Protein 1VEH (pdb70)

GO terms:
  GO:0005739 mitochondrion (C, HDA)
  GO:0005515 protein binding (F, IPI)

Secondary structure (DSSP, 8-state):
--S--SS-SS--HHHHHHHHHHHHTTHHHHHHHS----EEEEETTEEEE---------HHHIIIIIHHHHHHHHHH-SS---EEE-S-S---

CATH classification: 3.30.300.130

Radius of gyration: 13.46 Å; Cα contacts (8 Å, |Δi|>4): 106; chains: 1; bounding box: 27×35×28 Å

Organism: Mus musculus (NCBI:txid10090)

Solvent-accessible surface area: 6858 Å² total; per-residue (Å²): 132,127,112,67,101,129,67,61,178,138,91,82,154,35,21,41,94,0,79,101,22,9,73,74,194,6,126,69,45,20,80,159,102,32,12,85,10,45,25,157,36,55,104,113,6,54,0,96,9,86,43,107,49,106,90,74,65,84,83,80,48,49,117,94,106,113,49,33,45,64,93,57,4,36,145,126,5,116,92,3,127,15,63,52,74,31,87,46,113,113,130,115

Sequence (92 aa):
GSSGSSGSEEDDEVVAMIKELLDTRIRPTVQEDGGDVIYRGFEDGIVRLKLQGSCTSCPSSIITLKSGIQNMLQFYIPEVEGVEQVSGPSSGGSSGSSGSEEDDEVVAMIKELLDTRIRPTVQEDGGDVIYRGFEDGIVRLKLQGSCTSCPSSIITLKSGIQNMLQFYIPEVEGVEQVSGPSSGGSSGSSGSEEDDEVVAMIKELLDTRIRPTVQEDGGDVIYRGFEDGIVRLKLQGSCTSCPSSIITLKSGIQNMLQFYIPEVEGVEQVSGPSSGGSSGSSGSEEDDEVVAMIKELLDTRIRPTVQEDGGDVIYRGFEDGIVRLKLQGSCTSCPSSIITLKSGIQNMLQFYIPEVEGVEQVSGPSSGGSSGSSGSEEDDEVVAMIKELLDTRIRPTVQEDGGDVIYRGFEDGIVRLKLQGSCTSCPSSIITLKSGIQNMLQFYIPEVEGVEQVSGPSSGGSSGSSGSEEDDEVVAMIKELLDTRIRPTVQEDGGDVIYRGFEDGIVRLKLQGSCTSCPSSIITLKSGIQNMLQFYIPEVEGVEQVSGPSSGGSSGSSGSEEDDEVVAMIKELLDTRIRPTVQEDGGDVIYRGFEDGIVRLKLQGSCTSCPSSIITLKSGIQNMLQFYIPEVEGVEQVSGPSSGGSSGSSGSEEDDEVVAMIKELLDTRIRPTVQEDGGDVIYRGFEDGIVRLKLQGSCTSCPSSIITLKSGIQNMLQFYIPEVEGVEQVSGPSSGGSSGSSGSEEDDEVVAMIKELLDTRIRPTVQEDGGDVIYRGFEDGIVRLKLQGSCTSCPSSIITLKSGIQNMLQFYIPEVEGVEQVSGPSSGGSSGSSGSEEDDEVVAMIKELLDTRIRPTVQEDGGDVIYRGFEDGIVRLKLQGSCTSCPSSIITLKSGIQNMLQFYIPEVEGVEQVSGPSSGGSSGSSGSEEDDEVVAMIKELLDTRIRPTVQEDGGDVIYRGFEDGIVRLKLQGSCTSCPSSIITLKSGIQNMLQFYIPEVEGVEQVSGPSSGGSSGSSGSEEDDEVVAMIKELLDTRIRPTVQEDGGDVIYRGFEDGIVRLKLQGSCTSCPSSIITLKSGIQNMLQFYIPEVEGVEQVSGPSSGGSSGSSGSEEDDEVVAMIKELLDTRIRPTVQEDGGDVIYRGFEDGIVRLKLQGSCTSCPSSIITLKSGIQNMLQFYIPEVEGVEQVSGPSSGGSSGSSGSEEDDEVVAMIKELLDTRIRPTVQEDGGDVIYRGFEDGIVRLKLQGSCTSCPSSIITLKSGIQNMLQFYIPEVEGVEQVSGPSSGGSSGSSGSEEDDEVVAMIKELLDTRIRPTVQEDGGDVIYRGFEDGIVRLKLQGSCTSCPSSIITLKSGIQNMLQFYIPEVEGVEQVSGPSSGGSSGSSGSEEDDEVVAMIKELLDTRIRPTVQEDGGDVIYRGFEDGIVRLKLQGSCTSCPSSIITLKSGIQNMLQFYIPEVEGVEQVSGPSSGGSSGSSGSEEDDEVVAMIKELLDTRIRPTVQEDGGDVIYRGFEDGIVRLKLQGSCTSCPSSIITLKSGIQNMLQFYIPEVEGVEQVSGPSSGGSSGSSGSEEDDEVVAMIKELLDTRIRPTVQEDGGDVIYRGFEDGIVRLKLQGSCTSCPSSIITLKSGIQNMLQFYIPEVEGVEQVSGPSSGGSSGSSGSEEDDEVVAMIKELLDTRIRPTVQEDGGDVIYRGFEDGIVRLKLQGSCTSCPSSIITLKSGIQNMLQFYIPEVEGVEQVSGPSSGGSSGSSGSEEDDEVVAMIKELLDTRIRPTVQEDGGDVIYRGFEDGIVRLKLQGSCTSCPSSIITLKSGIQNMLQFYIPEVEGVEQVSGPSSG

Structure (mmCIF, N/CA/C/O backbone):
data_1VEH
#
_entry.id   1VEH
#
_cell.length_a   1.000
_cell.length_b   1.000
_cell.length_c   1.000
_cell.angle_alpha   90.00
_cell.angle_beta   90.00
_cell.angle_gamma   90.00
#
_symmetry.space_group_name_H-M   'P 1'
#
loop_
_atom_site.group_PDB
_atom_site.id
_atom_site.type_symbol
_atom_site.label_atom_id
_atom_site.label_alt_id
_atom_site.label_comp_id
_atom_site.label_asym_id
_atom_site.label_entity_id
_atom_site.label_seq_id
_atom_site.pdbx_PDB_ins_code
_atom_site.Cartn_x
_atom_site.Cartn_y
_atom_site.Cartn_z
_atom_site.occupancy
_atom_site.B_iso_or_equiv
_atom_site.auth_seq_id
_atom_site.auth_comp_id
_atom_site.auth_asym_id
_atom_site.auth_atom_id
_atom_site.pdbx_PDB_model_num
ATOM 1 N N . GLY A 1 1 ? -15.788 -1.103 8.729 1.00 0.00 1 GLY A N 1
ATOM 2 C CA . GLY A 1 1 ? -16.557 -1.972 9.603 1.00 0.00 1 GLY A CA 1
ATOM 3 C C . GLY A 1 1 ? -15.647 -2.687 10.604 1.00 0.00 1 GLY A C 1
ATOM 4 O O . GLY A 1 1 ? -15.117 -3.758 10.311 1.00 0.00 1 GLY A O 1
ATOM 8 N N . SER A 1 2 ? -15.492 -2.066 11.764 1.00 0.00 2 SER A N 1
ATOM 9 C CA . SER A 1 2 ? -14.655 -2.630 12.809 1.00 0.00 2 SER A CA 1
ATOM 10 C C . SER A 1 2 ? -14.680 -1.726 14.044 1.00 0.00 2 SER A C 1
ATOM 11 O O . SER A 1 2 ? -14.744 -2.212 15.172 1.00 0.00 2 SER A O 1
ATOM 19 N N . SER A 1 3 ? -14.627 -0.427 13.788 1.00 0.00 3 SER A N 1
ATOM 20 C CA . SER A 1 3 ? -14.642 0.549 14.864 1.00 0.00 3 SER A CA 1
ATOM 21 C C . SER A 1 3 ? -15.476 1.765 14.456 1.00 0.00 3 SER A C 1
ATOM 22 O O . SER A 1 3 ? -16.421 2.136 15.151 1.00 0.00 3 SER A O 1
ATOM 30 N N . GLY A 1 4 ? -15.097 2.352 13.330 1.00 0.00 4 GLY A N 1
ATOM 31 C CA . GLY A 1 4 ? -15.798 3.518 12.822 1.00 0.00 4 GLY A CA 1
ATOM 32 C C . GLY A 1 4 ? -15.103 4.810 13.257 1.00 0.00 4 GLY A C 1
ATOM 33 O O . GLY A 1 4 ? -15.071 5.133 14.444 1.00 0.00 4 GLY A O 1
ATOM 37 N N . SER A 1 5 ? -14.562 5.514 12.273 1.00 0.00 5 SER A N 1
ATOM 38 C CA . SER A 1 5 ? -13.868 6.762 12.540 1.00 0.00 5 SER A CA 1
ATOM 39 C C . SER A 1 5 ? -13.519 7.459 11.223 1.00 0.00 5 SER A C 1
ATOM 40 O O . SER A 1 5 ? -12.477 7.186 10.630 1.00 0.00 5 SER A O 1
ATOM 48 N N . SER A 1 6 ? -14.411 8.344 10.804 1.00 0.00 6 SER A N 1
ATOM 49 C CA . SER A 1 6 ? -14.211 9.082 9.569 1.00 0.00 6 SER A CA 1
ATOM 50 C C . SER A 1 6 ? -13.075 10.092 9.741 1.00 0.00 6 SER A C 1
ATOM 51 O O . SER A 1 6 ? -13.167 11.001 10.564 1.00 0.00 6 SER A O 1
ATOM 59 N N . GLY A 1 7 ? -12.029 9.899 8.950 1.00 0.00 7 GLY A N 1
ATOM 60 C CA . GLY A 1 7 ? -10.876 10.782 9.005 1.00 0.00 7 GLY A CA 1
ATOM 61 C C . GLY A 1 7 ? -9.660 10.060 9.587 1.00 0.00 7 GLY A C 1
ATOM 62 O O . GLY A 1 7 ? -9.803 9.170 10.424 1.00 0.00 7 GLY A O 1
ATOM 66 N N . SER A 1 8 ? -8.489 10.470 9.121 1.00 0.00 8 SER A N 1
ATOM 67 C CA . SER A 1 8 ? -7.248 9.873 9.585 1.00 0.00 8 SER A CA 1
ATOM 68 C C . SER A 1 8 ? -6.597 10.772 10.638 1.00 0.00 8 SER A C 1
ATOM 69 O O . SER A 1 8 ? -7.072 11.878 10.895 1.00 0.00 8 SER A O 1
ATOM 77 N N . GLU A 1 9 ? -5.520 10.265 11.219 1.00 0.00 9 GLU A N 1
ATOM 78 C CA . GLU A 1 9 ? -4.798 11.008 12.238 1.00 0.00 9 GLU A CA 1
ATOM 79 C C . GLU A 1 9 ? -4.078 12.204 11.612 1.00 0.00 9 GLU A C 1
ATOM 80 O O . GLU A 1 9 ? -2.870 12.155 11.381 1.00 0.00 9 GLU A O 1
ATOM 92 N N . GLU A 1 10 ? -4.848 13.251 11.355 1.00 0.00 10 GLU A N 1
ATOM 93 C CA . GLU A 1 10 ? -4.299 14.457 10.761 1.00 0.00 10 GLU A CA 1
ATOM 94 C C . GLU A 1 10 ? -3.467 14.108 9.524 1.00 0.00 10 GLU A C 1
ATOM 95 O O . GLU A 1 10 ? -2.291 13.766 9.639 1.00 0.00 10 GLU A O 1
ATOM 107 N N . ASP A 1 11 ? -4.111 14.207 8.370 1.00 0.00 11 ASP A N 1
ATOM 108 C CA . ASP A 1 11 ? -3.446 13.906 7.114 1.00 0.00 11 ASP A CA 1
ATOM 109 C C . ASP A 1 11 ? -2.499 15.054 6.756 1.00 0.00 11 ASP A C 1
ATOM 110 O O . ASP A 1 11 ? -2.799 16.217 7.022 1.00 0.00 11 ASP A O 1
ATOM 119 N N . ASP A 1 12 ? -1.375 14.686 6.158 1.00 0.00 12 ASP A N 1
ATOM 120 C CA . ASP A 1 12 ? -0.383 15.670 5.761 1.00 0.00 12 ASP A CA 1
ATOM 121 C C . ASP A 1 12 ? -0.278 15.695 4.235 1.00 0.00 12 ASP A C 1
ATOM 122 O O . ASP A 1 12 ? -1.045 15.025 3.545 1.00 0.00 12 ASP A O 1
ATOM 131 N N . GLU A 1 13 ? 0.678 16.475 3.751 1.00 0.00 13 GLU A N 1
ATOM 132 C CA . GLU A 1 13 ? 0.893 16.596 2.319 1.00 0.00 13 GLU A CA 1
ATOM 133 C C . GLU A 1 13 ? 1.598 15.350 1.782 1.00 0.00 13 GLU A C 1
ATOM 134 O O . GLU A 1 13 ? 1.479 15.025 0.601 1.00 0.00 13 GLU A O 1
ATOM 146 N N . VAL A 1 14 ? 2.319 14.685 2.673 1.00 0.00 14 VAL A N 1
ATOM 147 C CA . VAL A 1 14 ? 3.044 13.482 2.303 1.00 0.00 14 VAL A CA 1
ATOM 148 C C . VAL A 1 14 ? 2.055 12.326 2.136 1.00 0.00 14 VAL A C 1
ATOM 149 O O . VAL A 1 14 ? 2.127 11.579 1.162 1.00 0.00 14 VAL A O 1
ATOM 162 N N . VAL A 1 15 ? 1.154 12.217 3.101 1.00 0.00 15 VAL A N 1
ATOM 163 C CA . VAL A 1 15 ? 0.151 11.166 3.074 1.00 0.00 15 VAL A CA 1
ATOM 164 C C . VAL A 1 15 ? -0.770 11.377 1.871 1.00 0.00 15 VAL A C 1
ATOM 165 O O . VAL A 1 15 ? -0.904 10.495 1.024 1.00 0.00 15 VAL A O 1
ATOM 178 N N . ALA A 1 16 ? -1.382 12.551 1.834 1.00 0.00 16 ALA A N 1
ATOM 179 C CA . ALA A 1 16 ? -2.287 12.890 0.749 1.00 0.00 16 ALA A CA 1
ATOM 180 C C . ALA A 1 16 ? -1.695 12.402 -0.575 1.00 0.00 16 ALA A C 1
ATOM 181 O O . ALA A 1 16 ? -2.427 11.988 -1.472 1.00 0.00 16 ALA A O 1
ATOM 188 N N . MET A 1 17 ? -0.374 12.467 -0.655 1.00 0.00 17 MET A N 1
ATOM 189 C CA . MET A 1 17 ? 0.326 12.037 -1.853 1.00 0.00 17 MET A CA 1
ATOM 190 C C . MET A 1 17 ? 0.242 10.519 -2.022 1.00 0.00 17 MET A C 1
ATOM 191 O O . MET A 1 17 ? -0.276 10.030 -3.025 1.00 0.00 17 MET A O 1
ATOM 205 N N . ILE A 1 18 ? 0.761 9.815 -1.026 1.00 0.00 18 ILE A N 1
ATOM 206 C CA . ILE A 1 18 ? 0.751 8.362 -1.052 1.00 0.00 18 ILE A CA 1
ATOM 207 C C . ILE A 1 18 ? -0.672 7.871 -1.325 1.00 0.00 18 ILE A C 1
ATOM 208 O O . ILE A 1 18 ? -0.882 7.011 -2.179 1.00 0.00 18 ILE A O 1
ATOM 224 N N . LYS A 1 19 ? -1.612 8.437 -0.583 1.00 0.00 19 LYS A N 1
ATOM 225 C CA . LYS A 1 19 ? -3.009 8.067 -0.734 1.00 0.00 19 LYS A CA 1
ATOM 226 C C . LYS A 1 19 ? -3.366 8.038 -2.222 1.00 0.00 19 LYS A C 1
ATOM 227 O O . LYS A 1 19 ? -3.894 7.044 -2.717 1.00 0.00 19 LYS A O 1
ATOM 246 N N . GLU A 1 20 ? -3.063 9.140 -2.892 1.00 0.00 20 GLU A N 1
ATOM 247 C CA . GLU A 1 20 ? -3.346 9.253 -4.313 1.00 0.00 20 GLU A CA 1
ATOM 248 C C . GLU A 1 20 ? -2.774 8.049 -5.065 1.00 0.00 20 GLU A C 1
ATOM 249 O O . GLU A 1 20 ? -3.522 7.250 -5.625 1.00 0.00 20 GLU A O 1
ATOM 261 N N . LEU A 1 21 ? -1.452 7.958 -5.053 1.00 0.00 21 LEU A N 1
ATOM 262 C CA . LEU A 1 21 ? -0.771 6.866 -5.727 1.00 0.00 21 LEU A CA 1
ATOM 263 C C . LEU A 1 21 ? -1.367 5.535 -5.263 1.00 0.00 21 LEU A C 1
ATOM 264 O O . LEU A 1 21 ? -1.243 4.522 -5.949 1.00 0.00 21 LEU A O 1
ATOM 280 N N . LEU A 1 22 ? -2.001 5.581 -4.100 1.00 0.00 22 LEU A N 1
ATOM 281 C CA . LEU A 1 22 ? -2.616 4.392 -3.536 1.00 0.00 22 LEU A CA 1
ATOM 282 C C . LEU A 1 22 ? -4.009 4.207 -4.141 1.00 0.00 22 LEU A C 1
ATOM 283 O O . LEU A 1 22 ? -4.488 3.082 -4.273 1.00 0.00 22 LEU A O 1
ATOM 299 N N . ASP A 1 23 ? -4.619 5.329 -4.494 1.00 0.00 23 ASP A N 1
ATOM 300 C CA . ASP A 1 23 ? -5.948 5.306 -5.082 1.00 0.00 23 ASP A CA 1
ATOM 301 C C . ASP A 1 23 ? -5.826 5.197 -6.603 1.00 0.00 23 ASP A C 1
ATOM 302 O O . ASP A 1 23 ? -6.640 4.540 -7.249 1.00 0.00 23 ASP A O 1
ATOM 311 N N . THR A 1 24 ? -4.801 5.851 -7.130 1.00 0.00 24 THR A N 1
ATOM 312 C CA . THR A 1 24 ? -4.562 5.837 -8.563 1.00 0.00 24 THR A CA 1
ATOM 313 C C . THR A 1 24 ? -4.886 4.459 -9.144 1.00 0.00 24 THR A C 1
ATOM 314 O O . THR A 1 24 ? -6.015 4.207 -9.562 1.00 0.00 24 THR A O 1
ATOM 325 N N . ARG A 1 25 ? -3.875 3.603 -9.151 1.00 0.00 25 ARG A N 1
ATOM 326 C CA . ARG A 1 25 ? -4.038 2.257 -9.674 1.00 0.00 25 ARG A CA 1
ATOM 327 C C . ARG A 1 25 ? -3.344 1.245 -8.759 1.00 0.00 25 ARG A C 1
ATOM 328 O O . ARG A 1 25 ? -2.695 0.315 -9.236 1.00 0.00 25 ARG A O 1
ATOM 349 N N . ILE A 1 26 ? -3.504 1.460 -7.462 1.00 0.00 26 ILE A N 1
ATOM 350 C CA . ILE A 1 26 ? -2.901 0.578 -6.477 1.00 0.00 26 ILE A CA 1
ATOM 351 C C . ILE A 1 26 ? -4.005 -0.154 -5.711 1.00 0.00 26 ILE A C 1
ATOM 352 O O . ILE A 1 26 ? -4.029 -1.383 -5.674 1.00 0.00 26 ILE A O 1
ATOM 368 N N . ARG A 1 27 ? -4.891 0.632 -5.117 1.00 0.00 27 ARG A N 1
ATOM 369 C CA . ARG A 1 27 ? -5.994 0.074 -4.354 1.00 0.00 27 ARG A CA 1
ATOM 370 C C . ARG A 1 27 ? -7.035 -0.536 -5.295 1.00 0.00 27 ARG A C 1
ATOM 371 O O . ARG A 1 27 ? -7.476 -1.666 -5.089 1.00 0.00 27 ARG A O 1
ATOM 392 N N . PRO A 1 28 ? -7.407 0.259 -6.334 1.00 0.00 28 PRO A N 1
ATOM 393 C CA . PRO A 1 28 ? -8.388 -0.191 -7.307 1.00 0.00 28 PRO A CA 1
ATOM 394 C C . PRO A 1 28 ? -7.779 -1.218 -8.265 1.00 0.00 28 PRO A C 1
ATOM 395 O O . PRO A 1 28 ? -8.477 -1.769 -9.114 1.00 0.00 28 PRO A O 1
ATOM 406 N N . THR A 1 29 ? -6.484 -1.442 -8.095 1.00 0.00 29 THR A N 1
ATOM 407 C CA . THR A 1 29 ? -5.774 -2.393 -8.934 1.00 0.00 29 THR A CA 1
ATOM 408 C C . THR A 1 29 ? -5.674 -3.750 -8.235 1.00 0.00 29 THR A C 1
ATOM 409 O O . THR A 1 29 ? -5.935 -4.786 -8.844 1.00 0.00 29 THR A O 1
ATOM 420 N N . VAL A 1 30 ? -5.294 -3.700 -6.967 1.00 0.00 30 VAL A N 1
ATOM 421 C CA . VAL A 1 30 ? -5.156 -4.913 -6.179 1.00 0.00 30 VAL A CA 1
ATOM 422 C C . VAL A 1 30 ? -6.436 -5.743 -6.300 1.00 0.00 30 VAL A C 1
ATOM 423 O O . VAL A 1 30 ? -6.387 -6.915 -6.670 1.00 0.00 30 VAL A O 1
ATOM 436 N N . GLN A 1 31 ? -7.551 -5.103 -5.981 1.00 0.00 31 GLN A N 1
ATOM 437 C CA . GLN A 1 31 ? -8.841 -5.767 -6.050 1.00 0.00 31 GLN A CA 1
ATOM 438 C C . GLN A 1 31 ? -8.934 -6.618 -7.318 1.00 0.00 31 GLN A C 1
ATOM 439 O O . GLN A 1 31 ? -9.270 -7.799 -7.254 1.00 0.00 31 GLN A O 1
ATOM 453 N N . GLU A 1 32 ? -8.628 -5.984 -8.441 1.00 0.00 32 GLU A N 1
ATOM 454 C CA . GLU A 1 32 ? -8.673 -6.669 -9.722 1.00 0.00 32 GLU A CA 1
ATOM 455 C C . GLU A 1 32 ? -7.938 -8.008 -9.634 1.00 0.00 32 GLU A C 1
ATOM 456 O O . GLU A 1 32 ? -8.390 -9.006 -10.194 1.00 0.00 32 GLU A O 1
ATOM 468 N N . ASP A 1 33 ? -6.818 -7.987 -8.926 1.00 0.00 33 ASP A N 1
ATOM 469 C CA . ASP A 1 33 ? -6.017 -9.187 -8.758 1.00 0.00 33 ASP A CA 1
ATOM 470 C C . ASP A 1 33 ? -6.673 -10.091 -7.712 1.00 0.00 33 ASP A C 1
ATOM 471 O O . ASP A 1 33 ? -7.125 -11.189 -8.031 1.00 0.00 33 ASP A O 1
ATOM 480 N N . GLY A 1 34 ? -6.705 -9.594 -6.484 1.00 0.00 34 GLY A N 1
ATOM 481 C CA . GLY A 1 34 ? -7.298 -10.343 -5.389 1.00 0.00 34 GLY A CA 1
ATOM 482 C C . GLY A 1 34 ? -6.753 -9.867 -4.041 1.00 0.00 34 GLY A C 1
ATOM 483 O O . GLY A 1 34 ? -5.819 -10.458 -3.501 1.00 0.00 34 GLY A O 1
ATOM 487 N N . GLY A 1 35 ? -7.361 -8.803 -3.535 1.00 0.00 35 GLY A N 1
ATOM 488 C CA . GLY A 1 35 ? -6.948 -8.241 -2.261 1.00 0.00 35 GLY A CA 1
ATOM 489 C C . GLY A 1 35 ? -7.362 -6.773 -2.149 1.00 0.00 35 GLY A C 1
ATOM 490 O O . GLY A 1 35 ? -7.679 -6.136 -3.153 1.00 0.00 35 GLY A O 1
ATOM 494 N N . ASP A 1 36 ? -7.344 -6.277 -0.921 1.00 0.00 36 ASP A N 1
ATOM 495 C CA . ASP A 1 36 ? -7.714 -4.896 -0.665 1.00 0.00 36 ASP A CA 1
ATOM 496 C C . ASP A 1 36 ? -6.592 -4.209 0.117 1.00 0.00 36 ASP A C 1
ATOM 497 O O . ASP A 1 36 ? -6.371 -4.513 1.288 1.00 0.00 36 ASP A O 1
ATOM 506 N N . VAL A 1 37 ? -5.914 -3.295 -0.562 1.00 0.00 37 VAL A N 1
ATOM 507 C CA . VAL A 1 37 ? -4.821 -2.563 0.055 1.00 0.00 37 VAL A CA 1
ATOM 508 C C . VAL A 1 37 ? -5.373 -1.307 0.733 1.00 0.00 37 VAL A C 1
ATOM 509 O O . VAL A 1 37 ? -5.991 -0.466 0.082 1.00 0.00 37 VAL A O 1
ATOM 522 N N . ILE A 1 38 ? -5.130 -1.220 2.032 1.00 0.00 38 ILE A N 1
ATOM 523 C CA . ILE A 1 38 ? -5.595 -0.081 2.806 1.00 0.00 38 ILE A CA 1
ATOM 524 C C . ILE A 1 38 ? -4.434 0.478 3.631 1.00 0.00 38 ILE A C 1
ATOM 525 O O . ILE A 1 38 ? -4.013 -0.135 4.611 1.00 0.00 38 ILE A O 1
ATOM 541 N N . TYR A 1 39 ? -3.950 1.635 3.205 1.00 0.00 39 TYR A N 1
ATOM 542 C CA . TYR A 1 39 ? -2.846 2.283 3.892 1.00 0.00 39 TYR A CA 1
ATOM 543 C C . TYR A 1 39 ? -3.308 2.897 5.215 1.00 0.00 39 TYR A C 1
ATOM 544 O O . TYR A 1 39 ? -3.955 3.943 5.225 1.00 0.00 39 TYR A O 1
ATOM 562 N N . ARG A 1 40 ? -2.958 2.220 6.299 1.00 0.00 40 ARG A N 1
ATOM 563 C CA . ARG A 1 40 ? -3.329 2.685 7.624 1.00 0.00 40 ARG A CA 1
ATOM 564 C C . ARG A 1 40 ? -2.094 2.766 8.523 1.00 0.00 40 ARG A C 1
ATOM 565 O O . ARG A 1 40 ? -1.725 1.785 9.167 1.00 0.00 40 ARG A O 1
ATOM 586 N N . GLY A 1 41 ? -1.489 3.945 8.539 1.00 0.00 41 GLY A N 1
ATOM 587 C CA . GLY A 1 41 ? -0.303 4.167 9.349 1.00 0.00 41 GLY A CA 1
ATOM 588 C C . GLY A 1 41 ? 0.948 4.263 8.473 1.00 0.00 41 GLY A C 1
ATOM 589 O O . GLY A 1 41 ? 1.118 3.481 7.539 1.00 0.00 41 GLY A O 1
ATOM 593 N N . PHE A 1 42 ? 1.792 5.228 8.807 1.00 0.00 42 PHE A N 1
ATOM 594 C CA . PHE A 1 42 ? 3.023 5.437 8.063 1.00 0.00 42 PHE A CA 1
ATOM 595 C C . PHE A 1 42 ? 4.165 5.843 8.996 1.00 0.00 42 PHE A C 1
ATOM 596 O O . PHE A 1 42 ? 4.121 6.908 9.610 1.00 0.00 42 PHE A O 1
ATOM 613 N N . GLU A 1 43 ? 5.161 4.972 9.073 1.00 0.00 43 GLU A N 1
ATOM 614 C CA . GLU A 1 43 ? 6.313 5.227 9.921 1.00 0.00 43 GLU A CA 1
ATOM 615 C C . GLU A 1 43 ? 7.580 4.658 9.280 1.00 0.00 43 GLU A C 1
ATOM 616 O O . GLU A 1 43 ? 7.517 3.689 8.524 1.00 0.00 43 GLU A O 1
ATOM 628 N N . ASP A 1 44 ? 8.702 5.283 9.605 1.00 0.00 44 ASP A N 1
ATOM 629 C CA . ASP A 1 44 ? 9.982 4.851 9.070 1.00 0.00 44 ASP A CA 1
ATOM 630 C C . ASP A 1 44 ? 9.828 4.536 7.580 1.00 0.00 44 ASP A C 1
ATOM 631 O O . ASP A 1 44 ? 10.565 3.716 7.036 1.00 0.00 44 ASP A O 1
ATOM 640 N N . GLY A 1 45 ? 8.864 5.204 6.964 1.00 0.00 45 GLY A N 1
ATOM 641 C CA . GLY A 1 45 ? 8.603 5.006 5.548 1.00 0.00 45 GLY A CA 1
ATOM 642 C C . GLY A 1 45 ? 7.670 3.814 5.324 1.00 0.00 45 GLY A C 1
ATOM 643 O O . GLY A 1 45 ? 6.763 3.879 4.496 1.00 0.00 45 GLY A O 1
ATOM 647 N N . ILE A 1 46 ? 7.924 2.755 6.078 1.00 0.00 46 ILE A N 1
ATOM 648 C CA . ILE A 1 46 ? 7.118 1.550 5.972 1.00 0.00 46 ILE A CA 1
ATOM 649 C C . ILE A 1 46 ? 5.639 1.920 6.094 1.00 0.00 46 ILE A C 1
ATOM 650 O O . ILE A 1 46 ? 5.136 2.130 7.197 1.00 0.00 46 ILE A O 1
ATOM 666 N N . VAL A 1 47 ? 4.982 1.987 4.945 1.00 0.00 47 VAL A N 1
ATOM 667 C CA . VAL A 1 47 ? 3.570 2.328 4.909 1.00 0.00 47 VAL A CA 1
ATOM 668 C C . VAL A 1 47 ? 2.746 1.117 5.355 1.00 0.00 47 VAL A C 1
ATOM 669 O O . VAL A 1 47 ? 2.780 0.069 4.712 1.00 0.00 47 VAL A O 1
ATOM 682 N N . ARG A 1 48 ? 2.026 1.303 6.451 1.00 0.00 48 ARG A N 1
ATOM 683 C CA . ARG A 1 48 ? 1.195 0.240 6.990 1.00 0.00 48 ARG A CA 1
ATOM 684 C C . ARG A 1 48 ? -0.018 0.005 6.087 1.00 0.00 48 ARG A C 1
ATOM 685 O O . ARG A 1 48 ? -0.915 0.844 6.017 1.00 0.00 48 ARG A O 1
ATOM 706 N N . LEU A 1 49 ? -0.007 -1.139 5.420 1.00 0.00 49 LEU A N 1
ATOM 707 C CA . LEU A 1 49 ? -1.095 -1.495 4.525 1.00 0.00 49 LEU A CA 1
ATOM 708 C C . LEU A 1 49 ? -1.698 -2.830 4.967 1.00 0.00 49 LEU A C 1
ATOM 709 O O . LEU A 1 49 ? -0.975 -3.733 5.385 1.00 0.00 49 LEU A O 1
ATOM 725 N N . LYS A 1 50 ? -3.016 -2.912 4.860 1.00 0.00 50 LYS A N 1
ATOM 726 C CA . LYS A 1 50 ? -3.724 -4.121 5.244 1.00 0.00 50 LYS A CA 1
ATOM 727 C C . LYS A 1 50 ? -4.235 -4.828 3.987 1.00 0.00 50 LYS A C 1
ATOM 728 O O . LYS A 1 50 ? -5.439 -4.864 3.736 1.00 0.00 50 LYS A O 1
ATOM 747 N N . LEU A 1 51 ? -3.295 -5.373 3.229 1.00 0.00 51 LEU A N 1
ATOM 748 C CA . LEU A 1 51 ? -3.635 -6.077 2.004 1.00 0.00 51 LEU A CA 1
ATOM 749 C C . LEU A 1 51 ? -3.637 -7.583 2.270 1.00 0.00 51 LEU A C 1
ATOM 750 O O . LEU A 1 51 ? -3.026 -8.048 3.232 1.00 0.00 51 LEU A O 1
ATOM 766 N N . GLN A 1 52 ? -4.331 -8.305 1.402 1.00 0.00 52 GLN A N 1
ATOM 767 C CA . GLN A 1 52 ? -4.421 -9.749 1.531 1.00 0.00 52 GLN A CA 1
ATOM 768 C C . GLN A 1 52 ? -4.790 -10.380 0.188 1.00 0.00 52 GLN A C 1
ATOM 769 O O . GLN A 1 52 ? -5.829 -10.060 -0.388 1.00 0.00 52 GLN A O 1
ATOM 783 N N . GLY A 1 53 ? -3.919 -11.266 -0.273 1.00 0.00 53 GLY A N 1
ATOM 784 C CA . GLY A 1 53 ? -4.141 -11.945 -1.539 1.00 0.00 53 GLY A CA 1
ATOM 785 C C . GLY A 1 53 ? -3.748 -13.421 -1.445 1.00 0.00 53 GLY A C 1
ATOM 786 O O . GLY A 1 53 ? -2.675 -13.750 -0.941 1.00 0.00 53 GLY A O 1
ATOM 790 N N . SER A 1 54 ? -4.637 -14.269 -1.940 1.00 0.00 54 SER A N 1
ATOM 791 C CA . SER A 1 54 ? -4.396 -15.702 -1.919 1.00 0.00 54 SER A CA 1
ATOM 792 C C . SER A 1 54 ? -3.835 -16.159 -3.267 1.00 0.00 54 SER A C 1
ATOM 793 O O . SER A 1 54 ? -2.866 -16.914 -3.317 1.00 0.00 54 SER A O 1
ATOM 801 N N . CYS A 1 55 ? -4.470 -15.681 -4.328 1.00 0.00 55 CYS A N 1
ATOM 802 C CA . CYS A 1 55 ? -4.047 -16.031 -5.673 1.00 0.00 55 CYS A CA 1
ATOM 803 C C . CYS A 1 55 ? -2.651 -15.449 -5.904 1.00 0.00 55 CYS A C 1
ATOM 804 O O . CYS A 1 55 ? -2.510 -14.262 -6.195 1.00 0.00 55 CYS A O 1
ATOM 812 N N . THR A 1 56 ? -1.655 -16.311 -5.767 1.00 0.00 56 THR A N 1
ATOM 813 C CA . THR A 1 56 ? -0.275 -15.898 -5.957 1.00 0.00 56 THR A CA 1
ATOM 814 C C . THR A 1 56 ? 0.020 -15.692 -7.444 1.00 0.00 56 THR A C 1
ATOM 815 O O . THR A 1 56 ? 0.935 -14.953 -7.803 1.00 0.00 56 THR A O 1
ATOM 826 N N . SER A 1 57 ? -0.773 -16.360 -8.270 1.00 0.00 57 SER A N 1
ATOM 827 C CA . SER A 1 57 ? -0.609 -16.259 -9.710 1.00 0.00 57 SER A CA 1
ATOM 828 C C . SER A 1 57 ? 0.879 -16.253 -10.068 1.00 0.00 57 SER A C 1
ATOM 829 O O . SER A 1 57 ? 1.363 -15.320 -10.706 1.00 0.00 57 SER A O 1
ATOM 837 N N . CYS A 1 58 ? 1.562 -17.305 -9.641 1.00 0.00 58 CYS A N 1
ATOM 838 C CA . CYS A 1 58 ? 2.984 -17.432 -9.908 1.00 0.00 58 CYS A CA 1
ATOM 839 C C . CYS A 1 58 ? 3.718 -16.333 -9.137 1.00 0.00 58 CYS A C 1
ATOM 840 O O . CYS A 1 58 ? 3.183 -15.243 -8.943 1.00 0.00 58 CYS A O 1
ATOM 848 N N . PRO A 1 59 ? 4.965 -16.667 -8.707 1.00 0.00 59 PRO A N 1
ATOM 849 C CA . PRO A 1 59 ? 5.777 -15.720 -7.962 1.00 0.00 59 PRO A CA 1
ATOM 850 C C . PRO A 1 59 ? 6.347 -14.641 -8.885 1.00 0.00 59 PRO A C 1
ATOM 851 O O . PRO A 1 59 ? 6.224 -13.450 -8.602 1.00 0.00 59 PRO A O 1
ATOM 862 N N . SER A 1 60 ? 6.957 -15.096 -9.969 1.00 0.00 60 SER A N 1
ATOM 863 C CA . SER A 1 60 ? 7.546 -14.183 -10.935 1.00 0.00 60 SER A CA 1
ATOM 864 C C . SER A 1 60 ? 6.636 -12.969 -11.129 1.00 0.00 60 SER A C 1
ATOM 865 O O . SER A 1 60 ? 7.077 -11.829 -10.986 1.00 0.00 60 SER A O 1
ATOM 873 N N . SER A 1 61 ? 5.383 -13.254 -11.452 1.00 0.00 61 SER A N 1
ATOM 874 C CA . SER A 1 61 ? 4.408 -12.199 -11.668 1.00 0.00 61 SER A CA 1
ATOM 875 C C . SER A 1 61 ? 4.316 -11.309 -10.427 1.00 0.00 61 SER A C 1
ATOM 876 O O . SER A 1 61 ? 4.280 -10.085 -10.537 1.00 0.00 61 SER A O 1
ATOM 884 N N . ILE A 1 62 ? 4.280 -11.960 -9.273 1.00 0.00 62 ILE A N 1
ATOM 885 C CA . ILE A 1 62 ? 4.193 -11.243 -8.012 1.00 0.00 62 ILE A CA 1
ATOM 886 C C . ILE A 1 62 ? 5.442 -10.377 -7.835 1.00 0.00 62 ILE A C 1
ATOM 887 O O . ILE A 1 62 ? 5.340 -9.164 -7.656 1.00 0.00 62 ILE A O 1
ATOM 903 N N . ILE A 1 63 ? 6.591 -11.033 -7.892 1.00 0.00 63 ILE A N 1
ATOM 904 C CA . ILE A 1 63 ? 7.858 -10.338 -7.741 1.00 0.00 63 ILE A CA 1
ATOM 905 C C . ILE A 1 63 ? 8.033 -9.349 -8.895 1.00 0.00 63 ILE A C 1
ATOM 906 O O . ILE A 1 63 ? 8.918 -8.495 -8.856 1.00 0.00 63 ILE A O 1
ATOM 922 N N . THR A 1 64 ? 7.176 -9.496 -9.894 1.00 0.00 64 THR A N 1
ATOM 923 C CA . THR A 1 64 ? 7.224 -8.627 -11.057 1.00 0.00 64 THR A CA 1
ATOM 924 C C . THR A 1 64 ? 6.299 -7.424 -10.862 1.00 0.00 64 THR A C 1
ATOM 925 O O . THR A 1 64 ? 6.714 -6.281 -11.044 1.00 0.00 64 THR A O 1
ATOM 936 N N . LEU A 1 65 ? 5.061 -7.724 -10.495 1.00 0.00 65 LEU A N 1
ATOM 937 C CA . LEU A 1 65 ? 4.073 -6.682 -10.274 1.00 0.00 65 LEU A CA 1
ATOM 938 C C . LEU A 1 65 ? 4.042 -6.321 -8.788 1.00 0.00 65 LEU A C 1
ATOM 939 O O . LEU A 1 65 ? 4.333 -5.185 -8.414 1.00 0.00 65 LEU A O 1
ATOM 955 N N . LYS A 1 66 ? 3.687 -7.309 -7.979 1.00 0.00 66 LYS A N 1
ATOM 956 C CA . LYS A 1 66 ? 3.615 -7.110 -6.542 1.00 0.00 66 LYS A CA 1
ATOM 957 C C . LYS A 1 66 ? 4.793 -6.244 -6.091 1.00 0.00 66 LYS A C 1
ATOM 958 O O . LYS A 1 66 ? 4.600 -5.130 -5.607 1.00 0.00 66 LYS A O 1
ATOM 977 N N . SER A 1 67 ? 5.988 -6.789 -6.266 1.00 0.00 67 SER A N 1
ATOM 978 C CA . SER A 1 67 ? 7.197 -6.081 -5.883 1.00 0.00 67 SER A CA 1
ATOM 979 C C . SER A 1 67 ? 7.336 -4.799 -6.707 1.00 0.00 67 SER A C 1
ATOM 980 O O . SER A 1 67 ? 7.656 -3.741 -6.168 1.00 0.00 67 SER A O 1
ATOM 988 N N . GLY A 1 68 ? 7.088 -4.937 -8.001 1.00 0.00 68 GLY A N 1
ATOM 989 C CA . GLY A 1 68 ? 7.181 -3.803 -8.906 1.00 0.00 68 GLY A CA 1
ATOM 990 C C . GLY A 1 68 ? 6.442 -2.588 -8.340 1.00 0.00 68 GLY A C 1
ATOM 991 O O . GLY A 1 68 ? 6.916 -1.459 -8.456 1.00 0.00 68 GLY A O 1
ATOM 995 N N . ILE A 1 69 ? 5.292 -2.862 -7.741 1.00 0.00 69 ILE A N 1
ATOM 996 C CA . ILE A 1 69 ? 4.483 -1.805 -7.158 1.00 0.00 69 ILE A CA 1
ATOM 997 C C . ILE A 1 69 ? 5.269 -1.128 -6.034 1.00 0.00 69 ILE A C 1
ATOM 998 O O . ILE A 1 69 ? 5.527 0.073 -6.088 1.00 0.00 69 ILE A O 1
ATOM 1014 N N . GLN A 1 70 ? 5.628 -1.929 -5.041 1.00 0.00 70 GLN A N 1
ATOM 1015 C CA . GLN A 1 70 ? 6.380 -1.422 -3.906 1.00 0.00 70 GLN A CA 1
ATOM 1016 C C . GLN A 1 70 ? 7.424 -0.405 -4.372 1.00 0.00 70 GLN A C 1
ATOM 1017 O O . GLN A 1 70 ? 7.691 0.577 -3.681 1.00 0.00 70 GLN A O 1
ATOM 1031 N N . ASN A 1 71 ? 7.986 -0.675 -5.540 1.00 0.00 71 ASN A N 1
ATOM 1032 C CA . ASN A 1 71 ? 8.995 0.204 -6.107 1.00 0.00 71 ASN A CA 1
ATOM 1033 C C . ASN A 1 71 ? 8.336 1.511 -6.549 1.00 0.00 71 ASN A C 1
ATOM 1034 O O . ASN A 1 71 ? 8.788 2.595 -6.182 1.00 0.00 71 ASN A O 1
ATOM 1045 N N . MET A 1 72 ? 7.277 1.367 -7.333 1.00 0.00 72 MET A N 1
ATOM 1046 C CA . MET A 1 72 ? 6.550 2.523 -7.830 1.00 0.00 72 MET A CA 1
ATOM 1047 C C . MET A 1 72 ? 6.349 3.561 -6.724 1.00 0.00 72 MET A C 1
ATOM 1048 O O . MET A 1 72 ? 6.625 4.743 -6.919 1.00 0.00 72 MET A O 1
ATOM 1062 N N . LEU A 1 73 ? 5.867 3.080 -5.586 1.00 0.00 73 LEU A N 1
ATOM 1063 C CA . LEU A 1 73 ? 5.625 3.952 -4.449 1.00 0.00 73 LEU A CA 1
ATOM 1064 C C . LEU A 1 73 ? 6.901 4.735 -4.131 1.00 0.00 73 LEU A C 1
ATOM 1065 O O . LEU A 1 73 ? 6.939 5.955 -4.286 1.00 0.00 73 LEU A O 1
ATOM 1081 N N . GLN A 1 74 ? 7.914 4.002 -3.693 1.00 0.00 74 GLN A N 1
ATOM 1082 C CA . GLN A 1 74 ? 9.187 4.613 -3.353 1.00 0.00 74 GLN A CA 1
ATOM 1083 C C . GLN A 1 74 ? 9.656 5.529 -4.485 1.00 0.00 74 GLN A C 1
ATOM 1084 O O . GLN A 1 74 ? 10.009 6.683 -4.249 1.00 0.00 74 GLN A O 1
ATOM 1098 N N . PHE A 1 75 ? 9.646 4.979 -5.690 1.00 0.00 75 PHE A N 1
ATOM 1099 C CA . PHE A 1 75 ? 10.066 5.732 -6.860 1.00 0.00 75 PHE A CA 1
ATOM 1100 C C . PHE A 1 75 ? 9.434 7.126 -6.871 1.00 0.00 75 PHE A C 1
ATOM 1101 O O . PHE A 1 75 ? 10.140 8.131 -6.943 1.00 0.00 75 PHE A O 1
ATOM 1118 N N . TYR A 1 76 ? 8.111 7.142 -6.797 1.00 0.00 76 TYR A N 1
ATOM 1119 C CA . TYR A 1 76 ? 7.377 8.395 -6.797 1.00 0.00 76 TYR A CA 1
ATOM 1120 C C . TYR A 1 76 ? 7.551 9.133 -5.468 1.00 0.00 76 TYR A C 1
ATOM 1121 O O . TYR A 1 76 ? 7.970 10.289 -5.446 1.00 0.00 76 TYR A O 1
ATOM 1139 N N . ILE A 1 77 ? 7.220 8.434 -4.392 1.00 0.00 77 ILE A N 1
ATOM 1140 C CA . ILE A 1 77 ? 7.334 9.008 -3.062 1.00 0.00 77 ILE A CA 1
ATOM 1141 C C . ILE A 1 77 ? 8.629 8.520 -2.411 1.00 0.00 77 ILE A C 1
ATOM 1142 O O . ILE A 1 77 ? 8.745 7.349 -2.051 1.00 0.00 77 ILE A O 1
ATOM 1158 N N . PRO A 1 78 ? 9.596 9.467 -2.275 1.00 0.00 78 PRO A N 1
ATOM 1159 C CA . PRO A 1 78 ? 10.879 9.145 -1.673 1.00 0.00 78 PRO A CA 1
ATOM 1160 C C . PRO A 1 78 ? 10.752 9.007 -0.154 1.00 0.00 78 PRO A C 1
ATOM 1161 O O . PRO A 1 78 ? 11.729 8.700 0.528 1.00 0.00 78 PRO A O 1
ATOM 1172 N N . GLU A 1 79 ? 9.542 9.241 0.330 1.00 0.00 79 GLU A N 1
ATOM 1173 C CA . GLU A 1 79 ? 9.275 9.146 1.756 1.00 0.00 79 GLU A CA 1
ATOM 1174 C C . GLU A 1 79 ? 9.246 7.681 2.194 1.00 0.00 79 GLU A C 1
ATOM 1175 O O . GLU A 1 79 ? 10.130 7.228 2.919 1.00 0.00 79 GLU A O 1
ATOM 1187 N N . VAL A 1 80 ? 8.219 6.980 1.736 1.00 0.00 80 VAL A N 1
ATOM 1188 C CA . VAL A 1 80 ? 8.063 5.575 2.072 1.00 0.00 80 VAL A CA 1
ATOM 1189 C C . VAL A 1 80 ? 9.385 4.846 1.825 1.00 0.00 80 VAL A C 1
ATOM 1190 O O . VAL A 1 80 ? 10.214 5.305 1.041 1.00 0.00 80 VAL A O 1
ATOM 1203 N N . GLU A 1 81 ? 9.541 3.722 2.509 1.00 0.00 81 GLU A N 1
ATOM 1204 C CA . GLU A 1 81 ? 10.748 2.925 2.373 1.00 0.00 81 GLU A CA 1
ATOM 1205 C C . GLU A 1 81 ? 10.393 1.477 2.028 1.00 0.00 81 GLU A C 1
ATOM 1206 O O . GLU A 1 81 ? 10.994 0.883 1.135 1.00 0.00 81 GLU A O 1
ATOM 1218 N N . GLY A 1 82 ? 9.417 0.952 2.755 1.00 0.00 82 GLY A N 1
ATOM 1219 C CA . GLY A 1 82 ? 8.975 -0.415 2.536 1.00 0.00 82 GLY A CA 1
ATOM 1220 C C . GLY A 1 82 ? 7.464 -0.542 2.745 1.00 0.00 82 GLY A C 1
ATOM 1221 O O . GLY A 1 82 ? 6.777 0.456 2.958 1.00 0.00 82 GLY A O 1
ATOM 1225 N N . VAL A 1 83 ? 6.992 -1.778 2.678 1.00 0.00 83 VAL A N 1
ATOM 1226 C CA . VAL A 1 83 ? 5.575 -2.049 2.857 1.00 0.00 83 VAL A CA 1
ATOM 1227 C C . VAL A 1 83 ? 5.401 -3.176 3.876 1.00 0.00 83 VAL A C 1
ATOM 1228 O O . VAL A 1 83 ? 6.331 -3.940 4.127 1.00 0.00 83 VAL A O 1
ATOM 1241 N N . GLU A 1 84 ? 4.202 -3.243 4.437 1.00 0.00 84 GLU A N 1
ATOM 1242 C CA . GLU A 1 84 ? 3.894 -4.264 5.424 1.00 0.00 84 GLU A CA 1
ATOM 1243 C C . GLU A 1 84 ? 2.400 -4.594 5.397 1.00 0.00 84 GLU A C 1
ATOM 1244 O O . GLU A 1 84 ? 1.583 -3.758 5.015 1.00 0.00 84 GLU A O 1
ATOM 1256 N N . GLN A 1 85 ? 2.088 -5.814 5.809 1.00 0.00 85 GLN A N 1
ATOM 1257 C CA . GLN A 1 85 ? 0.707 -6.265 5.837 1.00 0.00 85 GLN A CA 1
ATOM 1258 C C . GLN A 1 85 ? 0.142 -6.153 7.254 1.00 0.00 85 GLN A C 1
ATOM 1259 O O . GLN A 1 85 ? 0.203 -7.108 8.028 1.00 0.00 85 GLN A O 1
ATOM 1273 N N . VAL A 1 86 ? -0.396 -4.979 7.552 1.00 0.00 86 VAL A N 1
ATOM 1274 C CA . VAL A 1 86 ? -0.972 -4.731 8.862 1.00 0.00 86 VAL A CA 1
ATOM 1275 C C . VAL A 1 86 ? -2.240 -5.571 9.025 1.00 0.00 86 VAL A C 1
ATOM 1276 O O . VAL A 1 86 ? -3.047 -5.669 8.102 1.00 0.00 86 VAL A O 1
ATOM 1289 N N . SER A 1 87 ? -2.377 -6.156 10.206 1.00 0.00 87 SER A N 1
ATOM 1290 C CA . SER A 1 87 ? -3.533 -6.985 10.501 1.00 0.00 87 SER A CA 1
ATOM 1291 C C . SER A 1 87 ? -3.564 -8.194 9.564 1.00 0.00 87 SER A C 1
ATOM 1292 O O . SER A 1 87 ? -4.053 -8.100 8.439 1.00 0.00 87 SER A O 1
ATOM 1300 N N . GLY A 1 88 ? -3.034 -9.302 10.062 1.00 0.00 88 GLY A N 1
ATOM 1301 C CA . GLY A 1 88 ? -2.995 -10.528 9.283 1.00 0.00 88 GLY A CA 1
ATOM 1302 C C . GLY A 1 88 ? -2.923 -11.755 10.194 1.00 0.00 88 GLY A C 1
ATOM 1303 O O . GLY A 1 88 ? -2.779 -11.623 11.409 1.00 0.00 88 GLY A O 1
ATOM 1307 N N . PRO A 1 89 ? -3.030 -12.952 9.557 1.00 0.00 89 PRO A N 1
ATOM 1308 C CA . PRO A 1 89 ? -2.978 -14.201 10.297 1.00 0.00 89 PRO A CA 1
ATOM 1309 C C . PRO A 1 89 ? -1.547 -14.521 10.733 1.00 0.00 89 PRO A C 1
ATOM 1310 O O . PRO A 1 89 ? -0.652 -14.639 9.898 1.00 0.00 89 PRO A O 1
ATOM 1321 N N . SER A 1 90 ? -1.376 -14.654 12.040 1.00 0.00 90 SER A N 1
ATOM 1322 C CA . SER A 1 90 ? -0.069 -14.959 12.597 1.00 0.00 90 SER A CA 1
ATOM 1323 C C . SER A 1 90 ? -0.147 -14.997 14.124 1.00 0.00 90 SER A C 1
ATOM 1324 O O . SER A 1 90 ? -0.416 -13.980 14.761 1.00 0.00 90 SER A O 1
ATOM 1332 N N . SER A 1 91 ? 0.094 -16.181 14.668 1.00 0.00 91 SER A N 1
ATOM 1333 C CA . SER A 1 91 ? 0.055 -16.365 16.108 1.00 0.00 91 SER A CA 1
ATOM 1334 C C . SER A 1 91 ? 1.448 -16.723 16.629 1.00 0.00 91 SER A C 1
ATOM 1335 O O . SER A 1 91 ? 2.012 -16.002 17.451 1.00 0.00 91 SER A O 1
ATOM 1343 N N . GLY A 1 92 ? 1.965 -17.835 16.128 1.00 0.00 92 GLY A N 1
ATOM 1344 C CA . GLY A 1 92 ? 3.282 -18.297 16.531 1.00 0.00 92 GLY A CA 1
ATOM 1345 C C . GLY A 1 92 ? 4.341 -17.901 15.501 1.00 0.00 92 GLY A C 1
ATOM 1346 O O . GLY A 1 92 ? 4.176 -18.151 14.308 1.00 0.00 92 GLY A O 1
ATOM 1350 N N . GLY A 1 1 ? -8.854 -12.031 22.776 1.00 0.00 1 GLY A N 2
ATOM 1351 C CA . GLY A 1 1 ? -9.253 -10.667 22.475 1.00 0.00 1 GLY A CA 2
ATOM 1352 C C . GLY A 1 1 ? -8.829 -10.272 21.058 1.00 0.00 1 GLY A C 2
ATOM 1353 O O . GLY A 1 1 ? -8.048 -10.977 20.420 1.00 0.00 1 GLY A O 2
ATOM 1357 N N . SER A 1 2 ? -9.363 -9.147 20.607 1.00 0.00 2 SER A N 2
ATOM 1358 C CA . SER A 1 2 ? -9.051 -8.650 19.278 1.00 0.00 2 SER A CA 2
ATOM 1359 C C . SER A 1 2 ? -9.296 -7.142 19.211 1.00 0.00 2 SER A C 2
ATOM 1360 O O . SER A 1 2 ? -9.979 -6.582 20.068 1.00 0.00 2 SER A O 2
ATOM 1368 N N . SER A 1 3 ? -8.726 -6.526 18.185 1.00 0.00 3 SER A N 2
ATOM 1369 C CA . SER A 1 3 ? -8.874 -5.093 17.997 1.00 0.00 3 SER A CA 2
ATOM 1370 C C . SER A 1 3 ? -9.286 -4.796 16.553 1.00 0.00 3 SER A C 2
ATOM 1371 O O . SER A 1 3 ? -8.812 -5.444 15.623 1.00 0.00 3 SER A O 2
ATOM 1379 N N . GLY A 1 4 ? -10.165 -3.814 16.413 1.00 0.00 4 GLY A N 2
ATOM 1380 C CA . GLY A 1 4 ? -10.647 -3.423 15.100 1.00 0.00 4 GLY A CA 2
ATOM 1381 C C . GLY A 1 4 ? -10.796 -1.903 15.001 1.00 0.00 4 GLY A C 2
ATOM 1382 O O . GLY A 1 4 ? -11.910 -1.384 14.998 1.00 0.00 4 GLY A O 2
ATOM 1386 N N . SER A 1 5 ? -9.655 -1.233 14.922 1.00 0.00 5 SER A N 2
ATOM 1387 C CA . SER A 1 5 ? -9.644 0.217 14.823 1.00 0.00 5 SER A CA 2
ATOM 1388 C C . SER A 1 5 ? -8.203 0.728 14.796 1.00 0.00 5 SER A C 2
ATOM 1389 O O . SER A 1 5 ? -7.269 -0.020 15.077 1.00 0.00 5 SER A O 2
ATOM 1397 N N . SER A 1 6 ? -8.068 2.001 14.454 1.00 0.00 6 SER A N 2
ATOM 1398 C CA . SER A 1 6 ? -6.755 2.622 14.387 1.00 0.00 6 SER A CA 2
ATOM 1399 C C . SER A 1 6 ? -6.897 4.111 14.063 1.00 0.00 6 SER A C 2
ATOM 1400 O O . SER A 1 6 ? -7.937 4.547 13.571 1.00 0.00 6 SER A O 2
ATOM 1408 N N . GLY A 1 7 ? -5.837 4.851 14.355 1.00 0.00 7 GLY A N 2
ATOM 1409 C CA . GLY A 1 7 ? -5.830 6.282 14.101 1.00 0.00 7 GLY A CA 2
ATOM 1410 C C . GLY A 1 7 ? -5.220 7.044 15.279 1.00 0.00 7 GLY A C 2
ATOM 1411 O O . GLY A 1 7 ? -5.890 7.284 16.281 1.00 0.00 7 GLY A O 2
ATOM 1415 N N . SER A 1 8 ? -3.955 7.405 15.117 1.00 0.00 8 SER A N 2
ATOM 1416 C CA . SER A 1 8 ? -3.247 8.135 16.155 1.00 0.00 8 SER A CA 2
ATOM 1417 C C . SER A 1 8 ? -3.537 9.632 16.031 1.00 0.00 8 SER A C 2
ATOM 1418 O O . SER A 1 8 ? -4.054 10.247 16.964 1.00 0.00 8 SER A O 2
ATOM 1426 N N . GLU A 1 9 ? -3.192 10.175 14.873 1.00 0.00 9 GLU A N 2
ATOM 1427 C CA . GLU A 1 9 ? -3.409 11.589 14.616 1.00 0.00 9 GLU A CA 2
ATOM 1428 C C . GLU A 1 9 ? -4.132 11.781 13.281 1.00 0.00 9 GLU A C 2
ATOM 1429 O O . GLU A 1 9 ? -4.945 10.947 12.886 1.00 0.00 9 GLU A O 2
ATOM 1441 N N . GLU A 1 10 ? -3.810 12.885 12.624 1.00 0.00 10 GLU A N 2
ATOM 1442 C CA . GLU A 1 10 ? -4.419 13.197 11.341 1.00 0.00 10 GLU A CA 2
ATOM 1443 C C . GLU A 1 10 ? -3.433 12.920 10.205 1.00 0.00 10 GLU A C 2
ATOM 1444 O O . GLU A 1 10 ? -2.245 12.707 10.446 1.00 0.00 10 GLU A O 2
ATOM 1456 N N . ASP A 1 11 ? -3.961 12.932 8.989 1.00 0.00 11 ASP A N 2
ATOM 1457 C CA . ASP A 1 11 ? -3.142 12.684 7.815 1.00 0.00 11 ASP A CA 2
ATOM 1458 C C . ASP A 1 11 ? -2.241 13.894 7.563 1.00 0.00 11 ASP A C 2
ATOM 1459 O O . ASP A 1 11 ? -2.586 15.017 7.929 1.00 0.00 11 ASP A O 2
ATOM 1468 N N . ASP A 1 12 ? -1.103 13.625 6.939 1.00 0.00 12 ASP A N 2
ATOM 1469 C CA . ASP A 1 12 ? -0.150 14.677 6.634 1.00 0.00 12 ASP A CA 2
ATOM 1470 C C . ASP A 1 12 ? -0.180 14.967 5.132 1.00 0.00 12 ASP A C 2
ATOM 1471 O O . ASP A 1 12 ? -0.859 14.274 4.375 1.00 0.00 12 ASP A O 2
ATOM 1480 N N . GLU A 1 13 ? 0.563 15.994 4.745 1.00 0.00 13 GLU A N 2
ATOM 1481 C CA . GLU A 1 13 ? 0.630 16.384 3.347 1.00 0.00 13 GLU A CA 2
ATOM 1482 C C . GLU A 1 13 ? 1.252 15.262 2.511 1.00 0.00 13 GLU A C 2
ATOM 1483 O O . GLU A 1 13 ? 0.960 15.134 1.323 1.00 0.00 13 GLU A O 2
ATOM 1495 N N . VAL A 1 14 ? 2.096 14.479 3.166 1.00 0.00 14 VAL A N 2
ATOM 1496 C CA . VAL A 1 14 ? 2.760 13.372 2.499 1.00 0.00 14 VAL A CA 2
ATOM 1497 C C . VAL A 1 14 ? 1.759 12.235 2.285 1.00 0.00 14 VAL A C 2
ATOM 1498 O O . VAL A 1 14 ? 1.770 11.581 1.244 1.00 0.00 14 VAL A O 2
ATOM 1511 N N . VAL A 1 15 ? 0.918 12.035 3.289 1.00 0.00 15 VAL A N 2
ATOM 1512 C CA . VAL A 1 15 ? -0.089 10.988 3.224 1.00 0.00 15 VAL A CA 2
ATOM 1513 C C . VAL A 1 15 ? -0.972 11.212 1.995 1.00 0.00 15 VAL A C 2
ATOM 1514 O O . VAL A 1 15 ? -1.068 10.344 1.128 1.00 0.00 15 VAL A O 2
ATOM 1527 N N . ALA A 1 16 ? -1.596 12.380 1.960 1.00 0.00 16 ALA A N 2
ATOM 1528 C CA . ALA A 1 16 ? -2.470 12.727 0.851 1.00 0.00 16 ALA A CA 2
ATOM 1529 C C . ALA A 1 16 ? -1.814 12.298 -0.463 1.00 0.00 16 ALA A C 2
ATOM 1530 O O . ALA A 1 16 ? -2.502 11.906 -1.404 1.00 0.00 16 ALA A O 2
ATOM 1537 N N . MET A 1 17 ? -0.492 12.385 -0.485 1.00 0.00 17 MET A N 2
ATOM 1538 C CA . MET A 1 17 ? 0.263 12.009 -1.668 1.00 0.00 17 MET A CA 2
ATOM 1539 C C . MET A 1 17 ? 0.187 10.501 -1.911 1.00 0.00 17 MET A C 2
ATOM 1540 O O . MET A 1 17 ? -0.308 10.060 -2.947 1.00 0.00 17 MET A O 2
ATOM 1554 N N . ILE A 1 18 ? 0.685 9.751 -0.939 1.00 0.00 18 ILE A N 2
ATOM 1555 C CA . ILE A 1 18 ? 0.680 8.302 -1.035 1.00 0.00 18 ILE A CA 2
ATOM 1556 C C . ILE A 1 18 ? -0.709 7.828 -1.470 1.00 0.00 18 ILE A C 2
ATOM 1557 O O . ILE A 1 18 ? -0.842 7.109 -2.459 1.00 0.00 18 ILE A O 2
ATOM 1573 N N . LYS A 1 19 ? -1.708 8.252 -0.710 1.00 0.00 19 LYS A N 2
ATOM 1574 C CA . LYS A 1 19 ? -3.081 7.880 -1.004 1.00 0.00 19 LYS A CA 2
ATOM 1575 C C . LYS A 1 19 ? -3.301 7.915 -2.518 1.00 0.00 19 LYS A C 2
ATOM 1576 O O . LYS A 1 19 ? -3.882 6.992 -3.086 1.00 0.00 19 LYS A O 2
ATOM 1595 N N . GLU A 1 20 ? -2.825 8.991 -3.128 1.00 0.00 20 GLU A N 2
ATOM 1596 C CA . GLU A 1 20 ? -2.963 9.159 -4.564 1.00 0.00 20 GLU A CA 2
ATOM 1597 C C . GLU A 1 20 ? -2.365 7.956 -5.299 1.00 0.00 20 GLU A C 2
ATOM 1598 O O . GLU A 1 20 ? -3.033 7.331 -6.120 1.00 0.00 20 GLU A O 2
ATOM 1610 N N . LEU A 1 21 ? -1.112 7.670 -4.977 1.00 0.00 21 LEU A N 2
ATOM 1611 C CA . LEU A 1 21 ? -0.416 6.555 -5.596 1.00 0.00 21 LEU A CA 2
ATOM 1612 C C . LEU A 1 21 ? -1.224 5.274 -5.380 1.00 0.00 21 LEU A C 2
ATOM 1613 O O . LEU A 1 21 ? -1.054 4.299 -6.112 1.00 0.00 21 LEU A O 2
ATOM 1629 N N . LEU A 1 22 ? -2.085 5.316 -4.375 1.00 0.00 22 LEU A N 2
ATOM 1630 C CA . LEU A 1 22 ? -2.920 4.171 -4.054 1.00 0.00 22 LEU A CA 2
ATOM 1631 C C . LEU A 1 22 ? -4.221 4.253 -4.856 1.00 0.00 22 LEU A C 2
ATOM 1632 O O . LEU A 1 22 ? -4.609 3.291 -5.515 1.00 0.00 22 LEU A O 2
ATOM 1648 N N . ASP A 1 23 ? -4.857 5.412 -4.771 1.00 0.00 23 ASP A N 2
ATOM 1649 C CA . ASP A 1 23 ? -6.107 5.632 -5.480 1.00 0.00 23 ASP A CA 2
ATOM 1650 C C . ASP A 1 23 ? -5.849 5.579 -6.987 1.00 0.00 23 ASP A C 2
ATOM 1651 O O . ASP A 1 23 ? -6.698 5.119 -7.749 1.00 0.00 23 ASP A O 2
ATOM 1660 N N . THR A 1 24 ? -4.674 6.055 -7.371 1.00 0.00 24 THR A N 2
ATOM 1661 C CA . THR A 1 24 ? -4.293 6.067 -8.774 1.00 0.00 24 THR A CA 2
ATOM 1662 C C . THR A 1 24 ? -4.704 4.757 -9.448 1.00 0.00 24 THR A C 2
ATOM 1663 O O . THR A 1 24 ? -5.813 4.641 -9.966 1.00 0.00 24 THR A O 2
ATOM 1674 N N . ARG A 1 25 ? -3.785 3.803 -9.423 1.00 0.00 25 ARG A N 2
ATOM 1675 C CA . ARG A 1 25 ? -4.037 2.504 -10.026 1.00 0.00 25 ARG A CA 2
ATOM 1676 C C . ARG A 1 25 ? -3.245 1.418 -9.297 1.00 0.00 25 ARG A C 2
ATOM 1677 O O . ARG A 1 25 ? -2.580 0.598 -9.929 1.00 0.00 25 ARG A O 2
ATOM 1698 N N . ILE A 1 26 ? -3.341 1.445 -7.975 1.00 0.00 26 ILE A N 2
ATOM 1699 C CA . ILE A 1 26 ? -2.642 0.473 -7.153 1.00 0.00 26 ILE A CA 2
ATOM 1700 C C . ILE A 1 26 ? -3.651 -0.255 -6.263 1.00 0.00 26 ILE A C 2
ATOM 1701 O O . ILE A 1 26 ? -3.627 -1.481 -6.166 1.00 0.00 26 ILE A O 2
ATOM 1717 N N . ARG A 1 27 ? -4.513 0.531 -5.634 1.00 0.00 27 ARG A N 2
ATOM 1718 C CA . ARG A 1 27 ? -5.528 -0.023 -4.756 1.00 0.00 27 ARG A CA 2
ATOM 1719 C C . ARG A 1 27 ? -6.625 -0.705 -5.575 1.00 0.00 27 ARG A C 2
ATOM 1720 O O . ARG A 1 27 ? -7.003 -1.840 -5.291 1.00 0.00 27 ARG A O 2
ATOM 1741 N N . PRO A 1 28 ? -7.120 0.037 -6.602 1.00 0.00 28 PRO A N 2
ATOM 1742 C CA . PRO A 1 28 ? -8.166 -0.484 -7.465 1.00 0.00 28 PRO A CA 2
ATOM 1743 C C . PRO A 1 28 ? -7.608 -1.524 -8.438 1.00 0.00 28 PRO A C 2
ATOM 1744 O O . PRO A 1 28 ? -8.357 -2.127 -9.206 1.00 0.00 28 PRO A O 2
ATOM 1755 N N . THR A 1 29 ? -6.296 -1.702 -8.375 1.00 0.00 29 THR A N 2
ATOM 1756 C CA . THR A 1 29 ? -5.628 -2.659 -9.242 1.00 0.00 29 THR A CA 2
ATOM 1757 C C . THR A 1 29 ? -5.546 -4.027 -8.561 1.00 0.00 29 THR A C 2
ATOM 1758 O O . THR A 1 29 ? -6.046 -5.019 -9.090 1.00 0.00 29 THR A O 2
ATOM 1769 N N . VAL A 1 30 ? -4.910 -4.037 -7.399 1.00 0.00 30 VAL A N 2
ATOM 1770 C CA . VAL A 1 30 ? -4.754 -5.267 -6.641 1.00 0.00 30 VAL A CA 2
ATOM 1771 C C . VAL A 1 30 ? -6.128 -5.906 -6.429 1.00 0.00 30 VAL A C 2
ATOM 1772 O O . VAL A 1 30 ? -6.256 -7.130 -6.446 1.00 0.00 30 VAL A O 2
ATOM 1785 N N . GLN A 1 31 ? -7.121 -5.051 -6.233 1.00 0.00 31 GLN A N 2
ATOM 1786 C CA . GLN A 1 31 ? -8.479 -5.517 -6.019 1.00 0.00 31 GLN A CA 2
ATOM 1787 C C . GLN A 1 31 ? -8.803 -6.666 -6.975 1.00 0.00 31 GLN A C 2
ATOM 1788 O O . GLN A 1 31 ? -9.158 -7.761 -6.539 1.00 0.00 31 GLN A O 2
ATOM 1802 N N . GLU A 1 32 ? -8.671 -6.379 -8.262 1.00 0.00 32 GLU A N 2
ATOM 1803 C CA . GLU A 1 32 ? -8.945 -7.375 -9.283 1.00 0.00 32 GLU A CA 2
ATOM 1804 C C . GLU A 1 32 ? -8.386 -8.735 -8.862 1.00 0.00 32 GLU A C 2
ATOM 1805 O O . GLU A 1 32 ? -8.943 -9.775 -9.213 1.00 0.00 32 GLU A O 2
ATOM 1817 N N . ASP A 1 33 ? -7.292 -8.684 -8.117 1.00 0.00 33 ASP A N 2
ATOM 1818 C CA . ASP A 1 33 ? -6.652 -9.900 -7.644 1.00 0.00 33 ASP A CA 2
ATOM 1819 C C . ASP A 1 33 ? -7.649 -10.706 -6.810 1.00 0.00 33 ASP A C 2
ATOM 1820 O O . ASP A 1 33 ? -7.972 -11.844 -7.150 1.00 0.00 33 ASP A O 2
ATOM 1829 N N . GLY A 1 34 ? -8.110 -10.085 -5.735 1.00 0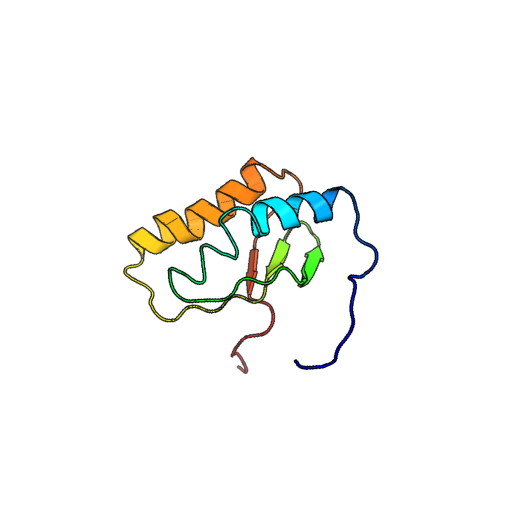.00 34 GLY A N 2
ATOM 1830 C CA . GLY A 1 34 ? -9.065 -10.731 -4.849 1.00 0.00 34 GLY A CA 2
ATOM 1831 C C . GLY A 1 34 ? -9.335 -9.871 -3.613 1.00 0.00 34 GLY A C 2
ATOM 1832 O O . GLY A 1 34 ? -10.487 -9.611 -3.272 1.00 0.00 34 GLY A O 2
ATOM 1836 N N . GLY A 1 35 ? -8.252 -9.453 -2.974 1.00 0.00 35 GLY A N 2
ATOM 1837 C CA . GLY A 1 35 ? -8.357 -8.627 -1.784 1.00 0.00 35 GLY A CA 2
ATOM 1838 C C . GLY A 1 35 ? -8.297 -7.140 -2.140 1.00 0.00 35 GLY A C 2
ATOM 1839 O O . GLY A 1 35 ? -9.028 -6.678 -3.015 1.00 0.00 35 GLY A O 2
ATOM 1843 N N . ASP A 1 36 ? -7.420 -6.432 -1.443 1.00 0.00 36 ASP A N 2
ATOM 1844 C CA . ASP A 1 36 ? -7.255 -5.007 -1.676 1.00 0.00 36 ASP A CA 2
ATOM 1845 C C . ASP A 1 36 ? -6.117 -4.480 -0.799 1.00 0.00 36 ASP A C 2
ATOM 1846 O O . ASP A 1 36 ? -5.789 -5.079 0.224 1.00 0.00 36 ASP A O 2
ATOM 1855 N N . VAL A 1 37 ? -5.548 -3.365 -1.231 1.00 0.00 37 VAL A N 2
ATOM 1856 C CA . VAL A 1 37 ? -4.453 -2.752 -0.498 1.00 0.00 37 VAL A CA 2
ATOM 1857 C C . VAL A 1 37 ? -4.948 -1.464 0.165 1.00 0.00 37 VAL A C 2
ATOM 1858 O O . VAL A 1 37 ? -5.296 -0.503 -0.520 1.00 0.00 37 VAL A O 2
ATOM 1871 N N . ILE A 1 38 ? -4.965 -1.488 1.489 1.00 0.00 38 ILE A N 2
ATOM 1872 C CA . ILE A 1 38 ? -5.413 -0.334 2.253 1.00 0.00 38 ILE A CA 2
ATOM 1873 C C . ILE A 1 38 ? -4.260 0.175 3.121 1.00 0.00 38 ILE A C 2
ATOM 1874 O O . ILE A 1 38 ? -3.746 -0.557 3.967 1.00 0.00 38 ILE A O 2
ATOM 1890 N N . TYR A 1 39 ? -3.889 1.423 2.883 1.00 0.00 39 TYR A N 2
ATOM 1891 C CA . TYR A 1 39 ? -2.807 2.039 3.633 1.00 0.00 39 TYR A CA 2
ATOM 1892 C C . TYR A 1 39 ? -3.289 2.505 5.008 1.00 0.00 39 TYR A C 2
ATOM 1893 O O . TYR A 1 39 ? -3.991 3.510 5.116 1.00 0.00 39 TYR A O 2
ATOM 1911 N N . ARG A 1 40 ? -2.893 1.752 6.024 1.00 0.00 40 ARG A N 2
ATOM 1912 C CA . ARG A 1 40 ? -3.277 2.076 7.388 1.00 0.00 40 ARG A CA 2
ATOM 1913 C C . ARG A 1 40 ? -2.039 2.143 8.286 1.00 0.00 40 ARG A C 2
ATOM 1914 O O . ARG A 1 40 ? -1.617 1.130 8.842 1.00 0.00 40 ARG A O 2
ATOM 1935 N N . GLY A 1 41 ? -1.493 3.345 8.399 1.00 0.00 41 GLY A N 2
ATOM 1936 C CA . GLY A 1 41 ? -0.312 3.556 9.219 1.00 0.00 41 GLY A CA 2
ATOM 1937 C C . GLY A 1 41 ? 0.921 3.811 8.350 1.00 0.00 41 GLY A C 2
ATOM 1938 O O . GLY A 1 41 ? 1.189 3.063 7.411 1.00 0.00 41 GLY A O 2
ATOM 1942 N N . PHE A 1 42 ? 1.639 4.871 8.694 1.00 0.00 42 PHE A N 2
ATOM 1943 C CA . PHE A 1 42 ? 2.837 5.234 7.957 1.00 0.00 42 PHE A CA 2
ATOM 1944 C C . PHE A 1 42 ? 3.915 5.776 8.898 1.00 0.00 42 PHE A C 2
ATOM 1945 O O . PHE A 1 42 ? 3.748 6.840 9.492 1.00 0.00 42 PHE A O 2
ATOM 1962 N N . GLU A 1 43 ? 4.998 5.020 9.003 1.00 0.00 43 GLU A N 2
ATOM 1963 C CA . GLU A 1 43 ? 6.104 5.411 9.860 1.00 0.00 43 GLU A CA 2
ATOM 1964 C C . GLU A 1 43 ? 7.437 5.040 9.210 1.00 0.00 43 GLU A C 2
ATOM 1965 O O . GLU A 1 43 ? 7.504 4.110 8.407 1.00 0.00 43 GLU A O 2
ATOM 1977 N N . ASP A 1 44 ? 8.468 5.787 9.579 1.00 0.00 44 ASP A N 2
ATOM 1978 C CA . ASP A 1 44 ? 9.796 5.547 9.041 1.00 0.00 44 ASP A CA 2
ATOM 1979 C C . ASP A 1 44 ? 9.687 5.218 7.551 1.00 0.00 44 ASP A C 2
ATOM 1980 O O . ASP A 1 44 ? 10.509 4.477 7.013 1.00 0.00 44 ASP A O 2
ATOM 1989 N N . GLY A 1 45 ? 8.663 5.782 6.926 1.00 0.00 45 GLY A N 2
ATOM 1990 C CA . GLY A 1 45 ? 8.436 5.557 5.509 1.00 0.00 45 GLY A CA 2
ATOM 1991 C C . GLY A 1 45 ? 7.638 4.272 5.279 1.00 0.00 45 GLY A C 2
ATOM 1992 O O . GLY A 1 45 ? 6.724 4.243 4.456 1.00 0.00 45 GLY A O 2
ATOM 1996 N N . ILE A 1 46 ? 8.015 3.240 6.021 1.00 0.00 46 ILE A N 2
ATOM 1997 C CA . ILE A 1 46 ? 7.345 1.955 5.908 1.00 0.00 46 ILE A CA 2
ATOM 1998 C C . ILE A 1 46 ? 5.831 2.168 5.938 1.00 0.00 46 ILE A C 2
ATOM 1999 O O . ILE A 1 46 ? 5.248 2.357 7.005 1.00 0.00 46 ILE A O 2
ATOM 2015 N N . VAL A 1 47 ? 5.236 2.132 4.756 1.00 0.00 47 VAL A N 2
ATOM 2016 C CA . VAL A 1 47 ? 3.801 2.319 4.633 1.00 0.00 47 VAL A CA 2
ATOM 2017 C C . VAL A 1 47 ? 3.089 1.006 4.967 1.00 0.00 47 VAL A C 2
ATOM 2018 O O . VAL A 1 47 ? 3.425 -0.043 4.421 1.00 0.00 47 VAL A O 2
ATOM 2031 N N . ARG A 1 48 ? 2.118 1.107 5.864 1.00 0.00 48 ARG A N 2
ATOM 2032 C CA . ARG A 1 48 ? 1.357 -0.058 6.279 1.00 0.00 48 ARG A CA 2
ATOM 2033 C C . ARG A 1 48 ? 0.146 -0.254 5.363 1.00 0.00 48 ARG A C 2
ATOM 2034 O O . ARG A 1 48 ? -0.806 0.523 5.413 1.00 0.00 48 ARG A O 2
ATOM 2055 N N . LEU A 1 49 ? 0.222 -1.297 4.548 1.00 0.00 49 LEU A N 2
ATOM 2056 C CA . LEU A 1 49 ? -0.855 -1.603 3.624 1.00 0.00 49 LEU A CA 2
ATOM 2057 C C . LEU A 1 49 ? -1.530 -2.909 4.049 1.00 0.00 49 LEU A C 2
ATOM 2058 O O . LEU A 1 49 ? -0.866 -3.827 4.531 1.00 0.00 49 LEU A O 2
ATOM 2074 N N . LYS A 1 50 ? -2.840 -2.951 3.856 1.00 0.00 50 LYS A N 2
ATOM 2075 C CA . LYS A 1 50 ? -3.612 -4.129 4.213 1.00 0.00 50 LYS A CA 2
ATOM 2076 C C . LYS A 1 50 ? -3.892 -4.952 2.954 1.00 0.00 50 LYS A C 2
ATOM 2077 O O . LYS A 1 50 ? -5.029 -5.012 2.488 1.00 0.00 50 LYS A O 2
ATOM 2096 N N . LEU A 1 51 ? -2.836 -5.564 2.439 1.00 0.00 51 LEU A N 2
ATOM 2097 C CA . LEU A 1 51 ? -2.954 -6.381 1.242 1.00 0.00 51 LEU A CA 2
ATOM 2098 C C . LEU A 1 51 ? -3.307 -7.815 1.643 1.00 0.00 51 LEU A C 2
ATOM 2099 O O . LEU A 1 51 ? -2.755 -8.349 2.603 1.00 0.00 51 LEU A O 2
ATOM 2115 N N . GLN A 1 52 ? -4.226 -8.397 0.886 1.00 0.00 52 GLN A N 2
ATOM 2116 C CA . GLN A 1 52 ? -4.659 -9.759 1.148 1.00 0.00 52 GLN A CA 2
ATOM 2117 C C . GLN A 1 52 ? -5.303 -10.361 -0.102 1.00 0.00 52 GLN A C 2
ATOM 2118 O O . GLN A 1 52 ? -5.501 -9.668 -1.099 1.00 0.00 52 GLN A O 2
ATOM 2132 N N . GLY A 1 53 ? -5.611 -11.647 -0.009 1.00 0.00 53 GLY A N 2
ATOM 2133 C CA . GLY A 1 53 ? -6.228 -12.351 -1.120 1.00 0.00 53 GLY A CA 2
ATOM 2134 C C . GLY A 1 53 ? -5.524 -13.684 -1.383 1.00 0.00 53 GLY A C 2
ATOM 2135 O O . GLY A 1 53 ? -4.325 -13.814 -1.145 1.00 0.00 53 GLY A O 2
ATOM 2139 N N . SER A 1 54 ? -6.301 -14.640 -1.872 1.00 0.00 54 SER A N 2
ATOM 2140 C CA . SER A 1 54 ? -5.767 -15.958 -2.169 1.00 0.00 54 SER A CA 2
ATOM 2141 C C . SER A 1 54 ? -5.264 -16.005 -3.614 1.00 0.00 54 SER A C 2
ATOM 2142 O O . SER A 1 54 ? -4.162 -16.484 -3.876 1.00 0.00 54 SER A O 2
ATOM 2150 N N . CYS A 1 55 ? -6.096 -15.500 -4.513 1.00 0.00 55 CYS A N 2
ATOM 2151 C CA . CYS A 1 55 ? -5.750 -15.478 -5.924 1.00 0.00 55 CYS A CA 2
ATOM 2152 C C . CYS A 1 55 ? -4.355 -14.868 -6.067 1.00 0.00 55 CYS A C 2
ATOM 2153 O O . CYS A 1 55 ? -4.208 -13.648 -6.112 1.00 0.00 55 CYS A O 2
ATOM 2161 N N . THR A 1 56 ? -3.364 -15.745 -6.133 1.00 0.00 56 THR A N 2
ATOM 2162 C CA . THR A 1 56 ? -1.985 -15.308 -6.270 1.00 0.00 56 THR A CA 2
ATOM 2163 C C . THR A 1 56 ? -1.516 -15.466 -7.718 1.00 0.00 56 THR A C 2
ATOM 2164 O O . THR A 1 56 ? -0.611 -14.762 -8.161 1.00 0.00 56 THR A O 2
ATOM 2175 N N . SER A 1 57 ? -2.155 -16.394 -8.414 1.00 0.00 57 SER A N 2
ATOM 2176 C CA . SER A 1 57 ? -1.815 -16.653 -9.804 1.00 0.00 57 SER A CA 2
ATOM 2177 C C . SER A 1 57 ? -0.427 -17.291 -9.892 1.00 0.00 57 SER A C 2
ATOM 2178 O O . SER A 1 57 ? -0.300 -18.464 -10.237 1.00 0.00 57 SER A O 2
ATOM 2186 N N . CYS A 1 58 ? 0.579 -16.488 -9.576 1.00 0.00 58 CYS A N 2
ATOM 2187 C CA . CYS A 1 58 ? 1.953 -16.960 -9.616 1.00 0.00 58 CYS A CA 2
ATOM 2188 C C . CYS A 1 58 ? 2.812 -16.008 -8.779 1.00 0.00 58 CYS A C 2
ATOM 2189 O O . CYS A 1 58 ? 2.420 -14.870 -8.531 1.00 0.00 58 CYS A O 2
ATOM 2197 N N . PRO A 1 59 ? 3.997 -16.525 -8.357 1.00 0.00 59 PRO A N 2
ATOM 2198 C CA . PRO A 1 59 ? 4.914 -15.735 -7.554 1.00 0.00 59 PRO A CA 2
ATOM 2199 C C . PRO A 1 59 ? 5.634 -14.692 -8.411 1.00 0.00 59 PRO A C 2
ATOM 2200 O O . PRO A 1 59 ? 6.184 -13.725 -7.886 1.00 0.00 59 PRO A O 2
ATOM 2211 N N . SER A 1 60 ? 5.607 -14.922 -9.716 1.00 0.00 60 SER A N 2
ATOM 2212 C CA . SER A 1 60 ? 6.250 -14.015 -10.650 1.00 0.00 60 SER A CA 2
ATOM 2213 C C . SER A 1 60 ? 5.486 -12.690 -10.703 1.00 0.00 60 SER A C 2
ATOM 2214 O O . SER A 1 60 ? 6.053 -11.632 -10.435 1.00 0.00 60 SER A O 2
ATOM 2222 N N . SER A 1 61 ? 4.211 -12.792 -11.049 1.00 0.00 61 SER A N 2
ATOM 2223 C CA . SER A 1 61 ? 3.364 -11.615 -11.140 1.00 0.00 61 SER A CA 2
ATOM 2224 C C . SER A 1 61 ? 3.485 -10.783 -9.862 1.00 0.00 61 SER A C 2
ATOM 2225 O O . SER A 1 61 ? 3.461 -9.555 -9.912 1.00 0.00 61 SER A O 2
ATOM 2233 N N . ILE A 1 62 ? 3.613 -11.487 -8.747 1.00 0.00 62 ILE A N 2
ATOM 2234 C CA . ILE A 1 62 ? 3.737 -10.828 -7.457 1.00 0.00 62 ILE A CA 2
ATOM 2235 C C . ILE A 1 62 ? 5.069 -10.076 -7.399 1.00 0.00 62 ILE A C 2
ATOM 2236 O O . ILE A 1 62 ? 5.094 -8.871 -7.155 1.00 0.00 62 ILE A O 2
ATOM 2252 N N . ILE A 1 63 ? 6.141 -10.819 -7.629 1.00 0.00 63 ILE A N 2
ATOM 2253 C CA . ILE A 1 63 ? 7.473 -10.237 -7.606 1.00 0.00 63 ILE A CA 2
ATOM 2254 C C . ILE A 1 63 ? 7.585 -9.189 -8.716 1.00 0.00 63 ILE A C 2
ATOM 2255 O O . ILE A 1 63 ? 8.531 -8.403 -8.738 1.00 0.00 63 ILE A O 2
ATOM 2271 N N . THR A 1 64 ? 6.607 -9.212 -9.608 1.00 0.00 64 THR A N 2
ATOM 2272 C CA . THR A 1 64 ? 6.584 -8.274 -10.718 1.00 0.00 64 THR A CA 2
ATOM 2273 C C . THR A 1 64 ? 5.735 -7.050 -10.365 1.00 0.00 64 THR A C 2
ATOM 2274 O O . THR A 1 64 ? 6.141 -5.916 -10.613 1.00 0.00 64 THR A O 2
ATOM 2285 N N . LEU A 1 65 ? 4.572 -7.324 -9.792 1.00 0.00 65 LEU A N 2
ATOM 2286 C CA . LEU A 1 65 ? 3.662 -6.260 -9.402 1.00 0.00 65 LEU A CA 2
ATOM 2287 C C . LEU A 1 65 ? 3.915 -5.888 -7.940 1.00 0.00 65 LEU A C 2
ATOM 2288 O O . LEU A 1 65 ? 4.339 -4.772 -7.645 1.00 0.00 65 LEU A O 2
ATOM 2304 N N . LYS A 1 66 ? 3.646 -6.845 -7.064 1.00 0.00 66 LYS A N 2
ATOM 2305 C CA . LYS A 1 66 ? 3.839 -6.630 -5.640 1.00 0.00 66 LYS A CA 2
ATOM 2306 C C . LYS A 1 66 ? 5.129 -5.839 -5.418 1.00 0.00 66 LYS A C 2
ATOM 2307 O O . LYS A 1 66 ? 5.101 -4.745 -4.855 1.00 0.00 66 LYS A O 2
ATOM 2326 N N . SER A 1 67 ? 6.229 -6.422 -5.871 1.00 0.00 67 SER A N 2
ATOM 2327 C CA . SER A 1 67 ? 7.528 -5.785 -5.728 1.00 0.00 67 SER A CA 2
ATOM 2328 C C . SER A 1 67 ? 7.565 -4.489 -6.541 1.00 0.00 67 SER A C 2
ATOM 2329 O O . SER A 1 67 ? 7.987 -3.449 -6.037 1.00 0.00 67 SER A O 2
ATOM 2337 N N . GLY A 1 68 ? 7.118 -4.593 -7.784 1.00 0.00 68 GLY A N 2
ATOM 2338 C CA . GLY A 1 68 ? 7.096 -3.442 -8.670 1.00 0.00 68 GLY A CA 2
ATOM 2339 C C . GLY A 1 68 ? 6.478 -2.228 -7.976 1.00 0.00 68 GLY A C 2
ATOM 2340 O O . GLY A 1 68 ? 7.051 -1.139 -7.994 1.00 0.00 68 GLY A O 2
ATOM 2344 N N . ILE A 1 69 ? 5.315 -2.453 -7.382 1.00 0.00 69 ILE A N 2
ATOM 2345 C CA . ILE A 1 69 ? 4.613 -1.391 -6.683 1.00 0.00 69 ILE A CA 2
ATOM 2346 C C . ILE A 1 69 ? 5.528 -0.801 -5.608 1.00 0.00 69 ILE A C 2
ATOM 2347 O O . ILE A 1 69 ? 5.720 0.412 -5.549 1.00 0.00 69 ILE A O 2
ATOM 2363 N N . GLN A 1 70 ? 6.068 -1.688 -4.784 1.00 0.00 70 GLN A N 2
ATOM 2364 C CA . GLN A 1 70 ? 6.958 -1.270 -3.714 1.00 0.00 70 GLN A CA 2
ATOM 2365 C C . GLN A 1 70 ? 7.959 -0.235 -4.231 1.00 0.00 70 GLN A C 2
ATOM 2366 O O . GLN A 1 70 ? 8.196 0.783 -3.581 1.00 0.00 70 GLN A O 2
ATOM 2380 N N . ASN A 1 71 ? 8.521 -0.531 -5.394 1.00 0.00 71 ASN A N 2
ATOM 2381 C CA . ASN A 1 71 ? 9.491 0.362 -6.005 1.00 0.00 71 ASN A CA 2
ATOM 2382 C C . ASN A 1 71 ? 8.780 1.629 -6.484 1.00 0.00 71 ASN A C 2
ATOM 2383 O O . ASN A 1 71 ? 9.233 2.740 -6.211 1.00 0.00 71 ASN A O 2
ATOM 2394 N N . MET A 1 72 ? 7.679 1.421 -7.190 1.00 0.00 72 MET A N 2
ATOM 2395 C CA . MET A 1 72 ? 6.902 2.533 -7.710 1.00 0.00 72 MET A CA 2
ATOM 2396 C C . MET A 1 72 ? 6.612 3.560 -6.614 1.00 0.00 72 MET A C 2
ATOM 2397 O O . MET A 1 72 ? 6.862 4.751 -6.792 1.00 0.00 72 MET A O 2
ATOM 2411 N N . LEU A 1 73 ? 6.090 3.060 -5.503 1.00 0.00 73 LEU A N 2
ATOM 2412 C CA . LEU A 1 73 ? 5.764 3.919 -4.377 1.00 0.00 73 LEU A CA 2
ATOM 2413 C C . LEU A 1 73 ? 6.979 4.781 -4.030 1.00 0.00 73 LEU A C 2
ATOM 2414 O O . LEU A 1 73 ? 6.912 6.008 -4.084 1.00 0.00 73 LEU A O 2
ATOM 2430 N N . GLN A 1 74 ? 8.063 4.105 -3.680 1.00 0.00 74 GLN A N 2
ATOM 2431 C CA . GLN A 1 74 ? 9.293 4.793 -3.324 1.00 0.00 74 GLN A CA 2
ATOM 2432 C C . GLN A 1 74 ? 9.741 5.706 -4.466 1.00 0.00 74 GLN A C 2
ATOM 2433 O O . GLN A 1 74 ? 9.972 6.896 -4.261 1.00 0.00 74 GLN A O 2
ATOM 2447 N N . PHE A 1 75 ? 9.850 5.113 -5.647 1.00 0.00 75 PHE A N 2
ATOM 2448 C CA . PHE A 1 75 ? 10.266 5.858 -6.823 1.00 0.00 75 PHE A CA 2
ATOM 2449 C C . PHE A 1 75 ? 9.585 7.228 -6.874 1.00 0.00 75 PHE A C 2
ATOM 2450 O O . PHE A 1 75 ? 10.255 8.255 -6.968 1.00 0.00 75 PHE A O 2
ATOM 2467 N N . TYR A 1 76 ? 8.262 7.197 -6.809 1.00 0.00 76 TYR A N 2
ATOM 2468 C CA . TYR A 1 76 ? 7.483 8.424 -6.846 1.00 0.00 76 TYR A CA 2
ATOM 2469 C C . TYR A 1 76 ? 7.650 9.220 -5.550 1.00 0.00 76 TYR A C 2
ATOM 2470 O O . TYR A 1 76 ? 8.035 10.388 -5.579 1.00 0.00 76 TYR A O 2
ATOM 2488 N N . ILE A 1 77 ? 7.353 8.554 -4.443 1.00 0.00 77 ILE A N 2
ATOM 2489 C CA . ILE A 1 77 ? 7.465 9.185 -3.139 1.00 0.00 77 ILE A CA 2
ATOM 2490 C C . ILE A 1 77 ? 8.771 8.744 -2.475 1.00 0.00 77 ILE A C 2
ATOM 2491 O O . ILE A 1 77 ? 8.942 7.568 -2.154 1.00 0.00 77 ILE A O 2
ATOM 2507 N N . PRO A 1 78 ? 9.682 9.735 -2.282 1.00 0.00 78 PRO A N 2
ATOM 2508 C CA . PRO A 1 78 ? 10.967 9.460 -1.662 1.00 0.00 78 PRO A CA 2
ATOM 2509 C C . PRO A 1 78 ? 10.816 9.259 -0.153 1.00 0.00 78 PRO A C 2
ATOM 2510 O O . PRO A 1 78 ? 11.749 8.815 0.514 1.00 0.00 78 PRO A O 2
ATOM 2521 N N . GLU A 1 79 ? 9.634 9.597 0.340 1.00 0.00 79 GLU A N 2
ATOM 2522 C CA . GLU A 1 79 ? 9.349 9.459 1.759 1.00 0.00 79 GLU A CA 2
ATOM 2523 C C . GLU A 1 79 ? 9.376 7.985 2.165 1.00 0.00 79 GLU A C 2
ATOM 2524 O O . GLU A 1 79 ? 10.290 7.545 2.861 1.00 0.00 79 GLU A O 2
ATOM 2536 N N . VAL A 1 80 ? 8.362 7.261 1.714 1.00 0.00 80 VAL A N 2
ATOM 2537 C CA . VAL A 1 80 ? 8.259 5.844 2.021 1.00 0.00 80 VAL A CA 2
ATOM 2538 C C . VAL A 1 80 ? 9.617 5.178 1.800 1.00 0.00 80 VAL A C 2
ATOM 2539 O O . VAL A 1 80 ? 10.344 5.534 0.875 1.00 0.00 80 VAL A O 2
ATOM 2552 N N . GLU A 1 81 ? 9.920 4.222 2.667 1.00 0.00 81 GLU A N 2
ATOM 2553 C CA . GLU A 1 81 ? 11.179 3.502 2.578 1.00 0.00 81 GLU A CA 2
ATOM 2554 C C . GLU A 1 81 ? 10.925 2.014 2.336 1.00 0.00 81 GLU A C 2
ATOM 2555 O O . GLU A 1 81 ? 11.511 1.418 1.435 1.00 0.00 81 GLU A O 2
ATOM 2567 N N . GLY A 1 82 ? 10.048 1.455 3.159 1.00 0.00 82 GLY A N 2
ATOM 2568 C CA . GLY A 1 82 ? 9.707 0.047 3.046 1.00 0.00 82 GLY A CA 2
ATOM 2569 C C . GLY A 1 82 ? 8.198 -0.141 2.885 1.00 0.00 82 GLY A C 2
ATOM 2570 O O . GLY A 1 82 ? 7.452 0.834 2.805 1.00 0.00 82 GLY A O 2
ATOM 2574 N N . VAL A 1 83 ? 7.792 -1.401 2.842 1.00 0.00 83 VAL A N 2
ATOM 2575 C CA . VAL A 1 83 ? 6.384 -1.730 2.694 1.00 0.00 83 VAL A CA 2
ATOM 2576 C C . VAL A 1 83 ? 6.055 -2.948 3.559 1.00 0.00 83 VAL A C 2
ATOM 2577 O O . VAL A 1 83 ? 6.892 -3.832 3.737 1.00 0.00 83 VAL A O 2
ATOM 2590 N N . GLU A 1 84 ? 4.834 -2.955 4.072 1.00 0.00 84 GLU A N 2
ATOM 2591 C CA . GLU A 1 84 ? 4.383 -4.050 4.915 1.00 0.00 84 GLU A CA 2
ATOM 2592 C C . GLU A 1 84 ? 2.895 -4.319 4.684 1.00 0.00 84 GLU A C 2
ATOM 2593 O O . GLU A 1 84 ? 2.097 -3.386 4.599 1.00 0.00 84 GLU A O 2
ATOM 2605 N N . GLN A 1 85 ? 2.566 -5.600 4.589 1.00 0.00 85 GLN A N 2
ATOM 2606 C CA . GLN A 1 85 ? 1.187 -6.003 4.370 1.00 0.00 85 GLN A CA 2
ATOM 2607 C C . GLN A 1 85 ? 0.483 -6.238 5.707 1.00 0.00 85 GLN A C 2
ATOM 2608 O O . GLN A 1 85 ? 0.257 -7.381 6.102 1.00 0.00 85 GLN A O 2
ATOM 2622 N N . VAL A 1 86 ? 0.157 -5.137 6.368 1.00 0.00 86 VAL A N 2
ATOM 2623 C CA . VAL A 1 86 ? -0.517 -5.208 7.654 1.00 0.00 86 VAL A CA 2
ATOM 2624 C C . VAL A 1 86 ? -1.723 -6.143 7.541 1.00 0.00 86 VAL A C 2
ATOM 2625 O O . VAL A 1 86 ? -2.508 -6.038 6.601 1.00 0.00 86 VAL A O 2
ATOM 2638 N N . SER A 1 87 ? -1.832 -7.035 8.515 1.00 0.00 87 SER A N 2
ATOM 2639 C CA . SER A 1 87 ? -2.930 -7.988 8.537 1.00 0.00 87 SER A CA 2
ATOM 2640 C C . SER A 1 87 ? -3.423 -8.184 9.972 1.00 0.00 87 SER A C 2
ATOM 2641 O O . SER A 1 87 ? -2.693 -7.918 10.924 1.00 0.00 87 SER A O 2
ATOM 2649 N N . GLY A 1 88 ? -4.659 -8.648 10.080 1.00 0.00 88 GLY A N 2
ATOM 2650 C CA . GLY A 1 88 ? -5.259 -8.882 11.383 1.00 0.00 88 GLY A CA 2
ATOM 2651 C C . GLY A 1 88 ? -6.235 -10.059 11.332 1.00 0.00 88 GLY A C 2
ATOM 2652 O O . GLY A 1 88 ? -6.086 -10.960 10.507 1.00 0.00 88 GLY A O 2
ATOM 2656 N N . PRO A 1 89 ? -7.238 -10.014 12.249 1.00 0.00 89 PRO A N 2
ATOM 2657 C CA . PRO A 1 89 ? -8.239 -11.065 12.317 1.00 0.00 89 PRO A CA 2
ATOM 2658 C C . PRO A 1 89 ? -9.239 -10.945 11.166 1.00 0.00 89 PRO A C 2
ATOM 2659 O O . PRO A 1 89 ? -9.327 -11.833 10.319 1.00 0.00 89 PRO A O 2
ATOM 2670 N N . SER A 1 90 ? -9.971 -9.840 11.172 1.00 0.00 90 SER A N 2
ATOM 2671 C CA . SER A 1 90 ? -10.961 -9.593 10.139 1.00 0.00 90 SER A CA 2
ATOM 2672 C C . SER A 1 90 ? -11.181 -8.088 9.975 1.00 0.00 90 SER A C 2
ATOM 2673 O O . SER A 1 90 ? -10.978 -7.321 10.914 1.00 0.00 90 SER A O 2
ATOM 2681 N N . SER A 1 91 ? -11.593 -7.710 8.773 1.00 0.00 91 SER A N 2
ATOM 2682 C CA . SER A 1 91 ? -11.842 -6.311 8.473 1.00 0.00 91 SER A CA 2
ATOM 2683 C C . SER A 1 91 ? -13.243 -5.915 8.945 1.00 0.00 91 SER A C 2
ATOM 2684 O O . SER A 1 91 ? -14.157 -5.766 8.135 1.00 0.00 91 SER A O 2
ATOM 2692 N N . GLY A 1 92 ? -13.369 -5.758 10.255 1.00 0.00 92 GLY A N 2
ATOM 2693 C CA . GLY A 1 92 ? -14.643 -5.383 10.845 1.00 0.00 92 GLY A CA 2
ATOM 2694 C C . GLY A 1 92 ? -15.731 -6.397 10.487 1.00 0.00 92 GLY A C 2
ATOM 2695 O O . GLY A 1 92 ? -16.557 -6.750 11.329 1.00 0.00 92 GLY A O 2
ATOM 2699 N N . GLY A 1 1 ? -9.838 -7.310 19.501 1.00 0.00 1 GLY A N 3
ATOM 2700 C CA . GLY A 1 1 ? -9.949 -6.357 18.411 1.00 0.00 1 GLY A CA 3
ATOM 2701 C C . GLY A 1 1 ? -9.079 -5.124 18.668 1.00 0.00 1 GLY A C 3
ATOM 2702 O O . GLY A 1 1 ? -8.365 -5.063 19.668 1.00 0.00 1 GLY A O 3
ATOM 2706 N N . SER A 1 2 ? -9.168 -4.174 17.750 1.00 0.00 2 SER A N 3
ATOM 2707 C CA . SER A 1 2 ? -8.398 -2.948 17.864 1.00 0.00 2 SER A CA 3
ATOM 2708 C C . SER A 1 2 ? -6.982 -3.263 18.353 1.00 0.00 2 SER A C 3
ATOM 2709 O O . SER A 1 2 ? -6.727 -3.278 19.557 1.00 0.00 2 SER A O 3
ATOM 2717 N N . SER A 1 3 ? -6.099 -3.507 17.396 1.00 0.00 3 SER A N 3
ATOM 2718 C CA . SER A 1 3 ? -4.717 -3.820 17.713 1.00 0.00 3 SER A CA 3
ATOM 2719 C C . SER A 1 3 ? -3.808 -2.667 17.286 1.00 0.00 3 SER A C 3
ATOM 2720 O O . SER A 1 3 ? -3.919 -2.165 16.169 1.00 0.00 3 SER A O 3
ATOM 2728 N N . GLY A 1 4 ? -2.927 -2.280 18.198 1.00 0.00 4 GLY A N 3
ATOM 2729 C CA . GLY A 1 4 ? -1.999 -1.195 17.928 1.00 0.00 4 GLY A CA 3
ATOM 2730 C C . GLY A 1 4 ? -2.671 0.164 18.129 1.00 0.00 4 GLY A C 3
ATOM 2731 O O . GLY A 1 4 ? -3.897 0.261 18.123 1.00 0.00 4 GLY A O 3
ATOM 2735 N N . SER A 1 5 ? -1.839 1.180 18.301 1.00 0.00 5 SER A N 3
ATOM 2736 C CA . SER A 1 5 ? -2.337 2.530 18.503 1.00 0.00 5 SER A CA 3
ATOM 2737 C C . SER A 1 5 ? -2.834 3.108 17.176 1.00 0.00 5 SER A C 3
ATOM 2738 O O . SER A 1 5 ? -2.239 2.865 16.127 1.00 0.00 5 SER A O 3
ATOM 2746 N N . SER A 1 6 ? -3.920 3.862 17.265 1.00 0.00 6 SER A N 3
ATOM 2747 C CA . SER A 1 6 ? -4.504 4.477 16.085 1.00 0.00 6 SER A CA 3
ATOM 2748 C C . SER A 1 6 ? -5.555 5.509 16.498 1.00 0.00 6 SER A C 3
ATOM 2749 O O . SER A 1 6 ? -6.650 5.148 16.926 1.00 0.00 6 SER A O 3
ATOM 2757 N N . GLY A 1 7 ? -5.184 6.773 16.355 1.00 0.00 7 GLY A N 3
ATOM 2758 C CA . GLY A 1 7 ? -6.082 7.860 16.708 1.00 0.00 7 GLY A CA 3
ATOM 2759 C C . GLY A 1 7 ? -7.280 7.912 15.758 1.00 0.00 7 GLY A C 3
ATOM 2760 O O . GLY A 1 7 ? -7.617 6.914 15.123 1.00 0.00 7 GLY A O 3
ATOM 2764 N N . SER A 1 8 ? -7.890 9.087 15.690 1.00 0.00 8 SER A N 3
ATOM 2765 C CA . SER A 1 8 ? -9.043 9.282 14.828 1.00 0.00 8 SER A CA 3
ATOM 2766 C C . SER A 1 8 ? -8.618 9.208 13.359 1.00 0.00 8 SER A C 3
ATOM 2767 O O . SER A 1 8 ? -9.106 8.362 12.611 1.00 0.00 8 SER A O 3
ATOM 2775 N N . GLU A 1 9 ? -7.714 10.103 12.992 1.00 0.00 9 GLU A N 3
ATOM 2776 C CA . GLU A 1 9 ? -7.218 10.150 11.628 1.00 0.00 9 GLU A CA 3
ATOM 2777 C C . GLU A 1 9 ? -6.189 11.271 11.475 1.00 0.00 9 GLU A C 3
ATOM 2778 O O . GLU A 1 9 ? -6.492 12.325 10.916 1.00 0.00 9 GLU A O 3
ATOM 2790 N N . GLU A 1 10 ? -4.992 11.007 11.980 1.00 0.00 10 GLU A N 3
ATOM 2791 C CA . GLU A 1 10 ? -3.917 11.982 11.907 1.00 0.00 10 GLU A CA 3
ATOM 2792 C C . GLU A 1 10 ? -3.101 11.776 10.630 1.00 0.00 10 GLU A C 3
ATOM 2793 O O . GLU A 1 10 ? -2.056 11.127 10.654 1.00 0.00 10 GLU A O 3
ATOM 2805 N N . ASP A 1 11 ? -3.608 12.340 9.543 1.00 0.00 11 ASP A N 3
ATOM 2806 C CA . ASP A 1 11 ? -2.939 12.226 8.258 1.00 0.00 11 ASP A CA 3
ATOM 2807 C C . ASP A 1 11 ? -2.074 13.466 8.028 1.00 0.00 11 ASP A C 3
ATOM 2808 O O . ASP A 1 11 ? -2.376 14.543 8.541 1.00 0.00 11 ASP A O 3
ATOM 2817 N N . ASP A 1 12 ? -1.014 13.274 7.256 1.00 0.00 12 ASP A N 3
ATOM 2818 C CA . ASP A 1 12 ? -0.102 14.364 6.951 1.00 0.00 12 ASP A CA 3
ATOM 2819 C C . ASP A 1 12 ? -0.133 14.643 5.446 1.00 0.00 12 ASP A C 3
ATOM 2820 O O . ASP A 1 12 ? -0.822 13.953 4.698 1.00 0.00 12 ASP A O 3
ATOM 2829 N N . GLU A 1 13 ? 0.621 15.657 5.050 1.00 0.00 13 GLU A N 3
ATOM 2830 C CA . GLU A 1 13 ? 0.690 16.036 3.648 1.00 0.00 13 GLU A CA 3
ATOM 2831 C C . GLU A 1 13 ? 1.299 14.903 2.822 1.00 0.00 13 GLU A C 3
ATOM 2832 O O . GLU A 1 13 ? 0.983 14.751 1.643 1.00 0.00 13 GLU A O 3
ATOM 2844 N N . VAL A 1 14 ? 2.162 14.137 3.472 1.00 0.00 14 VAL A N 3
ATOM 2845 C CA . VAL A 1 14 ? 2.819 13.023 2.810 1.00 0.00 14 VAL A CA 3
ATOM 2846 C C . VAL A 1 14 ? 1.795 11.916 2.547 1.00 0.00 14 VAL A C 3
ATOM 2847 O O . VAL A 1 14 ? 1.765 11.340 1.461 1.00 0.00 14 VAL A O 3
ATOM 2860 N N . VAL A 1 15 ? 0.981 11.654 3.559 1.00 0.00 15 VAL A N 3
ATOM 2861 C CA . VAL A 1 15 ? -0.041 10.627 3.450 1.00 0.00 15 VAL A CA 3
ATOM 2862 C C . VAL A 1 15 ? -0.958 10.951 2.269 1.00 0.00 15 VAL A C 3
ATOM 2863 O O . VAL A 1 15 ? -1.072 10.161 1.333 1.00 0.00 15 VAL A O 3
ATOM 2876 N N . ALA A 1 16 ? -1.589 12.112 2.351 1.00 0.00 16 ALA A N 3
ATOM 2877 C CA . ALA A 1 16 ? -2.493 12.551 1.301 1.00 0.00 16 ALA A CA 3
ATOM 2878 C C . ALA A 1 16 ? -1.855 12.275 -0.062 1.00 0.00 16 ALA A C 3
ATOM 2879 O O . ALA A 1 16 ? -2.558 12.045 -1.045 1.00 0.00 16 ALA A O 3
ATOM 2886 N N . MET A 1 17 ? -0.531 12.307 -0.077 1.00 0.00 17 MET A N 3
ATOM 2887 C CA . MET A 1 17 ? 0.210 12.064 -1.303 1.00 0.00 17 MET A CA 3
ATOM 2888 C C . MET A 1 17 ? 0.171 10.581 -1.682 1.00 0.00 17 MET A C 3
ATOM 2889 O O . MET A 1 17 ? -0.240 10.230 -2.787 1.00 0.00 17 MET A O 3
ATOM 2903 N N . ILE A 1 18 ? 0.606 9.752 -0.745 1.00 0.00 18 ILE A N 3
ATOM 2904 C CA . ILE A 1 18 ? 0.626 8.317 -0.966 1.00 0.00 18 ILE A CA 3
ATOM 2905 C C . ILE A 1 18 ? -0.789 7.836 -1.292 1.00 0.00 18 ILE A C 3
ATOM 2906 O O . ILE A 1 18 ? -0.982 7.046 -2.215 1.00 0.00 18 ILE A O 3
ATOM 2922 N N . LYS A 1 19 ? -1.740 8.331 -0.516 1.00 0.00 19 LYS A N 3
ATOM 2923 C CA . LYS A 1 19 ? -3.132 7.960 -0.710 1.00 0.00 19 LYS A CA 3
ATOM 2924 C C . LYS A 1 19 ? -3.451 7.960 -2.207 1.00 0.00 19 LYS A C 3
ATOM 2925 O O . LYS A 1 19 ? -3.975 6.980 -2.733 1.00 0.00 19 LYS A O 3
ATOM 2944 N N . GLU A 1 20 ? -3.121 9.071 -2.849 1.00 0.00 20 GLU A N 3
ATOM 2945 C CA . GLU A 1 20 ? -3.366 9.212 -4.274 1.00 0.00 20 GLU A CA 3
ATOM 2946 C C . GLU A 1 20 ? -2.678 8.083 -5.045 1.00 0.00 20 GLU A C 3
ATOM 2947 O O . GLU A 1 20 ? -3.333 7.325 -5.760 1.00 0.00 20 GLU A O 3
ATOM 2959 N N . LEU A 1 21 ? -1.367 8.006 -4.873 1.00 0.00 21 LEU A N 3
ATOM 2960 C CA . LEU A 1 21 ? -0.583 6.982 -5.543 1.00 0.00 21 LEU A CA 3
ATOM 2961 C C . LEU A 1 21 ? -1.254 5.621 -5.346 1.00 0.00 21 LEU A C 3
ATOM 2962 O O . LEU A 1 21 ? -1.039 4.699 -6.130 1.00 0.00 21 LEU A O 3
ATOM 2978 N N . LEU A 1 22 ? -2.054 5.539 -4.292 1.00 0.00 22 LEU A N 3
ATOM 2979 C CA . LEU A 1 22 ? -2.757 4.306 -3.981 1.00 0.00 22 LEU A CA 3
ATOM 2980 C C . LEU A 1 22 ? -4.102 4.293 -4.713 1.00 0.00 22 LEU A C 3
ATOM 2981 O O . LEU A 1 22 ? -4.544 3.249 -5.187 1.00 0.00 22 LEU A O 3
ATOM 2997 N N . ASP A 1 23 ? -4.714 5.466 -4.779 1.00 0.00 23 ASP A N 3
ATOM 2998 C CA . ASP A 1 23 ? -5.999 5.603 -5.443 1.00 0.00 23 ASP A CA 3
ATOM 2999 C C . ASP A 1 23 ? -5.787 5.598 -6.959 1.00 0.00 23 ASP A C 3
ATOM 3000 O O . ASP A 1 23 ? -6.613 5.071 -7.703 1.00 0.00 23 ASP A O 3
ATOM 3009 N N . THR A 1 24 ? -4.677 6.193 -7.371 1.00 0.00 24 THR A N 3
ATOM 3010 C CA . THR A 1 24 ? -4.347 6.264 -8.784 1.00 0.00 24 THR A CA 3
ATOM 3011 C C . THR A 1 24 ? -4.777 4.980 -9.498 1.00 0.00 24 THR A C 3
ATOM 3012 O O . THR A 1 24 ? -5.905 4.881 -9.978 1.00 0.00 24 THR A O 3
ATOM 3023 N N . ARG A 1 25 ? -3.855 4.030 -9.546 1.00 0.00 25 ARG A N 3
ATOM 3024 C CA . ARG A 1 25 ? -4.125 2.757 -10.193 1.00 0.00 25 ARG A CA 3
ATOM 3025 C C . ARG A 1 25 ? -3.486 1.614 -9.401 1.00 0.00 25 ARG A C 3
ATOM 3026 O O . ARG A 1 25 ? -2.879 0.716 -9.981 1.00 0.00 25 ARG A O 3
ATOM 3047 N N . ILE A 1 26 ? -3.646 1.685 -8.087 1.00 0.00 26 ILE A N 3
ATOM 3048 C CA . ILE A 1 26 ? -3.093 0.667 -7.210 1.00 0.00 26 ILE A CA 3
ATOM 3049 C C . ILE A 1 26 ? -4.231 -0.012 -6.445 1.00 0.00 26 ILE A C 3
ATOM 3050 O O . ILE A 1 26 ? -4.402 -1.227 -6.530 1.00 0.00 26 ILE A O 3
ATOM 3066 N N . ARG A 1 27 ? -4.978 0.802 -5.713 1.00 0.00 27 ARG A N 3
ATOM 3067 C CA . ARG A 1 27 ? -6.093 0.296 -4.932 1.00 0.00 27 ARG A CA 3
ATOM 3068 C C . ARG A 1 27 ? -7.171 -0.276 -5.856 1.00 0.00 27 ARG A C 3
ATOM 3069 O O . ARG A 1 27 ? -7.641 -1.394 -5.651 1.00 0.00 27 ARG A O 3
ATOM 3090 N N . PRO A 1 28 ? -7.541 0.539 -6.880 1.00 0.00 28 PRO A N 3
ATOM 3091 C CA . PRO A 1 28 ? -8.555 0.126 -7.836 1.00 0.00 28 PRO A CA 3
ATOM 3092 C C . PRO A 1 28 ? -7.997 -0.908 -8.815 1.00 0.00 28 PRO A C 3
ATOM 3093 O O . PRO A 1 28 ? -8.741 -1.477 -9.613 1.00 0.00 28 PRO A O 3
ATOM 3104 N N . THR A 1 29 ? -6.693 -1.121 -8.721 1.00 0.00 29 THR A N 3
ATOM 3105 C CA . THR A 1 29 ? -6.027 -2.078 -9.589 1.00 0.00 29 THR A CA 3
ATOM 3106 C C . THR A 1 29 ? -5.922 -3.440 -8.900 1.00 0.00 29 THR A C 3
ATOM 3107 O O . THR A 1 29 ? -5.788 -4.466 -9.564 1.00 0.00 29 THR A O 3
ATOM 3118 N N . VAL A 1 30 ? -5.985 -3.405 -7.577 1.00 0.00 30 VAL A N 3
ATOM 3119 C CA . VAL A 1 30 ? -5.900 -4.623 -6.791 1.00 0.00 30 VAL A CA 3
ATOM 3120 C C . VAL A 1 30 ? -7.304 -5.192 -6.584 1.00 0.00 30 VAL A C 3
ATOM 3121 O O . VAL A 1 30 ? -7.535 -6.381 -6.801 1.00 0.00 30 VAL A O 3
ATOM 3134 N N . GLN A 1 31 ? -8.207 -4.317 -6.167 1.00 0.00 31 GLN A N 3
ATOM 3135 C CA . GLN A 1 31 ? -9.583 -4.717 -5.928 1.00 0.00 31 GLN A CA 3
ATOM 3136 C C . GLN A 1 31 ? -10.164 -5.390 -7.173 1.00 0.00 31 GLN A C 3
ATOM 3137 O O . GLN A 1 31 ? -11.155 -6.113 -7.087 1.00 0.00 31 GLN A O 3
ATOM 3151 N N . GLU A 1 32 ? -9.522 -5.127 -8.302 1.00 0.00 32 GLU A N 3
ATOM 3152 C CA . GLU A 1 32 ? -9.963 -5.698 -9.563 1.00 0.00 32 GLU A CA 3
ATOM 3153 C C . GLU A 1 32 ? -9.560 -7.172 -9.648 1.00 0.00 32 GLU A C 3
ATOM 3154 O O . GLU A 1 32 ? -9.861 -7.845 -10.633 1.00 0.00 32 GLU A O 3
ATOM 3166 N N . ASP A 1 33 ? -8.887 -7.630 -8.603 1.00 0.00 33 ASP A N 3
ATOM 3167 C CA . ASP A 1 33 ? -8.440 -9.011 -8.547 1.00 0.00 33 ASP A CA 3
ATOM 3168 C C . ASP A 1 33 ? -9.249 -9.761 -7.486 1.00 0.00 33 ASP A C 3
ATOM 3169 O O . ASP A 1 33 ? -9.892 -10.765 -7.786 1.00 0.00 33 ASP A O 3
ATOM 3178 N N . GLY A 1 34 ? -9.190 -9.244 -6.268 1.00 0.00 34 GLY A N 3
ATOM 3179 C CA . GLY A 1 34 ? -9.908 -9.851 -5.160 1.00 0.00 34 GLY A CA 3
ATOM 3180 C C . GLY A 1 34 ? -9.747 -9.026 -3.882 1.00 0.00 34 GLY A C 3
ATOM 3181 O O . GLY A 1 34 ? -10.683 -8.356 -3.450 1.00 0.00 34 GLY A O 3
ATOM 3185 N N . GLY A 1 35 ? -8.553 -9.103 -3.314 1.00 0.00 35 GLY A N 3
ATOM 3186 C CA . GLY A 1 35 ? -8.257 -8.371 -2.094 1.00 0.00 35 GLY A CA 3
ATOM 3187 C C . GLY A 1 35 ? -8.409 -6.864 -2.308 1.00 0.00 35 GLY A C 3
ATOM 3188 O O . GLY A 1 35 ? -9.162 -6.429 -3.179 1.00 0.00 35 GLY A O 3
ATOM 3192 N N . ASP A 1 36 ? -7.682 -6.107 -1.499 1.00 0.00 36 ASP A N 3
ATOM 3193 C CA . ASP A 1 36 ? -7.728 -4.657 -1.588 1.00 0.00 36 ASP A CA 3
ATOM 3194 C C . ASP A 1 36 ? -6.573 -4.064 -0.779 1.00 0.00 36 ASP A C 3
ATOM 3195 O O . ASP A 1 36 ? -6.253 -4.553 0.303 1.00 0.00 36 ASP A O 3
ATOM 3204 N N . VAL A 1 37 ? -5.979 -3.018 -1.334 1.00 0.00 37 VAL A N 3
ATOM 3205 C CA . VAL A 1 37 ? -4.867 -2.353 -0.677 1.00 0.00 37 VAL A CA 3
ATOM 3206 C C . VAL A 1 37 ? -5.402 -1.223 0.203 1.00 0.00 37 VAL A C 3
ATOM 3207 O O . VAL A 1 37 ? -6.115 -0.342 -0.277 1.00 0.00 37 VAL A O 3
ATOM 3220 N N . ILE A 1 38 ? -5.038 -1.283 1.476 1.00 0.00 38 ILE A N 3
ATOM 3221 C CA . ILE A 1 38 ? -5.473 -0.275 2.427 1.00 0.00 38 ILE A CA 3
ATOM 3222 C C . ILE A 1 38 ? -4.269 0.208 3.238 1.00 0.00 38 ILE A C 3
ATOM 3223 O O . ILE A 1 38 ? -3.763 -0.513 4.095 1.00 0.00 38 ILE A O 3
ATOM 3239 N N . TYR A 1 39 ? -3.845 1.428 2.938 1.00 0.00 39 TYR A N 3
ATOM 3240 C CA . TYR A 1 39 ? -2.710 2.015 3.628 1.00 0.00 39 TYR A CA 3
ATOM 3241 C C . TYR A 1 39 ? -3.097 2.462 5.040 1.00 0.00 39 TYR A C 3
ATOM 3242 O O . TYR A 1 39 ? -3.756 3.486 5.212 1.00 0.00 39 TYR A O 3
ATOM 3260 N N . ARG A 1 40 ? -2.671 1.670 6.013 1.00 0.00 40 ARG A N 3
ATOM 3261 C CA . ARG A 1 40 ? -2.965 1.970 7.403 1.00 0.00 40 ARG A CA 3
ATOM 3262 C C . ARG A 1 40 ? -1.680 1.947 8.235 1.00 0.00 40 ARG A C 3
ATOM 3263 O O . ARG A 1 40 ? -1.277 0.897 8.732 1.00 0.00 40 ARG A O 3
ATOM 3284 N N . GLY A 1 41 ? -1.073 3.118 8.359 1.00 0.00 41 GLY A N 3
ATOM 3285 C CA . GLY A 1 41 ? 0.158 3.245 9.121 1.00 0.00 41 GLY A CA 3
ATOM 3286 C C . GLY A 1 41 ? 1.354 3.476 8.196 1.00 0.00 41 GLY A C 3
ATOM 3287 O O . GLY A 1 41 ? 1.479 2.822 7.161 1.00 0.00 41 GLY A O 3
ATOM 3291 N N . PHE A 1 42 ? 2.204 4.409 8.600 1.00 0.00 42 PHE A N 3
ATOM 3292 C CA . PHE A 1 42 ? 3.386 4.734 7.821 1.00 0.00 42 PHE A CA 3
ATOM 3293 C C . PHE A 1 42 ? 4.576 5.043 8.732 1.00 0.00 42 PHE A C 3
ATOM 3294 O O . PHE A 1 42 ? 4.603 6.080 9.392 1.00 0.00 42 PHE A O 3
ATOM 3311 N N . GLU A 1 43 ? 5.530 4.124 8.738 1.00 0.00 43 GLU A N 3
ATOM 3312 C CA . GLU A 1 43 ? 6.720 4.285 9.556 1.00 0.00 43 GLU A CA 3
ATOM 3313 C C . GLU A 1 43 ? 7.966 3.883 8.767 1.00 0.00 43 GLU A C 3
ATOM 3314 O O . GLU A 1 43 ? 7.893 3.044 7.869 1.00 0.00 43 GLU A O 3
ATOM 3326 N N . ASP A 1 44 ? 9.083 4.497 9.129 1.00 0.00 44 ASP A N 3
ATOM 3327 C CA . ASP A 1 44 ? 10.344 4.214 8.465 1.00 0.00 44 ASP A CA 3
ATOM 3328 C C . ASP A 1 44 ? 10.099 4.049 6.964 1.00 0.00 44 ASP A C 3
ATOM 3329 O O . ASP A 1 44 ? 10.810 3.301 6.294 1.00 0.00 44 ASP A O 3
ATOM 3338 N N . GLY A 1 45 ? 9.091 4.760 6.479 1.00 0.00 45 GLY A N 3
ATOM 3339 C CA . GLY A 1 45 ? 8.745 4.702 5.070 1.00 0.00 45 GLY A CA 3
ATOM 3340 C C . GLY A 1 45 ? 7.805 3.529 4.784 1.00 0.00 45 GLY A C 3
ATOM 3341 O O . GLY A 1 45 ? 6.836 3.672 4.040 1.00 0.00 45 GLY A O 3
ATOM 3345 N N . ILE A 1 46 ? 8.124 2.395 5.391 1.00 0.00 46 ILE A N 3
ATOM 3346 C CA . ILE A 1 46 ? 7.320 1.198 5.212 1.00 0.00 46 ILE A CA 3
ATOM 3347 C C . ILE A 1 46 ? 5.845 1.542 5.427 1.00 0.00 46 ILE A C 3
ATOM 3348 O O . ILE A 1 46 ? 5.389 1.653 6.564 1.00 0.00 46 ILE A O 3
ATOM 3364 N N . VAL A 1 47 ? 5.140 1.704 4.316 1.00 0.00 47 VAL A N 3
ATOM 3365 C CA . VAL A 1 47 ? 3.726 2.032 4.369 1.00 0.00 47 VAL A CA 3
ATOM 3366 C C . VAL A 1 47 ? 2.920 0.764 4.654 1.00 0.00 47 VAL A C 3
ATOM 3367 O O . VAL A 1 47 ? 2.939 -0.177 3.863 1.00 0.00 47 VAL A O 3
ATOM 3380 N N . ARG A 1 48 ? 2.234 0.779 5.788 1.00 0.00 48 ARG A N 3
ATOM 3381 C CA . ARG A 1 48 ? 1.425 -0.360 6.187 1.00 0.00 48 ARG A CA 3
ATOM 3382 C C . ARG A 1 48 ? 0.208 -0.495 5.268 1.00 0.00 48 ARG A C 3
ATOM 3383 O O . ARG A 1 48 ? -0.659 0.377 5.249 1.00 0.00 48 ARG A O 3
ATOM 3404 N N . LEU A 1 49 ? 0.184 -1.594 4.529 1.00 0.00 49 LEU A N 3
ATOM 3405 C CA . LEU A 1 49 ? -0.911 -1.854 3.610 1.00 0.00 49 LEU A CA 3
ATOM 3406 C C . LEU A 1 49 ? -1.497 -3.238 3.901 1.00 0.00 49 LEU A C 3
ATOM 3407 O O . LEU A 1 49 ? -0.758 -4.184 4.168 1.00 0.00 49 LEU A O 3
ATOM 3423 N N . LYS A 1 50 ? -2.818 -3.312 3.836 1.00 0.00 50 LYS A N 3
ATOM 3424 C CA . LYS A 1 50 ? -3.511 -4.563 4.089 1.00 0.00 50 LYS A CA 3
ATOM 3425 C C . LYS A 1 50 ? -4.025 -5.133 2.765 1.00 0.00 50 LYS A C 3
ATOM 3426 O O . LYS A 1 50 ? -5.231 -5.171 2.529 1.00 0.00 50 LYS A O 3
ATOM 3445 N N . LEU A 1 51 ? -3.084 -5.559 1.935 1.00 0.00 51 LEU A N 3
ATOM 3446 C CA . LEU A 1 51 ? -3.427 -6.124 0.640 1.00 0.00 51 LEU A CA 3
ATOM 3447 C C . LEU A 1 51 ? -3.304 -7.647 0.705 1.00 0.00 51 LEU A C 3
ATOM 3448 O O . LEU A 1 51 ? -2.504 -8.177 1.473 1.00 0.00 51 LEU A O 3
ATOM 3464 N N . GLN A 1 52 ? -4.111 -8.309 -0.112 1.00 0.00 52 GLN A N 3
ATOM 3465 C CA . GLN A 1 52 ? -4.103 -9.762 -0.157 1.00 0.00 52 GLN A CA 3
ATOM 3466 C C . GLN A 1 52 ? -4.455 -10.251 -1.563 1.00 0.00 52 GLN A C 3
ATOM 3467 O O . GLN A 1 52 ? -5.487 -9.874 -2.115 1.00 0.00 52 GLN A O 3
ATOM 3481 N N . GLY A 1 53 ? -3.577 -11.083 -2.102 1.00 0.00 53 GLY A N 3
ATOM 3482 C CA . GLY A 1 53 ? -3.782 -11.628 -3.433 1.00 0.00 53 GLY A CA 3
ATOM 3483 C C . GLY A 1 53 ? -4.508 -12.974 -3.369 1.00 0.00 53 GLY A C 3
ATOM 3484 O O . GLY A 1 53 ? -5.442 -13.142 -2.587 1.00 0.00 53 GLY A O 3
ATOM 3488 N N . SER A 1 54 ? -4.052 -13.896 -4.203 1.00 0.00 54 SER A N 3
ATOM 3489 C CA . SER A 1 54 ? -4.647 -15.222 -4.251 1.00 0.00 54 SER A CA 3
ATOM 3490 C C . SER A 1 54 ? -3.828 -16.194 -3.399 1.00 0.00 54 SER A C 3
ATOM 3491 O O . SER A 1 54 ? -4.388 -17.057 -2.726 1.00 0.00 54 SER A O 3
ATOM 3499 N N . CYS A 1 55 ? -2.516 -16.020 -3.456 1.00 0.00 55 CYS A N 3
ATOM 3500 C CA . CYS A 1 55 ? -1.615 -16.871 -2.699 1.00 0.00 55 CYS A CA 3
ATOM 3501 C C . CYS A 1 55 ? -0.178 -16.440 -3.001 1.00 0.00 55 CYS A C 3
ATOM 3502 O O . CYS A 1 55 ? 0.062 -15.689 -3.945 1.00 0.00 55 CYS A O 3
ATOM 3510 N N . THR A 1 56 ? 0.738 -16.934 -2.182 1.00 0.00 56 THR A N 3
ATOM 3511 C CA . THR A 1 56 ? 2.145 -16.608 -2.350 1.00 0.00 56 THR A CA 3
ATOM 3512 C C . THR A 1 56 ? 2.904 -17.807 -2.923 1.00 0.00 56 THR A C 3
ATOM 3513 O O . THR A 1 56 ? 4.133 -17.815 -2.943 1.00 0.00 56 THR A O 3
ATOM 3524 N N . SER A 1 57 ? 2.140 -18.789 -3.377 1.00 0.00 57 SER A N 3
ATOM 3525 C CA . SER A 1 57 ? 2.725 -19.990 -3.949 1.00 0.00 57 SER A CA 3
ATOM 3526 C C . SER A 1 57 ? 3.950 -19.625 -4.791 1.00 0.00 57 SER A C 3
ATOM 3527 O O . SER A 1 57 ? 4.997 -20.260 -4.678 1.00 0.00 57 SER A O 3
ATOM 3535 N N . CYS A 1 58 ? 3.778 -18.601 -5.614 1.00 0.00 58 CYS A N 3
ATOM 3536 C CA . CYS A 1 58 ? 4.857 -18.144 -6.474 1.00 0.00 58 CYS A CA 3
ATOM 3537 C C . CYS A 1 58 ? 5.196 -16.701 -6.093 1.00 0.00 58 CYS A C 3
ATOM 3538 O O . CYS A 1 58 ? 4.394 -15.793 -6.310 1.00 0.00 58 CYS A O 3
ATOM 3546 N N . PRO A 1 59 ? 6.416 -16.530 -5.518 1.00 0.00 59 PRO A N 3
ATOM 3547 C CA . PRO A 1 59 ? 6.871 -15.213 -5.104 1.00 0.00 59 PRO A CA 3
ATOM 3548 C C . PRO A 1 59 ? 7.285 -14.372 -6.313 1.00 0.00 59 PRO A C 3
ATOM 3549 O O . PRO A 1 59 ? 7.283 -13.144 -6.250 1.00 0.00 59 PRO A O 3
ATOM 3560 N N . SER A 1 60 ? 7.632 -15.068 -7.387 1.00 0.00 60 SER A N 3
ATOM 3561 C CA . SER A 1 60 ? 8.048 -14.400 -8.608 1.00 0.00 60 SER A CA 3
ATOM 3562 C C . SER A 1 60 ? 7.038 -13.313 -8.982 1.00 0.00 60 SER A C 3
ATOM 3563 O O . SER A 1 60 ? 7.329 -12.124 -8.864 1.00 0.00 60 SER A O 3
ATOM 3571 N N . SER A 1 61 ? 5.872 -13.761 -9.423 1.00 0.00 61 SER A N 3
ATOM 3572 C CA . SER A 1 61 ? 4.817 -12.842 -9.815 1.00 0.00 61 SER A CA 3
ATOM 3573 C C . SER A 1 61 ? 4.703 -11.711 -8.791 1.00 0.00 61 SER A C 3
ATOM 3574 O O . SER A 1 61 ? 4.469 -10.559 -9.155 1.00 0.00 61 SER A O 3
ATOM 3582 N N . ILE A 1 62 ? 4.874 -12.078 -7.530 1.00 0.00 62 ILE A N 3
ATOM 3583 C CA . ILE A 1 62 ? 4.793 -11.108 -6.450 1.00 0.00 62 ILE A CA 3
ATOM 3584 C C . ILE A 1 62 ? 5.953 -10.119 -6.571 1.00 0.00 62 ILE A C 3
ATOM 3585 O O . ILE A 1 62 ? 5.736 -8.912 -6.670 1.00 0.00 62 ILE A O 3
ATOM 3601 N N . ILE A 1 63 ? 7.159 -10.666 -6.558 1.00 0.00 63 ILE A N 3
ATOM 3602 C CA . ILE A 1 63 ? 8.354 -9.847 -6.664 1.00 0.00 63 ILE A CA 3
ATOM 3603 C C . ILE A 1 63 ? 8.353 -9.124 -8.013 1.00 0.00 63 ILE A C 3
ATOM 3604 O O . ILE A 1 63 ? 9.131 -8.194 -8.223 1.00 0.00 63 ILE A O 3
ATOM 3620 N N . THR A 1 64 ? 7.470 -9.577 -8.890 1.00 0.00 64 THR A N 3
ATOM 3621 C CA . THR A 1 64 ? 7.357 -8.985 -10.212 1.00 0.00 64 THR A CA 3
ATOM 3622 C C . THR A 1 64 ? 6.303 -7.875 -10.211 1.00 0.00 64 THR A C 3
ATOM 3623 O O . THR A 1 64 ? 6.554 -6.775 -10.700 1.00 0.00 64 THR A O 3
ATOM 3634 N N . LEU A 1 65 ? 5.146 -8.203 -9.655 1.00 0.00 65 LEU A N 3
ATOM 3635 C CA . LEU A 1 65 ? 4.053 -7.248 -9.585 1.00 0.00 65 LEU A CA 3
ATOM 3636 C C . LEU A 1 65 ? 4.105 -6.519 -8.241 1.00 0.00 65 LEU A C 3
ATOM 3637 O O . LEU A 1 65 ? 4.315 -5.308 -8.195 1.00 0.00 65 LEU A O 3
ATOM 3653 N N . LYS A 1 66 ? 3.911 -7.287 -7.179 1.00 0.00 66 LYS A N 3
ATOM 3654 C CA . LYS A 1 66 ? 3.933 -6.730 -5.837 1.00 0.00 66 LYS A CA 3
ATOM 3655 C C . LYS A 1 66 ? 5.054 -5.695 -5.739 1.00 0.00 66 LYS A C 3
ATOM 3656 O O . LYS A 1 66 ? 4.794 -4.511 -5.527 1.00 0.00 66 LYS A O 3
ATOM 3675 N N . SER A 1 67 ? 6.278 -6.177 -5.897 1.00 0.00 67 SER A N 3
ATOM 3676 C CA . SER A 1 67 ? 7.440 -5.307 -5.828 1.00 0.00 67 SER A CA 3
ATOM 3677 C C . SER A 1 67 ? 7.341 -4.216 -6.895 1.00 0.00 67 SER A C 3
ATOM 3678 O O . SER A 1 67 ? 7.552 -3.039 -6.606 1.00 0.00 67 SER A O 3
ATOM 3686 N N . GLY A 1 68 ? 7.018 -4.644 -8.107 1.00 0.00 68 GLY A N 3
ATOM 3687 C CA . GLY A 1 68 ? 6.888 -3.718 -9.219 1.00 0.00 68 GLY A CA 3
ATOM 3688 C C . GLY A 1 68 ? 6.142 -2.451 -8.792 1.00 0.00 68 GLY A C 3
ATOM 3689 O O . GLY A 1 68 ? 6.483 -1.351 -9.222 1.00 0.00 68 GLY A O 3
ATOM 3693 N N . ILE A 1 69 ? 5.137 -2.650 -7.951 1.00 0.00 69 ILE A N 3
ATOM 3694 C CA . ILE A 1 69 ? 4.341 -1.537 -7.462 1.00 0.00 69 ILE A CA 3
ATOM 3695 C C . ILE A 1 69 ? 5.144 -0.761 -6.417 1.00 0.00 69 ILE A C 3
ATOM 3696 O O . ILE A 1 69 ? 5.239 0.463 -6.486 1.00 0.00 69 ILE A O 3
ATOM 3712 N N . GLN A 1 70 ? 5.700 -1.505 -5.472 1.00 0.00 70 GLN A N 3
ATOM 3713 C CA . GLN A 1 70 ? 6.492 -0.901 -4.414 1.00 0.00 70 GLN A CA 3
ATOM 3714 C C . GLN A 1 70 ? 7.442 0.148 -4.994 1.00 0.00 70 GLN A C 3
ATOM 3715 O O . GLN A 1 70 ? 7.482 1.283 -4.522 1.00 0.00 70 GLN A O 3
ATOM 3729 N N . ASN A 1 71 ? 8.183 -0.269 -6.011 1.00 0.00 71 ASN A N 3
ATOM 3730 C CA . ASN A 1 71 ? 9.130 0.622 -6.661 1.00 0.00 71 ASN A CA 3
ATOM 3731 C C . ASN A 1 71 ? 8.429 1.935 -7.015 1.00 0.00 71 ASN A C 3
ATOM 3732 O O . ASN A 1 71 ? 8.819 2.999 -6.537 1.00 0.00 71 ASN A O 3
ATOM 3743 N N . MET A 1 72 ? 7.407 1.817 -7.849 1.00 0.00 72 MET A N 3
ATOM 3744 C CA . MET A 1 72 ? 6.648 2.981 -8.271 1.00 0.00 72 MET A CA 3
ATOM 3745 C C . MET A 1 72 ? 6.427 3.945 -7.104 1.00 0.00 72 MET A C 3
ATOM 3746 O O . MET A 1 72 ? 6.622 5.152 -7.245 1.00 0.00 72 MET A O 3
ATOM 3760 N N . LEU A 1 73 ? 6.020 3.376 -5.977 1.00 0.00 73 LEU A N 3
ATOM 3761 C CA . LEU A 1 73 ? 5.770 4.171 -4.787 1.00 0.00 73 LEU A CA 3
ATOM 3762 C C . LEU A 1 73 ? 7.026 4.973 -4.441 1.00 0.00 73 LEU A C 3
ATOM 3763 O O . LEU A 1 73 ? 6.975 6.197 -4.333 1.00 0.00 73 LEU A O 3
ATOM 3779 N N . GLN A 1 74 ? 8.124 4.250 -4.275 1.00 0.00 74 GLN A N 3
ATOM 3780 C CA . GLN A 1 74 ? 9.391 4.879 -3.943 1.00 0.00 74 GLN A CA 3
ATOM 3781 C C . GLN A 1 74 ? 9.831 5.815 -5.071 1.00 0.00 74 GLN A C 3
ATOM 3782 O O . GLN A 1 74 ? 10.364 6.893 -4.816 1.00 0.00 74 GLN A O 3
ATOM 3796 N N . PHE A 1 75 ? 9.592 5.367 -6.295 1.00 0.00 75 PHE A N 3
ATOM 3797 C CA . PHE A 1 75 ? 9.956 6.151 -7.463 1.00 0.00 75 PHE A CA 3
ATOM 3798 C C . PHE A 1 75 ? 9.290 7.528 -7.430 1.00 0.00 75 PHE 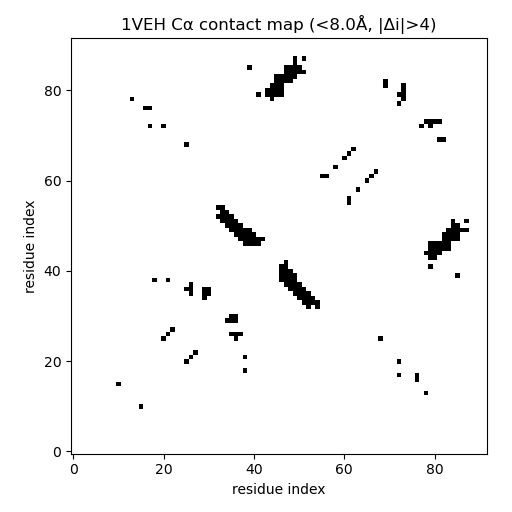A C 3
ATOM 3799 O O . PHE A 1 75 ? 9.962 8.550 -7.551 1.00 0.00 75 PHE A O 3
ATOM 3816 N N . TYR A 1 76 ? 7.975 7.509 -7.265 1.00 0.00 76 TYR A N 3
ATOM 3817 C CA . TYR A 1 76 ? 7.210 8.743 -7.214 1.00 0.00 76 TYR A CA 3
ATOM 3818 C C . TYR A 1 76 ? 7.457 9.488 -5.901 1.00 0.00 76 TYR A C 3
ATOM 3819 O O . TYR A 1 76 ? 7.838 10.658 -5.909 1.00 0.00 76 TYR A O 3
ATOM 3837 N N . ILE A 1 77 ? 7.231 8.780 -4.804 1.00 0.00 77 ILE A N 3
ATOM 3838 C CA . ILE A 1 77 ? 7.425 9.359 -3.486 1.00 0.00 77 ILE A CA 3
ATOM 3839 C C . ILE A 1 77 ? 8.602 8.666 -2.797 1.00 0.00 77 ILE A C 3
ATOM 3840 O O . ILE A 1 77 ? 8.533 7.477 -2.490 1.00 0.00 77 ILE A O 3
ATOM 3856 N N . PRO A 1 78 ? 9.682 9.460 -2.568 1.00 0.00 78 PRO A N 3
ATOM 3857 C CA . PRO A 1 78 ? 10.872 8.936 -1.920 1.00 0.00 78 PRO A CA 3
ATOM 3858 C C . PRO A 1 78 ? 10.644 8.753 -0.418 1.00 0.00 78 PRO A C 3
ATOM 3859 O O . PRO A 1 78 ? 11.484 8.182 0.275 1.00 0.00 78 PRO A O 3
ATOM 3870 N N . GLU A 1 79 ? 9.505 9.249 0.040 1.00 0.00 79 GLU A N 3
ATOM 3871 C CA . GLU A 1 79 ? 9.156 9.148 1.446 1.00 0.00 79 GLU A CA 3
ATOM 3872 C C . GLU A 1 79 ? 9.133 7.682 1.883 1.00 0.00 79 GLU A C 3
ATOM 3873 O O . GLU A 1 79 ? 9.889 7.282 2.766 1.00 0.00 79 GLU A O 3
ATOM 3885 N N . VAL A 1 80 ? 8.255 6.921 1.245 1.00 0.00 80 VAL A N 3
ATOM 3886 C CA . VAL A 1 80 ? 8.123 5.508 1.557 1.00 0.00 80 VAL A CA 3
ATOM 3887 C C . VAL A 1 80 ? 9.449 4.801 1.268 1.00 0.00 80 VAL A C 3
ATOM 3888 O O . VAL A 1 80 ? 10.272 5.304 0.505 1.00 0.00 80 VAL A O 3
ATOM 3901 N N . GLU A 1 81 ? 9.614 3.645 1.892 1.00 0.00 81 GLU A N 3
ATOM 3902 C CA . GLU A 1 81 ? 10.825 2.862 1.711 1.00 0.00 81 GLU A CA 3
ATOM 3903 C C . GLU A 1 81 ? 10.478 1.433 1.292 1.00 0.00 81 GLU A C 3
ATOM 3904 O O . GLU A 1 81 ? 11.104 0.876 0.393 1.00 0.00 81 GLU A O 3
ATOM 3916 N N . GLY A 1 82 ? 9.478 0.880 1.964 1.00 0.00 82 GLY A N 3
ATOM 3917 C CA . GLY A 1 82 ? 9.039 -0.474 1.672 1.00 0.00 82 GLY A CA 3
ATOM 3918 C C . GLY A 1 82 ? 7.533 -0.622 1.899 1.00 0.00 82 GLY A C 3
ATOM 3919 O O . GLY A 1 82 ? 6.836 0.364 2.127 1.00 0.00 82 GLY A O 3
ATOM 3923 N N . VAL A 1 83 ? 7.076 -1.864 1.827 1.00 0.00 83 VAL A N 3
ATOM 3924 C CA . VAL A 1 83 ? 5.665 -2.155 2.022 1.00 0.00 83 VAL A CA 3
ATOM 3925 C C . VAL A 1 83 ? 5.517 -3.259 3.070 1.00 0.00 83 VAL A C 3
ATOM 3926 O O . VAL A 1 83 ? 6.493 -3.916 3.428 1.00 0.00 83 VAL A O 3
ATOM 3939 N N . GLU A 1 84 ? 4.287 -3.429 3.533 1.00 0.00 84 GLU A N 3
ATOM 3940 C CA . GLU A 1 84 ? 3.998 -4.443 4.533 1.00 0.00 84 GLU A CA 3
ATOM 3941 C C . GLU A 1 84 ? 2.535 -4.882 4.437 1.00 0.00 84 GLU A C 3
ATOM 3942 O O . GLU A 1 84 ? 1.629 -4.053 4.508 1.00 0.00 84 GLU A O 3
ATOM 3954 N N . GLN A 1 85 ? 2.350 -6.184 4.277 1.00 0.00 85 GLN A N 3
ATOM 3955 C CA . GLN A 1 85 ? 1.013 -6.741 4.171 1.00 0.00 85 GLN A CA 3
ATOM 3956 C C . GLN A 1 85 ? 0.393 -6.906 5.561 1.00 0.00 85 GLN A C 3
ATOM 3957 O O . GLN A 1 85 ? 0.361 -8.010 6.103 1.00 0.00 85 GLN A O 3
ATOM 3971 N N . VAL A 1 86 ? -0.082 -5.791 6.097 1.00 0.00 86 VAL A N 3
ATOM 3972 C CA . VAL A 1 86 ? -0.697 -5.799 7.414 1.00 0.00 86 VAL A CA 3
ATOM 3973 C C . VAL A 1 86 ? -1.977 -6.636 7.369 1.00 0.00 86 VAL A C 3
ATOM 3974 O O . VAL A 1 86 ? -2.676 -6.655 6.358 1.00 0.00 86 VAL A O 3
ATOM 3987 N N . SER A 1 87 ? -2.244 -7.310 8.479 1.00 0.00 87 SER A N 3
ATOM 3988 C CA . SER A 1 87 ? -3.426 -8.148 8.579 1.00 0.00 87 SER A CA 3
ATOM 3989 C C . SER A 1 87 ? -3.461 -9.146 7.420 1.00 0.00 87 SER A C 3
ATOM 3990 O O . SER A 1 87 ? -3.791 -8.781 6.292 1.00 0.00 87 SER A O 3
ATOM 3998 N N . GLY A 1 88 ? -3.115 -10.385 7.738 1.00 0.00 88 GLY A N 3
ATOM 3999 C CA . GLY A 1 88 ? -3.102 -11.437 6.735 1.00 0.00 88 GLY A CA 3
ATOM 4000 C C . GLY A 1 88 ? -2.143 -12.561 7.133 1.00 0.00 88 GLY A C 3
ATOM 4001 O O . GLY A 1 88 ? -1.052 -12.677 6.577 1.00 0.00 88 GLY A O 3
ATOM 4005 N N . PRO A 1 89 ? -2.595 -13.381 8.120 1.00 0.00 89 PRO A N 3
ATOM 4006 C CA . PRO A 1 89 ? -1.789 -14.491 8.599 1.00 0.00 89 PRO A CA 3
ATOM 4007 C C . PRO A 1 89 ? -1.790 -15.643 7.593 1.00 0.00 89 PRO A C 3
ATOM 4008 O O . PRO A 1 89 ? -2.393 -15.540 6.525 1.00 0.00 89 PRO A O 3
ATOM 4019 N N . SER A 1 90 ? -1.108 -16.716 7.969 1.00 0.00 90 SER A N 3
ATOM 4020 C CA . SER A 1 90 ? -1.023 -17.886 7.112 1.00 0.00 90 SER A CA 3
ATOM 4021 C C . SER A 1 90 ? -0.773 -17.459 5.665 1.00 0.00 90 SER A C 3
ATOM 4022 O O . SER A 1 90 ? -1.717 -17.211 4.915 1.00 0.00 90 SER A O 3
ATOM 4030 N N . SER A 1 91 ? 0.502 -17.385 5.314 1.00 0.00 91 SER A N 3
ATOM 4031 C CA . SER A 1 91 ? 0.887 -16.992 3.970 1.00 0.00 91 SER A CA 3
ATOM 4032 C C . SER A 1 91 ? 0.374 -15.582 3.670 1.00 0.00 91 SER A C 3
ATOM 4033 O O . SER A 1 91 ? -0.689 -15.419 3.073 1.00 0.00 91 SER A O 3
ATOM 4041 N N . GLY A 1 92 ? 1.154 -14.600 4.096 1.00 0.00 92 GLY A N 3
ATOM 4042 C CA . GLY A 1 92 ? 0.791 -13.209 3.881 1.00 0.00 92 GLY A CA 3
ATOM 4043 C C . GLY A 1 92 ? 1.829 -12.501 3.008 1.00 0.00 92 GLY A C 3
ATOM 4044 O O . GLY A 1 92 ? 1.476 -11.715 2.131 1.00 0.00 92 GLY A O 3
ATOM 4048 N N . GLY A 1 1 ? -13.358 1.905 21.668 1.00 0.00 1 GLY A N 4
ATOM 4049 C CA . GLY A 1 1 ? -12.206 1.287 22.301 1.00 0.00 1 GLY A CA 4
ATOM 4050 C C . GLY A 1 1 ? -11.223 0.758 21.254 1.00 0.00 1 GLY A C 4
ATOM 4051 O O . GLY A 1 1 ? -11.631 0.329 20.176 1.00 0.00 1 GLY A O 4
ATOM 4055 N N . SER A 1 2 ? -9.947 0.806 21.609 1.00 0.00 2 SER A N 4
ATOM 4056 C CA . SER A 1 2 ? -8.904 0.337 20.714 1.00 0.00 2 SER A CA 4
ATOM 4057 C C . SER A 1 2 ? -7.717 -0.189 21.524 1.00 0.00 2 SER A C 4
ATOM 4058 O O . SER A 1 2 ? -7.629 0.046 22.728 1.00 0.00 2 SER A O 4
ATOM 4066 N N . SER A 1 3 ? -6.834 -0.892 20.831 1.00 0.00 3 SER A N 4
ATOM 4067 C CA . SER A 1 3 ? -5.656 -1.454 21.471 1.00 0.00 3 SER A CA 4
ATOM 4068 C C . SER A 1 3 ? -4.461 -1.388 20.518 1.00 0.00 3 SER A C 4
ATOM 4069 O O . SER A 1 3 ? -4.348 -2.199 19.601 1.00 0.00 3 SER A O 4
ATOM 4077 N N . GLY A 1 4 ? -3.598 -0.413 20.769 1.00 0.00 4 GLY A N 4
ATOM 4078 C CA . GLY A 1 4 ? -2.415 -0.231 19.945 1.00 0.00 4 GLY A CA 4
ATOM 4079 C C . GLY A 1 4 ? -1.839 1.176 20.118 1.00 0.00 4 GLY A C 4
ATOM 4080 O O . GLY A 1 4 ? -2.479 2.045 20.708 1.00 0.00 4 GLY A O 4
ATOM 4084 N N . SER A 1 5 ? -0.636 1.356 19.592 1.00 0.00 5 SER A N 4
ATOM 4085 C CA . SER A 1 5 ? 0.034 2.642 19.681 1.00 0.00 5 SER A CA 4
ATOM 4086 C C . SER A 1 5 ? 0.148 3.270 18.292 1.00 0.00 5 SER A C 4
ATOM 4087 O O . SER A 1 5 ? 1.053 2.937 17.527 1.00 0.00 5 SER A O 4
ATOM 4095 N N . SER A 1 6 ? -0.783 4.169 18.004 1.00 0.00 6 SER A N 4
ATOM 4096 C CA . SER A 1 6 ? -0.798 4.847 16.720 1.00 0.00 6 SER A CA 4
ATOM 4097 C C . SER A 1 6 ? -1.670 6.102 16.800 1.00 0.00 6 SER A C 4
ATOM 4098 O O . SER A 1 6 ? -2.629 6.147 17.569 1.00 0.00 6 SER A O 4
ATOM 4106 N N . GLY A 1 7 ? -1.304 7.090 15.997 1.00 0.00 7 GLY A N 4
ATOM 4107 C CA . GLY A 1 7 ? -2.041 8.342 15.967 1.00 0.00 7 GLY A CA 4
ATOM 4108 C C . GLY A 1 7 ? -3.549 8.093 16.030 1.00 0.00 7 GLY A C 4
ATOM 4109 O O . GLY A 1 7 ? -4.009 6.979 15.780 1.00 0.00 7 GLY A O 4
ATOM 4113 N N . SER A 1 8 ? -4.278 9.148 16.364 1.00 0.00 8 SER A N 4
ATOM 4114 C CA . SER A 1 8 ? -5.724 9.058 16.462 1.00 0.00 8 SER A CA 4
ATOM 4115 C C . SER A 1 8 ? -6.358 9.296 15.089 1.00 0.00 8 SER A C 4
ATOM 4116 O O . SER A 1 8 ? -7.056 8.429 14.565 1.00 0.00 8 SER A O 4
ATOM 4124 N N . GLU A 1 9 ? -6.092 10.474 14.546 1.00 0.00 9 GLU A N 4
ATOM 4125 C CA . GLU A 1 9 ? -6.627 10.837 13.246 1.00 0.00 9 GLU A CA 4
ATOM 4126 C C . GLU A 1 9 ? -6.134 12.228 12.838 1.00 0.00 9 GLU A C 4
ATOM 4127 O O . GLU A 1 9 ? -6.823 13.223 13.055 1.00 0.00 9 GLU A O 4
ATOM 4139 N N . GLU A 1 10 ? -4.945 12.251 12.254 1.00 0.00 10 GLU A N 4
ATOM 4140 C CA . GLU A 1 10 ? -4.353 13.502 11.814 1.00 0.00 10 GLU A CA 4
ATOM 4141 C C . GLU A 1 10 ? -3.395 13.255 10.645 1.00 0.00 10 GLU A C 4
ATOM 4142 O O . GLU A 1 10 ? -2.179 13.330 10.809 1.00 0.00 10 GLU A O 4
ATOM 4154 N N . ASP A 1 11 ? -3.982 12.965 9.494 1.00 0.00 11 ASP A N 4
ATOM 4155 C CA . ASP A 1 11 ? -3.197 12.707 8.298 1.00 0.00 11 ASP A CA 4
ATOM 4156 C C . ASP A 1 11 ? -2.374 13.949 7.955 1.00 0.00 11 ASP A C 4
ATOM 4157 O O . ASP A 1 11 ? -2.702 15.054 8.386 1.00 0.00 11 ASP A O 4
ATOM 4166 N N . ASP A 1 12 ? -1.321 13.728 7.182 1.00 0.00 12 ASP A N 4
ATOM 4167 C CA . ASP A 1 12 ? -0.448 14.817 6.775 1.00 0.00 12 ASP A CA 4
ATOM 4168 C C . ASP A 1 12 ? -0.472 14.941 5.251 1.00 0.00 12 ASP A C 4
ATOM 4169 O O . ASP A 1 12 ? -1.182 14.199 4.575 1.00 0.00 12 ASP A O 4
ATOM 4178 N N . GLU A 1 13 ? 0.313 15.886 4.754 1.00 0.00 13 GLU A N 4
ATOM 4179 C CA . GLU A 1 13 ? 0.392 16.117 3.323 1.00 0.00 13 GLU A CA 4
ATOM 4180 C C . GLU A 1 13 ? 1.133 14.966 2.638 1.00 0.00 13 GLU A C 4
ATOM 4181 O O . GLU A 1 13 ? 0.940 14.719 1.448 1.00 0.00 13 GLU A O 4
ATOM 4193 N N . VAL A 1 14 ? 1.964 14.293 3.419 1.00 0.00 14 VAL A N 4
ATOM 4194 C CA . VAL A 1 14 ? 2.736 13.174 2.904 1.00 0.00 14 VAL A CA 4
ATOM 4195 C C . VAL A 1 14 ? 1.812 11.969 2.715 1.00 0.00 14 VAL A C 4
ATOM 4196 O O . VAL A 1 14 ? 1.937 11.234 1.736 1.00 0.00 14 VAL A O 4
ATOM 4209 N N . VAL A 1 15 ? 0.907 11.803 3.668 1.00 0.00 15 VAL A N 4
ATOM 4210 C CA . VAL A 1 15 ? -0.037 10.699 3.618 1.00 0.00 15 VAL A CA 4
ATOM 4211 C C . VAL A 1 15 ? -1.052 10.950 2.501 1.00 0.00 15 VAL A C 4
ATOM 4212 O O . VAL A 1 15 ? -1.322 10.064 1.692 1.00 0.00 15 VAL A O 4
ATOM 4225 N N . ALA A 1 16 ? -1.585 12.163 2.491 1.00 0.00 16 ALA A N 4
ATOM 4226 C CA . ALA A 1 16 ? -2.564 12.542 1.486 1.00 0.00 16 ALA A CA 4
ATOM 4227 C C . ALA A 1 16 ? -1.999 12.249 0.094 1.00 0.00 16 ALA A C 4
ATOM 4228 O O . ALA A 1 16 ? -2.752 12.102 -0.867 1.00 0.00 16 ALA A O 4
ATOM 4235 N N . MET A 1 17 ? -0.678 12.173 0.031 1.00 0.00 17 MET A N 4
ATOM 4236 C CA . MET A 1 17 ? -0.004 11.901 -1.227 1.00 0.00 17 MET A CA 4
ATOM 4237 C C . MET A 1 17 ? -0.053 10.409 -1.563 1.00 0.00 17 MET A C 4
ATOM 4238 O O . MET A 1 17 ? -0.576 10.021 -2.607 1.00 0.00 17 MET A O 4
ATOM 4252 N N . ILE A 1 18 ? 0.499 9.612 -0.659 1.00 0.00 18 ILE A N 4
ATOM 4253 C CA . ILE A 1 18 ? 0.525 8.172 -0.847 1.00 0.00 18 ILE A CA 4
ATOM 4254 C C . ILE A 1 18 ? -0.897 7.671 -1.113 1.00 0.00 18 ILE A C 4
ATOM 4255 O O . ILE A 1 18 ? -1.108 6.820 -1.975 1.00 0.00 18 ILE A O 4
ATOM 4271 N N . LYS A 1 19 ? -1.834 8.220 -0.355 1.00 0.00 19 LYS A N 4
ATOM 4272 C CA . LYS A 1 19 ? -3.230 7.840 -0.498 1.00 0.00 19 LYS A CA 4
ATOM 4273 C C . LYS A 1 19 ? -3.605 7.843 -1.980 1.00 0.00 19 LYS A C 4
ATOM 4274 O O . LYS A 1 19 ? -4.055 6.829 -2.512 1.00 0.00 19 LYS A O 4
ATOM 4293 N N . GLU A 1 20 ? -3.407 8.993 -2.607 1.00 0.00 20 GLU A N 4
ATOM 4294 C CA . GLU A 1 20 ? -3.720 9.142 -4.018 1.00 0.00 20 GLU A CA 4
ATOM 4295 C C . GLU A 1 20 ? -3.011 8.060 -4.834 1.00 0.00 20 GLU A C 4
ATOM 4296 O O . GLU A 1 20 ? -3.656 7.297 -5.553 1.00 0.00 20 GLU A O 4
ATOM 4308 N N . LEU A 1 21 ? -1.694 8.026 -4.697 1.00 0.00 21 LEU A N 4
ATOM 4309 C CA . LEU A 1 21 ? -0.891 7.050 -5.413 1.00 0.00 21 LEU A CA 4
ATOM 4310 C C . LEU A 1 21 ? -1.389 5.642 -5.078 1.00 0.00 21 LEU A C 4
ATOM 4311 O O . LEU A 1 21 ? -1.143 4.698 -5.827 1.00 0.00 21 LEU A O 4
ATOM 4327 N N . LEU A 1 22 ? -2.080 5.546 -3.952 1.00 0.00 22 LEU A N 4
ATOM 4328 C CA . LEU A 1 22 ? -2.616 4.269 -3.509 1.00 0.00 22 LEU A CA 4
ATOM 4329 C C . LEU A 1 22 ? -3.967 4.026 -4.184 1.00 0.00 22 LEU A C 4
ATOM 4330 O O . LEU A 1 22 ? -4.530 2.938 -4.079 1.00 0.00 22 LEU A O 4
ATOM 4346 N N . ASP A 1 23 ? -4.449 5.058 -4.861 1.00 0.00 23 ASP A N 4
ATOM 4347 C CA . ASP A 1 23 ? -5.724 4.970 -5.552 1.00 0.00 23 ASP A CA 4
ATOM 4348 C C . ASP A 1 23 ? -5.490 5.086 -7.060 1.00 0.00 23 ASP A C 4
ATOM 4349 O O . ASP A 1 23 ? -6.172 4.433 -7.849 1.00 0.00 23 ASP A O 4
ATOM 4358 N N . THR A 1 24 ? -4.525 5.921 -7.414 1.00 0.00 24 THR A N 4
ATOM 4359 C CA . THR A 1 24 ? -4.193 6.131 -8.813 1.00 0.00 24 THR A CA 4
ATOM 4360 C C . THR A 1 24 ? -4.337 4.824 -9.598 1.00 0.00 24 THR A C 4
ATOM 4361 O O . THR A 1 24 ? -5.236 4.689 -10.426 1.00 0.00 24 THR A O 4
ATOM 4372 N N . ARG A 1 25 ? -3.437 3.896 -9.308 1.00 0.00 25 ARG A N 4
ATOM 4373 C CA . ARG A 1 25 ? -3.452 2.605 -9.975 1.00 0.00 25 ARG A CA 4
ATOM 4374 C C . ARG A 1 25 ? -2.845 1.533 -9.068 1.00 0.00 25 ARG A C 4
ATOM 4375 O O . ARG A 1 25 ? -2.155 0.632 -9.543 1.00 0.00 25 ARG A O 4
ATOM 4396 N N . ILE A 1 26 ? -3.123 1.665 -7.780 1.00 0.00 26 ILE A N 4
ATOM 4397 C CA . ILE A 1 26 ? -2.613 0.718 -6.803 1.00 0.00 26 ILE A CA 4
ATOM 4398 C C . ILE A 1 26 ? -3.780 -0.066 -6.200 1.00 0.00 26 ILE A C 4
ATOM 4399 O O . ILE A 1 26 ? -3.800 -1.294 -6.250 1.00 0.00 26 ILE A O 4
ATOM 4415 N N . ARG A 1 27 ? -4.726 0.678 -5.644 1.00 0.00 27 ARG A N 4
ATOM 4416 C CA . ARG A 1 27 ? -5.894 0.070 -5.031 1.00 0.00 27 ARG A CA 4
ATOM 4417 C C . ARG A 1 27 ? -6.794 -0.549 -6.104 1.00 0.00 27 ARG A C 4
ATOM 4418 O O . ARG A 1 27 ? -7.225 -1.693 -5.973 1.00 0.00 27 ARG A O 4
ATOM 4439 N N . PRO A 1 28 ? -7.057 0.257 -7.168 1.00 0.00 28 PRO A N 4
ATOM 4440 C CA . PRO A 1 28 ? -7.897 -0.199 -8.262 1.00 0.00 28 PRO A CA 4
ATOM 4441 C C . PRO A 1 28 ? -7.146 -1.190 -9.155 1.00 0.00 28 PRO A C 4
ATOM 4442 O O . PRO A 1 28 ? -7.725 -1.761 -10.077 1.00 0.00 28 PRO A O 4
ATOM 4453 N N . THR A 1 29 ? -5.869 -1.362 -8.847 1.00 0.00 29 THR A N 4
ATOM 4454 C CA . THR A 1 29 ? -5.033 -2.273 -9.610 1.00 0.00 29 THR A CA 4
ATOM 4455 C C . THR A 1 29 ? -4.943 -3.629 -8.907 1.00 0.00 29 THR A C 4
ATOM 4456 O O . THR A 1 29 ? -5.310 -4.655 -9.479 1.00 0.00 29 THR A O 4
ATOM 4467 N N . VAL A 1 30 ? -4.453 -3.591 -7.676 1.00 0.00 30 VAL A N 4
ATOM 4468 C CA . VAL A 1 30 ? -4.310 -4.804 -6.890 1.00 0.00 30 VAL A CA 4
ATOM 4469 C C . VAL A 1 30 ? -5.540 -5.691 -7.100 1.00 0.00 30 VAL A C 4
ATOM 4470 O O . VAL A 1 30 ? -5.411 -6.897 -7.305 1.00 0.00 30 VAL A O 4
ATOM 4483 N N . GLN A 1 31 ? -6.702 -5.059 -7.042 1.00 0.00 31 GLN A N 4
ATOM 4484 C CA . GLN A 1 31 ? -7.953 -5.776 -7.224 1.00 0.00 31 GLN A CA 4
ATOM 4485 C C . GLN A 1 31 ? -7.892 -6.637 -8.487 1.00 0.00 31 GLN A C 4
ATOM 4486 O O . GLN A 1 31 ? -8.137 -7.842 -8.433 1.00 0.00 31 GLN A O 4
ATOM 4500 N N . GLU A 1 32 ? -7.565 -5.988 -9.594 1.00 0.00 32 GLU A N 4
ATOM 4501 C CA . GLU A 1 32 ? -7.468 -6.679 -10.868 1.00 0.00 32 GLU A CA 4
ATOM 4502 C C . GLU A 1 32 ? -6.688 -7.985 -10.705 1.00 0.00 32 GLU A C 4
ATOM 4503 O O . GLU A 1 32 ? -7.002 -8.985 -11.350 1.00 0.00 32 GLU A O 4
ATOM 4515 N N . ASP A 1 33 ? -5.686 -7.935 -9.840 1.00 0.00 33 ASP A N 4
ATOM 4516 C CA . ASP A 1 33 ? -4.859 -9.101 -9.584 1.00 0.00 33 ASP A CA 4
ATOM 4517 C C . ASP A 1 33 ? -5.551 -9.997 -8.555 1.00 0.00 33 ASP A C 4
ATOM 4518 O O . ASP A 1 33 ? -5.761 -11.183 -8.801 1.00 0.00 33 ASP A O 4
ATOM 4527 N N . GLY A 1 34 ? -5.886 -9.395 -7.423 1.00 0.00 34 GLY A N 4
ATOM 4528 C CA . GLY A 1 34 ? -6.551 -10.123 -6.357 1.00 0.00 34 GLY A CA 4
ATOM 4529 C C . GLY A 1 34 ? -5.995 -9.721 -4.989 1.00 0.00 34 GLY A C 4
ATOM 4530 O O . GLY A 1 34 ? -5.094 -10.374 -4.464 1.00 0.00 34 GLY A O 4
ATOM 4534 N N . GLY A 1 35 ? -6.555 -8.647 -4.451 1.00 0.00 35 GLY A N 4
ATOM 4535 C CA . GLY A 1 35 ? -6.126 -8.150 -3.155 1.00 0.00 35 GLY A CA 4
ATOM 4536 C C . GLY A 1 35 ? -6.577 -6.703 -2.946 1.00 0.00 35 GLY A C 4
ATOM 4537 O O . GLY A 1 35 ? -6.776 -5.967 -3.911 1.00 0.00 35 GLY A O 4
ATOM 4541 N N . ASP A 1 36 ? -6.724 -6.339 -1.680 1.00 0.00 36 ASP A N 4
ATOM 4542 C CA . ASP A 1 36 ? -7.147 -4.993 -1.333 1.00 0.00 36 ASP A CA 4
ATOM 4543 C C . ASP A 1 36 ? -6.033 -4.301 -0.545 1.00 0.00 36 ASP A C 4
ATOM 4544 O O . ASP A 1 36 ? -5.575 -4.816 0.473 1.00 0.00 36 ASP A O 4
ATOM 4553 N N . VAL A 1 37 ? -5.630 -3.143 -1.047 1.00 0.00 37 VAL A N 4
ATOM 4554 C CA . VAL A 1 37 ? -4.578 -2.373 -0.402 1.00 0.00 37 VAL A CA 4
ATOM 4555 C C . VAL A 1 37 ? -5.200 -1.434 0.633 1.00 0.00 37 VAL A C 4
ATOM 4556 O O . VAL A 1 37 ? -6.105 -0.665 0.314 1.00 0.00 37 VAL A O 4
ATOM 4569 N N . ILE A 1 38 ? -4.689 -1.528 1.852 1.00 0.00 38 ILE A N 4
ATOM 4570 C CA . ILE A 1 38 ? -5.184 -0.696 2.937 1.00 0.00 38 ILE A CA 4
ATOM 4571 C C . ILE A 1 38 ? -3.998 -0.100 3.697 1.00 0.00 38 ILE A C 4
ATOM 4572 O O . ILE A 1 38 ? -3.439 -0.743 4.585 1.00 0.00 38 ILE A O 4
ATOM 4588 N N . TYR A 1 39 ? -3.649 1.121 3.322 1.00 0.00 39 TYR A N 4
ATOM 4589 C CA . TYR A 1 39 ? -2.541 1.812 3.958 1.00 0.00 39 TYR A CA 4
ATOM 4590 C C . TYR A 1 39 ? -2.898 2.225 5.387 1.00 0.00 39 TYR A C 4
ATOM 4591 O O . TYR A 1 39 ? -3.631 3.191 5.592 1.00 0.00 39 TYR A O 4
ATOM 4609 N N . ARG A 1 40 ? -2.365 1.472 6.338 1.00 0.00 40 ARG A N 4
ATOM 4610 C CA . ARG A 1 40 ? -2.619 1.749 7.741 1.00 0.00 40 ARG A CA 4
ATOM 4611 C C . ARG A 1 40 ? -1.302 1.820 8.515 1.00 0.00 40 ARG A C 4
ATOM 4612 O O . ARG A 1 40 ? -0.801 0.801 8.990 1.00 0.00 40 ARG A O 4
ATOM 4633 N N . GLY A 1 41 ? -0.777 3.032 8.618 1.00 0.00 41 GLY A N 4
ATOM 4634 C CA . GLY A 1 41 ? 0.473 3.249 9.327 1.00 0.00 41 GLY A CA 4
ATOM 4635 C C . GLY A 1 41 ? 1.617 3.522 8.348 1.00 0.00 41 GLY A C 4
ATOM 4636 O O . GLY A 1 41 ? 1.726 2.862 7.316 1.00 0.00 41 GLY A O 4
ATOM 4640 N N . PHE A 1 42 ? 2.441 4.496 8.708 1.00 0.00 42 PHE A N 4
ATOM 4641 C CA . PHE A 1 42 ? 3.573 4.864 7.875 1.00 0.00 42 PHE A CA 4
ATOM 4642 C C . PHE A 1 42 ? 4.783 5.244 8.730 1.00 0.00 42 PHE A C 4
ATOM 4643 O O . PHE A 1 42 ? 4.785 6.288 9.380 1.00 0.00 42 PHE A O 4
ATOM 4660 N N . GLU A 1 43 ? 5.783 4.375 8.703 1.00 0.00 43 GLU A N 4
ATOM 4661 C CA . GLU A 1 43 ? 6.996 4.605 9.468 1.00 0.00 43 GLU A CA 4
ATOM 4662 C C . GLU A 1 43 ? 8.217 4.110 8.691 1.00 0.00 43 GLU A C 4
ATOM 4663 O O . GLU A 1 43 ? 8.140 3.109 7.979 1.00 0.00 43 GLU A O 4
ATOM 4675 N N . ASP A 1 44 ? 9.315 4.834 8.851 1.00 0.00 44 ASP A N 4
ATOM 4676 C CA . ASP A 1 44 ? 10.550 4.481 8.172 1.00 0.00 44 ASP A CA 4
ATOM 4677 C C . ASP A 1 44 ? 10.282 4.349 6.672 1.00 0.00 44 ASP A C 4
ATOM 4678 O O . ASP A 1 44 ? 11.056 3.719 5.952 1.00 0.00 44 ASP A O 4
ATOM 4687 N N . GLY A 1 45 ? 9.185 4.954 6.243 1.00 0.00 45 GLY A N 4
ATOM 4688 C CA . GLY A 1 45 ? 8.806 4.912 4.841 1.00 0.00 45 GLY A CA 4
ATOM 4689 C C . GLY A 1 45 ? 7.987 3.658 4.531 1.00 0.00 45 GLY A C 4
ATOM 4690 O O . GLY A 1 45 ? 7.055 3.703 3.729 1.00 0.00 45 GLY A O 4
ATOM 4694 N N . ILE A 1 46 ? 8.363 2.568 5.184 1.00 0.00 46 ILE A N 4
ATOM 4695 C CA . ILE A 1 46 ? 7.676 1.304 4.989 1.00 0.00 46 ILE A CA 4
ATOM 4696 C C . ILE A 1 46 ? 6.178 1.500 5.231 1.00 0.00 46 ILE A C 4
ATOM 4697 O O . ILE A 1 46 ? 5.729 1.533 6.376 1.00 0.00 46 ILE A O 4
ATOM 4713 N N . VAL A 1 47 ? 5.445 1.624 4.134 1.00 0.00 47 VAL A N 4
ATOM 4714 C CA . VAL A 1 47 ? 4.006 1.817 4.213 1.00 0.00 47 VAL A CA 4
ATOM 4715 C C . VAL A 1 47 ? 3.335 0.482 4.544 1.00 0.00 47 VAL A C 4
ATOM 4716 O O . VAL A 1 47 ? 3.619 -0.533 3.910 1.00 0.00 47 VAL A O 4
ATOM 4729 N N . ARG A 1 48 ? 2.458 0.527 5.536 1.00 0.00 48 ARG A N 4
ATOM 4730 C CA . ARG A 1 48 ? 1.744 -0.666 5.959 1.00 0.00 48 ARG A CA 4
ATOM 4731 C C . ARG A 1 48 ? 0.467 -0.840 5.135 1.00 0.00 48 ARG A C 4
ATOM 4732 O O . ARG A 1 48 ? -0.499 -0.099 5.316 1.00 0.00 48 ARG A O 4
ATOM 4753 N N . LEU A 1 49 ? 0.503 -1.823 4.247 1.00 0.00 49 LEU A N 4
ATOM 4754 C CA . LEU A 1 49 ? -0.640 -2.103 3.394 1.00 0.00 49 LEU A CA 4
ATOM 4755 C C . LEU A 1 49 ? -1.232 -3.462 3.774 1.00 0.00 49 LEU A C 4
ATOM 4756 O O . LEU A 1 49 ? -0.498 -4.432 3.962 1.00 0.00 49 LEU A O 4
ATOM 4772 N N . LYS A 1 50 ? -2.553 -3.490 3.874 1.00 0.00 50 LYS A N 4
ATOM 4773 C CA . LYS A 1 50 ? -3.251 -4.714 4.227 1.00 0.00 50 LYS A CA 4
ATOM 4774 C C . LYS A 1 50 ? -3.702 -5.425 2.950 1.00 0.00 50 LYS A C 4
ATOM 4775 O O . LYS A 1 50 ? -4.896 -5.499 2.664 1.00 0.00 50 LYS A O 4
ATOM 4794 N N . LEU A 1 51 ? -2.722 -5.932 2.215 1.00 0.00 51 LEU A N 4
ATOM 4795 C CA . LEU A 1 51 ? -3.003 -6.635 0.975 1.00 0.00 51 LEU A CA 4
ATOM 4796 C C . LEU A 1 51 ? -3.517 -8.040 1.296 1.00 0.00 51 LEU A C 4
ATOM 4797 O O . LEU A 1 51 ? -2.859 -8.799 2.005 1.00 0.00 51 LEU A O 4
ATOM 4813 N N . GLN A 1 52 ? -4.690 -8.344 0.757 1.00 0.00 52 GLN A N 4
ATOM 4814 C CA . GLN A 1 52 ? -5.299 -9.644 0.977 1.00 0.00 52 GLN A CA 4
ATOM 4815 C C . GLN A 1 52 ? -6.290 -9.963 -0.145 1.00 0.00 52 GLN A C 4
ATOM 4816 O O . GLN A 1 52 ? -7.265 -9.240 -0.342 1.00 0.00 52 GLN A O 4
ATOM 4830 N N . GLY A 1 53 ? -6.004 -11.046 -0.853 1.00 0.00 53 GLY A N 4
ATOM 4831 C CA . GLY A 1 53 ? -6.857 -11.468 -1.951 1.00 0.00 53 GLY A CA 4
ATOM 4832 C C . GLY A 1 53 ? -6.594 -12.930 -2.317 1.00 0.00 53 GLY A C 4
ATOM 4833 O O . GLY A 1 53 ? -6.242 -13.737 -1.458 1.00 0.00 53 GLY A O 4
ATOM 4837 N N . SER A 1 54 ? -6.773 -13.228 -3.596 1.00 0.00 54 SER A N 4
ATOM 4838 C CA . SER A 1 54 ? -6.559 -14.578 -4.088 1.00 0.00 54 SER A CA 4
ATOM 4839 C C . SER A 1 54 ? -5.209 -14.666 -4.803 1.00 0.00 54 SER A C 4
ATOM 4840 O O . SER A 1 54 ? -4.693 -15.760 -5.030 1.00 0.00 54 SER A O 4
ATOM 4848 N N . CYS A 1 55 ? -4.676 -13.501 -5.139 1.00 0.00 55 CYS A N 4
ATOM 4849 C CA . CYS A 1 55 ? -3.397 -13.434 -5.824 1.00 0.00 55 CYS A CA 4
ATOM 4850 C C . CYS A 1 55 ? -2.336 -12.981 -4.818 1.00 0.00 55 CYS A C 4
ATOM 4851 O O . CYS A 1 55 ? -1.468 -12.174 -5.146 1.00 0.00 55 CYS A O 4
ATOM 4859 N N . THR A 1 56 ? -2.442 -13.523 -3.613 1.00 0.00 56 THR A N 4
ATOM 4860 C CA . THR A 1 56 ? -1.502 -13.186 -2.556 1.00 0.00 56 THR A CA 4
ATOM 4861 C C . THR A 1 56 ? -0.833 -14.450 -2.015 1.00 0.00 56 THR A C 4
ATOM 4862 O O . THR A 1 56 ? 0.019 -14.375 -1.130 1.00 0.00 56 THR A O 4
ATOM 4873 N N . SER A 1 57 ? -1.242 -15.581 -2.568 1.00 0.00 57 SER A N 4
ATOM 4874 C CA . SER A 1 57 ? -0.693 -16.860 -2.152 1.00 0.00 57 SER A CA 4
ATOM 4875 C C . SER A 1 57 ? 0.475 -17.249 -3.060 1.00 0.00 57 SER A C 4
ATOM 4876 O O . SER A 1 57 ? 0.928 -18.393 -3.040 1.00 0.00 57 SER A O 4
ATOM 4884 N N . CYS A 1 58 ? 0.930 -16.275 -3.834 1.00 0.00 58 CYS A N 4
ATOM 4885 C CA . CYS A 1 58 ? 2.037 -16.501 -4.749 1.00 0.00 58 CYS A CA 4
ATOM 4886 C C . CYS A 1 58 ? 3.041 -15.359 -4.579 1.00 0.00 58 CYS A C 4
ATOM 4887 O O . CYS A 1 58 ? 2.652 -14.197 -4.469 1.00 0.00 58 CYS A O 4
ATOM 4895 N N . PRO A 1 59 ? 4.346 -15.739 -4.562 1.00 0.00 59 PRO A N 4
ATOM 4896 C CA . PRO A 1 59 ? 5.410 -14.760 -4.408 1.00 0.00 59 PRO A CA 4
ATOM 4897 C C . PRO A 1 59 ? 5.619 -13.971 -5.702 1.00 0.00 59 PRO A C 4
ATOM 4898 O O . PRO A 1 59 ? 5.927 -12.780 -5.663 1.00 0.00 59 PRO A O 4
ATOM 4909 N N . SER A 1 60 ? 5.445 -14.666 -6.817 1.00 0.00 60 SER A N 4
ATOM 4910 C CA . SER A 1 60 ? 5.612 -14.044 -8.119 1.00 0.00 60 SER A CA 4
ATOM 4911 C C . SER A 1 60 ? 4.590 -12.920 -8.298 1.00 0.00 60 SER A C 4
ATOM 4912 O O . SER A 1 60 ? 4.950 -11.744 -8.303 1.00 0.00 60 SER A O 4
ATOM 4920 N N . SER A 1 61 ? 3.335 -13.321 -8.440 1.00 0.00 61 SER A N 4
ATOM 4921 C CA . SER A 1 61 ? 2.259 -12.362 -8.619 1.00 0.00 61 SER A CA 4
ATOM 4922 C C . SER A 1 61 ? 2.498 -11.136 -7.735 1.00 0.00 61 SER A C 4
ATOM 4923 O O . SER A 1 61 ? 2.227 -10.008 -8.145 1.00 0.00 61 SER A O 4
ATOM 4931 N N . ILE A 1 62 ? 3.003 -11.398 -6.538 1.00 0.00 62 ILE A N 4
ATOM 4932 C CA . ILE A 1 62 ? 3.282 -10.330 -5.593 1.00 0.00 62 ILE A CA 4
ATOM 4933 C C . ILE A 1 62 ? 4.554 -9.595 -6.022 1.00 0.00 62 ILE A C 4
ATOM 4934 O O . ILE A 1 62 ? 4.556 -8.371 -6.147 1.00 0.00 62 ILE A O 4
ATOM 4950 N N . ILE A 1 63 ? 5.605 -10.373 -6.235 1.00 0.00 63 ILE A N 4
ATOM 4951 C CA . ILE A 1 63 ? 6.880 -9.812 -6.647 1.00 0.00 63 ILE A CA 4
ATOM 4952 C C . ILE A 1 63 ? 6.703 -9.075 -7.976 1.00 0.00 63 ILE A C 4
ATOM 4953 O O . ILE A 1 63 ? 7.562 -8.290 -8.374 1.00 0.00 63 ILE A O 4
ATOM 4969 N N . THR A 1 64 ? 5.582 -9.354 -8.626 1.00 0.00 64 THR A N 4
ATOM 4970 C CA . THR A 1 64 ? 5.281 -8.728 -9.902 1.00 0.00 64 THR A CA 4
ATOM 4971 C C . THR A 1 64 ? 4.519 -7.418 -9.687 1.00 0.00 64 THR A C 4
ATOM 4972 O O . THR A 1 64 ? 4.908 -6.376 -10.212 1.00 0.00 64 THR A O 4
ATOM 4983 N N . LEU A 1 65 ? 3.448 -7.516 -8.914 1.00 0.00 65 LEU A N 4
ATOM 4984 C CA . LEU A 1 65 ? 2.627 -6.352 -8.622 1.00 0.00 65 LEU A CA 4
ATOM 4985 C C . LEU A 1 65 ? 3.137 -5.680 -7.346 1.00 0.00 65 LEU A C 4
ATOM 4986 O O . LEU A 1 65 ? 3.608 -4.545 -7.383 1.00 0.00 65 LEU A O 4
ATOM 5002 N N . LYS A 1 66 ? 3.025 -6.411 -6.246 1.00 0.00 66 LYS A N 4
ATOM 5003 C CA . LYS A 1 66 ? 3.468 -5.900 -4.960 1.00 0.00 66 LYS A CA 4
ATOM 5004 C C . LYS A 1 66 ? 4.772 -5.122 -5.148 1.00 0.00 66 LYS A C 4
ATOM 5005 O O . LYS A 1 66 ? 4.823 -3.919 -4.897 1.00 0.00 66 LYS A O 4
ATOM 5024 N N . SER A 1 67 ? 5.795 -5.841 -5.587 1.00 0.00 67 SER A N 4
ATOM 5025 C CA . SER A 1 67 ? 7.096 -5.233 -5.811 1.00 0.00 67 SER A CA 4
ATOM 5026 C C . SER A 1 67 ? 6.975 -4.099 -6.831 1.00 0.00 67 SER A C 4
ATOM 5027 O O . SER A 1 67 ? 7.279 -2.948 -6.522 1.00 0.00 67 SER A O 4
ATOM 5035 N N . GLY A 1 68 ? 6.529 -4.463 -8.024 1.00 0.00 68 GLY A N 4
ATOM 5036 C CA . GLY A 1 68 ? 6.364 -3.490 -9.090 1.00 0.00 68 GLY A CA 4
ATOM 5037 C C . GLY A 1 68 ? 5.806 -2.172 -8.548 1.00 0.00 68 GLY A C 4
ATOM 5038 O O . GLY A 1 68 ? 6.385 -1.110 -8.773 1.00 0.00 68 GLY A O 4
ATOM 5042 N N . ILE A 1 69 ? 4.689 -2.284 -7.845 1.00 0.00 69 ILE A N 4
ATOM 5043 C CA . ILE A 1 69 ? 4.047 -1.115 -7.270 1.00 0.00 69 ILE A CA 4
ATOM 5044 C C . ILE A 1 69 ? 5.053 -0.365 -6.395 1.00 0.00 69 ILE A C 4
ATOM 5045 O O . ILE A 1 69 ? 5.291 0.825 -6.596 1.00 0.00 69 ILE A O 4
ATOM 5061 N N . GLN A 1 70 ? 5.618 -1.091 -5.442 1.00 0.00 70 GLN A N 4
ATOM 5062 C CA . GLN A 1 70 ? 6.593 -0.509 -4.535 1.00 0.00 70 GLN A CA 4
ATOM 5063 C C . GLN A 1 70 ? 7.513 0.453 -5.291 1.00 0.00 70 GLN A C 4
ATOM 5064 O O . GLN A 1 70 ? 7.641 1.617 -4.917 1.00 0.00 70 GLN A O 4
ATOM 5078 N N . ASN A 1 71 ? 8.128 -0.069 -6.341 1.00 0.00 71 ASN A N 4
ATOM 5079 C CA . ASN A 1 71 ? 9.032 0.728 -7.152 1.00 0.00 71 ASN A CA 4
ATOM 5080 C C . ASN A 1 71 ? 8.362 2.062 -7.492 1.00 0.00 71 ASN A C 4
ATOM 5081 O O . ASN A 1 71 ? 8.916 3.125 -7.219 1.00 0.00 71 ASN A O 4
ATOM 5092 N N . MET A 1 72 ? 7.181 1.961 -8.083 1.00 0.00 72 MET A N 4
ATOM 5093 C CA . MET A 1 72 ? 6.431 3.146 -8.462 1.00 0.00 72 MET A CA 4
ATOM 5094 C C . MET A 1 72 ? 6.261 4.092 -7.272 1.00 0.00 72 MET A C 4
ATOM 5095 O O . MET A 1 72 ? 6.583 5.275 -7.362 1.00 0.00 72 MET A O 4
ATOM 5109 N N . LEU A 1 73 ? 5.755 3.534 -6.181 1.00 0.00 73 LEU A N 4
ATOM 5110 C CA . LEU A 1 73 ? 5.538 4.313 -4.974 1.00 0.00 73 LEU A CA 4
ATOM 5111 C C . LEU A 1 73 ? 6.816 5.083 -4.632 1.00 0.00 73 LEU A C 4
ATOM 5112 O O . LEU A 1 73 ? 6.837 6.312 -4.686 1.00 0.00 73 LEU A O 4
ATOM 5128 N N . GLN A 1 74 ? 7.849 4.328 -4.289 1.00 0.00 74 GLN A N 4
ATOM 5129 C CA . GLN A 1 74 ? 9.127 4.925 -3.940 1.00 0.00 74 GLN A CA 4
ATOM 5130 C C . GLN A 1 74 ? 9.548 5.940 -5.004 1.00 0.00 74 GLN A C 4
ATOM 5131 O O . GLN A 1 74 ? 9.848 7.090 -4.685 1.00 0.00 74 GLN A O 4
ATOM 5145 N N . PHE A 1 75 ? 9.558 5.480 -6.246 1.00 0.00 75 PHE A N 4
ATOM 5146 C CA . PHE A 1 75 ? 9.936 6.333 -7.358 1.00 0.00 75 PHE A CA 4
ATOM 5147 C C . PHE A 1 75 ? 9.269 7.705 -7.249 1.00 0.00 75 PHE A C 4
ATOM 5148 O O . PHE A 1 75 ? 9.949 8.727 -7.165 1.00 0.00 75 PHE A O 4
ATOM 5165 N N . TYR A 1 76 ? 7.943 7.685 -7.253 1.00 0.00 76 TYR A N 4
ATOM 5166 C CA . TYR A 1 76 ? 7.176 8.915 -7.155 1.00 0.00 76 TYR A CA 4
ATOM 5167 C C . TYR A 1 76 ? 7.350 9.562 -5.780 1.00 0.00 76 TYR A C 4
ATOM 5168 O O . TYR A 1 76 ? 7.749 10.721 -5.682 1.00 0.00 76 TYR A O 4
ATOM 5186 N N . ILE A 1 77 ? 7.041 8.785 -4.752 1.00 0.00 77 ILE A N 4
ATOM 5187 C CA . ILE A 1 77 ? 7.159 9.267 -3.387 1.00 0.00 77 ILE A CA 4
ATOM 5188 C C . ILE A 1 77 ? 8.459 8.741 -2.775 1.00 0.00 77 ILE A C 4
ATOM 5189 O O . ILE A 1 77 ? 8.591 7.545 -2.522 1.00 0.00 77 ILE A O 4
ATOM 5205 N N . PRO A 1 78 ? 9.411 9.686 -2.547 1.00 0.00 78 PRO A N 4
ATOM 5206 C CA . PRO A 1 78 ? 10.695 9.330 -1.970 1.00 0.00 78 PRO A CA 4
ATOM 5207 C C . PRO A 1 78 ? 10.564 9.052 -0.470 1.00 0.00 78 PRO A C 4
ATOM 5208 O O . PRO A 1 78 ? 11.487 8.527 0.151 1.00 0.00 78 PRO A O 4
ATOM 5219 N N . GLU A 1 79 ? 9.409 9.417 0.068 1.00 0.00 79 GLU A N 4
ATOM 5220 C CA . GLU A 1 79 ? 9.145 9.214 1.482 1.00 0.00 79 GLU A CA 4
ATOM 5221 C C . GLU A 1 79 ? 9.190 7.723 1.821 1.00 0.00 79 GLU A C 4
ATOM 5222 O O . GLU A 1 79 ? 10.100 7.266 2.511 1.00 0.00 79 GLU A O 4
ATOM 5234 N N . VAL A 1 80 ? 8.196 7.004 1.320 1.00 0.00 80 VAL A N 4
ATOM 5235 C CA . VAL A 1 80 ? 8.110 5.573 1.562 1.00 0.00 80 VAL A CA 4
ATOM 5236 C C . VAL A 1 80 ? 9.470 4.931 1.282 1.00 0.00 80 VAL A C 4
ATOM 5237 O O . VAL A 1 80 ? 10.302 5.509 0.584 1.00 0.00 80 VAL A O 4
ATOM 5250 N N . GLU A 1 81 ? 9.655 3.745 1.840 1.00 0.00 81 GLU A N 4
ATOM 5251 C CA . GLU A 1 81 ? 10.899 3.017 1.660 1.00 0.00 81 GLU A CA 4
ATOM 5252 C C . GLU A 1 81 ? 10.623 1.624 1.088 1.00 0.00 81 GLU A C 4
ATOM 5253 O O . GLU A 1 81 ? 11.270 1.203 0.131 1.00 0.00 81 GLU A O 4
ATOM 5265 N N . GLY A 1 82 ? 9.660 0.950 1.700 1.00 0.00 82 GLY A N 4
ATOM 5266 C CA . GLY A 1 82 ? 9.290 -0.386 1.265 1.00 0.00 82 GLY A CA 4
ATOM 5267 C C . GLY A 1 82 ? 7.785 -0.615 1.417 1.00 0.00 82 GLY A C 4
ATOM 5268 O O . GLY A 1 82 ? 7.012 0.340 1.479 1.00 0.00 82 GLY A O 4
ATOM 5272 N N . VAL A 1 83 ? 7.415 -1.886 1.472 1.00 0.00 83 VAL A N 4
ATOM 5273 C CA . VAL A 1 83 ? 6.017 -2.252 1.616 1.00 0.00 83 VAL A CA 4
ATOM 5274 C C . VAL A 1 83 ? 5.911 -3.519 2.468 1.00 0.00 83 VAL A C 4
ATOM 5275 O O . VAL A 1 83 ? 6.847 -4.315 2.523 1.00 0.00 83 VAL A O 4
ATOM 5288 N N . GLU A 1 84 ? 4.760 -3.668 3.109 1.00 0.00 84 GLU A N 4
ATOM 5289 C CA . GLU A 1 84 ? 4.520 -4.825 3.955 1.00 0.00 84 GLU A CA 4
ATOM 5290 C C . GLU A 1 84 ? 3.024 -5.137 4.014 1.00 0.00 84 GLU A C 4
ATOM 5291 O O . GLU A 1 84 ? 2.208 -4.243 4.228 1.00 0.00 84 GLU A O 4
ATOM 5303 N N . GLN A 1 85 ? 2.709 -6.410 3.821 1.00 0.00 85 GLN A N 4
ATOM 5304 C CA . GLN A 1 85 ? 1.325 -6.851 3.849 1.00 0.00 85 GLN A CA 4
ATOM 5305 C C . GLN A 1 85 ? 0.835 -6.967 5.294 1.00 0.00 85 GLN A C 4
ATOM 5306 O O . GLN A 1 85 ? 0.780 -8.065 5.849 1.00 0.00 85 GLN A O 4
ATOM 5320 N N . VAL A 1 86 ? 0.492 -5.821 5.864 1.00 0.00 86 VAL A N 4
ATOM 5321 C CA . VAL A 1 86 ? 0.008 -5.780 7.233 1.00 0.00 86 VAL A CA 4
ATOM 5322 C C . VAL A 1 86 ? -1.298 -6.571 7.331 1.00 0.00 86 VAL A C 4
ATOM 5323 O O . VAL A 1 86 ? -2.358 -6.074 6.956 1.00 0.00 86 VAL A O 4
ATOM 5336 N N . SER A 1 87 ? -1.177 -7.789 7.839 1.00 0.00 87 SER A N 4
ATOM 5337 C CA . SER A 1 87 ? -2.335 -8.653 7.992 1.00 0.00 87 SER A CA 4
ATOM 5338 C C . SER A 1 87 ? -3.229 -8.137 9.121 1.00 0.00 87 SER A C 4
ATOM 5339 O O . SER A 1 87 ? -2.736 -7.588 10.105 1.00 0.00 87 SER A O 4
ATOM 5347 N N . GLY A 1 88 ? -4.528 -8.331 8.941 1.00 0.00 88 GLY A N 4
ATOM 5348 C CA . GLY A 1 88 ? -5.494 -7.891 9.933 1.00 0.00 88 GLY A CA 4
ATOM 5349 C C . GLY A 1 88 ? -6.398 -9.047 10.367 1.00 0.00 88 GLY A C 4
ATOM 5350 O O . GLY A 1 88 ? -6.158 -10.197 10.005 1.00 0.00 88 GLY A O 4
ATOM 5354 N N . PRO A 1 89 ? -7.445 -8.690 11.158 1.00 0.00 89 PRO A N 4
ATOM 5355 C CA . PRO A 1 89 ? -8.386 -9.685 11.646 1.00 0.00 89 PRO A CA 4
ATOM 5356 C C . PRO A 1 89 ? -9.335 -10.135 10.533 1.00 0.00 89 PRO A C 4
ATOM 5357 O O . PRO A 1 89 ? -10.410 -9.563 10.359 1.00 0.00 89 PRO A O 4
ATOM 5368 N N . SER A 1 90 ? -8.902 -11.155 9.807 1.00 0.00 90 SER A N 4
ATOM 5369 C CA . SER A 1 90 ? -9.699 -11.689 8.715 1.00 0.00 90 SER A CA 4
ATOM 5370 C C . SER A 1 90 ? -9.219 -13.097 8.357 1.00 0.00 90 SER A C 4
ATOM 5371 O O . SER A 1 90 ? -8.065 -13.444 8.601 1.00 0.00 90 SER A O 4
ATOM 5379 N N . SER A 1 91 ? -10.130 -13.869 7.782 1.00 0.00 91 SER A N 4
ATOM 5380 C CA . SER A 1 91 ? -9.814 -15.231 7.387 1.00 0.00 91 SER A CA 4
ATOM 5381 C C . SER A 1 91 ? -10.489 -15.559 6.053 1.00 0.00 91 SER A C 4
ATOM 5382 O O . SER A 1 91 ? -11.520 -14.978 5.716 1.00 0.00 91 SER A O 4
ATOM 5390 N N . GLY A 1 92 ? -9.880 -16.488 5.331 1.00 0.00 92 GLY A N 4
ATOM 5391 C CA . GLY A 1 92 ? -10.410 -16.900 4.042 1.00 0.00 92 GLY A CA 4
ATOM 5392 C C . GLY A 1 92 ? -9.651 -18.113 3.500 1.00 0.00 92 GLY A C 4
ATOM 5393 O O . GLY A 1 92 ? -8.773 -18.651 4.172 1.00 0.00 92 GLY A O 4
ATOM 5397 N N . GLY A 1 1 ? -10.240 7.457 25.713 1.00 0.00 1 GLY A N 5
ATOM 5398 C CA . GLY A 1 1 ? -9.103 8.052 25.033 1.00 0.00 1 GLY A CA 5
ATOM 5399 C C . GLY A 1 1 ? -8.422 7.038 24.112 1.00 0.00 1 GLY A C 5
ATOM 5400 O O . GLY A 1 1 ? -8.247 5.878 24.483 1.00 0.00 1 GLY A O 5
ATOM 5404 N N . SER A 1 2 ? -8.056 7.511 22.930 1.00 0.00 2 SER A N 5
ATOM 5405 C CA . SER A 1 2 ? -7.398 6.660 21.954 1.00 0.00 2 SER A CA 5
ATOM 5406 C C . SER A 1 2 ? -6.364 7.468 21.167 1.00 0.00 2 SER A C 5
ATOM 5407 O O . SER A 1 2 ? -6.542 8.666 20.949 1.00 0.00 2 SER A O 5
ATOM 5415 N N . SER A 1 3 ? -5.306 6.781 20.762 1.00 0.00 3 SER A N 5
ATOM 5416 C CA . SER A 1 3 ? -4.244 7.419 20.005 1.00 0.00 3 SER A CA 5
ATOM 5417 C C . SER A 1 3 ? -4.057 6.708 18.663 1.00 0.00 3 SER A C 5
ATOM 5418 O O . SER A 1 3 ? -4.291 5.505 18.557 1.00 0.00 3 SER A O 5
ATOM 5426 N N . GLY A 1 4 ? -3.638 7.482 17.673 1.00 0.00 4 GLY A N 5
ATOM 5427 C CA . GLY A 1 4 ? -3.417 6.941 16.342 1.00 0.00 4 GLY A CA 5
ATOM 5428 C C . GLY A 1 4 ? -1.943 7.041 15.947 1.00 0.00 4 GLY A C 5
ATOM 5429 O O . GLY A 1 4 ? -1.511 8.053 15.396 1.00 0.00 4 GLY A O 5
ATOM 5433 N N . SER A 1 5 ? -1.209 5.978 16.245 1.00 0.00 5 SER A N 5
ATOM 5434 C CA . SER A 1 5 ? 0.208 5.935 15.927 1.00 0.00 5 SER A CA 5
ATOM 5435 C C . SER A 1 5 ? 0.946 7.048 16.672 1.00 0.00 5 SER A C 5
ATOM 5436 O O . SER A 1 5 ? 1.529 6.813 17.729 1.00 0.00 5 SER A O 5
ATOM 5444 N N . SER A 1 6 ? 0.896 8.239 16.091 1.00 0.00 6 SER A N 5
ATOM 5445 C CA . SER A 1 6 ? 1.553 9.390 16.687 1.00 0.00 6 SER A CA 5
ATOM 5446 C C . SER A 1 6 ? 0.512 10.440 17.080 1.00 0.00 6 SER A C 5
ATOM 5447 O O . SER A 1 6 ? 0.141 11.287 16.268 1.00 0.00 6 SER A O 5
ATOM 5455 N N . GLY A 1 7 ? 0.071 10.352 18.326 1.00 0.00 7 GLY A N 5
ATOM 5456 C CA . GLY A 1 7 ? -0.920 11.284 18.838 1.00 0.00 7 GLY A CA 5
ATOM 5457 C C . GLY A 1 7 ? -2.256 11.117 18.110 1.00 0.00 7 GLY A C 5
ATOM 5458 O O . GLY A 1 7 ? -2.813 10.022 18.071 1.00 0.00 7 GLY A O 5
ATOM 5462 N N . SER A 1 8 ? -2.731 12.221 17.552 1.00 0.00 8 SER A N 5
ATOM 5463 C CA . SER A 1 8 ? -3.991 12.212 16.830 1.00 0.00 8 SER A CA 5
ATOM 5464 C C . SER A 1 8 ? -3.739 11.952 15.343 1.00 0.00 8 SER A C 5
ATOM 5465 O O . SER A 1 8 ? -2.591 11.870 14.909 1.00 0.00 8 SER A O 5
ATOM 5473 N N . GLU A 1 9 ? -4.831 11.829 14.603 1.00 0.00 9 GLU A N 5
ATOM 5474 C CA . GLU A 1 9 ? -4.743 11.579 13.174 1.00 0.00 9 GLU A CA 5
ATOM 5475 C C . GLU A 1 9 ? -4.202 12.815 12.451 1.00 0.00 9 GLU A C 5
ATOM 5476 O O . GLU A 1 9 ? -4.961 13.556 11.829 1.00 0.00 9 GLU A O 5
ATOM 5488 N N . GLU A 1 10 ? -2.894 12.998 12.559 1.00 0.00 10 GLU A N 5
ATOM 5489 C CA . GLU A 1 10 ? -2.242 14.131 11.923 1.00 0.00 10 GLU A CA 5
ATOM 5490 C C . GLU A 1 10 ? -1.556 13.691 10.629 1.00 0.00 10 GLU A C 5
ATOM 5491 O O . GLU A 1 10 ? -0.377 13.342 10.636 1.00 0.00 10 GLU A O 5
ATOM 5503 N N . ASP A 1 11 ? -2.323 13.723 9.550 1.00 0.00 11 ASP A N 5
ATOM 5504 C CA . ASP A 1 11 ? -1.803 13.332 8.250 1.00 0.00 11 ASP A CA 5
ATOM 5505 C C . ASP A 1 11 ? -1.004 14.494 7.655 1.00 0.00 11 ASP A C 5
ATOM 5506 O O . ASP A 1 11 ? -1.422 15.647 7.739 1.00 0.00 11 ASP A O 5
ATOM 5515 N N . ASP A 1 12 ? 0.132 14.148 7.067 1.00 0.00 12 ASP A N 5
ATOM 5516 C CA . ASP A 1 12 ? 0.993 15.148 6.458 1.00 0.00 12 ASP A CA 5
ATOM 5517 C C . ASP A 1 12 ? 0.675 15.247 4.964 1.00 0.00 12 ASP A C 5
ATOM 5518 O O . ASP A 1 12 ? -0.320 14.693 4.500 1.00 0.00 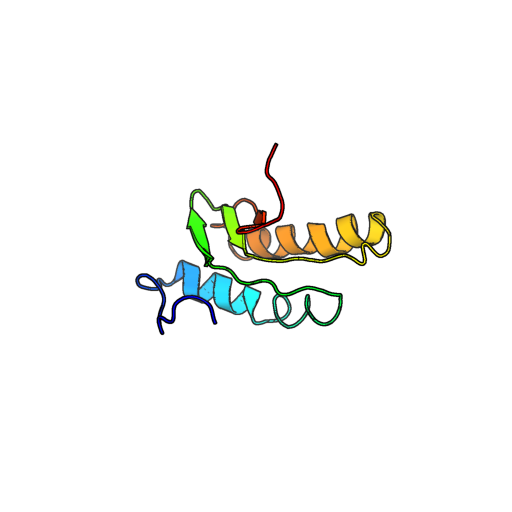12 ASP A O 5
ATOM 5527 N N . GLU A 1 13 ? 1.539 15.956 4.254 1.00 0.00 13 GLU A N 5
ATOM 5528 C CA . GLU A 1 13 ? 1.363 16.136 2.823 1.00 0.00 13 GLU A CA 5
ATOM 5529 C C . GLU A 1 13 ? 1.745 14.855 2.077 1.00 0.00 13 GLU A C 5
ATOM 5530 O O . GLU A 1 13 ? 1.229 14.587 0.993 1.00 0.00 13 GLU A O 5
ATOM 5542 N N . VAL A 1 14 ? 2.646 14.099 2.686 1.00 0.00 14 VAL A N 5
ATOM 5543 C CA . VAL A 1 14 ? 3.103 12.855 2.094 1.00 0.00 14 VAL A CA 5
ATOM 5544 C C . VAL A 1 14 ? 1.995 11.806 2.202 1.00 0.00 14 VAL A C 5
ATOM 5545 O O . VAL A 1 14 ? 1.755 11.051 1.261 1.00 0.00 14 VAL A O 5
ATOM 5558 N N . VAL A 1 15 ? 1.347 11.793 3.358 1.00 0.00 15 VAL A N 5
ATOM 5559 C CA . VAL A 1 15 ? 0.270 10.849 3.602 1.00 0.00 15 VAL A CA 5
ATOM 5560 C C . VAL A 1 15 ? -0.743 10.932 2.459 1.00 0.00 15 VAL A C 5
ATOM 5561 O O . VAL A 1 15 ? -0.981 9.946 1.763 1.00 0.00 15 VAL A O 5
ATOM 5574 N N . ALA A 1 16 ? -1.312 12.118 2.300 1.00 0.00 16 ALA A N 5
ATOM 5575 C CA . ALA A 1 16 ? -2.295 12.342 1.253 1.00 0.00 16 ALA A CA 5
ATOM 5576 C C . ALA A 1 16 ? -1.701 11.927 -0.095 1.00 0.00 16 ALA A C 5
ATOM 5577 O O . ALA A 1 16 ? -2.429 11.527 -1.002 1.00 0.00 16 ALA A O 5
ATOM 5584 N N . MET A 1 17 ? -0.383 12.036 -0.184 1.00 0.00 17 MET A N 5
ATOM 5585 C CA . MET A 1 17 ? 0.317 11.678 -1.406 1.00 0.00 17 MET A CA 5
ATOM 5586 C C . MET A 1 17 ? 0.231 10.172 -1.665 1.00 0.00 17 MET A C 5
ATOM 5587 O O . MET A 1 17 ? -0.271 9.745 -2.703 1.00 0.00 17 MET A O 5
ATOM 5601 N N . ILE A 1 18 ? 0.729 9.409 -0.703 1.00 0.00 18 ILE A N 5
ATOM 5602 C CA . ILE A 1 18 ? 0.715 7.960 -0.814 1.00 0.00 18 ILE A CA 5
ATOM 5603 C C . ILE A 1 18 ? -0.721 7.485 -1.046 1.00 0.00 18 ILE A C 5
ATOM 5604 O O . ILE A 1 18 ? -0.958 6.587 -1.852 1.00 0.00 18 ILE A O 5
ATOM 5620 N N . LYS A 1 19 ? -1.641 8.109 -0.325 1.00 0.00 19 LYS A N 5
ATOM 5621 C CA . LYS A 1 19 ? -3.047 7.761 -0.442 1.00 0.00 19 LYS A CA 5
ATOM 5622 C C . LYS A 1 19 ? -3.468 7.846 -1.910 1.00 0.00 19 LYS A C 5
ATOM 5623 O O . LYS A 1 19 ? -4.056 6.908 -2.446 1.00 0.00 19 LYS A O 5
ATOM 5642 N N . GLU A 1 20 ? -3.151 8.980 -2.519 1.00 0.00 20 GLU A N 5
ATOM 5643 C CA . GLU A 1 20 ? -3.489 9.200 -3.915 1.00 0.00 20 GLU A CA 5
ATOM 5644 C C . GLU A 1 20 ? -2.868 8.110 -4.790 1.00 0.00 20 GLU A C 5
ATOM 5645 O O . GLU A 1 20 ? -3.581 7.368 -5.465 1.00 0.00 20 GLU A O 5
ATOM 5657 N N . LEU A 1 21 ? -1.545 8.047 -4.751 1.00 0.00 21 LEU A N 5
ATOM 5658 C CA . LEU A 1 21 ? -0.819 7.059 -5.532 1.00 0.00 21 LEU A CA 5
ATOM 5659 C C . LEU A 1 21 ? -1.394 5.670 -5.249 1.00 0.00 21 LEU A C 5
ATOM 5660 O O . LEU A 1 21 ? -1.219 4.748 -6.045 1.00 0.00 21 LEU A O 5
ATOM 5676 N N . LEU A 1 22 ? -2.067 5.562 -4.114 1.00 0.00 22 LEU A N 5
ATOM 5677 C CA . LEU A 1 22 ? -2.668 4.300 -3.717 1.00 0.00 22 LEU A CA 5
ATOM 5678 C C . LEU A 1 22 ? -4.033 4.155 -4.392 1.00 0.00 22 LEU A C 5
ATOM 5679 O O . LEU A 1 22 ? -4.478 3.042 -4.668 1.00 0.00 22 LEU A O 5
ATOM 5695 N N . ASP A 1 23 ? -4.660 5.296 -4.640 1.00 0.00 23 ASP A N 5
ATOM 5696 C CA . ASP A 1 23 ? -5.965 5.310 -5.278 1.00 0.00 23 ASP A CA 5
ATOM 5697 C C . ASP A 1 23 ? -5.785 5.409 -6.794 1.00 0.00 23 ASP A C 5
ATOM 5698 O O . ASP A 1 23 ? -6.563 4.834 -7.554 1.00 0.00 23 ASP A O 5
ATOM 5707 N N . THR A 1 24 ? -4.755 6.142 -7.190 1.00 0.00 24 THR A N 5
ATOM 5708 C CA . THR A 1 24 ? -4.463 6.323 -8.601 1.00 0.00 24 THR A CA 5
ATOM 5709 C C . THR A 1 24 ? -4.767 5.041 -9.377 1.00 0.00 24 THR A C 5
ATOM 5710 O O . THR A 1 24 ? -5.821 4.922 -9.999 1.00 0.00 24 THR A O 5
ATOM 5721 N N . ARG A 1 25 ? -3.823 4.113 -9.316 1.00 0.00 25 ARG A N 5
ATOM 5722 C CA . ARG A 1 25 ? -3.976 2.843 -10.006 1.00 0.00 25 ARG A CA 5
ATOM 5723 C C . ARG A 1 25 ? -3.328 1.719 -9.196 1.00 0.00 25 ARG A C 5
ATOM 5724 O O . ARG A 1 25 ? -2.661 0.851 -9.756 1.00 0.00 25 ARG A O 5
ATOM 5745 N N . ILE A 1 26 ? -3.551 1.769 -7.890 1.00 0.00 26 ILE A N 5
ATOM 5746 C CA . ILE A 1 26 ? -2.998 0.765 -6.998 1.00 0.00 26 ILE A CA 5
ATOM 5747 C C . ILE A 1 26 ? -4.142 0.004 -6.323 1.00 0.00 26 ILE A C 5
ATOM 5748 O O . ILE A 1 26 ? -4.291 -1.201 -6.520 1.00 0.00 26 ILE A O 5
ATOM 5764 N N . ARG A 1 27 ? -4.918 0.739 -5.541 1.00 0.00 27 ARG A N 5
ATOM 5765 C CA . ARG A 1 27 ? -6.043 0.149 -4.836 1.00 0.00 27 ARG A CA 5
ATOM 5766 C C . ARG A 1 27 ? -7.044 -0.440 -5.831 1.00 0.00 27 ARG A C 5
ATOM 5767 O O . ARG A 1 27 ? -7.457 -1.591 -5.696 1.00 0.00 27 ARG A O 5
ATOM 5788 N N . PRO A 1 28 ? -7.415 0.397 -6.837 1.00 0.00 28 PRO A N 5
ATOM 5789 C CA . PRO A 1 28 ? -8.359 -0.029 -7.856 1.00 0.00 28 PRO A CA 5
ATOM 5790 C C . PRO A 1 28 ? -7.699 -0.986 -8.850 1.00 0.00 28 PRO A C 5
ATOM 5791 O O . PRO A 1 28 ? -8.372 -1.559 -9.706 1.00 0.00 28 PRO A O 5
ATOM 5802 N N . THR A 1 29 ? -6.391 -1.130 -8.704 1.00 0.00 29 THR A N 5
ATOM 5803 C CA . THR A 1 29 ? -5.631 -2.007 -9.579 1.00 0.00 29 THR A CA 5
ATOM 5804 C C . THR A 1 29 ? -5.422 -3.370 -8.915 1.00 0.00 29 THR A C 5
ATOM 5805 O O . THR A 1 29 ? -5.362 -4.393 -9.596 1.00 0.00 29 THR A O 5
ATOM 5816 N N . VAL A 1 30 ? -5.315 -3.339 -7.595 1.00 0.00 30 VAL A N 5
ATOM 5817 C CA . VAL A 1 30 ? -5.113 -4.559 -6.832 1.00 0.00 30 VAL A CA 5
ATOM 5818 C C . VAL A 1 30 ? -6.469 -5.212 -6.555 1.00 0.00 30 VAL A C 5
ATOM 5819 O O . VAL A 1 30 ? -6.615 -6.426 -6.684 1.00 0.00 30 VAL A O 5
ATOM 5832 N N . GLN A 1 31 ? -7.426 -4.378 -6.179 1.00 0.00 31 GLN A N 5
ATOM 5833 C CA . GLN A 1 31 ? -8.765 -4.858 -5.881 1.00 0.00 31 GLN A CA 5
ATOM 5834 C C . GLN A 1 31 ? -9.352 -5.577 -7.098 1.00 0.00 31 GLN A C 5
ATOM 5835 O O . GLN A 1 31 ? -10.281 -6.373 -6.964 1.00 0.00 31 GLN A O 5
ATOM 5849 N N . GLU A 1 32 ? -8.788 -5.271 -8.256 1.00 0.00 32 GLU A N 5
ATOM 5850 C CA . GLU A 1 32 ? -9.243 -5.876 -9.495 1.00 0.00 32 GLU A CA 5
ATOM 5851 C C . GLU A 1 32 ? -8.498 -7.188 -9.750 1.00 0.00 32 GLU A C 5
ATOM 5852 O O . GLU A 1 32 ? -8.872 -7.958 -10.633 1.00 0.00 32 GLU A O 5
ATOM 5864 N N . ASP A 1 33 ? -7.454 -7.402 -8.961 1.00 0.00 33 ASP A N 5
ATOM 5865 C CA . ASP A 1 33 ? -6.653 -8.606 -9.091 1.00 0.00 33 ASP A CA 5
ATOM 5866 C C . ASP A 1 33 ? -7.279 -9.723 -8.253 1.00 0.00 33 ASP A C 5
ATOM 5867 O O . ASP A 1 33 ? -7.804 -10.693 -8.797 1.00 0.00 33 ASP A O 5
ATOM 5876 N N . GLY A 1 34 ? -7.202 -9.549 -6.942 1.00 0.00 34 GLY A N 5
ATOM 5877 C CA . GLY A 1 34 ? -7.755 -10.530 -6.022 1.00 0.00 34 GLY A CA 5
ATOM 5878 C C . GLY A 1 34 ? -7.949 -9.927 -4.630 1.00 0.00 34 GLY A C 5
ATOM 5879 O O . GLY A 1 34 ? -9.074 -9.838 -4.140 1.00 0.00 34 GLY A O 5
ATOM 5883 N N . GLY A 1 35 ? -6.836 -9.529 -4.031 1.00 0.00 35 GLY A N 5
ATOM 5884 C CA . GLY A 1 35 ? -6.870 -8.939 -2.704 1.00 0.00 35 GLY A CA 5
ATOM 5885 C C . GLY A 1 35 ? -7.059 -7.422 -2.784 1.00 0.00 35 GLY A C 5
ATOM 5886 O O . GLY A 1 35 ? -7.378 -6.888 -3.845 1.00 0.00 35 GLY A O 5
ATOM 5890 N N . ASP A 1 36 ? -6.854 -6.771 -1.649 1.00 0.00 36 ASP A N 5
ATOM 5891 C CA . ASP A 1 36 ? -6.998 -5.327 -1.577 1.00 0.00 36 ASP A CA 5
ATOM 5892 C C . ASP A 1 36 ? -5.793 -4.735 -0.843 1.00 0.00 36 ASP A C 5
ATOM 5893 O O . ASP A 1 36 ? -5.161 -5.411 -0.034 1.00 0.00 36 ASP A O 5
ATOM 5902 N N . VAL A 1 37 ? -5.512 -3.477 -1.153 1.00 0.00 37 VAL A N 5
ATOM 5903 C CA . VAL A 1 37 ? -4.394 -2.786 -0.533 1.00 0.00 37 VAL A CA 5
ATOM 5904 C C . VAL A 1 37 ? -4.911 -1.546 0.201 1.00 0.00 37 VAL A C 5
ATOM 5905 O O . VAL A 1 37 ? -5.240 -0.542 -0.428 1.00 0.00 37 VAL A O 5
ATOM 5918 N N . ILE A 1 38 ? -4.964 -1.657 1.520 1.00 0.00 38 ILE A N 5
ATOM 5919 C CA . ILE A 1 38 ? -5.434 -0.558 2.346 1.00 0.00 38 ILE A CA 5
ATOM 5920 C C . ILE A 1 38 ? -4.272 -0.026 3.187 1.00 0.00 38 ILE A C 5
ATOM 5921 O O . ILE A 1 38 ? -3.786 -0.712 4.086 1.00 0.00 38 ILE A O 5
ATOM 5937 N N . TYR A 1 39 ? -3.860 1.192 2.866 1.00 0.00 39 TYR A N 5
ATOM 5938 C CA . TYR A 1 39 ? -2.765 1.825 3.582 1.00 0.00 39 TYR A CA 5
ATOM 5939 C C . TYR A 1 39 ? -3.222 2.324 4.954 1.00 0.00 39 TYR A C 5
ATOM 5940 O O . TYR A 1 39 ? -3.897 3.348 5.053 1.00 0.00 39 TYR A O 5
ATOM 5958 N N . ARG A 1 40 ? -2.837 1.577 5.979 1.00 0.00 40 ARG A N 5
ATOM 5959 C CA . ARG A 1 40 ? -3.200 1.931 7.341 1.00 0.00 40 ARG A CA 5
ATOM 5960 C C . ARG A 1 40 ? -1.955 1.969 8.229 1.00 0.00 40 ARG A C 5
ATOM 5961 O O . ARG A 1 40 ? -1.558 0.950 8.792 1.00 0.00 40 ARG A O 5
ATOM 5982 N N . GLY A 1 41 ? -1.371 3.155 8.324 1.00 0.00 41 GLY A N 5
ATOM 5983 C CA . GLY A 1 41 ? -0.178 3.339 9.135 1.00 0.00 41 GLY A CA 5
ATOM 5984 C C . GLY A 1 41 ? 1.034 3.663 8.259 1.00 0.00 41 GLY A C 5
ATOM 5985 O O . GLY A 1 41 ? 1.252 3.021 7.233 1.00 0.00 41 GLY A O 5
ATOM 5989 N N . PHE A 1 42 ? 1.790 4.660 8.697 1.00 0.00 42 PHE A N 5
ATOM 5990 C CA . PHE A 1 42 ? 2.974 5.077 7.966 1.00 0.00 42 PHE A CA 5
ATOM 5991 C C . PHE A 1 42 ? 4.097 5.479 8.925 1.00 0.00 42 PHE A C 5
ATOM 5992 O O . PHE A 1 42 ? 4.022 6.523 9.570 1.00 0.00 42 PHE A O 5
ATOM 6009 N N . GLU A 1 43 ? 5.111 4.629 8.987 1.00 0.00 43 GLU A N 5
ATOM 6010 C CA . GLU A 1 43 ? 6.247 4.882 9.856 1.00 0.00 43 GLU A CA 5
ATOM 6011 C C . GLU A 1 43 ? 7.555 4.580 9.121 1.00 0.00 43 GLU A C 5
ATOM 6012 O O . GLU A 1 43 ? 7.604 3.691 8.273 1.00 0.00 43 GLU A O 5
ATOM 6024 N N . ASP A 1 44 ? 8.583 5.338 9.474 1.00 0.00 44 ASP A N 5
ATOM 6025 C CA . ASP A 1 44 ? 9.888 5.162 8.859 1.00 0.00 44 ASP A CA 5
ATOM 6026 C C . ASP A 1 44 ? 9.710 4.907 7.361 1.00 0.00 44 ASP A C 5
ATOM 6027 O O . ASP A 1 44 ? 10.526 4.224 6.742 1.00 0.00 44 ASP A O 5
ATOM 6036 N N . GLY A 1 45 ? 8.640 5.471 6.820 1.00 0.00 45 GLY A N 5
ATOM 6037 C CA . GLY A 1 45 ? 8.345 5.313 5.406 1.00 0.00 45 GLY A CA 5
ATOM 6038 C C . GLY A 1 45 ? 7.564 4.023 5.149 1.00 0.00 45 GLY A C 5
ATOM 6039 O O . GLY A 1 45 ? 6.619 4.012 4.361 1.00 0.00 45 GLY A O 5
ATOM 6043 N N . ILE A 1 46 ? 7.986 2.968 5.830 1.00 0.00 46 ILE A N 5
ATOM 6044 C CA . ILE A 1 46 ? 7.338 1.675 5.685 1.00 0.00 46 ILE A CA 5
ATOM 6045 C C . ILE A 1 46 ? 5.820 1.868 5.682 1.00 0.00 46 ILE A C 5
ATOM 6046 O O . ILE A 1 46 ? 5.212 2.048 6.735 1.00 0.00 46 ILE A O 5
ATOM 6062 N N . VAL A 1 47 ? 5.252 1.827 4.485 1.00 0.00 47 VAL A N 5
ATOM 6063 C CA . VAL A 1 47 ? 3.817 1.995 4.331 1.00 0.00 47 VAL A CA 5
ATOM 6064 C C . VAL A 1 47 ? 3.107 0.717 4.782 1.00 0.00 47 VAL A C 5
ATOM 6065 O O . VAL A 1 47 ? 3.417 -0.373 4.301 1.00 0.00 47 VAL A O 5
ATOM 6078 N N . ARG A 1 48 ? 2.167 0.891 5.699 1.00 0.00 48 ARG A N 5
ATOM 6079 C CA . ARG A 1 48 ? 1.410 -0.235 6.219 1.00 0.00 48 ARG A CA 5
ATOM 6080 C C . ARG A 1 48 ? 0.166 -0.478 5.363 1.00 0.00 48 ARG A C 5
ATOM 6081 O O . ARG A 1 48 ? -0.773 0.317 5.386 1.00 0.00 48 ARG A O 5
ATOM 6102 N N . LEU A 1 49 ? 0.198 -1.580 4.629 1.00 0.00 49 LEU A N 5
ATOM 6103 C CA . LEU A 1 49 ? -0.916 -1.938 3.767 1.00 0.00 49 LEU A CA 5
ATOM 6104 C C . LEU A 1 49 ? -1.550 -3.236 4.274 1.00 0.00 49 LEU A C 5
ATOM 6105 O O . LEU A 1 49 ? -0.888 -4.042 4.924 1.00 0.00 49 LEU A O 5
ATOM 6121 N N . LYS A 1 50 ? -2.827 -3.395 3.958 1.00 0.00 50 LYS A N 5
ATOM 6122 C CA . LYS A 1 50 ? -3.558 -4.579 4.373 1.00 0.00 50 LYS A CA 5
ATOM 6123 C C . LYS A 1 50 ? -3.793 -5.480 3.159 1.00 0.00 50 LYS A C 5
ATOM 6124 O O . LYS A 1 50 ? -4.923 -5.617 2.692 1.00 0.00 50 LYS A O 5
ATOM 6143 N N . LEU A 1 51 ? -2.708 -6.072 2.682 1.00 0.00 51 LEU A N 5
ATOM 6144 C CA . LEU A 1 51 ? -2.782 -6.956 1.531 1.00 0.00 51 LEU A CA 5
ATOM 6145 C C . LEU A 1 51 ? -3.374 -8.300 1.962 1.00 0.00 51 LEU A C 5
ATOM 6146 O O . LEU A 1 51 ? -2.918 -8.899 2.934 1.00 0.00 51 LEU A O 5
ATOM 6162 N N . GLN A 1 52 ? -4.381 -8.733 1.218 1.00 0.00 52 GLN A N 5
ATOM 6163 C CA . GLN A 1 52 ? -5.040 -9.993 1.511 1.00 0.00 52 GLN A CA 5
ATOM 6164 C C . GLN A 1 52 ? -5.781 -10.505 0.274 1.00 0.00 52 GLN A C 5
ATOM 6165 O O . GLN A 1 52 ? -6.691 -9.845 -0.227 1.00 0.00 52 GLN A O 5
ATOM 6179 N N . GLY A 1 53 ? -5.364 -11.676 -0.183 1.00 0.00 53 GLY A N 5
ATOM 6180 C CA . GLY A 1 53 ? -5.977 -12.284 -1.352 1.00 0.00 53 GLY A CA 5
ATOM 6181 C C . GLY A 1 53 ? -6.387 -13.730 -1.067 1.00 0.00 53 GLY A C 5
ATOM 6182 O O . GLY A 1 53 ? -6.632 -14.096 0.082 1.00 0.00 53 GLY A O 5
ATOM 6186 N N . SER A 1 54 ? -6.450 -14.515 -2.134 1.00 0.00 54 SER A N 5
ATOM 6187 C CA . SER A 1 54 ? -6.826 -15.914 -2.012 1.00 0.00 54 SER A CA 5
ATOM 6188 C C . SER A 1 54 ? -5.575 -16.780 -1.854 1.00 0.00 54 SER A C 5
ATOM 6189 O O . SER A 1 54 ? -5.581 -17.754 -1.104 1.00 0.00 54 SER A O 5
ATOM 6197 N N . CYS A 1 55 ? -4.532 -16.394 -2.574 1.00 0.00 55 CYS A N 5
ATOM 6198 C CA . CYS A 1 55 ? -3.277 -17.123 -2.522 1.00 0.00 55 CYS A CA 5
ATOM 6199 C C . CYS A 1 55 ? -2.207 -16.288 -3.229 1.00 0.00 55 CYS A C 5
ATOM 6200 O O . CYS A 1 55 ? -2.524 -15.447 -4.068 1.00 0.00 55 CYS A O 5
ATOM 6208 N N . THR A 1 56 ? -0.960 -16.548 -2.863 1.00 0.00 56 THR A N 5
ATOM 6209 C CA . THR A 1 56 ? 0.158 -15.832 -3.452 1.00 0.00 56 THR A CA 5
ATOM 6210 C C . THR A 1 56 ? 0.510 -16.421 -4.819 1.00 0.00 56 THR A C 5
ATOM 6211 O O . THR A 1 56 ? 1.071 -15.733 -5.670 1.00 0.00 56 THR A O 5
ATOM 6222 N N . SER A 1 57 ? 0.164 -17.689 -4.988 1.00 0.00 57 SER A N 5
ATOM 6223 C CA . SER A 1 57 ? 0.436 -18.380 -6.237 1.00 0.00 57 SER A CA 5
ATOM 6224 C C . SER A 1 57 ? 1.939 -18.626 -6.383 1.00 0.00 57 SER A C 5
ATOM 6225 O O . SER A 1 57 ? 2.379 -19.771 -6.461 1.00 0.00 57 SER A O 5
ATOM 6233 N N . CYS A 1 58 ? 2.686 -17.531 -6.415 1.00 0.00 58 CYS A N 5
ATOM 6234 C CA . CYS A 1 58 ? 4.130 -17.614 -6.550 1.00 0.00 58 CYS A CA 5
ATOM 6235 C C . CYS A 1 58 ? 4.726 -16.255 -6.179 1.00 0.00 58 CYS A C 5
ATOM 6236 O O . CYS A 1 58 ? 4.068 -15.225 -6.321 1.00 0.00 58 CYS A O 5
ATOM 6244 N N . PRO A 1 59 ? 5.998 -16.296 -5.700 1.00 0.00 59 PRO A N 5
ATOM 6245 C CA . PRO A 1 59 ? 6.690 -15.080 -5.308 1.00 0.00 59 PRO A CA 5
ATOM 6246 C C . PRO A 1 59 ? 7.141 -14.286 -6.536 1.00 0.00 59 PRO A C 5
ATOM 6247 O O . PRO A 1 59 ? 7.238 -13.061 -6.486 1.00 0.00 59 PRO A O 5
ATOM 6258 N N . SER A 1 60 ? 7.406 -15.017 -7.608 1.00 0.00 60 SER A N 5
ATOM 6259 C CA . SER A 1 60 ? 7.845 -14.396 -8.847 1.00 0.00 60 SER A CA 5
ATOM 6260 C C . SER A 1 60 ? 6.821 -13.356 -9.303 1.00 0.00 60 SER A C 5
ATOM 6261 O O . SER A 1 60 ? 7.141 -12.173 -9.420 1.00 0.00 60 SER A O 5
ATOM 6269 N N . SER A 1 61 ? 5.609 -13.832 -9.548 1.00 0.00 61 SER A N 5
ATOM 6270 C CA . SER A 1 61 ? 4.535 -12.957 -9.988 1.00 0.00 61 SER A CA 5
ATOM 6271 C C . SER A 1 61 ? 4.401 -11.771 -9.030 1.00 0.00 61 SER A C 5
ATOM 6272 O O . SER A 1 61 ? 4.217 -10.635 -9.466 1.00 0.00 61 SER A O 5
ATOM 6280 N N . ILE A 1 62 ? 4.498 -12.076 -7.745 1.00 0.00 62 ILE A N 5
ATOM 6281 C CA . ILE A 1 62 ? 4.390 -11.049 -6.722 1.00 0.00 62 ILE A CA 5
ATOM 6282 C C . ILE A 1 62 ? 5.544 -10.057 -6.878 1.00 0.00 62 ILE A C 5
ATOM 6283 O O . ILE A 1 62 ? 5.322 -8.850 -6.977 1.00 0.00 62 ILE A O 5
ATOM 6299 N N . ILE A 1 63 ? 6.753 -10.600 -6.894 1.00 0.00 63 ILE A N 5
ATOM 6300 C CA . ILE A 1 63 ? 7.942 -9.779 -7.035 1.00 0.00 63 ILE A CA 5
ATOM 6301 C C . ILE A 1 63 ? 7.914 -9.079 -8.395 1.00 0.00 63 ILE A C 5
ATOM 6302 O O . ILE A 1 63 ? 8.697 -8.162 -8.642 1.00 0.00 63 ILE A O 5
ATOM 6318 N N . THR A 1 64 ? 7.004 -9.537 -9.242 1.00 0.00 64 THR A N 5
ATOM 6319 C CA . THR A 1 64 ? 6.864 -8.966 -10.571 1.00 0.00 64 THR A CA 5
ATOM 6320 C C . THR A 1 64 ? 5.767 -7.900 -10.580 1.00 0.00 64 THR A C 5
ATOM 6321 O O . THR A 1 64 ? 5.938 -6.832 -11.166 1.00 0.00 64 THR A O 5
ATOM 6332 N N . LEU A 1 65 ? 4.662 -8.227 -9.925 1.00 0.00 65 LEU A N 5
ATOM 6333 C CA . LEU A 1 65 ? 3.537 -7.310 -9.852 1.00 0.00 65 LEU A CA 5
ATOM 6334 C C . LEU A 1 65 ? 3.647 -6.477 -8.573 1.00 0.00 65 LEU A C 5
ATOM 6335 O O . LEU A 1 65 ? 3.809 -5.260 -8.633 1.00 0.00 65 LEU A O 5
ATOM 6351 N N . LYS A 1 66 ? 3.553 -7.168 -7.445 1.00 0.00 66 LYS A N 5
ATOM 6352 C CA . LYS A 1 66 ? 3.639 -6.507 -6.154 1.00 0.00 66 LYS A CA 5
ATOM 6353 C C . LYS A 1 66 ? 4.804 -5.514 -6.171 1.00 0.00 66 LYS A C 5
ATOM 6354 O O . LYS A 1 66 ? 4.595 -4.305 -6.080 1.00 0.00 66 LYS A O 5
ATOM 6373 N N . SER A 1 67 ? 6.005 -6.062 -6.289 1.00 0.00 67 SER A N 5
ATOM 6374 C CA . SER A 1 67 ? 7.203 -5.240 -6.319 1.00 0.00 67 SER A CA 5
ATOM 6375 C C . SER A 1 67 ? 7.021 -4.086 -7.308 1.00 0.00 67 SER A C 5
ATOM 6376 O O . SER A 1 67 ? 7.213 -2.924 -6.954 1.00 0.00 67 SER A O 5
ATOM 6384 N N . GLY A 1 68 ? 6.652 -4.448 -8.528 1.00 0.00 68 GLY A N 5
ATOM 6385 C CA . GLY A 1 68 ? 6.443 -3.457 -9.571 1.00 0.00 68 GLY A CA 5
ATOM 6386 C C . GLY A 1 68 ? 5.629 -2.273 -9.046 1.00 0.00 68 GLY A C 5
ATOM 6387 O O . GLY A 1 68 ? 5.880 -1.129 -9.422 1.00 0.00 68 GLY A O 5
ATOM 6391 N N . ILE A 1 69 ? 4.672 -2.588 -8.186 1.00 0.00 69 ILE A N 5
ATOM 6392 C CA . ILE A 1 69 ? 3.820 -1.563 -7.606 1.00 0.00 69 ILE A CA 5
ATOM 6393 C C . ILE A 1 69 ? 4.564 -0.877 -6.459 1.00 0.00 69 ILE A C 5
ATOM 6394 O O . ILE A 1 69 ? 4.552 0.348 -6.352 1.00 0.00 69 ILE A O 5
ATOM 6410 N N . GLN A 1 70 ? 5.195 -1.697 -5.630 1.00 0.00 70 GLN A N 5
ATOM 6411 C CA . GLN A 1 70 ? 5.943 -1.183 -4.495 1.00 0.00 70 GLN A CA 5
ATOM 6412 C C . GLN A 1 70 ? 6.951 -0.130 -4.957 1.00 0.00 70 GLN A C 5
ATOM 6413 O O . GLN A 1 70 ? 7.063 0.934 -4.349 1.00 0.00 70 GLN A O 5
ATOM 6427 N N . ASN A 1 71 ? 7.658 -0.461 -6.027 1.00 0.00 71 ASN A N 5
ATOM 6428 C CA . ASN A 1 71 ? 8.653 0.444 -6.577 1.00 0.00 71 ASN A CA 5
ATOM 6429 C C . ASN A 1 71 ? 7.995 1.789 -6.889 1.00 0.00 71 ASN A C 5
ATOM 6430 O O . ASN A 1 71 ? 8.394 2.820 -6.349 1.00 0.00 71 ASN A O 5
ATOM 6441 N N . MET A 1 72 ? 6.997 1.736 -7.760 1.00 0.00 72 MET A N 5
ATOM 6442 C CA . MET A 1 72 ? 6.280 2.938 -8.150 1.00 0.00 72 MET A CA 5
ATOM 6443 C C . MET A 1 72 ? 6.061 3.861 -6.950 1.00 0.00 72 MET A C 5
ATOM 6444 O O . MET A 1 72 ? 6.202 5.077 -7.063 1.00 0.00 72 MET A O 5
ATOM 6458 N N . LEU A 1 73 ? 5.720 3.246 -5.826 1.00 0.00 73 LEU A N 5
ATOM 6459 C CA . LEU A 1 73 ? 5.480 3.997 -4.605 1.00 0.00 73 LEU A CA 5
ATOM 6460 C C . LEU A 1 73 ? 6.732 4.804 -4.254 1.00 0.00 73 LEU A C 5
ATOM 6461 O O . LEU A 1 73 ? 6.681 6.029 -4.170 1.00 0.00 73 LEU A O 5
ATOM 6477 N N . GLN A 1 74 ? 7.825 4.082 -4.057 1.00 0.00 74 GLN A N 5
ATOM 6478 C CA . GLN A 1 74 ? 9.089 4.715 -3.716 1.00 0.00 74 GLN A CA 5
ATOM 6479 C C . GLN A 1 74 ? 9.534 5.651 -4.842 1.00 0.00 74 GLN A C 5
ATOM 6480 O O . GLN A 1 74 ? 9.876 6.806 -4.594 1.00 0.00 74 GLN A O 5
ATOM 6494 N N . PHE A 1 75 ? 9.514 5.117 -6.054 1.00 0.00 75 PHE A N 5
ATOM 6495 C CA . PHE A 1 75 ? 9.912 5.891 -7.219 1.00 0.00 75 PHE A CA 5
ATOM 6496 C C . PHE A 1 75 ? 9.338 7.308 -7.157 1.00 0.00 75 PHE A C 5
ATOM 6497 O O . PHE A 1 75 ? 10.082 8.286 -7.211 1.00 0.00 75 PHE A O 5
ATOM 6514 N N . TYR A 1 76 ? 8.020 7.374 -7.046 1.00 0.00 76 TYR A N 5
ATOM 6515 C CA . TYR A 1 76 ? 7.338 8.655 -6.977 1.00 0.00 76 TYR A CA 5
ATOM 6516 C C . TYR A 1 76 ? 7.611 9.350 -5.642 1.00 0.00 76 TYR A C 5
ATOM 6517 O O . TYR A 1 76 ? 8.055 10.497 -5.614 1.00 0.00 76 TYR A O 5
ATOM 6535 N N . ILE A 1 77 ? 7.333 8.627 -4.567 1.00 0.00 77 ILE A N 5
ATOM 6536 C CA . ILE A 1 77 ? 7.543 9.159 -3.232 1.00 0.00 77 ILE A CA 5
ATOM 6537 C C . ILE A 1 77 ? 8.863 8.623 -2.674 1.00 0.00 77 ILE A C 5
ATOM 6538 O O . ILE A 1 77 ? 8.972 7.439 -2.359 1.00 0.00 77 ILE A O 5
ATOM 6554 N N . PRO A 1 78 ? 9.858 9.544 -2.568 1.00 0.00 78 PRO A N 5
ATOM 6555 C CA . PRO A 1 78 ? 11.167 9.175 -2.055 1.00 0.00 78 PRO A CA 5
ATOM 6556 C C . PRO A 1 78 ? 11.128 8.992 -0.537 1.00 0.00 78 PRO A C 5
ATOM 6557 O O . PRO A 1 78 ? 12.127 8.607 0.071 1.00 0.00 78 PRO A O 5
ATOM 6568 N N . GLU A 1 79 ? 9.966 9.274 0.032 1.00 0.00 79 GLU A N 5
ATOM 6569 C CA . GLU A 1 79 ? 9.784 9.144 1.468 1.00 0.00 79 GLU A CA 5
ATOM 6570 C C . GLU A 1 79 ? 9.762 7.668 1.868 1.00 0.00 79 GLU A C 5
ATOM 6571 O O . GLU A 1 79 ? 10.715 7.169 2.466 1.00 0.00 79 GLU A O 5
ATOM 6583 N N . VAL A 1 80 ? 8.664 7.011 1.524 1.00 0.00 80 VAL A N 5
ATOM 6584 C CA . VAL A 1 80 ? 8.506 5.602 1.841 1.00 0.00 80 VAL A CA 5
ATOM 6585 C C . VAL A 1 80 ? 9.767 4.844 1.421 1.00 0.00 80 VAL A C 5
ATOM 6586 O O . VAL A 1 80 ? 10.562 5.346 0.629 1.00 0.00 80 VAL A O 5
ATOM 6599 N N . GLU A 1 81 ? 9.909 3.646 1.969 1.00 0.00 81 GLU A N 5
ATOM 6600 C CA . GLU A 1 81 ? 11.059 2.814 1.661 1.00 0.00 81 GLU A CA 5
ATOM 6601 C C . GLU A 1 81 ? 10.610 1.390 1.327 1.00 0.00 81 GLU A C 5
ATOM 6602 O O . GLU A 1 81 ? 10.890 0.885 0.241 1.00 0.00 81 GLU A O 5
ATOM 6614 N N . GLY A 1 82 ? 9.920 0.783 2.281 1.00 0.00 82 GLY A N 5
ATOM 6615 C CA . GLY A 1 82 ? 9.429 -0.574 2.102 1.00 0.00 82 GLY A CA 5
ATOM 6616 C C . GLY A 1 82 ? 7.926 -0.654 2.376 1.00 0.00 82 GLY A C 5
ATOM 6617 O O . GLY A 1 82 ? 7.307 0.339 2.757 1.00 0.00 82 GLY A O 5
ATOM 6621 N N . VAL A 1 83 ? 7.381 -1.843 2.169 1.00 0.00 83 VAL A N 5
ATOM 6622 C CA . VAL A 1 83 ? 5.962 -2.065 2.388 1.00 0.00 83 VAL A CA 5
ATOM 6623 C C . VAL A 1 83 ? 5.777 -3.237 3.354 1.00 0.00 83 VAL A C 5
ATOM 6624 O O . VAL A 1 83 ? 6.698 -4.025 3.564 1.00 0.00 83 VAL A O 5
ATOM 6637 N N . GLU A 1 84 ? 4.580 -3.314 3.916 1.00 0.00 84 GLU A N 5
ATOM 6638 C CA . GLU A 1 84 ? 4.262 -4.376 4.856 1.00 0.00 84 GLU A CA 5
ATOM 6639 C C . GLU A 1 84 ? 2.760 -4.671 4.836 1.00 0.00 84 GLU A C 5
ATOM 6640 O O . GLU A 1 84 ? 1.944 -3.752 4.801 1.00 0.00 84 GLU A O 5
ATOM 6652 N N . GLN A 1 85 ? 2.442 -5.957 4.857 1.00 0.00 85 GLN A N 5
ATOM 6653 C CA . GLN A 1 85 ? 1.053 -6.384 4.842 1.00 0.00 85 GLN A CA 5
ATOM 6654 C C . GLN A 1 85 ? 0.517 -6.498 6.271 1.00 0.00 85 GLN A C 5
ATOM 6655 O O . GLN A 1 85 ? 0.505 -7.584 6.848 1.00 0.00 85 GLN A O 5
ATOM 6669 N N . VAL A 1 86 ? 0.087 -5.363 6.799 1.00 0.00 86 VAL A N 5
ATOM 6670 C CA . VAL A 1 86 ? -0.450 -5.321 8.149 1.00 0.00 86 VAL A CA 5
ATOM 6671 C C . VAL A 1 86 ? -1.512 -6.411 8.304 1.00 0.00 86 VAL A C 5
ATOM 6672 O O . VAL A 1 86 ? -2.587 -6.325 7.713 1.00 0.00 86 VAL A O 5
ATOM 6685 N N . SER A 1 87 ? -1.173 -7.411 9.105 1.00 0.00 87 SER A N 5
ATOM 6686 C CA . SER A 1 87 ? -2.086 -8.517 9.346 1.00 0.00 87 SER A CA 5
ATOM 6687 C C . SER A 1 87 ? -3.225 -8.066 10.262 1.00 0.00 87 SER A C 5
ATOM 6688 O O . SER A 1 87 ? -3.036 -7.197 11.111 1.00 0.00 87 SER A O 5
ATOM 6696 N N . GLY A 1 88 ? -4.383 -8.677 10.057 1.00 0.00 88 GLY A N 5
ATOM 6697 C CA . GLY A 1 88 ? -5.553 -8.349 10.853 1.00 0.00 88 GLY A CA 5
ATOM 6698 C C . GLY A 1 88 ? -6.793 -8.202 9.971 1.00 0.00 88 GLY A C 5
ATOM 6699 O O . GLY A 1 88 ? -7.165 -7.091 9.594 1.00 0.00 88 GLY A O 5
ATOM 6703 N N . PRO A 1 89 ? -7.417 -9.369 9.656 1.00 0.00 89 PRO A N 5
ATOM 6704 C CA . PRO A 1 89 ? -8.608 -9.381 8.824 1.00 0.00 89 PRO A CA 5
ATOM 6705 C C . PRO A 1 89 ? -9.830 -8.899 9.609 1.00 0.00 89 PRO A C 5
ATOM 6706 O O . PRO A 1 89 ? -10.432 -9.666 10.360 1.00 0.00 89 PRO A O 5
ATOM 6717 N N . SER A 1 90 ? -10.161 -7.632 9.409 1.00 0.00 90 SER A N 5
ATOM 6718 C CA . SER A 1 90 ? -11.300 -7.039 10.088 1.00 0.00 90 SER A CA 5
ATOM 6719 C C . SER A 1 90 ? -12.061 -6.122 9.130 1.00 0.00 90 SER A C 5
ATOM 6720 O O . SER A 1 90 ? -11.542 -5.746 8.080 1.00 0.00 90 SER A O 5
ATOM 6728 N N . SER A 1 91 ? -13.281 -5.788 9.525 1.00 0.00 91 SER A N 5
ATOM 6729 C CA . SER A 1 91 ? -14.120 -4.922 8.714 1.00 0.00 91 SER A CA 5
ATOM 6730 C C . SER A 1 91 ? -14.441 -5.602 7.382 1.00 0.00 91 SER A C 5
ATOM 6731 O O . SER A 1 91 ? -13.564 -6.196 6.758 1.00 0.00 91 SER A O 5
ATOM 6739 N N . GLY A 1 92 ? -15.701 -5.492 6.987 1.00 0.00 92 GLY A N 5
ATOM 6740 C CA . GLY A 1 92 ? -16.148 -6.090 5.740 1.00 0.00 92 GLY A CA 5
ATOM 6741 C C . GLY A 1 92 ? -17.583 -5.668 5.414 1.00 0.00 92 GLY A C 5
ATOM 6742 O O . GLY A 1 92 ? -18.268 -6.334 4.640 1.00 0.00 92 GLY A O 5
ATOM 6746 N N . GLY A 1 1 ? -0.452 15.635 25.862 1.00 0.00 1 GLY A N 6
ATOM 6747 C CA . GLY A 1 1 ? -1.077 14.583 26.645 1.00 0.00 1 GLY A CA 6
ATOM 6748 C C . GLY A 1 1 ? -2.262 13.972 25.893 1.00 0.00 1 GLY A C 6
ATOM 6749 O O . GLY A 1 1 ? -2.112 13.501 24.767 1.00 0.00 1 GLY A O 6
ATOM 6753 N N . SER A 1 2 ? -3.413 13.998 26.549 1.00 0.00 2 SER A N 6
ATOM 6754 C CA . SER A 1 2 ? -4.623 13.453 25.958 1.00 0.00 2 SER A CA 6
ATOM 6755 C C . SER A 1 2 ? -5.671 14.556 25.795 1.00 0.00 2 SER A C 6
ATOM 6756 O O . SER A 1 2 ? -6.275 14.991 26.774 1.00 0.00 2 SER A O 6
ATOM 6764 N N . SER A 1 3 ? -5.852 14.977 24.552 1.00 0.00 3 SER A N 6
ATOM 6765 C CA . SER A 1 3 ? -6.816 16.022 24.250 1.00 0.00 3 SER A CA 6
ATOM 6766 C C . SER A 1 3 ? -7.583 15.672 22.973 1.00 0.00 3 SER A C 6
ATOM 6767 O O . SER A 1 3 ? -7.013 15.673 21.882 1.00 0.00 3 SER A O 6
ATOM 6775 N N . GLY A 1 4 ? -8.864 15.382 23.150 1.00 0.00 4 GLY A N 6
ATOM 6776 C CA . GLY A 1 4 ? -9.714 15.031 22.026 1.00 0.00 4 GLY A CA 6
ATOM 6777 C C . GLY A 1 4 ? -9.592 16.063 20.903 1.00 0.00 4 GLY A C 6
ATOM 6778 O O . GLY A 1 4 ? -10.029 17.204 21.054 1.00 0.00 4 GLY A O 6
ATOM 6782 N N . SER A 1 5 ? -8.997 15.626 19.804 1.00 0.00 5 SER A N 6
ATOM 6783 C CA . SER A 1 5 ? -8.812 16.499 18.655 1.00 0.00 5 SER A CA 6
ATOM 6784 C C . SER A 1 5 ? -8.609 15.663 17.391 1.00 0.00 5 SER A C 6
ATOM 6785 O O . SER A 1 5 ? -8.314 14.471 17.470 1.00 0.00 5 SER A O 6
ATOM 6793 N N . SER A 1 6 ? -8.776 16.320 16.252 1.00 0.00 6 SER A N 6
ATOM 6794 C CA . SER A 1 6 ? -8.614 15.652 14.972 1.00 0.00 6 SER A CA 6
ATOM 6795 C C . SER A 1 6 ? -9.547 14.443 14.892 1.00 0.00 6 SER A C 6
ATOM 6796 O O . SER A 1 6 ? -10.147 14.050 15.890 1.00 0.00 6 SER A O 6
ATOM 6804 N N . GLY A 1 7 ? -9.638 13.885 13.693 1.00 0.00 7 GLY A N 6
ATOM 6805 C CA . GLY A 1 7 ? -10.488 12.727 13.469 1.00 0.00 7 GLY A CA 6
ATOM 6806 C C . GLY A 1 7 ? -9.970 11.510 14.236 1.00 0.00 7 GLY A C 6
ATOM 6807 O O . GLY A 1 7 ? -10.117 11.431 15.455 1.00 0.00 7 GLY A O 6
ATOM 6811 N N . SER A 1 8 ? -9.374 10.591 13.491 1.00 0.00 8 SER A N 6
ATOM 6812 C CA . SER A 1 8 ? -8.832 9.381 14.085 1.00 0.00 8 SER A CA 6
ATOM 6813 C C . SER A 1 8 ? -7.387 9.617 14.527 1.00 0.00 8 SER A C 6
ATOM 6814 O O . SER A 1 8 ? -7.034 9.354 15.676 1.00 0.00 8 SER A O 6
ATOM 6822 N N . GLU A 1 9 ? -6.588 10.108 13.591 1.00 0.00 9 GLU A N 6
ATOM 6823 C CA . GLU A 1 9 ? -5.188 10.382 13.869 1.00 0.00 9 GLU A CA 6
ATOM 6824 C C . GLU A 1 9 ? -4.783 11.733 13.276 1.00 0.00 9 GLU A C 6
ATOM 6825 O O . GLU A 1 9 ? -5.626 12.608 13.083 1.00 0.00 9 GLU A O 6
ATOM 6837 N N . GLU A 1 10 ? -3.493 11.860 13.001 1.00 0.00 10 GLU A N 6
ATOM 6838 C CA . GLU A 1 10 ? -2.966 13.089 12.434 1.00 0.00 10 GLU A CA 6
ATOM 6839 C C . GLU A 1 10 ? -2.118 12.782 11.198 1.00 0.00 10 GLU A C 6
ATOM 6840 O O . GLU A 1 10 ? -0.943 12.436 11.318 1.00 0.00 10 GLU A O 6
ATOM 6852 N N . ASP A 1 11 ? -2.746 12.919 10.039 1.00 0.00 11 ASP A N 6
ATOM 6853 C CA . ASP A 1 11 ? -2.062 12.660 8.783 1.00 0.00 11 ASP A CA 6
ATOM 6854 C C . ASP A 1 11 ? -1.208 13.874 8.412 1.00 0.00 11 ASP A C 6
ATOM 6855 O O . ASP A 1 11 ? -1.422 14.970 8.929 1.00 0.00 11 ASP A O 6
ATOM 6864 N N . ASP A 1 12 ? -0.256 13.637 7.522 1.00 0.00 12 ASP A N 6
ATOM 6865 C CA . ASP A 1 12 ? 0.632 14.698 7.076 1.00 0.00 12 ASP A CA 6
ATOM 6866 C C . ASP A 1 12 ? 0.374 14.987 5.597 1.00 0.00 12 ASP A C 6
ATOM 6867 O O . ASP A 1 12 ? -0.607 14.508 5.029 1.00 0.00 12 ASP A O 6
ATOM 6876 N N . GLU A 1 13 ? 1.271 15.767 5.014 1.00 0.00 13 GLU A N 6
ATOM 6877 C CA . GLU A 1 13 ? 1.153 16.125 3.611 1.00 0.00 13 GLU A CA 6
ATOM 6878 C C . GLU A 1 13 ? 1.679 14.992 2.727 1.00 0.00 13 GLU A C 6
ATOM 6879 O O . GLU A 1 13 ? 1.289 14.872 1.567 1.00 0.00 13 GLU A O 6
ATOM 6891 N N . VAL A 1 14 ? 2.557 14.190 3.311 1.00 0.00 14 VAL A N 6
ATOM 6892 C CA . VAL A 1 14 ? 3.141 13.070 2.592 1.00 0.00 14 VAL A CA 6
ATOM 6893 C C . VAL A 1 14 ? 2.139 11.916 2.553 1.00 0.00 14 VAL A C 6
ATOM 6894 O O . VAL A 1 14 ? 2.007 11.237 1.535 1.00 0.00 14 VAL A O 6
ATOM 6907 N N . VAL A 1 15 ? 1.459 11.727 3.674 1.00 0.00 15 VAL A N 6
ATOM 6908 C CA . VAL A 1 15 ? 0.471 10.666 3.781 1.00 0.00 15 VAL A CA 6
ATOM 6909 C C . VAL A 1 15 ? -0.605 10.867 2.712 1.00 0.00 15 VAL A C 6
ATOM 6910 O O . VAL A 1 15 ? -0.863 9.971 1.910 1.00 0.00 15 VAL A O 6
ATOM 6923 N N . ALA A 1 16 ? -1.205 12.048 2.737 1.00 0.00 16 ALA A N 6
ATOM 6924 C CA . ALA A 1 16 ? -2.248 12.377 1.781 1.00 0.00 16 ALA A CA 6
ATOM 6925 C C . ALA A 1 16 ? -1.746 12.086 0.365 1.00 0.00 16 ALA A C 6
ATOM 6926 O O . ALA A 1 16 ? -2.525 11.707 -0.508 1.00 0.00 16 ALA A O 6
ATOM 6933 N N . MET A 1 17 ? -0.448 12.274 0.181 1.00 0.00 17 MET A N 6
ATOM 6934 C CA . MET A 1 17 ? 0.167 12.036 -1.114 1.00 0.00 17 MET A CA 6
ATOM 6935 C C . MET A 1 17 ? 0.021 10.571 -1.528 1.00 0.00 17 MET A C 6
ATOM 6936 O O . MET A 1 17 ? -0.544 10.272 -2.579 1.00 0.00 17 MET A O 6
ATOM 6950 N N . ILE A 1 18 ? 0.543 9.695 -0.682 1.00 0.00 18 ILE A N 6
ATOM 6951 C CA . ILE A 1 18 ? 0.479 8.267 -0.947 1.00 0.00 18 ILE A CA 6
ATOM 6952 C C . ILE A 1 18 ? -0.974 7.869 -1.217 1.00 0.00 18 ILE A C 6
ATOM 6953 O O . ILE A 1 18 ? -1.271 7.243 -2.234 1.00 0.00 18 ILE A O 6
ATOM 6969 N N . LYS A 1 19 ? -1.840 8.246 -0.288 1.00 0.00 19 LYS A N 6
ATOM 6970 C CA . LYS A 1 19 ? -3.253 7.935 -0.412 1.00 0.00 19 LYS A CA 6
ATOM 6971 C C . LYS A 1 19 ? -3.673 8.069 -1.878 1.00 0.00 19 LYS A C 6
ATOM 6972 O O . LYS A 1 19 ? -4.307 7.170 -2.430 1.00 0.00 19 LYS A O 6
ATOM 6991 N N . GLU A 1 20 ? -3.303 9.195 -2.467 1.00 0.00 20 GLU A N 6
ATOM 6992 C CA . GLU A 1 20 ? -3.633 9.458 -3.858 1.00 0.00 20 GLU A CA 6
ATOM 6993 C C . GLU A 1 20 ? -3.058 8.360 -4.755 1.00 0.00 20 GLU A C 6
ATOM 6994 O O . GLU A 1 20 ? -3.802 7.662 -5.443 1.00 0.00 20 GLU A O 6
ATOM 7006 N N . LEU A 1 21 ? -1.739 8.241 -4.720 1.00 0.00 21 LEU A N 6
ATOM 7007 C CA . LEU A 1 21 ? -1.056 7.240 -5.522 1.00 0.00 21 LEU A CA 6
ATOM 7008 C C . LEU A 1 21 ? -1.668 5.866 -5.244 1.00 0.00 21 LEU A C 6
ATOM 7009 O O . LEU A 1 21 ? -1.525 4.945 -6.047 1.00 0.00 21 LEU A O 6
ATOM 7025 N N . LEU A 1 22 ? -2.336 5.771 -4.103 1.00 0.00 22 LEU A N 6
ATOM 7026 C CA . LEU A 1 22 ? -2.972 4.525 -3.710 1.00 0.00 22 LEU A CA 6
ATOM 7027 C C . LEU A 1 22 ? -4.382 4.466 -4.299 1.00 0.00 22 LEU A C 6
ATOM 7028 O O . LEU A 1 22 ? -4.871 3.392 -4.643 1.00 0.00 22 LEU A O 6
ATOM 7044 N N . ASP A 1 23 ? -4.996 5.637 -4.397 1.00 0.00 23 ASP A N 6
ATOM 7045 C CA . ASP A 1 23 ? -6.341 5.733 -4.940 1.00 0.00 23 ASP A CA 6
ATOM 7046 C C . ASP A 1 23 ? -6.266 5.827 -6.464 1.00 0.00 23 ASP A C 6
ATOM 7047 O O . ASP A 1 23 ? -7.198 5.427 -7.161 1.00 0.00 23 ASP A O 6
ATOM 7056 N N . THR A 1 24 ? -5.149 6.359 -6.939 1.00 0.00 24 THR A N 6
ATOM 7057 C CA . THR A 1 24 ? -4.941 6.510 -8.368 1.00 0.00 24 THR A CA 6
ATOM 7058 C C . THR A 1 24 ? -5.293 5.213 -9.099 1.00 0.00 24 THR A C 6
ATOM 7059 O O . THR A 1 24 ? -6.464 4.941 -9.356 1.00 0.00 24 THR A O 6
ATOM 7070 N N . ARG A 1 25 ? -4.258 4.448 -9.413 1.00 0.00 25 ARG A N 6
ATOM 7071 C CA . ARG A 1 25 ? -4.444 3.186 -10.109 1.00 0.00 25 ARG A CA 6
ATOM 7072 C C . ARG A 1 25 ? -3.772 2.050 -9.336 1.00 0.00 25 ARG A C 6
ATOM 7073 O O . ARG A 1 25 ? -3.151 1.172 -9.932 1.00 0.00 25 ARG A O 6
ATOM 7094 N N . ILE A 1 26 ? -3.920 2.103 -8.021 1.00 0.00 26 ILE A N 6
ATOM 7095 C CA . ILE A 1 26 ? -3.335 1.089 -7.161 1.00 0.00 26 ILE A CA 6
ATOM 7096 C C . ILE A 1 26 ? -4.453 0.279 -6.501 1.00 0.00 26 ILE A C 6
ATOM 7097 O O . ILE A 1 26 ? -4.616 -0.907 -6.785 1.00 0.00 26 ILE A O 6
ATOM 7113 N N . ARG A 1 27 ? -5.194 0.951 -5.633 1.00 0.00 27 ARG A N 6
ATOM 7114 C CA . ARG A 1 27 ? -6.293 0.308 -4.931 1.00 0.00 27 ARG A CA 6
ATOM 7115 C C . ARG A 1 27 ? -7.350 -0.172 -5.928 1.00 0.00 27 ARG A C 6
ATOM 7116 O O . ARG A 1 27 ? -7.789 -1.319 -5.868 1.00 0.00 27 ARG A O 6
ATOM 7137 N N . PRO A 1 28 ? -7.742 0.755 -6.843 1.00 0.00 28 PRO A N 6
ATOM 7138 C CA . PRO A 1 28 ? -8.739 0.438 -7.849 1.00 0.00 28 PRO A CA 6
ATOM 7139 C C . PRO A 1 28 ? -8.147 -0.448 -8.948 1.00 0.00 28 PRO A C 6
ATOM 7140 O O . PRO A 1 28 ? -8.862 -0.883 -9.851 1.00 0.00 28 PRO A O 6
ATOM 7151 N N . THR A 1 29 ? -6.850 -0.688 -8.834 1.00 0.00 29 THR A N 6
ATOM 7152 C CA . THR A 1 29 ? -6.155 -1.514 -9.807 1.00 0.00 29 THR A CA 6
ATOM 7153 C C . THR A 1 29 ? -6.079 -2.962 -9.320 1.00 0.00 29 THR A C 6
ATOM 7154 O O . THR A 1 29 ? -6.211 -3.896 -10.110 1.00 0.00 29 THR A O 6
ATOM 7165 N N . VAL A 1 30 ? -5.866 -3.105 -8.020 1.00 0.00 30 VAL A N 6
ATOM 7166 C CA . VAL A 1 30 ? -5.771 -4.424 -7.417 1.00 0.00 30 VAL A CA 6
ATOM 7167 C C . VAL A 1 30 ? -7.120 -5.134 -7.541 1.00 0.00 30 VAL A C 6
ATOM 7168 O O . VAL A 1 30 ? -7.174 -6.322 -7.856 1.00 0.00 30 VAL A O 6
ATOM 7181 N N . GLN A 1 31 ? -8.177 -4.377 -7.285 1.00 0.00 31 GLN A N 6
ATOM 7182 C CA . GLN A 1 31 ? -9.522 -4.920 -7.363 1.00 0.00 31 GLN A CA 6
ATOM 7183 C C . GLN A 1 31 ? -9.676 -5.781 -8.618 1.00 0.00 31 GLN A C 6
ATOM 7184 O O . GLN A 1 31 ? -10.079 -6.940 -8.535 1.00 0.00 31 GLN A O 6
ATOM 7198 N N . GLU A 1 32 ? -9.345 -5.181 -9.753 1.00 0.00 32 GLU A N 6
ATOM 7199 C CA . GLU A 1 32 ? -9.441 -5.878 -11.023 1.00 0.00 32 GLU A CA 6
ATOM 7200 C C . GLU A 1 32 ? -8.777 -7.253 -10.925 1.00 0.00 32 GLU A C 6
ATOM 7201 O O . GLU A 1 32 ? -9.202 -8.200 -11.587 1.00 0.00 32 GLU A O 6
ATOM 7213 N N . ASP A 1 33 ? -7.748 -7.320 -10.096 1.00 0.00 33 ASP A N 6
ATOM 7214 C CA . ASP A 1 33 ? -7.020 -8.563 -9.902 1.00 0.00 33 ASP A CA 6
ATOM 7215 C C . ASP A 1 33 ? -7.775 -9.441 -8.901 1.00 0.00 33 ASP A C 6
ATOM 7216 O O . ASP A 1 33 ? -8.293 -10.496 -9.262 1.00 0.00 33 ASP A O 6
ATOM 7225 N N . GLY A 1 34 ? -7.814 -8.970 -7.663 1.00 0.00 34 GLY A N 6
ATOM 7226 C CA . GLY A 1 34 ? -8.496 -9.698 -6.607 1.00 0.00 34 GLY A CA 6
ATOM 7227 C C . GLY A 1 34 ? -7.819 -9.467 -5.255 1.00 0.00 34 GLY A C 6
ATOM 7228 O O . GLY A 1 34 ? -7.219 -10.382 -4.694 1.00 0.00 34 GLY A O 6
ATOM 7232 N N . GLY A 1 35 ? -7.936 -8.239 -4.772 1.00 0.00 35 GLY A N 6
ATOM 7233 C CA . GLY A 1 35 ? -7.343 -7.877 -3.496 1.00 0.00 35 GLY A CA 6
ATOM 7234 C C . GLY A 1 35 ? -7.854 -6.515 -3.021 1.00 0.00 35 GLY A C 6
ATOM 7235 O O . GLY A 1 35 ? -8.681 -5.892 -3.685 1.00 0.00 35 GLY A O 6
ATOM 7239 N N . ASP A 1 36 ? -7.342 -6.094 -1.874 1.00 0.00 36 ASP A N 6
ATOM 7240 C CA . ASP A 1 36 ? -7.737 -4.818 -1.301 1.00 0.00 36 ASP A CA 6
ATOM 7241 C C . ASP A 1 36 ? -6.554 -4.219 -0.537 1.00 0.00 36 ASP A C 6
ATOM 7242 O O . ASP A 1 36 ? -6.036 -4.835 0.393 1.00 0.00 36 ASP A O 6
ATOM 7251 N N . VAL A 1 37 ? -6.161 -3.026 -0.958 1.00 0.00 37 VAL A N 6
ATOM 7252 C CA . VAL A 1 37 ? -5.050 -2.337 -0.324 1.00 0.00 37 VAL A CA 6
ATOM 7253 C C . VAL A 1 37 ? -5.591 -1.368 0.729 1.00 0.00 37 VAL A C 6
ATOM 7254 O O . VAL A 1 37 ? -6.446 -0.536 0.432 1.00 0.00 37 VAL A O 6
ATOM 7267 N N . ILE A 1 38 ? -5.067 -1.507 1.938 1.00 0.00 38 ILE A N 6
ATOM 7268 C CA . ILE A 1 38 ? -5.486 -0.654 3.037 1.00 0.00 38 ILE A CA 6
ATOM 7269 C C . ILE A 1 38 ? -4.249 -0.113 3.757 1.00 0.00 38 ILE A C 6
ATOM 7270 O O . ILE A 1 38 ? -3.703 -0.771 4.640 1.00 0.00 38 ILE A O 6
ATOM 7286 N N . TYR A 1 39 ? -3.843 1.082 3.351 1.00 0.00 39 TYR A N 6
ATOM 7287 C CA . TYR A 1 39 ? -2.681 1.719 3.947 1.00 0.00 39 TYR A CA 6
ATOM 7288 C C . TYR A 1 39 ? -2.967 2.147 5.388 1.00 0.00 39 TYR A C 6
ATOM 7289 O O . TYR A 1 39 ? -3.652 3.142 5.619 1.00 0.00 39 TYR A O 6
ATOM 7307 N N . ARG A 1 40 ? -2.429 1.373 6.319 1.00 0.00 40 ARG A N 6
ATOM 7308 C CA . ARG A 1 40 ? -2.618 1.659 7.730 1.00 0.00 40 ARG A CA 6
ATOM 7309 C C . ARG A 1 40 ? -1.270 1.676 8.454 1.00 0.00 40 ARG A C 6
ATOM 7310 O O . ARG A 1 40 ? -0.795 0.639 8.913 1.00 0.00 40 ARG A O 6
ATOM 7331 N N . GLY A 1 41 ? -0.693 2.866 8.533 1.00 0.00 41 GLY A N 6
ATOM 7332 C CA . GLY A 1 41 ? 0.591 3.032 9.192 1.00 0.00 41 GLY A CA 6
ATOM 7333 C C . GLY A 1 41 ? 1.705 3.270 8.171 1.00 0.00 41 GLY A C 6
ATOM 7334 O O . GLY A 1 41 ? 1.753 2.610 7.133 1.00 0.00 41 GLY A O 6
ATOM 7338 N N . PHE A 1 42 ? 2.574 4.214 8.500 1.00 0.00 42 PHE A N 6
ATOM 7339 C CA . PHE A 1 42 ? 3.686 4.546 7.624 1.00 0.00 42 PHE A CA 6
ATOM 7340 C C . PHE A 1 42 ? 4.938 4.892 8.433 1.00 0.00 42 PHE A C 6
ATOM 7341 O O . PHE A 1 42 ? 5.007 5.951 9.055 1.00 0.00 42 PHE A O 6
ATOM 7358 N N . GLU A 1 43 ? 5.896 3.978 8.400 1.00 0.00 43 GLU A N 6
ATOM 7359 C CA . GLU A 1 43 ? 7.141 4.172 9.123 1.00 0.00 43 GLU A CA 6
ATOM 7360 C C . GLU A 1 43 ? 8.330 3.755 8.254 1.00 0.00 43 GLU A C 6
ATOM 7361 O O . GLU A 1 43 ? 8.200 2.884 7.395 1.00 0.00 43 GLU A O 6
ATOM 7373 N N . ASP A 1 44 ? 9.461 4.396 8.508 1.00 0.00 44 ASP A N 6
ATOM 7374 C CA . ASP A 1 44 ? 10.672 4.102 7.760 1.00 0.00 44 ASP A CA 6
ATOM 7375 C C . ASP A 1 44 ? 10.317 3.892 6.287 1.00 0.00 44 ASP A C 6
ATOM 7376 O O . ASP A 1 44 ? 10.991 3.140 5.584 1.00 0.00 44 ASP A O 6
ATOM 7385 N N . GLY A 1 45 ? 9.260 4.569 5.863 1.00 0.00 45 GLY A N 6
ATOM 7386 C CA . GLY A 1 45 ? 8.808 4.466 4.486 1.00 0.00 45 GLY A CA 6
ATOM 7387 C C . GLY A 1 45 ? 7.878 3.264 4.302 1.00 0.00 45 GLY A C 6
ATOM 7388 O O . GLY A 1 45 ? 6.861 3.360 3.617 1.00 0.00 45 GLY A O 6
ATOM 7392 N N . ILE A 1 46 ? 8.260 2.161 4.928 1.00 0.00 46 ILE A N 6
ATOM 7393 C CA . ILE A 1 46 ? 7.475 0.942 4.842 1.00 0.00 46 ILE A CA 6
ATOM 7394 C C . ILE A 1 46 ? 5.994 1.280 5.029 1.00 0.00 46 ILE A C 6
ATOM 7395 O O . ILE A 1 46 ? 5.537 1.484 6.153 1.00 0.00 46 ILE A O 6
ATOM 7411 N N . VAL A 1 47 ? 5.286 1.332 3.911 1.00 0.00 47 VAL A N 6
ATOM 7412 C CA . VAL A 1 47 ? 3.867 1.643 3.938 1.00 0.00 47 VAL A CA 6
ATOM 7413 C C . VAL A 1 47 ? 3.081 0.391 4.332 1.00 0.00 47 VAL A C 6
ATOM 7414 O O . VAL A 1 47 ? 3.046 -0.586 3.583 1.00 0.00 47 VAL A O 6
ATOM 7427 N N . ARG A 1 48 ? 2.471 0.458 5.506 1.00 0.00 48 ARG A N 6
ATOM 7428 C CA . ARG A 1 48 ? 1.689 -0.658 6.008 1.00 0.00 48 ARG A CA 6
ATOM 7429 C C . ARG A 1 48 ? 0.370 -0.771 5.241 1.00 0.00 48 ARG A C 6
ATOM 7430 O O . ARG A 1 48 ? -0.514 0.071 5.392 1.00 0.00 48 ARG A O 6
ATOM 7451 N N . LEU A 1 49 ? 0.279 -1.817 4.433 1.00 0.00 49 LEU A N 6
ATOM 7452 C CA . LEU A 1 49 ? -0.916 -2.051 3.642 1.00 0.00 49 LEU A CA 6
ATOM 7453 C C . LEU A 1 49 ? -1.360 -3.505 3.813 1.00 0.00 49 LEU A C 6
ATOM 7454 O O . LEU A 1 49 ? -0.544 -4.421 3.726 1.00 0.00 49 LEU A O 6
ATOM 7470 N N . LYS A 1 50 ? -2.652 -3.671 4.052 1.00 0.00 50 LYS A N 6
ATOM 7471 C CA . LYS A 1 50 ? -3.215 -4.998 4.237 1.00 0.00 50 LYS A CA 6
ATOM 7472 C C . LYS A 1 50 ? -3.724 -5.523 2.892 1.00 0.00 50 LYS A C 6
ATOM 7473 O O . LYS A 1 50 ? -4.931 -5.640 2.684 1.00 0.00 50 LYS A O 6
ATOM 7492 N N . LEU A 1 51 ? -2.779 -5.824 2.014 1.00 0.00 51 LEU A N 6
ATOM 7493 C CA . LEU A 1 51 ? -3.116 -6.332 0.696 1.00 0.00 51 LEU A CA 6
ATOM 7494 C C . LEU A 1 51 ? -3.231 -7.857 0.756 1.00 0.00 51 LEU A C 6
ATOM 7495 O O . LEU A 1 51 ? -2.574 -8.501 1.573 1.00 0.00 51 LEU A O 6
ATOM 7511 N N . GLN A 1 52 ? -4.072 -8.390 -0.118 1.00 0.00 52 GLN A N 6
ATOM 7512 C CA . GLN A 1 52 ? -4.282 -9.827 -0.174 1.00 0.00 52 GLN A CA 6
ATOM 7513 C C . GLN A 1 52 ? -4.801 -10.234 -1.554 1.00 0.00 52 GLN A C 6
ATOM 7514 O O . GLN A 1 52 ? -5.828 -9.732 -2.009 1.00 0.00 52 GLN A O 6
ATOM 7528 N N . GLY A 1 53 ? -4.066 -11.139 -2.184 1.00 0.00 53 GLY A N 6
ATOM 7529 C CA . GLY A 1 53 ? -4.439 -11.619 -3.504 1.00 0.00 53 GLY A CA 6
ATOM 7530 C C . GLY A 1 53 ? -4.422 -13.148 -3.556 1.00 0.00 53 GLY A C 6
ATOM 7531 O O . GLY A 1 53 ? -4.125 -13.804 -2.558 1.00 0.00 53 GLY A O 6
ATOM 7535 N N . SER A 1 54 ? -4.744 -13.672 -4.729 1.00 0.00 54 SER A N 6
ATOM 7536 C CA . SER A 1 54 ? -4.770 -15.112 -4.924 1.00 0.00 54 SER A CA 6
ATOM 7537 C C . SER A 1 54 ? -3.391 -15.605 -5.367 1.00 0.00 54 SER A C 6
ATOM 7538 O O . SER A 1 54 ? -3.059 -16.774 -5.186 1.00 0.00 54 SER A O 6
ATOM 7546 N N . CYS A 1 55 ? -2.626 -14.687 -5.940 1.00 0.00 55 CYS A N 6
ATOM 7547 C CA . CYS A 1 55 ? -1.291 -15.014 -6.410 1.00 0.00 55 CYS A CA 6
ATOM 7548 C C . CYS A 1 55 ? -0.291 -14.642 -5.314 1.00 0.00 55 CYS A C 6
ATOM 7549 O O . CYS A 1 55 ? 0.750 -14.048 -5.593 1.00 0.00 55 CYS A O 6
ATOM 7557 N N . THR A 1 56 ? -0.642 -15.006 -4.089 1.00 0.00 56 THR A N 6
ATOM 7558 C CA . THR A 1 56 ? 0.212 -14.718 -2.950 1.00 0.00 56 THR A CA 6
ATOM 7559 C C . THR A 1 56 ? 0.894 -15.996 -2.457 1.00 0.00 56 THR A C 6
ATOM 7560 O O . THR A 1 56 ? 1.728 -15.950 -1.554 1.00 0.00 56 THR A O 6
ATOM 7571 N N . SER A 1 57 ? 0.515 -17.105 -3.073 1.00 0.00 57 SER A N 6
ATOM 7572 C CA . SER A 1 57 ? 1.079 -18.394 -2.709 1.00 0.00 57 SER A CA 6
ATOM 7573 C C . SER A 1 57 ? 2.529 -18.484 -3.187 1.00 0.00 57 SER A C 6
ATOM 7574 O O . SER A 1 57 ? 3.292 -19.325 -2.715 1.00 0.00 57 SER A O 6
ATOM 7582 N N . CYS A 1 58 ? 2.868 -17.605 -4.120 1.00 0.00 58 CYS A N 6
ATOM 7583 C CA . CYS A 1 58 ? 4.213 -17.574 -4.667 1.00 0.00 58 CYS A CA 6
ATOM 7584 C C . CYS A 1 58 ? 4.748 -16.146 -4.549 1.00 0.00 58 CYS A C 6
ATOM 7585 O O . CYS A 1 58 ? 4.105 -15.199 -4.999 1.00 0.00 58 CYS A O 6
ATOM 7593 N N . PRO A 1 59 ? 5.951 -16.032 -3.923 1.00 0.00 59 PRO A N 6
ATOM 7594 C CA . PRO A 1 59 ? 6.579 -14.736 -3.739 1.00 0.00 59 PRO A CA 6
ATOM 7595 C C . PRO A 1 59 ? 7.174 -14.224 -5.052 1.00 0.00 59 PRO A C 6
ATOM 7596 O O . PRO A 1 59 ? 7.478 -13.039 -5.181 1.00 0.00 59 PRO A O 6
ATOM 7607 N N . SER A 1 60 ? 7.325 -15.142 -5.995 1.00 0.00 60 SER A N 6
ATOM 7608 C CA . SER A 1 60 ? 7.879 -14.799 -7.294 1.00 0.00 60 SER A CA 6
ATOM 7609 C C . SER A 1 60 ? 7.015 -13.728 -7.964 1.00 0.00 60 SER A C 6
ATOM 7610 O O . SER A 1 60 ? 7.496 -12.634 -8.258 1.00 0.00 60 SER A O 6
ATOM 7618 N N . SER A 1 61 ? 5.757 -14.079 -8.184 1.00 0.00 61 SER A N 6
ATOM 7619 C CA . SER A 1 61 ? 4.823 -13.161 -8.814 1.00 0.00 61 SER A CA 6
ATOM 7620 C C . SER A 1 61 ? 4.637 -11.921 -7.938 1.00 0.00 61 SER A C 6
ATOM 7621 O O . SER A 1 61 ? 4.520 -10.808 -8.448 1.00 0.00 61 SER A O 6
ATOM 7629 N N . ILE A 1 62 ? 4.618 -12.154 -6.633 1.00 0.00 62 ILE A N 6
ATOM 7630 C CA . ILE A 1 62 ? 4.448 -11.070 -5.681 1.00 0.00 62 ILE A CA 6
ATOM 7631 C C . ILE A 1 62 ? 5.636 -10.112 -5.789 1.00 0.00 62 ILE A C 6
ATOM 7632 O O . ILE A 1 62 ? 5.465 -8.940 -6.119 1.00 0.00 62 ILE A O 6
ATOM 7648 N N . ILE A 1 63 ? 6.814 -10.647 -5.503 1.00 0.00 63 ILE A N 6
ATOM 7649 C CA . ILE A 1 63 ? 8.030 -9.854 -5.564 1.00 0.00 63 ILE A CA 6
ATOM 7650 C C . ILE A 1 63 ? 8.173 -9.254 -6.964 1.00 0.00 63 ILE A C 6
ATOM 7651 O O . ILE A 1 63 ? 8.946 -8.318 -7.165 1.00 0.00 63 ILE A O 6
ATOM 7667 N N . THR A 1 64 ? 7.416 -9.816 -7.895 1.00 0.00 64 THR A N 6
ATOM 7668 C CA . THR A 1 64 ? 7.450 -9.348 -9.269 1.00 0.00 64 THR A CA 6
ATOM 7669 C C . THR A 1 64 ? 6.412 -8.244 -9.482 1.00 0.00 64 THR A C 6
ATOM 7670 O O . THR A 1 64 ? 6.693 -7.240 -10.135 1.00 0.00 64 THR A O 6
ATOM 7681 N N . LEU A 1 65 ? 5.234 -8.466 -8.917 1.00 0.00 65 LEU A N 6
ATOM 7682 C CA . LEU A 1 65 ? 4.153 -7.502 -9.036 1.00 0.00 65 LEU A CA 6
ATOM 7683 C C . LEU A 1 65 ? 4.208 -6.532 -7.855 1.00 0.00 65 LEU A C 6
ATOM 7684 O O . LEU A 1 65 ? 4.486 -5.348 -8.032 1.00 0.00 65 LEU A O 6
ATOM 7700 N N . LYS A 1 66 ? 3.939 -7.070 -6.674 1.00 0.00 66 LYS A N 6
ATOM 7701 C CA . LYS A 1 66 ? 3.955 -6.267 -5.465 1.00 0.00 66 LYS A CA 6
ATOM 7702 C C . LYS A 1 66 ? 5.172 -5.339 -5.489 1.00 0.00 66 LYS A C 6
ATOM 7703 O O . LYS A 1 66 ? 5.025 -4.118 -5.507 1.00 0.00 66 LYS A O 6
ATOM 7722 N N . SER A 1 67 ? 6.345 -5.954 -5.489 1.00 0.00 67 SER A N 6
ATOM 7723 C CA . SER A 1 67 ? 7.586 -5.198 -5.511 1.00 0.00 67 SER A CA 6
ATOM 7724 C C . SER A 1 67 ? 7.557 -4.179 -6.651 1.00 0.00 67 SER A C 6
ATOM 7725 O O . SER A 1 67 ? 7.805 -2.994 -6.434 1.00 0.00 67 SER A O 6
ATOM 7733 N N . GLY A 1 68 ? 7.251 -4.676 -7.840 1.00 0.00 68 GLY A N 6
ATOM 7734 C CA . GLY A 1 68 ? 7.186 -3.823 -9.014 1.00 0.00 68 GLY A CA 6
ATOM 7735 C C . GLY A 1 68 ? 6.368 -2.562 -8.731 1.00 0.00 68 GLY A C 6
ATOM 7736 O O . GLY A 1 68 ? 6.745 -1.466 -9.144 1.00 0.00 68 GLY A O 6
ATOM 7740 N N . ILE A 1 69 ? 5.262 -2.758 -8.029 1.00 0.00 69 ILE A N 6
ATOM 7741 C CA . ILE A 1 69 ? 4.386 -1.650 -7.686 1.00 0.00 69 ILE A CA 6
ATOM 7742 C C . ILE A 1 69 ? 5.132 -0.683 -6.764 1.00 0.00 69 ILE A C 6
ATOM 7743 O O . ILE A 1 69 ? 5.271 0.498 -7.079 1.00 0.00 69 ILE A O 6
ATOM 7759 N N . GLN A 1 70 ? 5.591 -1.220 -5.643 1.00 0.00 70 GLN A N 6
ATOM 7760 C CA . GLN A 1 70 ? 6.320 -0.420 -4.674 1.00 0.00 70 GLN A CA 6
ATOM 7761 C C . GLN A 1 70 ? 7.237 0.574 -5.387 1.00 0.00 70 GLN A C 6
ATOM 7762 O O . GLN A 1 70 ? 7.351 1.727 -4.974 1.00 0.00 70 GLN A O 6
ATOM 7776 N N . ASN A 1 71 ? 7.869 0.092 -6.448 1.00 0.00 71 ASN A N 6
ATOM 7777 C CA . ASN A 1 71 ? 8.772 0.923 -7.223 1.00 0.00 71 ASN A CA 6
ATOM 7778 C C . ASN A 1 71 ? 8.038 2.189 -7.670 1.00 0.00 71 ASN A C 6
ATOM 7779 O O . ASN A 1 71 ? 8.405 3.296 -7.275 1.00 0.00 71 ASN A O 6
ATOM 7790 N N . MET A 1 72 ? 7.014 1.985 -8.485 1.00 0.00 72 MET A N 6
ATOM 7791 C CA . MET A 1 72 ? 6.224 3.096 -8.989 1.00 0.00 72 MET A CA 6
ATOM 7792 C C . MET A 1 72 ? 5.877 4.075 -7.865 1.00 0.00 72 MET A C 6
ATOM 7793 O O . MET A 1 72 ? 6.092 5.280 -7.998 1.00 0.00 72 MET A O 6
ATOM 7807 N N . LEU A 1 73 ? 5.347 3.523 -6.784 1.00 0.00 73 LEU A N 6
ATOM 7808 C CA . LEU A 1 73 ? 4.968 4.333 -5.639 1.00 0.00 73 LEU A CA 6
ATOM 7809 C C . LEU A 1 73 ? 6.203 5.061 -5.104 1.00 0.00 73 LEU A C 6
ATOM 7810 O O . LEU A 1 73 ? 6.148 6.257 -4.818 1.00 0.00 73 LEU A O 6
ATOM 7826 N N . GLN A 1 74 ? 7.288 4.311 -4.986 1.00 0.00 74 GLN A N 6
ATOM 7827 C CA . GLN A 1 74 ? 8.534 4.870 -4.490 1.00 0.00 74 GLN A CA 6
ATOM 7828 C C . GLN A 1 74 ? 9.037 5.964 -5.434 1.00 0.00 74 GLN A C 6
ATOM 7829 O O . GLN A 1 74 ? 9.256 7.099 -5.014 1.00 0.00 74 GLN A O 6
ATOM 7843 N N . PHE A 1 75 ? 9.206 5.585 -6.693 1.00 0.00 75 PHE A N 6
ATOM 7844 C CA . PHE A 1 75 ? 9.678 6.519 -7.699 1.00 0.00 75 PHE A CA 6
ATOM 7845 C C . PHE A 1 75 ? 9.072 7.908 -7.486 1.00 0.00 75 PHE A C 6
ATOM 7846 O O . PHE A 1 75 ? 9.784 8.910 -7.504 1.00 0.00 75 PHE A O 6
ATOM 7863 N N . TYR A 1 76 ? 7.761 7.922 -7.290 1.00 0.00 76 TYR A N 6
ATOM 7864 C CA . TYR A 1 76 ? 7.051 9.171 -7.074 1.00 0.00 76 TYR A CA 6
ATOM 7865 C C . TYR A 1 76 ? 7.328 9.725 -5.676 1.00 0.00 76 TYR A C 6
ATOM 7866 O O . TYR A 1 76 ? 7.766 10.865 -5.531 1.00 0.00 76 TYR A O 6
ATOM 7884 N N . ILE A 1 77 ? 7.062 8.892 -4.680 1.00 0.00 77 ILE A N 6
ATOM 7885 C CA . ILE A 1 77 ? 7.277 9.283 -3.297 1.00 0.00 77 ILE A CA 6
ATOM 7886 C C . ILE A 1 77 ? 8.569 8.643 -2.785 1.00 0.00 77 ILE A C 6
ATOM 7887 O O . ILE A 1 77 ? 8.631 7.430 -2.594 1.00 0.00 77 ILE A O 6
ATOM 7903 N N . PRO A 1 78 ? 9.595 9.510 -2.572 1.00 0.00 78 PRO A N 6
ATOM 7904 C CA . PRO A 1 78 ? 10.881 9.040 -2.086 1.00 0.00 78 PRO A CA 6
ATOM 7905 C C . PRO A 1 78 ? 10.814 8.700 -0.596 1.00 0.00 78 PRO A C 6
ATOM 7906 O O . PRO A 1 78 ? 11.790 8.224 -0.019 1.00 0.00 78 PRO A O 6
ATOM 7917 N N . GLU A 1 79 ? 9.650 8.957 -0.015 1.00 0.00 79 GLU A N 6
ATOM 7918 C CA . GLU A 1 79 ? 9.442 8.683 1.396 1.00 0.00 79 GLU A CA 6
ATOM 7919 C C . GLU A 1 79 ? 9.402 7.174 1.645 1.00 0.00 79 GLU A C 6
ATOM 7920 O O . GLU A 1 79 ? 10.296 6.622 2.284 1.00 0.00 79 GLU A O 6
ATOM 7932 N N . VAL A 1 80 ? 8.354 6.550 1.127 1.00 0.00 80 VAL A N 6
ATOM 7933 C CA . VAL A 1 80 ? 8.185 5.115 1.284 1.00 0.00 80 VAL A CA 6
ATOM 7934 C C . VAL A 1 80 ? 9.524 4.418 1.038 1.00 0.00 80 VAL A C 6
ATOM 7935 O O . VAL A 1 80 ? 10.413 4.980 0.397 1.00 0.00 80 VAL A O 6
ATOM 7948 N N . GLU A 1 81 ? 9.628 3.204 1.558 1.00 0.00 81 GLU A N 6
ATOM 7949 C CA . GLU A 1 81 ? 10.845 2.425 1.402 1.00 0.00 81 GLU A CA 6
ATOM 7950 C C . GLU A 1 81 ? 10.513 1.021 0.891 1.00 0.00 81 GLU A C 6
ATOM 7951 O O . GLU A 1 81 ? 11.166 0.519 -0.024 1.00 0.00 81 GLU A O 6
ATOM 7963 N N . GLY A 1 82 ? 9.500 0.427 1.504 1.00 0.00 82 GLY A N 6
ATOM 7964 C CA . GLY A 1 82 ? 9.074 -0.909 1.122 1.00 0.00 82 GLY A CA 6
ATOM 7965 C C . GLY A 1 82 ? 7.574 -1.094 1.354 1.00 0.00 82 GLY A C 6
ATOM 7966 O O . GLY A 1 82 ? 6.862 -0.130 1.633 1.00 0.00 82 GLY A O 6
ATOM 7970 N N . VAL A 1 83 ? 7.136 -2.338 1.230 1.00 0.00 83 VAL A N 6
ATOM 7971 C CA . VAL A 1 83 ? 5.732 -2.661 1.423 1.00 0.00 83 VAL A CA 6
ATOM 7972 C C . VAL A 1 83 ? 5.616 -3.884 2.334 1.00 0.00 83 VAL A C 6
ATOM 7973 O O . VAL A 1 83 ? 6.510 -4.729 2.364 1.00 0.00 83 VAL A O 6
ATOM 7986 N N . GLU A 1 84 ? 4.506 -3.941 3.056 1.00 0.00 84 GLU A N 6
ATOM 7987 C CA . GLU A 1 84 ? 4.261 -5.046 3.966 1.00 0.00 84 GLU A CA 6
ATOM 7988 C C . GLU A 1 84 ? 2.765 -5.359 4.031 1.00 0.00 84 GLU A C 6
ATOM 7989 O O . GLU A 1 84 ? 1.934 -4.499 3.742 1.00 0.00 84 GLU A O 6
ATOM 8001 N N . GLN A 1 85 ? 2.466 -6.592 4.413 1.00 0.00 85 GLN A N 6
ATOM 8002 C CA . GLN A 1 85 ? 1.084 -7.029 4.520 1.00 0.00 85 GLN A CA 6
ATOM 8003 C C . GLN A 1 85 ? 0.622 -6.977 5.977 1.00 0.00 85 GLN A C 6
ATOM 8004 O O . GLN A 1 85 ? 0.794 -7.942 6.721 1.00 0.00 85 GLN A O 6
ATOM 8018 N N . VAL A 1 86 ? 0.045 -5.841 6.341 1.00 0.00 86 VAL A N 6
ATOM 8019 C CA . VAL A 1 86 ? -0.443 -5.651 7.696 1.00 0.00 86 VAL A CA 6
ATOM 8020 C C . VAL A 1 86 ? -1.679 -6.526 7.916 1.00 0.00 86 VAL A C 6
ATOM 8021 O O . VAL A 1 86 ? -2.777 -6.174 7.487 1.00 0.00 86 VAL A O 6
ATOM 8034 N N . SER A 1 87 ? -1.460 -7.649 8.584 1.00 0.00 87 SER A N 6
ATOM 8035 C CA . SER A 1 87 ? -2.543 -8.576 8.866 1.00 0.00 87 SER A CA 6
ATOM 8036 C C . SER A 1 87 ? -3.592 -7.901 9.751 1.00 0.00 87 SER A C 6
ATOM 8037 O O . SER A 1 87 ? -4.738 -7.727 9.338 1.00 0.00 87 SER A O 6
ATOM 8045 N N . GLY A 1 88 ? -3.163 -7.540 10.951 1.00 0.00 88 GLY A N 6
ATOM 8046 C CA . GLY A 1 88 ? -4.052 -6.888 11.898 1.00 0.00 88 GLY A CA 6
ATOM 8047 C C . GLY A 1 88 ? -4.866 -7.918 12.686 1.00 0.00 88 GLY A C 6
ATOM 8048 O O . GLY A 1 88 ? -4.847 -9.105 12.365 1.00 0.00 88 GLY A O 6
ATOM 8052 N N . PRO A 1 89 ? -5.578 -7.412 13.728 1.00 0.00 89 PRO A N 6
ATOM 8053 C CA . PRO A 1 89 ? -6.395 -8.275 14.564 1.00 0.00 89 PRO A CA 6
ATOM 8054 C C . PRO A 1 89 ? -7.680 -8.683 13.839 1.00 0.00 89 PRO A C 6
ATOM 8055 O O . PRO A 1 89 ? -8.720 -8.049 14.007 1.00 0.00 89 PRO A O 6
ATOM 8066 N N . SER A 1 90 ? -7.564 -9.741 13.049 1.00 0.00 90 SER A N 6
ATOM 8067 C CA . SER A 1 90 ? -8.703 -10.241 12.298 1.00 0.00 90 SER A CA 6
ATOM 8068 C C . SER A 1 90 ? -8.607 -11.761 12.153 1.00 0.00 90 SER A C 6
ATOM 8069 O O . SER A 1 90 ? -7.571 -12.286 11.746 1.00 0.00 90 SER A O 6
ATOM 8077 N N . SER A 1 91 ? -9.700 -12.427 12.495 1.00 0.00 91 SER A N 6
ATOM 8078 C CA . SER A 1 91 ? -9.753 -13.876 12.407 1.00 0.00 91 SER A CA 6
ATOM 8079 C C . SER A 1 91 ? -8.644 -14.493 13.263 1.00 0.00 91 SER A C 6
ATOM 8080 O O . SER A 1 91 ? -7.470 -14.436 12.899 1.00 0.00 91 SER A O 6
ATOM 8088 N N . GLY A 1 92 ? -9.055 -15.066 14.385 1.00 0.00 92 GLY A N 6
ATOM 8089 C CA . GLY A 1 92 ? -8.111 -15.692 15.295 1.00 0.00 92 GLY A CA 6
ATOM 8090 C C . GLY A 1 92 ? -8.488 -17.151 15.557 1.00 0.00 92 GLY A C 6
ATOM 8091 O O . GLY A 1 92 ? -8.383 -17.630 16.685 1.00 0.00 92 GLY A O 6
ATOM 8095 N N . GLY A 1 1 ? -3.772 -7.693 14.808 1.00 0.00 1 GLY A N 7
ATOM 8096 C CA . GLY A 1 1 ? -3.416 -7.327 16.168 1.00 0.00 1 GLY A CA 7
ATOM 8097 C C . GLY A 1 1 ? -3.640 -5.833 16.410 1.00 0.00 1 GLY A C 7
ATOM 8098 O O . GLY A 1 1 ? -4.687 -5.433 16.917 1.00 0.00 1 GLY A O 7
ATOM 8102 N N . SER A 1 2 ? -2.639 -5.048 16.037 1.00 0.00 2 SER A N 7
ATOM 8103 C CA . SER A 1 2 ? -2.714 -3.608 16.208 1.00 0.00 2 SER A CA 7
ATOM 8104 C C . SER A 1 2 ? -2.764 -3.259 17.697 1.00 0.00 2 SER A C 7
ATOM 8105 O O . SER A 1 2 ? -3.577 -3.806 18.439 1.00 0.00 2 SER A O 7
ATOM 8113 N N . SER A 1 3 ? -1.883 -2.350 18.090 1.00 0.00 3 SER A N 7
ATOM 8114 C CA . SER A 1 3 ? -1.817 -1.921 19.476 1.00 0.00 3 SER A CA 7
ATOM 8115 C C . SER A 1 3 ? -1.408 -0.449 19.550 1.00 0.00 3 SER A C 7
ATOM 8116 O O . SER A 1 3 ? -0.470 -0.027 18.876 1.00 0.00 3 SER A O 7
ATOM 8124 N N . GLY A 1 4 ? -2.132 0.293 20.375 1.00 0.00 4 GLY A N 7
ATOM 8125 C CA . GLY A 1 4 ? -1.856 1.709 20.547 1.00 0.00 4 GLY A CA 7
ATOM 8126 C C . GLY A 1 4 ? -2.266 2.501 19.303 1.00 0.00 4 GLY A C 7
ATOM 8127 O O . GLY A 1 4 ? -1.888 2.150 18.187 1.00 0.00 4 GLY A O 7
ATOM 8131 N N . SER A 1 5 ? -3.035 3.554 19.539 1.00 0.00 5 SER A N 7
ATOM 8132 C CA . SER A 1 5 ? -3.501 4.399 18.453 1.00 0.00 5 SER A CA 7
ATOM 8133 C C . SER A 1 5 ? -2.333 5.201 17.875 1.00 0.00 5 SER A C 7
ATOM 8134 O O . SER A 1 5 ? -2.032 5.098 16.687 1.00 0.00 5 SER A O 7
ATOM 8142 N N . SER A 1 6 ? -1.706 5.980 18.744 1.00 0.00 6 SER A N 7
ATOM 8143 C CA . SER A 1 6 ? -0.577 6.799 18.336 1.00 0.00 6 SER A CA 7
ATOM 8144 C C . SER A 1 6 ? -1.003 7.760 17.223 1.00 0.00 6 SER A C 7
ATOM 8145 O O . SER A 1 6 ? -0.947 7.414 16.044 1.00 0.00 6 SER A O 7
ATOM 8153 N N . GLY A 1 7 ? -1.418 8.947 17.639 1.00 0.00 7 GLY A N 7
ATOM 8154 C CA . GLY A 1 7 ? -1.853 9.961 16.692 1.00 0.00 7 GLY A CA 7
ATOM 8155 C C . GLY A 1 7 ? -3.279 9.686 16.212 1.00 0.00 7 GLY A C 7
ATOM 8156 O O . GLY A 1 7 ? -3.546 8.651 15.603 1.00 0.00 7 GLY A O 7
ATOM 8160 N N . SER A 1 8 ? -4.161 10.632 16.504 1.00 0.00 8 SER A N 7
ATOM 8161 C CA . SER A 1 8 ? -5.553 10.504 16.110 1.00 0.00 8 SER A CA 7
ATOM 8162 C C . SER A 1 8 ? -5.825 11.354 14.867 1.00 0.00 8 SER A C 7
ATOM 8163 O O . SER A 1 8 ? -5.772 12.582 14.926 1.00 0.00 8 SER A O 7
ATOM 8171 N N . GLU A 1 9 ? -6.110 10.667 13.770 1.00 0.00 9 GLU A N 7
ATOM 8172 C CA . GLU A 1 9 ? -6.390 11.343 12.515 1.00 0.00 9 GLU A CA 7
ATOM 8173 C C . GLU A 1 9 ? -5.462 12.547 12.342 1.00 0.00 9 GLU A C 7
ATOM 8174 O O . GLU A 1 9 ? -5.866 13.686 12.577 1.00 0.00 9 GLU A O 7
ATOM 8186 N N . GLU A 1 10 ? -4.236 12.256 11.934 1.00 0.00 10 GLU A N 7
ATOM 8187 C CA . GLU A 1 10 ? -3.247 13.302 11.728 1.00 0.00 10 GLU A CA 7
ATOM 8188 C C . GLU A 1 10 ? -2.376 12.974 10.514 1.00 0.00 10 GLU A C 7
ATOM 8189 O O . GLU A 1 10 ? -1.252 12.496 10.663 1.00 0.00 10 GLU A O 7
ATOM 8201 N N . ASP A 1 11 ? -2.924 13.247 9.339 1.00 0.00 11 ASP A N 7
ATOM 8202 C CA . ASP A 1 11 ? -2.211 12.987 8.101 1.00 0.00 11 ASP A CA 7
ATOM 8203 C C . ASP A 1 11 ? -1.380 14.217 7.730 1.00 0.00 11 ASP A C 7
ATOM 8204 O O . ASP A 1 11 ? -1.818 15.349 7.929 1.00 0.00 11 ASP A O 7
ATOM 8213 N N . ASP A 1 12 ? -0.197 13.953 7.195 1.00 0.00 12 ASP A N 7
ATOM 8214 C CA . ASP A 1 12 ? 0.699 15.025 6.793 1.00 0.00 12 ASP A CA 7
ATOM 8215 C C . ASP A 1 12 ? 0.467 15.349 5.316 1.00 0.00 12 ASP A C 7
ATOM 8216 O O . ASP A 1 12 ? -0.598 15.064 4.773 1.00 0.00 12 ASP A O 7
ATOM 8225 N N . GLU A 1 13 ? 1.485 15.942 4.707 1.00 0.00 13 GLU A N 7
ATOM 8226 C CA . GLU A 1 13 ? 1.407 16.308 3.303 1.00 0.00 13 GLU A CA 7
ATOM 8227 C C . GLU A 1 13 ? 1.843 15.135 2.423 1.00 0.00 13 GLU A C 7
ATOM 8228 O O . GLU A 1 13 ? 1.454 15.049 1.260 1.00 0.00 13 GLU A O 7
ATOM 8240 N N . VAL A 1 14 ? 2.645 14.261 3.013 1.00 0.00 14 VAL A N 7
ATOM 8241 C CA . VAL A 1 14 ? 3.138 13.097 2.298 1.00 0.00 14 VAL A CA 7
ATOM 8242 C C . VAL A 1 14 ? 2.026 12.050 2.207 1.00 0.00 14 VAL A C 7
ATOM 8243 O O . VAL A 1 14 ? 1.889 11.372 1.191 1.00 0.00 14 VAL A O 7
ATOM 8256 N N . VAL A 1 15 ? 1.262 11.951 3.285 1.00 0.00 15 VAL A N 7
ATOM 8257 C CA . VAL A 1 15 ? 0.166 10.998 3.339 1.00 0.00 15 VAL A CA 7
ATOM 8258 C C . VAL A 1 15 ? -0.788 11.257 2.171 1.00 0.00 15 VAL A C 7
ATOM 8259 O O . VAL A 1 15 ? -1.004 10.379 1.335 1.00 0.00 15 VAL A O 7
ATOM 8272 N N . ALA A 1 16 ? -1.334 12.463 2.149 1.00 0.00 16 ALA A N 7
ATOM 8273 C CA . ALA A 1 16 ? -2.259 12.848 1.097 1.00 0.00 16 ALA A CA 7
ATOM 8274 C C . ALA A 1 16 ? -1.694 12.414 -0.257 1.00 0.00 16 ALA A C 7
ATOM 8275 O O . ALA A 1 16 ? -2.448 12.117 -1.182 1.00 0.00 16 ALA A O 7
ATOM 8282 N N . MET A 1 17 ? -0.371 12.393 -0.330 1.00 0.00 17 MET A N 7
ATOM 8283 C CA . MET A 1 17 ? 0.303 12.000 -1.556 1.00 0.00 17 MET A CA 7
ATOM 8284 C C . MET A 1 17 ? 0.156 10.497 -1.807 1.00 0.00 17 MET A C 7
ATOM 8285 O O . MET A 1 17 ? -0.423 10.086 -2.811 1.00 0.00 17 MET A O 7
ATOM 8299 N N . ILE A 1 18 ? 0.689 9.719 -0.876 1.00 0.00 18 ILE A N 7
ATOM 8300 C CA . ILE A 1 18 ? 0.622 8.272 -0.983 1.00 0.00 18 ILE A CA 7
ATOM 8301 C C . ILE A 1 18 ? -0.826 7.849 -1.244 1.00 0.00 18 ILE A C 7
ATOM 8302 O O . ILE A 1 18 ? -1.079 6.949 -2.043 1.00 0.00 18 ILE A O 7
ATOM 8318 N N . LYS A 1 19 ? -1.737 8.519 -0.554 1.00 0.00 19 LYS A N 7
ATOM 8319 C CA . LYS A 1 19 ? -3.152 8.225 -0.700 1.00 0.00 19 LYS A CA 7
ATOM 8320 C C . LYS A 1 19 ? -3.499 8.137 -2.187 1.00 0.00 19 LYS A C 7
ATOM 8321 O O . LYS A 1 19 ? -4.205 7.222 -2.611 1.00 0.00 19 LYS A O 7
ATOM 8340 N N . GLU A 1 20 ? -2.988 9.100 -2.940 1.00 0.00 20 GLU A N 7
ATOM 8341 C CA . GLU A 1 20 ? -3.235 9.142 -4.371 1.00 0.00 20 GLU A CA 7
ATOM 8342 C C . GLU A 1 20 ? -2.587 7.937 -5.058 1.00 0.00 20 GLU A C 7
ATOM 8343 O O . GLU A 1 20 ? -3.264 7.170 -5.740 1.00 0.00 20 GLU A O 7
ATOM 8355 N N . LEU A 1 21 ? -1.285 7.809 -4.854 1.00 0.00 21 LEU A N 7
ATOM 8356 C CA . LEU A 1 21 ? -0.539 6.711 -5.444 1.00 0.00 21 LEU A CA 7
ATOM 8357 C C . LEU A 1 21 ? -1.240 5.391 -5.119 1.00 0.00 21 LEU A C 7
ATOM 8358 O O . LEU A 1 21 ? -1.031 4.388 -5.800 1.00 0.00 21 LEU A O 7
ATOM 8374 N N . LEU A 1 22 ? -2.057 5.433 -4.076 1.00 0.00 22 LEU A N 7
ATOM 8375 C CA . LEU A 1 22 ? -2.790 4.253 -3.652 1.00 0.00 22 LEU A CA 7
ATOM 8376 C C . LEU A 1 22 ? -4.076 4.134 -4.473 1.00 0.00 22 LEU A C 7
ATOM 8377 O O . LEU A 1 22 ? -4.488 3.031 -4.830 1.00 0.00 22 LEU A O 7
ATOM 8393 N N . ASP A 1 23 ? -4.673 5.283 -4.748 1.00 0.00 23 ASP A N 7
ATOM 8394 C CA . ASP A 1 23 ? -5.903 5.321 -5.520 1.00 0.00 23 ASP A CA 7
ATOM 8395 C C . ASP A 1 23 ? -5.569 5.223 -7.010 1.00 0.00 23 ASP A C 7
ATOM 8396 O O . ASP A 1 23 ? -6.304 4.603 -7.775 1.00 0.00 23 ASP A O 7
ATOM 8405 N N . THR A 1 24 ? -4.458 5.845 -7.376 1.00 0.00 24 THR A N 7
ATOM 8406 C CA . THR A 1 24 ? -4.017 5.836 -8.760 1.00 0.00 24 THR A CA 7
ATOM 8407 C C . THR A 1 24 ? -4.330 4.487 -9.411 1.00 0.00 24 THR A C 7
ATOM 8408 O O . THR A 1 24 ? -5.379 4.320 -10.029 1.00 0.00 24 THR A O 7
ATOM 8419 N N . ARG A 1 25 ? -3.399 3.558 -9.248 1.00 0.00 25 ARG A N 7
ATOM 8420 C CA . ARG A 1 25 ? -3.561 2.229 -9.811 1.00 0.00 25 ARG A CA 7
ATOM 8421 C C . ARG A 1 25 ? -2.981 1.176 -8.865 1.00 0.00 25 ARG A C 7
ATOM 8422 O O . ARG A 1 25 ? -2.270 0.269 -9.300 1.00 0.00 25 ARG A O 7
ATOM 8443 N N . ILE A 1 26 ? -3.301 1.331 -7.589 1.00 0.00 26 ILE A N 7
ATOM 8444 C CA . ILE A 1 26 ? -2.820 0.406 -6.578 1.00 0.00 26 ILE A CA 7
ATOM 8445 C C . ILE A 1 26 ? -4.015 -0.242 -5.874 1.00 0.00 26 ILE A C 7
ATOM 8446 O O . ILE A 1 26 ? -4.078 -1.463 -5.749 1.00 0.00 26 ILE A O 7
ATOM 8462 N N . ARG A 1 27 ? -4.933 0.607 -5.434 1.00 0.00 27 ARG A N 7
ATOM 8463 C CA . ARG A 1 27 ? -6.122 0.133 -4.747 1.00 0.00 27 ARG A CA 7
ATOM 8464 C C . ARG A 1 27 ? -7.104 -0.480 -5.746 1.00 0.00 27 ARG A C 7
ATOM 8465 O O . ARG A 1 27 ? -7.601 -1.586 -5.537 1.00 0.00 27 ARG A O 7
ATOM 8486 N N . PRO A 1 28 ? -7.362 0.284 -6.842 1.00 0.00 28 PRO A N 7
ATOM 8487 C CA . PRO A 1 28 ? -8.276 -0.172 -7.875 1.00 0.00 28 PRO A CA 7
ATOM 8488 C C . PRO A 1 28 ? -7.628 -1.255 -8.741 1.00 0.00 28 PRO A C 7
ATOM 8489 O O . PRO A 1 28 ? -8.245 -1.754 -9.681 1.00 0.00 28 PRO A O 7
ATOM 8500 N N . THR A 1 29 ? -6.394 -1.587 -8.392 1.00 0.00 29 THR A N 7
ATOM 8501 C CA . THR A 1 29 ? -5.656 -2.601 -9.125 1.00 0.00 29 THR A CA 7
ATOM 8502 C C . THR A 1 29 ? -5.767 -3.954 -8.421 1.00 0.00 29 THR A C 7
ATOM 8503 O O . THR A 1 29 ? -5.978 -4.979 -9.068 1.00 0.00 29 THR A O 7
ATOM 8514 N N . VAL A 1 30 ? -5.619 -3.915 -7.105 1.00 0.00 30 VAL A N 7
ATOM 8515 C CA . VAL A 1 30 ? -5.699 -5.125 -6.306 1.00 0.00 30 VAL A CA 7
ATOM 8516 C C . VAL A 1 30 ? -7.168 -5.514 -6.123 1.00 0.00 30 VAL A C 7
ATOM 8517 O O . VAL A 1 30 ? -7.500 -6.698 -6.079 1.00 0.00 30 VAL A O 7
ATOM 8530 N N . GLN A 1 31 ? -8.008 -4.495 -6.023 1.00 0.00 31 GLN A N 7
ATOM 8531 C CA . GLN A 1 31 ? -9.434 -4.716 -5.847 1.00 0.00 31 GLN A CA 7
ATOM 8532 C C . GLN A 1 31 ? -10.016 -5.430 -7.069 1.00 0.00 31 GLN A C 7
ATOM 8533 O O . GLN A 1 31 ? -11.076 -6.047 -6.983 1.00 0.00 31 GLN A O 7
ATOM 8547 N N . GLU A 1 32 ? -9.295 -5.324 -8.175 1.00 0.00 32 GLU A N 7
ATOM 8548 C CA . GLU A 1 32 ? -9.726 -5.953 -9.412 1.00 0.00 32 GLU A CA 7
ATOM 8549 C C . GLU A 1 32 ? -9.578 -7.473 -9.315 1.00 0.00 32 GLU A C 7
ATOM 8550 O O . GLU A 1 32 ? -10.070 -8.204 -10.172 1.00 0.00 32 GLU A O 7
ATOM 8562 N N . ASP A 1 33 ? -8.897 -7.903 -8.263 1.00 0.00 33 ASP A N 7
ATOM 8563 C CA . ASP A 1 33 ? -8.677 -9.322 -8.043 1.00 0.00 33 ASP A CA 7
ATOM 8564 C C . ASP A 1 33 ? -9.717 -9.847 -7.051 1.00 0.00 33 ASP A C 7
ATOM 8565 O O . ASP A 1 33 ? -10.490 -10.747 -7.375 1.00 0.00 33 ASP A O 7
ATOM 8574 N N . GLY A 1 34 ? -9.702 -9.263 -5.862 1.00 0.00 34 GLY A N 7
ATOM 8575 C CA . GLY A 1 34 ? -10.635 -9.660 -4.822 1.00 0.00 34 GLY A CA 7
ATOM 8576 C C . GLY A 1 34 ? -10.403 -8.855 -3.540 1.00 0.00 34 GLY A C 7
ATOM 8577 O O . GLY A 1 34 ? -11.296 -8.149 -3.077 1.00 0.00 34 GLY A O 7
ATOM 8581 N N . GLY A 1 35 ? -9.198 -8.990 -3.005 1.00 0.00 35 GLY A N 7
ATOM 8582 C CA . GLY A 1 35 ? -8.837 -8.284 -1.788 1.00 0.00 35 GLY A CA 7
ATOM 8583 C C . GLY A 1 35 ? -8.958 -6.771 -1.974 1.00 0.00 35 GLY A C 7
ATOM 8584 O O . GLY A 1 35 ? -9.674 -6.306 -2.861 1.00 0.00 35 GLY A O 7
ATOM 8588 N N . ASP A 1 36 ? -8.247 -6.043 -1.126 1.00 0.00 36 ASP A N 7
ATOM 8589 C CA . ASP A 1 36 ? -8.266 -4.591 -1.186 1.00 0.00 36 ASP A CA 7
ATOM 8590 C C . ASP A 1 36 ? -7.106 -4.036 -0.358 1.00 0.00 36 ASP A C 7
ATOM 8591 O O . ASP A 1 36 ? -6.758 -4.594 0.683 1.00 0.00 36 ASP A O 7
ATOM 8600 N N . VAL A 1 37 ? -6.540 -2.944 -0.849 1.00 0.00 37 VAL A N 7
ATOM 8601 C CA . VAL A 1 37 ? -5.426 -2.307 -0.167 1.00 0.00 37 VAL A CA 7
ATOM 8602 C C . VAL A 1 37 ? -5.945 -1.120 0.649 1.00 0.00 37 VAL A C 7
ATOM 8603 O O . VAL A 1 37 ? -6.718 -0.307 0.146 1.00 0.00 37 VAL A O 7
ATOM 8616 N N . ILE A 1 38 ? -5.499 -1.061 1.896 1.00 0.00 38 ILE A N 7
ATOM 8617 C CA . ILE A 1 38 ? -5.908 0.013 2.786 1.00 0.00 38 ILE A CA 7
ATOM 8618 C C . ILE A 1 38 ? -4.691 0.515 3.565 1.00 0.00 38 ILE A C 7
ATOM 8619 O O . ILE A 1 38 ? -4.178 -0.179 4.441 1.00 0.00 38 ILE A O 7
ATOM 8635 N N . TYR A 1 39 ? -4.262 1.720 3.217 1.00 0.00 39 TYR A N 7
ATOM 8636 C CA . TYR A 1 39 ? -3.116 2.325 3.872 1.00 0.00 39 TYR A CA 7
ATOM 8637 C C . TYR A 1 39 ? -3.477 2.803 5.280 1.00 0.00 39 TYR A C 7
ATOM 8638 O O . TYR A 1 39 ? -4.132 3.831 5.441 1.00 0.00 39 TYR A O 7
ATOM 8656 N N . ARG A 1 40 ? -3.034 2.032 6.263 1.00 0.00 40 ARG A N 7
ATOM 8657 C CA . ARG A 1 40 ? -3.303 2.364 7.653 1.00 0.00 40 ARG A CA 7
ATOM 8658 C C . ARG A 1 40 ? -2.005 2.344 8.463 1.00 0.00 40 ARG A C 7
ATOM 8659 O O . ARG A 1 40 ? -1.614 1.304 8.990 1.00 0.00 40 ARG A O 7
ATOM 8680 N N . GLY A 1 41 ? -1.375 3.508 8.538 1.00 0.00 41 GLY A N 7
ATOM 8681 C CA . GLY A 1 41 ? -0.129 3.638 9.275 1.00 0.00 41 GLY A CA 7
ATOM 8682 C C . GLY A 1 41 ? 1.051 3.851 8.326 1.00 0.00 41 GLY A C 7
ATOM 8683 O O . GLY A 1 41 ? 1.175 3.157 7.318 1.00 0.00 41 GLY A O 7
ATOM 8687 N N . PHE A 1 42 ? 1.888 4.815 8.681 1.00 0.00 42 PHE A N 7
ATOM 8688 C CA . PHE A 1 42 ? 3.054 5.129 7.873 1.00 0.00 42 PHE A CA 7
ATOM 8689 C C . PHE A 1 42 ? 4.247 5.504 8.754 1.00 0.00 42 PHE A C 7
ATOM 8690 O O . PHE A 1 42 ? 4.261 6.572 9.366 1.00 0.00 42 PHE A O 7
ATOM 8707 N N . GLU A 1 43 ? 5.220 4.605 8.793 1.00 0.00 43 GLU A N 7
ATOM 8708 C CA . GLU A 1 43 ? 6.414 4.828 9.589 1.00 0.00 43 GLU A CA 7
ATOM 8709 C C . GLU A 1 43 ? 7.659 4.395 8.812 1.00 0.00 43 GLU A C 7
ATOM 8710 O O . GLU A 1 43 ? 7.583 3.524 7.947 1.00 0.00 43 GLU A O 7
ATOM 8722 N N . ASP A 1 44 ? 8.776 5.023 9.149 1.00 0.00 44 ASP A N 7
ATOM 8723 C CA . ASP A 1 44 ? 10.035 4.713 8.493 1.00 0.00 44 ASP A CA 7
ATOM 8724 C C . ASP A 1 44 ? 9.788 4.496 6.999 1.00 0.00 44 ASP A C 7
ATOM 8725 O O . ASP A 1 44 ? 10.502 3.732 6.353 1.00 0.00 44 ASP A O 7
ATOM 8734 N N . GLY A 1 45 ? 8.773 5.184 6.494 1.00 0.00 45 GLY A N 7
ATOM 8735 C CA . GLY A 1 45 ? 8.423 5.077 5.088 1.00 0.00 45 GLY A CA 7
ATOM 8736 C C . GLY A 1 45 ? 7.499 3.882 4.843 1.00 0.00 45 GLY A C 7
ATOM 8737 O O . GLY A 1 45 ? 6.532 3.985 4.090 1.00 0.00 45 GLY A O 7
ATOM 8741 N N . ILE A 1 46 ? 7.831 2.776 5.492 1.00 0.00 46 ILE A N 7
ATOM 8742 C CA . ILE A 1 46 ? 7.043 1.562 5.354 1.00 0.00 46 ILE A CA 7
ATOM 8743 C C . ILE A 1 46 ? 5.557 1.910 5.457 1.00 0.00 46 ILE A C 7
ATOM 8744 O O . ILE A 1 46 ? 5.035 2.104 6.555 1.00 0.00 46 ILE A O 7
ATOM 8760 N N . VAL A 1 47 ? 4.916 1.979 4.300 1.00 0.00 47 VAL A N 7
ATOM 8761 C CA . VAL A 1 47 ? 3.500 2.300 4.246 1.00 0.00 47 VAL A CA 7
ATOM 8762 C C . VAL A 1 47 ? 2.685 1.057 4.611 1.00 0.00 47 VAL A C 7
ATOM 8763 O O . VAL A 1 47 ? 2.657 0.086 3.856 1.00 0.00 47 VAL A O 7
ATOM 8776 N N . ARG A 1 48 ? 2.043 1.128 5.767 1.00 0.00 48 ARG A N 7
ATOM 8777 C CA . ARG A 1 48 ? 1.230 0.020 6.241 1.00 0.00 48 ARG A CA 7
ATOM 8778 C C . ARG A 1 48 ? -0.038 -0.108 5.395 1.00 0.00 48 ARG A C 7
ATOM 8779 O O . ARG A 1 48 ? -0.835 0.826 5.320 1.00 0.00 48 ARG A O 7
ATOM 8800 N N . LEU A 1 49 ? -0.185 -1.271 4.778 1.00 0.00 49 LEU A N 7
ATOM 8801 C CA . LEU A 1 49 ? -1.342 -1.533 3.941 1.00 0.00 49 LEU A CA 7
ATOM 8802 C C . LEU A 1 49 ? -1.935 -2.895 4.309 1.00 0.00 49 LEU A C 7
ATOM 8803 O O . LEU A 1 49 ? -1.207 -3.814 4.677 1.00 0.00 49 LEU A O 7
ATOM 8819 N N . LYS A 1 50 ? -3.253 -2.980 4.196 1.00 0.00 50 LYS A N 7
ATOM 8820 C CA . LYS A 1 50 ? -3.953 -4.214 4.514 1.00 0.00 50 LYS A CA 7
ATOM 8821 C C . LYS A 1 50 ? -4.451 -4.858 3.219 1.00 0.00 50 LYS A C 7
ATOM 8822 O O . LYS A 1 50 ? -5.657 -4.935 2.983 1.00 0.00 50 LYS A O 7
ATOM 8841 N N . LEU A 1 51 ? -3.500 -5.307 2.414 1.00 0.00 51 LEU A N 7
ATOM 8842 C CA . LEU A 1 51 ? -3.828 -5.943 1.150 1.00 0.00 51 LEU A CA 7
ATOM 8843 C C . LEU A 1 51 ? -3.786 -7.463 1.322 1.00 0.00 51 LEU A C 7
ATOM 8844 O O . LEU A 1 51 ? -3.024 -7.978 2.140 1.00 0.00 51 LEU A O 7
ATOM 8860 N N . GLN A 1 52 ? -4.614 -8.139 0.539 1.00 0.00 52 GLN A N 7
ATOM 8861 C CA . GLN A 1 52 ? -4.681 -9.589 0.595 1.00 0.00 52 GLN A CA 7
ATOM 8862 C C . GLN A 1 52 ? -5.063 -10.156 -0.773 1.00 0.00 52 GLN A C 7
ATOM 8863 O O . GLN A 1 52 ? -5.881 -9.574 -1.484 1.00 0.00 52 GLN A O 7
ATOM 8877 N N . GLY A 1 53 ? -4.455 -11.287 -1.101 1.00 0.00 53 GLY A N 7
ATOM 8878 C CA . GLY A 1 53 ? -4.722 -11.938 -2.371 1.00 0.00 53 GLY A CA 7
ATOM 8879 C C . GLY A 1 53 ? -3.547 -11.760 -3.336 1.00 0.00 53 GLY A C 7
ATOM 8880 O O . GLY A 1 53 ? -3.740 -11.399 -4.496 1.00 0.00 53 GLY A O 7
ATOM 8884 N N . SER A 1 54 ? -2.355 -12.023 -2.822 1.00 0.00 54 SER A N 7
ATOM 8885 C CA . SER A 1 54 ? -1.149 -11.896 -3.622 1.00 0.00 54 SER A CA 7
ATOM 8886 C C . SER A 1 54 ? -0.780 -13.252 -4.230 1.00 0.00 54 SER A C 7
ATOM 8887 O O . SER A 1 54 ? -0.332 -13.322 -5.373 1.00 0.00 54 SER A O 7
ATOM 8895 N N . CYS A 1 55 ? -0.982 -14.294 -3.438 1.00 0.00 55 CYS A N 7
ATOM 8896 C CA . CYS A 1 55 ? -0.676 -15.644 -3.884 1.00 0.00 55 CYS A CA 7
ATOM 8897 C C . CYS A 1 55 ? 0.843 -15.783 -3.985 1.00 0.00 55 CYS A C 7
ATOM 8898 O O . CYS A 1 55 ? 1.534 -14.833 -4.353 1.00 0.00 55 CYS A O 7
ATOM 8906 N N . THR A 1 56 ? 1.320 -16.973 -3.654 1.00 0.00 56 THR A N 7
ATOM 8907 C CA . THR A 1 56 ? 2.746 -17.250 -3.703 1.00 0.00 56 THR A CA 7
ATOM 8908 C C . THR A 1 56 ? 3.046 -18.319 -4.755 1.00 0.00 56 THR A C 7
ATOM 8909 O O . THR A 1 56 ? 4.176 -18.793 -4.858 1.00 0.00 56 THR A O 7
ATOM 8920 N N . SER A 1 57 ? 2.014 -18.667 -5.509 1.00 0.00 57 SER A N 7
ATOM 8921 C CA . SER A 1 57 ? 2.153 -19.672 -6.550 1.00 0.00 57 SER A CA 7
ATOM 8922 C C . SER A 1 57 ? 3.500 -19.509 -7.258 1.00 0.00 57 SER A C 7
ATOM 8923 O O . SER A 1 57 ? 4.246 -20.475 -7.410 1.00 0.00 57 SER A O 7
ATOM 8931 N N . CYS A 1 58 ? 3.771 -18.280 -7.672 1.00 0.00 58 CYS A N 7
ATOM 8932 C CA . CYS A 1 58 ? 5.015 -17.978 -8.360 1.00 0.00 58 CYS A CA 7
ATOM 8933 C C . CYS A 1 58 ? 5.569 -16.668 -7.798 1.00 0.00 58 CYS A C 7
ATOM 8934 O O . CYS A 1 58 ? 4.817 -15.727 -7.551 1.00 0.00 58 CYS A O 7
ATOM 8942 N N . PRO A 1 59 ? 6.916 -16.651 -7.605 1.00 0.00 59 PRO A N 7
ATOM 8943 C CA . PRO A 1 59 ? 7.580 -15.471 -7.076 1.00 0.00 59 PRO A CA 7
ATOM 8944 C C . PRO A 1 59 ? 7.681 -14.375 -8.139 1.00 0.00 59 PRO A C 7
ATOM 8945 O O . PRO A 1 59 ? 7.598 -13.189 -7.824 1.00 0.00 59 PRO A O 7
ATOM 8956 N N . SER A 1 60 ? 7.861 -14.812 -9.378 1.00 0.00 60 SER A N 7
ATOM 8957 C CA . SER A 1 60 ? 7.975 -13.882 -10.489 1.00 0.00 60 SER A CA 7
ATOM 8958 C C . SER A 1 60 ? 6.870 -12.828 -10.405 1.00 0.00 60 SER A C 7
ATOM 8959 O O . SER A 1 60 ? 7.153 -11.636 -10.289 1.00 0.00 60 SER A O 7
ATOM 8967 N N . SER A 1 61 ? 5.635 -13.304 -10.467 1.00 0.00 61 SER A N 7
ATOM 8968 C CA . SER A 1 61 ? 4.487 -12.416 -10.398 1.00 0.00 61 SER A CA 7
ATOM 8969 C C . SER A 1 61 ? 4.636 -11.457 -9.215 1.00 0.00 61 SER A C 7
ATOM 8970 O O . SER A 1 61 ? 4.310 -10.276 -9.324 1.00 0.00 61 SER A O 7
ATOM 8978 N N . ILE A 1 62 ? 5.128 -12.000 -8.112 1.00 0.00 62 ILE A N 7
ATOM 8979 C CA . ILE A 1 62 ? 5.325 -11.208 -6.911 1.00 0.00 62 ILE A CA 7
ATOM 8980 C C . ILE A 1 62 ? 6.393 -10.145 -7.175 1.00 0.00 62 ILE A C 7
ATOM 8981 O O . ILE A 1 62 ? 6.128 -8.950 -7.055 1.00 0.00 62 ILE A O 7
ATOM 8997 N N . ILE A 1 63 ? 7.579 -10.619 -7.529 1.00 0.00 63 ILE A N 7
ATOM 8998 C CA . ILE A 1 63 ? 8.688 -9.724 -7.810 1.00 0.00 63 ILE A CA 7
ATOM 8999 C C . ILE A 1 63 ? 8.328 -8.831 -8.999 1.00 0.00 63 ILE A C 7
ATOM 9000 O O . ILE A 1 63 ? 9.003 -7.836 -9.258 1.00 0.00 63 ILE A O 7
ATOM 9016 N N . THR A 1 64 ? 7.265 -9.219 -9.689 1.00 0.00 64 THR A N 7
ATOM 9017 C CA . THR A 1 64 ? 6.808 -8.465 -10.844 1.00 0.00 64 THR A CA 7
ATOM 9018 C C . THR A 1 64 ? 5.847 -7.356 -10.411 1.00 0.00 64 THR A C 7
ATOM 9019 O O . THR A 1 64 ? 6.070 -6.184 -10.709 1.00 0.00 64 THR A O 7
ATOM 9030 N N . LEU A 1 65 ? 4.798 -7.765 -9.712 1.00 0.00 65 LEU A N 7
ATOM 9031 C CA . LEU A 1 65 ? 3.802 -6.821 -9.234 1.00 0.00 65 LEU A CA 7
ATOM 9032 C C . LEU A 1 65 ? 4.159 -6.385 -7.812 1.00 0.00 65 LEU A C 7
ATOM 9033 O O . LEU A 1 65 ? 4.389 -5.203 -7.559 1.00 0.00 65 LEU A O 7
ATOM 9049 N N . LYS A 1 66 ? 4.196 -7.364 -6.919 1.00 0.00 66 LYS A N 7
ATOM 9050 C CA . LYS A 1 66 ? 4.521 -7.096 -5.529 1.00 0.00 66 LYS A CA 7
ATOM 9051 C C . LYS A 1 66 ? 5.646 -6.061 -5.462 1.00 0.00 66 LYS A C 7
ATOM 9052 O O . LYS A 1 66 ? 5.457 -4.967 -4.934 1.00 0.00 66 LYS A O 7
ATOM 9071 N N . SER A 1 67 ? 6.791 -6.443 -6.008 1.00 0.00 67 SER A N 7
ATOM 9072 C CA . SER A 1 67 ? 7.947 -5.563 -6.018 1.00 0.00 67 SER A CA 7
ATOM 9073 C C . SER A 1 67 ? 7.661 -4.334 -6.884 1.00 0.00 67 SER A C 7
ATOM 9074 O O . SER A 1 67 ? 7.913 -3.204 -6.467 1.00 0.00 67 SER A O 7
ATOM 9082 N N . GLY A 1 68 ? 7.138 -4.597 -8.073 1.00 0.00 68 GLY A N 7
ATOM 9083 C CA . GLY A 1 68 ? 6.814 -3.526 -9.001 1.00 0.00 68 GLY A CA 7
ATOM 9084 C C . GLY A 1 68 ? 6.063 -2.396 -8.295 1.00 0.00 68 GLY A C 7
ATOM 9085 O O . GLY A 1 68 ? 6.501 -1.247 -8.316 1.00 0.00 68 GLY A O 7
ATOM 9089 N N . ILE A 1 69 ? 4.945 -2.762 -7.686 1.00 0.00 69 ILE A N 7
ATOM 9090 C CA . ILE A 1 69 ? 4.129 -1.793 -6.975 1.00 0.00 69 ILE A CA 7
ATOM 9091 C C . ILE A 1 69 ? 4.983 -1.091 -5.918 1.00 0.00 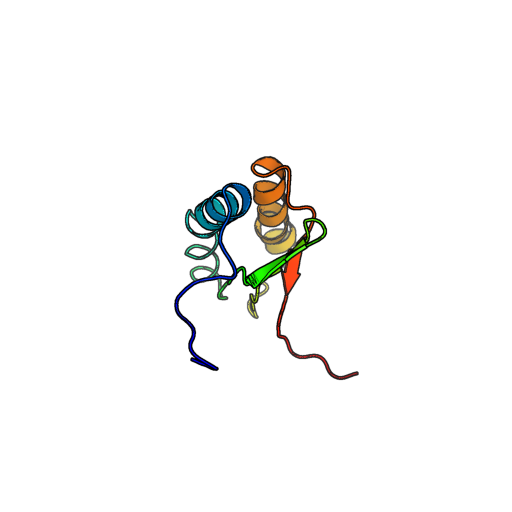69 ILE A C 7
ATOM 9092 O O . ILE A 1 69 ? 5.168 0.124 -5.971 1.00 0.00 69 ILE A O 7
ATOM 9108 N N . GLN A 1 70 ? 5.480 -1.885 -4.982 1.00 0.00 70 GLN A N 7
ATOM 9109 C CA . GLN A 1 70 ? 6.311 -1.356 -3.914 1.00 0.00 70 GLN A CA 7
ATOM 9110 C C . GLN A 1 70 ? 7.278 -0.305 -4.465 1.00 0.00 70 GLN A C 7
ATOM 9111 O O . GLN A 1 70 ? 7.314 0.825 -3.980 1.00 0.00 70 GLN A O 7
ATOM 9125 N N . ASN A 1 71 ? 8.037 -0.716 -5.470 1.00 0.00 71 ASN A N 7
ATOM 9126 C CA . ASN A 1 71 ? 9.002 0.176 -6.092 1.00 0.00 71 ASN A CA 7
ATOM 9127 C C . ASN A 1 71 ? 8.306 1.482 -6.479 1.00 0.00 71 ASN A C 7
ATOM 9128 O O . ASN A 1 71 ? 8.693 2.556 -6.019 1.00 0.00 71 ASN A O 7
ATOM 9139 N N . MET A 1 72 ? 7.292 1.348 -7.321 1.00 0.00 72 MET A N 7
ATOM 9140 C CA . MET A 1 72 ? 6.540 2.505 -7.775 1.00 0.00 72 MET A CA 7
ATOM 9141 C C . MET A 1 72 ? 6.337 3.509 -6.639 1.00 0.00 72 MET A C 7
ATOM 9142 O O . MET A 1 72 ? 6.525 4.711 -6.826 1.00 0.00 72 MET A O 7
ATOM 9156 N N . LEU A 1 73 ? 5.958 2.980 -5.485 1.00 0.00 73 LEU A N 7
ATOM 9157 C CA . LEU A 1 73 ? 5.728 3.815 -4.318 1.00 0.00 73 LEU A CA 7
ATOM 9158 C C . LEU A 1 73 ? 6.996 4.616 -4.012 1.00 0.00 73 LEU A C 7
ATOM 9159 O O . LEU A 1 73 ? 6.952 5.841 -3.913 1.00 0.00 73 LEU A O 7
ATOM 9175 N N . GLN A 1 74 ? 8.095 3.890 -3.871 1.00 0.00 74 GLN A N 7
ATOM 9176 C CA . GLN A 1 74 ? 9.373 4.518 -3.579 1.00 0.00 74 GLN A CA 7
ATOM 9177 C C . GLN A 1 74 ? 9.816 5.394 -4.753 1.00 0.00 74 GLN A C 7
ATOM 9178 O O . GLN A 1 74 ? 10.396 6.459 -4.553 1.00 0.00 74 GLN A O 7
ATOM 9192 N N . PHE A 1 75 ? 9.525 4.911 -5.953 1.00 0.00 75 PHE A N 7
ATOM 9193 C CA . PHE A 1 75 ? 9.885 5.637 -7.159 1.00 0.00 75 PHE A CA 7
ATOM 9194 C C . PHE A 1 75 ? 9.278 7.041 -7.156 1.00 0.00 75 PHE A C 7
ATOM 9195 O O . PHE A 1 75 ? 9.997 8.033 -7.263 1.00 0.00 75 PHE A O 7
ATOM 9212 N N . TYR A 1 76 ? 7.959 7.080 -7.032 1.00 0.00 76 TYR A N 7
ATOM 9213 C CA . TYR A 1 76 ? 7.247 8.345 -7.014 1.00 0.00 76 TYR A CA 7
ATOM 9214 C C . TYR A 1 76 ? 7.495 9.096 -5.704 1.00 0.00 76 TYR A C 7
ATOM 9215 O O . TYR A 1 76 ? 7.939 10.243 -5.716 1.00 0.00 76 TYR A O 7
ATOM 9233 N N . ILE A 1 77 ? 7.196 8.419 -4.605 1.00 0.00 77 ILE A N 7
ATOM 9234 C CA . ILE A 1 77 ? 7.381 9.007 -3.290 1.00 0.00 77 ILE A CA 7
ATOM 9235 C C . ILE A 1 77 ? 8.670 8.464 -2.669 1.00 0.00 77 ILE A C 7
ATOM 9236 O O . ILE A 1 77 ? 8.766 7.275 -2.372 1.00 0.00 77 ILE A O 7
ATOM 9252 N N . PRO A 1 78 ? 9.653 9.385 -2.489 1.00 0.00 78 PRO A N 7
ATOM 9253 C CA . PRO A 1 78 ? 10.933 9.012 -1.911 1.00 0.00 78 PRO A CA 7
ATOM 9254 C C . PRO A 1 78 ? 10.809 8.797 -0.401 1.00 0.00 78 PRO A C 7
ATOM 9255 O O . PRO A 1 78 ? 11.719 8.262 0.231 1.00 0.00 78 PRO A O 7
ATOM 9266 N N . GLU A 1 79 ? 9.676 9.226 0.135 1.00 0.00 79 GLU A N 7
ATOM 9267 C CA . GLU A 1 79 ? 9.423 9.089 1.559 1.00 0.00 79 GLU A CA 7
ATOM 9268 C C . GLU A 1 79 ? 9.321 7.610 1.939 1.00 0.00 79 GLU A C 7
ATOM 9269 O O . GLU A 1 79 ? 10.128 7.109 2.720 1.00 0.00 79 GLU A O 7
ATOM 9281 N N . VAL A 1 80 ? 8.321 6.953 1.369 1.00 0.00 80 VAL A N 7
ATOM 9282 C CA . VAL A 1 80 ? 8.104 5.541 1.638 1.00 0.00 80 VAL A CA 7
ATOM 9283 C C . VAL A 1 80 ? 9.328 4.744 1.181 1.00 0.00 80 VAL A C 7
ATOM 9284 O O . VAL A 1 80 ? 10.031 5.156 0.260 1.00 0.00 80 VAL A O 7
ATOM 9297 N N . GLU A 1 81 ? 9.544 3.620 1.847 1.00 0.00 81 GLU A N 7
ATOM 9298 C CA . GLU A 1 81 ? 10.670 2.762 1.520 1.00 0.00 81 GLU A CA 7
ATOM 9299 C C . GLU A 1 81 ? 10.176 1.388 1.061 1.00 0.00 81 GLU A C 7
ATOM 9300 O O . GLU A 1 81 ? 10.614 0.879 0.031 1.00 0.00 81 GLU A O 7
ATOM 9312 N N . GLY A 1 82 ? 9.271 0.827 1.849 1.00 0.00 82 GLY A N 7
ATOM 9313 C CA . GLY A 1 82 ? 8.712 -0.477 1.538 1.00 0.00 82 GLY A CA 7
ATOM 9314 C C . GLY A 1 82 ? 7.232 -0.546 1.920 1.00 0.00 82 GLY A C 7
ATOM 9315 O O . GLY A 1 82 ? 6.656 0.445 2.365 1.00 0.00 82 GLY A O 7
ATOM 9319 N N . VAL A 1 83 ? 6.659 -1.726 1.733 1.00 0.00 83 VAL A N 7
ATOM 9320 C CA . VAL A 1 83 ? 5.258 -1.937 2.052 1.00 0.00 83 VAL A CA 7
ATOM 9321 C C . VAL A 1 83 ? 5.139 -3.058 3.087 1.00 0.00 83 VAL A C 7
ATOM 9322 O O . VAL A 1 83 ? 6.084 -3.817 3.298 1.00 0.00 83 VAL A O 7
ATOM 9335 N N . GLU A 1 84 ? 3.969 -3.126 3.706 1.00 0.00 84 GLU A N 7
ATOM 9336 C CA . GLU A 1 84 ? 3.714 -4.142 4.714 1.00 0.00 84 GLU A CA 7
ATOM 9337 C C . GLU A 1 84 ? 2.234 -4.530 4.715 1.00 0.00 84 GLU A C 7
ATOM 9338 O O . GLU A 1 84 ? 1.364 -3.668 4.591 1.00 0.00 84 GLU A O 7
ATOM 9350 N N . GLN A 1 85 ? 1.994 -5.825 4.855 1.00 0.00 85 GLN A N 7
ATOM 9351 C CA . GLN A 1 85 ? 0.635 -6.336 4.874 1.00 0.00 85 GLN A CA 7
ATOM 9352 C C . GLN A 1 85 ? 0.130 -6.452 6.314 1.00 0.00 85 GLN A C 7
ATOM 9353 O O . GLN A 1 85 ? 0.194 -7.524 6.914 1.00 0.00 85 GLN A O 7
ATOM 9367 N N . VAL A 1 86 ? -0.360 -5.333 6.828 1.00 0.00 86 VAL A N 7
ATOM 9368 C CA . VAL A 1 86 ? -0.875 -5.295 8.185 1.00 0.00 86 VAL A CA 7
ATOM 9369 C C . VAL A 1 86 ? -2.095 -6.213 8.290 1.00 0.00 86 VAL A C 7
ATOM 9370 O O . VAL A 1 86 ? -2.924 -6.255 7.382 1.00 0.00 86 VAL A O 7
ATOM 9383 N N . SER A 1 87 ? -2.164 -6.927 9.404 1.00 0.00 87 SER A N 7
ATOM 9384 C CA . SER A 1 87 ? -3.269 -7.842 9.638 1.00 0.00 87 SER A CA 7
ATOM 9385 C C . SER A 1 87 ? -3.141 -9.062 8.724 1.00 0.00 87 SER A C 7
ATOM 9386 O O . SER A 1 87 ? -3.827 -9.155 7.707 1.00 0.00 87 SER A O 7
ATOM 9394 N N . GLY A 1 88 ? -2.257 -9.966 9.118 1.00 0.00 88 GLY A N 7
ATOM 9395 C CA . GLY A 1 88 ? -2.030 -11.178 8.347 1.00 0.00 88 GLY A CA 7
ATOM 9396 C C . GLY A 1 88 ? -1.522 -12.310 9.241 1.00 0.00 88 GLY A C 7
ATOM 9397 O O . GLY A 1 88 ? -1.684 -12.265 10.459 1.00 0.00 88 GLY A O 7
ATOM 9401 N N . PRO A 1 89 ? -0.901 -13.326 8.584 1.00 0.00 89 PRO A N 7
ATOM 9402 C CA . PRO A 1 89 ? -0.368 -14.469 9.305 1.00 0.00 89 PRO A CA 7
ATOM 9403 C C . PRO A 1 89 ? 0.927 -14.102 10.033 1.00 0.00 89 PRO A C 7
ATOM 9404 O O . PRO A 1 89 ? 1.837 -13.527 9.436 1.00 0.00 89 PRO A O 7
ATOM 9415 N N . SER A 1 90 ? 0.969 -14.450 11.311 1.00 0.00 90 SER A N 7
ATOM 9416 C CA . SER A 1 90 ? 2.138 -14.164 12.126 1.00 0.00 90 SER A CA 7
ATOM 9417 C C . SER A 1 90 ? 2.348 -15.283 13.148 1.00 0.00 90 SER A C 7
ATOM 9418 O O . SER A 1 90 ? 1.418 -16.022 13.465 1.00 0.00 90 SER A O 7
ATOM 9426 N N . SER A 1 91 ? 3.576 -15.370 13.637 1.00 0.00 91 SER A N 7
ATOM 9427 C CA . SER A 1 91 ? 3.921 -16.386 14.617 1.00 0.00 91 SER A CA 7
ATOM 9428 C C . SER A 1 91 ? 3.725 -17.780 14.018 1.00 0.00 91 SER A C 7
ATOM 9429 O O . SER A 1 91 ? 4.620 -18.307 13.357 1.00 0.00 91 SER A O 7
ATOM 9437 N N . GLY A 1 92 ? 2.551 -18.338 14.270 1.00 0.00 92 GLY A N 7
ATOM 9438 C CA . GLY A 1 92 ? 2.226 -19.661 13.762 1.00 0.00 92 GLY A CA 7
ATOM 9439 C C . GLY A 1 92 ? 1.230 -20.371 14.681 1.00 0.00 92 GLY A C 7
ATOM 9440 O O . GLY A 1 92 ? 1.474 -21.496 15.116 1.00 0.00 92 GLY A O 7
ATOM 9444 N N . GLY A 1 1 ? 1.561 -6.641 17.258 1.00 0.00 1 GLY A N 8
ATOM 9445 C CA . GLY A 1 1 ? 0.165 -6.874 16.929 1.00 0.00 1 GLY A CA 8
ATOM 9446 C C . GLY A 1 1 ? -0.720 -5.749 17.472 1.00 0.00 1 GLY A C 8
ATOM 9447 O O . GLY A 1 1 ? -1.387 -5.917 18.492 1.00 0.00 1 GLY A O 8
ATOM 9451 N N . SER A 1 2 ? -0.699 -4.629 16.765 1.00 0.00 2 SER A N 8
ATOM 9452 C CA . SER A 1 2 ? -1.491 -3.477 17.162 1.00 0.00 2 SER A CA 8
ATOM 9453 C C . SER A 1 2 ? -2.982 -3.802 17.042 1.00 0.00 2 SER A C 8
ATOM 9454 O O . SER A 1 2 ? -3.352 -4.849 16.514 1.00 0.00 2 SER A O 8
ATOM 9462 N N . SER A 1 3 ? -3.796 -2.884 17.542 1.00 0.00 3 SER A N 8
ATOM 9463 C CA . SER A 1 3 ? -5.238 -3.059 17.497 1.00 0.00 3 SER A CA 8
ATOM 9464 C C . SER A 1 3 ? -5.936 -1.743 17.846 1.00 0.00 3 SER A C 8
ATOM 9465 O O . SER A 1 3 ? -5.929 -1.320 19.001 1.00 0.00 3 SER A O 8
ATOM 9473 N N . GLY A 1 4 ? -6.521 -1.132 16.826 1.00 0.00 4 GLY A N 8
ATOM 9474 C CA . GLY A 1 4 ? -7.223 0.127 17.011 1.00 0.00 4 GLY A CA 8
ATOM 9475 C C . GLY A 1 4 ? -6.297 1.187 17.611 1.00 0.00 4 GLY A C 8
ATOM 9476 O O . GLY A 1 4 ? -6.465 1.582 18.764 1.00 0.00 4 GLY A O 8
ATOM 9480 N N . SER A 1 5 ? -5.340 1.618 16.802 1.00 0.00 5 SER A N 8
ATOM 9481 C CA . SER A 1 5 ? -4.387 2.624 17.239 1.00 0.00 5 SER A CA 8
ATOM 9482 C C . SER A 1 5 ? -4.021 3.540 16.070 1.00 0.00 5 SER A C 8
ATOM 9483 O O . SER A 1 5 ? -3.417 3.098 15.094 1.00 0.00 5 SER A O 8
ATOM 9491 N N . SER A 1 6 ? -4.403 4.802 16.207 1.00 0.00 6 SER A N 8
ATOM 9492 C CA . SER A 1 6 ? -4.122 5.785 15.174 1.00 0.00 6 SER A CA 8
ATOM 9493 C C . SER A 1 6 ? -4.472 7.186 15.677 1.00 0.00 6 SER A C 8
ATOM 9494 O O . SER A 1 6 ? -3.614 8.065 15.725 1.00 0.00 6 SER A O 8
ATOM 9502 N N . GLY A 1 7 ? -5.736 7.352 16.038 1.00 0.00 7 GLY A N 8
ATOM 9503 C CA . GLY A 1 7 ? -6.211 8.632 16.534 1.00 0.00 7 GLY A CA 8
ATOM 9504 C C . GLY A 1 7 ? -7.582 8.974 15.947 1.00 0.00 7 GLY A C 8
ATOM 9505 O O . GLY A 1 7 ? -8.333 8.083 15.553 1.00 0.00 7 GLY A O 8
ATOM 9509 N N . SER A 1 8 ? -7.867 10.268 15.906 1.00 0.00 8 SER A N 8
ATOM 9510 C CA . SER A 1 8 ? -9.134 10.739 15.373 1.00 0.00 8 SER A CA 8
ATOM 9511 C C . SER A 1 8 ? -8.982 11.081 13.890 1.00 0.00 8 SER A C 8
ATOM 9512 O O . SER A 1 8 ? -9.670 10.512 13.044 1.00 0.00 8 SER A O 8
ATOM 9520 N N . GLU A 1 9 ? -8.079 12.011 13.620 1.00 0.00 9 GLU A N 8
ATOM 9521 C CA . GLU A 1 9 ? -7.828 12.437 12.254 1.00 0.00 9 GLU A CA 8
ATOM 9522 C C . GLU A 1 9 ? -6.711 13.483 12.219 1.00 0.00 9 GLU A C 8
ATOM 9523 O O . GLU A 1 9 ? -6.932 14.644 12.560 1.00 0.00 9 GLU A O 8
ATOM 9535 N N . GLU A 1 10 ? -5.536 13.033 11.804 1.00 0.00 10 GLU A N 8
ATOM 9536 C CA . GLU A 1 10 ? -4.384 13.915 11.722 1.00 0.00 10 GLU A CA 8
ATOM 9537 C C . GLU A 1 10 ? -3.420 13.428 10.639 1.00 0.00 10 GLU A C 8
ATOM 9538 O O . GLU A 1 10 ? -2.372 12.861 10.945 1.00 0.00 10 GLU A O 8
ATOM 9550 N N . ASP A 1 11 ? -3.808 13.667 9.394 1.00 0.00 11 ASP A N 8
ATOM 9551 C CA . ASP A 1 11 ? -2.991 13.259 8.264 1.00 0.00 11 ASP A CA 8
ATOM 9552 C C . ASP A 1 11 ? -2.064 14.411 7.869 1.00 0.00 11 ASP A C 8
ATOM 9553 O O . ASP A 1 11 ? -2.341 15.569 8.178 1.00 0.00 11 ASP A O 8
ATOM 9562 N N . ASP A 1 12 ? -0.984 14.052 7.192 1.00 0.00 12 ASP A N 8
ATOM 9563 C CA . ASP A 1 12 ? -0.014 15.042 6.751 1.00 0.00 12 ASP A CA 8
ATOM 9564 C C . ASP A 1 12 ? -0.024 15.114 5.224 1.00 0.00 12 ASP A C 8
ATOM 9565 O O . ASP A 1 12 ? -0.831 14.452 4.572 1.00 0.00 12 ASP A O 8
ATOM 9574 N N . GLU A 1 13 ? 0.882 15.924 4.695 1.00 0.00 13 GLU A N 8
ATOM 9575 C CA . GLU A 1 13 ? 0.988 16.091 3.256 1.00 0.00 13 GLU A CA 8
ATOM 9576 C C . GLU A 1 13 ? 1.543 14.820 2.613 1.00 0.00 13 GLU A C 8
ATOM 9577 O O . GLU A 1 13 ? 1.299 14.556 1.437 1.00 0.00 13 GLU A O 8
ATOM 9589 N N . VAL A 1 14 ? 2.281 14.064 3.413 1.00 0.00 14 VAL A N 8
ATOM 9590 C CA . VAL A 1 14 ? 2.874 12.826 2.937 1.00 0.00 14 VAL A CA 8
ATOM 9591 C C . VAL A 1 14 ? 1.777 11.776 2.759 1.00 0.00 14 VAL A C 8
ATOM 9592 O O . VAL A 1 14 ? 1.762 11.052 1.764 1.00 0.00 14 VAL A O 8
ATOM 9605 N N . VAL A 1 15 ? 0.884 11.726 3.737 1.00 0.00 15 VAL A N 8
ATOM 9606 C CA . VAL A 1 15 ? -0.215 10.777 3.700 1.00 0.00 15 VAL A CA 8
ATOM 9607 C C . VAL A 1 15 ? -1.111 11.087 2.500 1.00 0.00 15 VAL A C 8
ATOM 9608 O O . VAL A 1 15 ? -1.389 10.208 1.685 1.00 0.00 15 VAL A O 8
ATOM 9621 N N . ALA A 1 16 ? -1.539 12.338 2.428 1.00 0.00 16 ALA A N 8
ATOM 9622 C CA . ALA A 1 16 ? -2.399 12.776 1.342 1.00 0.00 16 ALA A CA 8
ATOM 9623 C C . ALA A 1 16 ? -1.749 12.408 0.005 1.00 0.00 16 ALA A C 8
ATOM 9624 O O . ALA A 1 16 ? -2.445 12.123 -0.968 1.00 0.00 16 ALA A O 8
ATOM 9631 N N . MET A 1 17 ? -0.425 12.427 0.002 1.00 0.00 17 MET A N 8
ATOM 9632 C CA . MET A 1 17 ? 0.325 12.100 -1.198 1.00 0.00 17 MET A CA 8
ATOM 9633 C C . MET A 1 17 ? 0.170 10.621 -1.556 1.00 0.00 17 MET A C 8
ATOM 9634 O O . MET A 1 17 ? -0.248 10.288 -2.664 1.00 0.00 17 MET A O 8
ATOM 9648 N N . ILE A 1 18 ? 0.514 9.773 -0.598 1.00 0.00 18 ILE A N 8
ATOM 9649 C CA . ILE A 1 18 ? 0.417 8.337 -0.798 1.00 0.00 18 ILE A CA 8
ATOM 9650 C C . ILE A 1 18 ? -1.042 7.960 -1.057 1.00 0.00 18 ILE A C 8
ATOM 9651 O O . ILE A 1 18 ? -1.338 7.210 -1.985 1.00 0.00 18 ILE A O 8
ATOM 9667 N N . LYS A 1 19 ? -1.917 8.497 -0.218 1.00 0.00 19 LYS A N 8
ATOM 9668 C CA . LYS A 1 19 ? -3.338 8.226 -0.345 1.00 0.00 19 LYS A CA 8
ATOM 9669 C C . LYS A 1 19 ? -3.728 8.246 -1.824 1.00 0.00 19 LYS A C 8
ATOM 9670 O O . LYS A 1 19 ? -4.408 7.340 -2.303 1.00 0.00 19 LYS A O 8
ATOM 9689 N N . GLU A 1 20 ? -3.280 9.289 -2.507 1.00 0.00 20 GLU A N 8
ATOM 9690 C CA . GLU A 1 20 ? -3.572 9.439 -3.923 1.00 0.00 20 GLU A CA 8
ATOM 9691 C C . GLU A 1 20 ? -2.974 8.274 -4.715 1.00 0.00 20 GLU A C 8
ATOM 9692 O O . GLU A 1 20 ? -3.699 7.526 -5.367 1.00 0.00 20 GLU A O 8
ATOM 9704 N N . LEU A 1 21 ? -1.657 8.160 -4.631 1.00 0.00 21 LEU A N 8
ATOM 9705 C CA . LEU A 1 21 ? -0.951 7.100 -5.332 1.00 0.00 21 LEU A CA 8
ATOM 9706 C C . LEU A 1 21 ? -1.759 5.803 -5.230 1.00 0.00 21 LEU A C 8
ATOM 9707 O O . LEU A 1 21 ? -1.686 4.952 -6.115 1.00 0.00 21 LEU A O 8
ATOM 9723 N N . LEU A 1 22 ? -2.508 5.694 -4.144 1.00 0.00 22 LEU A N 8
ATOM 9724 C CA . LEU A 1 22 ? -3.327 4.516 -3.914 1.00 0.00 22 LEU A CA 8
ATOM 9725 C C . LEU A 1 22 ? -4.668 4.685 -4.631 1.00 0.00 22 LEU A C 8
ATOM 9726 O O . LEU A 1 22 ? -5.128 3.774 -5.318 1.00 0.00 22 LEU A O 8
ATOM 9742 N N . ASP A 1 23 ? -5.257 5.857 -4.448 1.00 0.00 23 ASP A N 8
ATOM 9743 C CA . ASP A 1 23 ? -6.535 6.158 -5.069 1.00 0.00 23 ASP A CA 8
ATOM 9744 C C . ASP A 1 23 ? -6.367 6.180 -6.590 1.00 0.00 23 ASP A C 8
ATOM 9745 O O . ASP A 1 23 ? -7.155 5.573 -7.314 1.00 0.00 23 ASP A O 8
ATOM 9754 N N . THR A 1 24 ? -5.334 6.885 -7.028 1.00 0.00 24 THR A N 8
ATOM 9755 C CA . THR A 1 24 ? -5.052 6.994 -8.449 1.00 0.00 24 THR A CA 8
ATOM 9756 C C . THR A 1 24 ? -5.554 5.752 -9.189 1.00 0.00 24 THR A C 8
ATOM 9757 O O . THR A 1 24 ? -6.704 5.705 -9.624 1.00 0.00 24 THR A O 8
ATOM 9768 N N . ARG A 1 25 ? -4.666 4.775 -9.310 1.00 0.00 25 ARG A N 8
ATOM 9769 C CA . ARG A 1 25 ? -5.004 3.537 -9.989 1.00 0.00 25 ARG A CA 8
ATOM 9770 C C . ARG A 1 25 ? -4.187 2.377 -9.416 1.00 0.00 25 ARG A C 8
ATOM 9771 O O . ARG A 1 25 ? -3.557 1.629 -10.162 1.00 0.00 25 ARG A O 8
ATOM 9792 N N . ILE A 1 26 ? -4.226 2.264 -8.096 1.00 0.00 26 ILE A N 8
ATOM 9793 C CA . ILE A 1 26 ? -3.498 1.207 -7.415 1.00 0.00 26 ILE A CA 8
ATOM 9794 C C . ILE A 1 26 ? -4.464 0.414 -6.533 1.00 0.00 26 ILE A C 8
ATOM 9795 O O . ILE A 1 26 ? -4.516 -0.812 -6.610 1.00 0.00 26 ILE A O 8
ATOM 9811 N N . ARG A 1 27 ? -5.207 1.146 -5.716 1.00 0.00 27 ARG A N 8
ATOM 9812 C CA . ARG A 1 27 ? -6.170 0.527 -4.822 1.00 0.00 27 ARG A CA 8
ATOM 9813 C C . ARG A 1 27 ? -7.327 -0.074 -5.621 1.00 0.00 27 ARG A C 8
ATOM 9814 O O . ARG A 1 27 ? -7.688 -1.233 -5.422 1.00 0.00 27 ARG A O 8
ATOM 9835 N N . PRO A 1 28 ? -7.892 0.763 -6.532 1.00 0.00 28 PRO A N 8
ATOM 9836 C CA . PRO A 1 28 ? -9.002 0.326 -7.362 1.00 0.00 28 PRO A CA 8
ATOM 9837 C C . PRO A 1 28 ? -8.521 -0.611 -8.472 1.00 0.00 28 PRO A C 8
ATOM 9838 O O . PRO A 1 28 ? -9.322 -1.098 -9.268 1.00 0.00 28 PRO A O 8
ATOM 9849 N N . THR A 1 29 ? -7.214 -0.836 -8.487 1.00 0.00 29 THR A N 8
ATOM 9850 C CA . THR A 1 29 ? -6.618 -1.706 -9.486 1.00 0.00 29 THR A CA 8
ATOM 9851 C C . THR A 1 29 ? -6.533 -3.141 -8.961 1.00 0.00 29 THR A C 8
ATOM 9852 O O . THR A 1 29 ? -6.409 -4.085 -9.740 1.00 0.00 29 THR A O 8
ATOM 9863 N N . VAL A 1 30 ? -6.603 -3.260 -7.643 1.00 0.00 30 VAL A N 8
ATOM 9864 C CA . VAL A 1 30 ? -6.536 -4.563 -7.004 1.00 0.00 30 VAL A CA 8
ATOM 9865 C C . VAL A 1 30 ? -7.948 -5.143 -6.889 1.00 0.00 30 VAL A C 8
ATOM 9866 O O . VAL A 1 30 ? -8.139 -6.351 -7.012 1.00 0.00 30 VAL A O 8
ATOM 9879 N N . GLN A 1 31 ? -8.901 -4.254 -6.655 1.00 0.00 31 GLN A N 8
ATOM 9880 C CA . GLN A 1 31 ? -10.290 -4.662 -6.522 1.00 0.00 31 GLN A CA 8
ATOM 9881 C C . GLN A 1 31 ? -10.696 -5.552 -7.698 1.00 0.00 31 GLN A C 8
ATOM 9882 O O . GLN A 1 31 ? -11.311 -6.600 -7.505 1.00 0.00 31 GLN A O 8
ATOM 9896 N N . GLU A 1 32 ? -10.335 -5.102 -8.891 1.00 0.00 32 GLU A N 8
ATOM 9897 C CA . GLU A 1 32 ? -10.655 -5.844 -10.099 1.00 0.00 32 GLU A CA 8
ATOM 9898 C C . GLU A 1 32 ? -10.136 -7.280 -9.992 1.00 0.00 32 GLU A C 8
ATOM 9899 O O . GLU A 1 32 ? -10.625 -8.173 -10.682 1.00 0.00 32 GLU A O 8
ATOM 9911 N N . ASP A 1 33 ? -9.153 -7.457 -9.121 1.00 0.00 33 ASP A N 8
ATOM 9912 C CA . ASP A 1 33 ? -8.563 -8.768 -8.916 1.00 0.00 33 ASP A CA 8
ATOM 9913 C C . ASP A 1 33 ? -9.390 -9.539 -7.885 1.00 0.00 33 ASP A C 8
ATOM 9914 O O . ASP A 1 33 ? -9.843 -10.651 -8.152 1.00 0.00 33 ASP A O 8
ATOM 9923 N N . GLY A 1 34 ? -9.562 -8.917 -6.727 1.00 0.00 34 GLY A N 8
ATOM 9924 C CA . GLY A 1 34 ? -10.327 -9.532 -5.655 1.00 0.00 34 GLY A CA 8
ATOM 9925 C C . GLY A 1 34 ? -10.058 -8.833 -4.320 1.00 0.00 34 GLY A C 8
ATOM 9926 O O . GLY A 1 34 ? -10.988 -8.376 -3.656 1.00 0.00 34 GLY A O 8
ATOM 9930 N N . GLY A 1 35 ? -8.783 -8.771 -3.968 1.00 0.00 35 GLY A N 8
ATOM 9931 C CA . GLY A 1 35 ? -8.380 -8.136 -2.725 1.00 0.00 35 GLY A CA 8
ATOM 9932 C C . GLY A 1 35 ? -8.522 -6.615 -2.814 1.00 0.00 35 GLY A C 8
ATOM 9933 O O . GLY A 1 35 ? -9.253 -6.105 -3.663 1.00 0.00 35 GLY A O 8
ATOM 9937 N N . ASP A 1 36 ? -7.812 -5.933 -1.928 1.00 0.00 36 ASP A N 8
ATOM 9938 C CA . ASP A 1 36 ? -7.849 -4.480 -1.897 1.00 0.00 36 ASP A CA 8
ATOM 9939 C C . ASP A 1 36 ? -6.711 -3.964 -1.016 1.00 0.00 36 ASP A C 8
ATOM 9940 O O . ASP A 1 36 ? -6.374 -4.580 -0.006 1.00 0.00 36 ASP A O 8
ATOM 9949 N N . VAL A 1 37 ? -6.148 -2.837 -1.430 1.00 0.00 37 VAL A N 8
ATOM 9950 C CA . VAL A 1 37 ? -5.054 -2.231 -0.692 1.00 0.00 37 VAL A CA 8
ATOM 9951 C C . VAL A 1 37 ? -5.605 -1.127 0.213 1.00 0.00 37 VAL A C 8
ATOM 9952 O O . VAL A 1 37 ? -6.411 -0.306 -0.224 1.00 0.00 37 VAL A O 8
ATOM 9965 N N . ILE A 1 38 ? -5.150 -1.143 1.457 1.00 0.00 38 ILE A N 8
ATOM 9966 C CA . ILE A 1 38 ? -5.588 -0.153 2.427 1.00 0.00 38 ILE A CA 8
ATOM 9967 C C . ILE A 1 38 ? -4.380 0.343 3.224 1.00 0.00 38 ILE A C 8
ATOM 9968 O O . ILE A 1 38 ? -3.884 -0.356 4.107 1.00 0.00 38 ILE A O 8
ATOM 9984 N N . TYR A 1 39 ? -3.940 1.546 2.884 1.00 0.00 39 TYR A N 8
ATOM 9985 C CA . TYR A 1 39 ? -2.800 2.143 3.557 1.00 0.00 39 TYR A CA 8
ATOM 9986 C C . TYR A 1 39 ? -3.151 2.524 4.997 1.00 0.00 39 TYR A C 8
ATOM 9987 O O . TYR A 1 39 ? -3.816 3.532 5.231 1.00 0.00 39 TYR A O 8
ATOM 10005 N N . ARG A 1 40 ? -2.686 1.699 5.923 1.00 0.00 40 ARG A N 8
ATOM 10006 C CA . ARG A 1 40 ? -2.943 1.937 7.334 1.00 0.00 40 ARG A CA 8
ATOM 10007 C C . ARG A 1 40 ? -1.635 1.879 8.128 1.00 0.00 40 ARG A C 8
ATOM 10008 O O . ARG A 1 40 ? -1.222 0.809 8.572 1.00 0.00 40 ARG A O 8
ATOM 10029 N N . GLY A 1 41 ? -1.023 3.044 8.283 1.00 0.00 41 GLY A N 8
ATOM 10030 C CA . GLY A 1 41 ? 0.228 3.139 9.016 1.00 0.00 41 GLY A CA 8
ATOM 10031 C C . GLY A 1 41 ? 1.389 3.476 8.079 1.00 0.00 41 GLY A C 8
ATOM 10032 O O . GLY A 1 41 ? 1.494 2.916 6.988 1.00 0.00 41 GLY A O 8
ATOM 10036 N N . PHE A 1 42 ? 2.231 4.390 8.536 1.00 0.00 42 PHE A N 8
ATOM 10037 C CA . PHE A 1 42 ? 3.381 4.809 7.752 1.00 0.00 42 PHE A CA 8
ATOM 10038 C C . PHE A 1 42 ? 4.591 5.071 8.650 1.00 0.00 42 PHE A C 8
ATOM 10039 O O . PHE A 1 42 ? 4.628 6.064 9.375 1.00 0.00 42 PHE A O 8
ATOM 10056 N N . GLU A 1 43 ? 5.553 4.162 8.573 1.00 0.00 43 GLU A N 8
ATOM 10057 C CA . GLU A 1 43 ? 6.763 4.283 9.369 1.00 0.00 43 GLU A CA 8
ATOM 10058 C C . GLU A 1 43 ? 7.994 3.974 8.515 1.00 0.00 43 GLU A C 8
ATOM 10059 O O . GLU A 1 43 ? 7.921 3.177 7.580 1.00 0.00 43 GLU A O 8
ATOM 10071 N N . ASP A 1 44 ? 9.095 4.621 8.867 1.00 0.00 44 ASP A N 8
ATOM 10072 C CA . ASP A 1 44 ? 10.341 4.425 8.143 1.00 0.00 44 ASP A CA 8
ATOM 10073 C C . ASP A 1 44 ? 10.044 4.313 6.647 1.00 0.00 44 ASP A C 8
ATOM 10074 O O . ASP A 1 44 ? 10.762 3.629 5.918 1.00 0.00 44 ASP A O 8
ATOM 10083 N N . GLY A 1 45 ? 8.987 4.995 6.233 1.00 0.00 45 GLY A N 8
ATOM 10084 C CA . GLY A 1 45 ? 8.587 4.980 4.836 1.00 0.00 45 GLY A CA 8
ATOM 10085 C C . GLY A 1 45 ? 7.689 3.777 4.535 1.00 0.00 45 GLY A C 8
ATOM 10086 O O . GLY A 1 45 ? 6.690 3.904 3.829 1.00 0.00 45 GLY A O 8
ATOM 10090 N N . ILE A 1 46 ? 8.078 2.637 5.087 1.00 0.00 46 ILE A N 8
ATOM 10091 C CA . ILE A 1 46 ? 7.321 1.413 4.886 1.00 0.00 46 ILE A CA 8
ATOM 10092 C C . ILE A 1 46 ? 5.825 1.722 4.977 1.00 0.00 46 ILE A C 8
ATOM 10093 O O . ILE A 1 46 ? 5.283 1.871 6.071 1.00 0.00 46 ILE A O 8
ATOM 10109 N N . VAL A 1 47 ? 5.201 1.811 3.812 1.00 0.00 47 VAL A N 8
ATOM 10110 C CA . VAL A 1 47 ? 3.778 2.100 3.746 1.00 0.00 47 VAL A CA 8
ATOM 10111 C C . VAL A 1 47 ? 2.989 0.832 4.077 1.00 0.00 47 VAL A C 8
ATOM 10112 O O . VAL A 1 47 ? 2.988 -0.123 3.302 1.00 0.00 47 VAL A O 8
ATOM 10125 N N . ARG A 1 48 ? 2.336 0.864 5.229 1.00 0.00 48 ARG A N 8
ATOM 10126 C CA . ARG A 1 48 ? 1.543 -0.270 5.672 1.00 0.00 48 ARG A CA 8
ATOM 10127 C C . ARG A 1 48 ? 0.286 -0.409 4.811 1.00 0.00 48 ARG A C 8
ATOM 10128 O O . ARG A 1 48 ? -0.634 0.402 4.915 1.00 0.00 48 ARG A O 8
ATOM 10149 N N . LEU A 1 49 ? 0.286 -1.440 3.981 1.00 0.00 49 LEU A N 8
ATOM 10150 C CA . LEU A 1 49 ? -0.843 -1.695 3.103 1.00 0.00 49 LEU A CA 8
ATOM 10151 C C . LEU A 1 49 ? -1.386 -3.100 3.370 1.00 0.00 49 LEU A C 8
ATOM 10152 O O . LEU A 1 49 ? -0.617 -4.030 3.610 1.00 0.00 49 LEU A O 8
ATOM 10168 N N . LYS A 1 50 ? -2.705 -3.211 3.321 1.00 0.00 50 LYS A N 8
ATOM 10169 C CA . LYS A 1 50 ? -3.358 -4.486 3.556 1.00 0.00 50 LYS A CA 8
ATOM 10170 C C . LYS A 1 50 ? -3.928 -5.012 2.236 1.00 0.00 50 LYS A C 8
ATOM 10171 O O . LYS A 1 50 ? -5.144 -5.063 2.057 1.00 0.00 50 LYS A O 8
ATOM 10190 N N . LEU A 1 51 ? -3.023 -5.391 1.347 1.00 0.00 51 LEU A N 8
ATOM 10191 C CA . LEU A 1 51 ? -3.420 -5.911 0.049 1.00 0.00 51 LEU A CA 8
ATOM 10192 C C . LEU A 1 51 ? -3.336 -7.439 0.071 1.00 0.00 51 LEU A C 8
ATOM 10193 O O . LEU A 1 51 ? -2.458 -8.008 0.717 1.00 0.00 51 LEU A O 8
ATOM 10209 N N . GLN A 1 52 ? -4.263 -8.061 -0.645 1.00 0.00 52 GLN A N 8
ATOM 10210 C CA . GLN A 1 52 ? -4.306 -9.511 -0.717 1.00 0.00 52 GLN A CA 8
ATOM 10211 C C . GLN A 1 52 ? -4.859 -9.959 -2.070 1.00 0.00 52 GLN A C 8
ATOM 10212 O O . GLN A 1 52 ? -5.289 -9.133 -2.873 1.00 0.00 52 GLN A O 8
ATOM 10226 N N . GLY A 1 53 ? -4.831 -11.267 -2.281 1.00 0.00 53 GLY A N 8
ATOM 10227 C CA . GLY A 1 53 ? -5.325 -11.836 -3.524 1.00 0.00 53 GLY A CA 8
ATOM 10228 C C . GLY A 1 53 ? -5.631 -13.326 -3.362 1.00 0.00 53 GLY A C 8
ATOM 10229 O O . GLY A 1 53 ? -4.860 -14.058 -2.742 1.00 0.00 53 GLY A O 8
ATOM 10233 N N . SER A 1 54 ? -6.758 -13.731 -3.930 1.00 0.00 54 SER A N 8
ATOM 10234 C CA . SER A 1 54 ? -7.174 -15.122 -3.856 1.00 0.00 54 SER A CA 8
ATOM 10235 C C . SER A 1 54 ? -6.120 -16.019 -4.507 1.00 0.00 54 SER A C 8
ATOM 10236 O O . SER A 1 54 ? -5.953 -17.172 -4.111 1.00 0.00 54 SER A O 8
ATOM 10244 N N . CYS A 1 55 ? -5.437 -15.457 -5.492 1.00 0.00 55 CYS A N 8
ATOM 10245 C CA . CYS A 1 55 ? -4.404 -16.192 -6.202 1.00 0.00 55 CYS A CA 8
ATOM 10246 C C . CYS A 1 55 ? -3.076 -15.457 -6.014 1.00 0.00 55 CYS A C 8
ATOM 10247 O O . CYS A 1 55 ? -2.722 -14.593 -6.815 1.00 0.00 55 CYS A O 8
ATOM 10255 N N . THR A 1 56 ? -2.377 -15.825 -4.950 1.00 0.00 56 THR A N 8
ATOM 10256 C CA . THR A 1 56 ? -1.097 -15.210 -4.647 1.00 0.00 56 THR A CA 8
ATOM 10257 C C . THR A 1 56 ? -0.012 -15.747 -5.584 1.00 0.00 56 THR A C 8
ATOM 10258 O O . THR A 1 56 ? 1.003 -15.089 -5.805 1.00 0.00 56 THR A O 8
ATOM 10269 N N . SER A 1 57 ? -0.264 -16.937 -6.109 1.00 0.00 57 SER A N 8
ATOM 10270 C CA . SER A 1 57 ? 0.677 -17.570 -7.016 1.00 0.00 57 SER A CA 8
ATOM 10271 C C . SER A 1 57 ? 2.044 -17.702 -6.344 1.00 0.00 57 SER A C 8
ATOM 10272 O O . SER A 1 57 ? 2.148 -17.624 -5.121 1.00 0.00 57 SER A O 8
ATOM 10280 N N . CYS A 1 58 ? 3.058 -17.901 -7.172 1.00 0.00 58 CYS A N 8
ATOM 10281 C CA . CYS A 1 58 ? 4.416 -18.045 -6.673 1.00 0.00 58 CYS A CA 8
ATOM 10282 C C . CYS A 1 58 ? 4.974 -16.648 -6.391 1.00 0.00 58 CYS A C 8
ATOM 10283 O O . CYS A 1 58 ? 4.511 -15.663 -6.964 1.00 0.00 58 CYS A O 8
ATOM 10291 N N . PRO A 1 59 ? 5.988 -16.607 -5.485 1.00 0.00 59 PRO A N 8
ATOM 10292 C CA . PRO A 1 59 ? 6.615 -15.348 -5.120 1.00 0.00 59 PRO A CA 8
ATOM 10293 C C . PRO A 1 59 ? 7.542 -14.854 -6.233 1.00 0.00 59 PRO A C 8
ATOM 10294 O O . PRO A 1 59 ? 7.589 -13.660 -6.523 1.00 0.00 59 PRO A O 8
ATOM 10305 N N . SER A 1 60 ? 8.258 -15.800 -6.826 1.00 0.00 60 SER A N 8
ATOM 10306 C CA . SER A 1 60 ? 9.181 -15.476 -7.900 1.00 0.00 60 SER A CA 8
ATOM 10307 C C . SER A 1 60 ? 8.520 -14.509 -8.885 1.00 0.00 60 SER A C 8
ATOM 10308 O O . SER A 1 60 ? 9.166 -13.590 -9.387 1.00 0.00 60 SER A O 8
ATOM 10316 N N . SER A 1 61 ? 7.240 -14.749 -9.132 1.00 0.00 61 SER A N 8
ATOM 10317 C CA . SER A 1 61 ? 6.485 -13.912 -10.048 1.00 0.00 61 SER A CA 8
ATOM 10318 C C . SER A 1 61 ? 5.874 -12.730 -9.292 1.00 0.00 61 SER A C 8
ATOM 10319 O O . SER A 1 61 ? 5.945 -11.591 -9.752 1.00 0.00 61 SER A O 8
ATOM 10327 N N . ILE A 1 62 ? 5.287 -13.041 -8.146 1.00 0.00 62 ILE A N 8
ATOM 10328 C CA . ILE A 1 62 ? 4.664 -12.018 -7.323 1.00 0.00 62 ILE A CA 8
ATOM 10329 C C . ILE A 1 62 ? 5.616 -10.830 -7.185 1.00 0.00 62 ILE A C 8
ATOM 10330 O O . ILE A 1 62 ? 5.220 -9.684 -7.393 1.00 0.00 62 ILE A O 8
ATOM 10346 N N . ILE A 1 63 ? 6.855 -11.143 -6.834 1.00 0.00 63 ILE A N 8
ATOM 10347 C CA . ILE A 1 63 ? 7.868 -10.114 -6.666 1.00 0.00 63 ILE A CA 8
ATOM 10348 C C . ILE A 1 63 ? 7.733 -9.084 -7.788 1.00 0.00 63 ILE A C 8
ATOM 10349 O O . ILE A 1 63 ? 8.067 -7.914 -7.605 1.00 0.00 63 ILE A O 8
ATOM 10365 N N . THR A 1 64 ? 7.244 -9.555 -8.925 1.00 0.00 64 THR A N 8
ATOM 10366 C CA . THR A 1 64 ? 7.061 -8.689 -10.078 1.00 0.00 64 THR A CA 8
ATOM 10367 C C . THR A 1 64 ? 6.127 -7.527 -9.730 1.00 0.00 64 THR A C 8
ATOM 10368 O O . THR A 1 64 ? 6.426 -6.374 -10.034 1.00 0.00 64 THR A O 8
ATOM 10379 N N . LEU A 1 65 ? 5.016 -7.873 -9.096 1.00 0.00 65 LEU A N 8
ATOM 10380 C CA . LEU A 1 65 ? 4.037 -6.874 -8.703 1.00 0.00 65 LEU A CA 8
ATOM 10381 C C . LEU A 1 65 ? 4.364 -6.372 -7.295 1.00 0.00 65 LEU A C 8
ATOM 10382 O O . LEU A 1 65 ? 4.577 -5.177 -7.094 1.00 0.00 65 LEU A O 8
ATOM 10398 N N . LYS A 1 66 ? 4.394 -7.308 -6.359 1.00 0.00 66 LYS A N 8
ATOM 10399 C CA . LYS A 1 66 ? 4.693 -6.975 -4.977 1.00 0.00 66 LYS A CA 8
ATOM 10400 C C . LYS A 1 66 ? 5.805 -5.924 -4.939 1.00 0.00 66 LYS A C 8
ATOM 10401 O O . LYS A 1 66 ? 5.618 -4.838 -4.392 1.00 0.00 66 LYS A O 8
ATOM 10420 N N . SER A 1 67 ? 6.936 -6.284 -5.526 1.00 0.00 67 SER A N 8
ATOM 10421 C CA . SER A 1 67 ? 8.077 -5.387 -5.565 1.00 0.00 67 SER A CA 8
ATOM 10422 C C . SER A 1 67 ? 7.850 -4.297 -6.615 1.00 0.00 67 SER A C 8
ATOM 10423 O O . SER A 1 67 ? 8.268 -3.155 -6.431 1.00 0.00 67 SER A O 8
ATOM 10431 N N . GLY A 1 68 ? 7.188 -4.689 -7.694 1.00 0.00 68 GLY A N 8
ATOM 10432 C CA . GLY A 1 68 ? 6.900 -3.760 -8.774 1.00 0.00 68 GLY A CA 8
ATOM 10433 C C . GLY A 1 68 ? 6.243 -2.485 -8.239 1.00 0.00 68 GLY A C 8
ATOM 10434 O O . GLY A 1 68 ? 6.356 -1.422 -8.848 1.00 0.00 68 GLY A O 8
ATOM 10438 N N . ILE A 1 69 ? 5.571 -2.633 -7.107 1.00 0.00 69 ILE A N 8
ATOM 10439 C CA . ILE A 1 69 ? 4.896 -1.507 -6.485 1.00 0.00 69 ILE A CA 8
ATOM 10440 C C . ILE A 1 69 ? 5.890 -0.745 -5.607 1.00 0.00 69 ILE A C 8
ATOM 10441 O O . ILE A 1 69 ? 5.961 0.482 -5.666 1.00 0.00 69 ILE A O 8
ATOM 10457 N N . GLN A 1 70 ? 6.634 -1.502 -4.814 1.00 0.00 70 GLN A N 8
ATOM 10458 C CA . GLN A 1 70 ? 7.621 -0.912 -3.926 1.00 0.00 70 GLN A CA 8
ATOM 10459 C C . GLN A 1 70 ? 8.488 0.092 -4.688 1.00 0.00 70 GLN A C 8
ATOM 10460 O O . GLN A 1 70 ? 8.750 1.189 -4.198 1.00 0.00 70 GLN A O 8
ATOM 10474 N N . ASN A 1 71 ? 8.909 -0.320 -5.875 1.00 0.00 71 ASN A N 8
ATOM 10475 C CA . ASN A 1 71 ? 9.742 0.530 -6.710 1.00 0.00 71 ASN A CA 8
ATOM 10476 C C . ASN A 1 71 ? 8.902 1.694 -7.242 1.00 0.00 71 ASN A C 8
ATOM 10477 O O . ASN A 1 71 ? 9.379 2.825 -7.316 1.00 0.00 71 ASN A O 8
ATOM 10488 N N . MET A 1 72 ? 7.667 1.375 -7.599 1.00 0.00 72 MET A N 8
ATOM 10489 C CA . MET A 1 72 ? 6.758 2.379 -8.123 1.00 0.00 72 MET A CA 8
ATOM 10490 C C . MET A 1 72 ? 6.447 3.443 -7.067 1.00 0.00 72 MET A C 8
ATOM 10491 O O . MET A 1 72 ? 6.508 4.638 -7.348 1.00 0.00 72 MET A O 8
ATOM 10505 N N . LEU A 1 73 ? 6.122 2.967 -5.874 1.00 0.00 73 LEU A N 8
ATOM 10506 C CA . LEU A 1 73 ? 5.803 3.862 -4.774 1.00 0.00 73 LEU A CA 8
ATOM 10507 C C . LEU A 1 73 ? 6.977 4.814 -4.538 1.00 0.00 73 LEU A C 8
ATOM 10508 O O . LEU A 1 73 ? 6.852 6.021 -4.740 1.00 0.00 73 LEU A O 8
ATOM 10524 N N . GLN A 1 74 ? 8.092 4.234 -4.116 1.00 0.00 74 GLN A N 8
ATOM 10525 C CA . GLN A 1 74 ? 9.287 5.017 -3.851 1.00 0.00 74 GLN A CA 8
ATOM 10526 C C . GLN A 1 74 ? 9.559 5.979 -5.008 1.00 0.00 74 GLN A C 8
ATOM 10527 O O . GLN A 1 74 ? 9.757 7.174 -4.793 1.00 0.00 74 GLN A O 8
ATOM 10541 N N . PHE A 1 75 ? 9.560 5.423 -6.211 1.00 0.00 75 PHE A N 8
ATOM 10542 C CA . PHE A 1 75 ? 9.805 6.218 -7.402 1.00 0.00 75 PHE A CA 8
ATOM 10543 C C . PHE A 1 75 ? 8.989 7.513 -7.374 1.00 0.00 75 PHE A C 8
ATOM 10544 O O . PHE A 1 75 ? 9.544 8.603 -7.503 1.00 0.00 75 PHE A O 8
ATOM 10561 N N . TYR A 1 76 ? 7.685 7.349 -7.208 1.00 0.00 76 TYR A N 8
ATOM 10562 C CA . TYR A 1 76 ? 6.789 8.491 -7.161 1.00 0.00 76 TYR A CA 8
ATOM 10563 C C . TYR A 1 76 ? 7.054 9.347 -5.921 1.00 0.00 76 TYR A C 8
ATOM 10564 O O . TYR A 1 76 ? 7.313 10.544 -6.031 1.00 0.00 76 TYR A O 8
ATOM 10582 N N . ILE A 1 77 ? 6.979 8.699 -4.767 1.00 0.00 77 ILE A N 8
ATOM 10583 C CA . ILE A 1 77 ? 7.207 9.386 -3.508 1.00 0.00 77 ILE A CA 8
ATOM 10584 C C . ILE A 1 77 ? 8.511 8.880 -2.884 1.00 0.00 77 ILE A C 8
ATOM 10585 O O . ILE A 1 77 ? 8.637 7.696 -2.577 1.00 0.00 77 ILE A O 8
ATOM 10601 N N . PRO A 1 78 ? 9.471 9.827 -2.714 1.00 0.00 78 PRO A N 8
ATOM 10602 C CA . PRO A 1 78 ? 10.760 9.491 -2.134 1.00 0.00 78 PRO A CA 8
ATOM 10603 C C . PRO A 1 78 ? 10.644 9.285 -0.622 1.00 0.00 78 PRO A C 8
ATOM 10604 O O . PRO A 1 78 ? 11.613 8.904 0.032 1.00 0.00 78 PRO A O 8
ATOM 10615 N N . GLU A 1 79 ? 9.450 9.548 -0.111 1.00 0.00 79 GLU A N 8
ATOM 10616 C CA . GLU A 1 79 ? 9.195 9.397 1.311 1.00 0.00 79 GLU A CA 8
ATOM 10617 C C . GLU A 1 79 ? 9.255 7.920 1.707 1.00 0.00 79 GLU A C 8
ATOM 10618 O O . GLU A 1 79 ? 10.184 7.495 2.394 1.00 0.00 79 GLU A O 8
ATOM 10630 N N . VAL A 1 80 ? 8.254 7.179 1.258 1.00 0.00 80 VAL A N 8
ATOM 10631 C CA . VAL A 1 80 ? 8.181 5.759 1.556 1.00 0.00 80 VAL A CA 8
ATOM 10632 C C . VAL A 1 80 ? 9.537 5.111 1.267 1.00 0.00 80 VAL A C 8
ATOM 10633 O O . VAL A 1 80 ? 10.313 5.621 0.461 1.00 0.00 80 VAL A O 8
ATOM 10646 N N . GLU A 1 81 ? 9.780 3.995 1.941 1.00 0.00 81 GLU A N 8
ATOM 10647 C CA . GLU A 1 81 ? 11.028 3.274 1.766 1.00 0.00 81 GLU A CA 8
ATOM 10648 C C . GLU A 1 81 ? 10.753 1.846 1.289 1.00 0.00 81 GLU A C 8
ATOM 10649 O O . GLU A 1 81 ? 11.402 1.362 0.362 1.00 0.00 81 GLU A O 8
ATOM 10661 N N . GLY A 1 82 ? 9.789 1.213 1.941 1.00 0.00 82 GLY A N 8
ATOM 10662 C CA . GLY A 1 82 ? 9.421 -0.148 1.594 1.00 0.00 82 GLY A CA 8
ATOM 10663 C C . GLY A 1 82 ? 7.903 -0.337 1.649 1.00 0.00 82 GLY A C 8
ATOM 10664 O O . GLY A 1 82 ? 7.154 0.638 1.682 1.00 0.00 82 GLY A O 8
ATOM 10668 N N . VAL A 1 83 ? 7.495 -1.598 1.657 1.00 0.00 83 VAL A N 8
ATOM 10669 C CA . VAL A 1 83 ? 6.081 -1.926 1.707 1.00 0.00 83 VAL A CA 8
ATOM 10670 C C . VAL A 1 83 ? 5.886 -3.199 2.532 1.00 0.00 83 VAL A C 8
ATOM 10671 O O . VAL A 1 83 ? 6.837 -3.946 2.762 1.00 0.00 83 VAL A O 8
ATOM 10684 N N . GLU A 1 84 ? 4.648 -3.409 2.955 1.00 0.00 84 GLU A N 8
ATOM 10685 C CA . GLU A 1 84 ? 4.317 -4.580 3.749 1.00 0.00 84 GLU A CA 8
ATOM 10686 C C . GLU A 1 84 ? 2.816 -4.868 3.670 1.00 0.00 84 GLU A C 8
ATOM 10687 O O . GLU A 1 84 ? 2.009 -3.949 3.547 1.00 0.00 84 GLU A O 8
ATOM 10699 N N . GLN A 1 85 ? 2.489 -6.150 3.741 1.00 0.00 85 GLN A N 8
ATOM 10700 C CA . GLN A 1 85 ? 1.100 -6.572 3.678 1.00 0.00 85 GLN A CA 8
ATOM 10701 C C . GLN A 1 85 ? 0.508 -6.663 5.086 1.00 0.00 85 GLN A C 8
ATOM 10702 O O . GLN A 1 85 ? 0.468 -7.740 5.679 1.00 0.00 85 GLN A O 8
ATOM 10716 N N . VAL A 1 86 ? 0.063 -5.517 5.582 1.00 0.00 86 VAL A N 8
ATOM 10717 C CA . VAL A 1 86 ? -0.524 -5.453 6.909 1.00 0.00 86 VAL A CA 8
ATOM 10718 C C . VAL A 1 86 ? -1.834 -6.245 6.921 1.00 0.00 86 VAL A C 8
ATOM 10719 O O . VAL A 1 86 ? -2.423 -6.492 5.870 1.00 0.00 86 VAL A O 8
ATOM 10732 N N . SER A 1 87 ? -2.251 -6.619 8.122 1.00 0.00 87 SER A N 8
ATOM 10733 C CA . SER A 1 87 ? -3.480 -7.378 8.284 1.00 0.00 87 SER A CA 8
ATOM 10734 C C . SER A 1 87 ? -3.771 -7.589 9.771 1.00 0.00 87 SER A C 8
ATOM 10735 O O . SER A 1 87 ? -2.903 -8.034 10.520 1.00 0.00 87 SER A O 8
ATOM 10743 N N . GLY A 1 88 ? -4.996 -7.260 10.153 1.00 0.00 88 GLY A N 8
ATOM 10744 C CA . GLY A 1 88 ? -5.413 -7.409 11.537 1.00 0.00 88 GLY A CA 8
ATOM 10745 C C . GLY A 1 88 ? -6.765 -8.120 11.629 1.00 0.00 88 GLY A C 8
ATOM 10746 O O . GLY A 1 88 ? -7.812 -7.493 11.483 1.00 0.00 88 GLY A O 8
ATOM 10750 N N . PRO A 1 89 ? -6.695 -9.456 11.878 1.00 0.00 89 PRO A N 8
ATOM 10751 C CA . PRO A 1 89 ? -7.900 -10.259 11.992 1.00 0.00 89 PRO A CA 8
ATOM 10752 C C . PRO A 1 89 ? -8.601 -10.011 13.329 1.00 0.00 89 PRO A C 8
ATOM 10753 O O . PRO A 1 89 ? -8.090 -10.393 14.382 1.00 0.00 89 PRO A O 8
ATOM 10764 N N . SER A 1 90 ? -9.759 -9.373 13.245 1.00 0.00 90 SER A N 8
ATOM 10765 C CA . SER A 1 90 ? -10.534 -9.070 14.435 1.00 0.00 90 SER A CA 8
ATOM 10766 C C . SER A 1 90 ? -11.885 -9.787 14.377 1.00 0.00 90 SER A C 8
ATOM 10767 O O . SER A 1 90 ? -12.280 -10.289 13.326 1.00 0.00 90 SER A O 8
ATOM 10775 N N . SER A 1 91 ? -12.557 -9.810 15.519 1.00 0.00 91 SER A N 8
ATOM 10776 C CA . SER A 1 91 ? -13.855 -10.456 15.610 1.00 0.00 91 SER A CA 8
ATOM 10777 C C . SER A 1 91 ? -14.894 -9.469 16.144 1.00 0.00 91 SER A C 8
ATOM 10778 O O . SER A 1 91 ? -15.872 -9.163 15.462 1.00 0.00 91 SER A O 8
ATOM 10786 N N . GLY A 1 92 ? -14.648 -8.997 17.358 1.00 0.00 92 GLY A N 8
ATOM 10787 C CA . GLY A 1 92 ? -15.551 -8.051 17.990 1.00 0.00 92 GLY A CA 8
ATOM 10788 C C . GLY A 1 92 ? -15.000 -6.626 17.905 1.00 0.00 92 GLY A C 8
ATOM 10789 O O . GLY A 1 92 ? -15.499 -5.722 18.573 1.00 0.00 92 GLY A O 8
ATOM 10793 N N . GLY A 1 1 ? -12.123 -3.054 20.612 1.00 0.00 1 GLY A N 9
ATOM 10794 C CA . GLY A 1 1 ? -10.753 -3.530 20.531 1.00 0.00 1 GLY A CA 9
ATOM 10795 C C . GLY A 1 1 ? -9.828 -2.695 21.418 1.00 0.00 1 GLY A C 9
ATOM 10796 O O . GLY A 1 1 ? -10.176 -2.370 22.552 1.00 0.00 1 GLY A O 9
ATOM 10800 N N . SER A 1 2 ? -8.667 -2.370 20.869 1.00 0.00 2 SER A N 9
ATOM 10801 C CA . SER A 1 2 ? -7.690 -1.578 21.596 1.00 0.00 2 SER A CA 9
ATOM 10802 C C . SER A 1 2 ? -7.215 -0.410 20.730 1.00 0.00 2 SER A C 9
ATOM 10803 O O . SER A 1 2 ? -6.593 -0.616 19.689 1.00 0.00 2 SER A O 9
ATOM 10811 N N . SER A 1 3 ? -7.526 0.793 21.192 1.00 0.00 3 SER A N 9
ATOM 10812 C CA . SER A 1 3 ? -7.138 1.994 20.474 1.00 0.00 3 SER A CA 9
ATOM 10813 C C . SER A 1 3 ? -6.827 3.118 21.463 1.00 0.00 3 SER A C 9
ATOM 10814 O O . SER A 1 3 ? -7.451 3.211 22.520 1.00 0.00 3 SER A O 9
ATOM 10822 N N . GLY A 1 4 ? -5.863 3.945 21.087 1.00 0.00 4 GLY A N 9
ATOM 10823 C CA . GLY A 1 4 ? -5.463 5.060 21.928 1.00 0.00 4 GLY A CA 9
ATOM 10824 C C . GLY A 1 4 ? -5.968 6.387 21.358 1.00 0.00 4 GLY A C 9
ATOM 10825 O O . GLY A 1 4 ? -5.596 6.773 20.251 1.00 0.00 4 GLY A O 9
ATOM 10829 N N . SER A 1 5 ? -6.807 7.049 22.140 1.00 0.00 5 SER A N 9
ATOM 10830 C CA . SER A 1 5 ? -7.368 8.325 21.728 1.00 0.00 5 SER A CA 9
ATOM 10831 C C . SER A 1 5 ? -8.140 8.158 20.417 1.00 0.00 5 SER A C 9
ATOM 10832 O O . SER A 1 5 ? -8.020 7.133 19.749 1.00 0.00 5 SER A O 9
ATOM 10840 N N . SER A 1 6 ? -8.914 9.181 20.089 1.00 0.00 6 SER A N 9
ATOM 10841 C CA . SER A 1 6 ? -9.705 9.161 18.871 1.00 0.00 6 SER A CA 9
ATOM 10842 C C . SER A 1 6 ? -8.882 9.706 17.702 1.00 0.00 6 SER A C 9
ATOM 10843 O O . SER A 1 6 ? -8.216 10.732 17.833 1.00 0.00 6 SER A O 9
ATOM 10851 N N . GLY A 1 7 ? -8.953 8.995 16.587 1.00 0.00 7 GLY A N 9
ATOM 10852 C CA . GLY A 1 7 ? -8.223 9.396 15.396 1.00 0.00 7 GLY A CA 9
ATOM 10853 C C . GLY A 1 7 ? -6.833 8.756 15.366 1.00 0.00 7 GLY A C 9
ATOM 10854 O O . GLY A 1 7 ? -6.274 8.423 16.410 1.00 0.00 7 GLY A O 9
ATOM 10858 N N . SER A 1 8 ? -6.314 8.603 14.155 1.00 0.00 8 SER A N 9
ATOM 10859 C CA . SER A 1 8 ? -5.000 8.009 13.975 1.00 0.00 8 SER A CA 9
ATOM 10860 C C . SER A 1 8 ? -3.936 9.106 13.902 1.00 0.00 8 SER A C 9
ATOM 10861 O O . SER A 1 8 ? -3.005 9.126 14.705 1.00 0.00 8 SER A O 9
ATOM 10869 N N . GLU A 1 9 ? -4.110 9.991 12.931 1.00 0.00 9 GLU A N 9
ATOM 10870 C CA . GLU A 1 9 ? -3.176 11.088 12.743 1.00 0.00 9 GLU A CA 9
ATOM 10871 C C . GLU A 1 9 ? -3.608 11.956 11.560 1.00 0.00 9 GLU A C 9
ATOM 10872 O O . GLU A 1 9 ? -3.798 11.454 10.453 1.00 0.00 9 GLU A O 9
ATOM 10884 N N . GLU A 1 10 ? -3.752 13.245 11.833 1.00 0.00 10 GLU A N 9
ATOM 10885 C CA . GLU A 1 10 ? -4.158 14.188 10.805 1.00 0.00 10 GLU A CA 9
ATOM 10886 C C . GLU A 1 10 ? -3.471 13.856 9.479 1.00 0.00 10 GLU A C 9
ATOM 10887 O O . GLU A 1 10 ? -2.411 13.233 9.465 1.00 0.00 10 GLU A O 9
ATOM 10899 N N . ASP A 1 11 ? -4.103 14.287 8.397 1.00 0.00 11 ASP A N 9
ATOM 10900 C CA . ASP A 1 11 ? -3.566 14.043 7.070 1.00 0.00 11 ASP A CA 9
ATOM 10901 C C . ASP A 1 11 ? -2.529 15.118 6.740 1.00 0.00 11 ASP A C 9
ATOM 10902 O O . ASP A 1 11 ? -2.782 16.307 6.924 1.00 0.00 11 ASP A O 9
ATOM 10911 N N . ASP A 1 12 ? -1.382 14.660 6.258 1.00 0.00 12 ASP A N 9
ATOM 10912 C CA . ASP A 1 12 ? -0.305 15.568 5.900 1.00 0.00 12 ASP A CA 9
ATOM 10913 C C . ASP A 1 12 ? -0.186 15.635 4.377 1.00 0.00 12 ASP A C 9
ATOM 10914 O O . ASP A 1 12 ? -1.101 15.231 3.660 1.00 0.00 12 ASP A O 9
ATOM 10923 N N . GLU A 1 13 ? 0.949 16.150 3.925 1.00 0.00 13 GLU A N 9
ATOM 10924 C CA . GLU A 1 13 ? 1.199 16.276 2.500 1.00 0.00 13 GLU A CA 9
ATOM 10925 C C . GLU A 1 13 ? 1.733 14.958 1.936 1.00 0.00 13 GLU A C 9
ATOM 10926 O O . GLU A 1 13 ? 1.553 14.666 0.755 1.00 0.00 13 GLU A O 9
ATOM 10938 N N . VAL A 1 14 ? 2.379 14.197 2.807 1.00 0.00 14 VAL A N 9
ATOM 10939 C CA . VAL A 1 14 ? 2.941 12.917 2.411 1.00 0.00 14 VAL A CA 9
ATOM 10940 C C . VAL A 1 14 ? 1.816 11.885 2.297 1.00 0.00 14 VAL A C 9
ATOM 10941 O O . VAL A 1 14 ? 1.825 11.049 1.395 1.00 0.00 14 VAL A O 9
ATOM 10954 N N . VAL A 1 15 ? 0.874 11.978 3.224 1.00 0.00 15 VAL A N 9
ATOM 10955 C CA . VAL A 1 15 ? -0.254 11.063 3.239 1.00 0.00 15 VAL A CA 9
ATOM 10956 C C . VAL A 1 15 ? -1.104 11.289 1.987 1.00 0.00 15 VAL A C 9
ATOM 10957 O O . VAL A 1 15 ? -1.299 10.372 1.190 1.00 0.00 15 VAL A O 9
ATOM 10970 N N . ALA A 1 16 ? -1.589 12.515 1.853 1.00 0.00 16 ALA A N 9
ATOM 10971 C CA . ALA A 1 16 ? -2.414 12.873 0.712 1.00 0.00 16 ALA A CA 9
ATOM 10972 C C . ALA A 1 16 ? -1.746 12.374 -0.571 1.00 0.00 16 ALA A C 9
ATOM 10973 O O . ALA A 1 16 ? -2.427 11.963 -1.510 1.00 0.00 16 ALA A O 9
ATOM 10980 N N . MET A 1 17 ? -0.423 12.427 -0.571 1.00 0.00 17 MET A N 9
ATOM 10981 C CA . MET A 1 17 ? 0.344 11.985 -1.723 1.00 0.00 17 MET A CA 9
ATOM 10982 C C . MET A 1 17 ? 0.223 10.472 -1.916 1.00 0.00 17 MET A C 9
ATOM 10983 O O . MET A 1 17 ? -0.311 10.011 -2.923 1.00 0.00 17 MET A O 9
ATOM 10997 N N . ILE A 1 18 ? 0.726 9.741 -0.932 1.00 0.00 18 ILE A N 9
ATOM 10998 C CA . ILE A 1 18 ? 0.681 8.289 -0.981 1.00 0.00 18 ILE A CA 9
ATOM 10999 C C . ILE A 1 18 ? -0.754 7.837 -1.262 1.00 0.00 18 ILE A C 9
ATOM 11000 O O . ILE A 1 18 ? -0.989 7.030 -2.160 1.00 0.00 18 ILE A O 9
ATOM 11016 N N . LYS A 1 19 ? -1.674 8.377 -0.477 1.00 0.00 19 LYS A N 9
ATOM 11017 C CA . LYS A 1 19 ? -3.079 8.039 -0.629 1.00 0.00 19 LYS A CA 9
ATOM 11018 C C . LYS A 1 19 ? -3.436 8.019 -2.117 1.00 0.00 19 LYS A C 9
ATOM 11019 O O . LYS A 1 19 ? -3.939 7.018 -2.625 1.00 0.00 19 LYS A O 9
ATOM 11038 N N . GLU A 1 20 ? -3.160 9.136 -2.774 1.00 0.00 20 GLU A N 9
ATOM 11039 C CA . GLU A 1 20 ? -3.444 9.260 -4.194 1.00 0.00 20 GLU A CA 9
ATOM 11040 C C . GLU A 1 20 ? -2.750 8.141 -4.974 1.00 0.00 20 GLU A C 9
ATOM 11041 O O . GLU A 1 20 ? -3.370 7.488 -5.812 1.00 0.00 20 GLU A O 9
ATOM 11053 N N . LEU A 1 21 ? -1.474 7.954 -4.670 1.00 0.00 21 LEU A N 9
ATOM 11054 C CA . LEU A 1 21 ? -0.691 6.926 -5.332 1.00 0.00 21 LEU A CA 9
ATOM 11055 C C . LEU A 1 21 ? -1.322 5.558 -5.066 1.00 0.00 21 LEU A C 9
ATOM 11056 O O . LEU A 1 21 ? -1.073 4.601 -5.798 1.00 0.00 21 LEU A O 9
ATOM 11072 N N . LEU A 1 22 ? -2.130 5.509 -4.016 1.00 0.00 22 LEU A N 9
ATOM 11073 C CA . LEU A 1 22 ? -2.800 4.275 -3.644 1.00 0.00 22 LEU A CA 9
ATOM 11074 C C . LEU A 1 22 ? -4.134 4.179 -4.386 1.00 0.00 22 LEU A C 9
ATOM 11075 O O . LEU A 1 22 ? -4.497 3.114 -4.884 1.00 0.00 22 LEU A O 9
ATOM 11091 N N . ASP A 1 23 ? -4.828 5.307 -4.437 1.00 0.00 23 ASP A N 9
ATOM 11092 C CA . ASP A 1 23 ? -6.115 5.364 -5.110 1.00 0.00 23 ASP A CA 9
ATOM 11093 C C . ASP A 1 23 ? -5.894 5.346 -6.624 1.00 0.00 23 ASP A C 9
ATOM 11094 O O . ASP A 1 23 ? -6.695 4.778 -7.365 1.00 0.00 23 ASP A O 9
ATOM 11103 N N . THR A 1 24 ? -4.804 5.975 -7.039 1.00 0.00 24 THR A N 9
ATOM 11104 C CA . THR A 1 24 ? -4.469 6.038 -8.452 1.00 0.00 24 THR A CA 9
ATOM 11105 C C . THR A 1 24 ? -4.802 4.713 -9.139 1.00 0.00 24 THR A C 9
ATOM 11106 O O . THR A 1 24 ? -5.919 4.524 -9.622 1.00 0.00 24 THR A O 9
ATOM 11117 N N . ARG A 1 25 ? -3.815 3.830 -9.163 1.00 0.00 25 ARG A N 9
ATOM 11118 C CA . ARG A 1 25 ? -3.990 2.527 -9.783 1.00 0.00 25 ARG A CA 9
ATOM 11119 C C . ARG A 1 25 ? -3.222 1.459 -9.002 1.00 0.00 25 ARG A C 9
ATOM 11120 O O . ARG A 1 25 ? -2.538 0.625 -9.593 1.00 0.00 25 ARG A O 9
ATOM 11141 N N . ILE A 1 26 ? -3.360 1.521 -7.685 1.00 0.00 26 ILE A N 9
ATOM 11142 C CA . ILE A 1 26 ? -2.687 0.569 -6.818 1.00 0.00 26 ILE A CA 9
ATOM 11143 C C . ILE A 1 26 ? -3.731 -0.211 -6.017 1.00 0.00 26 ILE A C 9
ATOM 11144 O O . ILE A 1 26 ? -3.682 -1.439 -5.957 1.00 0.00 26 ILE A O 9
ATOM 11160 N N . ARG A 1 27 ? -4.652 0.533 -5.422 1.00 0.00 27 ARG A N 9
ATOM 11161 C CA . ARG A 1 27 ? -5.706 -0.073 -4.627 1.00 0.00 27 ARG A CA 9
ATOM 11162 C C . ARG A 1 27 ? -6.758 -0.708 -5.539 1.00 0.00 27 ARG A C 9
ATOM 11163 O O . ARG A 1 27 ? -7.156 -1.853 -5.329 1.00 0.00 27 ARG A O 9
ATOM 11184 N N . PRO A 1 28 ? -7.191 0.083 -6.556 1.00 0.00 28 PRO A N 9
ATOM 11185 C CA . PRO A 1 28 ? -8.189 -0.389 -7.499 1.00 0.00 28 PRO A CA 9
ATOM 11186 C C . PRO A 1 28 ? -7.581 -1.386 -8.487 1.00 0.00 28 PRO A C 9
ATOM 11187 O O . PRO A 1 28 ? -8.277 -1.903 -9.361 1.00 0.00 28 PRO A O 9
ATOM 11198 N N . THR A 1 29 ? -6.290 -1.626 -8.317 1.00 0.00 29 THR A N 9
ATOM 11199 C CA . THR A 1 29 ? -5.580 -2.553 -9.184 1.00 0.00 29 THR A CA 9
ATOM 11200 C C . THR A 1 29 ? -5.575 -3.957 -8.573 1.00 0.00 29 THR A C 9
ATOM 11201 O O . THR A 1 29 ? -5.745 -4.947 -9.282 1.00 0.00 29 THR A O 9
ATOM 11212 N N . VAL A 1 30 ? -5.378 -3.996 -7.263 1.00 0.00 30 VAL A N 9
ATOM 11213 C CA . VAL A 1 30 ? -5.348 -5.261 -6.549 1.00 0.00 30 VAL A CA 9
ATOM 11214 C C . VAL A 1 30 ? -6.727 -5.919 -6.629 1.00 0.00 30 VAL A C 9
ATOM 11215 O O . VAL A 1 30 ? -6.832 -7.120 -6.872 1.00 0.00 30 VAL A O 9
ATOM 11228 N N . GLN A 1 31 ? -7.749 -5.104 -6.420 1.00 0.00 31 GLN A N 9
ATOM 11229 C CA . GLN A 1 31 ? -9.117 -5.592 -6.464 1.00 0.00 31 GLN A CA 9
ATOM 11230 C C . GLN A 1 31 ? -9.309 -6.525 -7.663 1.00 0.00 31 GLN A C 9
ATOM 11231 O O . GLN A 1 31 ? -9.823 -7.632 -7.516 1.00 0.00 31 GLN A O 9
ATOM 11245 N N . GLU A 1 32 ? -8.886 -6.041 -8.822 1.00 0.00 32 GLU A N 9
ATOM 11246 C CA . GLU A 1 32 ? -9.004 -6.817 -10.044 1.00 0.00 32 GLU A CA 9
ATOM 11247 C C . GLU A 1 32 ? -8.429 -8.220 -9.841 1.00 0.00 32 GLU A C 9
ATOM 11248 O O . GLU A 1 32 ? -8.916 -9.185 -10.426 1.00 0.00 32 GLU A O 9
ATOM 11260 N N . ASP A 1 33 ? -7.400 -8.287 -9.009 1.00 0.00 33 ASP A N 9
ATOM 11261 C CA . ASP A 1 33 ? -6.753 -9.556 -8.721 1.00 0.00 33 ASP A CA 9
ATOM 11262 C C . ASP A 1 33 ? -7.546 -10.295 -7.641 1.00 0.00 33 ASP A C 9
ATOM 11263 O O . ASP A 1 33 ? -8.133 -11.344 -7.905 1.00 0.00 33 ASP A O 9
ATOM 11272 N N . GLY A 1 34 ? -7.539 -9.719 -6.448 1.00 0.00 34 GLY A N 9
ATOM 11273 C CA . GLY A 1 34 ? -8.250 -10.309 -5.328 1.00 0.00 34 GLY A CA 9
ATOM 11274 C C . GLY A 1 34 ? -7.641 -9.865 -3.997 1.00 0.00 34 GLY A C 9
ATOM 11275 O O . GLY A 1 34 ? -6.961 -10.644 -3.330 1.00 0.00 34 GLY A O 9
ATOM 11279 N N . GLY A 1 35 ? -7.908 -8.615 -3.648 1.00 0.00 35 GLY A N 9
ATOM 11280 C CA . GLY A 1 35 ? -7.394 -8.058 -2.408 1.00 0.00 35 GLY A CA 9
ATOM 11281 C C . GLY A 1 35 ? -7.728 -6.568 -2.296 1.00 0.00 35 GLY A C 9
ATOM 11282 O O . GLY A 1 35 ? -8.219 -5.965 -3.249 1.00 0.00 35 GLY A O 9
ATOM 11286 N N . ASP A 1 36 ? -7.450 -6.020 -1.123 1.00 0.00 36 ASP A N 9
ATOM 11287 C CA . ASP A 1 36 ? -7.714 -4.612 -0.874 1.00 0.00 36 ASP A CA 9
ATOM 11288 C C . ASP A 1 36 ? -6.546 -4.009 -0.092 1.00 0.00 36 ASP A C 9
ATOM 11289 O O . ASP A 1 36 ? -6.305 -4.383 1.055 1.00 0.00 36 ASP A O 9
ATOM 11298 N N . VAL A 1 37 ? -5.853 -3.086 -0.742 1.00 0.00 37 VAL A N 9
ATOM 11299 C CA . VAL A 1 37 ? -4.717 -2.427 -0.121 1.00 0.00 37 VAL A CA 9
ATOM 11300 C C . VAL A 1 37 ? -5.197 -1.168 0.605 1.00 0.00 37 VAL A C 9
ATOM 11301 O O . VAL A 1 37 ? -5.676 -0.228 -0.027 1.00 0.00 37 VAL A O 9
ATOM 11314 N N . ILE A 1 38 ? -5.051 -1.192 1.921 1.00 0.00 38 ILE A N 9
ATOM 11315 C CA . ILE A 1 38 ? -5.463 -0.064 2.741 1.00 0.00 38 ILE A CA 9
ATOM 11316 C C . ILE A 1 38 ? -4.267 0.434 3.554 1.00 0.00 38 ILE A C 9
ATOM 11317 O O . ILE A 1 38 ? -3.732 -0.294 4.388 1.00 0.00 38 ILE A O 9
ATOM 11333 N N . TYR A 1 39 ? -3.883 1.673 3.282 1.00 0.00 39 TYR A N 9
ATOM 11334 C CA . TYR A 1 39 ? -2.760 2.277 3.978 1.00 0.00 39 TYR A CA 9
ATOM 11335 C C . TYR A 1 39 ? -3.187 2.813 5.347 1.00 0.00 39 TYR A C 9
ATOM 11336 O O . TYR A 1 39 ? -3.835 3.855 5.435 1.00 0.00 39 TYR A O 9
ATOM 11354 N N . ARG A 1 40 ? -2.807 2.075 6.379 1.00 0.00 40 ARG A N 9
ATOM 11355 C CA . ARG A 1 40 ? -3.142 2.463 7.739 1.00 0.00 40 ARG A CA 9
ATOM 11356 C C . ARG A 1 40 ? -1.887 2.471 8.613 1.00 0.00 40 ARG A C 9
ATOM 11357 O O . ARG A 1 40 ? -1.516 1.447 9.183 1.00 0.00 40 ARG A O 9
ATOM 11378 N N . GLY A 1 41 ? -1.267 3.640 8.692 1.00 0.00 41 GLY A N 9
ATOM 11379 C CA . GLY A 1 41 ? -0.061 3.796 9.487 1.00 0.00 41 GLY A CA 9
ATOM 11380 C C . GLY A 1 41 ? 1.160 4.024 8.594 1.00 0.00 41 GLY A C 9
ATOM 11381 O O . GLY A 1 41 ? 1.379 3.284 7.636 1.00 0.00 41 GLY A O 9
ATOM 11385 N N . PHE A 1 42 ? 1.921 5.053 8.937 1.00 0.00 42 PHE A N 9
ATOM 11386 C CA . PHE A 1 42 ? 3.113 5.388 8.178 1.00 0.00 42 PHE A CA 9
ATOM 11387 C C . PHE A 1 42 ? 4.232 5.874 9.101 1.00 0.00 42 PHE A C 9
ATOM 11388 O O . PHE A 1 42 ? 4.164 6.979 9.637 1.00 0.00 42 PHE A O 9
ATOM 11405 N N . GLU A 1 43 ? 5.238 5.025 9.257 1.00 0.00 43 GLU A N 9
ATOM 11406 C CA . GLU A 1 43 ? 6.370 5.355 10.107 1.00 0.00 43 GLU A CA 9
ATOM 11407 C C . GLU A 1 43 ? 7.673 4.880 9.461 1.00 0.00 43 GLU A C 9
ATOM 11408 O O . GLU A 1 43 ? 7.696 3.853 8.783 1.00 0.00 43 GLU A O 9
ATOM 11420 N N . ASP A 1 44 ? 8.726 5.649 9.693 1.00 0.00 44 ASP A N 9
ATOM 11421 C CA . ASP A 1 44 ? 10.030 5.319 9.144 1.00 0.00 44 ASP A CA 9
ATOM 11422 C C . ASP A 1 44 ? 9.904 5.111 7.634 1.00 0.00 44 ASP A C 9
ATOM 11423 O O . ASP A 1 44 ? 10.759 4.478 7.017 1.00 0.00 44 ASP A O 9
ATOM 11432 N N . GLY A 1 45 ? 8.829 5.656 7.081 1.00 0.00 45 GLY A N 9
ATOM 11433 C CA . GLY A 1 45 ? 8.580 5.538 5.654 1.00 0.00 45 GLY A CA 9
ATOM 11434 C C . GLY A 1 45 ? 7.832 4.242 5.334 1.00 0.00 45 GLY A C 9
ATOM 11435 O O . GLY A 1 45 ? 7.159 4.147 4.309 1.00 0.00 45 GLY A O 9
ATOM 11439 N N . ILE A 1 46 ? 7.975 3.277 6.230 1.00 0.00 46 ILE A N 9
ATOM 11440 C CA . ILE A 1 46 ? 7.322 1.991 6.056 1.00 0.00 46 ILE A CA 9
ATOM 11441 C C . ILE A 1 46 ? 5.805 2.186 6.096 1.00 0.00 46 ILE A C 9
ATOM 11442 O O . ILE A 1 46 ? 5.218 2.305 7.171 1.00 0.00 46 ILE A O 9
ATOM 11458 N N . VAL A 1 47 ? 5.212 2.212 4.911 1.00 0.00 47 VAL A N 9
ATOM 11459 C CA . VAL A 1 47 ? 3.774 2.390 4.798 1.00 0.00 47 VAL A CA 9
ATOM 11460 C C . VAL A 1 47 ? 3.071 1.085 5.176 1.00 0.00 47 VAL A C 9
ATOM 11461 O O . VAL A 1 47 ? 3.394 0.025 4.641 1.00 0.00 47 VAL A O 9
ATOM 11474 N N . ARG A 1 48 ? 2.123 1.204 6.092 1.00 0.00 48 ARG A N 9
ATOM 11475 C CA . ARG A 1 48 ? 1.372 0.047 6.548 1.00 0.00 48 ARG A CA 9
ATOM 11476 C C . ARG A 1 48 ? 0.148 -0.176 5.656 1.00 0.00 48 ARG A C 9
ATOM 11477 O O . ARG A 1 48 ? -0.806 0.599 5.701 1.00 0.00 48 ARG A O 9
ATOM 11498 N N . LEU A 1 49 ? 0.216 -1.239 4.869 1.00 0.00 49 LEU A N 9
ATOM 11499 C CA . LEU A 1 49 ? -0.875 -1.573 3.968 1.00 0.00 49 LEU A CA 9
ATOM 11500 C C . LEU A 1 49 ? -1.539 -2.869 4.438 1.00 0.00 49 LEU A C 9
ATOM 11501 O O . LEU A 1 49 ? -0.863 -3.777 4.920 1.00 0.00 49 LEU A O 9
ATOM 11517 N N . LYS A 1 50 ? -2.854 -2.913 4.280 1.00 0.00 50 LYS A N 9
ATOM 11518 C CA . LYS A 1 50 ? -3.616 -4.084 4.682 1.00 0.00 50 LYS A CA 9
ATOM 11519 C C . LYS A 1 50 ? -4.151 -4.792 3.435 1.00 0.00 50 LYS A C 9
ATOM 11520 O O . LYS A 1 50 ? -5.358 -4.811 3.198 1.00 0.00 50 LYS A O 9
ATOM 11539 N N . LEU A 1 51 ? -3.227 -5.355 2.671 1.00 0.00 51 LEU A N 9
ATOM 11540 C CA . LEU A 1 51 ? -3.591 -6.061 1.455 1.00 0.00 51 LEU A CA 9
ATOM 11541 C C . LEU A 1 51 ? -3.668 -7.562 1.745 1.00 0.00 51 LEU A C 9
ATOM 11542 O O . LEU A 1 51 ? -2.960 -8.066 2.616 1.00 0.00 51 LEU A O 9
ATOM 11558 N N . GLN A 1 52 ? -4.534 -8.233 1.000 1.00 0.00 52 GLN A N 9
ATOM 11559 C CA . GLN A 1 52 ? -4.712 -9.665 1.166 1.00 0.00 52 GLN A CA 9
ATOM 11560 C C . GLN A 1 52 ? -5.239 -10.289 -0.128 1.00 0.00 52 GLN A C 9
ATOM 11561 O O . GLN A 1 52 ? -6.305 -9.913 -0.613 1.00 0.00 52 GLN A O 9
ATOM 11575 N N . GLY A 1 53 ? -4.467 -11.231 -0.650 1.00 0.00 53 GLY A N 9
ATOM 11576 C CA . GLY A 1 53 ? -4.842 -11.910 -1.879 1.00 0.00 53 GLY A CA 9
ATOM 11577 C C . GLY A 1 53 ? -4.228 -13.309 -1.941 1.00 0.00 53 GLY A C 9
ATOM 11578 O O . GLY A 1 53 ? -3.093 -13.474 -2.386 1.00 0.00 53 GLY A O 9
ATOM 11582 N N . SER A 1 54 ? -5.005 -14.283 -1.489 1.00 0.00 54 SER A N 9
ATOM 11583 C CA . SER A 1 54 ? -4.551 -15.663 -1.489 1.00 0.00 54 SER A CA 9
ATOM 11584 C C . SER A 1 54 ? -3.948 -16.017 -2.849 1.00 0.00 54 SER A C 9
ATOM 11585 O O . SER A 1 54 ? -2.892 -16.643 -2.921 1.00 0.00 54 SER A O 9
ATOM 11593 N N . CYS A 1 55 ? -4.646 -15.600 -3.897 1.00 0.00 55 CYS A N 9
ATOM 11594 C CA . CYS A 1 55 ? -4.193 -15.865 -5.251 1.00 0.00 55 CYS A CA 9
ATOM 11595 C C . CYS A 1 55 ? -2.784 -15.288 -5.408 1.00 0.00 55 CYS A C 9
ATOM 11596 O O . CYS A 1 55 ? -2.623 -14.095 -5.659 1.00 0.00 55 CYS A O 9
ATOM 11604 N N . THR A 1 56 ? -1.802 -16.163 -5.255 1.00 0.00 56 THR A N 9
ATOM 11605 C CA . THR A 1 56 ? -0.411 -15.756 -5.376 1.00 0.00 56 THR A CA 9
ATOM 11606 C C . THR A 1 56 ? -0.037 -15.569 -6.848 1.00 0.00 56 THR A C 9
ATOM 11607 O O . THR A 1 56 ? 0.907 -14.848 -7.166 1.00 0.00 56 THR A O 9
ATOM 11618 N N . SER A 1 57 ? -0.797 -16.232 -7.708 1.00 0.00 57 SER A N 9
ATOM 11619 C CA . SER A 1 57 ? -0.558 -16.148 -9.138 1.00 0.00 57 SER A CA 9
ATOM 11620 C C . SER A 1 57 ? 0.943 -16.241 -9.424 1.00 0.00 57 SER A C 9
ATOM 11621 O O . SER A 1 57 ? 1.483 -15.444 -10.189 1.00 0.00 57 SER A O 9
ATOM 11629 N N . CYS A 1 58 ? 1.573 -17.221 -8.792 1.00 0.00 58 CYS A N 9
ATOM 11630 C CA . CYS A 1 58 ? 3.001 -17.427 -8.968 1.00 0.00 58 CYS A CA 9
ATOM 11631 C C . CYS A 1 58 ? 3.739 -16.257 -8.316 1.00 0.00 58 CYS A C 9
ATOM 11632 O O . CYS A 1 58 ? 3.199 -15.158 -8.209 1.00 0.00 58 CYS A O 9
ATOM 11640 N N . PRO A 1 59 ? 4.998 -16.542 -7.884 1.00 0.00 59 PRO A N 9
ATOM 11641 C CA . PRO A 1 59 ? 5.817 -15.526 -7.245 1.00 0.00 59 PRO A CA 9
ATOM 11642 C C . PRO A 1 59 ? 6.358 -14.530 -8.273 1.00 0.00 59 PRO A C 9
ATOM 11643 O O . PRO A 1 59 ? 6.597 -13.367 -7.950 1.00 0.00 59 PRO A O 9
ATOM 11654 N N . SER A 1 60 ? 6.534 -15.022 -9.490 1.00 0.00 60 SER A N 9
ATOM 11655 C CA . SER A 1 60 ? 7.041 -14.190 -10.567 1.00 0.00 60 SER A CA 9
ATOM 11656 C C . SER A 1 60 ? 6.187 -12.928 -10.701 1.00 0.00 60 SER A C 9
ATOM 11657 O O . SER A 1 60 ? 6.690 -11.815 -10.556 1.00 0.00 60 SER A O 9
ATOM 11665 N N . SER A 1 61 ? 4.908 -13.143 -10.975 1.00 0.00 61 SER A N 9
ATOM 11666 C CA . SER A 1 61 ? 3.979 -12.037 -11.128 1.00 0.00 61 SER A CA 9
ATOM 11667 C C . SER A 1 61 ? 3.989 -11.166 -9.871 1.00 0.00 61 SER A C 9
ATOM 11668 O O . SER A 1 61 ? 3.825 -9.949 -9.952 1.00 0.00 61 SER A O 9
ATOM 11676 N N . ILE A 1 62 ? 4.182 -11.822 -8.736 1.00 0.00 62 ILE A N 9
ATOM 11677 C CA . ILE A 1 62 ? 4.216 -11.123 -7.463 1.00 0.00 62 ILE A CA 9
ATOM 11678 C C . ILE A 1 62 ? 5.460 -10.235 -7.406 1.00 0.00 62 ILE A C 9
ATOM 11679 O O . ILE A 1 62 ? 5.351 -9.010 -7.357 1.00 0.00 62 ILE A O 9
ATOM 11695 N N . ILE A 1 63 ? 6.614 -10.885 -7.417 1.00 0.00 63 ILE A N 9
ATOM 11696 C CA . ILE A 1 63 ? 7.877 -10.169 -7.368 1.00 0.00 63 ILE A CA 9
ATOM 11697 C C . ILE A 1 63 ? 7.956 -9.200 -8.549 1.00 0.00 63 ILE A C 9
ATOM 11698 O O . ILE A 1 63 ? 8.774 -8.282 -8.550 1.00 0.00 63 ILE A O 9
ATOM 11714 N N . THR A 1 64 ? 7.093 -9.437 -9.526 1.00 0.00 64 THR A N 9
ATOM 11715 C CA . THR A 1 64 ? 7.054 -8.597 -10.711 1.00 0.00 64 THR A CA 9
ATOM 11716 C C . THR A 1 64 ? 6.160 -7.379 -10.471 1.00 0.00 64 THR A C 9
ATOM 11717 O O . THR A 1 64 ? 6.623 -6.241 -10.543 1.00 0.00 64 THR A O 9
ATOM 11728 N N . LEU A 1 65 ? 4.896 -7.658 -10.192 1.00 0.00 65 LEU A N 9
ATOM 11729 C CA . LEU A 1 65 ? 3.933 -6.598 -9.941 1.00 0.00 65 LEU A CA 9
ATOM 11730 C C . LEU A 1 65 ? 3.988 -6.205 -8.464 1.00 0.00 65 LEU A C 9
ATOM 11731 O O . LEU A 1 65 ? 4.296 -5.061 -8.134 1.00 0.00 65 LEU A O 9
ATOM 11747 N N . LYS A 1 66 ? 3.683 -7.175 -7.614 1.00 0.00 66 LYS A N 9
ATOM 11748 C CA . LYS A 1 66 ? 3.693 -6.944 -6.179 1.00 0.00 66 LYS A CA 9
ATOM 11749 C C . LYS A 1 66 ? 4.880 -6.048 -5.820 1.00 0.00 66 LYS A C 9
ATOM 11750 O O . LYS A 1 66 ? 4.704 -4.994 -5.211 1.00 0.00 66 LYS A O 9
ATOM 11769 N N . SER A 1 67 ? 6.062 -6.500 -6.213 1.00 0.00 67 SER A N 9
ATOM 11770 C CA . SER A 1 67 ? 7.278 -5.752 -5.939 1.00 0.00 67 SER A CA 9
ATOM 11771 C C . SER A 1 67 ? 7.383 -4.558 -6.891 1.00 0.00 67 SER A C 9
ATOM 11772 O O . SER A 1 67 ? 7.831 -3.483 -6.498 1.00 0.00 67 SER A O 9
ATOM 11780 N N . GLY A 1 68 ? 6.962 -4.789 -8.127 1.00 0.00 68 GLY A N 9
ATOM 11781 C CA . GLY A 1 68 ? 7.003 -3.746 -9.138 1.00 0.00 68 GLY A CA 9
ATOM 11782 C C . GLY A 1 68 ? 6.317 -2.473 -8.641 1.00 0.00 68 GLY A C 9
ATOM 11783 O O . GLY A 1 68 ? 6.764 -1.366 -8.938 1.00 0.00 68 GLY A O 9
ATOM 11787 N N . ILE A 1 69 ? 5.244 -2.671 -7.891 1.00 0.00 69 ILE A N 9
ATOM 11788 C CA . ILE A 1 69 ? 4.491 -1.553 -7.349 1.00 0.00 69 ILE A CA 9
ATOM 11789 C C . ILE A 1 69 ? 5.273 -0.931 -6.190 1.00 0.00 69 ILE A C 9
ATOM 11790 O O . ILE A 1 69 ? 5.473 0.282 -6.151 1.00 0.00 69 ILE A O 9
ATOM 11806 N N . GLN A 1 70 ? 5.693 -1.791 -5.274 1.00 0.00 70 GLN A N 9
ATOM 11807 C CA . GLN A 1 70 ? 6.449 -1.342 -4.117 1.00 0.00 70 GLN A CA 9
ATOM 11808 C C . GLN A 1 70 ? 7.517 -0.332 -4.540 1.00 0.00 70 GLN A C 9
ATOM 11809 O O . GLN A 1 70 ? 7.753 0.655 -3.843 1.00 0.00 70 GLN A O 9
ATOM 11823 N N . ASN A 1 71 ? 8.132 -0.611 -5.679 1.00 0.00 71 ASN A N 9
ATOM 11824 C CA . ASN A 1 71 ? 9.170 0.261 -6.202 1.00 0.00 71 ASN A CA 9
ATOM 11825 C C . ASN A 1 71 ? 8.546 1.591 -6.626 1.00 0.00 71 ASN A C 9
ATOM 11826 O O . ASN A 1 71 ? 9.112 2.654 -6.377 1.00 0.00 71 ASN A O 9
ATOM 11837 N N . MET A 1 72 ? 7.385 1.490 -7.259 1.00 0.00 72 MET A N 9
ATOM 11838 C CA . MET A 1 72 ? 6.678 2.673 -7.719 1.00 0.00 72 MET A CA 9
ATOM 11839 C C . MET A 1 72 ? 6.558 3.710 -6.601 1.00 0.00 72 MET A C 9
ATOM 11840 O O . MET A 1 72 ? 7.124 4.799 -6.696 1.00 0.00 72 MET A O 9
ATOM 11854 N N . LEU A 1 73 ? 5.821 3.336 -5.566 1.00 0.00 73 LEU A N 9
ATOM 11855 C CA . LEU A 1 73 ? 5.620 4.220 -4.430 1.00 0.00 73 LEU A CA 9
ATOM 11856 C C . LEU A 1 73 ? 6.930 4.945 -4.116 1.00 0.00 73 LEU A C 9
ATOM 11857 O O . LEU A 1 73 ? 7.024 6.161 -4.274 1.00 0.00 73 LEU A O 9
ATOM 11873 N N . GLN A 1 74 ? 7.910 4.167 -3.679 1.00 0.00 74 GLN A N 9
ATOM 11874 C CA . GLN A 1 74 ? 9.210 4.720 -3.342 1.00 0.00 74 GLN A CA 9
ATOM 11875 C C . GLN A 1 74 ? 9.742 5.569 -4.498 1.00 0.00 74 GLN A C 9
ATOM 11876 O O . GLN A 1 74 ? 10.064 6.742 -4.315 1.00 0.00 74 GLN A O 9
ATOM 11890 N N . PHE A 1 75 ? 9.818 4.943 -5.664 1.00 0.00 75 PHE A N 9
ATOM 11891 C CA . PHE A 1 75 ? 10.306 5.627 -6.850 1.00 0.00 75 PHE A CA 9
ATOM 11892 C C . PHE A 1 75 ? 9.685 7.020 -6.974 1.00 0.00 75 PHE A C 9
ATOM 11893 O O . PHE A 1 75 ? 10.400 8.013 -7.095 1.00 0.00 75 PHE A O 9
ATOM 11910 N N . TYR A 1 76 ? 8.360 7.047 -6.940 1.00 0.00 76 TYR A N 9
ATOM 11911 C CA . TYR A 1 76 ? 7.636 8.302 -7.048 1.00 0.00 76 TYR A CA 9
ATOM 11912 C C . TYR A 1 76 ? 7.863 9.174 -5.811 1.00 0.00 76 TYR A C 9
ATOM 11913 O O . TYR A 1 76 ? 8.285 10.323 -5.927 1.00 0.00 76 TYR A O 9
ATOM 11931 N N . ILE A 1 77 ? 7.573 8.594 -4.656 1.00 0.00 77 ILE A N 9
ATOM 11932 C CA . ILE A 1 77 ? 7.740 9.304 -3.399 1.00 0.00 77 ILE A CA 9
ATOM 11933 C C . ILE A 1 77 ? 8.882 8.666 -2.606 1.00 0.00 77 ILE A C 9
ATOM 11934 O O . ILE A 1 77 ? 8.792 7.506 -2.206 1.00 0.00 77 ILE A O 9
ATOM 11950 N N . PRO A 1 78 ? 9.956 9.472 -2.396 1.00 0.00 78 PRO A N 9
ATOM 11951 C CA . PRO A 1 78 ? 11.115 8.998 -1.657 1.00 0.00 78 PRO A CA 9
ATOM 11952 C C . PRO A 1 78 ? 10.822 8.940 -0.157 1.00 0.00 78 PRO A C 9
ATOM 11953 O O . PRO A 1 78 ? 11.680 8.545 0.632 1.00 0.00 78 PRO A O 9
ATOM 11964 N N . GLU A 1 79 ? 9.606 9.336 0.193 1.00 0.00 79 GLU A N 9
ATOM 11965 C CA . GLU A 1 79 ? 9.190 9.333 1.585 1.00 0.00 79 GLU A CA 9
ATOM 11966 C C . GLU A 1 79 ? 9.015 7.897 2.083 1.00 0.00 79 GLU A C 9
ATOM 11967 O O . GLU A 1 79 ? 9.459 7.558 3.178 1.00 0.00 79 GLU A O 9
ATOM 11979 N N . VAL A 1 80 ? 8.365 7.092 1.255 1.00 0.00 80 VAL A N 9
ATOM 11980 C CA . VAL A 1 80 ? 8.125 5.701 1.599 1.00 0.00 80 VAL A CA 9
ATOM 11981 C C . VAL A 1 80 ? 9.467 4.984 1.765 1.00 0.00 80 VAL A C 9
ATOM 11982 O O . VAL A 1 80 ? 10.452 5.346 1.126 1.00 0.00 80 VAL A O 9
ATOM 11995 N N . GLU A 1 81 ? 9.460 3.977 2.628 1.00 0.00 81 GLU A N 9
ATOM 11996 C CA . GLU A 1 81 ? 10.663 3.205 2.887 1.00 0.00 81 GLU A CA 9
ATOM 11997 C C . GLU A 1 81 ? 10.434 1.732 2.542 1.00 0.00 81 GLU A C 9
ATOM 11998 O O . GLU A 1 81 ? 11.302 1.085 1.962 1.00 0.00 81 GLU A O 9
ATOM 12010 N N . GLY A 1 82 ? 9.259 1.247 2.915 1.00 0.00 82 GLY A N 9
ATOM 12011 C CA . GLY A 1 82 ? 8.904 -0.138 2.654 1.00 0.00 82 GLY A CA 9
ATOM 12012 C C . GLY A 1 82 ? 7.404 -0.367 2.855 1.00 0.00 82 GLY A C 9
ATOM 12013 O O . GLY A 1 82 ? 6.712 0.485 3.409 1.00 0.00 82 GLY A O 9
ATOM 12017 N N . VAL A 1 83 ? 6.948 -1.522 2.394 1.00 0.00 83 VAL A N 9
ATOM 12018 C CA . VAL A 1 83 ? 5.544 -1.875 2.516 1.00 0.00 83 VAL A CA 9
ATOM 12019 C C . VAL A 1 83 ? 5.405 -3.086 3.441 1.00 0.00 83 VAL A C 9
ATOM 12020 O O . VAL A 1 83 ? 6.249 -3.981 3.428 1.00 0.00 83 VAL A O 9
ATOM 12033 N N . GLU A 1 84 ? 4.334 -3.075 4.221 1.00 0.00 84 GLU A N 9
ATOM 12034 C CA . GLU A 1 84 ? 4.074 -4.161 5.149 1.00 0.00 84 GLU A CA 9
ATOM 12035 C C . GLU A 1 84 ? 2.581 -4.497 5.169 1.00 0.00 84 GLU A C 9
ATOM 12036 O O . GLU A 1 84 ? 1.742 -3.604 5.277 1.00 0.00 84 GLU A O 9
ATOM 12048 N N . GLN A 1 85 ? 2.295 -5.787 5.062 1.00 0.00 85 GLN A N 9
ATOM 12049 C CA . GLN A 1 85 ? 0.919 -6.251 5.067 1.00 0.00 85 GLN A CA 9
ATOM 12050 C C . GLN A 1 85 ? 0.362 -6.250 6.492 1.00 0.00 85 GLN A C 9
ATOM 12051 O O . GLN A 1 85 ? 0.386 -7.275 7.172 1.00 0.00 85 GLN A O 9
ATOM 12065 N N . VAL A 1 86 ? -0.125 -5.088 6.902 1.00 0.00 86 VAL A N 9
ATOM 12066 C CA . VAL A 1 86 ? -0.685 -4.941 8.234 1.00 0.00 86 VAL A CA 9
ATOM 12067 C C . VAL A 1 86 ? -1.892 -5.871 8.381 1.00 0.00 86 VAL A C 9
ATOM 12068 O O . VAL A 1 86 ? -2.800 -5.851 7.551 1.00 0.00 86 VAL A O 9
ATOM 12081 N N . SER A 1 87 ? -1.864 -6.663 9.443 1.00 0.00 87 SER A N 9
ATOM 12082 C CA . SER A 1 87 ? -2.943 -7.597 9.708 1.00 0.00 87 SER A CA 9
ATOM 12083 C C . SER A 1 87 ? -3.304 -7.571 11.195 1.00 0.00 87 SER A C 9
ATOM 12084 O O . SER A 1 87 ? -4.449 -7.300 11.554 1.00 0.00 87 SER A O 9
ATOM 12092 N N . GLY A 1 88 ? -2.307 -7.855 12.019 1.00 0.00 88 GLY A N 9
ATOM 12093 C CA . GLY A 1 88 ? -2.505 -7.867 13.459 1.00 0.00 88 GLY A CA 9
ATOM 12094 C C . GLY A 1 88 ? -1.544 -8.846 14.136 1.00 0.00 88 GLY A C 9
ATOM 12095 O O . GLY A 1 88 ? -1.413 -9.990 13.707 1.00 0.00 88 GLY A O 9
ATOM 12099 N N . PRO A 1 89 ? -0.879 -8.346 15.212 1.00 0.00 89 PRO A N 9
ATOM 12100 C CA . PRO A 1 89 ? 0.067 -9.162 15.953 1.00 0.00 89 PRO A CA 9
ATOM 12101 C C . PRO A 1 89 ? -0.661 -10.180 16.834 1.00 0.00 89 PRO A C 9
ATOM 12102 O O . PRO A 1 89 ? -0.395 -11.378 16.752 1.00 0.00 89 PRO A O 9
ATOM 12113 N N . SER A 1 90 ? -1.564 -9.665 17.655 1.00 0.00 90 SER A N 9
ATOM 12114 C CA . SER A 1 90 ? -2.332 -10.515 18.549 1.00 0.00 90 SER A CA 9
ATOM 12115 C C . SER A 1 90 ? -3.582 -11.032 17.835 1.00 0.00 90 SER A C 9
ATOM 12116 O O . SER A 1 90 ? -4.073 -10.401 16.900 1.00 0.00 90 SER A O 9
ATOM 12124 N N . SER A 1 91 ? -4.062 -12.175 18.303 1.00 0.00 91 SER A N 9
ATOM 12125 C CA . SER A 1 91 ? -5.246 -12.784 17.720 1.00 0.00 91 SER A CA 9
ATOM 12126 C C . SER A 1 91 ? -5.701 -13.967 18.577 1.00 0.00 91 SER A C 9
ATOM 12127 O O . SER A 1 91 ? -5.080 -15.029 18.556 1.00 0.00 91 SER A O 9
ATOM 12135 N N . GLY A 1 92 ? -6.781 -13.745 19.310 1.00 0.00 92 GLY A N 9
ATOM 12136 C CA . GLY A 1 92 ? -7.327 -14.780 20.173 1.00 0.00 92 GLY A CA 9
ATOM 12137 C C . GLY A 1 92 ? -8.479 -14.236 21.020 1.00 0.00 92 GLY A C 9
ATOM 12138 O O . GLY A 1 92 ? -8.539 -13.040 21.298 1.00 0.00 92 GLY A O 9
ATOM 12142 N N . GLY A 1 1 ? -10.078 -0.484 23.247 1.00 0.00 1 GLY A N 10
ATOM 12143 C CA . GLY A 1 1 ? -9.109 -1.147 22.392 1.00 0.00 1 GLY A CA 10
ATOM 12144 C C . GLY A 1 1 ? -8.084 -0.151 21.846 1.00 0.00 1 GLY A C 10
ATOM 12145 O O . GLY A 1 1 ? -8.154 1.041 22.143 1.00 0.00 1 GLY A O 10
ATOM 12149 N N . SER A 1 2 ? -7.158 -0.675 21.058 1.00 0.00 2 SER A N 10
ATOM 12150 C CA . SER A 1 2 ? -6.121 0.154 20.468 1.00 0.00 2 SER A CA 10
ATOM 12151 C C . SER A 1 2 ? -6.247 0.146 18.944 1.00 0.00 2 SER A C 10
ATOM 12152 O O . SER A 1 2 ? -6.683 -0.846 18.359 1.00 0.00 2 SER A O 10
ATOM 12160 N N . SER A 1 3 ? -5.859 1.261 18.343 1.00 0.00 3 SER A N 10
ATOM 12161 C CA . SER A 1 3 ? -5.925 1.394 16.897 1.00 0.00 3 SER A CA 10
ATOM 12162 C C . SER A 1 3 ? -4.826 2.340 16.410 1.00 0.00 3 SER A C 10
ATOM 12163 O O . SER A 1 3 ? -4.696 3.457 16.909 1.00 0.00 3 SER A O 10
ATOM 12171 N N . GLY A 1 4 ? -4.064 1.860 15.437 1.00 0.00 4 GLY A N 10
ATOM 12172 C CA . GLY A 1 4 ? -2.981 2.650 14.876 1.00 0.00 4 GLY A CA 10
ATOM 12173 C C . GLY A 1 4 ? -1.718 2.535 15.733 1.00 0.00 4 GLY A C 10
ATOM 12174 O O . GLY A 1 4 ? -1.762 2.010 16.844 1.00 0.00 4 GLY A O 10
ATOM 12178 N N . SER A 1 5 ? -0.622 3.037 15.182 1.00 0.00 5 SER A N 10
ATOM 12179 C CA . SER A 1 5 ? 0.652 2.997 15.882 1.00 0.00 5 SER A CA 10
ATOM 12180 C C . SER A 1 5 ? 1.398 4.317 15.684 1.00 0.00 5 SER A C 10
ATOM 12181 O O . SER A 1 5 ? 1.980 4.553 14.627 1.00 0.00 5 SER A O 10
ATOM 12189 N N . SER A 1 6 ? 1.357 5.145 16.718 1.00 0.00 6 SER A N 10
ATOM 12190 C CA . SER A 1 6 ? 2.023 6.435 16.671 1.00 0.00 6 SER A CA 10
ATOM 12191 C C . SER A 1 6 ? 1.449 7.279 15.531 1.00 0.00 6 SER A C 10
ATOM 12192 O O . SER A 1 6 ? 1.759 7.046 14.364 1.00 0.00 6 SER A O 10
ATOM 12200 N N . GLY A 1 7 ? 0.620 8.242 15.910 1.00 0.00 7 GLY A N 10
ATOM 12201 C CA . GLY A 1 7 ? 0.000 9.122 14.934 1.00 0.00 7 GLY A CA 10
ATOM 12202 C C . GLY A 1 7 ? -1.518 8.938 14.918 1.00 0.00 7 GLY A C 10
ATOM 12203 O O . GLY A 1 7 ? -2.064 8.329 13.999 1.00 0.00 7 GLY A O 10
ATOM 12207 N N . SER A 1 8 ? -2.159 9.476 15.946 1.00 0.00 8 SER A N 10
ATOM 12208 C CA . SER A 1 8 ? -3.603 9.379 16.061 1.00 0.00 8 SER A CA 10
ATOM 12209 C C . SER A 1 8 ? -4.270 10.467 15.217 1.00 0.00 8 SER A C 10
ATOM 12210 O O . SER A 1 8 ? -4.159 11.652 15.525 1.00 0.00 8 SER A O 10
ATOM 12218 N N . GLU A 1 9 ? -4.948 10.024 14.168 1.00 0.00 9 GLU A N 10
ATOM 12219 C CA . GLU A 1 9 ? -5.632 10.945 13.277 1.00 0.00 9 GLU A CA 10
ATOM 12220 C C . GLU A 1 9 ? -4.786 12.200 13.058 1.00 0.00 9 GLU A C 10
ATOM 12221 O O . GLU A 1 9 ? -5.073 13.254 13.621 1.00 0.00 9 GLU A O 10
ATOM 12233 N N . GLU A 1 10 ? -3.757 12.046 12.237 1.00 0.00 10 GLU A N 10
ATOM 12234 C CA . GLU A 1 10 ? -2.865 13.153 11.936 1.00 0.00 10 GLU A CA 10
ATOM 12235 C C . GLU A 1 10 ? -2.064 12.861 10.666 1.00 0.00 10 GLU A C 10
ATOM 12236 O O . GLU A 1 10 ? -0.903 12.457 10.740 1.00 0.00 10 GLU A O 10
ATOM 12248 N N . ASP A 1 11 ? -2.714 13.074 9.532 1.00 0.00 11 ASP A N 10
ATOM 12249 C CA . ASP A 1 11 ? -2.077 12.838 8.248 1.00 0.00 11 ASP A CA 10
ATOM 12250 C C . ASP A 1 11 ? -1.100 13.978 7.951 1.00 0.00 11 ASP A C 10
ATOM 12251 O O . ASP A 1 11 ? -1.303 15.106 8.397 1.00 0.00 11 ASP A O 10
ATOM 12260 N N . ASP A 1 12 ? -0.062 13.645 7.199 1.00 0.00 12 ASP A N 10
ATOM 12261 C CA . ASP A 1 12 ? 0.946 14.626 6.837 1.00 0.00 12 ASP A CA 10
ATOM 12262 C C . ASP A 1 12 ? 0.839 14.934 5.342 1.00 0.00 12 ASP A C 10
ATOM 12263 O O . ASP A 1 12 ? 0.050 14.312 4.632 1.00 0.00 12 ASP A O 10
ATOM 12272 N N . GLU A 1 13 ? 1.642 15.894 4.909 1.00 0.00 13 GLU A N 10
ATOM 12273 C CA . GLU A 1 13 ? 1.648 16.292 3.512 1.00 0.00 13 GLU A CA 10
ATOM 12274 C C . GLU A 1 13 ? 2.124 15.135 2.631 1.00 0.00 13 GLU A C 10
ATOM 12275 O O . GLU A 1 13 ? 1.905 15.139 1.421 1.00 0.00 13 GLU A O 10
ATOM 12287 N N . VAL A 1 14 ? 2.768 14.171 3.275 1.00 0.00 14 VAL A N 10
ATOM 12288 C CA . VAL A 1 14 ? 3.277 13.010 2.565 1.00 0.00 14 VAL A CA 10
ATOM 12289 C C . VAL A 1 14 ? 2.152 11.985 2.400 1.00 0.00 14 VAL A C 10
ATOM 12290 O O . VAL A 1 14 ? 2.087 11.287 1.388 1.00 0.00 14 VAL A O 10
ATOM 12303 N N . VAL A 1 15 ? 1.296 11.926 3.408 1.00 0.00 15 VAL A N 10
ATOM 12304 C CA . VAL A 1 15 ? 0.178 10.999 3.388 1.00 0.00 15 VAL A CA 10
ATOM 12305 C C . VAL A 1 15 ? -0.747 11.347 2.219 1.00 0.00 15 VAL A C 10
ATOM 12306 O O . VAL A 1 15 ? -1.009 10.507 1.359 1.00 0.00 15 VAL A O 10
ATOM 12319 N N . ALA A 1 16 ? -1.214 12.586 2.225 1.00 0.00 16 ALA A N 10
ATOM 12320 C CA . ALA A 1 16 ? -2.104 13.055 1.177 1.00 0.00 16 ALA A CA 10
ATOM 12321 C C . ALA A 1 16 ? -1.538 12.649 -0.186 1.00 0.00 16 ALA A C 10
ATOM 12322 O O . ALA A 1 16 ? -2.292 12.359 -1.113 1.00 0.00 16 ALA A O 10
ATOM 12329 N N . MET A 1 17 ? -0.216 12.641 -0.263 1.00 0.00 17 MET A N 10
ATOM 12330 C CA . MET A 1 17 ? 0.460 12.274 -1.496 1.00 0.00 17 MET A CA 10
ATOM 12331 C C . MET A 1 17 ? 0.307 10.780 -1.782 1.00 0.00 17 MET A C 10
ATOM 12332 O O . MET A 1 17 ? -0.192 10.393 -2.838 1.00 0.00 17 MET A O 10
ATOM 12346 N N . ILE A 1 18 ? 0.746 9.978 -0.823 1.00 0.00 18 ILE A N 10
ATOM 12347 C CA . ILE A 1 18 ? 0.665 8.534 -0.957 1.00 0.00 18 ILE A CA 10
ATOM 12348 C C . ILE A 1 18 ? -0.785 8.133 -1.236 1.00 0.00 18 ILE A C 10
ATOM 12349 O O . ILE A 1 18 ? -1.056 7.380 -2.170 1.00 0.00 18 ILE A O 10
ATOM 12365 N N . LYS A 1 19 ? -1.679 8.654 -0.409 1.00 0.00 19 LYS A N 10
ATOM 12366 C CA . LYS A 1 19 ? -3.094 8.360 -0.555 1.00 0.00 19 LYS A CA 10
ATOM 12367 C C . LYS A 1 19 ? -3.456 8.340 -2.041 1.00 0.00 19 LYS A C 10
ATOM 12368 O O . LYS A 1 19 ? -4.133 7.425 -2.507 1.00 0.00 19 LYS A O 10
ATOM 12387 N N . GLU A 1 20 ? -2.989 9.361 -2.745 1.00 0.00 20 GLU A N 10
ATOM 12388 C CA . GLU A 1 20 ? -3.255 9.473 -4.169 1.00 0.00 20 GLU A CA 10
ATOM 12389 C C . GLU A 1 20 ? -2.674 8.269 -4.913 1.00 0.00 20 GLU A C 10
ATOM 12390 O O . GLU A 1 20 ? -3.393 7.564 -5.620 1.00 0.00 20 GLU A O 10
ATOM 12402 N N . LEU A 1 21 ? -1.377 8.069 -4.729 1.00 0.00 21 LEU A N 10
ATOM 12403 C CA . LEU A 1 21 ? -0.691 6.963 -5.374 1.00 0.00 21 LEU A CA 10
ATOM 12404 C C . LEU A 1 21 ? -1.410 5.655 -5.035 1.00 0.00 21 LEU A C 10
ATOM 12405 O O . LEU A 1 21 ? -1.250 4.656 -5.734 1.00 0.00 21 LEU A O 10
ATOM 12421 N N . LEU A 1 22 ? -2.187 5.704 -3.963 1.00 0.00 22 LEU A N 10
ATOM 12422 C CA . LEU A 1 22 ? -2.931 4.536 -3.523 1.00 0.00 22 LEU A CA 10
ATOM 12423 C C . LEU A 1 22 ? -4.249 4.458 -4.294 1.00 0.00 22 LEU A C 10
ATOM 12424 O O . LEU A 1 22 ? -4.844 3.387 -4.407 1.00 0.00 22 LEU A O 10
ATOM 12440 N N . ASP A 1 23 ? -4.669 5.606 -4.805 1.00 0.00 23 ASP A N 10
ATOM 12441 C CA . ASP A 1 23 ? -5.907 5.680 -5.563 1.00 0.00 23 ASP A CA 10
ATOM 12442 C C . ASP A 1 23 ? -5.587 5.668 -7.059 1.00 0.00 23 ASP A C 10
ATOM 12443 O O . ASP A 1 23 ? -6.348 5.123 -7.857 1.00 0.00 23 ASP A O 10
ATOM 12452 N N . THR A 1 24 ? -4.458 6.275 -7.395 1.00 0.00 24 THR A N 10
ATOM 12453 C CA . THR A 1 24 ? -4.027 6.341 -8.781 1.00 0.00 24 THR A CA 10
ATOM 12454 C C . THR A 1 24 ? -4.387 5.047 -9.513 1.00 0.00 24 THR A C 10
ATOM 12455 O O . THR A 1 24 ? -4.842 5.083 -10.655 1.00 0.00 24 THR A O 10
ATOM 12466 N N . ARG A 1 25 ? -4.170 3.936 -8.826 1.00 0.00 25 ARG A N 10
ATOM 12467 C CA . ARG A 1 25 ? -4.466 2.633 -9.396 1.00 0.00 25 ARG A CA 10
ATOM 12468 C C . ARG A 1 25 ? -3.675 1.542 -8.670 1.00 0.00 25 ARG A C 10
ATOM 12469 O O . ARG A 1 25 ? -2.982 0.747 -9.302 1.00 0.00 25 ARG A O 10
ATOM 12490 N N . ILE A 1 26 ? -3.806 1.541 -7.351 1.00 0.00 26 ILE A N 10
ATOM 12491 C CA . ILE A 1 26 ? -3.113 0.562 -6.531 1.00 0.00 26 ILE A CA 10
ATOM 12492 C C . ILE A 1 26 ? -4.140 -0.345 -5.850 1.00 0.00 26 ILE A C 10
ATOM 12493 O O . ILE A 1 26 ? -4.000 -1.567 -5.864 1.00 0.00 26 ILE A O 10
ATOM 12509 N N . ARG A 1 27 ? -5.150 0.288 -5.271 1.00 0.00 27 ARG A N 10
ATOM 12510 C CA . ARG A 1 27 ? -6.199 -0.446 -4.585 1.00 0.00 27 ARG A CA 10
ATOM 12511 C C . ARG A 1 27 ? -7.204 -1.002 -5.597 1.00 0.00 27 ARG A C 10
ATOM 12512 O O . ARG A 1 27 ? -7.615 -2.158 -5.498 1.00 0.00 27 ARG A O 10
ATOM 12533 N N . PRO A 1 28 ? -7.581 -0.132 -6.571 1.00 0.00 28 PRO A N 10
ATOM 12534 C CA . PRO A 1 28 ? -8.530 -0.525 -7.598 1.00 0.00 28 PRO A CA 10
ATOM 12535 C C . PRO A 1 28 ? -7.874 -1.446 -8.628 1.00 0.00 28 PRO A C 10
ATOM 12536 O O . PRO A 1 28 ? -8.509 -1.849 -9.601 1.00 0.00 28 PRO A O 10
ATOM 12547 N N . THR A 1 29 ? -6.610 -1.754 -8.378 1.00 0.00 29 THR A N 10
ATOM 12548 C CA . THR A 1 29 ? -5.859 -2.621 -9.271 1.00 0.00 29 THR A CA 10
ATOM 12549 C C . THR A 1 29 ? -5.876 -4.061 -8.754 1.00 0.00 29 THR A C 10
ATOM 12550 O O . THR A 1 29 ? -6.478 -4.939 -9.371 1.00 0.00 29 THR A O 10
ATOM 12561 N N . VAL A 1 30 ? -5.206 -4.259 -7.628 1.00 0.00 30 VAL A N 10
ATOM 12562 C CA . VAL A 1 30 ? -5.136 -5.577 -7.021 1.00 0.00 30 VAL A CA 10
ATOM 12563 C C . VAL A 1 30 ? -6.553 -6.077 -6.732 1.00 0.00 30 VAL A C 10
ATOM 12564 O O . VAL A 1 30 ? -6.823 -7.274 -6.823 1.00 0.00 30 VAL A O 10
ATOM 12577 N N . GLN A 1 31 ? -7.420 -5.136 -6.391 1.00 0.00 31 GLN A N 10
ATOM 12578 C CA . GLN A 1 31 ? -8.803 -5.466 -6.089 1.00 0.00 31 GLN A CA 10
ATOM 12579 C C . GLN A 1 31 ? -9.431 -6.236 -7.251 1.00 0.00 31 GLN A C 10
ATOM 12580 O O . GLN A 1 31 ? -10.400 -6.971 -7.063 1.00 0.00 31 GLN A O 10
ATOM 12594 N N . GLU A 1 32 ? -8.855 -6.042 -8.428 1.00 0.00 32 GLU A N 10
ATOM 12595 C CA . GLU A 1 32 ? -9.346 -6.710 -9.621 1.00 0.00 32 GLU A CA 10
ATOM 12596 C C . GLU A 1 32 ? -8.928 -8.181 -9.618 1.00 0.00 32 GLU A C 10
ATOM 12597 O O . GLU A 1 32 ? -9.522 -9.001 -10.316 1.00 0.00 32 GLU A O 10
ATOM 12609 N N . ASP A 1 33 ? -7.909 -8.471 -8.823 1.00 0.00 33 ASP A N 10
ATOM 12610 C CA . ASP A 1 33 ? -7.404 -9.829 -8.718 1.00 0.00 33 ASP A CA 10
ATOM 12611 C C . ASP A 1 33 ? -7.763 -10.398 -7.344 1.00 0.00 33 ASP A C 10
ATOM 12612 O O . ASP A 1 33 ? -6.944 -11.060 -6.709 1.00 0.00 33 ASP A O 10
ATOM 12621 N N . GLY A 1 34 ? -8.989 -10.119 -6.925 1.00 0.00 34 GLY A N 10
ATOM 12622 C CA . GLY A 1 34 ? -9.467 -10.595 -5.638 1.00 0.00 34 GLY A CA 10
ATOM 12623 C C . GLY A 1 34 ? -8.472 -10.256 -4.526 1.00 0.00 34 GLY A C 10
ATOM 12624 O O . GLY A 1 34 ? -7.559 -11.031 -4.247 1.00 0.00 34 GLY A O 10
ATOM 12628 N N . GLY A 1 35 ? -8.684 -9.097 -3.919 1.00 0.00 35 GLY A N 10
ATOM 12629 C CA . GLY A 1 35 ? -7.818 -8.646 -2.843 1.00 0.00 35 GLY A CA 10
ATOM 12630 C C . GLY A 1 35 ? -8.252 -7.272 -2.328 1.00 0.00 35 GLY A C 10
ATOM 12631 O O . GLY A 1 35 ? -9.043 -6.586 -2.974 1.00 0.00 35 GLY A O 10
ATOM 12635 N N . ASP A 1 36 ? -7.716 -6.913 -1.171 1.00 0.00 36 ASP A N 10
ATOM 12636 C CA . ASP A 1 36 ? -8.039 -5.633 -0.563 1.00 0.00 36 ASP A CA 10
ATOM 12637 C C . ASP A 1 36 ? -6.756 -4.986 -0.035 1.00 0.00 36 ASP A C 10
ATOM 12638 O O . ASP A 1 36 ? -5.975 -5.629 0.665 1.00 0.00 36 ASP A O 10
ATOM 12647 N N . VAL A 1 37 ? -6.578 -3.724 -0.394 1.00 0.00 37 VAL A N 10
ATOM 12648 C CA . VAL A 1 37 ? -5.403 -2.983 0.035 1.00 0.00 37 VAL A CA 10
ATOM 12649 C C . VAL A 1 37 ? -5.844 -1.685 0.716 1.00 0.00 37 VAL A C 10
ATOM 12650 O O . VAL A 1 37 ? -6.420 -0.808 0.075 1.00 0.00 37 VAL A O 10
ATOM 12663 N N . ILE A 1 38 ? -5.556 -1.605 2.008 1.00 0.00 38 ILE A N 10
ATOM 12664 C CA . ILE A 1 38 ? -5.915 -0.430 2.782 1.00 0.00 38 ILE A CA 10
ATOM 12665 C C . ILE A 1 38 ? -4.683 0.079 3.531 1.00 0.00 38 ILE A C 10
ATOM 12666 O O . ILE A 1 38 ? -4.176 -0.592 4.428 1.00 0.00 38 ILE A O 10
ATOM 12682 N N . TYR A 1 39 ? -4.235 1.262 3.134 1.00 0.00 39 TYR A N 10
ATOM 12683 C CA . TYR A 1 39 ? -3.071 1.868 3.756 1.00 0.00 39 TYR A CA 10
ATOM 12684 C C . TYR A 1 39 ? -3.425 2.461 5.122 1.00 0.00 39 TYR A C 10
ATOM 12685 O O . TYR A 1 39 ? -4.044 3.521 5.201 1.00 0.00 39 TYR A O 10
ATOM 12703 N N . ARG A 1 40 ? -3.018 1.750 6.163 1.00 0.00 40 ARG A N 10
ATOM 12704 C CA . ARG A 1 40 ? -3.284 2.192 7.521 1.00 0.00 40 ARG A CA 10
ATOM 12705 C C . ARG A 1 40 ? -1.992 2.189 8.343 1.00 0.00 40 ARG A C 10
ATOM 12706 O O . ARG A 1 40 ? -1.632 1.173 8.934 1.00 0.00 40 ARG A O 10
ATOM 12727 N N . GLY A 1 41 ? -1.334 3.338 8.353 1.00 0.00 41 GLY A N 10
ATOM 12728 C CA . GLY A 1 41 ? -0.091 3.481 9.092 1.00 0.00 41 GLY A CA 10
ATOM 12729 C C . GLY A 1 41 ? 1.085 3.727 8.145 1.00 0.00 41 GLY A C 10
ATOM 12730 O O . GLY A 1 41 ? 1.217 3.053 7.126 1.00 0.00 41 GLY A O 10
ATOM 12734 N N . PHE A 1 42 ? 1.910 4.695 8.517 1.00 0.00 42 PHE A N 10
ATOM 12735 C CA . PHE A 1 42 ? 3.071 5.039 7.713 1.00 0.00 42 PHE A CA 10
ATOM 12736 C C . PHE A 1 42 ? 4.284 5.333 8.599 1.00 0.00 42 PHE A C 10
ATOM 12737 O O . PHE A 1 42 ? 4.334 6.368 9.263 1.00 0.00 42 PHE A O 10
ATOM 12754 N N . GLU A 1 43 ? 5.230 4.407 8.580 1.00 0.00 43 GLU A N 10
ATOM 12755 C CA . GLU A 1 43 ? 6.438 4.554 9.373 1.00 0.00 43 GLU A CA 10
ATOM 12756 C C . GLU A 1 43 ? 7.672 4.252 8.521 1.00 0.00 43 GLU A C 10
ATOM 12757 O O . GLU A 1 43 ? 7.654 3.340 7.697 1.00 0.00 43 GLU A O 10
ATOM 12769 N N . ASP A 1 44 ? 8.716 5.035 8.751 1.00 0.00 44 ASP A N 10
ATOM 12770 C CA . ASP A 1 44 ? 9.957 4.863 8.014 1.00 0.00 44 ASP A CA 10
ATOM 12771 C C . ASP A 1 44 ? 9.637 4.535 6.554 1.00 0.00 44 ASP A C 10
ATOM 12772 O O . ASP A 1 44 ? 10.332 3.736 5.928 1.00 0.00 44 ASP A O 10
ATOM 12781 N N . GLY A 1 45 ? 8.586 5.169 6.055 1.00 0.00 45 GLY A N 10
ATOM 12782 C CA . GLY A 1 45 ? 8.165 4.955 4.681 1.00 0.00 45 GLY A CA 10
ATOM 12783 C C . GLY A 1 45 ? 7.256 3.730 4.570 1.00 0.00 45 GLY A C 10
ATOM 12784 O O . GLY A 1 45 ? 6.227 3.775 3.899 1.00 0.00 45 GLY A O 10
ATOM 12788 N N . ILE A 1 46 ? 7.669 2.663 5.239 1.00 0.00 46 ILE A N 10
ATOM 12789 C CA . ILE A 1 46 ? 6.905 1.428 5.225 1.00 0.00 46 ILE A CA 10
ATOM 12790 C C . ILE A 1 46 ? 5.414 1.755 5.332 1.00 0.00 46 ILE A C 10
ATOM 12791 O O . ILE A 1 46 ? 4.914 2.036 6.421 1.00 0.00 46 ILE A O 10
ATOM 12807 N N . VAL A 1 47 ? 4.746 1.706 4.190 1.00 0.00 47 VAL A N 10
ATOM 12808 C CA . VAL A 1 47 ? 3.322 1.994 4.142 1.00 0.00 47 VAL A CA 10
ATOM 12809 C C . VAL A 1 47 ? 2.541 0.758 4.592 1.00 0.00 47 VAL A C 10
ATOM 12810 O O . VAL A 1 47 ? 2.509 -0.250 3.888 1.00 0.00 47 VAL A O 10
ATOM 12823 N N . ARG A 1 48 ? 1.932 0.876 5.763 1.00 0.00 48 ARG A N 10
ATOM 12824 C CA . ARG A 1 48 ? 1.153 -0.220 6.314 1.00 0.00 48 ARG A CA 10
ATOM 12825 C C . ARG A 1 48 ? -0.123 -0.429 5.497 1.00 0.00 48 ARG A C 10
ATOM 12826 O O . ARG A 1 48 ? -1.030 0.402 5.531 1.00 0.00 48 ARG A O 10
ATOM 12847 N N . LEU A 1 49 ? -0.153 -1.544 4.780 1.00 0.00 49 LEU A N 10
ATOM 12848 C CA . LEU A 1 49 ? -1.302 -1.872 3.955 1.00 0.00 49 LEU A CA 10
ATOM 12849 C C . LEU A 1 49 ? -1.863 -3.229 4.387 1.00 0.00 49 LEU A C 10
ATOM 12850 O O . LEU A 1 49 ? -1.113 -4.110 4.805 1.00 0.00 49 LEU A O 10
ATOM 12866 N N . LYS A 1 50 ? -3.177 -3.354 4.270 1.00 0.00 50 LYS A N 10
ATOM 12867 C CA . LYS A 1 50 ? -3.847 -4.588 4.644 1.00 0.00 50 LYS A CA 10
ATOM 12868 C C . LYS A 1 50 ? -4.125 -5.413 3.386 1.00 0.00 50 LYS A C 10
ATOM 12869 O O . LYS A 1 50 ? -5.272 -5.520 2.951 1.00 0.00 50 LYS A O 10
ATOM 12888 N N . LEU A 1 51 ? -3.059 -5.974 2.835 1.00 0.00 51 LEU A N 10
ATOM 12889 C CA . LEU A 1 51 ? -3.175 -6.786 1.636 1.00 0.00 51 LEU A CA 10
ATOM 12890 C C . LEU A 1 51 ? -3.691 -8.176 2.013 1.00 0.00 51 LEU A C 10
ATOM 12891 O O . LEU A 1 51 ? -3.133 -8.833 2.891 1.00 0.00 51 LEU A O 10
ATOM 12907 N N . GLN A 1 52 ? -4.752 -8.583 1.331 1.00 0.00 52 GLN A N 10
ATOM 12908 C CA . GLN A 1 52 ? -5.350 -9.883 1.584 1.00 0.00 52 GLN A CA 10
ATOM 12909 C C . GLN A 1 52 ? -6.191 -10.323 0.384 1.00 0.00 52 GLN A C 10
ATOM 12910 O O . GLN A 1 52 ? -7.156 -9.653 0.019 1.00 0.00 52 GLN A O 10
ATOM 12924 N N . GLY A 1 53 ? -5.794 -11.446 -0.196 1.00 0.00 53 GLY A N 10
ATOM 12925 C CA . GLY A 1 53 ? -6.501 -11.983 -1.348 1.00 0.00 53 GLY A CA 10
ATOM 12926 C C . GLY A 1 53 ? -5.522 -12.369 -2.459 1.00 0.00 53 GLY A C 10
ATOM 12927 O O . GLY A 1 53 ? -5.580 -13.480 -2.983 1.00 0.00 53 GLY A O 10
ATOM 12931 N N . SER A 1 54 ? -4.647 -11.428 -2.786 1.00 0.00 54 SER A N 10
ATOM 12932 C CA . SER A 1 54 ? -3.659 -11.656 -3.826 1.00 0.00 54 SER A CA 10
ATOM 12933 C C . SER A 1 54 ? -2.900 -12.957 -3.552 1.00 0.00 54 SER A C 10
ATOM 12934 O O . SER A 1 54 ? -2.545 -13.681 -4.481 1.00 0.00 54 SER A O 10
ATOM 12942 N N . CYS A 1 55 ? -2.676 -13.214 -2.272 1.00 0.00 55 CYS A N 10
ATOM 12943 C CA . CYS A 1 55 ? -1.966 -14.415 -1.863 1.00 0.00 55 CYS A CA 10
ATOM 12944 C C . CYS A 1 55 ? -0.509 -14.287 -2.308 1.00 0.00 55 CYS A C 10
ATOM 12945 O O . CYS A 1 55 ? -0.229 -13.765 -3.387 1.00 0.00 55 CYS A O 10
ATOM 12953 N N . THR A 1 56 ? 0.382 -14.772 -1.456 1.00 0.00 56 THR A N 10
ATOM 12954 C CA . THR A 1 56 ? 1.804 -14.718 -1.749 1.00 0.00 56 THR A CA 10
ATOM 12955 C C . THR A 1 56 ? 2.252 -15.996 -2.462 1.00 0.00 56 THR A C 10
ATOM 12956 O O . THR A 1 56 ? 3.443 -16.206 -2.681 1.00 0.00 56 THR A O 10
ATOM 12967 N N . SER A 1 57 ? 1.270 -16.818 -2.805 1.00 0.00 57 SER A N 10
ATOM 12968 C CA . SER A 1 57 ? 1.547 -18.069 -3.488 1.00 0.00 57 SER A CA 10
ATOM 12969 C C . SER A 1 57 ? 2.038 -17.791 -4.911 1.00 0.00 57 SER A C 10
ATOM 12970 O O . SER A 1 57 ? 1.397 -18.192 -5.882 1.00 0.00 57 SER A O 10
ATOM 12978 N N . CYS A 1 58 ? 3.170 -17.108 -4.989 1.00 0.00 58 CYS A N 10
ATOM 12979 C CA . CYS A 1 58 ? 3.753 -16.771 -6.277 1.00 0.00 58 CYS A CA 10
ATOM 12980 C C . CYS A 1 58 ? 4.779 -15.656 -6.063 1.00 0.00 58 CYS A C 10
ATOM 12981 O O . CYS A 1 58 ? 4.412 -14.515 -5.784 1.00 0.00 58 CYS A O 10
ATOM 12989 N N . PRO A 1 59 ? 6.078 -16.034 -6.203 1.00 0.00 59 PRO A N 10
ATOM 12990 C CA . PRO A 1 59 ? 7.158 -15.079 -6.029 1.00 0.00 59 PRO A CA 10
ATOM 12991 C C . PRO A 1 59 ? 7.264 -14.144 -7.234 1.00 0.00 59 PRO A C 10
ATOM 12992 O O . PRO A 1 59 ? 7.518 -12.951 -7.078 1.00 0.00 59 PRO A O 10
ATOM 13003 N N . SER A 1 60 ? 7.065 -14.722 -8.410 1.00 0.00 60 SER A N 10
ATOM 13004 C CA . SER A 1 60 ? 7.134 -13.955 -9.642 1.00 0.00 60 SER A CA 10
ATOM 13005 C C . SER A 1 60 ? 6.085 -12.841 -9.625 1.00 0.00 60 SER A C 10
ATOM 13006 O O . SER A 1 60 ? 6.425 -11.666 -9.500 1.00 0.00 60 SER A O 10
ATOM 13014 N N . SER A 1 61 ? 4.831 -13.250 -9.753 1.00 0.00 61 SER A N 10
ATOM 13015 C CA . SER A 1 61 ? 3.731 -12.301 -9.754 1.00 0.00 61 SER A CA 10
ATOM 13016 C C . SER A 1 61 ? 3.961 -11.232 -8.684 1.00 0.00 61 SER A C 10
ATOM 13017 O O . SER A 1 61 ? 3.534 -10.089 -8.842 1.00 0.00 61 SER A O 10
ATOM 13025 N N . ILE A 1 62 ? 4.636 -11.641 -7.620 1.00 0.00 62 ILE A N 10
ATOM 13026 C CA . ILE A 1 62 ? 4.926 -10.732 -6.524 1.00 0.00 62 ILE A CA 10
ATOM 13027 C C . ILE A 1 62 ? 6.004 -9.739 -6.964 1.00 0.00 62 ILE A C 10
ATOM 13028 O O . ILE A 1 62 ? 5.831 -8.529 -6.823 1.00 0.00 62 ILE A O 10
ATOM 13044 N N . ILE A 1 63 ? 7.090 -10.286 -7.487 1.00 0.00 63 ILE A N 10
ATOM 13045 C CA . ILE A 1 63 ? 8.195 -9.463 -7.949 1.00 0.00 63 ILE A CA 10
ATOM 13046 C C . ILE A 1 63 ? 7.738 -8.629 -9.148 1.00 0.00 63 ILE A C 10
ATOM 13047 O O . ILE A 1 63 ? 8.440 -7.714 -9.577 1.00 0.00 63 ILE A O 10
ATOM 13063 N N . THR A 1 64 ? 6.564 -8.975 -9.656 1.00 0.00 64 THR A N 10
ATOM 13064 C CA . THR A 1 64 ? 6.005 -8.270 -10.796 1.00 0.00 64 THR A CA 10
ATOM 13065 C C . THR A 1 64 ? 5.098 -7.131 -10.328 1.00 0.00 64 THR A C 10
ATOM 13066 O O . THR A 1 64 ? 5.264 -5.988 -10.748 1.00 0.00 64 THR A O 10
ATOM 13077 N N . LEU A 1 65 ? 4.158 -7.483 -9.463 1.00 0.00 65 LEU A N 10
ATOM 13078 C CA . LEU A 1 65 ? 3.225 -6.505 -8.932 1.00 0.00 65 LEU A CA 10
ATOM 13079 C C . LEU A 1 65 ? 3.747 -5.982 -7.592 1.00 0.00 65 LEU A C 10
ATOM 13080 O O . LEU A 1 65 ? 4.114 -4.814 -7.478 1.00 0.00 65 LEU A O 10
ATOM 13096 N N . LYS A 1 66 ? 3.764 -6.873 -6.612 1.00 0.00 66 LYS A N 10
ATOM 13097 C CA . LYS A 1 66 ? 4.236 -6.516 -5.285 1.00 0.00 66 LYS A CA 10
ATOM 13098 C C . LYS A 1 66 ? 5.478 -5.633 -5.410 1.00 0.00 66 LYS A C 10
ATOM 13099 O O . LYS A 1 66 ? 5.439 -4.449 -5.078 1.00 0.00 66 LYS A O 10
ATOM 13118 N N . SER A 1 67 ? 6.553 -6.243 -5.890 1.00 0.00 67 SER A N 10
ATOM 13119 C CA . SER A 1 67 ? 7.805 -5.526 -6.063 1.00 0.00 67 SER A CA 10
ATOM 13120 C C . SER A 1 67 ? 7.598 -4.328 -6.992 1.00 0.00 67 SER A C 10
ATOM 13121 O O . SER A 1 67 ? 8.050 -3.223 -6.696 1.00 0.00 67 SER A O 10
ATOM 13129 N N . GLY A 1 68 ? 6.914 -4.587 -8.096 1.00 0.00 68 GLY A N 10
ATOM 13130 C CA . GLY A 1 68 ? 6.641 -3.545 -9.071 1.00 0.00 68 GLY A CA 10
ATOM 13131 C C . GLY A 1 68 ? 6.079 -2.294 -8.392 1.00 0.00 68 GLY A C 10
ATOM 13132 O O . GLY A 1 68 ? 6.687 -1.225 -8.450 1.00 0.00 68 GLY A O 10
ATOM 13136 N N . ILE A 1 69 ? 4.926 -2.468 -7.764 1.00 0.00 69 ILE A N 10
ATOM 13137 C CA . ILE A 1 69 ? 4.275 -1.366 -7.075 1.00 0.00 69 ILE A CA 10
ATOM 13138 C C . ILE A 1 69 ? 5.274 -0.702 -6.126 1.00 0.00 69 ILE A C 10
ATOM 13139 O O . ILE A 1 69 ? 5.560 0.487 -6.252 1.00 0.00 69 ILE A O 10
ATOM 13155 N N . GLN A 1 70 ? 5.778 -1.501 -5.196 1.00 0.00 70 GLN A N 10
ATOM 13156 C CA . GLN A 1 70 ? 6.740 -1.005 -4.226 1.00 0.00 70 GLN A CA 10
ATOM 13157 C C . GLN A 1 70 ? 7.714 -0.033 -4.893 1.00 0.00 70 GLN A C 10
ATOM 13158 O O . GLN A 1 70 ? 7.883 1.096 -4.431 1.00 0.00 70 GLN A O 10
ATOM 13172 N N . ASN A 1 71 ? 8.329 -0.503 -5.967 1.00 0.00 71 ASN A N 10
ATOM 13173 C CA . ASN A 1 71 ? 9.281 0.312 -6.702 1.00 0.00 71 ASN A CA 10
ATOM 13174 C C . ASN A 1 71 ? 8.622 1.638 -7.086 1.00 0.00 71 ASN A C 10
ATOM 13175 O O . ASN A 1 71 ? 9.097 2.705 -6.702 1.00 0.00 71 ASN A O 10
ATOM 13186 N N . MET A 1 72 ? 7.538 1.526 -7.839 1.00 0.00 72 MET A N 10
ATOM 13187 C CA . MET A 1 72 ? 6.808 2.702 -8.279 1.00 0.00 72 MET A CA 10
ATOM 13188 C C . MET A 1 72 ? 6.548 3.656 -7.112 1.00 0.00 72 MET A C 10
ATOM 13189 O O . MET A 1 72 ? 6.845 4.847 -7.199 1.00 0.00 72 MET A O 10
ATOM 13203 N N . LEU A 1 73 ? 5.997 3.097 -6.044 1.00 0.00 73 LEU A N 10
ATOM 13204 C CA . LEU A 1 73 ? 5.694 3.882 -4.860 1.00 0.00 73 LEU A CA 10
ATOM 13205 C C . LEU A 1 73 ? 6.927 4.698 -4.464 1.00 0.00 73 LEU A C 10
ATOM 13206 O O . LEU A 1 73 ? 6.895 5.927 -4.486 1.00 0.00 73 LEU A O 10
ATOM 13222 N N . GLN A 1 74 ? 7.984 3.981 -4.114 1.00 0.00 74 GLN A N 10
ATOM 13223 C CA . GLN A 1 74 ? 9.225 4.622 -3.714 1.00 0.00 74 GLN A CA 10
ATOM 13224 C C . GLN A 1 74 ? 9.697 5.588 -4.803 1.00 0.00 74 GLN A C 10
ATOM 13225 O O . GLN A 1 74 ? 10.018 6.741 -4.519 1.00 0.00 74 GLN A O 10
ATOM 13239 N N . PHE A 1 75 ? 9.725 5.081 -6.028 1.00 0.00 75 PHE A N 10
ATOM 13240 C CA . PHE A 1 75 ? 10.153 5.884 -7.159 1.00 0.00 75 PHE A CA 10
ATOM 13241 C C . PHE A 1 75 ? 9.489 7.262 -7.137 1.00 0.00 75 PHE A C 10
ATOM 13242 O O . PHE A 1 75 ? 10.152 8.278 -7.343 1.00 0.00 75 PHE A O 10
ATOM 13259 N N . TYR A 1 76 ? 8.189 7.253 -6.882 1.00 0.00 76 TYR A N 10
ATOM 13260 C CA . TYR A 1 76 ? 7.429 8.491 -6.829 1.00 0.00 76 TYR A CA 10
ATOM 13261 C C . TYR A 1 76 ? 7.633 9.203 -5.490 1.00 0.00 76 TYR A C 10
ATOM 13262 O O . TYR A 1 76 ? 8.042 10.363 -5.456 1.00 0.00 76 TYR A O 10
ATOM 13280 N N . ILE A 1 77 ? 7.339 8.479 -4.420 1.00 0.00 77 ILE A N 10
ATOM 13281 C CA . ILE A 1 77 ? 7.486 9.027 -3.083 1.00 0.00 77 ILE A CA 10
ATOM 13282 C C . ILE A 1 77 ? 8.727 8.425 -2.422 1.00 0.00 77 ILE A C 10
ATOM 13283 O O . ILE A 1 77 ? 8.752 7.236 -2.107 1.00 0.00 77 ILE A O 10
ATOM 13299 N N . PRO A 1 78 ? 9.754 9.296 -2.227 1.00 0.00 78 PRO A N 10
ATOM 13300 C CA . PRO A 1 78 ? 10.996 8.861 -1.610 1.00 0.00 78 PRO A CA 10
ATOM 13301 C C . PRO A 1 78 ? 10.821 8.674 -0.101 1.00 0.00 78 PRO A C 10
ATOM 13302 O O . PRO A 1 78 ? 11.759 8.279 0.591 1.00 0.00 78 PRO A O 10
ATOM 13313 N N . GLU A 1 79 ? 9.616 8.967 0.364 1.00 0.00 79 GLU A N 10
ATOM 13314 C CA . GLU A 1 79 ? 9.307 8.835 1.778 1.00 0.00 79 GLU A CA 10
ATOM 13315 C C . GLU A 1 79 ? 9.048 7.369 2.131 1.00 0.00 79 GLU A C 10
ATOM 13316 O O . GLU A 1 79 ? 9.218 6.964 3.279 1.00 0.00 79 GLU A O 10
ATOM 13328 N N . VAL A 1 80 ? 8.641 6.614 1.121 1.00 0.00 80 VAL A N 10
ATOM 13329 C CA . VAL A 1 80 ? 8.357 5.202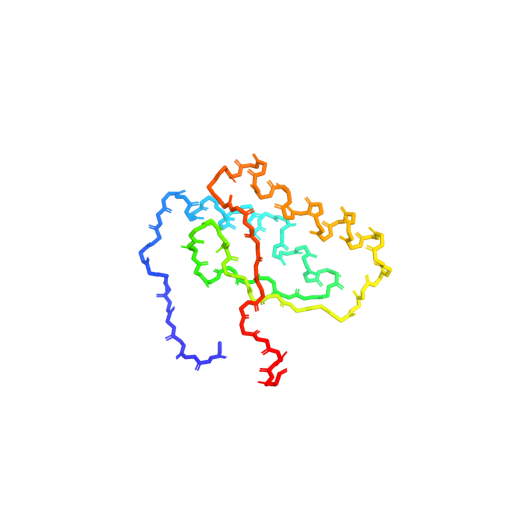 1.310 1.00 0.00 80 VAL A CA 10
ATOM 13330 C C . VAL A 1 80 ? 9.666 4.411 1.260 1.00 0.00 80 VAL A C 10
ATOM 13331 O O . VAL A 1 80 ? 10.621 4.827 0.607 1.00 0.00 80 VAL A O 10
ATOM 13344 N N . GLU A 1 81 ? 9.666 3.285 1.959 1.00 0.00 81 GLU A N 10
ATOM 13345 C CA . GLU A 1 81 ? 10.842 2.433 2.002 1.00 0.00 81 GLU A CA 10
ATOM 13346 C C . GLU A 1 81 ? 10.501 1.033 1.487 1.00 0.00 81 GLU A C 10
ATOM 13347 O O . GLU A 1 81 ? 11.289 0.423 0.765 1.00 0.00 81 GLU A O 10
ATOM 13359 N N . GLY A 1 82 ? 9.327 0.562 1.881 1.00 0.00 82 GLY A N 10
ATOM 13360 C CA . GLY A 1 82 ? 8.873 -0.755 1.469 1.00 0.00 82 GLY A CA 10
ATOM 13361 C C . GLY A 1 82 ? 7.355 -0.883 1.618 1.00 0.00 82 GLY A C 10
ATOM 13362 O O . GLY A 1 82 ? 6.629 0.102 1.489 1.00 0.00 82 GLY A O 10
ATOM 13366 N N . VAL A 1 83 ? 6.919 -2.106 1.887 1.00 0.00 83 VAL A N 10
ATOM 13367 C CA . VAL A 1 83 ? 5.502 -2.375 2.055 1.00 0.00 83 VAL A CA 10
ATOM 13368 C C . VAL A 1 83 ? 5.311 -3.393 3.180 1.00 0.00 83 VAL A C 10
ATOM 13369 O O . VAL A 1 83 ? 6.234 -4.133 3.517 1.00 0.00 83 VAL A O 10
ATOM 13382 N N . GLU A 1 84 ? 4.106 -3.399 3.731 1.00 0.00 84 GLU A N 10
ATOM 13383 C CA . GLU A 1 84 ? 3.782 -4.315 4.812 1.00 0.00 84 GLU A CA 10
ATOM 13384 C C . GLU A 1 84 ? 2.306 -4.714 4.745 1.00 0.00 84 GLU A C 10
ATOM 13385 O O . GLU A 1 84 ? 1.442 -3.873 4.503 1.00 0.00 84 GLU A O 10
ATOM 13397 N N . GLN A 1 85 ? 2.062 -5.998 4.963 1.00 0.00 85 GLN A N 10
ATOM 13398 C CA . GLN A 1 85 ? 0.706 -6.518 4.931 1.00 0.00 85 GLN A CA 10
ATOM 13399 C C . GLN A 1 85 ? 0.122 -6.568 6.344 1.00 0.00 85 GLN A C 10
ATOM 13400 O O . GLN A 1 85 ? 0.078 -7.630 6.964 1.00 0.00 85 GLN A O 10
ATOM 13414 N N . VAL A 1 86 ? -0.310 -5.407 6.813 1.00 0.00 86 VAL A N 10
ATOM 13415 C CA . VAL A 1 86 ? -0.890 -5.305 8.141 1.00 0.00 86 VAL A CA 10
ATOM 13416 C C . VAL A 1 86 ? -2.111 -6.223 8.233 1.00 0.00 86 VAL A C 10
ATOM 13417 O O . VAL A 1 86 ? -2.935 -6.257 7.321 1.00 0.00 86 VAL A O 10
ATOM 13430 N N . SER A 1 87 ? -2.187 -6.944 9.342 1.00 0.00 87 SER A N 10
ATOM 13431 C CA . SER A 1 87 ? -3.294 -7.859 9.564 1.00 0.00 87 SER A CA 10
ATOM 13432 C C . SER A 1 87 ? -3.280 -8.353 11.012 1.00 0.00 87 SER A C 10
ATOM 13433 O O . SER A 1 87 ? -2.362 -8.044 11.770 1.00 0.00 87 SER A O 10
ATOM 13441 N N . GLY A 1 88 ? -4.310 -9.114 11.354 1.00 0.00 88 GLY A N 10
ATOM 13442 C CA . GLY A 1 88 ? -4.428 -9.654 12.697 1.00 0.00 88 GLY A CA 10
ATOM 13443 C C . GLY A 1 88 ? -4.913 -11.105 12.664 1.00 0.00 88 GLY A C 10
ATOM 13444 O O . GLY A 1 88 ? -4.570 -11.857 11.752 1.00 0.00 88 GLY A O 10
ATOM 13448 N N . PRO A 1 89 ? -5.723 -11.465 13.694 1.00 0.00 89 PRO A N 10
ATOM 13449 C CA . PRO A 1 89 ? -6.258 -12.812 13.792 1.00 0.00 89 PRO A CA 10
ATOM 13450 C C . PRO A 1 89 ? -7.388 -13.028 12.784 1.00 0.00 89 PRO A C 10
ATOM 13451 O O . PRO A 1 89 ? -8.533 -13.259 13.169 1.00 0.00 89 PRO A O 10
ATOM 13462 N N . SER A 1 90 ? -7.027 -12.943 11.511 1.00 0.00 90 SER A N 10
ATOM 13463 C CA . SER A 1 90 ? -7.997 -13.126 10.444 1.00 0.00 90 SER A CA 10
ATOM 13464 C C . SER A 1 90 ? -7.291 -13.597 9.171 1.00 0.00 90 SER A C 10
ATOM 13465 O O . SER A 1 90 ? -6.601 -12.818 8.516 1.00 0.00 90 SER A O 10
ATOM 13473 N N . SER A 1 91 ? -7.489 -14.869 8.860 1.00 0.00 91 SER A N 10
ATOM 13474 C CA . SER A 1 91 ? -6.880 -15.452 7.676 1.00 0.00 91 SER A CA 10
ATOM 13475 C C . SER A 1 91 ? -7.384 -16.883 7.480 1.00 0.00 91 SER A C 10
ATOM 13476 O O . SER A 1 91 ? -7.464 -17.653 8.437 1.00 0.00 91 SER A O 10
ATOM 13484 N N . GLY A 1 92 ? -7.711 -17.196 6.235 1.00 0.00 92 GLY A N 10
ATOM 13485 C CA . GLY A 1 92 ? -8.205 -18.522 5.902 1.00 0.00 92 GLY A CA 10
ATOM 13486 C C . GLY A 1 92 ? -9.525 -18.438 5.132 1.00 0.00 92 GLY A C 10
ATOM 13487 O O . GLY A 1 92 ? -10.520 -19.039 5.533 1.00 0.00 92 GLY A O 10
ATOM 13491 N N . GLY A 1 1 ? 21.356 5.528 9.843 1.00 0.00 1 GLY A N 11
ATOM 13492 C CA . GLY A 1 1 ? 20.285 5.218 10.774 1.00 0.00 1 GLY A CA 11
ATOM 13493 C C . GLY A 1 1 ? 19.443 6.461 11.075 1.00 0.00 1 GLY A C 11
ATOM 13494 O O . GLY A 1 1 ? 19.978 7.559 11.213 1.00 0.00 1 GLY A O 11
ATOM 13498 N N . SER A 1 2 ? 18.139 6.245 11.166 1.00 0.00 2 SER A N 11
ATOM 13499 C CA . SER A 1 2 ? 17.218 7.332 11.448 1.00 0.00 2 SER A CA 11
ATOM 13500 C C . SER A 1 2 ? 16.135 6.862 12.421 1.00 0.00 2 SER A C 11
ATOM 13501 O O . SER A 1 2 ? 15.831 5.673 12.489 1.00 0.00 2 SER A O 11
ATOM 13509 N N . SER A 1 3 ? 15.581 7.822 13.149 1.00 0.00 3 SER A N 11
ATOM 13510 C CA . SER A 1 3 ? 14.539 7.521 14.114 1.00 0.00 3 SER A CA 11
ATOM 13511 C C . SER A 1 3 ? 13.764 8.793 14.461 1.00 0.00 3 SER A C 11
ATOM 13512 O O . SER A 1 3 ? 14.360 9.843 14.700 1.00 0.00 3 SER A O 11
ATOM 13520 N N . GLY A 1 4 ? 12.445 8.659 14.478 1.00 0.00 4 GLY A N 11
ATOM 13521 C CA . GLY A 1 4 ? 11.583 9.786 14.791 1.00 0.00 4 GLY A CA 11
ATOM 13522 C C . GLY A 1 4 ? 10.274 9.313 15.427 1.00 0.00 4 GLY A C 11
ATOM 13523 O O . GLY A 1 4 ? 10.184 8.184 15.906 1.00 0.00 4 GLY A O 11
ATOM 13527 N N . SER A 1 5 ? 9.292 10.202 15.414 1.00 0.00 5 SER A N 11
ATOM 13528 C CA . SER A 1 5 ? 7.992 9.891 15.984 1.00 0.00 5 SER A CA 11
ATOM 13529 C C . SER A 1 5 ? 6.966 9.687 14.866 1.00 0.00 5 SER A C 11
ATOM 13530 O O . SER A 1 5 ? 7.218 10.041 13.716 1.00 0.00 5 SER A O 11
ATOM 13538 N N . SER A 1 6 ? 5.831 9.118 15.245 1.00 0.00 6 SER A N 11
ATOM 13539 C CA . SER A 1 6 ? 4.766 8.864 14.290 1.00 0.00 6 SER A CA 11
ATOM 13540 C C . SER A 1 6 ? 3.473 9.537 14.756 1.00 0.00 6 SER A C 11
ATOM 13541 O O . SER A 1 6 ? 3.328 9.861 15.934 1.00 0.00 6 SER A O 11
ATOM 13549 N N . GLY A 1 7 ? 2.567 9.727 13.808 1.00 0.00 7 GLY A N 11
ATOM 13550 C CA . GLY A 1 7 ? 1.292 10.355 14.106 1.00 0.00 7 GLY A CA 11
ATOM 13551 C C . GLY A 1 7 ? 1.482 11.586 14.996 1.00 0.00 7 GLY A C 11
ATOM 13552 O O . GLY A 1 7 ? 1.544 11.468 16.219 1.00 0.00 7 GLY A O 11
ATOM 13556 N N . SER A 1 8 ? 1.569 12.738 14.347 1.00 0.00 8 SER A N 11
ATOM 13557 C CA . SER A 1 8 ? 1.751 13.988 15.065 1.00 0.00 8 SER A CA 11
ATOM 13558 C C . SER A 1 8 ? 0.396 14.664 15.290 1.00 0.00 8 SER A C 11
ATOM 13559 O O . SER A 1 8 ? 0.002 14.907 16.429 1.00 0.00 8 SER A O 11
ATOM 13567 N N . GLU A 1 9 ? -0.278 14.948 14.185 1.00 0.00 9 GLU A N 11
ATOM 13568 C CA . GLU A 1 9 ? -1.580 15.590 14.247 1.00 0.00 9 GLU A CA 11
ATOM 13569 C C . GLU A 1 9 ? -2.169 15.733 12.843 1.00 0.00 9 GLU A C 11
ATOM 13570 O O . GLU A 1 9 ? -1.666 16.510 12.031 1.00 0.00 9 GLU A O 11
ATOM 13582 N N . GLU A 1 10 ? -3.226 14.974 12.598 1.00 0.00 10 GLU A N 11
ATOM 13583 C CA . GLU A 1 10 ? -3.889 15.007 11.305 1.00 0.00 10 GLU A CA 11
ATOM 13584 C C . GLU A 1 10 ? -2.914 14.603 10.198 1.00 0.00 10 GLU A C 11
ATOM 13585 O O . GLU A 1 10 ? -1.710 14.834 10.312 1.00 0.00 10 GLU A O 11
ATOM 13597 N N . ASP A 1 11 ? -3.468 14.007 9.154 1.00 0.00 11 ASP A N 11
ATOM 13598 C CA . ASP A 1 11 ? -2.661 13.569 8.027 1.00 0.00 11 ASP A CA 11
ATOM 13599 C C . ASP A 1 11 ? -1.751 14.714 7.581 1.00 0.00 11 ASP A C 11
ATOM 13600 O O . ASP A 1 11 ? -2.059 15.883 7.812 1.00 0.00 11 ASP A O 11
ATOM 13609 N N . ASP A 1 12 ? -0.648 14.339 6.949 1.00 0.00 12 ASP A N 11
ATOM 13610 C CA . ASP A 1 12 ? 0.310 15.321 6.469 1.00 0.00 12 ASP A CA 11
ATOM 13611 C C . ASP A 1 12 ? 0.223 15.407 4.943 1.00 0.00 12 ASP A C 11
ATOM 13612 O O . ASP A 1 12 ? -0.728 14.910 4.343 1.00 0.00 12 ASP A O 11
ATOM 13621 N N . GLU A 1 13 ? 1.230 16.042 4.361 1.00 0.00 13 GLU A N 11
ATOM 13622 C CA . GLU A 1 13 ? 1.280 16.199 2.917 1.00 0.00 13 GLU A CA 11
ATOM 13623 C C . GLU A 1 13 ? 1.861 14.942 2.266 1.00 0.00 13 GLU A C 11
ATOM 13624 O O . GLU A 1 13 ? 1.678 14.717 1.070 1.00 0.00 13 GLU A O 11
ATOM 13636 N N . VAL A 1 14 ? 2.550 14.157 3.081 1.00 0.00 14 VAL A N 11
ATOM 13637 C CA . VAL A 1 14 ? 3.161 12.929 2.599 1.00 0.00 14 VAL A CA 11
ATOM 13638 C C . VAL A 1 14 ? 2.125 11.804 2.633 1.00 0.00 14 VAL A C 11
ATOM 13639 O O . VAL A 1 14 ? 2.126 10.928 1.769 1.00 0.00 14 VAL A O 11
ATOM 13652 N N . VAL A 1 15 ? 1.268 11.862 3.641 1.00 0.00 15 VAL A N 11
ATOM 13653 C CA . VAL A 1 15 ? 0.230 10.858 3.800 1.00 0.00 15 VAL A CA 11
ATOM 13654 C C . VAL A 1 15 ? -0.823 11.042 2.705 1.00 0.00 15 VAL A C 11
ATOM 13655 O O . VAL A 1 15 ? -1.205 10.080 2.039 1.00 0.00 15 VAL A O 11
ATOM 13668 N N . ALA A 1 16 ? -1.262 12.282 2.553 1.00 0.00 16 ALA A N 11
ATOM 13669 C CA . ALA A 1 16 ? -2.263 12.604 1.550 1.00 0.00 16 ALA A CA 11
ATOM 13670 C C . ALA A 1 16 ? -1.729 12.233 0.165 1.00 0.00 16 ALA A C 11
ATOM 13671 O O . ALA A 1 16 ? -2.497 11.873 -0.725 1.00 0.00 16 ALA A O 11
ATOM 13678 N N . MET A 1 17 ? -0.415 12.334 0.027 1.00 0.00 17 MET A N 11
ATOM 13679 C CA . MET A 1 17 ? 0.231 12.013 -1.235 1.00 0.00 17 MET A CA 11
ATOM 13680 C C . MET A 1 17 ? 0.069 10.530 -1.574 1.00 0.00 17 MET A C 11
ATOM 13681 O O . MET A 1 17 ? -0.566 10.183 -2.568 1.00 0.00 17 MET A O 11
ATOM 13695 N N . ILE A 1 18 ? 0.654 9.696 -0.726 1.00 0.00 18 ILE A N 11
ATOM 13696 C CA . ILE A 1 18 ? 0.582 8.257 -0.923 1.00 0.00 18 ILE A CA 11
ATOM 13697 C C . ILE A 1 18 ? -0.867 7.858 -1.214 1.00 0.00 18 ILE A C 11
ATOM 13698 O O . ILE A 1 18 ? -1.143 7.200 -2.216 1.00 0.00 18 ILE A O 11
ATOM 13714 N N . LYS A 1 19 ? -1.752 8.276 -0.322 1.00 0.00 19 LYS A N 11
ATOM 13715 C CA . LYS A 1 19 ? -3.165 7.970 -0.470 1.00 0.00 19 LYS A CA 11
ATOM 13716 C C . LYS A 1 19 ? -3.568 8.143 -1.936 1.00 0.00 19 LYS A C 11
ATOM 13717 O O . LYS A 1 19 ? -4.167 7.246 -2.529 1.00 0.00 19 LYS A O 11
ATOM 13736 N N . GLU A 1 20 ? -3.225 9.302 -2.479 1.00 0.00 20 GLU A N 11
ATOM 13737 C CA . GLU A 1 20 ? -3.543 9.604 -3.863 1.00 0.00 20 GLU A CA 11
ATOM 13738 C C . GLU A 1 20 ? -2.960 8.533 -4.787 1.00 0.00 20 GLU A C 11
ATOM 13739 O O . GLU A 1 20 ? -3.658 8.010 -5.655 1.00 0.00 20 GLU A O 11
ATOM 13751 N N . LEU A 1 21 ? -1.688 8.237 -4.570 1.00 0.00 21 LEU A N 11
ATOM 13752 C CA . LEU A 1 21 ? -1.004 7.238 -5.372 1.00 0.00 21 LEU A CA 11
ATOM 13753 C C . LEU A 1 21 ? -1.759 5.911 -5.279 1.00 0.00 21 LEU A C 11
ATOM 13754 O O . LEU A 1 21 ? -1.658 5.071 -6.173 1.00 0.00 21 LEU A O 11
ATOM 13770 N N . LEU A 1 22 ? -2.500 5.763 -4.191 1.00 0.00 22 LEU A N 11
ATOM 13771 C CA . LEU A 1 22 ? -3.273 4.552 -3.970 1.00 0.00 22 LEU A CA 11
ATOM 13772 C C . LEU A 1 22 ? -4.662 4.719 -4.589 1.00 0.00 22 LEU A C 11
ATOM 13773 O O . LEU A 1 22 ? -5.125 3.852 -5.328 1.00 0.00 22 LEU A O 11
ATOM 13789 N N . ASP A 1 23 ? -5.288 5.840 -4.263 1.00 0.00 23 ASP A N 11
ATOM 13790 C CA . ASP A 1 23 ? -6.616 6.132 -4.777 1.00 0.00 23 ASP A CA 11
ATOM 13791 C C . ASP A 1 23 ? -6.553 6.250 -6.302 1.00 0.00 23 ASP A C 11
ATOM 13792 O O . ASP A 1 23 ? -7.487 5.854 -6.998 1.00 0.00 23 ASP A O 11
ATOM 13801 N N . THR A 1 24 ? -5.443 6.795 -6.776 1.00 0.00 24 THR A N 11
ATOM 13802 C CA . THR A 1 24 ? -5.246 6.969 -8.205 1.00 0.00 24 THR A CA 11
ATOM 13803 C C . THR A 1 24 ? -5.746 5.740 -8.967 1.00 0.00 24 THR A C 11
ATOM 13804 O O . THR A 1 24 ? -6.912 5.678 -9.356 1.00 0.00 24 THR A O 11
ATOM 13815 N N . ARG A 1 25 ? -4.842 4.791 -9.156 1.00 0.00 25 ARG A N 11
ATOM 13816 C CA . ARG A 1 25 ? -5.176 3.567 -9.863 1.00 0.00 25 ARG A CA 11
ATOM 13817 C C . ARG A 1 25 ? -4.279 2.420 -9.394 1.00 0.00 25 ARG A C 11
ATOM 13818 O O . ARG A 1 25 ? -3.734 1.679 -10.211 1.00 0.00 25 ARG A O 11
ATOM 13839 N N . ILE A 1 26 ? -4.153 2.309 -8.080 1.00 0.00 26 ILE A N 11
ATOM 13840 C CA . ILE A 1 26 ? -3.331 1.265 -7.492 1.00 0.00 26 ILE A CA 11
ATOM 13841 C C . ILE A 1 26 ? -4.187 0.421 -6.546 1.00 0.00 26 ILE A C 11
ATOM 13842 O O . ILE A 1 26 ? -4.174 -0.807 -6.619 1.00 0.00 26 ILE A O 11
ATOM 13858 N N . ARG A 1 27 ? -4.911 1.113 -5.678 1.00 0.00 27 ARG A N 11
ATOM 13859 C CA . ARG A 1 27 ? -5.772 0.442 -4.718 1.00 0.00 27 ARG A CA 11
ATOM 13860 C C . ARG A 1 27 ? -6.966 -0.195 -5.430 1.00 0.00 27 ARG A C 11
ATOM 13861 O O . ARG A 1 27 ? -7.280 -1.362 -5.202 1.00 0.00 27 ARG A O 11
ATOM 13882 N N . PRO A 1 28 ? -7.618 0.622 -6.302 1.00 0.00 28 PRO A N 11
ATOM 13883 C CA . PRO A 1 28 ? -8.772 0.151 -7.049 1.00 0.00 28 PRO A CA 11
ATOM 13884 C C . PRO A 1 28 ? -8.346 -0.781 -8.186 1.00 0.00 28 PRO A C 11
ATOM 13885 O O . PRO A 1 28 ? -9.188 -1.299 -8.917 1.00 0.00 28 PRO A O 11
ATOM 13896 N N . THR A 1 29 ? -7.038 -0.966 -8.298 1.00 0.00 29 THR A N 11
ATOM 13897 C CA . THR A 1 29 ? -6.491 -1.826 -9.334 1.00 0.00 29 THR A CA 11
ATOM 13898 C C . THR A 1 29 ? -6.254 -3.234 -8.786 1.00 0.00 29 THR A C 11
ATOM 13899 O O . THR A 1 29 ? -6.877 -4.193 -9.240 1.00 0.00 29 THR A O 11
ATOM 13910 N N . VAL A 1 30 ? -5.353 -3.315 -7.818 1.00 0.00 30 VAL A N 11
ATOM 13911 C CA . VAL A 1 30 ? -5.026 -4.591 -7.205 1.00 0.00 30 VAL A CA 11
ATOM 13912 C C . VAL A 1 30 ? -6.314 -5.382 -6.967 1.00 0.00 30 VAL A C 11
ATOM 13913 O O . VAL A 1 30 ? -6.352 -6.593 -7.186 1.00 0.00 30 VAL A O 11
ATOM 13926 N N . GLN A 1 31 ? -7.336 -4.667 -6.522 1.00 0.00 31 GLN A N 11
ATOM 13927 C CA . GLN A 1 31 ? -8.622 -5.288 -6.253 1.00 0.00 31 GLN A CA 11
ATOM 13928 C C . GLN A 1 31 ? -9.038 -6.179 -7.425 1.00 0.00 31 GLN A C 11
ATOM 13929 O O . GLN A 1 31 ? -9.347 -7.354 -7.237 1.00 0.00 31 GLN A O 11
ATOM 13943 N N . GLU A 1 32 ? -9.032 -5.585 -8.609 1.00 0.00 32 GLU A N 11
ATOM 13944 C CA . GLU A 1 32 ? -9.404 -6.311 -9.813 1.00 0.00 32 GLU A CA 11
ATOM 13945 C C . GLU A 1 32 ? -8.538 -7.563 -9.966 1.00 0.00 32 GLU A C 11
ATOM 13946 O O . GLU A 1 32 ? -8.892 -8.480 -10.705 1.00 0.00 32 GLU A O 11
ATOM 13958 N N . ASP A 1 33 ? -7.419 -7.561 -9.256 1.00 0.00 33 ASP A N 11
ATOM 13959 C CA . ASP A 1 33 ? -6.500 -8.685 -9.305 1.00 0.00 33 ASP A CA 11
ATOM 13960 C C . ASP A 1 33 ? -6.531 -9.422 -7.965 1.00 0.00 33 ASP A C 11
ATOM 13961 O O . ASP A 1 33 ? -5.522 -9.978 -7.535 1.00 0.00 33 ASP A O 11
ATOM 13970 N N . GLY A 1 34 ? -7.700 -9.402 -7.342 1.00 0.00 34 GLY A N 11
ATOM 13971 C CA . GLY A 1 34 ? -7.877 -10.061 -6.059 1.00 0.00 34 GLY A CA 11
ATOM 13972 C C . GLY A 1 34 ? -6.871 -9.538 -5.031 1.00 0.00 34 GLY A C 11
ATOM 13973 O O . GLY A 1 34 ? -5.701 -9.918 -5.054 1.00 0.00 34 GLY A O 11
ATOM 13977 N N . GLY A 1 35 ? -7.363 -8.676 -4.155 1.00 0.00 35 GLY A N 11
ATOM 13978 C CA . GLY A 1 35 ? -6.523 -8.097 -3.121 1.00 0.00 35 GLY A CA 11
ATOM 13979 C C . GLY A 1 35 ? -6.980 -6.679 -2.773 1.00 0.00 35 GLY A C 11
ATOM 13980 O O . GLY A 1 35 ? -7.049 -5.813 -3.644 1.00 0.00 35 GLY A O 11
ATOM 13984 N N . ASP A 1 36 ? -7.282 -6.485 -1.497 1.00 0.00 36 ASP A N 11
ATOM 13985 C CA . ASP A 1 36 ? -7.731 -5.188 -1.023 1.00 0.00 36 ASP A CA 11
ATOM 13986 C C . ASP A 1 36 ? -6.569 -4.472 -0.330 1.00 0.00 36 ASP A C 11
ATOM 13987 O O . ASP A 1 36 ? -6.249 -4.770 0.820 1.00 0.00 36 ASP A O 11
ATOM 13996 N N . VAL A 1 37 ? -5.969 -3.543 -1.060 1.00 0.00 37 VAL A N 11
ATOM 13997 C CA . VAL A 1 37 ? -4.850 -2.784 -0.530 1.00 0.00 37 VAL A CA 11
ATOM 13998 C C . VAL A 1 37 ? -5.378 -1.544 0.195 1.00 0.00 37 VAL A C 11
ATOM 13999 O O . VAL A 1 37 ? -5.907 -0.630 -0.435 1.00 0.00 37 VAL A O 11
ATOM 14012 N N . ILE A 1 38 ? -5.215 -1.553 1.510 1.00 0.00 38 ILE A N 11
ATOM 14013 C CA . ILE A 1 38 ? -5.668 -0.440 2.328 1.00 0.00 38 ILE A CA 11
ATOM 14014 C C . ILE A 1 38 ? -4.490 0.106 3.136 1.00 0.00 38 ILE A C 11
ATOM 14015 O O . ILE A 1 38 ? -3.975 -0.571 4.025 1.00 0.00 38 ILE A O 11
ATOM 14031 N N . TYR A 1 39 ? -4.098 1.326 2.799 1.00 0.00 39 TYR A N 11
ATOM 14032 C CA . TYR A 1 39 ? -2.990 1.971 3.482 1.00 0.00 39 TYR A CA 11
ATOM 14033 C C . TYR A 1 39 ? -3.399 2.421 4.887 1.00 0.00 39 TYR A C 11
ATOM 14034 O O . TYR A 1 39 ? -4.112 3.411 5.043 1.00 0.00 39 TYR A O 11
ATOM 14052 N N . ARG A 1 40 ? -2.931 1.671 5.873 1.00 0.00 40 ARG A N 11
ATOM 14053 C CA . ARG A 1 40 ? -3.239 1.979 7.259 1.00 0.00 40 ARG A CA 11
ATOM 14054 C C . ARG A 1 40 ? -1.952 2.055 8.084 1.00 0.00 40 ARG A C 11
ATOM 14055 O O . ARG A 1 40 ? -1.483 1.044 8.605 1.00 0.00 40 ARG A O 11
ATOM 14076 N N . GLY A 1 41 ? -1.419 3.265 8.181 1.00 0.00 41 GLY A N 11
ATOM 14077 C CA . GLY A 1 41 ? -0.196 3.486 8.934 1.00 0.00 41 GLY A CA 11
ATOM 14078 C C . GLY A 1 41 ? 1.009 3.610 7.999 1.00 0.00 41 GLY A C 11
ATOM 14079 O O . GLY A 1 41 ? 1.193 2.787 7.105 1.00 0.00 41 GLY A O 11
ATOM 14083 N N . PHE A 1 42 ? 1.798 4.647 8.238 1.00 0.00 42 PHE A N 11
ATOM 14084 C CA . PHE A 1 42 ? 2.980 4.891 7.429 1.00 0.00 42 PHE A CA 11
ATOM 14085 C C . PHE A 1 42 ? 4.124 5.441 8.282 1.00 0.00 42 PHE A C 11
ATOM 14086 O O . PHE A 1 42 ? 4.050 6.564 8.778 1.00 0.00 42 PHE A O 11
ATOM 14103 N N . GLU A 1 43 ? 5.158 4.624 8.426 1.00 0.00 43 GLU A N 11
ATOM 14104 C CA . GLU A 1 43 ? 6.317 5.015 9.210 1.00 0.00 43 GLU A CA 11
ATOM 14105 C C . GLU A 1 43 ? 7.592 4.427 8.603 1.00 0.00 43 GLU A C 11
ATOM 14106 O O . GLU A 1 43 ? 7.558 3.360 7.991 1.00 0.00 43 GLU A O 11
ATOM 14118 N N . ASP A 1 44 ? 8.687 5.148 8.794 1.00 0.00 44 ASP A N 11
ATOM 14119 C CA . ASP A 1 44 ? 9.971 4.710 8.272 1.00 0.00 44 ASP A CA 11
ATOM 14120 C C . ASP A 1 44 ? 9.841 4.439 6.772 1.00 0.00 44 ASP A C 11
ATOM 14121 O O . ASP A 1 44 ? 10.663 3.730 6.192 1.00 0.00 44 ASP A O 11
ATOM 14130 N N . GLY A 1 45 ? 8.803 5.016 6.186 1.00 0.00 45 GLY A N 11
ATOM 14131 C CA . GLY A 1 45 ? 8.555 4.846 4.764 1.00 0.00 45 GLY A CA 11
ATOM 14132 C C . GLY A 1 45 ? 7.739 3.579 4.498 1.00 0.00 45 GLY A C 11
ATOM 14133 O O . GLY A 1 45 ? 6.884 3.561 3.614 1.00 0.00 45 GLY A O 11
ATOM 14137 N N . ILE A 1 46 ? 8.032 2.550 5.280 1.00 0.00 46 ILE A N 11
ATOM 14138 C CA . ILE A 1 46 ? 7.336 1.282 5.141 1.00 0.00 46 ILE A CA 11
ATOM 14139 C C . ILE A 1 46 ? 5.828 1.517 5.263 1.00 0.00 46 ILE A C 11
ATOM 14140 O O . ILE A 1 46 ? 5.305 1.648 6.368 1.00 0.00 46 ILE A O 11
ATOM 14156 N N . VAL A 1 47 ? 5.173 1.563 4.112 1.00 0.00 47 VAL A N 11
ATOM 14157 C CA . VAL A 1 47 ? 3.737 1.778 4.076 1.00 0.00 47 VAL A CA 11
ATOM 14158 C C . VAL A 1 47 ? 3.022 0.501 4.519 1.00 0.00 47 VAL A C 11
ATOM 14159 O O . VAL A 1 47 ? 3.430 -0.601 4.155 1.00 0.00 47 VAL A O 11
ATOM 14172 N N . ARG A 1 48 ? 1.967 0.690 5.298 1.00 0.00 48 ARG A N 11
ATOM 14173 C CA . ARG A 1 48 ? 1.192 -0.434 5.794 1.00 0.00 48 ARG A CA 11
ATOM 14174 C C . ARG A 1 48 ? -0.064 -0.629 4.943 1.00 0.00 48 ARG A C 11
ATOM 14175 O O . ARG A 1 48 ? -0.999 0.168 5.017 1.00 0.00 48 ARG A O 11
ATOM 14196 N N . LEU A 1 49 ? -0.047 -1.693 4.154 1.00 0.00 49 LEU A N 11
ATOM 14197 C CA . LEU A 1 49 ? -1.173 -2.003 3.290 1.00 0.00 49 LEU A CA 11
ATOM 14198 C C . LEU A 1 49 ? -1.732 -3.378 3.661 1.00 0.00 49 LEU A C 11
ATOM 14199 O O . LEU A 1 49 ? -1.026 -4.383 3.579 1.00 0.00 49 LEU A O 11
ATOM 14215 N N . LYS A 1 50 ? -2.996 -3.380 4.061 1.00 0.00 50 LYS A N 11
ATOM 14216 C CA . LYS A 1 50 ? -3.657 -4.615 4.445 1.00 0.00 50 LYS A CA 11
ATOM 14217 C C . LYS A 1 50 ? -4.196 -5.311 3.194 1.00 0.00 50 LYS A C 11
ATOM 14218 O O . LYS A 1 50 ? -5.406 -5.367 2.982 1.00 0.00 50 LYS A O 11
ATOM 14237 N N . LEU A 1 51 ? -3.270 -5.823 2.396 1.00 0.00 51 LEU A N 11
ATOM 14238 C CA . LEU A 1 51 ? -3.637 -6.512 1.170 1.00 0.00 51 LEU A CA 11
ATOM 14239 C C . LEU A 1 51 ? -3.679 -8.019 1.432 1.00 0.00 51 LEU A C 11
ATOM 14240 O O . LEU A 1 51 ? -2.936 -8.529 2.270 1.00 0.00 51 LEU A O 11
ATOM 14256 N N . GLN A 1 52 ? -4.555 -8.690 0.698 1.00 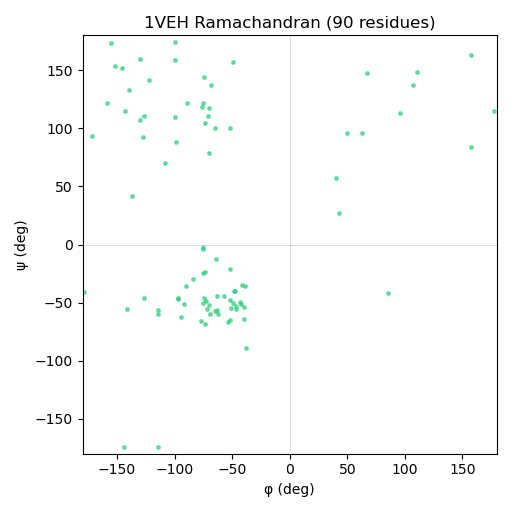0.00 52 GLN A N 11
ATOM 14257 C CA . GLN A 1 52 ? -4.704 -10.128 0.840 1.00 0.00 52 GLN A CA 11
ATOM 14258 C C . GLN A 1 52 ? -5.315 -10.726 -0.429 1.00 0.00 52 GLN A C 11
ATOM 14259 O O . GLN A 1 52 ? -6.433 -10.379 -0.808 1.00 0.00 52 GLN A O 11
ATOM 14273 N N . GLY A 1 53 ? -4.555 -11.615 -1.051 1.00 0.00 53 GLY A N 11
ATOM 14274 C CA . GLY A 1 53 ? -5.007 -12.265 -2.269 1.00 0.00 53 GLY A CA 11
ATOM 14275 C C . GLY A 1 53 ? -3.822 -12.788 -3.084 1.00 0.00 53 GLY A C 11
ATOM 14276 O O . GLY A 1 53 ? -3.820 -13.941 -3.514 1.00 0.00 53 GLY A O 11
ATOM 14280 N N . SER A 1 54 ? -2.843 -11.916 -3.272 1.00 0.00 54 SER A N 11
ATOM 14281 C CA . SER A 1 54 ? -1.656 -12.275 -4.028 1.00 0.00 54 SER A CA 11
ATOM 14282 C C . SER A 1 54 ? -1.204 -13.688 -3.653 1.00 0.00 54 SER A C 11
ATOM 14283 O O . SER A 1 54 ? -0.893 -14.497 -4.526 1.00 0.00 54 SER A O 11
ATOM 14291 N N . CYS A 1 55 ? -1.184 -13.943 -2.353 1.00 0.00 55 CYS A N 11
ATOM 14292 C CA . CYS A 1 55 ? -0.776 -15.244 -1.851 1.00 0.00 55 CYS A CA 11
ATOM 14293 C C . CYS A 1 55 ? 0.708 -15.436 -2.167 1.00 0.00 55 CYS A C 11
ATOM 14294 O O . CYS A 1 55 ? 1.204 -14.933 -3.174 1.00 0.00 55 CYS A O 11
ATOM 14302 N N . THR A 1 56 ? 1.378 -16.168 -1.287 1.00 0.00 56 THR A N 11
ATOM 14303 C CA . THR A 1 56 ? 2.796 -16.433 -1.460 1.00 0.00 56 THR A CA 11
ATOM 14304 C C . THR A 1 56 ? 3.005 -17.649 -2.365 1.00 0.00 56 THR A C 11
ATOM 14305 O O . THR A 1 56 ? 4.128 -18.123 -2.524 1.00 0.00 56 THR A O 11
ATOM 14316 N N . SER A 1 57 ? 1.904 -18.118 -2.936 1.00 0.00 57 SER A N 11
ATOM 14317 C CA . SER A 1 57 ? 1.953 -19.269 -3.820 1.00 0.00 57 SER A CA 11
ATOM 14318 C C . SER A 1 57 ? 3.205 -19.202 -4.698 1.00 0.00 57 SER A C 11
ATOM 14319 O O . SER A 1 57 ? 4.013 -20.130 -4.704 1.00 0.00 57 SER A O 11
ATOM 14327 N N . CYS A 1 58 ? 3.326 -18.096 -5.417 1.00 0.00 58 CYS A N 11
ATOM 14328 C CA . CYS A 1 58 ? 4.465 -17.897 -6.296 1.00 0.00 58 CYS A CA 11
ATOM 14329 C C . CYS A 1 58 ? 5.079 -16.530 -5.985 1.00 0.00 58 CYS A C 11
ATOM 14330 O O . CYS A 1 58 ? 4.369 -15.526 -5.928 1.00 0.00 58 CYS A O 11
ATOM 14338 N N . PRO A 1 59 ? 6.423 -16.535 -5.786 1.00 0.00 59 PRO A N 11
ATOM 14339 C CA . PRO A 1 59 ? 7.140 -15.307 -5.481 1.00 0.00 59 PRO A CA 11
ATOM 14340 C C . PRO A 1 59 ? 7.293 -14.439 -6.732 1.00 0.00 59 PRO A C 11
ATOM 14341 O O . PRO A 1 59 ? 7.521 -13.234 -6.630 1.00 0.00 59 PRO A O 11
ATOM 14352 N N . SER A 1 60 ? 7.161 -15.083 -7.881 1.00 0.00 60 SER A N 11
ATOM 14353 C CA . SER A 1 60 ? 7.282 -14.383 -9.150 1.00 0.00 60 SER A CA 11
ATOM 14354 C C . SER A 1 60 ? 6.296 -13.215 -9.200 1.00 0.00 60 SER A C 11
ATOM 14355 O O . SER A 1 60 ? 6.695 -12.057 -9.094 1.00 0.00 60 SER A O 11
ATOM 14363 N N . SER A 1 61 ? 5.027 -13.561 -9.359 1.00 0.00 61 SER A N 11
ATOM 14364 C CA . SER A 1 61 ? 3.980 -12.556 -9.425 1.00 0.00 61 SER A CA 11
ATOM 14365 C C . SER A 1 61 ? 4.207 -11.493 -8.348 1.00 0.00 61 SER A C 11
ATOM 14366 O O . SER A 1 61 ? 3.964 -10.310 -8.576 1.00 0.00 61 SER A O 11
ATOM 14374 N N . ILE A 1 62 ? 4.673 -11.954 -7.195 1.00 0.00 62 ILE A N 11
ATOM 14375 C CA . ILE A 1 62 ? 4.935 -11.058 -6.083 1.00 0.00 62 ILE A CA 11
ATOM 14376 C C . ILE A 1 62 ? 6.049 -10.084 -6.470 1.00 0.00 62 ILE A C 11
ATOM 14377 O O . ILE A 1 62 ? 5.886 -8.870 -6.354 1.00 0.00 62 ILE A O 11
ATOM 14393 N N . ILE A 1 63 ? 7.158 -10.652 -6.921 1.00 0.00 63 ILE A N 11
ATOM 14394 C CA . ILE A 1 63 ? 8.300 -9.849 -7.326 1.00 0.00 63 ILE A CA 11
ATOM 14395 C C . ILE A 1 63 ? 7.914 -8.997 -8.536 1.00 0.00 63 ILE A C 11
ATOM 14396 O O . ILE A 1 63 ? 8.642 -8.078 -8.911 1.00 0.00 63 ILE A O 11
ATOM 14412 N N . THR A 1 64 ? 6.771 -9.332 -9.116 1.00 0.00 64 THR A N 11
ATOM 14413 C CA . THR A 1 64 ? 6.280 -8.610 -10.277 1.00 0.00 64 THR A CA 11
ATOM 14414 C C . THR A 1 64 ? 5.383 -7.448 -9.842 1.00 0.00 64 THR A C 11
ATOM 14415 O O . THR A 1 64 ? 5.598 -6.308 -10.249 1.00 0.00 64 THR A O 11
ATOM 14426 N N . LEU A 1 65 ? 4.396 -7.779 -9.022 1.00 0.00 65 LEU A N 11
ATOM 14427 C CA . LEU A 1 65 ? 3.466 -6.778 -8.528 1.00 0.00 65 LEU A CA 11
ATOM 14428 C C . LEU A 1 65 ? 3.966 -6.243 -7.186 1.00 0.00 65 LEU A C 11
ATOM 14429 O O . LEU A 1 65 ? 4.270 -5.057 -7.060 1.00 0.00 65 LEU A O 11
ATOM 14445 N N . LYS A 1 66 ? 4.036 -7.142 -6.215 1.00 0.00 66 LYS A N 11
ATOM 14446 C CA . LYS A 1 66 ? 4.494 -6.775 -4.886 1.00 0.00 66 LYS A CA 11
ATOM 14447 C C . LYS A 1 66 ? 5.676 -5.809 -5.007 1.00 0.00 66 LYS A C 11
ATOM 14448 O O . LYS A 1 66 ? 5.595 -4.665 -4.564 1.00 0.00 66 LYS A O 11
ATOM 14467 N N . SER A 1 67 ? 6.746 -6.308 -5.608 1.00 0.00 67 SER A N 11
ATOM 14468 C CA . SER A 1 67 ? 7.943 -5.505 -5.792 1.00 0.00 67 SER A CA 11
ATOM 14469 C C . SER A 1 67 ? 7.656 -4.353 -6.759 1.00 0.00 67 SER A C 11
ATOM 14470 O O . SER A 1 67 ? 7.833 -3.187 -6.410 1.00 0.00 67 SER A O 11
ATOM 14478 N N . GLY A 1 68 ? 7.219 -4.721 -7.954 1.00 0.00 68 GLY A N 11
ATOM 14479 C CA . GLY A 1 68 ? 6.906 -3.734 -8.973 1.00 0.00 68 GLY A CA 11
ATOM 14480 C C . GLY A 1 68 ? 6.212 -2.515 -8.360 1.00 0.00 68 GLY A C 11
ATOM 14481 O O . GLY A 1 68 ? 6.585 -1.377 -8.641 1.00 0.00 68 GLY A O 11
ATOM 14485 N N . ILE A 1 69 ? 5.214 -2.795 -7.535 1.00 0.00 69 ILE A N 11
ATOM 14486 C CA . ILE A 1 69 ? 4.464 -1.736 -6.881 1.00 0.00 69 ILE A CA 11
ATOM 14487 C C . ILE A 1 69 ? 5.377 -1.006 -5.893 1.00 0.00 69 ILE A C 11
ATOM 14488 O O . ILE A 1 69 ? 5.478 0.218 -5.924 1.00 0.00 69 ILE A O 11
ATOM 14504 N N . GLN A 1 70 ? 6.018 -1.792 -5.040 1.00 0.00 70 GLN A N 11
ATOM 14505 C CA . GLN A 1 70 ? 6.919 -1.236 -4.044 1.00 0.00 70 GLN A CA 11
ATOM 14506 C C . GLN A 1 70 ? 7.873 -0.230 -4.693 1.00 0.00 70 GLN A C 11
ATOM 14507 O O . GLN A 1 70 ? 7.933 0.927 -4.283 1.00 0.00 70 GLN A O 11
ATOM 14521 N N . ASN A 1 71 ? 8.594 -0.710 -5.695 1.00 0.00 71 ASN A N 11
ATOM 14522 C CA . ASN A 1 71 ? 9.542 0.133 -6.405 1.00 0.00 71 ASN A CA 11
ATOM 14523 C C . ASN A 1 71 ? 8.830 1.398 -6.889 1.00 0.00 71 ASN A C 11
ATOM 14524 O O . ASN A 1 71 ? 9.240 2.509 -6.557 1.00 0.00 71 ASN A O 11
ATOM 14535 N N . MET A 1 72 ? 7.777 1.187 -7.663 1.00 0.00 72 MET A N 11
ATOM 14536 C CA . MET A 1 72 ? 7.005 2.297 -8.196 1.00 0.00 72 MET A CA 11
ATOM 14537 C C . MET A 1 72 ? 6.621 3.280 -7.087 1.00 0.00 72 MET A C 11
ATOM 14538 O O . MET A 1 72 ? 6.861 4.481 -7.207 1.00 0.00 72 MET A O 11
ATOM 14552 N N . LEU A 1 73 ? 6.033 2.733 -6.033 1.00 0.00 73 LEU A N 11
ATOM 14553 C CA . LEU A 1 73 ? 5.615 3.546 -4.904 1.00 0.00 73 LEU A CA 11
ATOM 14554 C C . LEU A 1 73 ? 6.732 4.528 -4.546 1.00 0.00 73 LEU A C 11
ATOM 14555 O O . LEU A 1 73 ? 6.475 5.706 -4.303 1.00 0.00 73 LEU A O 11
ATOM 14571 N N . GLN A 1 74 ? 7.950 4.006 -4.526 1.00 0.00 74 GLN A N 11
ATOM 14572 C CA . GLN A 1 74 ? 9.108 4.822 -4.200 1.00 0.00 74 GLN A CA 11
ATOM 14573 C C . GLN A 1 74 ? 9.425 5.776 -5.354 1.00 0.00 74 GLN A C 11
ATOM 14574 O O . GLN A 1 74 ? 9.564 6.981 -5.148 1.00 0.00 74 GLN A O 11
ATOM 14588 N N . PHE A 1 75 ? 9.529 5.202 -6.543 1.00 0.00 75 PHE A N 11
ATOM 14589 C CA . PHE A 1 75 ? 9.826 5.987 -7.730 1.00 0.00 75 PHE A CA 11
ATOM 14590 C C . PHE A 1 75 ? 9.051 7.306 -7.724 1.00 0.00 75 PHE A C 11
ATOM 14591 O O . PHE A 1 75 ? 9.604 8.357 -8.044 1.00 0.00 75 PHE A O 11
ATOM 14608 N N . TYR A 1 76 ? 7.783 7.207 -7.354 1.00 0.00 76 TYR A N 11
ATOM 14609 C CA . TYR A 1 76 ? 6.926 8.380 -7.302 1.00 0.00 76 TYR A CA 11
ATOM 14610 C C . TYR A 1 76 ? 7.234 9.230 -6.068 1.00 0.00 76 TYR A C 11
ATOM 14611 O O . TYR A 1 76 ? 7.535 10.417 -6.186 1.00 0.00 76 TYR A O 11
ATOM 14629 N N . ILE A 1 77 ? 7.148 8.588 -4.911 1.00 0.00 77 ILE A N 11
ATOM 14630 C CA . ILE A 1 77 ? 7.414 9.271 -3.656 1.00 0.00 77 ILE A CA 11
ATOM 14631 C C . ILE A 1 77 ? 8.613 8.615 -2.969 1.00 0.00 77 ILE A C 11
ATOM 14632 O O . ILE A 1 77 ? 8.565 7.438 -2.617 1.00 0.00 77 ILE A O 11
ATOM 14648 N N . PRO A 1 78 ? 9.690 9.428 -2.793 1.00 0.00 78 PRO A N 11
ATOM 14649 C CA . PRO A 1 78 ? 10.900 8.940 -2.154 1.00 0.00 78 PRO A CA 11
ATOM 14650 C C . PRO A 1 78 ? 10.708 8.810 -0.642 1.00 0.00 78 PRO A C 11
ATOM 14651 O O . PRO A 1 78 ? 11.610 8.369 0.068 1.00 0.00 78 PRO A O 11
ATOM 14662 N N . GLU A 1 79 ? 9.524 9.202 -0.193 1.00 0.00 79 GLU A N 11
ATOM 14663 C CA . GLU A 1 79 ? 9.201 9.134 1.223 1.00 0.00 79 GLU A CA 11
ATOM 14664 C C . GLU A 1 79 ? 9.040 7.678 1.662 1.00 0.00 79 GLU A C 11
ATOM 14665 O O . GLU A 1 79 ? 9.399 7.321 2.784 1.00 0.00 79 GLU A O 11
ATOM 14677 N N . VAL A 1 80 ? 8.500 6.876 0.756 1.00 0.00 80 VAL A N 11
ATOM 14678 C CA . VAL A 1 80 ? 8.287 5.467 1.037 1.00 0.00 80 VAL A CA 11
ATOM 14679 C C . VAL A 1 80 ? 9.639 4.756 1.113 1.00 0.00 80 VAL A C 11
ATOM 14680 O O . VAL A 1 80 ? 10.665 5.324 0.740 1.00 0.00 80 VAL A O 11
ATOM 14693 N N . GLU A 1 81 ? 9.598 3.525 1.600 1.00 0.00 81 GLU A N 11
ATOM 14694 C CA . GLU A 1 81 ? 10.808 2.731 1.731 1.00 0.00 81 GLU A CA 11
ATOM 14695 C C . GLU A 1 81 ? 10.552 1.294 1.272 1.00 0.00 81 GLU A C 11
ATOM 14696 O O . GLU A 1 81 ? 11.331 0.738 0.499 1.00 0.00 81 GLU A O 11
ATOM 14708 N N . GLY A 1 82 ? 9.458 0.734 1.767 1.00 0.00 82 GLY A N 11
ATOM 14709 C CA . GLY A 1 82 ? 9.090 -0.627 1.417 1.00 0.00 82 GLY A CA 11
ATOM 14710 C C . GLY A 1 82 ? 7.578 -0.834 1.533 1.00 0.00 82 GLY A C 11
ATOM 14711 O O . GLY A 1 82 ? 6.817 0.132 1.567 1.00 0.00 82 GLY A O 11
ATOM 14715 N N . VAL A 1 83 ? 7.188 -2.099 1.588 1.00 0.00 83 VAL A N 11
ATOM 14716 C CA . VAL A 1 83 ? 5.782 -2.443 1.699 1.00 0.00 83 VAL A CA 11
ATOM 14717 C C . VAL A 1 83 ? 5.620 -3.593 2.697 1.00 0.00 83 VAL A C 11
ATOM 14718 O O . VAL A 1 83 ? 6.523 -4.413 2.856 1.00 0.00 83 VAL A O 11
ATOM 14731 N N . GLU A 1 84 ? 4.463 -3.615 3.342 1.00 0.00 84 GLU A N 11
ATOM 14732 C CA . GLU A 1 84 ? 4.172 -4.650 4.320 1.00 0.00 84 GLU A CA 11
ATOM 14733 C C . GLU A 1 84 ? 2.672 -4.950 4.345 1.00 0.00 84 GLU A C 11
ATOM 14734 O O . GLU A 1 84 ? 1.853 -4.032 4.359 1.00 0.00 84 GLU A O 11
ATOM 14746 N N . GLN A 1 85 ? 2.358 -6.237 4.351 1.00 0.00 85 GLN A N 11
ATOM 14747 C CA . GLN A 1 85 ? 0.970 -6.668 4.373 1.00 0.00 85 GLN A CA 11
ATOM 14748 C C . GLN A 1 85 ? 0.436 -6.660 5.807 1.00 0.00 85 GLN A C 11
ATOM 14749 O O . GLN A 1 85 ? 0.486 -7.676 6.498 1.00 0.00 85 GLN A O 11
ATOM 14763 N N . VAL A 1 86 ? -0.064 -5.501 6.211 1.00 0.00 86 VAL A N 11
ATOM 14764 C CA . VAL A 1 86 ? -0.608 -5.346 7.549 1.00 0.00 86 VAL A CA 11
ATOM 14765 C C . VAL A 1 86 ? -1.892 -6.169 7.672 1.00 0.00 86 VAL A C 11
ATOM 14766 O O . VAL A 1 86 ? -2.510 -6.514 6.666 1.00 0.00 86 VAL A O 11
ATOM 14779 N N . SER A 1 87 ? -2.255 -6.458 8.913 1.00 0.00 87 SER A N 11
ATOM 14780 C CA . SER A 1 87 ? -3.455 -7.234 9.179 1.00 0.00 87 SER A CA 11
ATOM 14781 C C . SER A 1 87 ? -4.149 -6.708 10.437 1.00 0.00 87 SER A C 11
ATOM 14782 O O . SER A 1 87 ? -3.534 -6.013 11.246 1.00 0.00 87 SER A O 11
ATOM 14790 N N . GLY A 1 88 ? -5.420 -7.060 10.565 1.00 0.00 88 GLY A N 11
ATOM 14791 C CA . GLY A 1 88 ? -6.203 -6.633 11.711 1.00 0.00 88 GLY A CA 11
ATOM 14792 C C . GLY A 1 88 ? -7.481 -7.463 11.842 1.00 0.00 88 GLY A C 11
ATOM 14793 O O . GLY A 1 88 ? -7.424 -8.688 11.924 1.00 0.00 88 GLY A O 11
ATOM 14797 N N . PRO A 1 89 ? -8.635 -6.742 11.859 1.00 0.00 89 PRO A N 11
ATOM 14798 C CA . PRO A 1 89 ? -9.926 -7.400 11.979 1.00 0.00 89 PRO A CA 11
ATOM 14799 C C . PRO A 1 89 ? -10.324 -8.071 10.663 1.00 0.00 89 PRO A C 11
ATOM 14800 O O . PRO A 1 89 ? -11.070 -7.499 9.871 1.00 0.00 89 PRO A O 11
ATOM 14811 N N . SER A 1 90 ? -9.807 -9.276 10.471 1.00 0.00 90 SER A N 11
ATOM 14812 C CA . SER A 1 90 ? -10.097 -10.032 9.264 1.00 0.00 90 SER A CA 11
ATOM 14813 C C . SER A 1 90 ? -11.009 -11.215 9.595 1.00 0.00 90 SER A C 11
ATOM 14814 O O . SER A 1 90 ? -10.816 -11.886 10.608 1.00 0.00 90 SER A O 11
ATOM 14822 N N . SER A 1 91 ? -11.980 -11.436 8.722 1.00 0.00 91 SER A N 11
ATOM 14823 C CA . SER A 1 91 ? -12.921 -12.528 8.909 1.00 0.00 91 SER A CA 11
ATOM 14824 C C . SER A 1 91 ? -13.972 -12.509 7.797 1.00 0.00 91 SER A C 11
ATOM 14825 O O . SER A 1 91 ? -14.852 -11.650 7.783 1.00 0.00 91 SER A O 11
ATOM 14833 N N . GLY A 1 92 ? -13.845 -13.468 6.891 1.00 0.00 92 GLY A N 11
ATOM 14834 C CA . GLY A 1 92 ? -14.772 -13.573 5.778 1.00 0.00 92 GLY A CA 11
ATOM 14835 C C . GLY A 1 92 ? -16.021 -14.362 6.177 1.00 0.00 92 GLY A C 11
ATOM 14836 O O . GLY A 1 92 ? -16.106 -14.874 7.292 1.00 0.00 92 GLY A O 11
ATOM 14840 N N . GLY A 1 1 ? -19.088 10.237 30.458 1.00 0.00 1 GLY A N 12
ATOM 14841 C CA . GLY A 1 1 ? -17.916 11.075 30.270 1.00 0.00 1 GLY A CA 12
ATOM 14842 C C . GLY A 1 1 ? -17.662 11.336 28.783 1.00 0.00 1 GLY A C 12
ATOM 14843 O O . GLY A 1 1 ? -18.122 10.579 27.929 1.00 0.00 1 GLY A O 12
ATOM 14847 N N . SER A 1 2 ? -16.931 12.409 28.519 1.00 0.00 2 SER A N 12
ATOM 14848 C CA . SER A 1 2 ? -16.610 12.778 27.152 1.00 0.00 2 SER A CA 12
ATOM 14849 C C . SER A 1 2 ? -15.092 12.797 26.957 1.00 0.00 2 SER A C 12
ATOM 14850 O O . SER A 1 2 ? -14.456 13.838 27.110 1.00 0.00 2 SER A O 12
ATOM 14858 N N . SER A 1 3 ? -14.557 11.633 26.623 1.00 0.00 3 SER A N 12
ATOM 14859 C CA . SER A 1 3 ? -13.126 11.502 26.405 1.00 0.00 3 SER A CA 12
ATOM 14860 C C . SER A 1 3 ? -12.853 10.421 25.358 1.00 0.00 3 SER A C 12
ATOM 14861 O O . SER A 1 3 ? -12.994 9.231 25.637 1.00 0.00 3 SER A O 12
ATOM 14869 N N . GLY A 1 4 ? -12.466 10.873 24.173 1.00 0.00 4 GLY A N 12
ATOM 14870 C CA . GLY A 1 4 ? -12.172 9.959 23.083 1.00 0.00 4 GLY A CA 12
ATOM 14871 C C . GLY A 1 4 ? -11.304 10.635 22.020 1.00 0.00 4 GLY A C 12
ATOM 14872 O O . GLY A 1 4 ? -10.521 11.531 22.331 1.00 0.00 4 GLY A O 12
ATOM 14876 N N . SER A 1 5 ? -11.473 10.180 20.787 1.00 0.00 5 SER A N 12
ATOM 14877 C CA . SER A 1 5 ? -10.715 10.731 19.676 1.00 0.00 5 SER A CA 12
ATOM 14878 C C . SER A 1 5 ? -9.217 10.509 19.904 1.00 0.00 5 SER A C 12
ATOM 14879 O O . SER A 1 5 ? -8.660 10.981 20.893 1.00 0.00 5 SER A O 12
ATOM 14887 N N . SER A 1 6 ? -8.609 9.791 18.971 1.00 0.00 6 SER A N 12
ATOM 14888 C CA . SER A 1 6 ? -7.188 9.502 19.057 1.00 0.00 6 SER A CA 12
ATOM 14889 C C . SER A 1 6 ? -6.518 9.770 17.709 1.00 0.00 6 SER A C 12
ATOM 14890 O O . SER A 1 6 ? -6.758 9.055 16.738 1.00 0.00 6 SER A O 12
ATOM 14898 N N . GLY A 1 7 ? -5.689 10.805 17.692 1.00 0.00 7 GLY A N 12
ATOM 14899 C CA . GLY A 1 7 ? -4.980 11.177 16.479 1.00 0.00 7 GLY A CA 12
ATOM 14900 C C . GLY A 1 7 ? -3.530 11.554 16.785 1.00 0.00 7 GLY A C 12
ATOM 14901 O O . GLY A 1 7 ? -3.184 12.735 16.811 1.00 0.00 7 GLY A O 12
ATOM 14905 N N . SER A 1 8 ? -2.720 10.530 17.009 1.00 0.00 8 SER A N 12
ATOM 14906 C CA . SER A 1 8 ? -1.314 10.739 17.312 1.00 0.00 8 SER A CA 12
ATOM 14907 C C . SER A 1 8 ? -0.562 11.154 16.046 1.00 0.00 8 SER A C 12
ATOM 14908 O O . SER A 1 8 ? -0.457 10.375 15.098 1.00 0.00 8 SER A O 12
ATOM 14916 N N . GLU A 1 9 ? -0.057 12.379 16.069 1.00 0.00 9 GLU A N 12
ATOM 14917 C CA . GLU A 1 9 ? 0.682 12.906 14.936 1.00 0.00 9 GLU A CA 12
ATOM 14918 C C . GLU A 1 9 ? -0.241 13.058 13.725 1.00 0.00 9 GLU A C 12
ATOM 14919 O O . GLU A 1 9 ? -0.535 12.081 13.036 1.00 0.00 9 GLU A O 12
ATOM 14931 N N . GLU A 1 10 ? -0.673 14.291 13.500 1.00 0.00 10 GLU A N 12
ATOM 14932 C CA . GLU A 1 10 ? -1.557 14.583 12.385 1.00 0.00 10 GLU A CA 12
ATOM 14933 C C . GLU A 1 10 ? -0.942 14.084 11.076 1.00 0.00 10 GLU A C 12
ATOM 14934 O O . GLU A 1 10 ? 0.271 13.898 10.988 1.00 0.00 10 GLU A O 12
ATOM 14946 N N . ASP A 1 11 ? -1.805 13.884 10.092 1.00 0.00 11 ASP A N 12
ATOM 14947 C CA . ASP A 1 11 ? -1.362 13.412 8.792 1.00 0.00 11 ASP A CA 12
ATOM 14948 C C . ASP A 1 11 ? -0.446 14.460 8.157 1.00 0.00 11 ASP A C 12
ATOM 14949 O O . ASP A 1 11 ? -0.667 15.660 8.315 1.00 0.00 11 ASP A O 12
ATOM 14958 N N . ASP A 1 12 ? 0.565 13.970 7.454 1.00 0.00 12 ASP A N 12
ATOM 14959 C CA . ASP A 1 12 ? 1.515 14.850 6.796 1.00 0.00 12 ASP A CA 12
ATOM 14960 C C . ASP A 1 12 ? 1.111 15.026 5.331 1.00 0.00 12 ASP A C 12
ATOM 14961 O O . ASP A 1 12 ? 0.084 14.504 4.901 1.00 0.00 12 ASP A O 12
ATOM 14970 N N . GLU A 1 13 ? 1.940 15.763 4.606 1.00 0.00 13 GLU A N 12
ATOM 14971 C CA . GLU A 1 13 ? 1.682 16.014 3.199 1.00 0.00 13 GLU A CA 12
ATOM 14972 C C . GLU A 1 13 ? 2.063 14.790 2.363 1.00 0.00 13 GLU A C 12
ATOM 14973 O O . GLU A 1 13 ? 1.593 14.633 1.237 1.00 0.00 13 GLU A O 12
ATOM 14985 N N . VAL A 1 14 ? 2.910 13.955 2.945 1.00 0.00 14 VAL A N 12
ATOM 14986 C CA . VAL A 1 14 ? 3.360 12.751 2.269 1.00 0.00 14 VAL A CA 12
ATOM 14987 C C . VAL A 1 14 ? 2.281 11.672 2.386 1.00 0.00 14 VAL A C 12
ATOM 14988 O O . VAL A 1 14 ? 2.092 10.877 1.468 1.00 0.00 14 VAL A O 12
ATOM 15001 N N . VAL A 1 15 ? 1.602 11.682 3.524 1.00 0.00 15 VAL A N 12
ATOM 15002 C CA . VAL A 1 15 ? 0.547 10.714 3.773 1.00 0.00 15 VAL A CA 12
ATOM 15003 C C . VAL A 1 15 ? -0.531 10.852 2.695 1.00 0.00 15 VAL A C 12
ATOM 15004 O O . VAL A 1 15 ? -0.819 9.897 1.975 1.00 0.00 15 VAL A O 12
ATOM 15017 N N . ALA A 1 16 ? -1.098 12.046 2.620 1.00 0.00 16 ALA A N 12
ATOM 15018 C CA . ALA A 1 16 ? -2.138 12.322 1.643 1.00 0.00 16 ALA A CA 12
ATOM 15019 C C . ALA A 1 16 ? -1.618 11.985 0.244 1.00 0.00 16 ALA A C 12
ATOM 15020 O O . ALA A 1 16 ? -2.390 11.603 -0.634 1.00 0.00 16 ALA A O 12
ATOM 15027 N N . MET A 1 17 ? -0.312 12.140 0.078 1.00 0.00 17 MET A N 12
ATOM 15028 C CA . MET A 1 17 ? 0.320 11.856 -1.199 1.00 0.00 17 MET A CA 12
ATOM 15029 C C . MET A 1 17 ? 0.181 10.377 -1.563 1.00 0.00 17 MET A C 12
ATOM 15030 O O . MET A 1 17 ? -0.369 10.041 -2.611 1.00 0.00 17 MET A O 12
ATOM 15044 N N . ILE A 1 18 ? 0.689 9.532 -0.679 1.00 0.00 18 ILE A N 12
ATOM 15045 C CA . ILE A 1 18 ? 0.628 8.096 -0.894 1.00 0.00 18 ILE A CA 12
ATOM 15046 C C . ILE A 1 18 ? -0.818 7.689 -1.189 1.00 0.00 18 ILE A C 12
ATOM 15047 O O . ILE A 1 18 ? -1.070 6.884 -2.084 1.00 0.00 18 ILE A O 12
ATOM 15063 N N . LYS A 1 19 ? -1.729 8.266 -0.418 1.00 0.00 19 LYS A N 12
ATOM 15064 C CA . LYS A 1 19 ? -3.143 7.973 -0.586 1.00 0.00 19 LYS A CA 12
ATOM 15065 C C . LYS A 1 19 ? -3.474 7.914 -2.079 1.00 0.00 19 LYS A C 12
ATOM 15066 O O . LYS A 1 19 ? -3.968 6.900 -2.569 1.00 0.00 19 LYS A O 12
ATOM 15085 N N . GLU A 1 20 ? -3.187 9.014 -2.760 1.00 0.00 20 GLU A N 12
ATOM 15086 C CA . GLU A 1 20 ? -3.448 9.100 -4.187 1.00 0.00 20 GLU A CA 12
ATOM 15087 C C . GLU A 1 20 ? -2.758 7.951 -4.923 1.00 0.00 20 GLU A C 12
ATOM 15088 O O . GLU A 1 20 ? -3.395 7.232 -5.692 1.00 0.00 20 GLU A O 12
ATOM 15100 N N . LEU A 1 21 ? -1.467 7.812 -4.661 1.00 0.00 21 LEU A N 12
ATOM 15101 C CA . LEU A 1 21 ? -0.684 6.761 -5.289 1.00 0.00 21 LEU A CA 12
ATOM 15102 C C . LEU A 1 21 ? -1.344 5.408 -5.016 1.00 0.00 21 LEU A C 12
ATOM 15103 O O . LEU A 1 21 ? -1.188 4.468 -5.795 1.00 0.00 21 LEU A O 12
ATOM 15119 N N . LEU A 1 22 ? -2.066 5.350 -3.906 1.00 0.00 22 LEU A N 12
ATOM 15120 C CA . LEU A 1 22 ? -2.750 4.127 -3.521 1.00 0.00 22 LEU A CA 12
ATOM 15121 C C . LEU A 1 22 ? -4.041 3.992 -4.332 1.00 0.00 22 LEU A C 12
ATOM 15122 O O . LEU A 1 22 ? -4.702 2.956 -4.283 1.00 0.00 22 LEU A O 12
ATOM 15138 N N . ASP A 1 23 ? -4.359 5.053 -5.059 1.00 0.00 23 ASP A N 12
ATOM 15139 C CA . ASP A 1 23 ? -5.558 5.065 -5.880 1.00 0.00 23 ASP A CA 12
ATOM 15140 C C . ASP A 1 23 ? -5.160 5.119 -7.356 1.00 0.00 23 ASP A C 12
ATOM 15141 O O . ASP A 1 23 ? -5.826 4.526 -8.204 1.00 0.00 23 ASP A O 12
ATOM 15150 N N . THR A 1 24 ? -4.076 5.834 -7.618 1.00 0.00 24 THR A N 12
ATOM 15151 C CA . THR A 1 24 ? -3.581 5.973 -8.977 1.00 0.00 24 THR A CA 12
ATOM 15152 C C . THR A 1 24 ? -3.786 4.671 -9.755 1.00 0.00 24 THR A C 12
ATOM 15153 O O . THR A 1 24 ? -4.386 4.673 -10.828 1.00 0.00 24 THR A O 12
ATOM 15164 N N . ARG A 1 25 ? -3.277 3.590 -9.182 1.00 0.00 25 ARG A N 12
ATOM 15165 C CA . ARG A 1 25 ? -3.397 2.285 -9.808 1.00 0.00 25 ARG A CA 12
ATOM 15166 C C . ARG A 1 25 ? -2.965 1.187 -8.833 1.00 0.00 25 ARG A C 12
ATOM 15167 O O . ARG A 1 25 ? -2.292 0.235 -9.225 1.00 0.00 25 ARG A O 12
ATOM 15188 N N . ILE A 1 26 ? -3.368 1.358 -7.583 1.00 0.00 26 ILE A N 12
ATOM 15189 C CA . ILE A 1 26 ? -3.031 0.393 -6.550 1.00 0.00 26 ILE A CA 12
ATOM 15190 C C . ILE A 1 26 ? -4.318 -0.194 -5.967 1.00 0.00 26 ILE A C 12
ATOM 15191 O O . ILE A 1 26 ? -4.510 -1.409 -5.974 1.00 0.00 26 ILE A O 12
ATOM 15207 N N . ARG A 1 27 ? -5.167 0.698 -5.474 1.00 0.00 27 ARG A N 12
ATOM 15208 C CA . ARG A 1 27 ? -6.430 0.283 -4.889 1.00 0.00 27 ARG A CA 12
ATOM 15209 C C . ARG A 1 27 ? -7.322 -0.361 -5.951 1.00 0.00 27 ARG A C 12
ATOM 15210 O O . ARG A 1 27 ? -7.862 -1.446 -5.739 1.00 0.00 27 ARG A O 12
ATOM 15231 N N . PRO A 1 28 ? -7.454 0.354 -7.101 1.00 0.00 28 PRO A N 12
ATOM 15232 C CA . PRO A 1 28 ? -8.272 -0.137 -8.197 1.00 0.00 28 PRO A CA 12
ATOM 15233 C C . PRO A 1 28 ? -7.567 -1.273 -8.942 1.00 0.00 28 PRO A C 12
ATOM 15234 O O . PRO A 1 28 ? -8.179 -1.956 -9.762 1.00 0.00 28 PRO A O 12
ATOM 15245 N N . THR A 1 29 ? -6.289 -1.438 -8.630 1.00 0.00 29 THR A N 12
ATOM 15246 C CA . THR A 1 29 ? -5.495 -2.479 -9.260 1.00 0.00 29 THR A CA 12
ATOM 15247 C C . THR A 1 29 ? -5.431 -3.717 -8.363 1.00 0.00 29 THR A C 12
ATOM 15248 O O . THR A 1 29 ? -5.085 -4.803 -8.824 1.00 0.00 29 THR A O 12
ATOM 15259 N N . VAL A 1 30 ? -5.770 -3.511 -7.099 1.00 0.00 30 VAL A N 12
ATOM 15260 C CA . VAL A 1 30 ? -5.755 -4.597 -6.134 1.00 0.00 30 VAL A CA 12
ATOM 15261 C C . VAL A 1 30 ? -7.158 -5.199 -6.029 1.00 0.00 30 VAL A C 12
ATOM 15262 O O . VAL A 1 30 ? -7.307 -6.408 -5.860 1.00 0.00 30 VAL A O 12
ATOM 15275 N N . GLN A 1 31 ? -8.151 -4.328 -6.134 1.00 0.00 31 GLN A N 12
ATOM 15276 C CA . GLN A 1 31 ? -9.536 -4.760 -6.053 1.00 0.00 31 GLN A CA 12
ATOM 15277 C C . GLN A 1 31 ? -9.909 -5.581 -7.289 1.00 0.00 31 GLN A C 12
ATOM 15278 O O . GLN A 1 31 ? -10.910 -6.296 -7.284 1.00 0.00 31 GLN A O 12
ATOM 15292 N N . GLU A 1 32 ? -9.084 -5.452 -8.317 1.00 0.00 32 GLU A N 12
ATOM 15293 C CA . GLU A 1 32 ? -9.315 -6.174 -9.557 1.00 0.00 32 GLU A CA 12
ATOM 15294 C C . GLU A 1 32 ? -8.886 -7.635 -9.408 1.00 0.00 32 GLU A C 12
ATOM 15295 O O . GLU A 1 32 ? -9.005 -8.419 -10.348 1.00 0.00 32 GLU A O 12
ATOM 15307 N N . ASP A 1 33 ? -8.396 -7.957 -8.220 1.00 0.00 33 ASP A N 12
ATOM 15308 C CA . ASP A 1 33 ? -7.948 -9.310 -7.936 1.00 0.00 33 ASP A CA 12
ATOM 15309 C C . ASP A 1 33 ? -8.558 -9.777 -6.612 1.00 0.00 33 ASP A C 12
ATOM 15310 O O . ASP A 1 33 ? -7.923 -10.510 -5.857 1.00 0.00 33 ASP A O 12
ATOM 15319 N N . GLY A 1 34 ? -9.784 -9.333 -6.374 1.00 0.00 34 GLY A N 12
ATOM 15320 C CA . GLY A 1 34 ? -10.487 -9.696 -5.155 1.00 0.00 34 GLY A CA 12
ATOM 15321 C C . GLY A 1 34 ? -9.697 -9.263 -3.917 1.00 0.00 34 GLY A C 12
ATOM 15322 O O . GLY A 1 34 ? -8.977 -10.064 -3.324 1.00 0.00 34 GLY A O 12
ATOM 15326 N N . GLY A 1 35 ? -9.861 -7.997 -3.564 1.00 0.00 35 GLY A N 12
ATOM 15327 C CA . GLY A 1 35 ? -9.173 -7.448 -2.407 1.00 0.00 35 GLY A CA 12
ATOM 15328 C C . GLY A 1 35 ? -9.376 -5.933 -2.317 1.00 0.00 35 GLY A C 12
ATOM 15329 O O . GLY A 1 35 ? -10.180 -5.366 -3.054 1.00 0.00 35 GLY A O 12
ATOM 15333 N N . ASP A 1 36 ? -8.634 -5.323 -1.405 1.00 0.00 36 ASP A N 12
ATOM 15334 C CA . ASP A 1 36 ? -8.723 -3.886 -1.207 1.00 0.00 36 ASP A CA 12
ATOM 15335 C C . ASP A 1 36 ? -7.540 -3.419 -0.357 1.00 0.00 36 ASP A C 12
ATOM 15336 O O . ASP A 1 36 ? -7.233 -4.021 0.671 1.00 0.00 36 ASP A O 12
ATOM 15345 N N . VAL A 1 37 ? -6.907 -2.351 -0.817 1.00 0.00 37 VAL A N 12
ATOM 15346 C CA . VAL A 1 37 ? -5.764 -1.795 -0.112 1.00 0.00 37 VAL A CA 12
ATOM 15347 C C . VAL A 1 37 ? -6.239 -0.680 0.822 1.00 0.00 37 VAL A C 12
ATOM 15348 O O . VAL A 1 37 ? -6.995 0.199 0.411 1.00 0.00 37 VAL A O 12
ATOM 15361 N N . ILE A 1 38 ? -5.777 -0.754 2.061 1.00 0.00 38 ILE A N 12
ATOM 15362 C CA . ILE A 1 38 ? -6.145 0.238 3.057 1.00 0.00 38 ILE A CA 12
ATOM 15363 C C . ILE A 1 38 ? -4.888 0.709 3.791 1.00 0.00 38 ILE A C 12
ATOM 15364 O O . ILE A 1 38 ? -4.396 0.026 4.688 1.00 0.00 38 ILE A O 12
ATOM 15380 N N . TYR A 1 39 ? -4.403 1.872 3.383 1.00 0.00 39 TYR A N 12
ATOM 15381 C CA . TYR A 1 39 ? -3.213 2.442 3.989 1.00 0.00 39 TYR A CA 12
ATOM 15382 C C . TYR A 1 39 ? -3.501 2.929 5.411 1.00 0.00 39 TYR A C 12
ATOM 15383 O O . TYR A 1 39 ? -4.102 3.985 5.601 1.00 0.00 39 TYR A O 12
ATOM 15401 N N . ARG A 1 40 ? -3.060 2.133 6.376 1.00 0.00 40 ARG A N 12
ATOM 15402 C CA . ARG A 1 40 ? -3.263 2.469 7.774 1.00 0.00 40 ARG A CA 12
ATOM 15403 C C . ARG A 1 40 ? -1.940 2.386 8.538 1.00 0.00 40 ARG A C 12
ATOM 15404 O O . ARG A 1 40 ? -1.572 1.322 9.034 1.00 0.00 40 ARG A O 12
ATOM 15425 N N . GLY A 1 41 ? -1.261 3.521 8.608 1.00 0.00 41 GLY A N 12
ATOM 15426 C CA . GLY A 1 41 ? 0.012 3.590 9.304 1.00 0.00 41 GLY A CA 12
ATOM 15427 C C . GLY A 1 41 ? 1.173 3.701 8.312 1.00 0.00 41 GLY A C 12
ATOM 15428 O O . GLY A 1 41 ? 1.177 3.033 7.279 1.00 0.00 41 GLY A O 12
ATOM 15432 N N . PHE A 1 42 ? 2.128 4.550 8.662 1.00 0.00 42 PHE A N 12
ATOM 15433 C CA . PHE A 1 42 ? 3.291 4.757 7.815 1.00 0.00 42 PHE A CA 12
ATOM 15434 C C . PHE A 1 42 ? 4.554 4.949 8.657 1.00 0.00 42 PHE A C 12
ATOM 15435 O O . PHE A 1 42 ? 4.734 5.991 9.285 1.00 0.00 42 PHE A O 12
ATOM 15452 N N . GLU A 1 43 ? 5.397 3.927 8.642 1.00 0.00 43 GLU A N 12
ATOM 15453 C CA . GLU A 1 43 ? 6.638 3.971 9.396 1.00 0.00 43 GLU A CA 12
ATOM 15454 C C . GLU A 1 43 ? 7.812 4.292 8.469 1.00 0.00 43 GLU A C 12
ATOM 15455 O O . GLU A 1 43 ? 8.305 3.415 7.761 1.00 0.00 43 GLU A O 12
ATOM 15467 N N . ASP A 1 44 ? 8.226 5.549 8.503 1.00 0.00 44 ASP A N 12
ATOM 15468 C CA . ASP A 1 44 ? 9.332 5.996 7.674 1.00 0.00 44 ASP A CA 12
ATOM 15469 C C . ASP A 1 44 ? 8.958 5.833 6.199 1.00 0.00 44 ASP A C 12
ATOM 15470 O O . ASP A 1 44 ? 8.646 6.811 5.522 1.00 0.00 44 ASP A O 12
ATOM 15479 N N . GLY A 1 45 ? 9.001 4.589 5.746 1.00 0.00 45 GLY A N 12
ATOM 15480 C CA . GLY A 1 45 ? 8.670 4.284 4.364 1.00 0.00 45 GLY A CA 12
ATOM 15481 C C . GLY A 1 45 ? 7.654 3.143 4.283 1.00 0.00 45 GLY A C 12
ATOM 15482 O O . GLY A 1 45 ? 6.770 3.154 3.426 1.00 0.00 45 GLY A O 12
ATOM 15486 N N . ILE A 1 46 ? 7.812 2.186 5.185 1.00 0.00 46 ILE A N 12
ATOM 15487 C CA . ILE A 1 46 ? 6.920 1.040 5.226 1.00 0.00 46 ILE A CA 12
ATOM 15488 C C . ILE A 1 46 ? 5.481 1.527 5.405 1.00 0.00 46 ILE A C 12
ATOM 15489 O O . ILE A 1 46 ? 5.067 1.854 6.516 1.00 0.00 46 ILE A O 12
ATOM 15505 N N . VAL A 1 47 ? 4.758 1.559 4.295 1.00 0.00 47 VAL A N 12
ATOM 15506 C CA . VAL A 1 47 ? 3.374 2.000 4.317 1.00 0.00 47 VAL A CA 12
ATOM 15507 C C . VAL A 1 47 ? 2.470 0.813 4.660 1.00 0.00 47 VAL A C 12
ATOM 15508 O O . VAL A 1 47 ? 2.359 -0.132 3.883 1.00 0.00 47 VAL A O 12
ATOM 15521 N N . ARG A 1 48 ? 1.848 0.903 5.827 1.00 0.00 48 ARG A N 12
ATOM 15522 C CA . ARG A 1 48 ? 0.958 -0.151 6.283 1.00 0.00 48 ARG A CA 12
ATOM 15523 C C . ARG A 1 48 ? -0.312 -0.179 5.431 1.00 0.00 48 ARG A C 12
ATOM 15524 O O . ARG A 1 48 ? -1.149 0.717 5.526 1.00 0.00 48 ARG A O 12
ATOM 15545 N N . LEU A 1 49 ? -0.416 -1.219 4.616 1.00 0.00 49 LEU A N 12
ATOM 15546 C CA . LEU A 1 49 ? -1.570 -1.375 3.746 1.00 0.00 49 LEU A CA 12
ATOM 15547 C C . LEU A 1 49 ? -2.158 -2.775 3.934 1.00 0.00 49 LEU A C 12
ATOM 15548 O O . LEU A 1 49 ? -1.437 -3.770 3.866 1.00 0.00 49 LEU A O 12
ATOM 15564 N N . LYS A 1 50 ? -3.462 -2.809 4.167 1.00 0.00 50 LYS A N 12
ATOM 15565 C CA . LYS A 1 50 ? -4.154 -4.070 4.365 1.00 0.00 50 LYS A CA 12
ATOM 15566 C C . LYS A 1 50 ? -4.745 -4.538 3.033 1.00 0.00 50 LYS A C 12
ATOM 15567 O O . LYS A 1 50 ? -5.963 -4.566 2.866 1.00 0.00 50 LYS A O 12
ATOM 15586 N N . LEU A 1 51 ? -3.854 -4.893 2.120 1.00 0.00 51 LEU A N 12
ATOM 15587 C CA . LEU A 1 51 ? -4.271 -5.357 0.807 1.00 0.00 51 LEU A CA 12
ATOM 15588 C C . LEU A 1 51 ? -4.519 -6.866 0.861 1.00 0.00 51 LEU A C 12
ATOM 15589 O O . LEU A 1 51 ? -4.050 -7.543 1.775 1.00 0.00 51 LEU A O 12
ATOM 15605 N N . GLN A 1 52 ? -5.252 -7.349 -0.132 1.00 0.00 52 GLN A N 12
ATOM 15606 C CA . GLN A 1 52 ? -5.567 -8.766 -0.210 1.00 0.00 52 GLN A CA 12
ATOM 15607 C C . GLN A 1 52 ? -5.879 -9.161 -1.655 1.00 0.00 52 GLN A C 12
ATOM 15608 O O . GLN A 1 52 ? -6.005 -8.300 -2.524 1.00 0.00 52 GLN A O 12
ATOM 15622 N N . GLY A 1 53 ? -5.995 -10.463 -1.866 1.00 0.00 53 GLY A N 12
ATOM 15623 C CA . GLY A 1 53 ? -6.291 -10.983 -3.189 1.00 0.00 53 GLY A CA 12
ATOM 15624 C C . GLY A 1 53 ? -5.007 -11.373 -3.925 1.00 0.00 53 GLY A C 12
ATOM 15625 O O . GLY A 1 53 ? -4.902 -12.477 -4.457 1.00 0.00 53 GLY A O 12
ATOM 15629 N N . SER A 1 54 ? -4.060 -10.445 -3.930 1.00 0.00 54 SER A N 12
ATOM 15630 C CA . SER A 1 54 ? -2.788 -10.678 -4.591 1.00 0.00 54 SER A CA 12
ATOM 15631 C C . SER A 1 54 ? -2.223 -12.037 -4.173 1.00 0.00 54 SER A C 12
ATOM 15632 O O . SER A 1 54 ? -1.730 -12.792 -5.010 1.00 0.00 54 SER A O 12
ATOM 15640 N N . CYS A 1 55 ? -2.310 -12.306 -2.879 1.00 0.00 55 CYS A N 12
ATOM 15641 C CA . CYS A 1 55 ? -1.814 -13.561 -2.340 1.00 0.00 55 CYS A CA 12
ATOM 15642 C C . CYS A 1 55 ? -0.287 -13.549 -2.427 1.00 0.00 55 CYS A C 12
ATOM 15643 O O . CYS A 1 55 ? 0.283 -12.970 -3.350 1.00 0.00 55 CYS A O 12
ATOM 15651 N N . THR A 1 56 ? 0.334 -14.196 -1.450 1.00 0.00 56 THR A N 12
ATOM 15652 C CA . THR A 1 56 ? 1.785 -14.267 -1.404 1.00 0.00 56 THR A CA 12
ATOM 15653 C C . THR A 1 56 ? 2.274 -15.579 -2.020 1.00 0.00 56 THR A C 12
ATOM 15654 O O . THR A 1 56 ? 3.478 -15.811 -2.120 1.00 0.00 56 THR A O 12
ATOM 15665 N N . SER A 1 57 ? 1.315 -16.402 -2.419 1.00 0.00 57 SER A N 12
ATOM 15666 C CA . SER A 1 57 ? 1.634 -17.685 -3.022 1.00 0.00 57 SER A CA 12
ATOM 15667 C C . SER A 1 57 ? 2.114 -17.481 -4.460 1.00 0.00 57 SER A C 12
ATOM 15668 O O . SER A 1 57 ? 1.442 -17.888 -5.407 1.00 0.00 57 SER A O 12
ATOM 15676 N N . CYS A 1 58 ? 3.274 -16.852 -4.580 1.00 0.00 58 CYS A N 12
ATOM 15677 C CA . CYS A 1 58 ? 3.852 -16.590 -5.886 1.00 0.00 58 CYS A CA 12
ATOM 15678 C C . CYS A 1 58 ? 5.011 -15.607 -5.711 1.00 0.00 58 CYS A C 12
ATOM 15679 O O . CYS A 1 58 ? 4.794 -14.432 -5.418 1.00 0.00 58 CYS A O 12
ATOM 15687 N N . PRO A 1 59 ? 6.249 -16.137 -5.901 1.00 0.00 59 PRO A N 12
ATOM 15688 C CA . PRO A 1 59 ? 7.443 -15.319 -5.767 1.00 0.00 59 PRO A CA 12
ATOM 15689 C C . PRO A 1 59 ? 7.614 -14.396 -6.975 1.00 0.00 59 PRO A C 12
ATOM 15690 O O . PRO A 1 59 ? 7.885 -13.206 -6.818 1.00 0.00 59 PRO A O 12
ATOM 15701 N N . SER A 1 60 ? 7.448 -14.979 -8.153 1.00 0.00 60 SER A N 12
ATOM 15702 C CA . SER A 1 60 ? 7.580 -14.223 -9.387 1.00 0.00 60 SER A CA 12
ATOM 15703 C C . SER A 1 60 ? 6.587 -13.058 -9.397 1.00 0.00 60 SER A C 12
ATOM 15704 O O . SER A 1 60 ? 6.987 -11.897 -9.336 1.00 0.00 60 SER A O 12
ATOM 15712 N N . SER A 1 61 ? 5.313 -13.410 -9.475 1.00 0.00 61 SER A N 12
ATOM 15713 C CA . SER A 1 61 ? 4.260 -12.409 -9.494 1.00 0.00 61 SER A CA 12
ATOM 15714 C C . SER A 1 61 ? 4.550 -11.325 -8.455 1.00 0.00 61 SER A C 12
ATOM 15715 O O . SER A 1 61 ? 4.182 -10.166 -8.642 1.00 0.00 61 SER A O 12
ATOM 15723 N N . ILE A 1 62 ? 5.208 -11.740 -7.382 1.00 0.00 62 ILE A N 12
ATOM 15724 C CA . ILE A 1 62 ? 5.551 -10.818 -6.312 1.00 0.00 62 ILE A CA 12
ATOM 15725 C C . ILE A 1 62 ? 6.637 -9.858 -6.801 1.00 0.00 62 ILE A C 12
ATOM 15726 O O . ILE A 1 62 ? 6.423 -8.648 -6.852 1.00 0.00 62 ILE A O 12
ATOM 15742 N N . ILE A 1 63 ? 7.778 -10.434 -7.150 1.00 0.00 63 ILE A N 12
ATOM 15743 C CA . ILE A 1 63 ? 8.898 -9.644 -7.633 1.00 0.00 63 ILE A CA 12
ATOM 15744 C C . ILE A 1 63 ? 8.454 -8.830 -8.850 1.00 0.00 63 ILE A C 12
ATOM 15745 O O . ILE A 1 63 ? 9.110 -7.858 -9.224 1.00 0.00 63 ILE A O 12
ATOM 15761 N N . THR A 1 64 ? 7.344 -9.256 -9.435 1.00 0.00 64 THR A N 12
ATOM 15762 C CA . THR A 1 64 ? 6.805 -8.579 -10.602 1.00 0.00 64 THR A CA 12
ATOM 15763 C C . THR A 1 64 ? 5.852 -7.461 -10.177 1.00 0.00 64 THR A C 12
ATOM 15764 O O . THR A 1 64 ? 6.066 -6.296 -10.510 1.00 0.00 64 THR A O 12
ATOM 15775 N N . LEU A 1 65 ? 4.818 -7.854 -9.447 1.00 0.00 65 LEU A N 12
ATOM 15776 C CA . LEU A 1 65 ? 3.830 -6.899 -8.973 1.00 0.00 65 LEU A CA 12
ATOM 15777 C C . LEU A 1 65 ? 4.337 -6.246 -7.685 1.00 0.00 65 LEU A C 12
ATOM 15778 O O . LEU A 1 65 ? 4.574 -5.039 -7.648 1.00 0.00 65 LEU A O 12
ATOM 15794 N N . LYS A 1 66 ? 4.487 -7.071 -6.659 1.00 0.00 66 LYS A N 12
ATOM 15795 C CA . LYS A 1 66 ? 4.961 -6.589 -5.373 1.00 0.00 66 LYS A CA 12
ATOM 15796 C C . LYS A 1 66 ? 6.078 -5.568 -5.597 1.00 0.00 66 LYS A C 12
ATOM 15797 O O . LYS A 1 66 ? 5.998 -4.439 -5.115 1.00 0.00 66 LYS A O 12
ATOM 15816 N N . SER A 1 67 ? 7.095 -6.002 -6.327 1.00 0.00 67 SER A N 12
ATOM 15817 C CA . SER A 1 67 ? 8.228 -5.140 -6.620 1.00 0.00 67 SER A CA 12
ATOM 15818 C C . SER A 1 67 ? 7.776 -3.952 -7.472 1.00 0.00 67 SER A C 12
ATOM 15819 O O . SER A 1 67 ? 7.942 -2.801 -7.075 1.00 0.00 67 SER A O 12
ATOM 15827 N N . GLY A 1 68 ? 7.212 -4.274 -8.627 1.00 0.00 68 GLY A N 12
ATOM 15828 C CA . GLY A 1 68 ? 6.734 -3.248 -9.537 1.00 0.00 68 GLY A CA 12
ATOM 15829 C C . GLY A 1 68 ? 5.952 -2.169 -8.786 1.00 0.00 68 GLY A C 12
ATOM 15830 O O . GLY A 1 68 ? 6.311 -0.994 -8.828 1.00 0.00 68 GLY A O 12
ATOM 15834 N N . ILE A 1 69 ? 4.896 -2.607 -8.116 1.00 0.00 69 ILE A N 12
ATOM 15835 C CA . ILE A 1 69 ? 4.059 -1.693 -7.357 1.00 0.00 69 ILE A CA 12
ATOM 15836 C C . ILE A 1 69 ? 4.929 -0.919 -6.364 1.00 0.00 69 ILE A C 12
ATOM 15837 O O . ILE A 1 69 ? 5.104 0.291 -6.498 1.00 0.00 69 ILE A O 12
ATOM 15853 N N . GLN A 1 70 ? 5.450 -1.648 -5.389 1.00 0.00 70 GLN A N 12
ATOM 15854 C CA . GLN A 1 70 ? 6.297 -1.046 -4.373 1.00 0.00 70 GLN A CA 12
ATOM 15855 C C . GLN A 1 70 ? 7.215 0.005 -5.002 1.00 0.00 70 GLN A C 12
ATOM 15856 O O . GLN A 1 70 ? 7.324 1.121 -4.498 1.00 0.00 70 GLN A O 12
ATOM 15870 N N . ASN A 1 71 ? 7.850 -0.390 -6.096 1.00 0.00 71 ASN A N 12
ATOM 15871 C CA . ASN A 1 71 ? 8.755 0.503 -6.799 1.00 0.00 71 ASN A CA 12
ATOM 15872 C C . ASN A 1 71 ? 8.049 1.835 -7.060 1.00 0.00 71 ASN A C 12
ATOM 15873 O O . ASN A 1 71 ? 8.479 2.876 -6.564 1.00 0.00 71 ASN A O 12
ATOM 15884 N N . MET A 1 72 ? 6.979 1.760 -7.836 1.00 0.00 72 MET A N 12
ATOM 15885 C CA . MET A 1 72 ? 6.209 2.947 -8.168 1.00 0.00 72 MET A CA 12
ATOM 15886 C C . MET A 1 72 ? 6.095 3.882 -6.961 1.00 0.00 72 MET A C 12
ATOM 15887 O O . MET A 1 72 ? 6.279 5.091 -7.090 1.00 0.00 72 MET A O 12
ATOM 15901 N N . LEU A 1 73 ? 5.795 3.286 -5.817 1.00 0.00 73 LEU A N 12
ATOM 15902 C CA . LEU A 1 73 ? 5.655 4.050 -4.589 1.00 0.00 73 LEU A CA 12
ATOM 15903 C C . LEU A 1 73 ? 6.956 4.806 -4.313 1.00 0.00 73 LEU A C 12
ATOM 15904 O O . LEU A 1 73 ? 6.934 6.001 -4.025 1.00 0.00 73 LEU A O 12
ATOM 15920 N N . GLN A 1 74 ? 8.059 4.077 -4.413 1.00 0.00 74 GLN A N 12
ATOM 15921 C CA . GLN A 1 74 ? 9.367 4.664 -4.177 1.00 0.00 74 GLN A CA 12
ATOM 15922 C C . GLN A 1 74 ? 9.714 5.652 -5.293 1.00 0.00 74 GLN A C 12
ATOM 15923 O O . GLN A 1 74 ? 10.362 6.668 -5.048 1.00 0.00 74 GLN A O 12
ATOM 15937 N N . PHE A 1 75 ? 9.270 5.316 -6.495 1.00 0.00 75 PHE A N 12
ATOM 15938 C CA . PHE A 1 75 ? 9.526 6.160 -7.650 1.00 0.00 75 PHE A CA 12
ATOM 15939 C C . PHE A 1 75 ? 8.909 7.547 -7.463 1.00 0.00 75 PHE A C 12
ATOM 15940 O O . PHE A 1 75 ? 9.605 8.557 -7.560 1.00 0.00 75 PHE A O 12
ATOM 15957 N N . TYR A 1 76 ? 7.611 7.552 -7.198 1.00 0.00 76 TYR A N 12
ATOM 15958 C CA . TYR A 1 76 ? 6.894 8.800 -6.996 1.00 0.00 76 TYR A CA 12
ATOM 15959 C C . TYR A 1 76 ? 7.243 9.421 -5.642 1.00 0.00 76 TYR A C 12
ATOM 15960 O O . TYR A 1 76 ? 7.678 10.570 -5.576 1.00 0.00 76 TYR A O 12
ATOM 15978 N N . ILE A 1 77 ? 7.041 8.633 -4.596 1.00 0.00 77 ILE A N 12
ATOM 15979 C CA . ILE A 1 77 ? 7.329 9.091 -3.248 1.00 0.00 77 ILE A CA 12
ATOM 15980 C C . ILE A 1 77 ? 8.628 8.445 -2.761 1.00 0.00 77 ILE A C 12
ATOM 15981 O O . ILE A 1 77 ? 8.724 7.222 -2.676 1.00 0.00 77 ILE A O 12
ATOM 15997 N N . PRO A 1 78 ? 9.621 9.320 -2.447 1.00 0.00 78 PRO A N 12
ATOM 15998 C CA . PRO A 1 78 ? 10.911 8.847 -1.971 1.00 0.00 78 PRO A CA 12
ATOM 15999 C C . PRO A 1 78 ? 10.819 8.374 -0.518 1.00 0.00 78 PRO A C 12
ATOM 16000 O O . PRO A 1 78 ? 11.742 7.741 -0.009 1.00 0.00 78 PRO A O 12
ATOM 16011 N N . GLU A 1 79 ? 9.697 8.699 0.107 1.00 0.00 79 GLU A N 12
ATOM 16012 C CA . GLU A 1 79 ? 9.473 8.316 1.490 1.00 0.00 79 GLU A CA 12
ATOM 16013 C C . GLU A 1 79 ? 9.249 6.806 1.592 1.00 0.00 79 GLU A C 12
ATOM 16014 O O . GLU A 1 79 ? 10.071 6.088 2.161 1.00 0.00 79 GLU A O 12
ATOM 16026 N N . VAL A 1 80 ? 8.131 6.367 1.032 1.00 0.00 80 VAL A N 12
ATOM 16027 C CA . VAL A 1 80 ? 7.788 4.955 1.053 1.00 0.00 80 VAL A CA 12
ATOM 16028 C C . VAL A 1 80 ? 8.960 4.141 0.502 1.00 0.00 80 VAL A C 12
ATOM 16029 O O . VAL A 1 80 ? 9.481 4.445 -0.570 1.00 0.00 80 VAL A O 12
ATOM 16042 N N . GLU A 1 81 ? 9.340 3.122 1.259 1.00 0.00 81 GLU A N 12
ATOM 16043 C CA . GLU A 1 81 ? 10.441 2.263 0.860 1.00 0.00 81 GLU A CA 12
ATOM 16044 C C . GLU A 1 81 ? 9.938 0.840 0.606 1.00 0.00 81 GLU A C 12
ATOM 16045 O O . GLU A 1 81 ? 10.365 0.188 -0.346 1.00 0.00 81 GLU A O 12
ATOM 16057 N N . GLY A 1 82 ? 9.038 0.400 1.473 1.00 0.00 82 GLY A N 12
ATOM 16058 C CA . GLY A 1 82 ? 8.474 -0.933 1.355 1.00 0.00 82 GLY A CA 12
ATOM 16059 C C . GLY A 1 82 ? 6.994 -0.938 1.746 1.00 0.00 82 GLY A C 12
ATOM 16060 O O . GLY A 1 82 ? 6.459 0.081 2.181 1.00 0.00 82 GLY A O 12
ATOM 16064 N N . VAL A 1 83 ? 6.374 -2.096 1.577 1.00 0.00 83 VAL A N 12
ATOM 16065 C CA . VAL A 1 83 ? 4.967 -2.248 1.906 1.00 0.00 83 VAL A CA 12
ATOM 16066 C C . VAL A 1 83 ? 4.805 -3.376 2.926 1.00 0.00 83 VAL A C 12
ATOM 16067 O O . VAL A 1 83 ? 5.707 -4.194 3.100 1.00 0.00 83 VAL A O 12
ATOM 16080 N N . GLU A 1 84 ? 3.650 -3.383 3.574 1.00 0.00 84 GLU A N 12
ATOM 16081 C CA . GLU A 1 84 ? 3.358 -4.399 4.572 1.00 0.00 84 GLU A CA 12
ATOM 16082 C C . GLU A 1 84 ? 1.858 -4.700 4.600 1.00 0.00 84 GLU A C 12
ATOM 16083 O O . GLU A 1 84 ? 1.040 -3.787 4.708 1.00 0.00 84 GLU A O 12
ATOM 16095 N N . GLN A 1 85 ? 1.541 -5.983 4.502 1.00 0.00 85 GLN A N 12
ATOM 16096 C CA . GLN A 1 85 ? 0.155 -6.415 4.515 1.00 0.00 85 GLN A CA 12
ATOM 16097 C C . GLN A 1 85 ? -0.388 -6.413 5.946 1.00 0.00 85 GLN A C 12
ATOM 16098 O O . GLN A 1 85 ? -0.423 -7.454 6.601 1.00 0.00 85 GLN A O 12
ATOM 16112 N N . VAL A 1 86 ? -0.798 -5.234 6.388 1.00 0.00 86 VAL A N 12
ATOM 16113 C CA . VAL A 1 86 ? -1.338 -5.084 7.729 1.00 0.00 86 VAL A CA 12
ATOM 16114 C C . VAL A 1 86 ? -2.649 -5.864 7.837 1.00 0.00 86 VAL A C 12
ATOM 16115 O O . VAL A 1 86 ? -3.377 -6.000 6.853 1.00 0.00 86 VAL A O 12
ATOM 16128 N N . SER A 1 87 ? -2.912 -6.354 9.039 1.00 0.00 87 SER A N 12
ATOM 16129 C CA . SER A 1 87 ? -4.123 -7.117 9.287 1.00 0.00 87 SER A CA 12
ATOM 16130 C C . SER A 1 87 ? -4.247 -7.431 10.780 1.00 0.00 87 SER A C 12
ATOM 16131 O O . SER A 1 87 ? -3.252 -7.728 11.439 1.00 0.00 87 SER A O 12
ATOM 16139 N N . GLY A 1 88 ? -5.476 -7.355 11.268 1.00 0.00 88 GLY A N 12
ATOM 16140 C CA . GLY A 1 88 ? -5.742 -7.628 12.671 1.00 0.00 88 GLY A CA 12
ATOM 16141 C C . GLY A 1 88 ? -5.106 -6.564 13.566 1.00 0.00 88 GLY A C 12
ATOM 16142 O O . GLY A 1 88 ? -3.915 -6.633 13.870 1.00 0.00 88 GLY A O 12
ATOM 16146 N N . PRO A 1 89 ? -5.949 -5.579 13.976 1.00 0.00 89 PRO A N 12
ATOM 16147 C CA . PRO A 1 89 ? -5.482 -4.500 14.831 1.00 0.00 89 PRO A CA 12
ATOM 16148 C C . PRO A 1 89 ? -5.293 -4.985 16.270 1.00 0.00 89 PRO A C 12
ATOM 16149 O O . PRO A 1 89 ? -6.264 -5.315 16.949 1.00 0.00 89 PRO A O 12
ATOM 16160 N N . SER A 1 90 ? -4.038 -5.013 16.693 1.00 0.00 90 SER A N 12
ATOM 16161 C CA . SER A 1 90 ? -3.710 -5.451 18.039 1.00 0.00 90 SER A CA 12
ATOM 16162 C C . SER A 1 90 ? -3.425 -4.239 18.929 1.00 0.00 90 SER A C 12
ATOM 16163 O O . SER A 1 90 ? -2.438 -3.534 18.724 1.00 0.00 90 SER A O 12
ATOM 16171 N N . SER A 1 91 ? -4.306 -4.036 19.896 1.00 0.00 91 SER A N 12
ATOM 16172 C CA . SER A 1 91 ? -4.160 -2.922 20.819 1.00 0.00 91 SER A CA 12
ATOM 16173 C C . SER A 1 91 ? -3.630 -3.421 22.164 1.00 0.00 91 SER A C 12
ATOM 16174 O O . SER A 1 91 ? -4.396 -3.902 22.998 1.00 0.00 91 SER A O 12
ATOM 16182 N N . GLY A 1 92 ? -2.322 -3.291 22.333 1.00 0.00 92 GLY A N 12
ATOM 16183 C CA . GLY A 1 92 ? -1.679 -3.724 23.562 1.00 0.00 92 GLY A CA 12
ATOM 16184 C C . GLY A 1 92 ? -1.696 -2.610 24.610 1.00 0.00 92 GLY A C 12
ATOM 16185 O O . GLY A 1 92 ? -1.790 -2.879 25.807 1.00 0.00 92 GLY A O 12
ATOM 16189 N N . GLY A 1 1 ? 4.363 -4.243 16.456 1.00 0.00 1 GLY A N 13
ATOM 16190 C CA . GLY A 1 1 ? 3.630 -4.355 15.207 1.00 0.00 1 GLY A CA 13
ATOM 16191 C C . GLY A 1 1 ? 2.980 -5.734 15.074 1.00 0.00 1 GLY A C 13
ATOM 16192 O O . GLY A 1 1 ? 3.651 -6.712 14.749 1.00 0.00 1 GLY A O 13
ATOM 16196 N N . SER A 1 2 ? 1.681 -5.766 15.331 1.00 0.00 2 SER A N 13
ATOM 16197 C CA . SER A 1 2 ? 0.932 -7.009 15.245 1.00 0.00 2 SER A CA 13
ATOM 16198 C C . SER A 1 2 ? -0.570 -6.717 15.255 1.00 0.00 2 SER A C 13
ATOM 16199 O O . SER A 1 2 ? -1.274 -7.031 14.297 1.00 0.00 2 SER A O 13
ATOM 16207 N N . SER A 1 3 ? -1.016 -6.118 16.350 1.00 0.00 3 SER A N 13
ATOM 16208 C CA . SER A 1 3 ? -2.421 -5.780 16.498 1.00 0.00 3 SER A CA 13
ATOM 16209 C C . SER A 1 3 ? -2.565 -4.324 16.945 1.00 0.00 3 SER A C 13
ATOM 16210 O O . SER A 1 3 ? -2.481 -4.026 18.135 1.00 0.00 3 SER A O 13
ATOM 16218 N N . GLY A 1 4 ? -2.778 -3.456 15.967 1.00 0.00 4 GLY A N 13
ATOM 16219 C CA . GLY A 1 4 ? -2.934 -2.038 16.245 1.00 0.00 4 GLY A CA 13
ATOM 16220 C C . GLY A 1 4 ? -2.227 -1.191 15.185 1.00 0.00 4 GLY A C 13
ATOM 16221 O O . GLY A 1 4 ? -2.722 -1.046 14.069 1.00 0.00 4 GLY A O 13
ATOM 16225 N N . SER A 1 5 ? -1.079 -0.654 15.573 1.00 0.00 5 SER A N 13
ATOM 16226 C CA . SER A 1 5 ? -0.298 0.175 14.672 1.00 0.00 5 SER A CA 13
ATOM 16227 C C . SER A 1 5 ? -1.129 1.376 14.214 1.00 0.00 5 SER A C 13
ATOM 16228 O O . SER A 1 5 ? -1.930 1.265 13.287 1.00 0.00 5 SER A O 13
ATOM 16236 N N . SER A 1 6 ? -0.909 2.497 14.884 1.00 0.00 6 SER A N 13
ATOM 16237 C CA . SER A 1 6 ? -1.627 3.718 14.558 1.00 0.00 6 SER A CA 13
ATOM 16238 C C . SER A 1 6 ? -0.637 4.863 14.332 1.00 0.00 6 SER A C 13
ATOM 16239 O O . SER A 1 6 ? 0.482 4.830 14.842 1.00 0.00 6 SER A O 13
ATOM 16247 N N . GLY A 1 7 ? -1.085 5.847 13.566 1.00 0.00 7 GLY A N 13
ATOM 16248 C CA . GLY A 1 7 ? -0.253 6.999 13.266 1.00 0.00 7 GLY A CA 13
ATOM 16249 C C . GLY A 1 7 ? 0.043 7.806 14.532 1.00 0.00 7 GLY A C 13
ATOM 16250 O O . GLY A 1 7 ? -0.366 7.423 15.627 1.00 0.00 7 GLY A O 13
ATOM 16254 N N . SER A 1 8 ? 0.752 8.909 14.340 1.00 0.00 8 SER A N 13
ATOM 16255 C CA . SER A 1 8 ? 1.107 9.773 15.452 1.00 0.00 8 SER A CA 13
ATOM 16256 C C . SER A 1 8 ? -0.085 10.656 15.831 1.00 0.00 8 SER A C 13
ATOM 16257 O O . SER A 1 8 ? -0.572 10.595 16.959 1.00 0.00 8 SER A O 13
ATOM 16265 N N . GLU A 1 9 ? -0.520 11.453 14.867 1.00 0.00 9 GLU A N 13
ATOM 16266 C CA . GLU A 1 9 ? -1.645 12.345 15.086 1.00 0.00 9 GLU A CA 13
ATOM 16267 C C . GLU A 1 9 ? -2.015 13.062 13.785 1.00 0.00 9 GLU A C 13
ATOM 16268 O O . GLU A 1 9 ? -1.246 13.882 13.284 1.00 0.00 9 GLU A O 13
ATOM 16280 N N . GLU A 1 10 ? -3.192 12.727 13.277 1.00 0.00 10 GLU A N 13
ATOM 16281 C CA . GLU A 1 10 ? -3.672 13.328 12.044 1.00 0.00 10 GLU A CA 13
ATOM 16282 C C . GLU A 1 10 ? -2.706 13.031 10.896 1.00 0.00 10 GLU A C 13
ATOM 16283 O O . GLU A 1 10 ? -1.501 12.898 11.113 1.00 0.00 10 GLU A O 13
ATOM 16295 N N . ASP A 1 11 ? -3.268 12.935 9.700 1.00 0.00 11 ASP A N 13
ATOM 16296 C CA . ASP A 1 11 ? -2.471 12.656 8.518 1.00 0.00 11 ASP A CA 13
ATOM 16297 C C . ASP A 1 11 ? -1.643 13.892 8.163 1.00 0.00 11 ASP A C 13
ATOM 16298 O O . ASP A 1 11 ? -1.963 15.001 8.588 1.00 0.00 11 ASP A O 13
ATOM 16307 N N . ASP A 1 12 ? -0.593 13.660 7.389 1.00 0.00 12 ASP A N 13
ATOM 16308 C CA . ASP A 1 12 ? 0.284 14.741 6.972 1.00 0.00 12 ASP A CA 13
ATOM 16309 C C . ASP A 1 12 ? 0.138 14.958 5.465 1.00 0.00 12 ASP A C 13
ATOM 16310 O O . ASP A 1 12 ? -0.675 14.301 4.815 1.00 0.00 12 ASP A O 13
ATOM 16319 N N . GLU A 1 13 ? 0.936 15.883 4.952 1.00 0.00 13 GLU A N 13
ATOM 16320 C CA . GLU A 1 13 ? 0.905 16.196 3.533 1.00 0.00 13 GLU A CA 13
ATOM 16321 C C . GLU A 1 13 ? 1.478 15.032 2.722 1.00 0.00 13 GLU A C 13
ATOM 16322 O O . GLU A 1 13 ? 1.155 14.873 1.545 1.00 0.00 13 GLU A O 13
ATOM 16334 N N . VAL A 1 14 ? 2.318 14.248 3.381 1.00 0.00 14 VAL A N 13
ATOM 16335 C CA . VAL A 1 14 ? 2.939 13.104 2.736 1.00 0.00 14 VAL A CA 13
ATOM 16336 C C . VAL A 1 14 ? 1.911 11.979 2.604 1.00 0.00 14 VAL A C 13
ATOM 16337 O O . VAL A 1 14 ? 1.822 11.334 1.561 1.00 0.00 14 VAL A O 13
ATOM 16350 N N . VAL A 1 15 ? 1.161 11.777 3.677 1.00 0.00 15 VAL A N 13
ATOM 16351 C CA . VAL A 1 15 ? 0.143 10.740 3.695 1.00 0.00 15 VAL A CA 13
ATOM 16352 C C . VAL A 1 15 ? -0.876 11.013 2.586 1.00 0.00 15 VAL A C 13
ATOM 16353 O O . VAL A 1 15 ? -1.288 10.097 1.877 1.00 0.00 15 VAL A O 13
ATOM 16366 N N . ALA A 1 16 ? -1.254 12.279 2.472 1.00 0.00 16 ALA A N 13
ATOM 16367 C CA . ALA A 1 16 ? -2.216 12.684 1.461 1.00 0.00 16 ALA A CA 13
ATOM 16368 C C . ALA A 1 16 ? -1.647 12.387 0.072 1.00 0.00 16 ALA A C 13
ATOM 16369 O O . ALA A 1 16 ? -2.391 12.312 -0.904 1.00 0.00 16 ALA A O 13
ATOM 16376 N N . MET A 1 17 ? -0.333 12.225 0.029 1.00 0.00 17 MET A N 13
ATOM 16377 C CA . MET A 1 17 ? 0.344 11.937 -1.225 1.00 0.00 17 MET A CA 13
ATOM 16378 C C . MET A 1 17 ? 0.201 10.461 -1.599 1.00 0.00 17 MET A C 13
ATOM 16379 O O . MET A 1 17 ? -0.304 10.135 -2.673 1.00 0.00 17 MET A O 13
ATOM 16393 N N . ILE A 1 18 ? 0.654 9.607 -0.693 1.00 0.00 18 ILE A N 13
ATOM 16394 C CA . ILE A 1 18 ? 0.582 8.172 -0.914 1.00 0.00 18 ILE A CA 13
ATOM 16395 C C . ILE A 1 18 ? -0.880 7.761 -1.091 1.00 0.00 18 ILE A C 13
ATOM 16396 O O . ILE A 1 18 ? -1.215 7.029 -2.021 1.00 0.00 18 ILE A O 13
ATOM 16412 N N . LYS A 1 19 ? -1.713 8.248 -0.183 1.00 0.00 19 LYS A N 13
ATOM 16413 C CA . LYS A 1 19 ? -3.132 7.940 -0.226 1.00 0.00 19 LYS A CA 13
ATOM 16414 C C . LYS A 1 19 ? -3.613 7.972 -1.678 1.00 0.00 19 LYS A C 13
ATOM 16415 O O . LYS A 1 19 ? -4.279 7.044 -2.136 1.00 0.00 19 LYS A O 13
ATOM 16434 N N . GLU A 1 20 ? -3.255 9.048 -2.363 1.00 0.00 20 GLU A N 13
ATOM 16435 C CA . GLU A 1 20 ? -3.640 9.213 -3.754 1.00 0.00 20 GLU A CA 13
ATOM 16436 C C . GLU A 1 20 ? -2.973 8.143 -4.621 1.00 0.00 20 GLU A C 13
ATOM 16437 O O . GLU A 1 20 ? -3.621 7.533 -5.470 1.00 0.00 20 GLU A O 13
ATOM 16449 N N . LEU A 1 21 ? -1.685 7.949 -4.376 1.00 0.00 21 LEU A N 13
ATOM 16450 C CA . LEU A 1 21 ? -0.922 6.964 -5.124 1.00 0.00 21 LEU A CA 13
ATOM 16451 C C . LEU A 1 21 ? -1.613 5.603 -5.018 1.00 0.00 21 LEU A C 13
ATOM 16452 O O . LEU A 1 21 ? -1.368 4.714 -5.832 1.00 0.00 21 LEU A O 13
ATOM 16468 N N . LEU A 1 22 ? -2.461 5.483 -4.007 1.00 0.00 22 LEU A N 13
ATOM 16469 C CA . LEU A 1 22 ? -3.189 4.244 -3.785 1.00 0.00 22 LEU A CA 13
ATOM 16470 C C . LEU A 1 22 ? -4.521 4.299 -4.534 1.00 0.00 22 LEU A C 13
ATOM 16471 O O . LEU A 1 22 ? -4.835 3.405 -5.317 1.00 0.00 22 LEU A O 13
ATOM 16487 N N . ASP A 1 23 ? -5.271 5.359 -4.267 1.00 0.00 23 ASP A N 13
ATOM 16488 C CA . ASP A 1 23 ? -6.562 5.543 -4.906 1.00 0.00 23 ASP A CA 13
ATOM 16489 C C . ASP A 1 23 ? -6.363 5.691 -6.416 1.00 0.00 23 ASP A C 13
ATOM 16490 O O . ASP A 1 23 ? -7.199 5.248 -7.201 1.00 0.00 23 ASP A O 13
ATOM 16499 N N . THR A 1 24 ? -5.251 6.315 -6.775 1.00 0.00 24 THR A N 13
ATOM 16500 C CA . THR A 1 24 ? -4.932 6.527 -8.177 1.00 0.00 24 THR A CA 13
ATOM 16501 C C . THR A 1 24 ? -5.359 5.316 -9.010 1.00 0.00 24 THR A C 13
ATOM 16502 O O . THR A 1 24 ? -6.500 5.242 -9.463 1.00 0.00 24 THR A O 13
ATOM 16513 N N . ARG A 1 25 ? -4.420 4.398 -9.187 1.00 0.00 25 ARG A N 13
ATOM 16514 C CA . ARG A 1 25 ? -4.685 3.195 -9.957 1.00 0.00 25 ARG A CA 13
ATOM 16515 C C . ARG A 1 25 ? -3.994 1.991 -9.315 1.00 0.00 25 ARG A C 13
ATOM 16516 O O . ARG A 1 25 ? -3.480 1.120 -10.015 1.00 0.00 25 ARG A O 13
ATOM 16537 N N . ILE A 1 26 ? -4.004 1.980 -7.991 1.00 0.00 26 ILE A N 13
ATOM 16538 C CA . ILE A 1 26 ? -3.385 0.897 -7.246 1.00 0.00 26 ILE A CA 13
ATOM 16539 C C . ILE A 1 26 ? -4.450 0.184 -6.411 1.00 0.00 26 ILE A C 13
ATOM 16540 O O . ILE A 1 26 ? -4.709 -1.002 -6.609 1.00 0.00 26 ILE A O 13
ATOM 16556 N N . ARG A 1 27 ? -5.039 0.938 -5.493 1.00 0.00 27 ARG A N 13
ATOM 16557 C CA . ARG A 1 27 ? -6.070 0.393 -4.626 1.00 0.00 27 ARG A CA 13
ATOM 16558 C C . ARG A 1 27 ? -7.227 -0.158 -5.460 1.00 0.00 27 ARG A C 13
ATOM 16559 O O . ARG A 1 27 ? -7.675 -1.283 -5.242 1.00 0.00 27 ARG A O 13
ATOM 16580 N N . PRO A 1 28 ? -7.692 0.681 -6.423 1.00 0.00 28 PRO A N 13
ATOM 16581 C CA . PRO A 1 28 ? -8.790 0.290 -7.291 1.00 0.00 28 PRO A CA 13
ATOM 16582 C C . PRO A 1 28 ? -8.323 -0.717 -8.346 1.00 0.00 28 PRO A C 13
ATOM 16583 O O . PRO A 1 28 ? -9.142 -1.357 -9.003 1.00 0.00 28 PRO A O 13
ATOM 16594 N N . THR A 1 29 ? -7.009 -0.824 -8.473 1.00 0.00 29 THR A N 13
ATOM 16595 C CA . THR A 1 29 ? -6.423 -1.742 -9.436 1.00 0.00 29 THR A CA 13
ATOM 16596 C C . THR A 1 29 ? -6.424 -3.168 -8.881 1.00 0.00 29 THR A C 13
ATOM 16597 O O . THR A 1 29 ? -6.585 -4.130 -9.631 1.00 0.00 29 THR A O 13
ATOM 16608 N N . VAL A 1 30 ? -6.241 -3.260 -7.572 1.00 0.00 30 VAL A N 13
ATOM 16609 C CA . VAL A 1 30 ? -6.217 -4.552 -6.908 1.00 0.00 30 VAL A CA 13
ATOM 16610 C C . VAL A 1 30 ? -7.569 -5.243 -7.099 1.00 0.00 30 VAL A C 13
ATOM 16611 O O . VAL A 1 30 ? -7.624 -6.421 -7.450 1.00 0.00 30 VAL A O 13
ATOM 16624 N N . GLN A 1 31 ? -8.625 -4.481 -6.861 1.00 0.00 31 GLN A N 13
ATOM 16625 C CA . GLN A 1 31 ? -9.973 -5.005 -7.002 1.00 0.00 31 GLN A CA 13
ATOM 16626 C C . GLN A 1 31 ? -10.120 -5.741 -8.336 1.00 0.00 31 GLN A C 13
ATOM 16627 O O . GLN A 1 31 ? -10.621 -6.864 -8.377 1.00 0.00 31 GLN A O 13
ATOM 16641 N N . GLU A 1 32 ? -9.674 -5.079 -9.393 1.00 0.00 32 GLU A N 13
ATOM 16642 C CA . GLU A 1 32 ? -9.749 -5.656 -10.723 1.00 0.00 32 GLU A CA 13
ATOM 16643 C C . GLU A 1 32 ? -9.139 -7.060 -10.729 1.00 0.00 32 GLU A C 13
ATOM 16644 O O . GLU A 1 32 ? -9.438 -7.867 -11.608 1.00 0.00 32 GLU A O 13
ATOM 16656 N N . ASP A 1 33 ? -8.295 -7.307 -9.738 1.00 0.00 33 ASP A N 13
ATOM 16657 C CA . ASP A 1 33 ? -7.641 -8.598 -9.617 1.00 0.00 33 ASP A CA 13
ATOM 16658 C C . ASP A 1 33 ? -8.392 -9.452 -8.593 1.00 0.00 33 ASP A C 13
ATOM 16659 O O . ASP A 1 33 ? -8.891 -10.528 -8.922 1.00 0.00 33 ASP A O 13
ATOM 16668 N N . GLY A 1 34 ? -8.450 -8.940 -7.372 1.00 0.00 34 GLY A N 13
ATOM 16669 C CA . GLY A 1 34 ? -9.131 -9.643 -6.298 1.00 0.00 34 GLY A CA 13
ATOM 16670 C C . GLY A 1 34 ? -8.457 -9.373 -4.952 1.00 0.00 34 GLY A C 13
ATOM 16671 O O . GLY A 1 34 ? -8.015 -10.303 -4.278 1.00 0.00 34 GLY A O 13
ATOM 16675 N N . GLY A 1 35 ? -8.397 -8.098 -4.601 1.00 0.00 35 GLY A N 13
ATOM 16676 C CA . GLY A 1 35 ? -7.783 -7.695 -3.347 1.00 0.00 35 GLY A CA 13
ATOM 16677 C C . GLY A 1 35 ? -8.181 -6.265 -2.975 1.00 0.00 35 GLY A C 13
ATOM 16678 O O . GLY A 1 35 ? -8.895 -5.601 -3.727 1.00 0.00 35 GLY A O 13
ATOM 16682 N N . ASP A 1 36 ? -7.702 -5.833 -1.819 1.00 0.00 36 ASP A N 13
ATOM 16683 C CA . ASP A 1 36 ? -7.998 -4.494 -1.339 1.00 0.00 36 ASP A CA 13
ATOM 16684 C C . ASP A 1 36 ? -6.813 -3.974 -0.523 1.00 0.00 36 ASP A C 13
ATOM 16685 O O . ASP A 1 36 ? -6.482 -4.532 0.522 1.00 0.00 36 ASP A O 13
ATOM 16694 N N . VAL A 1 37 ? -6.206 -2.912 -1.031 1.00 0.00 37 VAL A N 13
ATOM 16695 C CA . VAL A 1 37 ? -5.065 -2.311 -0.362 1.00 0.00 37 VAL A CA 13
ATOM 16696 C C . VAL A 1 37 ? -5.548 -1.168 0.534 1.00 0.00 37 VAL A C 13
ATOM 16697 O O . VAL A 1 37 ? -6.123 -0.195 0.049 1.00 0.00 37 VAL A O 13
ATOM 16710 N N . ILE A 1 38 ? -5.295 -1.324 1.826 1.00 0.00 38 ILE A N 13
ATOM 16711 C CA . ILE A 1 38 ? -5.696 -0.318 2.793 1.00 0.00 38 ILE A CA 13
ATOM 16712 C C . ILE A 1 38 ? -4.458 0.206 3.521 1.00 0.00 38 ILE A C 13
ATOM 16713 O O . ILE A 1 38 ? -3.918 -0.465 4.400 1.00 0.00 38 ILE A O 13
ATOM 16729 N N . TYR A 1 39 ? -4.041 1.402 3.128 1.00 0.00 39 TYR A N 13
ATOM 16730 C CA . TYR A 1 39 ? -2.875 2.024 3.733 1.00 0.00 39 TYR A CA 13
ATOM 16731 C C . TYR A 1 39 ? -3.183 2.503 5.153 1.00 0.00 39 TYR A C 13
ATOM 16732 O O . TYR A 1 39 ? -3.840 3.527 5.338 1.00 0.00 39 TYR A O 13
ATOM 16750 N N . ARG A 1 40 ? -2.696 1.739 6.119 1.00 0.00 40 ARG A N 13
ATOM 16751 C CA . ARG A 1 40 ? -2.911 2.073 7.517 1.00 0.00 40 ARG A CA 13
ATOM 16752 C C . ARG A 1 40 ? -1.581 2.077 8.273 1.00 0.00 40 ARG A C 13
ATOM 16753 O O . ARG A 1 40 ? -1.145 1.043 8.776 1.00 0.00 40 ARG A O 13
ATOM 16774 N N . GLY A 1 41 ? -0.973 3.253 8.329 1.00 0.00 41 GLY A N 13
ATOM 16775 C CA . GLY A 1 41 ? 0.299 3.405 9.015 1.00 0.00 41 GLY A CA 13
ATOM 16776 C C . GLY A 1 41 ? 1.434 3.646 8.019 1.00 0.00 41 GLY A C 13
ATOM 16777 O O . GLY A 1 41 ? 1.520 2.970 6.995 1.00 0.00 41 GLY A O 13
ATOM 16781 N N . PHE A 1 42 ? 2.277 4.613 8.352 1.00 0.00 42 PHE A N 13
ATOM 16782 C CA . PHE A 1 42 ? 3.403 4.951 7.499 1.00 0.00 42 PHE A CA 13
ATOM 16783 C C . PHE A 1 42 ? 4.633 5.315 8.334 1.00 0.00 42 PHE A C 13
ATOM 16784 O O . PHE A 1 42 ? 4.673 6.376 8.956 1.00 0.00 42 PHE A O 13
ATOM 16801 N N . GLU A 1 43 ? 5.607 4.417 8.318 1.00 0.00 43 GLU A N 13
ATOM 16802 C CA . GLU A 1 43 ? 6.834 4.631 9.066 1.00 0.00 43 GLU A CA 13
ATOM 16803 C C . GLU A 1 43 ? 8.044 4.200 8.234 1.00 0.00 43 GLU A C 13
ATOM 16804 O O . GLU A 1 43 ? 7.942 3.297 7.405 1.00 0.00 43 GLU A O 13
ATOM 16816 N N . ASP A 1 44 ? 9.161 4.868 8.483 1.00 0.00 44 ASP A N 13
ATOM 16817 C CA . ASP A 1 44 ? 10.389 4.566 7.767 1.00 0.00 44 ASP A CA 13
ATOM 16818 C C . ASP A 1 44 ? 10.072 4.358 6.285 1.00 0.00 44 ASP A C 13
ATOM 16819 O O . ASP A 1 44 ? 10.776 3.624 5.593 1.00 0.00 44 ASP A O 13
ATOM 16828 N N . GLY A 1 45 ? 9.012 5.018 5.841 1.00 0.00 45 GLY A N 13
ATOM 16829 C CA . GLY A 1 45 ? 8.593 4.915 4.453 1.00 0.00 45 GLY A CA 13
ATOM 16830 C C . GLY A 1 45 ? 7.677 3.707 4.246 1.00 0.00 45 GLY A C 13
ATOM 16831 O O . GLY A 1 45 ? 6.680 3.796 3.531 1.00 0.00 45 GLY A O 13
ATOM 16835 N N . ILE A 1 46 ? 8.048 2.607 4.883 1.00 0.00 46 ILE A N 13
ATOM 16836 C CA . ILE A 1 46 ? 7.273 1.383 4.777 1.00 0.00 46 ILE A CA 13
ATOM 16837 C C . ILE A 1 46 ? 5.789 1.707 4.964 1.00 0.00 46 ILE A C 13
ATOM 16838 O O . ILE A 1 46 ? 5.326 1.886 6.089 1.00 0.00 46 ILE A O 13
ATOM 16854 N N . VAL A 1 47 ? 5.085 1.772 3.844 1.00 0.00 47 VAL A N 13
ATOM 16855 C CA . VAL A 1 47 ? 3.663 2.072 3.871 1.00 0.00 47 VAL A CA 13
ATOM 16856 C C . VAL A 1 47 ? 2.886 0.805 4.235 1.00 0.00 47 VAL A C 13
ATOM 16857 O O . VAL A 1 47 ? 2.859 -0.154 3.465 1.00 0.00 47 VAL A O 13
ATOM 16870 N N . ARG A 1 48 ? 2.272 0.842 5.408 1.00 0.00 48 ARG A N 13
ATOM 16871 C CA . ARG A 1 48 ? 1.497 -0.291 5.884 1.00 0.00 48 ARG A CA 13
ATOM 16872 C C . ARG A 1 48 ? 0.193 -0.411 5.093 1.00 0.00 48 ARG A C 13
ATOM 16873 O O . ARG A 1 48 ? -0.705 0.417 5.240 1.00 0.00 48 ARG A O 13
ATOM 16894 N N . LEU A 1 49 ? 0.130 -1.449 4.272 1.00 0.00 49 LEU A N 13
ATOM 16895 C CA . LEU A 1 49 ? -1.049 -1.688 3.458 1.00 0.00 49 LEU A CA 13
ATOM 16896 C C . LEU A 1 49 ? -1.598 -3.084 3.761 1.00 0.00 49 LEU A C 13
ATOM 16897 O O . LEU A 1 49 ? -0.832 -4.027 3.957 1.00 0.00 49 LEU A O 13
ATOM 16913 N N . LYS A 1 50 ? -2.919 -3.173 3.788 1.00 0.00 50 LYS A N 13
ATOM 16914 C CA . LYS A 1 50 ? -3.579 -4.438 4.063 1.00 0.00 50 LYS A CA 13
ATOM 16915 C C . LYS A 1 50 ? -4.133 -5.014 2.758 1.00 0.00 50 LYS A C 13
ATOM 16916 O O . LYS A 1 50 ? -5.346 -5.071 2.566 1.00 0.00 50 LYS A O 13
ATOM 16935 N N . LEU A 1 51 ? -3.216 -5.426 1.894 1.00 0.00 51 LEU A N 13
ATOM 16936 C CA . LEU A 1 51 ? -3.598 -5.995 0.613 1.00 0.00 51 LEU A CA 13
ATOM 16937 C C . LEU A 1 51 ? -3.637 -7.520 0.729 1.00 0.00 51 LEU A C 13
ATOM 16938 O O . LEU A 1 51 ? -2.875 -8.108 1.495 1.00 0.00 51 LEU A O 13
ATOM 16954 N N . GLN A 1 52 ? -4.532 -8.118 -0.043 1.00 0.00 52 GLN A N 13
ATOM 16955 C CA . GLN A 1 52 ? -4.680 -9.564 -0.036 1.00 0.00 52 GLN A CA 13
ATOM 16956 C C . GLN A 1 52 ? -5.191 -10.050 -1.394 1.00 0.00 52 GLN A C 13
ATOM 16957 O O . GLN A 1 52 ? -5.624 -9.250 -2.222 1.00 0.00 52 GLN A O 13
ATOM 16971 N N . GLY A 1 53 ? -5.125 -11.360 -1.580 1.00 0.00 53 GLY A N 13
ATOM 16972 C CA . GLY A 1 53 ? -5.576 -11.964 -2.823 1.00 0.00 53 GLY A CA 13
ATOM 16973 C C . GLY A 1 53 ? -4.411 -12.617 -3.570 1.00 0.00 53 GLY A C 13
ATOM 16974 O O . GLY A 1 53 ? -4.439 -13.816 -3.844 1.00 0.00 53 GLY A O 13
ATOM 16978 N N . SER A 1 54 ? -3.415 -11.800 -3.876 1.00 0.00 54 SER A N 13
ATOM 16979 C CA . SER A 1 54 ? -2.242 -12.283 -4.586 1.00 0.00 54 SER A CA 13
ATOM 16980 C C . SER A 1 54 ? -1.803 -13.632 -4.014 1.00 0.00 54 SER A C 13
ATOM 16981 O O . SER A 1 54 ? -1.587 -14.586 -4.760 1.00 0.00 54 SER A O 13
ATOM 16989 N N . CYS A 1 55 ? -1.685 -13.669 -2.695 1.00 0.00 55 CYS A N 13
ATOM 16990 C CA . CYS A 1 55 ? -1.275 -14.885 -2.014 1.00 0.00 55 CYS A CA 13
ATOM 16991 C C . CYS A 1 55 ? 0.228 -15.071 -2.224 1.00 0.00 55 CYS A C 13
ATOM 16992 O O . CYS A 1 55 ? 0.791 -14.568 -3.196 1.00 0.00 55 CYS A O 13
ATOM 17000 N N . THR A 1 56 ? 0.838 -15.793 -1.296 1.00 0.00 56 THR A N 13
ATOM 17001 C CA . THR A 1 56 ? 2.267 -16.052 -1.367 1.00 0.00 56 THR A CA 13
ATOM 17002 C C . THR A 1 56 ? 2.542 -17.297 -2.210 1.00 0.00 56 THR A C 13
ATOM 17003 O O . THR A 1 56 ? 3.653 -17.828 -2.195 1.00 0.00 56 THR A O 13
ATOM 17014 N N . SER A 1 57 ? 1.515 -17.728 -2.926 1.00 0.00 57 SER A N 13
ATOM 17015 C CA . SER A 1 57 ? 1.633 -18.901 -3.774 1.00 0.00 57 SER A CA 13
ATOM 17016 C C . SER A 1 57 ? 3.009 -18.929 -4.441 1.00 0.00 57 SER A C 13
ATOM 17017 O O . SER A 1 57 ? 3.854 -19.753 -4.096 1.00 0.00 57 SER A O 13
ATOM 17025 N N . CYS A 1 58 ? 3.192 -18.018 -5.386 1.00 0.00 58 CYS A N 13
ATOM 17026 C CA . CYS A 1 58 ? 4.451 -17.927 -6.105 1.00 0.00 58 CYS A CA 13
ATOM 17027 C C . CYS A 1 58 ? 5.112 -16.594 -5.748 1.00 0.00 58 CYS A C 13
ATOM 17028 O O . CYS A 1 58 ? 4.435 -15.576 -5.620 1.00 0.00 58 CYS A O 13
ATOM 17036 N N . PRO A 1 59 ? 6.463 -16.646 -5.595 1.00 0.00 59 PRO A N 13
ATOM 17037 C CA . PRO A 1 59 ? 7.224 -15.455 -5.256 1.00 0.00 59 PRO A CA 13
ATOM 17038 C C . PRO A 1 59 ? 7.362 -14.530 -6.466 1.00 0.00 59 PRO A C 13
ATOM 17039 O O . PRO A 1 59 ? 7.174 -13.320 -6.352 1.00 0.00 59 PRO A O 13
ATOM 17050 N N . SER A 1 60 ? 7.690 -15.135 -7.599 1.00 0.00 60 SER A N 13
ATOM 17051 C CA . SER A 1 60 ? 7.856 -14.380 -8.830 1.00 0.00 60 SER A CA 13
ATOM 17052 C C . SER A 1 60 ? 6.797 -13.279 -8.915 1.00 0.00 60 SER A C 13
ATOM 17053 O O . SER A 1 60 ? 7.107 -12.100 -8.756 1.00 0.00 60 SER A O 13
ATOM 17061 N N . SER A 1 61 ? 5.567 -13.704 -9.167 1.00 0.00 61 SER A N 13
ATOM 17062 C CA . SER A 1 61 ? 4.460 -12.769 -9.275 1.00 0.00 61 SER A CA 13
ATOM 17063 C C . SER A 1 61 ? 4.594 -11.674 -8.215 1.00 0.00 61 SER A C 13
ATOM 17064 O O . SER A 1 61 ? 4.404 -10.495 -8.509 1.00 0.00 61 SER A O 13
ATOM 17072 N N . ILE A 1 62 ? 4.920 -12.104 -7.005 1.00 0.00 62 ILE A N 13
ATOM 17073 C CA . ILE A 1 62 ? 5.081 -11.174 -5.900 1.00 0.00 62 ILE A CA 13
ATOM 17074 C C . ILE A 1 62 ? 6.251 -10.233 -6.197 1.00 0.00 62 ILE A C 13
ATOM 17075 O O . ILE A 1 62 ? 6.088 -9.013 -6.190 1.00 0.00 62 ILE A O 13
ATOM 17091 N N . ILE A 1 63 ? 7.403 -10.835 -6.452 1.00 0.00 63 ILE A N 13
ATOM 17092 C CA . ILE A 1 63 ? 8.599 -10.066 -6.751 1.00 0.00 63 ILE A CA 13
ATOM 17093 C C . ILE A 1 63 ? 8.363 -9.234 -8.013 1.00 0.00 63 ILE A C 13
ATOM 17094 O O . ILE A 1 63 ? 9.121 -8.310 -8.303 1.00 0.00 63 ILE A O 13
ATOM 17110 N N . THR A 1 64 ? 7.307 -9.591 -8.730 1.00 0.00 64 THR A N 13
ATOM 17111 C CA . THR A 1 64 ? 6.961 -8.889 -9.954 1.00 0.00 64 THR A CA 13
ATOM 17112 C C . THR A 1 64 ? 5.982 -7.752 -9.658 1.00 0.00 64 THR A C 13
ATOM 17113 O O . THR A 1 64 ? 6.183 -6.622 -10.103 1.00 0.00 64 THR A O 13
ATOM 17124 N N . LEU A 1 65 ? 4.942 -8.089 -8.909 1.00 0.00 65 LEU A N 13
ATOM 17125 C CA . LEU A 1 65 ? 3.931 -7.111 -8.549 1.00 0.00 65 LEU A CA 13
ATOM 17126 C C . LEU A 1 65 ? 4.321 -6.444 -7.228 1.00 0.00 65 LEU A C 13
ATOM 17127 O O . LEU A 1 65 ? 4.608 -5.248 -7.193 1.00 0.00 65 LEU A O 13
ATOM 17143 N N . LYS A 1 66 ? 4.317 -7.245 -6.173 1.00 0.00 66 LYS A N 13
ATOM 17144 C CA . LYS A 1 66 ? 4.667 -6.748 -4.854 1.00 0.00 66 LYS A CA 13
ATOM 17145 C C . LYS A 1 66 ? 5.852 -5.787 -4.973 1.00 0.00 66 LYS A C 13
ATOM 17146 O O . LYS A 1 66 ? 5.730 -4.604 -4.658 1.00 0.00 66 LYS A O 13
ATOM 17165 N N . SER A 1 67 ? 6.970 -6.332 -5.428 1.00 0.00 67 SER A N 13
ATOM 17166 C CA . SER A 1 67 ? 8.176 -5.538 -5.593 1.00 0.00 67 SER A CA 13
ATOM 17167 C C . SER A 1 67 ? 7.914 -4.382 -6.560 1.00 0.00 67 SER A C 13
ATOM 17168 O O . SER A 1 67 ? 8.041 -3.217 -6.189 1.00 0.00 67 SER A O 13
ATOM 17176 N N . GLY A 1 68 ? 7.552 -4.745 -7.782 1.00 0.00 68 GLY A N 13
ATOM 17177 C CA . GLY A 1 68 ? 7.270 -3.753 -8.804 1.00 0.00 68 GLY A CA 13
ATOM 17178 C C . GLY A 1 68 ? 6.486 -2.575 -8.224 1.00 0.00 68 GLY A C 13
ATOM 17179 O O . GLY A 1 68 ? 6.894 -1.423 -8.367 1.00 0.00 68 GLY A O 13
ATOM 17183 N N . ILE A 1 69 ? 5.376 -2.903 -7.581 1.00 0.00 69 ILE A N 13
ATOM 17184 C CA . ILE A 1 69 ? 4.531 -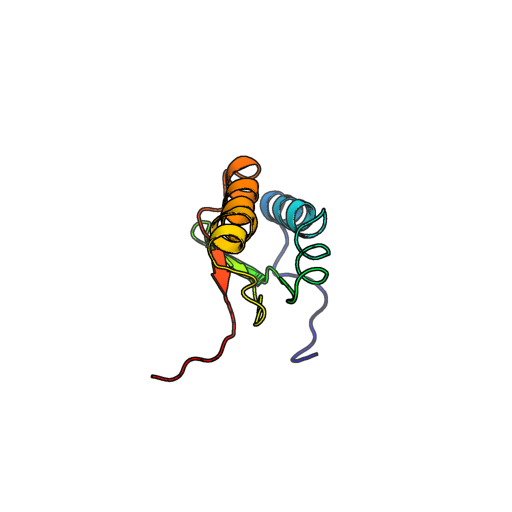1.885 -6.978 1.00 0.00 69 ILE A CA 13
ATOM 17185 C C . ILE A 1 69 ? 5.340 -1.110 -5.937 1.00 0.00 69 ILE A C 13
ATOM 17186 O O . ILE A 1 69 ? 5.249 0.115 -5.863 1.00 0.00 69 ILE A O 13
ATOM 17202 N N . GLN A 1 70 ? 6.112 -1.853 -5.160 1.00 0.00 70 GLN A N 13
ATOM 17203 C CA . GLN A 1 70 ? 6.935 -1.250 -4.125 1.00 0.00 70 GLN A CA 13
ATOM 17204 C C . GLN A 1 70 ? 7.836 -0.168 -4.728 1.00 0.00 70 GLN A C 13
ATOM 17205 O O . GLN A 1 70 ? 7.903 0.945 -4.211 1.00 0.00 70 GLN A O 13
ATOM 17219 N N . ASN A 1 71 ? 8.503 -0.535 -5.811 1.00 0.00 71 ASN A N 13
ATOM 17220 C CA . ASN A 1 71 ? 9.396 0.390 -6.489 1.00 0.00 71 ASN A CA 13
ATOM 17221 C C . ASN A 1 71 ? 8.611 1.636 -6.905 1.00 0.00 71 ASN A C 13
ATOM 17222 O O . ASN A 1 71 ? 8.913 2.741 -6.459 1.00 0.00 71 ASN A O 13
ATOM 17233 N N . MET A 1 72 ? 7.620 1.415 -7.756 1.00 0.00 72 MET A N 13
ATOM 17234 C CA . MET A 1 72 ? 6.790 2.508 -8.237 1.00 0.00 72 MET A CA 13
ATOM 17235 C C . MET A 1 72 ? 6.482 3.498 -7.113 1.00 0.00 72 MET A C 13
ATOM 17236 O O . MET A 1 72 ? 6.602 4.709 -7.297 1.00 0.00 72 MET A O 13
ATOM 17250 N N . LEU A 1 73 ? 6.091 2.948 -5.973 1.00 0.00 73 LEU A N 13
ATOM 17251 C CA . LEU A 1 73 ? 5.764 3.768 -4.819 1.00 0.00 73 LEU A CA 13
ATOM 17252 C C . LEU A 1 73 ? 6.923 4.726 -4.536 1.00 0.00 73 LEU A C 13
ATOM 17253 O O . LEU A 1 73 ? 6.709 5.921 -4.332 1.00 0.00 73 LEU A O 13
ATOM 17269 N N . GLN A 1 74 ? 8.124 4.168 -4.532 1.00 0.00 74 GLN A N 13
ATOM 17270 C CA . GLN A 1 74 ? 9.317 4.957 -4.278 1.00 0.00 74 GLN A CA 13
ATOM 17271 C C . GLN A 1 74 ? 9.587 5.903 -5.450 1.00 0.00 74 GLN A C 13
ATOM 17272 O O . GLN A 1 74 ? 9.916 7.071 -5.247 1.00 0.00 74 GLN A O 13
ATOM 17286 N N . PHE A 1 75 ? 9.439 5.363 -6.651 1.00 0.00 75 PHE A N 13
ATOM 17287 C CA . PHE A 1 75 ? 9.664 6.144 -7.855 1.00 0.00 75 PHE A CA 13
ATOM 17288 C C . PHE A 1 75 ? 8.886 7.461 -7.808 1.00 0.00 75 PHE A C 13
ATOM 17289 O O . PHE A 1 75 ? 9.447 8.527 -8.057 1.00 0.00 75 PHE A O 13
ATOM 17306 N N . TYR A 1 76 ? 7.606 7.344 -7.486 1.00 0.00 76 TYR A N 13
ATOM 17307 C CA . TYR A 1 76 ? 6.746 8.512 -7.403 1.00 0.00 76 TYR A CA 13
ATOM 17308 C C . TYR A 1 76 ? 7.097 9.366 -6.183 1.00 0.00 76 TYR A C 13
ATOM 17309 O O . TYR A 1 76 ? 7.387 10.553 -6.314 1.00 0.00 76 TYR A O 13
ATOM 17327 N N . ILE A 1 77 ? 7.059 8.726 -5.023 1.00 0.00 77 ILE A N 13
ATOM 17328 C CA . ILE A 1 77 ? 7.370 9.412 -3.779 1.00 0.00 77 ILE A CA 13
ATOM 17329 C C . ILE A 1 77 ? 8.649 8.822 -3.182 1.00 0.00 77 ILE A C 13
ATOM 17330 O O . ILE A 1 77 ? 8.714 7.627 -2.903 1.00 0.00 77 ILE A O 13
ATOM 17346 N N . PRO A 1 78 ? 9.661 9.711 -3.002 1.00 0.00 78 PRO A N 13
ATOM 17347 C CA . PRO A 1 78 ? 10.936 9.291 -2.443 1.00 0.00 78 PRO A CA 13
ATOM 17348 C C . PRO A 1 78 ? 10.823 9.059 -0.934 1.00 0.00 78 PRO A C 13
ATOM 17349 O O . PRO A 1 78 ? 11.788 8.648 -0.292 1.00 0.00 78 PRO A O 13
ATOM 17360 N N . GLU A 1 79 ? 9.636 9.332 -0.413 1.00 0.00 79 GLU A N 13
ATOM 17361 C CA . GLU A 1 79 ? 9.384 9.158 1.007 1.00 0.00 79 GLU A CA 13
ATOM 17362 C C . GLU A 1 79 ? 9.325 7.670 1.357 1.00 0.00 79 GLU A C 13
ATOM 17363 O O . GLU A 1 79 ? 10.219 7.148 2.021 1.00 0.00 79 GLU A O 13
ATOM 17375 N N . VAL A 1 80 ? 8.262 7.028 0.895 1.00 0.00 80 VAL A N 13
ATOM 17376 C CA . VAL A 1 80 ? 8.074 5.609 1.151 1.00 0.00 80 VAL A CA 13
ATOM 17377 C C . VAL A 1 80 ? 9.382 4.867 0.868 1.00 0.00 80 VAL A C 13
ATOM 17378 O O . VAL A 1 80 ? 10.228 5.355 0.121 1.00 0.00 80 VAL A O 13
ATOM 17391 N N . GLU A 1 81 ? 9.507 3.699 1.482 1.00 0.00 81 GLU A N 13
ATOM 17392 C CA . GLU A 1 81 ? 10.697 2.885 1.307 1.00 0.00 81 GLU A CA 13
ATOM 17393 C C . GLU A 1 81 ? 10.318 1.499 0.779 1.00 0.00 81 GLU A C 13
ATOM 17394 O O . GLU A 1 81 ? 10.816 1.070 -0.260 1.00 0.00 81 GLU A O 13
ATOM 17406 N N . GLY A 1 82 ? 9.442 0.838 1.521 1.00 0.00 82 GLY A N 13
ATOM 17407 C CA . GLY A 1 82 ? 8.991 -0.490 1.141 1.00 0.00 82 GLY A CA 13
ATOM 17408 C C . GLY A 1 82 ? 7.484 -0.641 1.355 1.00 0.00 82 GLY A C 13
ATOM 17409 O O . GLY A 1 82 ? 6.782 0.348 1.559 1.00 0.00 82 GLY A O 13
ATOM 17413 N N . VAL A 1 83 ? 7.032 -1.884 1.302 1.00 0.00 83 VAL A N 13
ATOM 17414 C CA . VAL A 1 83 ? 5.620 -2.176 1.488 1.00 0.00 83 VAL A CA 13
ATOM 17415 C C . VAL A 1 83 ? 5.472 -3.367 2.437 1.00 0.00 83 VAL A C 13
ATOM 17416 O O . VAL A 1 83 ? 6.406 -4.148 2.612 1.00 0.00 83 VAL A O 13
ATOM 17429 N N . GLU A 1 84 ? 4.289 -3.469 3.026 1.00 0.00 84 GLU A N 13
ATOM 17430 C CA . GLU A 1 84 ? 4.005 -4.551 3.952 1.00 0.00 84 GLU A CA 13
ATOM 17431 C C . GLU A 1 84 ? 2.512 -4.888 3.935 1.00 0.00 84 GLU A C 13
ATOM 17432 O O . GLU A 1 84 ? 1.674 -3.999 3.792 1.00 0.00 84 GLU A O 13
ATOM 17444 N N . GLN A 1 85 ? 2.226 -6.174 4.082 1.00 0.00 85 GLN A N 13
ATOM 17445 C CA . GLN A 1 85 ? 0.850 -6.638 4.085 1.00 0.00 85 GLN A CA 13
ATOM 17446 C C . GLN A 1 85 ? 0.301 -6.666 5.512 1.00 0.00 85 GLN A C 13
ATOM 17447 O O . GLN A 1 85 ? 0.262 -7.719 6.145 1.00 0.00 85 GLN A O 13
ATOM 17461 N N . VAL A 1 86 ? -0.108 -5.495 5.977 1.00 0.00 86 VAL A N 13
ATOM 17462 C CA . VAL A 1 86 ? -0.653 -5.372 7.319 1.00 0.00 86 VAL A CA 13
ATOM 17463 C C . VAL A 1 86 ? -1.960 -6.161 7.409 1.00 0.00 86 VAL A C 13
ATOM 17464 O O . VAL A 1 86 ? -2.585 -6.452 6.389 1.00 0.00 86 VAL A O 13
ATOM 17477 N N . SER A 1 87 ? -2.334 -6.486 8.638 1.00 0.00 87 SER A N 13
ATOM 17478 C CA . SER A 1 87 ? -3.556 -7.237 8.873 1.00 0.00 87 SER A CA 13
ATOM 17479 C C . SER A 1 87 ? -4.183 -6.810 10.202 1.00 0.00 87 SER A C 13
ATOM 17480 O O . SER A 1 87 ? -3.476 -6.429 11.133 1.00 0.00 87 SER A O 13
ATOM 17488 N N . GLY A 1 88 ? -5.506 -6.889 10.247 1.00 0.00 88 GLY A N 13
ATOM 17489 C CA . GLY A 1 88 ? -6.236 -6.516 11.447 1.00 0.00 88 GLY A CA 13
ATOM 17490 C C . GLY A 1 88 ? -7.193 -7.631 11.874 1.00 0.00 88 GLY A C 13
ATOM 17491 O O . GLY A 1 88 ? -8.352 -7.653 11.460 1.00 0.00 88 GLY A O 13
ATOM 17495 N N . PRO A 1 89 ? -6.660 -8.553 12.720 1.00 0.00 89 PRO A N 13
ATOM 17496 C CA . PRO A 1 89 ? -7.454 -9.667 13.208 1.00 0.00 89 PRO A CA 13
ATOM 17497 C C . PRO A 1 89 ? -8.445 -9.207 14.279 1.00 0.00 89 PRO A C 13
ATOM 17498 O O . PRO A 1 89 ? -9.641 -9.481 14.183 1.00 0.00 89 PRO A O 13
ATOM 17509 N N . SER A 1 90 ? -7.911 -8.516 15.276 1.00 0.00 90 SER A N 13
ATOM 17510 C CA . SER A 1 90 ? -8.734 -8.015 16.364 1.00 0.00 90 SER A CA 13
ATOM 17511 C C . SER A 1 90 ? -9.954 -7.283 15.803 1.00 0.00 90 SER A C 13
ATOM 17512 O O . SER A 1 90 ? -9.833 -6.176 15.279 1.00 0.00 90 SER A O 13
ATOM 17520 N N . SER A 1 91 ? -11.103 -7.930 15.932 1.00 0.00 91 SER A N 13
ATOM 17521 C CA . SER A 1 91 ? -12.345 -7.354 15.444 1.00 0.00 91 SER A CA 13
ATOM 17522 C C . SER A 1 91 ? -13.206 -6.892 16.622 1.00 0.00 91 SER A C 13
ATOM 17523 O O . SER A 1 91 ? -13.677 -7.711 17.411 1.00 0.00 91 SER A O 13
ATOM 17531 N N . GLY A 1 92 ? -13.384 -5.581 16.706 1.00 0.00 92 GLY A N 13
ATOM 17532 C CA . GLY A 1 92 ? -14.179 -5.001 17.774 1.00 0.00 92 GLY A CA 13
ATOM 17533 C C . GLY A 1 92 ? -15.221 -4.029 17.216 1.00 0.00 92 GLY A C 13
ATOM 17534 O O . GLY A 1 92 ? -16.078 -4.419 16.424 1.00 0.00 92 GLY A O 13
ATOM 17538 N N . GLY A 1 1 ? 16.219 13.644 10.958 1.00 0.00 1 GLY A N 14
ATOM 17539 C CA . GLY A 1 1 ? 15.516 13.796 12.220 1.00 0.00 1 GLY A CA 14
ATOM 17540 C C . GLY A 1 1 ? 14.527 12.650 12.440 1.00 0.00 1 GLY A C 14
ATOM 17541 O O . GLY A 1 1 ? 13.989 12.098 11.481 1.00 0.00 1 GLY A O 14
ATOM 17545 N N . SER A 1 2 ? 14.317 12.325 13.707 1.00 0.00 2 SER A N 14
ATOM 17546 C CA . SER A 1 2 ? 13.402 11.255 14.063 1.00 0.00 2 SER A CA 14
ATOM 17547 C C . SER A 1 2 ? 12.259 11.807 14.919 1.00 0.00 2 SER A C 14
ATOM 17548 O O . SER A 1 2 ? 12.288 11.697 16.143 1.00 0.00 2 SER A O 14
ATOM 17556 N N . SER A 1 3 ? 11.281 12.387 14.239 1.00 0.00 3 SER A N 14
ATOM 17557 C CA . SER A 1 3 ? 10.131 12.956 14.921 1.00 0.00 3 SER A CA 14
ATOM 17558 C C . SER A 1 3 ? 8.961 11.971 14.886 1.00 0.00 3 SER A C 14
ATOM 17559 O O . SER A 1 3 ? 8.651 11.408 13.837 1.00 0.00 3 SER A O 14
ATOM 17567 N N . GLY A 1 4 ? 8.344 11.792 16.044 1.00 0.00 4 GLY A N 14
ATOM 17568 C CA . GLY A 1 4 ? 7.215 10.885 16.158 1.00 0.00 4 GLY A CA 14
ATOM 17569 C C . GLY A 1 4 ? 5.951 11.634 16.584 1.00 0.00 4 GLY A C 14
ATOM 17570 O O . GLY A 1 4 ? 6.010 12.540 17.413 1.00 0.00 4 GLY A O 14
ATOM 17574 N N . SER A 1 5 ? 4.835 11.227 15.997 1.00 0.00 5 SER A N 14
ATOM 17575 C CA . SER A 1 5 ? 3.557 11.848 16.305 1.00 0.00 5 SER A CA 14
ATOM 17576 C C . SER A 1 5 ? 2.412 10.935 15.864 1.00 0.00 5 SER A C 14
ATOM 17577 O O . SER A 1 5 ? 1.911 11.056 14.747 1.00 0.00 5 SER A O 14
ATOM 17585 N N . SER A 1 6 ? 2.029 10.041 16.765 1.00 0.00 6 SER A N 14
ATOM 17586 C CA . SER A 1 6 ? 0.952 9.108 16.483 1.00 0.00 6 SER A CA 14
ATOM 17587 C C . SER A 1 6 ? -0.364 9.868 16.297 1.00 0.00 6 SER A C 14
ATOM 17588 O O . SER A 1 6 ? -1.012 9.749 15.260 1.00 0.00 6 SER A O 14
ATOM 17596 N N . GLY A 1 7 ? -0.717 10.632 17.320 1.00 0.00 7 GLY A N 14
ATOM 17597 C CA . GLY A 1 7 ? -1.943 11.411 17.284 1.00 0.00 7 GLY A CA 14
ATOM 17598 C C . GLY A 1 7 ? -3.151 10.520 16.986 1.00 0.00 7 GLY A C 14
ATOM 17599 O O . GLY A 1 7 ? -3.047 9.296 17.024 1.00 0.00 7 GLY A O 14
ATOM 17603 N N . SER A 1 8 ? -4.269 11.170 16.696 1.00 0.00 8 SER A N 14
ATOM 17604 C CA . SER A 1 8 ? -5.495 10.452 16.393 1.00 0.00 8 SER A CA 14
ATOM 17605 C C . SER A 1 8 ? -5.656 10.309 14.877 1.00 0.00 8 SER A C 14
ATOM 17606 O O . SER A 1 8 ? -5.730 9.195 14.360 1.00 0.00 8 SER A O 14
ATOM 17614 N N . GLU A 1 9 ? -5.704 11.452 14.210 1.00 0.00 9 GLU A N 14
ATOM 17615 C CA . GLU A 1 9 ? -5.855 11.468 12.764 1.00 0.00 9 GLU A CA 14
ATOM 17616 C C . GLU A 1 9 ? -5.258 12.751 12.182 1.00 0.00 9 GLU A C 14
ATOM 17617 O O . GLU A 1 9 ? -5.990 13.658 11.790 1.00 0.00 9 GLU A O 14
ATOM 17629 N N . GLU A 1 10 ? -3.934 12.785 12.145 1.00 0.00 10 GLU A N 14
ATOM 17630 C CA . GLU A 1 10 ? -3.230 13.942 11.618 1.00 0.00 10 GLU A CA 14
ATOM 17631 C C . GLU A 1 10 ? -2.345 13.534 10.440 1.00 0.00 10 GLU A C 14
ATOM 17632 O O . GLU A 1 10 ? -1.176 13.196 10.625 1.00 0.00 10 GLU A O 14
ATOM 17644 N N . ASP A 1 11 ? -2.934 13.577 9.255 1.00 0.00 11 ASP A N 14
ATOM 17645 C CA . ASP A 1 11 ? -2.213 13.214 8.046 1.00 0.00 11 ASP A CA 14
ATOM 17646 C C . ASP A 1 11 ? -1.422 14.425 7.547 1.00 0.00 11 ASP A C 14
ATOM 17647 O O . ASP A 1 11 ? -1.840 15.566 7.740 1.00 0.00 11 ASP A O 14
ATOM 17656 N N . ASP A 1 12 ? -0.293 14.135 6.916 1.00 0.00 12 ASP A N 14
ATOM 17657 C CA . ASP A 1 12 ? 0.559 15.187 6.388 1.00 0.00 12 ASP A CA 14
ATOM 17658 C C . ASP A 1 12 ? 0.384 15.267 4.870 1.00 0.00 12 ASP A C 14
ATOM 17659 O O . ASP A 1 12 ? -0.360 14.480 4.286 1.00 0.00 12 ASP A O 14
ATOM 17668 N N . GLU A 1 13 ? 1.081 16.223 4.275 1.00 0.00 13 GLU A N 14
ATOM 17669 C CA . GLU A 1 13 ? 1.011 16.415 2.836 1.00 0.00 13 GLU A CA 14
ATOM 17670 C C . GLU A 1 13 ? 1.565 15.189 2.109 1.00 0.00 13 GLU A C 14
ATOM 17671 O O . GLU A 1 13 ? 1.214 14.934 0.959 1.00 0.00 13 GLU A O 14
ATOM 17683 N N . VAL A 1 14 ? 2.422 14.461 2.811 1.00 0.00 14 VAL A N 14
ATOM 17684 C CA . VAL A 1 14 ? 3.028 13.268 2.247 1.00 0.00 14 VAL A CA 14
ATOM 17685 C C . VAL A 1 14 ? 1.995 12.139 2.221 1.00 0.00 14 VAL A C 14
ATOM 17686 O O . VAL A 1 14 ? 1.815 11.481 1.197 1.00 0.00 14 VAL A O 14
ATOM 17699 N N . VAL A 1 15 ? 1.344 11.951 3.359 1.00 0.00 15 VAL A N 14
ATOM 17700 C CA . VAL A 1 15 ? 0.332 10.914 3.480 1.00 0.00 15 VAL A CA 14
ATOM 17701 C C . VAL A 1 15 ? -0.641 11.018 2.305 1.00 0.00 15 VAL A C 14
ATOM 17702 O O . VAL A 1 15 ? -0.828 10.056 1.561 1.00 0.00 15 VAL A O 14
ATOM 17715 N N . ALA A 1 16 ? -1.237 12.194 2.174 1.00 0.00 16 ALA A N 14
ATOM 17716 C CA . ALA A 1 16 ? -2.187 12.436 1.102 1.00 0.00 16 ALA A CA 14
ATOM 17717 C C . ALA A 1 16 ? -1.560 12.027 -0.232 1.00 0.00 16 ALA A C 14
ATOM 17718 O O . ALA A 1 16 ? -2.258 11.577 -1.140 1.00 0.00 16 ALA A O 14
ATOM 17725 N N . MET A 1 17 ? -0.248 12.197 -0.309 1.00 0.00 17 MET A N 14
ATOM 17726 C CA . MET A 1 17 ? 0.481 11.851 -1.518 1.00 0.00 17 MET A CA 14
ATOM 17727 C C . MET A 1 17 ? 0.395 10.350 -1.799 1.00 0.00 17 MET A C 14
ATOM 17728 O O . MET A 1 17 ? 0.037 9.941 -2.902 1.00 0.00 17 MET A O 14
ATOM 17742 N N . ILE A 1 18 ? 0.731 9.570 -0.783 1.00 0.00 18 ILE A N 14
ATOM 17743 C CA . ILE A 1 18 ? 0.697 8.122 -0.907 1.00 0.00 18 ILE A CA 14
ATOM 17744 C C . ILE A 1 18 ? -0.731 7.676 -1.228 1.00 0.00 18 ILE A C 14
ATOM 17745 O O . ILE A 1 18 ? -0.953 6.926 -2.177 1.00 0.00 18 ILE A O 14
ATOM 17761 N N . LYS A 1 19 ? -1.663 8.156 -0.417 1.00 0.00 19 LYS A N 14
ATOM 17762 C CA . LYS A 1 19 ? -3.064 7.817 -0.602 1.00 0.00 19 LYS A CA 14
ATOM 17763 C C . LYS A 1 19 ? -3.397 7.840 -2.096 1.00 0.00 19 LYS A C 14
ATOM 17764 O O . LYS A 1 19 ? -3.989 6.898 -2.618 1.00 0.00 19 LYS A O 14
ATOM 17783 N N . GLU A 1 20 ? -3.002 8.929 -2.740 1.00 0.00 20 GLU A N 14
ATOM 17784 C CA . GLU A 1 20 ? -3.250 9.088 -4.162 1.00 0.00 20 GLU A CA 14
ATOM 17785 C C . GLU A 1 20 ? -2.568 7.967 -4.950 1.00 0.00 20 GLU A C 14
ATOM 17786 O O . GLU A 1 20 ? -3.215 7.264 -5.723 1.00 0.00 20 GLU A O 14
ATOM 17798 N N . LEU A 1 21 ? -1.269 7.836 -4.725 1.00 0.00 21 LEU A N 14
ATOM 17799 C CA . LEU A 1 21 ? -0.491 6.813 -5.403 1.00 0.00 21 LEU A CA 14
ATOM 17800 C C . LEU A 1 21 ? -1.183 5.459 -5.238 1.00 0.00 21 LEU A C 14
ATOM 17801 O O . LEU A 1 21 ? -0.951 4.540 -6.021 1.00 0.00 21 LEU A O 14
ATOM 17817 N N . LEU A 1 22 ? -2.020 5.380 -4.214 1.00 0.00 22 LEU A N 14
ATOM 17818 C CA . LEU A 1 22 ? -2.748 4.154 -3.936 1.00 0.00 22 LEU A CA 14
ATOM 17819 C C . LEU A 1 22 ? -4.066 4.160 -4.712 1.00 0.00 22 LEU A C 14
ATOM 17820 O O . LEU A 1 22 ? -4.422 3.169 -5.349 1.00 0.00 22 LEU A O 14
ATOM 17836 N N . ASP A 1 23 ? -4.756 5.290 -4.634 1.00 0.00 23 ASP A N 14
ATOM 17837 C CA . ASP A 1 23 ? -6.027 5.439 -5.321 1.00 0.00 23 ASP A CA 14
ATOM 17838 C C . ASP A 1 23 ? -5.786 5.461 -6.832 1.00 0.00 23 ASP A C 14
ATOM 17839 O O . ASP A 1 23 ? -6.595 4.944 -7.601 1.00 0.00 23 ASP A O 14
ATOM 17848 N N . THR A 1 24 ? -4.670 6.065 -7.212 1.00 0.00 24 THR A N 14
ATOM 17849 C CA . THR A 1 24 ? -4.312 6.161 -8.617 1.00 0.00 24 THR A CA 14
ATOM 17850 C C . THR A 1 24 ? -4.724 4.890 -9.360 1.00 0.00 24 THR A C 14
ATOM 17851 O O . THR A 1 24 ? -5.845 4.792 -9.858 1.00 0.00 24 THR A O 14
ATOM 17862 N N . ARG A 1 25 ? -3.794 3.947 -9.415 1.00 0.00 25 ARG A N 14
ATOM 17863 C CA . ARG A 1 25 ? -4.046 2.685 -10.089 1.00 0.00 25 ARG A CA 14
ATOM 17864 C C . ARG A 1 25 ? -3.354 1.539 -9.348 1.00 0.00 25 ARG A C 14
ATOM 17865 O O . ARG A 1 25 ? -2.747 0.670 -9.972 1.00 0.00 25 ARG A O 14
ATOM 17886 N N . ILE A 1 26 ? -3.468 1.576 -8.029 1.00 0.00 26 ILE A N 14
ATOM 17887 C CA . ILE A 1 26 ? -2.861 0.551 -7.198 1.00 0.00 26 ILE A CA 14
ATOM 17888 C C . ILE A 1 26 ? -3.950 -0.148 -6.381 1.00 0.00 26 ILE A C 14
ATOM 17889 O O . ILE A 1 26 ? -4.088 -1.369 -6.441 1.00 0.00 26 ILE A O 14
ATOM 17905 N N . ARG A 1 27 ? -4.694 0.655 -5.634 1.00 0.00 27 ARG A N 14
ATOM 17906 C CA . ARG A 1 27 ? -5.765 0.129 -4.806 1.00 0.00 27 ARG A CA 14
ATOM 17907 C C . ARG A 1 27 ? -6.847 -0.509 -5.680 1.00 0.00 27 ARG A C 14
ATOM 17908 O O . ARG A 1 27 ? -7.268 -1.636 -5.429 1.00 0.00 27 ARG A O 14
ATOM 17929 N N . PRO A 1 28 ? -7.277 0.262 -6.716 1.00 0.00 28 PRO A N 14
ATOM 17930 C CA . PRO A 1 28 ? -8.301 -0.216 -7.628 1.00 0.00 28 PRO A CA 14
ATOM 17931 C C . PRO A 1 28 ? -7.733 -1.258 -8.594 1.00 0.00 28 PRO A C 14
ATOM 17932 O O . PRO A 1 28 ? -8.453 -1.781 -9.444 1.00 0.00 28 PRO A O 14
ATOM 17943 N N . THR A 1 29 ? -6.447 -1.529 -8.431 1.00 0.00 29 THR A N 14
ATOM 17944 C CA . THR A 1 29 ? -5.773 -2.500 -9.278 1.00 0.00 29 THR A CA 14
ATOM 17945 C C . THR A 1 29 ? -5.702 -3.859 -8.579 1.00 0.00 29 THR A C 14
ATOM 17946 O O . THR A 1 29 ? -6.082 -4.878 -9.154 1.00 0.00 29 THR A O 14
ATOM 17957 N N . VAL A 1 30 ? -5.212 -3.831 -7.348 1.00 0.00 30 VAL A N 14
ATOM 17958 C CA . VAL A 1 30 ? -5.086 -5.048 -6.565 1.00 0.00 30 VAL A CA 14
ATOM 17959 C C . VAL A 1 30 ? -6.480 -5.558 -6.195 1.00 0.00 30 VAL A C 14
ATOM 17960 O O . VAL A 1 30 ? -6.712 -6.765 -6.153 1.00 0.00 30 VAL A O 14
ATOM 17973 N N . GLN A 1 31 ? -7.372 -4.614 -5.939 1.00 0.00 31 GLN A N 14
ATOM 17974 C CA . GLN A 1 31 ? -8.738 -4.953 -5.575 1.00 0.00 31 GLN A CA 14
ATOM 17975 C C . GLN A 1 31 ? -9.412 -5.729 -6.708 1.00 0.00 31 GLN A C 14
ATOM 17976 O O . GLN A 1 31 ? -10.415 -6.407 -6.490 1.00 0.00 31 GLN A O 14
ATOM 17990 N N . GLU A 1 32 ? -8.834 -5.605 -7.893 1.00 0.00 32 GLU A N 14
ATOM 17991 C CA . GLU A 1 32 ? -9.365 -6.287 -9.061 1.00 0.00 32 GLU A CA 14
ATOM 17992 C C . GLU A 1 32 ? -9.062 -7.785 -8.984 1.00 0.00 32 GLU A C 14
ATOM 17993 O O . GLU A 1 32 ? -9.475 -8.551 -9.855 1.00 0.00 32 GLU A O 14
ATOM 18005 N N . ASP A 1 33 ? -8.343 -8.158 -7.937 1.00 0.00 33 ASP A N 14
ATOM 18006 C CA . ASP A 1 33 ? -7.980 -9.550 -7.736 1.00 0.00 33 ASP A CA 14
ATOM 18007 C C . ASP A 1 33 ? -8.978 -10.200 -6.776 1.00 0.00 33 ASP A C 14
ATOM 18008 O O . ASP A 1 33 ? -9.566 -11.233 -7.092 1.00 0.00 33 ASP A O 14
ATOM 18017 N N . GLY A 1 34 ? -9.139 -9.568 -5.623 1.00 0.00 34 GLY A N 14
ATOM 18018 C CA . GLY A 1 34 ? -10.057 -10.071 -4.614 1.00 0.00 34 GLY A CA 14
ATOM 18019 C C . GLY A 1 34 ? -10.152 -9.109 -3.430 1.00 0.00 34 GLY A C 14
ATOM 18020 O O . GLY A 1 34 ? -11.156 -8.417 -3.266 1.00 0.00 34 GLY A O 14
ATOM 18024 N N . GLY A 1 35 ? -9.092 -9.094 -2.634 1.00 0.00 35 GLY A N 14
ATOM 18025 C CA . GLY A 1 35 ? -9.045 -8.227 -1.469 1.00 0.00 35 GLY A CA 14
ATOM 18026 C C . GLY A 1 35 ? -8.973 -6.755 -1.883 1.00 0.00 35 GLY A C 14
ATOM 18027 O O . GLY A 1 35 ? -9.633 -6.342 -2.835 1.00 0.00 35 GLY A O 14
ATOM 18031 N N . ASP A 1 36 ? -8.166 -6.006 -1.146 1.00 0.00 36 ASP A N 14
ATOM 18032 C CA . ASP A 1 36 ? -7.998 -4.590 -1.425 1.00 0.00 36 ASP A CA 14
ATOM 18033 C C . ASP A 1 36 ? -6.870 -4.032 -0.556 1.00 0.00 36 ASP A C 14
ATOM 18034 O O . ASP A 1 36 ? -6.662 -4.492 0.566 1.00 0.00 36 ASP A O 14
ATOM 18043 N N . VAL A 1 37 ? -6.170 -3.051 -1.107 1.00 0.00 37 VAL A N 14
ATOM 18044 C CA . VAL A 1 37 ? -5.067 -2.428 -0.396 1.00 0.00 37 VAL A CA 14
ATOM 18045 C C . VAL A 1 37 ? -5.576 -1.179 0.328 1.00 0.00 37 VAL A C 14
ATOM 18046 O O . VAL A 1 37 ? -6.132 -0.277 -0.296 1.00 0.00 37 VAL A O 14
ATOM 18059 N N . ILE A 1 38 ? -5.365 -1.166 1.637 1.00 0.00 38 ILE A N 14
ATOM 18060 C CA . ILE A 1 38 ? -5.795 -0.045 2.453 1.00 0.00 38 ILE A CA 14
ATOM 18061 C C . ILE A 1 38 ? -4.607 0.472 3.268 1.00 0.00 38 ILE A C 14
ATOM 18062 O O . ILE A 1 38 ? -4.170 -0.180 4.215 1.00 0.00 38 ILE A O 14
ATOM 18078 N N . TYR A 1 39 ? -4.120 1.638 2.871 1.00 0.00 39 TYR A N 14
ATOM 18079 C CA . TYR A 1 39 ? -2.991 2.249 3.553 1.00 0.00 39 TYR A CA 14
ATOM 18080 C C . TYR A 1 39 ? -3.421 2.852 4.891 1.00 0.00 39 TYR A C 14
ATOM 18081 O O . TYR A 1 39 ? -4.024 3.924 4.928 1.00 0.00 39 TYR A O 14
ATOM 18099 N N . ARG A 1 40 ? -3.094 2.140 5.958 1.00 0.00 40 ARG A N 14
ATOM 18100 C CA . ARG A 1 40 ? -3.439 2.592 7.295 1.00 0.00 40 ARG A CA 14
ATOM 18101 C C . ARG A 1 40 ? -2.205 2.563 8.201 1.00 0.00 40 ARG A C 14
ATOM 18102 O O . ARG A 1 40 ? -1.910 1.542 8.820 1.00 0.00 40 ARG A O 14
ATOM 18123 N N . GLY A 1 41 ? -1.519 3.695 8.249 1.00 0.00 41 GLY A N 14
ATOM 18124 C CA . GLY A 1 41 ? -0.324 3.811 9.067 1.00 0.00 41 GLY A CA 14
ATOM 18125 C C . GLY A 1 41 ? 0.919 4.010 8.198 1.00 0.00 41 GLY A C 14
ATOM 18126 O O . GLY A 1 41 ? 1.047 3.394 7.140 1.00 0.00 41 GLY A O 14
ATOM 18130 N N . PHE A 1 42 ? 1.804 4.872 8.676 1.00 0.00 42 PHE A N 14
ATOM 18131 C CA . PHE A 1 42 ? 3.033 5.161 7.956 1.00 0.00 42 PHE A CA 14
ATOM 18132 C C . PHE A 1 42 ? 4.202 5.354 8.922 1.00 0.00 42 PHE A C 14
ATOM 18133 O O . PHE A 1 42 ? 4.278 6.367 9.617 1.00 0.00 42 PHE A O 14
ATOM 18150 N N . GLU A 1 43 ? 5.086 4.367 8.936 1.00 0.00 43 GLU A N 14
ATOM 18151 C CA . GLU A 1 43 ? 6.250 4.417 9.807 1.00 0.00 43 GLU A CA 14
ATOM 18152 C C . GLU A 1 43 ? 7.436 5.042 9.072 1.00 0.00 43 GLU A C 14
ATOM 18153 O O . GLU A 1 43 ? 8.192 4.344 8.397 1.00 0.00 43 GLU A O 14
ATOM 18165 N N . ASP A 1 44 ? 7.565 6.352 9.227 1.00 0.00 44 ASP A N 14
ATOM 18166 C CA . ASP A 1 44 ? 8.647 7.079 8.588 1.00 0.00 44 ASP A CA 14
ATOM 18167 C C . ASP A 1 44 ? 9.040 6.365 7.293 1.00 0.00 44 ASP A C 14
ATOM 18168 O O . ASP A 1 44 ? 10.225 6.173 7.021 1.00 0.00 44 ASP A O 14
ATOM 18177 N N . GLY A 1 45 ? 8.024 5.992 6.529 1.00 0.00 45 GLY A N 14
ATOM 18178 C CA . GLY A 1 45 ? 8.249 5.302 5.270 1.00 0.00 45 GLY A CA 14
ATOM 18179 C C . GLY A 1 45 ? 7.397 4.035 5.178 1.00 0.00 45 GLY A C 14
ATOM 18180 O O . GLY A 1 45 ? 6.468 3.963 4.376 1.00 0.00 45 GLY A O 14
ATOM 18184 N N . ILE A 1 46 ? 7.745 3.065 6.012 1.00 0.00 46 ILE A N 14
ATOM 18185 C CA . ILE A 1 46 ? 7.024 1.803 6.036 1.00 0.00 46 ILE A CA 14
ATOM 18186 C C . ILE A 1 46 ? 5.521 2.080 5.979 1.00 0.00 46 ILE A C 14
ATOM 18187 O O . ILE A 1 46 ? 4.908 2.406 6.995 1.00 0.00 46 ILE A O 14
ATOM 18203 N N . VAL A 1 47 ? 4.970 1.939 4.783 1.00 0.00 47 VAL A N 14
ATOM 18204 C CA . VAL A 1 47 ? 3.550 2.169 4.582 1.00 0.00 47 VAL A CA 14
ATOM 18205 C C . VAL A 1 47 ? 2.770 0.923 5.005 1.00 0.00 47 VAL A C 14
ATOM 18206 O O . VAL A 1 47 ? 3.056 -0.180 4.541 1.00 0.00 47 VAL A O 14
ATOM 18219 N N . ARG A 1 48 ? 1.800 1.139 5.882 1.00 0.00 48 ARG A N 14
ATOM 18220 C CA . ARG A 1 48 ? 0.978 0.047 6.373 1.00 0.00 48 ARG A CA 14
ATOM 18221 C C . ARG A 1 48 ? -0.235 -0.155 5.462 1.00 0.00 48 ARG A C 14
ATOM 18222 O O . ARG A 1 48 ? -1.151 0.664 5.451 1.00 0.00 48 ARG A O 14
ATOM 18243 N N . LEU A 1 49 ? -0.201 -1.253 4.720 1.00 0.00 49 LEU A N 14
ATOM 18244 C CA . LEU A 1 49 ? -1.286 -1.574 3.809 1.00 0.00 49 LEU A CA 14
ATOM 18245 C C . LEU A 1 49 ? -2.006 -2.830 4.301 1.00 0.00 49 LEU A C 14
ATOM 18246 O O . LEU A 1 49 ? -1.381 -3.730 4.861 1.00 0.00 49 LEU A O 14
ATOM 18262 N N . LYS A 1 50 ? -3.312 -2.852 4.076 1.00 0.00 50 LYS A N 14
ATOM 18263 C CA . LYS A 1 50 ? -4.124 -3.983 4.490 1.00 0.00 50 LYS A CA 14
ATOM 18264 C C . LYS A 1 50 ? -4.432 -4.857 3.274 1.00 0.00 50 LYS A C 14
ATOM 18265 O O . LYS A 1 50 ? -5.582 -4.948 2.845 1.00 0.00 50 LYS A O 14
ATOM 18284 N N . LEU A 1 51 ? -3.385 -5.478 2.750 1.00 0.00 51 LEU A N 14
ATOM 18285 C CA . LEU A 1 51 ? -3.529 -6.341 1.590 1.00 0.00 51 LEU A CA 14
ATOM 18286 C C . LEU A 1 51 ? -3.921 -7.746 2.051 1.00 0.00 51 LEU A C 14
ATOM 18287 O O . LEU A 1 51 ? -3.453 -8.216 3.088 1.00 0.00 51 LEU A O 14
ATOM 18303 N N . GLN A 1 52 ? -4.775 -8.378 1.260 1.00 0.00 52 GLN A N 14
ATOM 18304 C CA . GLN A 1 52 ? -5.234 -9.720 1.575 1.00 0.00 52 GLN A CA 14
ATOM 18305 C C . GLN A 1 52 ? -5.725 -10.424 0.308 1.00 0.00 52 GLN A C 14
ATOM 18306 O O . GLN A 1 52 ? -6.565 -9.892 -0.417 1.00 0.00 52 GLN A O 14
ATOM 18320 N N . GLY A 1 53 ? -5.179 -11.609 0.079 1.00 0.00 53 GLY A N 14
ATOM 18321 C CA . GLY A 1 53 ? -5.551 -12.391 -1.088 1.00 0.00 53 GLY A CA 14
ATOM 18322 C C . GLY A 1 53 ? -4.658 -12.051 -2.283 1.00 0.00 53 GLY A C 14
ATOM 18323 O O . GLY A 1 53 ? -5.154 -11.706 -3.354 1.00 0.00 53 GLY A O 14
ATOM 18327 N N . SER A 1 54 ? -3.357 -12.161 -2.059 1.00 0.00 54 SER A N 14
ATOM 18328 C CA . SER A 1 54 ? -2.390 -11.870 -3.103 1.00 0.00 54 SER A CA 14
ATOM 18329 C C . SER A 1 54 ? -2.014 -13.156 -3.843 1.00 0.00 54 SER A C 14
ATOM 18330 O O . SER A 1 54 ? -1.929 -13.168 -5.070 1.00 0.00 54 SER A O 14
ATOM 18338 N N . CYS A 1 55 ? -1.801 -14.206 -3.064 1.00 0.00 55 CYS A N 14
ATOM 18339 C CA . CYS A 1 55 ? -1.436 -15.495 -3.630 1.00 0.00 55 CYS A CA 14
ATOM 18340 C C . CYS A 1 55 ? 0.085 -15.538 -3.783 1.00 0.00 55 CYS A C 14
ATOM 18341 O O . CYS A 1 55 ? 0.709 -14.532 -4.117 1.00 0.00 55 CYS A O 14
ATOM 18349 N N . THR A 1 56 ? 0.639 -16.716 -3.531 1.00 0.00 56 THR A N 14
ATOM 18350 C CA . THR A 1 56 ? 2.077 -16.904 -3.637 1.00 0.00 56 THR A CA 14
ATOM 18351 C C . THR A 1 56 ? 2.394 -18.050 -4.599 1.00 0.00 56 THR A C 14
ATOM 18352 O O . THR A 1 56 ? 3.538 -18.495 -4.683 1.00 0.00 56 THR A O 14
ATOM 18363 N N . SER A 1 57 ? 1.362 -18.496 -5.300 1.00 0.00 57 SER A N 14
ATOM 18364 C CA . SER A 1 57 ? 1.518 -19.582 -6.252 1.00 0.00 57 SER A CA 14
ATOM 18365 C C . SER A 1 57 ? 2.839 -19.430 -7.008 1.00 0.00 57 SER A C 14
ATOM 18366 O O . SER A 1 57 ? 3.599 -20.389 -7.136 1.00 0.00 57 SER A O 14
ATOM 18374 N N . CYS A 1 58 ? 3.072 -18.218 -7.492 1.00 0.00 58 CYS A N 14
ATOM 18375 C CA . CYS A 1 58 ? 4.288 -17.928 -8.231 1.00 0.00 58 CYS A CA 14
ATOM 18376 C C . CYS A 1 58 ? 4.855 -16.601 -7.723 1.00 0.00 58 CYS A C 14
ATOM 18377 O O . CYS A 1 58 ? 4.119 -15.629 -7.559 1.00 0.00 58 CYS A O 14
ATOM 18385 N N . PRO A 1 59 ? 6.193 -16.604 -7.479 1.00 0.00 59 PRO A N 14
ATOM 18386 C CA . PRO A 1 59 ? 6.868 -15.414 -6.992 1.00 0.00 59 PRO A CA 14
ATOM 18387 C C . PRO A 1 59 ? 7.038 -14.383 -8.110 1.00 0.00 59 PRO A C 14
ATOM 18388 O O . PRO A 1 59 ? 6.877 -13.185 -7.886 1.00 0.00 59 PRO A O 14
ATOM 18399 N N . SER A 1 60 ? 7.361 -14.889 -9.292 1.00 0.00 60 SER A N 14
ATOM 18400 C CA . SER A 1 60 ? 7.555 -14.028 -10.447 1.00 0.00 60 SER A CA 14
ATOM 18401 C C . SER A 1 60 ? 6.514 -12.906 -10.444 1.00 0.00 60 SER A C 14
ATOM 18402 O O . SER A 1 60 ? 6.852 -11.743 -10.232 1.00 0.00 60 SER A O 14
ATOM 18410 N N . SER A 1 61 ? 5.271 -13.296 -10.681 1.00 0.00 61 SER A N 14
ATOM 18411 C CA . SER A 1 61 ? 4.179 -12.338 -10.708 1.00 0.00 61 SER A CA 14
ATOM 18412 C C . SER A 1 61 ? 4.323 -11.347 -9.553 1.00 0.00 61 SER A C 14
ATOM 18413 O O . SER A 1 61 ? 4.093 -10.151 -9.723 1.00 0.00 61 SER A O 14
ATOM 18421 N N . ILE A 1 62 ? 4.703 -11.881 -8.400 1.00 0.00 62 ILE A N 14
ATOM 18422 C CA . ILE A 1 62 ? 4.880 -11.058 -7.217 1.00 0.00 62 ILE A CA 14
ATOM 18423 C C . ILE A 1 62 ? 6.059 -10.107 -7.434 1.00 0.00 62 ILE A C 14
ATOM 18424 O O . ILE A 1 62 ? 5.907 -8.891 -7.326 1.00 0.00 62 ILE A O 14
ATOM 18440 N N . ILE A 1 63 ? 7.206 -10.696 -7.736 1.00 0.00 63 ILE A N 14
ATOM 18441 C CA . ILE A 1 63 ? 8.410 -9.916 -7.970 1.00 0.00 63 ILE A CA 14
ATOM 18442 C C . ILE A 1 63 ? 8.190 -8.998 -9.174 1.00 0.00 63 ILE A C 14
ATOM 18443 O O . ILE A 1 63 ? 8.969 -8.073 -9.402 1.00 0.00 63 ILE A O 14
ATOM 18459 N N . THR A 1 64 ? 7.128 -9.284 -9.911 1.00 0.00 64 THR A N 14
ATOM 18460 C CA . THR A 1 64 ? 6.797 -8.495 -11.086 1.00 0.00 64 THR A CA 14
ATOM 18461 C C . THR A 1 64 ? 5.821 -7.376 -10.719 1.00 0.00 64 THR A C 14
ATOM 18462 O O . THR A 1 64 ? 6.006 -6.229 -11.122 1.00 0.00 64 THR A O 14
ATOM 18473 N N . LEU A 1 65 ? 4.802 -7.749 -9.958 1.00 0.00 65 LEU A N 14
ATOM 18474 C CA . LEU A 1 65 ? 3.797 -6.790 -9.532 1.00 0.00 65 LEU A CA 14
ATOM 18475 C C . LEU A 1 65 ? 4.172 -6.242 -8.154 1.00 0.00 65 LEU A C 14
ATOM 18476 O O . LEU A 1 65 ? 4.473 -5.057 -8.014 1.00 0.00 65 LEU A O 14
ATOM 18492 N N . LYS A 1 66 ? 4.144 -7.129 -7.170 1.00 0.00 66 LYS A N 14
ATOM 18493 C CA . LYS A 1 66 ? 4.478 -6.749 -5.809 1.00 0.00 66 LYS A CA 14
ATOM 18494 C C . LYS A 1 66 ? 5.668 -5.787 -5.830 1.00 0.00 66 LYS A C 14
ATOM 18495 O O . LYS A 1 66 ? 5.539 -4.626 -5.444 1.00 0.00 66 LYS A O 14
ATOM 18514 N N . SER A 1 67 ? 6.799 -6.306 -6.285 1.00 0.00 67 SER A N 14
ATOM 18515 C CA . SER A 1 67 ? 8.011 -5.509 -6.360 1.00 0.00 67 SER A CA 14
ATOM 18516 C C . SER A 1 67 ? 7.770 -4.272 -7.228 1.00 0.00 67 SER A C 14
ATOM 18517 O O . SER A 1 67 ? 8.101 -3.156 -6.830 1.00 0.00 67 SER A O 14
ATOM 18525 N N . GLY A 1 68 ? 7.195 -4.512 -8.397 1.00 0.00 68 GLY A N 14
ATOM 18526 C CA . GLY A 1 68 ? 6.906 -3.432 -9.324 1.00 0.00 68 GLY A CA 14
ATOM 18527 C C . GLY A 1 68 ? 6.217 -2.266 -8.611 1.00 0.00 68 GLY A C 14
ATOM 18528 O O . GLY A 1 68 ? 6.732 -1.149 -8.598 1.00 0.00 68 GLY A O 14
ATOM 18532 N N . ILE A 1 69 ? 5.062 -2.567 -8.034 1.00 0.00 69 ILE A N 14
ATOM 18533 C CA . ILE A 1 69 ? 4.297 -1.559 -7.320 1.00 0.00 69 ILE A CA 14
ATOM 18534 C C . ILE A 1 69 ? 5.123 -1.038 -6.142 1.00 0.00 69 ILE A C 14
ATOM 18535 O O . ILE A 1 69 ? 5.290 0.170 -5.984 1.00 0.00 69 ILE A O 14
ATOM 18551 N N . GLN A 1 70 ? 5.616 -1.975 -5.346 1.00 0.00 70 GLN A N 14
ATOM 18552 C CA . GLN A 1 70 ? 6.420 -1.626 -4.188 1.00 0.00 70 GLN A CA 14
ATOM 18553 C C . GLN A 1 70 ? 7.508 -0.624 -4.579 1.00 0.00 70 GLN A C 14
ATOM 18554 O O . GLN A 1 70 ? 7.962 0.161 -3.748 1.00 0.00 70 GLN A O 14
ATOM 18568 N N . ASN A 1 71 ? 7.896 -0.686 -5.845 1.00 0.00 71 ASN A N 14
ATOM 18569 C CA . ASN A 1 71 ? 8.923 0.206 -6.356 1.00 0.00 71 ASN A CA 14
ATOM 18570 C C . ASN A 1 71 ? 8.286 1.542 -6.745 1.00 0.00 71 ASN A C 14
ATOM 18571 O O . ASN A 1 71 ? 8.794 2.603 -6.386 1.00 0.00 71 ASN A O 14
ATOM 18582 N N . MET A 1 72 ? 7.183 1.445 -7.472 1.00 0.00 72 MET A N 14
ATOM 18583 C CA . MET A 1 72 ? 6.471 2.632 -7.912 1.00 0.00 72 MET A CA 14
ATOM 18584 C C . MET A 1 72 ? 6.298 3.627 -6.763 1.00 0.00 72 MET A C 14
ATOM 18585 O O . MET A 1 72 ? 6.442 4.833 -6.953 1.00 0.00 72 MET A O 14
ATOM 18599 N N . LEU A 1 73 ? 5.990 3.083 -5.594 1.00 0.00 73 LEU A N 14
ATOM 18600 C CA . LEU A 1 73 ? 5.795 3.907 -4.413 1.00 0.00 73 LEU A CA 14
ATOM 18601 C C . LEU A 1 73 ? 7.077 4.691 -4.127 1.00 0.00 73 LEU A C 14
ATOM 18602 O O . LEU A 1 73 ? 7.081 5.920 -4.179 1.00 0.00 73 LEU A O 14
ATOM 18618 N N . GLN A 1 74 ? 8.134 3.950 -3.832 1.00 0.00 74 GLN A N 14
ATOM 18619 C CA . GLN A 1 74 ? 9.419 4.561 -3.537 1.00 0.00 74 GLN A CA 14
ATOM 18620 C C . GLN A 1 74 ? 9.882 5.416 -4.718 1.00 0.00 74 GLN A C 14
ATOM 18621 O O . GLN A 1 74 ? 10.525 6.448 -4.527 1.00 0.00 74 GLN A O 14
ATOM 18635 N N . PHE A 1 75 ? 9.538 4.957 -5.912 1.00 0.00 75 PHE A N 14
ATOM 18636 C CA . PHE A 1 75 ? 9.911 5.666 -7.124 1.00 0.00 75 PHE A CA 14
ATOM 18637 C C . PHE A 1 75 ? 9.325 7.080 -7.133 1.00 0.00 75 PHE A C 14
ATOM 18638 O O . PHE A 1 75 ? 10.055 8.057 -7.289 1.00 0.00 75 PHE A O 14
ATOM 18655 N N . TYR A 1 76 ? 8.013 7.143 -6.964 1.00 0.00 76 TYR A N 14
ATOM 18656 C CA . TYR A 1 76 ? 7.320 8.420 -6.951 1.00 0.00 76 TYR A CA 14
ATOM 18657 C C . TYR A 1 76 ? 7.632 9.200 -5.672 1.00 0.00 76 TYR A C 14
ATOM 18658 O O . TYR A 1 76 ? 8.098 10.336 -5.731 1.00 0.00 76 TYR A O 14
ATOM 18676 N N . ILE A 1 77 ? 7.361 8.557 -4.545 1.00 0.00 77 ILE A N 14
ATOM 18677 C CA . ILE A 1 77 ? 7.607 9.176 -3.253 1.00 0.00 77 ILE A CA 14
ATOM 18678 C C . ILE A 1 77 ? 8.852 8.551 -2.622 1.00 0.00 77 ILE A C 14
ATOM 18679 O O . ILE A 1 77 ? 8.898 7.343 -2.394 1.00 0.00 77 ILE A O 14
ATOM 18695 N N . PRO A 1 78 ? 9.859 9.424 -2.348 1.00 0.00 78 PRO A N 14
ATOM 18696 C CA . PRO A 1 78 ? 11.102 8.970 -1.747 1.00 0.00 78 PRO A CA 14
ATOM 18697 C C . PRO A 1 78 ? 10.913 8.669 -0.259 1.00 0.00 78 PRO A C 14
ATOM 18698 O O . PRO A 1 78 ? 11.820 8.157 0.394 1.00 0.00 78 PRO A O 14
ATOM 18709 N N . GLU A 1 79 ? 9.728 9.000 0.233 1.00 0.00 79 GLU A N 14
ATOM 18710 C CA . GLU A 1 79 ? 9.408 8.772 1.632 1.00 0.00 79 GLU A CA 14
ATOM 18711 C C . GLU A 1 79 ? 9.300 7.271 1.914 1.00 0.00 79 GLU A C 14
ATOM 18712 O O . GLU A 1 79 ? 10.180 6.690 2.546 1.00 0.00 79 GLU A O 14
ATOM 18724 N N . VAL A 1 80 ? 8.213 6.688 1.429 1.00 0.00 80 VAL A N 14
ATOM 18725 C CA . VAL A 1 80 ? 7.979 5.267 1.621 1.00 0.00 80 VAL A CA 14
ATOM 18726 C C . VAL A 1 80 ? 9.270 4.498 1.335 1.00 0.00 80 VAL A C 14
ATOM 18727 O O . VAL A 1 80 ? 10.018 4.850 0.425 1.00 0.00 80 VAL A O 14
ATOM 18740 N N . GLU A 1 81 ? 9.492 3.461 2.130 1.00 0.00 81 GLU A N 14
ATOM 18741 C CA . GLU A 1 81 ? 10.680 2.640 1.974 1.00 0.00 81 GLU A CA 14
ATOM 18742 C C . GLU A 1 81 ? 10.290 1.170 1.800 1.00 0.00 81 GLU A C 14
ATOM 18743 O O . GLU A 1 81 ? 10.712 0.521 0.844 1.00 0.00 81 GLU A O 14
ATOM 18755 N N . GLY A 1 82 ? 9.489 0.688 2.739 1.00 0.00 82 GLY A N 14
ATOM 18756 C CA . GLY A 1 82 ? 9.038 -0.692 2.702 1.00 0.00 82 GLY A CA 14
ATOM 18757 C C . GLY A 1 82 ? 7.509 -0.769 2.697 1.00 0.00 82 GLY A C 14
ATOM 18758 O O . GLY A 1 82 ? 6.833 0.258 2.696 1.00 0.00 82 GLY A O 14
ATOM 18762 N N . VAL A 1 83 ? 7.011 -1.997 2.694 1.00 0.00 83 VAL A N 14
ATOM 18763 C CA . VAL A 1 83 ? 5.575 -2.221 2.690 1.00 0.00 83 VAL A CA 14
ATOM 18764 C C . VAL A 1 83 ? 5.236 -3.343 3.673 1.00 0.00 83 VAL A C 14
ATOM 18765 O O . VAL A 1 83 ? 5.977 -4.318 3.787 1.00 0.00 83 VAL A O 14
ATOM 18778 N N . GLU A 1 84 ? 4.116 -3.167 4.358 1.00 0.00 84 GLU A N 14
ATOM 18779 C CA . GLU A 1 84 ? 3.668 -4.152 5.328 1.00 0.00 84 GLU A CA 14
ATOM 18780 C C . GLU A 1 84 ? 2.176 -4.435 5.149 1.00 0.00 84 GLU A C 14
ATOM 18781 O O . GLU A 1 84 ? 1.397 -3.524 4.873 1.00 0.00 84 GLU A O 14
ATOM 18793 N N . GLN A 1 85 ? 1.821 -5.700 5.315 1.00 0.00 85 GLN A N 14
ATOM 18794 C CA . GLN A 1 85 ? 0.435 -6.114 5.175 1.00 0.00 85 GLN A CA 14
ATOM 18795 C C . GLN A 1 85 ? -0.268 -6.081 6.533 1.00 0.00 85 GLN A C 14
ATOM 18796 O O . GLN A 1 85 ? -0.455 -7.120 7.165 1.00 0.00 85 GLN A O 14
ATOM 18810 N N . VAL A 1 86 ? -0.638 -4.876 6.944 1.00 0.00 86 VAL A N 14
ATOM 18811 C CA . VAL A 1 86 ? -1.316 -4.695 8.215 1.00 0.00 86 VAL A CA 14
ATOM 18812 C C . VAL A 1 86 ? -2.553 -5.595 8.262 1.00 0.00 86 VAL A C 14
ATOM 18813 O O . VAL A 1 86 ? -3.580 -5.274 7.665 1.00 0.00 86 VAL A O 14
ATOM 18826 N N . SER A 1 87 ? -2.414 -6.701 8.977 1.00 0.00 87 SER A N 14
ATOM 18827 C CA . SER A 1 87 ? -3.507 -7.648 9.109 1.00 0.00 87 SER A CA 14
ATOM 18828 C C . SER A 1 87 ? -4.327 -7.331 10.361 1.00 0.00 87 SER A C 14
ATOM 18829 O O . SER A 1 87 ? -3.853 -6.635 11.258 1.00 0.00 87 SER A O 14
ATOM 18837 N N . GLY A 1 88 ? -5.543 -7.856 10.384 1.00 0.00 88 GLY A N 14
ATOM 18838 C CA . GLY A 1 88 ? -6.432 -7.637 11.511 1.00 0.00 88 GLY A CA 14
ATOM 18839 C C . GLY A 1 88 ? -6.779 -8.959 12.201 1.00 0.00 88 GLY A C 14
ATOM 18840 O O . GLY A 1 88 ? -6.036 -9.933 12.093 1.00 0.00 88 GLY A O 14
ATOM 18844 N N . PRO A 1 89 ? -7.938 -8.949 12.912 1.00 0.00 89 PRO A N 14
ATOM 18845 C CA . PRO A 1 89 ? -8.392 -10.135 13.619 1.00 0.00 89 PRO A CA 14
ATOM 18846 C C . PRO A 1 89 ? -8.959 -11.170 12.645 1.00 0.00 89 PRO A C 14
ATOM 18847 O O . PRO A 1 89 ? -8.598 -12.345 12.704 1.00 0.00 89 PRO A O 14
ATOM 18858 N N . SER A 1 90 ? -9.836 -10.697 11.772 1.00 0.00 90 SER A N 14
ATOM 18859 C CA . SER A 1 90 ? -10.456 -11.567 10.787 1.00 0.00 90 SER A CA 14
ATOM 18860 C C . SER A 1 90 ? -11.298 -10.740 9.814 1.00 0.00 90 SER A C 14
ATOM 18861 O O . SER A 1 90 ? -12.149 -9.958 10.234 1.00 0.00 90 SER A O 14
ATOM 18869 N N . SER A 1 91 ? -11.030 -10.941 8.532 1.00 0.00 91 SER A N 14
ATOM 18870 C CA . SER A 1 91 ? -11.751 -10.223 7.495 1.00 0.00 91 SER A CA 14
ATOM 18871 C C . SER A 1 91 ? -12.103 -11.173 6.349 1.00 0.00 91 SER A C 14
ATOM 18872 O O . SER A 1 91 ? -11.227 -11.587 5.591 1.00 0.00 91 SER A O 14
ATOM 18880 N N . GLY A 1 92 ? -13.386 -11.490 6.258 1.00 0.00 92 GLY A N 14
ATOM 18881 C CA . GLY A 1 92 ? -13.864 -12.384 5.216 1.00 0.00 92 GLY A CA 14
ATOM 18882 C C . GLY A 1 92 ? -15.291 -12.852 5.507 1.00 0.00 92 GLY A C 14
ATOM 18883 O O . GLY A 1 92 ? -15.532 -13.541 6.498 1.00 0.00 92 GLY A O 14
ATOM 18887 N N . GLY A 1 1 ? -6.099 -0.224 26.417 1.00 0.00 1 GLY A N 15
ATOM 18888 C CA . GLY A 1 1 ? -4.938 0.647 26.447 1.00 0.00 1 GLY A CA 15
ATOM 18889 C C . GLY A 1 1 ? -5.326 2.090 26.119 1.00 0.00 1 GLY A C 15
ATOM 18890 O O . GLY A 1 1 ? -5.361 2.944 27.003 1.00 0.00 1 GLY A O 15
ATOM 18894 N N . SER A 1 2 ? -5.610 2.318 24.845 1.00 0.00 2 SER A N 15
ATOM 18895 C CA . SER A 1 2 ? -5.995 3.643 24.389 1.00 0.00 2 SER A CA 15
ATOM 18896 C C . SER A 1 2 ? -6.318 3.609 22.893 1.00 0.00 2 SER A C 15
ATOM 18897 O O . SER A 1 2 ? -5.429 3.413 22.067 1.00 0.00 2 SER A O 15
ATOM 18905 N N . SER A 1 3 ? -7.593 3.801 22.592 1.00 0.00 3 SER A N 15
ATOM 18906 C CA . SER A 1 3 ? -8.045 3.796 21.211 1.00 0.00 3 SER A CA 15
ATOM 18907 C C . SER A 1 3 ? -8.390 5.218 20.767 1.00 0.00 3 SER A C 15
ATOM 18908 O O . SER A 1 3 ? -9.516 5.674 20.951 1.00 0.00 3 SER A O 15
ATOM 18916 N N . GLY A 1 4 ? -7.397 5.880 20.190 1.00 0.00 4 GLY A N 15
ATOM 18917 C CA . GLY A 1 4 ? -7.581 7.242 19.716 1.00 0.00 4 GLY A CA 15
ATOM 18918 C C . GLY A 1 4 ? -8.256 8.105 20.784 1.00 0.00 4 GLY A C 15
ATOM 18919 O O . GLY A 1 4 ? -9.429 8.454 20.654 1.00 0.00 4 GLY A O 15
ATOM 18923 N N . SER A 1 5 ? -7.487 8.427 21.813 1.00 0.00 5 SER A N 15
ATOM 18924 C CA . SER A 1 5 ? -7.996 9.244 22.901 1.00 0.00 5 SER A CA 15
ATOM 18925 C C . SER A 1 5 ? -8.150 10.695 22.440 1.00 0.00 5 SER A C 15
ATOM 18926 O O . SER A 1 5 ? -9.244 11.253 22.490 1.00 0.00 5 SER A O 15
ATOM 18934 N N . SER A 1 6 ? -7.037 11.263 21.999 1.00 0.00 6 SER A N 15
ATOM 18935 C CA . SER A 1 6 ? -7.033 12.637 21.529 1.00 0.00 6 SER A CA 15
ATOM 18936 C C . SER A 1 6 ? -5.676 12.976 20.911 1.00 0.00 6 SER A C 15
ATOM 18937 O O . SER A 1 6 ? -4.717 13.259 21.628 1.00 0.00 6 SER A O 15
ATOM 18945 N N . GLY A 1 7 ? -5.637 12.937 19.587 1.00 0.00 7 GLY A N 15
ATOM 18946 C CA . GLY A 1 7 ? -4.412 13.237 18.865 1.00 0.00 7 GLY A CA 15
ATOM 18947 C C . GLY A 1 7 ? -3.412 12.086 18.983 1.00 0.00 7 GLY A C 15
ATOM 18948 O O . GLY A 1 7 ? -2.408 12.201 19.684 1.00 0.00 7 GLY A O 15
ATOM 18952 N N . SER A 1 8 ? -3.718 11.002 18.284 1.00 0.00 8 SER A N 15
ATOM 18953 C CA . SER A 1 8 ? -2.858 9.832 18.302 1.00 0.00 8 SER A CA 15
ATOM 18954 C C . SER A 1 8 ? -1.784 9.955 17.219 1.00 0.00 8 SER A C 15
ATOM 18955 O O . SER A 1 8 ? -0.592 9.945 17.519 1.00 0.00 8 SER A O 15
ATOM 18963 N N . GLU A 1 9 ? -2.246 10.070 15.983 1.00 0.00 9 GLU A N 15
ATOM 18964 C CA . GLU A 1 9 ? -1.340 10.196 14.854 1.00 0.00 9 GLU A CA 15
ATOM 18965 C C . GLU A 1 9 ? -2.043 10.890 13.685 1.00 0.00 9 GLU A C 15
ATOM 18966 O O . GLU A 1 9 ? -2.852 10.277 12.990 1.00 0.00 9 GLU A O 15
ATOM 18978 N N . GLU A 1 10 ? -1.705 12.158 13.502 1.00 0.00 10 GLU A N 15
ATOM 18979 C CA . GLU A 1 10 ? -2.294 12.941 12.429 1.00 0.00 10 GLU A CA 15
ATOM 18980 C C . GLU A 1 10 ? -1.501 12.749 11.135 1.00 0.00 10 GLU A C 15
ATOM 18981 O O . GLU A 1 10 ? -0.280 12.593 11.169 1.00 0.00 10 GLU A O 15
ATOM 18993 N N . ASP A 1 11 ? -2.225 12.767 10.026 1.00 0.00 11 ASP A N 15
ATOM 18994 C CA . ASP A 1 11 ? -1.604 12.596 8.723 1.00 0.00 11 ASP A CA 15
ATOM 18995 C C . ASP A 1 11 ? -0.879 13.887 8.336 1.00 0.00 11 ASP A C 15
ATOM 18996 O O . ASP A 1 11 ? -1.286 14.976 8.737 1.00 0.00 11 ASP A O 15
ATOM 19005 N N . ASP A 1 12 ? 0.182 13.721 7.561 1.00 0.00 12 ASP A N 15
ATOM 19006 C CA . ASP A 1 12 ? 0.968 14.859 7.114 1.00 0.00 12 ASP A CA 15
ATOM 19007 C C . ASP A 1 12 ? 0.652 15.148 5.645 1.00 0.00 12 ASP A C 15
ATOM 19008 O O . ASP A 1 12 ? -0.414 14.780 5.153 1.00 0.00 12 ASP A O 15
ATOM 19017 N N . GLU A 1 13 ? 1.597 15.802 4.987 1.00 0.00 13 GLU A N 15
ATOM 19018 C CA . GLU A 1 13 ? 1.431 16.143 3.584 1.00 0.00 13 GLU A CA 15
ATOM 19019 C C . GLU A 1 13 ? 1.915 14.994 2.697 1.00 0.00 13 GLU A C 15
ATOM 19020 O O . GLU A 1 13 ? 1.557 14.918 1.523 1.00 0.00 13 GLU A O 15
ATOM 19032 N N . VAL A 1 14 ? 2.723 14.128 3.294 1.00 0.00 14 VAL A N 15
ATOM 19033 C CA . VAL A 1 14 ? 3.259 12.986 2.572 1.00 0.00 14 VAL A CA 15
ATOM 19034 C C . VAL A 1 14 ? 2.209 11.876 2.532 1.00 0.00 14 VAL A C 15
ATOM 19035 O O . VAL A 1 14 ? 2.126 11.129 1.557 1.00 0.00 14 VAL A O 15
ATOM 19048 N N . VAL A 1 15 ? 1.431 11.800 3.602 1.00 0.00 15 VAL A N 15
ATOM 19049 C CA . VAL A 1 15 ? 0.389 10.792 3.701 1.00 0.00 15 VAL A CA 15
ATOM 19050 C C . VAL A 1 15 ? -0.645 11.024 2.597 1.00 0.00 15 VAL A C 15
ATOM 19051 O O . VAL A 1 15 ? -0.870 10.153 1.759 1.00 0.00 15 VAL A O 15
ATOM 19064 N N . ALA A 1 16 ? -1.247 12.204 2.634 1.00 0.00 16 ALA A N 15
ATOM 19065 C CA . ALA A 1 16 ? -2.253 12.563 1.647 1.00 0.00 16 ALA A CA 15
ATOM 19066 C C . ALA A 1 16 ? -1.744 12.196 0.252 1.00 0.00 16 ALA A C 15
ATOM 19067 O O . ALA A 1 16 ? -2.533 11.890 -0.640 1.00 0.00 16 ALA A O 15
ATOM 19074 N N . MET A 1 17 ? -0.428 12.240 0.106 1.00 0.00 17 MET A N 15
ATOM 19075 C CA . MET A 1 17 ? 0.195 11.918 -1.167 1.00 0.00 17 MET A CA 15
ATOM 19076 C C . MET A 1 17 ? 0.004 10.439 -1.511 1.00 0.00 17 MET A C 15
ATOM 19077 O O . MET A 1 17 ? -0.630 10.108 -2.512 1.00 0.00 17 MET A O 15
ATOM 19091 N N . ILE A 1 18 ? 0.563 9.589 -0.662 1.00 0.00 18 ILE A N 15
ATOM 19092 C CA . ILE A 1 18 ? 0.463 8.153 -0.864 1.00 0.00 18 ILE A CA 15
ATOM 19093 C C . ILE A 1 18 ? -0.995 7.783 -1.141 1.00 0.00 18 ILE A C 15
ATOM 19094 O O . ILE A 1 18 ? -1.276 6.950 -2.002 1.00 0.00 18 ILE A O 15
ATOM 19110 N N . LYS A 1 19 ? -1.887 8.421 -0.395 1.00 0.00 19 LYS A N 15
ATOM 19111 C CA . LYS A 1 19 ? -3.309 8.168 -0.550 1.00 0.00 19 LYS A CA 15
ATOM 19112 C C . LYS A 1 19 ? -3.676 8.231 -2.034 1.00 0.00 19 LYS A C 15
ATOM 19113 O O . LYS A 1 19 ? -4.312 7.318 -2.558 1.00 0.00 19 LYS A O 15
ATOM 19132 N N . GLU A 1 20 ? -3.258 9.316 -2.670 1.00 0.00 20 GLU A N 15
ATOM 19133 C CA . GLU A 1 20 ? -3.533 9.508 -4.083 1.00 0.00 20 GLU A CA 15
ATOM 19134 C C . GLU A 1 20 ? -3.003 8.325 -4.893 1.00 0.00 20 GLU A C 15
ATOM 19135 O O . GLU A 1 20 ? -3.776 7.596 -5.514 1.00 0.00 20 GLU A O 15
ATOM 19147 N N . LEU A 1 21 ? -1.687 8.170 -4.862 1.00 0.00 21 LEU A N 15
ATOM 19148 C CA . LEU A 1 21 ? -1.045 7.087 -5.586 1.00 0.00 21 LEU A CA 15
ATOM 19149 C C . LEU A 1 21 ? -1.719 5.762 -5.220 1.00 0.00 21 LEU A C 15
ATOM 19150 O O . LEU A 1 21 ? -1.638 4.792 -5.972 1.00 0.00 21 LEU A O 15
ATOM 19166 N N . LEU A 1 22 ? -2.368 5.766 -4.066 1.00 0.00 22 LEU A N 15
ATOM 19167 C CA . LEU A 1 22 ? -3.056 4.577 -3.591 1.00 0.00 22 LEU A CA 15
ATOM 19168 C C . LEU A 1 22 ? -4.414 4.467 -4.288 1.00 0.00 22 LEU A C 15
ATOM 19169 O O . LEU A 1 22 ? -4.923 3.366 -4.492 1.00 0.00 22 LEU A O 15
ATOM 19185 N N . ASP A 1 23 ? -4.963 5.622 -4.631 1.00 0.00 23 ASP A N 15
ATOM 19186 C CA . ASP A 1 23 ? -6.252 5.670 -5.300 1.00 0.00 23 ASP A CA 15
ATOM 19187 C C . ASP A 1 23 ? -6.037 5.632 -6.814 1.00 0.00 23 ASP A C 15
ATOM 19188 O O . ASP A 1 23 ? -6.790 4.979 -7.535 1.00 0.00 23 ASP A O 15
ATOM 19197 N N . THR A 1 24 ? -5.008 6.342 -7.252 1.00 0.00 24 THR A N 15
ATOM 19198 C CA . THR A 1 24 ? -4.685 6.399 -8.668 1.00 0.00 24 THR A CA 15
ATOM 19199 C C . THR A 1 24 ? -5.025 5.070 -9.346 1.00 0.00 24 THR A C 15
ATOM 19200 O O . THR A 1 24 ? -6.112 4.913 -9.901 1.00 0.00 24 THR A O 15
ATOM 19211 N N . ARG A 1 25 ? -4.077 4.147 -9.277 1.00 0.00 25 ARG A N 15
ATOM 19212 C CA . ARG A 1 25 ? -4.262 2.838 -9.877 1.00 0.00 25 ARG A CA 15
ATOM 19213 C C . ARG A 1 25 ? -3.623 1.757 -9.003 1.00 0.00 25 ARG A C 15
ATOM 19214 O O . ARG A 1 25 ? -2.963 0.853 -9.511 1.00 0.00 25 ARG A O 15
ATOM 19235 N N . ILE A 1 26 ? -3.841 1.888 -7.703 1.00 0.00 26 ILE A N 15
ATOM 19236 C CA . ILE A 1 26 ? -3.294 0.934 -6.753 1.00 0.00 26 ILE A CA 15
ATOM 19237 C C . ILE A 1 26 ? -4.442 0.205 -6.050 1.00 0.00 26 ILE A C 15
ATOM 19238 O O . ILE A 1 26 ? -4.466 -1.024 -6.005 1.00 0.00 26 ILE A O 15
ATOM 19254 N N . ARG A 1 27 ? -5.365 0.993 -5.520 1.00 0.00 27 ARG A N 15
ATOM 19255 C CA . ARG A 1 27 ? -6.513 0.438 -4.823 1.00 0.00 27 ARG A CA 15
ATOM 19256 C C . ARG A 1 27 ? -7.536 -0.098 -5.827 1.00 0.00 27 ARG A C 15
ATOM 19257 O O . ARG A 1 27 ? -8.025 -1.218 -5.683 1.00 0.00 27 ARG A O 15
ATOM 19278 N N . PRO A 1 28 ? -7.837 0.748 -6.848 1.00 0.00 28 PRO A N 15
ATOM 19279 C CA . PRO A 1 28 ? -8.793 0.371 -7.875 1.00 0.00 28 PRO A CA 15
ATOM 19280 C C . PRO A 1 28 ? -8.182 -0.639 -8.847 1.00 0.00 28 PRO A C 15
ATOM 19281 O O . PRO A 1 28 ? -8.860 -1.122 -9.754 1.00 0.00 28 PRO A O 15
ATOM 19292 N N . THR A 1 29 ? -6.908 -0.931 -8.626 1.00 0.00 29 THR A N 15
ATOM 19293 C CA . THR A 1 29 ? -6.199 -1.875 -9.472 1.00 0.00 29 THR A CA 15
ATOM 19294 C C . THR A 1 29 ? -6.182 -3.261 -8.824 1.00 0.00 29 THR A C 15
ATOM 19295 O O . THR A 1 29 ? -6.268 -4.275 -9.516 1.00 0.00 29 THR A O 15
ATOM 19306 N N . VAL A 1 30 ? -6.068 -3.262 -7.504 1.00 0.00 30 VAL A N 15
ATOM 19307 C CA . VAL A 1 30 ? -6.039 -4.507 -6.757 1.00 0.00 30 VAL A CA 15
ATOM 19308 C C . VAL A 1 30 ? -7.382 -5.222 -6.911 1.00 0.00 30 VAL A C 15
ATOM 19309 O O . VAL A 1 30 ? -7.423 -6.426 -7.158 1.00 0.00 30 VAL A O 15
ATOM 19322 N N . GLN A 1 31 ? -8.448 -4.450 -6.759 1.00 0.00 31 GLN A N 15
ATOM 19323 C CA . GLN A 1 31 ? -9.790 -4.995 -6.878 1.00 0.00 31 GLN A CA 15
ATOM 19324 C C . GLN A 1 31 ? -9.867 -5.961 -8.063 1.00 0.00 31 GLN A C 15
ATOM 19325 O O . GLN A 1 31 ? -10.251 -7.118 -7.901 1.00 0.00 31 GLN A O 15
ATOM 19339 N N . GLU A 1 32 ? -9.495 -5.450 -9.227 1.00 0.00 32 GLU A N 15
ATOM 19340 C CA . GLU A 1 32 ? -9.518 -6.252 -10.439 1.00 0.00 32 GLU A CA 15
ATOM 19341 C C . GLU A 1 32 ? -8.885 -7.621 -10.179 1.00 0.00 32 GLU A C 15
ATOM 19342 O O . GLU A 1 32 ? -9.301 -8.621 -10.764 1.00 0.00 32 GLU A O 15
ATOM 19354 N N . ASP A 1 33 ? -7.891 -7.622 -9.304 1.00 0.00 33 ASP A N 15
ATOM 19355 C CA . ASP A 1 33 ? -7.197 -8.852 -8.961 1.00 0.00 33 ASP A CA 15
ATOM 19356 C C . ASP A 1 33 ? -8.076 -9.682 -8.022 1.00 0.00 33 ASP A C 15
ATOM 19357 O O . ASP A 1 33 ? -8.520 -10.770 -8.383 1.00 0.00 33 ASP A O 15
ATOM 19366 N N . GLY A 1 34 ? -8.297 -9.137 -6.835 1.00 0.00 34 GLY A N 15
ATOM 19367 C CA . GLY A 1 34 ? -9.114 -9.813 -5.841 1.00 0.00 34 GLY A CA 15
ATOM 19368 C C . GLY A 1 34 ? -8.651 -9.468 -4.425 1.00 0.00 34 GLY A C 15
ATOM 19369 O O . GLY A 1 34 ? -8.085 -10.309 -3.729 1.00 0.00 34 GLY A O 15
ATOM 19373 N N . GLY A 1 35 ? -8.911 -8.227 -4.039 1.00 0.00 35 GLY A N 15
ATOM 19374 C CA . GLY A 1 35 ? -8.529 -7.759 -2.717 1.00 0.00 35 GLY A CA 15
ATOM 19375 C C . GLY A 1 35 ? -8.822 -6.266 -2.558 1.00 0.00 35 GLY A C 15
ATOM 19376 O O . GLY A 1 35 ? -9.636 -5.707 -3.292 1.00 0.00 35 GLY A O 15
ATOM 19380 N N . ASP A 1 36 ? -8.141 -5.661 -1.595 1.00 0.00 36 ASP A N 15
ATOM 19381 C CA . ASP A 1 36 ? -8.318 -4.243 -1.330 1.00 0.00 36 ASP A CA 15
ATOM 19382 C C . ASP A 1 36 ? -7.115 -3.722 -0.541 1.00 0.00 36 ASP A C 15
ATOM 19383 O O . ASP A 1 36 ? -6.758 -4.282 0.494 1.00 0.00 36 ASP A O 15
ATOM 19392 N N . VAL A 1 37 ? -6.524 -2.656 -1.060 1.00 0.00 37 VAL A N 15
ATOM 19393 C CA . VAL A 1 37 ? -5.369 -2.054 -0.417 1.00 0.00 37 VAL A CA 15
ATOM 19394 C C . VAL A 1 37 ? -5.840 -0.976 0.562 1.00 0.00 37 VAL A C 15
ATOM 19395 O O . VAL A 1 37 ? -6.605 -0.087 0.191 1.00 0.00 37 VAL A O 15
ATOM 19408 N N . ILE A 1 38 ? -5.365 -1.091 1.793 1.00 0.00 38 ILE A N 15
ATOM 19409 C CA . ILE A 1 38 ? -5.728 -0.137 2.827 1.00 0.00 38 ILE A CA 15
ATOM 19410 C C . ILE A 1 38 ? -4.467 0.303 3.575 1.00 0.00 38 ILE A C 15
ATOM 19411 O O . ILE A 1 38 ? -3.896 -0.469 4.344 1.00 0.00 38 ILE A O 15
ATOM 19427 N N . TYR A 1 39 ? -4.070 1.541 3.323 1.00 0.00 39 TYR A N 15
ATOM 19428 C CA . TYR A 1 39 ? -2.888 2.094 3.963 1.00 0.00 39 TYR A CA 15
ATOM 19429 C C . TYR A 1 39 ? -3.177 2.468 5.418 1.00 0.00 39 TYR A C 15
ATOM 19430 O O . TYR A 1 39 ? -3.830 3.477 5.685 1.00 0.00 39 TYR A O 15
ATOM 19448 N N . ARG A 1 40 ? -2.677 1.638 6.320 1.00 0.00 40 ARG A N 15
ATOM 19449 C CA . ARG A 1 40 ? -2.872 1.870 7.741 1.00 0.00 40 ARG A CA 15
ATOM 19450 C C . ARG A 1 40 ? -1.530 1.825 8.476 1.00 0.00 40 ARG A C 15
ATOM 19451 O O . ARG A 1 40 ? -1.080 0.758 8.890 1.00 0.00 40 ARG A O 15
ATOM 19472 N N . GLY A 1 41 ? -0.928 2.998 8.614 1.00 0.00 41 GLY A N 15
ATOM 19473 C CA . GLY A 1 41 ? 0.352 3.107 9.292 1.00 0.00 41 GLY A CA 15
ATOM 19474 C C . GLY A 1 41 ? 1.482 3.352 8.291 1.00 0.00 41 GLY A C 15
ATOM 19475 O O . GLY A 1 41 ? 1.566 2.679 7.265 1.00 0.00 41 GLY A O 15
ATOM 19479 N N . PHE A 1 42 ? 2.325 4.320 8.624 1.00 0.00 42 PHE A N 15
ATOM 19480 C CA . PHE A 1 42 ? 3.447 4.663 7.767 1.00 0.00 42 PHE A CA 15
ATOM 19481 C C . PHE A 1 42 ? 4.675 5.042 8.597 1.00 0.00 42 PHE A C 15
ATOM 19482 O O . PHE A 1 42 ? 4.692 6.087 9.247 1.00 0.00 42 PHE A O 15
ATOM 19499 N N . GLU A 1 43 ? 5.673 4.172 8.549 1.00 0.00 43 GLU A N 15
ATOM 19500 C CA . GLU A 1 43 ? 6.902 4.402 9.289 1.00 0.00 43 GLU A CA 15
ATOM 19501 C C . GLU A 1 43 ? 8.110 3.948 8.464 1.00 0.00 43 GLU A C 15
ATOM 19502 O O . GLU A 1 43 ? 7.998 3.044 7.639 1.00 0.00 43 GLU A O 15
ATOM 19514 N N . ASP A 1 44 ? 9.236 4.598 8.718 1.00 0.00 44 ASP A N 15
ATOM 19515 C CA . ASP A 1 44 ? 10.463 4.274 8.010 1.00 0.00 44 ASP A CA 15
ATOM 19516 C C . ASP A 1 44 ? 10.158 4.108 6.520 1.00 0.00 44 ASP A C 15
ATOM 19517 O O . ASP A 1 44 ? 10.867 3.392 5.814 1.00 0.00 44 ASP A O 15
ATOM 19526 N N . GLY A 1 45 ? 9.103 4.781 6.086 1.00 0.00 45 GLY A N 15
ATOM 19527 C CA . GLY A 1 45 ? 8.696 4.717 4.692 1.00 0.00 45 GLY A CA 15
ATOM 19528 C C . GLY A 1 45 ? 7.800 3.503 4.439 1.00 0.00 45 GLY A C 15
ATOM 19529 O O . GLY A 1 45 ? 6.820 3.594 3.702 1.00 0.00 45 GLY A O 15
ATOM 19533 N N . ILE A 1 46 ? 8.170 2.394 5.063 1.00 0.00 46 ILE A N 15
ATOM 19534 C CA . ILE A 1 46 ? 7.412 1.164 4.914 1.00 0.00 46 ILE A CA 15
ATOM 19535 C C . ILE A 1 46 ? 5.928 1.451 5.150 1.00 0.00 46 ILE A C 15
ATOM 19536 O O . ILE A 1 46 ? 5.488 1.558 6.294 1.00 0.00 46 ILE A O 15
ATOM 19552 N N . VAL A 1 47 ? 5.198 1.569 4.051 1.00 0.00 47 VAL A N 15
ATOM 19553 C CA . VAL A 1 47 ? 3.773 1.841 4.125 1.00 0.00 47 VAL A CA 15
ATOM 19554 C C . VAL A 1 47 ? 3.028 0.551 4.470 1.00 0.00 47 VAL A C 15
ATOM 19555 O O . VAL A 1 47 ? 3.246 -0.483 3.842 1.00 0.00 47 VAL A O 15
ATOM 19568 N N . ARG A 1 48 ? 2.162 0.654 5.468 1.00 0.00 48 ARG A N 15
ATOM 19569 C CA . ARG A 1 48 ? 1.383 -0.492 5.905 1.00 0.00 48 ARG A CA 15
ATOM 19570 C C . ARG A 1 48 ? 0.079 -0.582 5.109 1.00 0.00 48 ARG A C 15
ATOM 19571 O O . ARG A 1 48 ? -0.824 0.231 5.298 1.00 0.00 48 ARG A O 15
ATOM 19592 N N . LEU A 1 49 ? 0.023 -1.577 4.236 1.00 0.00 49 LEU A N 15
ATOM 19593 C CA . LEU A 1 49 ? -1.155 -1.783 3.411 1.00 0.00 49 LEU A CA 15
ATOM 19594 C C . LEU A 1 49 ? -1.763 -3.150 3.732 1.00 0.00 49 LEU A C 15
ATOM 19595 O O . LEU A 1 49 ? -1.041 -4.130 3.906 1.00 0.00 49 LEU A O 15
ATOM 19611 N N . LYS A 1 50 ? -3.086 -3.171 3.802 1.00 0.00 50 LYS A N 15
ATOM 19612 C CA . LYS A 1 50 ? -3.801 -4.402 4.098 1.00 0.00 50 LYS A CA 15
ATOM 19613 C C . LYS A 1 50 ? -4.407 -4.958 2.809 1.00 0.00 50 LYS A C 15
ATOM 19614 O O . LYS A 1 50 ? -5.628 -5.026 2.671 1.00 0.00 50 LYS A O 15
ATOM 19633 N N . LEU A 1 51 ? -3.527 -5.342 1.896 1.00 0.00 51 LEU A N 15
ATOM 19634 C CA . LEU A 1 51 ? -3.960 -5.891 0.622 1.00 0.00 51 LEU A CA 15
ATOM 19635 C C . LEU A 1 51 ? -3.897 -7.418 0.682 1.00 0.00 51 LEU A C 15
ATOM 19636 O O . LEU A 1 51 ? -3.139 -7.981 1.471 1.00 0.00 51 LEU A O 15
ATOM 19652 N N . GLN A 1 52 ? -4.702 -8.045 -0.162 1.00 0.00 52 GLN A N 15
ATOM 19653 C CA . GLN A 1 52 ? -4.748 -9.497 -0.216 1.00 0.00 52 GLN A CA 15
ATOM 19654 C C . GLN A 1 52 ? -5.123 -9.964 -1.623 1.00 0.00 52 GLN A C 15
ATOM 19655 O O . GLN A 1 52 ? -5.680 -9.199 -2.407 1.00 0.00 52 GLN A O 15
ATOM 19669 N N . GLY A 1 53 ? -4.801 -11.220 -1.900 1.00 0.00 53 GLY A N 15
ATOM 19670 C CA . GLY A 1 53 ? -5.097 -11.799 -3.199 1.00 0.00 53 GLY A CA 15
ATOM 19671 C C . GLY A 1 53 ? -5.513 -13.265 -3.064 1.00 0.00 53 GLY A C 15
ATOM 19672 O O . GLY A 1 53 ? -5.610 -13.787 -1.954 1.00 0.00 53 GLY A O 15
ATOM 19676 N N . SER A 1 54 ? -5.747 -13.888 -4.210 1.00 0.00 54 SER A N 15
ATOM 19677 C CA . SER A 1 54 ? -6.150 -15.285 -4.233 1.00 0.00 54 SER A CA 15
ATOM 19678 C C . SER A 1 54 ? -5.055 -16.156 -3.615 1.00 0.00 54 SER A C 15
ATOM 19679 O O . SER A 1 54 ? -5.344 -17.053 -2.825 1.00 0.00 54 SER A O 15
ATOM 19687 N N . CYS A 1 55 ? -3.821 -15.860 -3.998 1.00 0.00 55 CYS A N 15
ATOM 19688 C CA . CYS A 1 55 ? -2.682 -16.606 -3.491 1.00 0.00 55 CYS A CA 15
ATOM 19689 C C . CYS A 1 55 ? -1.447 -15.706 -3.569 1.00 0.00 55 CYS A C 15
ATOM 19690 O O . CYS A 1 55 ? -0.973 -15.389 -4.658 1.00 0.00 55 CYS A O 15
ATOM 19698 N N . THR A 1 56 ? -0.961 -15.321 -2.397 1.00 0.00 56 THR A N 15
ATOM 19699 C CA . THR A 1 56 ? 0.210 -14.465 -2.319 1.00 0.00 56 THR A CA 15
ATOM 19700 C C . THR A 1 56 ? 1.428 -15.268 -1.858 1.00 0.00 56 THR A C 15
ATOM 19701 O O . THR A 1 56 ? 2.280 -14.752 -1.136 1.00 0.00 56 THR A O 15
ATOM 19712 N N . SER A 1 57 ? 1.473 -16.518 -2.295 1.00 0.00 57 SER A N 15
ATOM 19713 C CA . SER A 1 57 ? 2.573 -17.397 -1.937 1.00 0.00 57 SER A CA 15
ATOM 19714 C C . SER A 1 57 ? 3.685 -17.296 -2.983 1.00 0.00 57 SER A C 15
ATOM 19715 O O . SER A 1 57 ? 4.867 -17.294 -2.639 1.00 0.00 57 SER A O 15
ATOM 19723 N N . CYS A 1 58 ? 3.269 -17.216 -4.238 1.00 0.00 58 CYS A N 15
ATOM 19724 C CA . CYS A 1 58 ? 4.215 -17.115 -5.335 1.00 0.00 58 CYS A CA 15
ATOM 19725 C C . CYS A 1 58 ? 5.118 -15.907 -5.081 1.00 0.00 58 CYS A C 15
ATOM 19726 O O . CYS A 1 58 ? 4.640 -14.778 -4.991 1.00 0.00 58 CYS A O 15
ATOM 19734 N N . PRO A 1 59 ? 6.444 -16.193 -4.970 1.00 0.00 59 PRO A N 15
ATOM 19735 C CA . PRO A 1 59 ? 7.418 -15.143 -4.728 1.00 0.00 59 PRO A CA 15
ATOM 19736 C C . PRO A 1 59 ? 7.667 -14.323 -5.996 1.00 0.00 59 PRO A C 15
ATOM 19737 O O . PRO A 1 59 ? 7.667 -13.093 -5.954 1.00 0.00 59 PRO A O 15
ATOM 19748 N N . SER A 1 60 ? 7.873 -15.036 -7.093 1.00 0.00 60 SER A N 15
ATOM 19749 C CA . SER A 1 60 ? 8.122 -14.390 -8.370 1.00 0.00 60 SER A CA 15
ATOM 19750 C C . SER A 1 60 ? 7.021 -13.368 -8.663 1.00 0.00 60 SER A C 15
ATOM 19751 O O . SER A 1 60 ? 7.260 -12.163 -8.617 1.00 0.00 60 SER A O 15
ATOM 19759 N N . SER A 1 61 ? 5.838 -13.889 -8.958 1.00 0.00 61 SER A N 15
ATOM 19760 C CA . SER A 1 61 ? 4.699 -13.037 -9.257 1.00 0.00 61 SER A CA 15
ATOM 19761 C C . SER A 1 61 ? 4.667 -11.849 -8.294 1.00 0.00 61 SER A C 15
ATOM 19762 O O . SER A 1 61 ? 4.349 -10.730 -8.694 1.00 0.00 61 SER A O 15
ATOM 19770 N N . ILE A 1 62 ? 5.000 -12.132 -7.043 1.00 0.00 62 ILE A N 15
ATOM 19771 C CA . ILE A 1 62 ? 5.013 -11.100 -6.021 1.00 0.00 62 ILE A CA 15
ATOM 19772 C C . ILE A 1 62 ? 6.148 -10.116 -6.309 1.00 0.00 62 ILE A C 15
ATOM 19773 O O . ILE A 1 62 ? 5.923 -8.910 -6.387 1.00 0.00 62 ILE A O 15
ATOM 19789 N N . ILE A 1 63 ? 7.343 -10.668 -6.459 1.00 0.00 63 ILE A N 15
ATOM 19790 C CA . ILE A 1 63 ? 8.513 -9.853 -6.737 1.00 0.00 63 ILE A CA 15
ATOM 19791 C C . ILE A 1 63 ? 8.289 -9.071 -8.033 1.00 0.00 63 ILE A C 15
ATOM 19792 O O . ILE A 1 63 ? 9.005 -8.111 -8.314 1.00 0.00 63 ILE A O 15
ATOM 19808 N N . THR A 1 64 ? 7.295 -9.513 -8.788 1.00 0.00 64 THR A N 15
ATOM 19809 C CA . THR A 1 64 ? 6.967 -8.866 -10.047 1.00 0.00 64 THR A CA 15
ATOM 19810 C C . THR A 1 64 ? 5.948 -7.748 -9.824 1.00 0.00 64 THR A C 15
ATOM 19811 O O . THR A 1 64 ? 6.129 -6.632 -10.309 1.00 0.00 64 THR A O 15
ATOM 19822 N N . LEU A 1 65 ? 4.898 -8.085 -9.090 1.00 0.00 65 LEU A N 15
ATOM 19823 C CA . LEU A 1 65 ? 3.849 -7.122 -8.796 1.00 0.00 65 LEU A CA 15
ATOM 19824 C C . LEU A 1 65 ? 4.167 -6.416 -7.476 1.00 0.00 65 LEU A C 15
ATOM 19825 O O . LEU A 1 65 ? 4.428 -5.214 -7.459 1.00 0.00 65 LEU A O 15
ATOM 19841 N N . LYS A 1 66 ? 4.134 -7.193 -6.403 1.00 0.00 66 LYS A N 15
ATOM 19842 C CA . LYS A 1 66 ? 4.415 -6.656 -5.082 1.00 0.00 66 LYS A CA 15
ATOM 19843 C C . LYS A 1 66 ? 5.561 -5.649 -5.179 1.00 0.00 66 LYS A C 15
ATOM 19844 O O . LYS A 1 66 ? 5.384 -4.470 -4.877 1.00 0.00 66 LYS A O 15
ATOM 19863 N N . SER A 1 67 ? 6.713 -6.150 -5.602 1.00 0.00 67 SER A N 15
ATOM 19864 C CA . SER A 1 67 ? 7.889 -5.307 -5.742 1.00 0.00 67 SER A CA 15
ATOM 19865 C C . SER A 1 67 ? 7.617 -4.195 -6.757 1.00 0.00 67 SER A C 15
ATOM 19866 O O . SER A 1 67 ? 7.838 -3.019 -6.468 1.00 0.00 67 SER A O 15
ATOM 19874 N N . GLY A 1 68 ? 7.142 -4.604 -7.923 1.00 0.00 68 GLY A N 15
ATOM 19875 C CA . GLY A 1 68 ? 6.838 -3.656 -8.982 1.00 0.00 68 GLY A CA 15
ATOM 19876 C C . GLY A 1 68 ? 6.047 -2.464 -8.440 1.00 0.00 68 GLY A C 15
ATOM 19877 O O . GLY A 1 68 ? 6.504 -1.325 -8.514 1.00 0.00 68 GLY A O 15
ATOM 19881 N N . ILE A 1 69 ? 4.872 -2.769 -7.907 1.00 0.00 69 ILE A N 15
ATOM 19882 C CA . ILE A 1 69 ? 4.012 -1.737 -7.353 1.00 0.00 69 ILE A CA 15
ATOM 19883 C C . ILE A 1 69 ? 4.779 -0.960 -6.282 1.00 0.00 69 ILE A C 15
ATOM 19884 O O . ILE A 1 69 ? 4.706 0.266 -6.227 1.00 0.00 69 ILE A O 15
ATOM 19900 N N . GLN A 1 70 ? 5.499 -1.707 -5.457 1.00 0.00 70 GLN A N 15
ATOM 19901 C CA . GLN A 1 70 ? 6.280 -1.103 -4.390 1.00 0.00 70 GLN A CA 15
ATOM 19902 C C . GLN A 1 70 ? 7.244 -0.062 -4.962 1.00 0.00 70 GLN A C 15
ATOM 19903 O O . GLN A 1 70 ? 7.345 1.048 -4.441 1.00 0.00 70 GLN A O 15
ATOM 19917 N N . ASN A 1 71 ? 7.928 -0.455 -6.026 1.00 0.00 71 ASN A N 15
ATOM 19918 C CA . ASN A 1 71 ? 8.880 0.431 -6.674 1.00 0.00 71 ASN A CA 15
ATOM 19919 C C . ASN A 1 71 ? 8.171 1.726 -7.077 1.00 0.00 71 ASN A C 15
ATOM 19920 O O . ASN A 1 71 ? 8.598 2.815 -6.695 1.00 0.00 71 ASN A O 15
ATOM 19931 N N . MET A 1 72 ? 7.103 1.564 -7.844 1.00 0.00 72 MET A N 15
ATOM 19932 C CA . MET A 1 72 ? 6.332 2.708 -8.304 1.00 0.00 72 MET A CA 15
ATOM 19933 C C . MET A 1 72 ? 6.177 3.747 -7.191 1.00 0.00 72 MET A C 15
ATOM 19934 O O . MET A 1 72 ? 6.299 4.946 -7.436 1.00 0.00 72 MET A O 15
ATOM 19948 N N . LEU A 1 73 ? 5.911 3.249 -5.993 1.00 0.00 73 LEU A N 15
ATOM 19949 C CA . LEU A 1 73 ? 5.737 4.119 -4.843 1.00 0.00 73 LEU A CA 15
ATOM 19950 C C . LEU A 1 73 ? 7.023 4.916 -4.612 1.00 0.00 73 LEU A C 15
ATOM 19951 O O . LEU A 1 73 ? 7.017 6.144 -4.680 1.00 0.00 73 LEU A O 15
ATOM 19967 N N . GLN A 1 74 ? 8.095 4.184 -4.346 1.00 0.00 74 GLN A N 15
ATOM 19968 C CA . GLN A 1 74 ? 9.385 4.807 -4.106 1.00 0.00 74 GLN A CA 15
ATOM 19969 C C . GLN A 1 74 ? 9.743 5.748 -5.258 1.00 0.00 74 GLN A C 15
ATOM 19970 O O . GLN A 1 74 ? 10.256 6.843 -5.033 1.00 0.00 74 GLN A O 15
ATOM 19984 N N . PHE A 1 75 ? 9.459 5.286 -6.467 1.00 0.00 75 PHE A N 15
ATOM 19985 C CA . PHE A 1 75 ? 9.744 6.073 -7.655 1.00 0.00 75 PHE A CA 15
ATOM 19986 C C . PHE A 1 75 ? 9.106 7.461 -7.560 1.00 0.00 75 PHE A C 15
ATOM 19987 O O . PHE A 1 75 ? 9.794 8.474 -7.677 1.00 0.00 75 PHE A O 15
ATOM 20004 N N . TYR A 1 76 ? 7.797 7.461 -7.348 1.00 0.00 76 TYR A N 15
ATOM 20005 C CA . TYR A 1 76 ? 7.058 8.707 -7.235 1.00 0.00 76 TYR A CA 15
ATOM 20006 C C . TYR A 1 76 ? 7.356 9.404 -5.905 1.00 0.00 76 TYR A C 15
ATOM 20007 O O . TYR A 1 76 ? 7.777 10.558 -5.885 1.00 0.00 76 TYR A O 15
ATOM 20025 N N . ILE A 1 77 ? 7.123 8.670 -4.826 1.00 0.00 77 ILE A N 15
ATOM 20026 C CA . ILE A 1 77 ? 7.360 9.202 -3.495 1.00 0.00 77 ILE A CA 15
ATOM 20027 C C . ILE A 1 77 ? 8.689 8.662 -2.963 1.00 0.00 77 ILE A C 15
ATOM 20028 O O . ILE A 1 77 ? 8.812 7.470 -2.687 1.00 0.00 77 ILE A O 15
ATOM 20044 N N . PRO A 1 78 ? 9.676 9.589 -2.834 1.00 0.00 78 PRO A N 15
ATOM 20045 C CA . PRO A 1 78 ? 10.990 9.217 -2.341 1.00 0.00 78 PRO A CA 15
ATOM 20046 C C . PRO A 1 78 ? 10.963 8.984 -0.829 1.00 0.00 78 PRO A C 15
ATOM 20047 O O . PRO A 1 78 ? 11.960 8.560 -0.244 1.00 0.00 78 PRO A O 15
ATOM 20058 N N . GLU A 1 79 ? 9.813 9.271 -0.238 1.00 0.00 79 GLU A N 15
ATOM 20059 C CA . GLU A 1 79 ? 9.643 9.098 1.194 1.00 0.00 79 GLU A CA 15
ATOM 20060 C C . GLU A 1 79 ? 9.584 7.611 1.546 1.00 0.00 79 GLU A C 15
ATOM 20061 O O . GLU A 1 79 ? 10.480 7.089 2.208 1.00 0.00 79 GLU A O 15
ATOM 20073 N N . VAL A 1 80 ? 8.520 6.968 1.086 1.00 0.00 80 VAL A N 15
ATOM 20074 C CA . VAL A 1 80 ? 8.331 5.550 1.344 1.00 0.00 80 VAL A CA 15
ATOM 20075 C C . VAL A 1 80 ? 9.590 4.790 0.923 1.00 0.00 80 VAL A C 15
ATOM 20076 O O . VAL A 1 80 ? 10.407 5.305 0.161 1.00 0.00 80 VAL A O 15
ATOM 20089 N N . GLU A 1 81 ? 9.708 3.574 1.439 1.00 0.00 81 GLU A N 15
ATOM 20090 C CA . GLU A 1 81 ? 10.854 2.737 1.127 1.00 0.00 81 GLU A CA 15
ATOM 20091 C C . GLU A 1 81 ? 10.390 1.358 0.654 1.00 0.00 81 GLU A C 15
ATOM 20092 O O . GLU A 1 81 ? 10.838 0.870 -0.382 1.00 0.00 81 GLU A O 15
ATOM 20104 N N . GLY A 1 82 ? 9.499 0.768 1.437 1.00 0.00 82 GLY A N 15
ATOM 20105 C CA . GLY A 1 82 ? 8.968 -0.546 1.111 1.00 0.00 82 GLY A CA 15
ATOM 20106 C C . GLY A 1 82 ? 7.479 -0.634 1.448 1.00 0.00 82 GLY A C 15
ATOM 20107 O O . GLY A 1 82 ? 6.868 0.357 1.845 1.00 0.00 82 GLY A O 15
ATOM 20111 N N . VAL A 1 83 ? 6.937 -1.831 1.277 1.00 0.00 83 VAL A N 15
ATOM 20112 C CA . VAL A 1 83 ? 5.530 -2.063 1.557 1.00 0.00 83 VAL A CA 15
ATOM 20113 C C . VAL A 1 83 ? 5.394 -3.248 2.516 1.00 0.00 83 VAL A C 15
ATOM 20114 O O . VAL A 1 83 ? 6.335 -4.022 2.689 1.00 0.00 83 VAL A O 15
ATOM 20127 N N . GLU A 1 84 ? 4.216 -3.353 3.112 1.00 0.00 84 GLU A N 15
ATOM 20128 C CA . GLU A 1 84 ? 3.945 -4.431 4.049 1.00 0.00 84 GLU A CA 15
ATOM 20129 C C . GLU A 1 84 ? 2.459 -4.794 4.025 1.00 0.00 84 GLU A C 15
ATOM 20130 O O . GLU A 1 84 ? 1.612 -3.980 4.389 1.00 0.00 84 GLU A O 15
ATOM 20142 N N . GLN A 1 85 ? 2.188 -6.016 3.593 1.00 0.00 85 GLN A N 15
ATOM 20143 C CA . GLN A 1 85 ? 0.818 -6.497 3.516 1.00 0.00 85 GLN A CA 15
ATOM 20144 C C . GLN A 1 85 ? 0.272 -6.768 4.920 1.00 0.00 85 GLN A C 15
ATOM 20145 O O . GLN A 1 85 ? 0.183 -7.919 5.343 1.00 0.00 85 GLN A O 15
ATOM 20159 N N . VAL A 1 86 ? -0.079 -5.687 5.602 1.00 0.00 86 VAL A N 15
ATOM 20160 C CA . VAL A 1 86 ? -0.614 -5.794 6.948 1.00 0.00 86 VAL A CA 15
ATOM 20161 C C . VAL A 1 86 ? -1.912 -6.603 6.915 1.00 0.00 86 VAL A C 15
ATOM 20162 O O . VAL A 1 86 ? -2.537 -6.737 5.863 1.00 0.00 86 VAL A O 15
ATOM 20175 N N . SER A 1 87 ? -2.280 -7.121 8.078 1.00 0.00 87 SER A N 15
ATOM 20176 C CA . SER A 1 87 ? -3.493 -7.913 8.194 1.00 0.00 87 SER A CA 15
ATOM 20177 C C . SER A 1 87 ? -3.699 -8.344 9.647 1.00 0.00 87 SER A C 15
ATOM 20178 O O . SER A 1 87 ? -2.761 -8.325 10.443 1.00 0.00 87 SER A O 15
ATOM 20186 N N . GLY A 1 88 ? -4.932 -8.723 9.949 1.00 0.00 88 GLY A N 15
ATOM 20187 C CA . GLY A 1 88 ? -5.273 -9.158 11.293 1.00 0.00 88 GLY A CA 15
ATOM 20188 C C . GLY A 1 88 ? -6.419 -10.171 11.267 1.00 0.00 88 GLY A C 15
ATOM 20189 O O . GLY A 1 88 ? -6.532 -10.962 10.332 1.00 0.00 88 GLY A O 15
ATOM 20193 N N . PRO A 1 89 ? -7.262 -10.113 12.334 1.00 0.00 89 PRO A N 15
ATOM 20194 C CA . PRO A 1 89 ? -8.395 -11.016 12.442 1.00 0.00 89 PRO A CA 15
ATOM 20195 C C . PRO A 1 89 ? -9.518 -10.603 11.488 1.00 0.00 89 PRO A C 15
ATOM 20196 O O . PRO A 1 89 ? -9.978 -9.464 11.523 1.00 0.00 89 PRO A O 15
ATOM 20207 N N . SER A 1 90 ? -9.925 -11.553 10.658 1.00 0.00 90 SER A N 15
ATOM 20208 C CA . SER A 1 90 ? -10.986 -11.301 9.696 1.00 0.00 90 SER A CA 15
ATOM 20209 C C . SER A 1 90 ? -12.344 -11.320 10.399 1.00 0.00 90 SER A C 15
ATOM 20210 O O . SER A 1 90 ? -12.559 -12.104 11.322 1.00 0.00 90 SER A O 15
ATOM 20218 N N . SER A 1 91 ? -13.226 -10.447 9.936 1.00 0.00 91 SER A N 15
ATOM 20219 C CA . SER A 1 91 ? -14.559 -10.352 10.508 1.00 0.00 91 SER A CA 15
ATOM 20220 C C . SER A 1 91 ? -15.603 -10.276 9.393 1.00 0.00 91 SER A C 15
ATOM 20221 O O . SER A 1 91 ? -15.866 -9.201 8.856 1.00 0.00 91 SER A O 15
ATOM 20229 N N . GLY A 1 92 ? -16.170 -11.432 9.078 1.00 0.00 92 GLY A N 15
ATOM 20230 C CA . GLY A 1 92 ? -17.181 -11.509 8.036 1.00 0.00 92 GLY A CA 15
ATOM 20231 C C . GLY A 1 92 ? -18.586 -11.361 8.623 1.00 0.00 92 GLY A C 15
ATOM 20232 O O . GLY A 1 92 ? -19.325 -10.451 8.252 1.00 0.00 92 GLY A O 15
ATOM 20236 N N . GLY A 1 1 ? -5.119 0.438 20.836 1.00 0.00 1 GLY A N 16
ATOM 20237 C CA . GLY A 1 1 ? -6.305 0.442 19.996 1.00 0.00 1 GLY A CA 16
ATOM 20238 C C . GLY A 1 1 ? -5.976 0.929 18.584 1.00 0.00 1 GLY A C 16
ATOM 20239 O O . GLY A 1 1 ? -4.811 0.963 18.191 1.00 0.00 1 GLY A O 16
ATOM 20243 N N . SER A 1 2 ? -7.023 1.293 17.858 1.00 0.00 2 SER A N 16
ATOM 20244 C CA . SER A 1 2 ? -6.859 1.776 16.498 1.00 0.00 2 SER A CA 16
ATOM 20245 C C . SER A 1 2 ? -7.487 3.165 16.357 1.00 0.00 2 SER A C 16
ATOM 20246 O O . SER A 1 2 ? -6.806 4.123 15.994 1.00 0.00 2 SER A O 16
ATOM 20254 N N . SER A 1 3 ? -8.777 3.229 16.652 1.00 0.00 3 SER A N 16
ATOM 20255 C CA . SER A 1 3 ? -9.502 4.484 16.563 1.00 0.00 3 SER A CA 16
ATOM 20256 C C . SER A 1 3 ? -9.012 5.451 17.643 1.00 0.00 3 SER A C 16
ATOM 20257 O O . SER A 1 3 ? -8.527 6.538 17.333 1.00 0.00 3 SER A O 16
ATOM 20265 N N . GLY A 1 4 ? -9.154 5.020 18.887 1.00 0.00 4 GLY A N 16
ATOM 20266 C CA . GLY A 1 4 ? -8.731 5.834 20.014 1.00 0.00 4 GLY A CA 16
ATOM 20267 C C . GLY A 1 4 ? -9.833 6.813 20.427 1.00 0.00 4 GLY A C 16
ATOM 20268 O O . GLY A 1 4 ? -10.987 6.422 20.589 1.00 0.00 4 GLY A O 16
ATOM 20272 N N . SER A 1 5 ? -9.435 8.067 20.586 1.00 0.00 5 SER A N 16
ATOM 20273 C CA . SER A 1 5 ? -10.374 9.105 20.977 1.00 0.00 5 SER A CA 16
ATOM 20274 C C . SER A 1 5 ? -11.473 9.242 19.922 1.00 0.00 5 SER A C 16
ATOM 20275 O O . SER A 1 5 ? -12.655 9.079 20.225 1.00 0.00 5 SER A O 16
ATOM 20283 N N . SER A 1 6 ? -11.047 9.538 18.703 1.00 0.00 6 SER A N 16
ATOM 20284 C CA . SER A 1 6 ? -11.980 9.698 17.601 1.00 0.00 6 SER A CA 16
ATOM 20285 C C . SER A 1 6 ? -11.214 9.849 16.285 1.00 0.00 6 SER A C 16
ATOM 20286 O O . SER A 1 6 ? -11.578 9.243 15.278 1.00 0.00 6 SER A O 16
ATOM 20294 N N . GLY A 1 7 ? -10.169 10.662 16.335 1.00 0.00 7 GLY A N 16
ATOM 20295 C CA . GLY A 1 7 ? -9.350 10.901 15.160 1.00 0.00 7 GLY A CA 16
ATOM 20296 C C . GLY A 1 7 ? -10.094 11.764 14.140 1.00 0.00 7 GLY A C 16
ATOM 20297 O O . GLY A 1 7 ? -11.162 11.385 13.660 1.00 0.00 7 GLY A O 16
ATOM 20301 N N . SER A 1 8 ? -9.501 12.911 13.836 1.00 0.00 8 SER A N 16
ATOM 20302 C CA . SER A 1 8 ? -10.095 13.831 12.882 1.00 0.00 8 SER A CA 16
ATOM 20303 C C . SER A 1 8 ? -9.302 13.811 11.573 1.00 0.00 8 SER A C 16
ATOM 20304 O O . SER A 1 8 ? -8.274 13.142 11.477 1.00 0.00 8 SER A O 16
ATOM 20312 N N . GLU A 1 9 ? -9.809 14.552 10.599 1.00 0.00 9 GLU A N 16
ATOM 20313 C CA . GLU A 1 9 ? -9.162 14.627 9.301 1.00 0.00 9 GLU A CA 16
ATOM 20314 C C . GLU A 1 9 ? -7.867 15.437 9.400 1.00 0.00 9 GLU A C 16
ATOM 20315 O O . GLU A 1 9 ? -7.837 16.613 9.040 1.00 0.00 9 GLU A O 16
ATOM 20327 N N . GLU A 1 10 ? -6.829 14.776 9.891 1.00 0.00 10 GLU A N 16
ATOM 20328 C CA . GLU A 1 10 ? -5.535 15.419 10.041 1.00 0.00 10 GLU A CA 16
ATOM 20329 C C . GLU A 1 10 ? -4.448 14.596 9.347 1.00 0.00 10 GLU A C 16
ATOM 20330 O O . GLU A 1 10 ? -3.770 13.792 9.985 1.00 0.00 10 GLU A O 16
ATOM 20342 N N . ASP A 1 11 ? -4.317 14.824 8.048 1.00 0.00 11 ASP A N 16
ATOM 20343 C CA . ASP A 1 11 ? -3.324 14.114 7.260 1.00 0.00 11 ASP A CA 16
ATOM 20344 C C . ASP A 1 11 ? -2.220 15.088 6.840 1.00 0.00 11 ASP A C 16
ATOM 20345 O O . ASP A 1 11 ? -2.418 16.302 6.861 1.00 0.00 11 ASP A O 16
ATOM 20354 N N . ASP A 1 12 ? -1.084 14.519 6.468 1.00 0.00 12 ASP A N 16
ATOM 20355 C CA . ASP A 1 12 ? 0.051 15.321 6.043 1.00 0.00 12 ASP A CA 16
ATOM 20356 C C . ASP A 1 12 ? 0.083 15.383 4.514 1.00 0.00 12 ASP A C 16
ATOM 20357 O O . ASP A 1 12 ? -0.775 14.805 3.849 1.00 0.00 12 ASP A O 16
ATOM 20366 N N . GLU A 1 13 ? 1.082 16.087 4.003 1.00 0.00 13 GLU A N 16
ATOM 20367 C CA . GLU A 1 13 ? 1.237 16.233 2.567 1.00 0.00 13 GLU A CA 16
ATOM 20368 C C . GLU A 1 13 ? 1.834 14.959 1.966 1.00 0.00 13 GLU A C 16
ATOM 20369 O O . GLU A 1 13 ? 1.719 14.721 0.765 1.00 0.00 13 GLU A O 16
ATOM 20381 N N . VAL A 1 14 ? 2.460 14.172 2.830 1.00 0.00 14 VAL A N 16
ATOM 20382 C CA . VAL A 1 14 ? 3.076 12.929 2.399 1.00 0.00 14 VAL A CA 16
ATOM 20383 C C . VAL A 1 14 ? 2.008 11.835 2.323 1.00 0.00 14 VAL A C 16
ATOM 20384 O O . VAL A 1 14 ? 2.063 10.970 1.451 1.00 0.00 14 VAL A O 16
ATOM 20397 N N . VAL A 1 15 ? 1.062 11.911 3.247 1.00 0.00 15 VAL A N 16
ATOM 20398 C CA . VAL A 1 15 ? -0.016 10.939 3.295 1.00 0.00 15 VAL A CA 16
ATOM 20399 C C . VAL A 1 15 ? -0.941 11.148 2.094 1.00 0.00 15 VAL A C 16
ATOM 20400 O O . VAL A 1 15 ? -1.226 10.208 1.354 1.00 0.00 15 VAL A O 16
ATOM 20413 N N . ALA A 1 16 ? -1.383 12.387 1.937 1.00 0.00 16 ALA A N 16
ATOM 20414 C CA . ALA A 1 16 ? -2.268 12.733 0.837 1.00 0.00 16 ALA A CA 16
ATOM 20415 C C . ALA A 1 16 ? -1.637 12.280 -0.480 1.00 0.00 16 ALA A C 16
ATOM 20416 O O . ALA A 1 16 ? -2.336 11.811 -1.379 1.00 0.00 16 ALA A O 16
ATOM 20423 N N . MET A 1 17 ? -0.324 12.436 -0.556 1.00 0.00 17 MET A N 16
ATOM 20424 C CA . MET A 1 17 ? 0.408 12.050 -1.750 1.00 0.00 17 MET A CA 16
ATOM 20425 C C . MET A 1 17 ? 0.315 10.541 -1.986 1.00 0.00 17 MET A C 16
ATOM 20426 O O . MET A 1 17 ? -0.088 10.101 -3.060 1.00 0.00 17 MET A O 16
ATOM 20440 N N . ILE A 1 18 ? 0.696 9.790 -0.962 1.00 0.00 18 ILE A N 16
ATOM 20441 C CA . ILE A 1 18 ? 0.660 8.340 -1.044 1.00 0.00 18 ILE A CA 16
ATOM 20442 C C . ILE A 1 18 ? -0.764 7.886 -1.372 1.00 0.00 18 ILE A C 16
ATOM 20443 O O . ILE A 1 18 ? -0.974 7.114 -2.306 1.00 0.00 18 ILE A O 16
ATOM 20459 N N . LYS A 1 19 ? -1.706 8.385 -0.585 1.00 0.00 19 LYS A N 16
ATOM 20460 C CA . LYS A 1 19 ? -3.104 8.042 -0.780 1.00 0.00 19 LYS A CA 16
ATOM 20461 C C . LYS A 1 19 ? -3.426 8.061 -2.275 1.00 0.00 19 LYS A C 16
ATOM 20462 O O . LYS A 1 19 ? -3.909 7.072 -2.823 1.00 0.00 19 LYS A O 16
ATOM 20481 N N . GLU A 1 20 ? -3.145 9.200 -2.894 1.00 0.00 20 GLU A N 16
ATOM 20482 C CA . GLU A 1 20 ? -3.399 9.362 -4.315 1.00 0.00 20 GLU A CA 16
ATOM 20483 C C . GLU A 1 20 ? -2.782 8.201 -5.100 1.00 0.00 20 GLU A C 16
ATOM 20484 O O . GLU A 1 20 ? -3.500 7.382 -5.670 1.00 0.00 20 GLU A O 16
ATOM 20496 N N . LEU A 1 21 ? -1.457 8.170 -5.104 1.00 0.00 21 LEU A N 16
ATOM 20497 C CA . LEU A 1 21 ? -0.736 7.125 -5.810 1.00 0.00 21 LEU A CA 16
ATOM 20498 C C . LEU A 1 21 ? -1.275 5.759 -5.377 1.00 0.00 21 LEU A C 16
ATOM 20499 O O . LEU A 1 21 ? -1.107 4.769 -6.089 1.00 0.00 21 LEU A O 16
ATOM 20515 N N . LEU A 1 22 ? -1.909 5.750 -4.216 1.00 0.00 22 LEU A N 16
ATOM 20516 C CA . LEU A 1 22 ? -2.473 4.523 -3.681 1.00 0.00 22 LEU A CA 16
ATOM 20517 C C . LEU A 1 22 ? -3.857 4.292 -4.293 1.00 0.00 22 LEU A C 16
ATOM 20518 O O . LEU A 1 22 ? -4.269 3.151 -4.493 1.00 0.00 22 LEU A O 16
ATOM 20534 N N . ASP A 1 23 ? -4.535 5.395 -4.573 1.00 0.00 23 ASP A N 16
ATOM 20535 C CA . ASP A 1 23 ? -5.864 5.329 -5.158 1.00 0.00 23 ASP A CA 16
ATOM 20536 C C . ASP A 1 23 ? -5.742 5.264 -6.682 1.00 0.00 23 ASP A C 16
ATOM 20537 O O . ASP A 1 23 ? -6.533 4.594 -7.344 1.00 0.00 23 ASP A O 16
ATOM 20546 N N . THR A 1 24 ? -4.746 5.971 -7.195 1.00 0.00 24 THR A N 16
ATOM 20547 C CA . THR A 1 24 ? -4.510 6.003 -8.628 1.00 0.00 24 THR A CA 16
ATOM 20548 C C . THR A 1 24 ? -4.798 4.633 -9.246 1.00 0.00 24 THR A C 16
ATOM 20549 O O . THR A 1 24 ? -5.920 4.365 -9.674 1.00 0.00 24 THR A O 16
ATOM 20560 N N . ARG A 1 25 ? -3.766 3.803 -9.274 1.00 0.00 25 ARG A N 16
ATOM 20561 C CA . ARG A 1 25 ? -3.894 2.468 -9.833 1.00 0.00 25 ARG A CA 16
ATOM 20562 C C . ARG A 1 25 ? -3.187 1.448 -8.938 1.00 0.00 25 ARG A C 16
ATOM 20563 O O . ARG A 1 25 ? -2.520 0.541 -9.432 1.00 0.00 25 ARG A O 16
ATOM 20584 N N . ILE A 1 26 ? -3.358 1.631 -7.637 1.00 0.00 26 ILE A N 16
ATOM 20585 C CA . ILE A 1 26 ? -2.744 0.738 -6.668 1.00 0.00 26 ILE A CA 16
ATOM 20586 C C . ILE A 1 26 ? -3.840 0.003 -5.893 1.00 0.00 26 ILE A C 16
ATOM 20587 O O . ILE A 1 26 ? -3.905 -1.224 -5.916 1.00 0.00 26 ILE A O 16
ATOM 20603 N N . ARG A 1 27 ? -4.673 0.787 -5.224 1.00 0.00 27 ARG A N 16
ATOM 20604 C CA . ARG A 1 27 ? -5.762 0.227 -4.443 1.00 0.00 27 ARG A CA 16
ATOM 20605 C C . ARG A 1 27 ? -6.793 -0.430 -5.363 1.00 0.00 27 ARG A C 16
ATOM 20606 O O . ARG A 1 27 ? -7.197 -1.569 -5.136 1.00 0.00 27 ARG A O 16
ATOM 20627 N N . PRO A 1 28 ? -7.200 0.337 -6.410 1.00 0.00 28 PRO A N 16
ATOM 20628 C CA . PRO A 1 28 ? -8.176 -0.159 -7.365 1.00 0.00 28 PRO A CA 16
ATOM 20629 C C . PRO A 1 28 ? -7.544 -1.180 -8.314 1.00 0.00 28 PRO A C 16
ATOM 20630 O O . PRO A 1 28 ? -8.222 -1.725 -9.185 1.00 0.00 28 PRO A O 16
ATOM 20641 N N . THR A 1 29 ? -6.256 -1.408 -8.113 1.00 0.00 29 THR A N 16
ATOM 20642 C CA . THR A 1 29 ? -5.525 -2.355 -8.940 1.00 0.00 29 THR A CA 16
ATOM 20643 C C . THR A 1 29 ? -5.624 -3.763 -8.352 1.00 0.00 29 THR A C 16
ATOM 20644 O O . THR A 1 29 ? -6.149 -4.673 -8.992 1.00 0.00 29 THR A O 16
ATOM 20655 N N . VAL A 1 30 ? -5.111 -3.901 -7.137 1.00 0.00 30 VAL A N 16
ATOM 20656 C CA . VAL A 1 30 ? -5.135 -5.184 -6.455 1.00 0.00 30 VAL A CA 16
ATOM 20657 C C . VAL A 1 30 ? -6.576 -5.693 -6.387 1.00 0.00 30 VAL A C 16
ATOM 20658 O O . VAL A 1 30 ? -6.811 -6.900 -6.369 1.00 0.00 30 VAL A O 16
ATOM 20671 N N . GLN A 1 31 ? -7.503 -4.747 -6.349 1.00 0.00 31 GLN A N 16
ATOM 20672 C CA . GLN A 1 31 ? -8.914 -5.085 -6.282 1.00 0.00 31 GLN A CA 16
ATOM 20673 C C . GLN A 1 31 ? -9.248 -6.175 -7.302 1.00 0.00 31 GLN A C 16
ATOM 20674 O O . GLN A 1 31 ? -9.799 -7.216 -6.946 1.00 0.00 31 GLN A O 16
ATOM 20688 N N . GLU A 1 32 ? -8.900 -5.899 -8.551 1.00 0.00 32 GLU A N 16
ATOM 20689 C CA . GLU A 1 32 ? -9.155 -6.843 -9.624 1.00 0.00 32 GLU A CA 16
ATOM 20690 C C . GLU A 1 32 ? -8.864 -8.272 -9.157 1.00 0.00 32 GLU A C 16
ATOM 20691 O O . GLU A 1 32 ? -9.539 -9.214 -9.570 1.00 0.00 32 GLU A O 16
ATOM 20703 N N . ASP A 1 33 ? -7.859 -8.386 -8.302 1.00 0.00 33 ASP A N 16
ATOM 20704 C CA . ASP A 1 33 ? -7.470 -9.683 -7.774 1.00 0.00 33 ASP A CA 16
ATOM 20705 C C . ASP A 1 33 ? -8.586 -10.218 -6.875 1.00 0.00 33 ASP A C 16
ATOM 20706 O O . ASP A 1 33 ? -9.085 -11.322 -7.088 1.00 0.00 33 ASP A O 16
ATOM 20715 N N . GLY A 1 34 ? -8.945 -9.411 -5.888 1.00 0.00 34 GLY A N 16
ATOM 20716 C CA . GLY A 1 34 ? -9.993 -9.790 -4.954 1.00 0.00 34 GLY A CA 16
ATOM 20717 C C . GLY A 1 34 ? -9.932 -8.936 -3.686 1.00 0.00 34 GLY A C 16
ATOM 20718 O O . GLY A 1 34 ? -10.928 -8.331 -3.292 1.00 0.00 34 GLY A O 16
ATOM 20722 N N . GLY A 1 35 ? -8.754 -8.916 -3.080 1.00 0.00 35 GLY A N 16
ATOM 20723 C CA . GLY A 1 35 ? -8.550 -8.148 -1.864 1.00 0.00 35 GLY A CA 16
ATOM 20724 C C . GLY A 1 35 ? -8.512 -6.648 -2.164 1.00 0.00 35 GLY A C 16
ATOM 20725 O O . GLY A 1 35 ? -9.223 -6.169 -3.046 1.00 0.00 35 GLY A O 16
ATOM 20729 N N . ASP A 1 36 ? -7.674 -5.949 -1.412 1.00 0.00 36 ASP A N 16
ATOM 20730 C CA . ASP A 1 36 ? -7.534 -4.512 -1.586 1.00 0.00 36 ASP A CA 16
ATOM 20731 C C . ASP A 1 36 ? -6.486 -3.984 -0.604 1.00 0.00 36 ASP A C 16
ATOM 20732 O O . ASP A 1 36 ? -6.243 -4.593 0.436 1.00 0.00 36 ASP A O 16
ATOM 20741 N N . VAL A 1 37 ? -5.894 -2.857 -0.971 1.00 0.00 37 VAL A N 16
ATOM 20742 C CA . VAL A 1 37 ? -4.878 -2.240 -0.135 1.00 0.00 37 VAL A CA 16
ATOM 20743 C C . VAL A 1 37 ? -5.526 -1.162 0.736 1.00 0.00 37 VAL A C 16
ATOM 20744 O O . VAL A 1 37 ? -6.297 -0.340 0.242 1.00 0.00 37 VAL A O 16
ATOM 20757 N N . ILE A 1 38 ? -5.188 -1.198 2.017 1.00 0.00 38 ILE A N 16
ATOM 20758 C CA . ILE A 1 38 ? -5.727 -0.234 2.961 1.00 0.00 38 ILE A CA 16
ATOM 20759 C C . ILE A 1 38 ? -4.579 0.392 3.754 1.00 0.00 38 ILE A C 16
ATOM 20760 O O . ILE A 1 38 ? -4.116 -0.180 4.740 1.00 0.00 38 ILE A O 16
ATOM 20776 N N . TYR A 1 39 ? -4.154 1.561 3.296 1.00 0.00 39 TYR A N 16
ATOM 20777 C CA . TYR A 1 39 ? -3.068 2.271 3.950 1.00 0.00 39 TYR A CA 16
ATOM 20778 C C . TYR A 1 39 ? -3.511 2.813 5.311 1.00 0.00 39 TYR A C 16
ATOM 20779 O O . TYR A 1 39 ? -4.203 3.826 5.386 1.00 0.00 39 TYR A O 16
ATOM 20797 N N . ARG A 1 40 ? -3.091 2.112 6.356 1.00 0.00 40 ARG A N 16
ATOM 20798 C CA . ARG A 1 40 ? -3.435 2.510 7.710 1.00 0.00 40 ARG A CA 16
ATOM 20799 C C . ARG A 1 40 ? -2.179 2.567 8.582 1.00 0.00 40 AR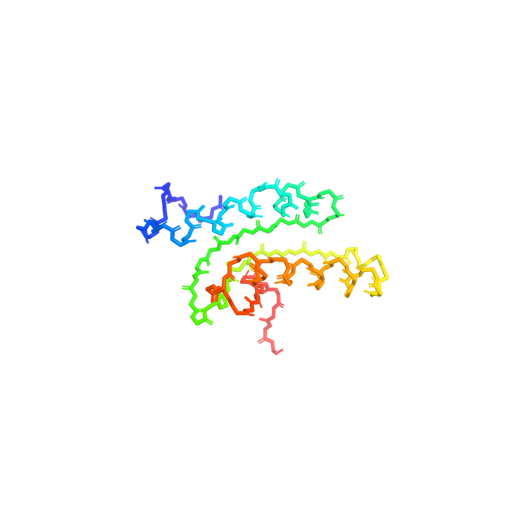G A C 16
ATOM 20800 O O . ARG A 1 40 ? -1.783 1.563 9.173 1.00 0.00 40 ARG A O 16
ATOM 20821 N N . GLY A 1 41 ? -1.586 3.750 8.634 1.00 0.00 41 GLY A N 16
ATOM 20822 C CA . GLY A 1 41 ? -0.383 3.951 9.423 1.00 0.00 41 GLY A CA 16
ATOM 20823 C C . GLY A 1 41 ? 0.844 4.108 8.522 1.00 0.00 41 GLY A C 16
ATOM 20824 O O . GLY A 1 41 ? 0.923 3.490 7.461 1.00 0.00 41 GLY A O 16
ATOM 20828 N N . PHE A 1 42 ? 1.770 4.940 8.976 1.00 0.00 42 PHE A N 16
ATOM 20829 C CA . PHE A 1 42 ? 2.989 5.186 8.225 1.00 0.00 42 PHE A CA 16
ATOM 20830 C C . PHE A 1 42 ? 4.191 5.327 9.161 1.00 0.00 42 PHE A C 16
ATOM 20831 O O . PHE A 1 42 ? 4.327 6.332 9.856 1.00 0.00 42 PHE A O 16
ATOM 20848 N N . GLU A 1 43 ? 5.033 4.304 9.148 1.00 0.00 43 GLU A N 16
ATOM 20849 C CA . GLU A 1 43 ? 6.219 4.301 9.987 1.00 0.00 43 GLU A CA 16
ATOM 20850 C C . GLU A 1 43 ? 7.434 4.781 9.191 1.00 0.00 43 GLU A C 16
ATOM 20851 O O . GLU A 1 43 ? 8.079 3.993 8.500 1.00 0.00 43 GLU A O 16
ATOM 20863 N N . ASP A 1 44 ? 7.710 6.071 9.313 1.00 0.00 44 ASP A N 16
ATOM 20864 C CA . ASP A 1 44 ? 8.836 6.666 8.614 1.00 0.00 44 ASP A CA 16
ATOM 20865 C C . ASP A 1 44 ? 8.604 6.565 7.105 1.00 0.00 44 ASP A C 16
ATOM 20866 O O . ASP A 1 44 ? 8.282 7.559 6.455 1.00 0.00 44 ASP A O 16
ATOM 20875 N N . GLY A 1 45 ? 8.776 5.356 6.592 1.00 0.00 45 GLY A N 16
ATOM 20876 C CA . GLY A 1 45 ? 8.590 5.112 5.171 1.00 0.00 45 GLY A CA 16
ATOM 20877 C C . GLY A 1 45 ? 7.674 3.909 4.937 1.00 0.00 45 GLY A C 16
ATOM 20878 O O . GLY A 1 45 ? 6.858 3.916 4.016 1.00 0.00 45 GLY A O 16
ATOM 20882 N N . ILE A 1 46 ? 7.839 2.906 5.786 1.00 0.00 46 ILE A N 16
ATOM 20883 C CA . ILE A 1 46 ? 7.038 1.698 5.684 1.00 0.00 46 ILE A CA 16
ATOM 20884 C C . ILE A 1 46 ? 5.557 2.063 5.805 1.00 0.00 46 ILE A C 16
ATOM 20885 O O . ILE A 1 46 ? 5.064 2.317 6.903 1.00 0.00 46 ILE A O 16
ATOM 20901 N N . VAL A 1 47 ? 4.888 2.077 4.662 1.00 0.00 47 VAL A N 16
ATOM 20902 C CA . VAL A 1 47 ? 3.472 2.406 4.626 1.00 0.00 47 VAL A CA 16
ATOM 20903 C C . VAL A 1 47 ? 2.657 1.172 5.016 1.00 0.00 47 VAL A C 16
ATOM 20904 O O . VAL A 1 47 ? 2.682 0.160 4.316 1.00 0.00 47 VAL A O 16
ATOM 20917 N N . ARG A 1 48 ? 1.953 1.296 6.131 1.00 0.00 48 ARG A N 16
ATOM 20918 C CA . ARG A 1 48 ? 1.130 0.203 6.623 1.00 0.00 48 ARG A CA 16
ATOM 20919 C C . ARG A 1 48 ? -0.105 0.029 5.737 1.00 0.00 48 ARG A C 16
ATOM 20920 O O . ARG A 1 48 ? -1.011 0.863 5.759 1.00 0.00 48 ARG A O 16
ATOM 20941 N N . LEU A 1 49 ? -0.104 -1.058 4.980 1.00 0.00 49 LEU A N 16
ATOM 20942 C CA . LEU A 1 49 ? -1.214 -1.350 4.090 1.00 0.00 49 LEU A CA 16
ATOM 20943 C C . LEU A 1 49 ? -1.703 -2.778 4.344 1.00 0.00 49 LEU A C 16
ATOM 20944 O O . LEU A 1 49 ? -0.899 -3.684 4.560 1.00 0.00 49 LEU A O 16
ATOM 20960 N N . LYS A 1 50 ? -3.018 -2.935 4.310 1.00 0.00 50 LYS A N 16
ATOM 20961 C CA . LYS A 1 50 ? -3.623 -4.237 4.533 1.00 0.00 50 LYS A CA 16
ATOM 20962 C C . LYS A 1 50 ? -4.030 -4.843 3.188 1.00 0.00 50 LYS A C 16
ATOM 20963 O O . LYS A 1 50 ? -5.217 -4.993 2.906 1.00 0.00 50 LYS A O 16
ATOM 20982 N N . LEU A 1 51 ? -3.022 -5.174 2.396 1.00 0.00 51 LEU A N 16
ATOM 20983 C CA . LEU A 1 51 ? -3.260 -5.761 1.088 1.00 0.00 51 LEU A CA 16
ATOM 20984 C C . LEU A 1 51 ? -3.312 -7.285 1.218 1.00 0.00 51 LEU A C 16
ATOM 20985 O O . LEU A 1 51 ? -2.455 -7.885 1.867 1.00 0.00 51 LEU A O 16
ATOM 21001 N N . GLN A 1 52 ? -4.323 -7.866 0.592 1.00 0.00 52 GLN A N 16
ATOM 21002 C CA . GLN A 1 52 ? -4.497 -9.309 0.630 1.00 0.00 52 GLN A CA 16
ATOM 21003 C C . GLN A 1 52 ? -4.936 -9.827 -0.741 1.00 0.00 52 GLN A C 16
ATOM 21004 O O . GLN A 1 52 ? -5.521 -9.086 -1.531 1.00 0.00 52 GLN A O 16
ATOM 21018 N N . GLY A 1 53 ? -4.637 -11.095 -0.982 1.00 0.00 53 GLY A N 16
ATOM 21019 C CA . GLY A 1 53 ? -4.994 -11.720 -2.245 1.00 0.00 53 GLY A CA 16
ATOM 21020 C C . GLY A 1 53 ? -3.858 -11.593 -3.261 1.00 0.00 53 GLY A C 16
ATOM 21021 O O . GLY A 1 53 ? -4.102 -11.378 -4.447 1.00 0.00 53 GLY A O 16
ATOM 21025 N N . SER A 1 54 ? -2.639 -11.730 -2.758 1.00 0.00 54 SER A N 16
ATOM 21026 C CA . SER A 1 54 ? -1.464 -11.632 -3.608 1.00 0.00 54 SER A CA 16
ATOM 21027 C C . SER A 1 54 ? -1.203 -12.974 -4.295 1.00 0.00 54 SER A C 16
ATOM 21028 O O . SER A 1 54 ? -0.895 -13.016 -5.486 1.00 0.00 54 SER A O 16
ATOM 21036 N N . CYS A 1 55 ? -1.334 -14.038 -3.516 1.00 0.00 55 CYS A N 16
ATOM 21037 C CA . CYS A 1 55 ? -1.116 -15.377 -4.036 1.00 0.00 55 CYS A CA 16
ATOM 21038 C C . CYS A 1 55 ? 0.385 -15.563 -4.270 1.00 0.00 55 CYS A C 16
ATOM 21039 O O . CYS A 1 55 ? 1.017 -14.749 -4.941 1.00 0.00 55 CYS A O 16
ATOM 21047 N N . THR A 1 56 ? 0.911 -16.638 -3.702 1.00 0.00 56 THR A N 16
ATOM 21048 C CA . THR A 1 56 ? 2.325 -16.941 -3.841 1.00 0.00 56 THR A CA 16
ATOM 21049 C C . THR A 1 56 ? 2.534 -18.050 -4.875 1.00 0.00 56 THR A C 16
ATOM 21050 O O . THR A 1 56 ? 3.663 -18.472 -5.118 1.00 0.00 56 THR A O 16
ATOM 21061 N N . SER A 1 57 ? 1.428 -18.489 -5.456 1.00 0.00 57 SER A N 16
ATOM 21062 C CA . SER A 1 57 ? 1.475 -19.541 -6.459 1.00 0.00 57 SER A CA 16
ATOM 21063 C C . SER A 1 57 ? 2.691 -19.342 -7.367 1.00 0.00 57 SER A C 16
ATOM 21064 O O . SER A 1 57 ? 3.267 -20.311 -7.858 1.00 0.00 57 SER A O 16
ATOM 21072 N N . CYS A 1 58 ? 3.044 -18.080 -7.562 1.00 0.00 58 CYS A N 16
ATOM 21073 C CA . CYS A 1 58 ? 4.180 -17.743 -8.403 1.00 0.00 58 CYS A CA 16
ATOM 21074 C C . CYS A 1 58 ? 4.790 -16.439 -7.885 1.00 0.00 58 CYS A C 16
ATOM 21075 O O . CYS A 1 58 ? 4.099 -15.428 -7.773 1.00 0.00 58 CYS A O 16
ATOM 21083 N N . PRO A 1 59 ? 6.112 -16.506 -7.575 1.00 0.00 59 PRO A N 16
ATOM 21084 C CA . PRO A 1 59 ? 6.823 -15.344 -7.071 1.00 0.00 59 PRO A CA 16
ATOM 21085 C C . PRO A 1 59 ? 7.103 -14.343 -8.195 1.00 0.00 59 PRO A C 16
ATOM 21086 O O . PRO A 1 59 ? 7.193 -13.141 -7.952 1.00 0.00 59 PRO A O 16
ATOM 21097 N N . SER A 1 60 ? 7.232 -14.877 -9.401 1.00 0.00 60 SER A N 16
ATOM 21098 C CA . SER A 1 60 ? 7.498 -14.046 -10.562 1.00 0.00 60 SER A CA 16
ATOM 21099 C C . SER A 1 60 ? 6.495 -12.893 -10.622 1.00 0.00 60 SER A C 16
ATOM 21100 O O . SER A 1 60 ? 6.843 -11.745 -10.347 1.00 0.00 60 SER A O 16
ATOM 21108 N N . SER A 1 61 ? 5.267 -13.237 -10.986 1.00 0.00 61 SER A N 16
ATOM 21109 C CA . SER A 1 61 ? 4.211 -12.246 -11.087 1.00 0.00 61 SER A CA 16
ATOM 21110 C C . SER A 1 61 ? 4.280 -11.285 -9.898 1.00 0.00 61 SER A C 16
ATOM 21111 O O . SER A 1 61 ? 3.998 -10.096 -10.039 1.00 0.00 61 SER A O 16
ATOM 21119 N N . ILE A 1 62 ? 4.658 -11.836 -8.753 1.00 0.00 62 ILE A N 16
ATOM 21120 C CA . ILE A 1 62 ? 4.767 -11.043 -7.541 1.00 0.00 62 ILE A CA 16
ATOM 21121 C C . ILE A 1 62 ? 5.940 -10.069 -7.678 1.00 0.00 62 ILE A C 16
ATOM 21122 O O . ILE A 1 62 ? 5.755 -8.856 -7.608 1.00 0.00 62 ILE A O 16
ATOM 21138 N N . ILE A 1 63 ? 7.120 -10.639 -7.871 1.00 0.00 63 ILE A N 16
ATOM 21139 C CA . ILE A 1 63 ? 8.323 -9.837 -8.019 1.00 0.00 63 ILE A CA 16
ATOM 21140 C C . ILE A 1 63 ? 8.172 -8.916 -9.232 1.00 0.00 63 ILE A C 16
ATOM 21141 O O . ILE A 1 63 ? 8.956 -7.987 -9.412 1.00 0.00 63 ILE A O 16
ATOM 21157 N N . THR A 1 64 ? 7.156 -9.207 -10.032 1.00 0.00 64 THR A N 16
ATOM 21158 C CA . THR A 1 64 ? 6.891 -8.418 -11.222 1.00 0.00 64 THR A CA 16
ATOM 21159 C C . THR A 1 64 ? 5.862 -7.326 -10.920 1.00 0.00 64 THR A C 16
ATOM 21160 O O . THR A 1 64 ? 6.063 -6.165 -11.271 1.00 0.00 64 THR A O 16
ATOM 21171 N N . LEU A 1 65 ? 4.782 -7.740 -10.275 1.00 0.00 65 LEU A N 16
ATOM 21172 C CA . LEU A 1 65 ? 3.720 -6.812 -9.922 1.00 0.00 65 LEU A CA 16
ATOM 21173 C C . LEU A 1 65 ? 3.942 -6.308 -8.494 1.00 0.00 65 LEU A C 16
ATOM 21174 O O . LEU A 1 65 ? 4.235 -5.133 -8.285 1.00 0.00 65 LEU A O 16
ATOM 21190 N N . LYS A 1 66 ? 3.794 -7.225 -7.548 1.00 0.00 66 LYS A N 16
ATOM 21191 C CA . LYS A 1 66 ? 3.975 -6.889 -6.147 1.00 0.00 66 LYS A CA 16
ATOM 21192 C C . LYS A 1 66 ? 5.158 -5.930 -6.005 1.00 0.00 66 LYS A C 16
ATOM 21193 O O . LYS A 1 66 ? 5.000 -4.810 -5.523 1.00 0.00 66 LYS A O 16
ATOM 21212 N N . SER A 1 67 ? 6.319 -6.406 -6.433 1.00 0.00 67 SER A N 16
ATOM 21213 C CA . SER A 1 67 ? 7.529 -5.605 -6.360 1.00 0.00 67 SER A CA 16
ATOM 21214 C C . SER A 1 67 ? 7.343 -4.303 -7.142 1.00 0.00 67 SER A C 16
ATOM 21215 O O . SER A 1 67 ? 7.580 -3.218 -6.612 1.00 0.00 67 SER A O 16
ATOM 21223 N N . GLY A 1 68 ? 6.919 -4.453 -8.388 1.00 0.00 68 GLY A N 16
ATOM 21224 C CA . GLY A 1 68 ? 6.698 -3.303 -9.248 1.00 0.00 68 GLY A CA 16
ATOM 21225 C C . GLY A 1 68 ? 5.951 -2.196 -8.502 1.00 0.00 68 GLY A C 16
ATOM 21226 O O . GLY A 1 68 ? 6.182 -1.013 -8.744 1.00 0.00 68 GLY A O 16
ATOM 21230 N N . ILE A 1 69 ? 5.068 -2.620 -7.609 1.00 0.00 69 ILE A N 16
ATOM 21231 C CA . ILE A 1 69 ? 4.285 -1.680 -6.825 1.00 0.00 69 ILE A CA 16
ATOM 21232 C C . ILE A 1 69 ? 5.120 -1.189 -5.641 1.00 0.00 69 ILE A C 16
ATOM 21233 O O . ILE A 1 69 ? 5.223 0.013 -5.405 1.00 0.00 69 ILE A O 16
ATOM 21249 N N . GLN A 1 70 ? 5.697 -2.145 -4.927 1.00 0.00 70 GLN A N 16
ATOM 21250 C CA . GLN A 1 70 ? 6.520 -1.826 -3.774 1.00 0.00 70 GLN A CA 16
ATOM 21251 C C . GLN A 1 70 ? 7.564 -0.769 -4.143 1.00 0.00 70 GLN A C 16
ATOM 21252 O O . GLN A 1 70 ? 7.948 0.048 -3.307 1.00 0.00 70 GLN A O 16
ATOM 21266 N N . ASN A 1 71 ? 7.993 -0.820 -5.395 1.00 0.00 71 ASN A N 16
ATOM 21267 C CA . ASN A 1 71 ? 8.985 0.122 -5.885 1.00 0.00 71 ASN A CA 16
ATOM 21268 C C . ASN A 1 71 ? 8.281 1.390 -6.372 1.00 0.00 71 ASN A C 16
ATOM 21269 O O . ASN A 1 71 ? 8.641 2.496 -5.972 1.00 0.00 71 ASN A O 16
ATOM 21280 N N . MET A 1 72 ? 7.290 1.187 -7.227 1.00 0.00 72 MET A N 16
ATOM 21281 C CA . MET A 1 72 ? 6.533 2.301 -7.772 1.00 0.00 72 MET A CA 16
ATOM 21282 C C . MET A 1 72 ? 6.323 3.390 -6.718 1.00 0.00 72 MET A C 16
ATOM 21283 O O . MET A 1 72 ? 6.454 4.577 -7.012 1.00 0.00 72 MET A O 16
ATOM 21297 N N . LEU A 1 73 ? 6.000 2.947 -5.512 1.00 0.00 73 LEU A N 16
ATOM 21298 C CA . LEU A 1 73 ? 5.771 3.869 -4.413 1.00 0.00 73 LEU A CA 16
ATOM 21299 C C . LEU A 1 73 ? 7.051 4.663 -4.144 1.00 0.00 73 LEU A C 16
ATOM 21300 O O . LEU A 1 73 ? 7.080 5.880 -4.327 1.00 0.00 73 LEU A O 16
ATOM 21316 N N . GLN A 1 74 ? 8.077 3.944 -3.715 1.00 0.00 74 GLN A N 16
ATOM 21317 C CA . GLN A 1 74 ? 9.357 4.567 -3.421 1.00 0.00 74 GLN A CA 16
ATOM 21318 C C . GLN A 1 74 ? 9.852 5.361 -4.631 1.00 0.00 74 GLN A C 16
ATOM 21319 O O . GLN A 1 74 ? 10.376 6.464 -4.483 1.00 0.00 74 GLN A O 16
ATOM 21333 N N . PHE A 1 75 ? 9.669 4.769 -5.803 1.00 0.00 75 PHE A N 16
ATOM 21334 C CA . PHE A 1 75 ? 10.090 5.407 -7.037 1.00 0.00 75 PHE A CA 16
ATOM 21335 C C . PHE A 1 75 ? 9.474 6.801 -7.173 1.00 0.00 75 PHE A C 16
ATOM 21336 O O . PHE A 1 75 ? 10.192 7.792 -7.295 1.00 0.00 75 PHE A O 16
ATOM 21353 N N . TYR A 1 76 ? 8.150 6.834 -7.145 1.00 0.00 76 TYR A N 16
ATOM 21354 C CA . TYR A 1 76 ? 7.429 8.090 -7.263 1.00 0.00 76 TYR A CA 16
ATOM 21355 C C . TYR A 1 76 ? 7.668 8.976 -6.038 1.00 0.00 76 TYR A C 16
ATOM 21356 O O . TYR A 1 76 ? 8.109 10.116 -6.170 1.00 0.00 76 TYR A O 16
ATOM 21374 N N . ILE A 1 77 ? 7.365 8.418 -4.876 1.00 0.00 77 ILE A N 16
ATOM 21375 C CA . ILE A 1 77 ? 7.540 9.143 -3.629 1.00 0.00 77 ILE A CA 16
ATOM 21376 C C . ILE A 1 77 ? 8.756 8.584 -2.886 1.00 0.00 77 ILE A C 16
ATOM 21377 O O . ILE A 1 77 ? 8.780 7.409 -2.523 1.00 0.00 77 ILE A O 16
ATOM 21393 N N . PRO A 1 78 ? 9.761 9.474 -2.676 1.00 0.00 78 PRO A N 16
ATOM 21394 C CA . PRO A 1 78 ? 10.977 9.082 -1.983 1.00 0.00 78 PRO A CA 16
ATOM 21395 C C . PRO A 1 78 ? 10.732 8.952 -0.478 1.00 0.00 78 PRO A C 16
ATOM 21396 O O . PRO A 1 78 ? 11.626 8.555 0.268 1.00 0.00 78 PRO A O 16
ATOM 21407 N N . GLU A 1 79 ? 9.515 9.292 -0.077 1.00 0.00 79 GLU A N 16
ATOM 21408 C CA . GLU A 1 79 ? 9.142 9.218 1.325 1.00 0.00 79 GLU A CA 16
ATOM 21409 C C . GLU A 1 79 ? 9.019 7.758 1.764 1.00 0.00 79 GLU A C 16
ATOM 21410 O O . GLU A 1 79 ? 9.569 7.366 2.793 1.00 0.00 79 GLU A O 16
ATOM 21422 N N . VAL A 1 80 ? 8.293 6.991 0.964 1.00 0.00 80 VAL A N 16
ATOM 21423 C CA . VAL A 1 80 ? 8.090 5.583 1.258 1.00 0.00 80 VAL A CA 16
ATOM 21424 C C . VAL A 1 80 ? 9.445 4.871 1.282 1.00 0.00 80 VAL A C 16
ATOM 21425 O O . VAL A 1 80 ? 10.356 5.237 0.540 1.00 0.00 80 VAL A O 16
ATOM 21438 N N . GLU A 1 81 ? 9.535 3.867 2.142 1.00 0.00 81 GLU A N 16
ATOM 21439 C CA . GLU A 1 81 ? 10.763 3.102 2.273 1.00 0.00 81 GLU A CA 16
ATOM 21440 C C . GLU A 1 81 ? 10.494 1.618 2.011 1.00 0.00 81 GLU A C 16
ATOM 21441 O O . GLU A 1 81 ? 11.279 0.951 1.340 1.00 0.00 81 GLU A O 16
ATOM 21453 N N . GLY A 1 82 ? 9.381 1.146 2.554 1.00 0.00 82 GLY A N 16
ATOM 21454 C CA . GLY A 1 82 ? 8.999 -0.246 2.388 1.00 0.00 82 GLY A CA 16
ATOM 21455 C C . GLY A 1 82 ? 7.483 -0.416 2.510 1.00 0.00 82 GLY A C 16
ATOM 21456 O O . GLY A 1 82 ? 6.756 0.563 2.671 1.00 0.00 82 GLY A O 16
ATOM 21460 N N . VAL A 1 83 ? 7.052 -1.666 2.428 1.00 0.00 83 VAL A N 16
ATOM 21461 C CA . VAL A 1 83 ? 5.637 -1.977 2.528 1.00 0.00 83 VAL A CA 16
ATOM 21462 C C . VAL A 1 83 ? 5.418 -2.982 3.661 1.00 0.00 83 VAL A C 16
ATOM 21463 O O . VAL A 1 83 ? 6.362 -3.630 4.111 1.00 0.00 83 VAL A O 16
ATOM 21476 N N . GLU A 1 84 ? 4.168 -3.081 4.088 1.00 0.00 84 GLU A N 16
ATOM 21477 C CA . GLU A 1 84 ? 3.813 -3.997 5.159 1.00 0.00 84 GLU A CA 16
ATOM 21478 C C . GLU A 1 84 ? 2.347 -4.413 5.038 1.00 0.00 84 GLU A C 16
ATOM 21479 O O . GLU A 1 84 ? 1.477 -3.575 4.802 1.00 0.00 84 GLU A O 16
ATOM 21491 N N . GLN A 1 85 ? 2.116 -5.707 5.206 1.00 0.00 85 GLN A N 16
ATOM 21492 C CA . GLN A 1 85 ? 0.769 -6.244 5.119 1.00 0.00 85 GLN A CA 16
ATOM 21493 C C . GLN A 1 85 ? 0.096 -6.217 6.493 1.00 0.00 85 GLN A C 16
ATOM 21494 O O . GLN A 1 85 ? 0.042 -7.236 7.181 1.00 0.00 85 GLN A O 16
ATOM 21508 N N . VAL A 1 86 ? -0.398 -5.042 6.852 1.00 0.00 86 VAL A N 16
ATOM 21509 C CA . VAL A 1 86 ? -1.065 -4.870 8.132 1.00 0.00 86 VAL A CA 16
ATOM 21510 C C . VAL A 1 86 ? -2.333 -5.725 8.161 1.00 0.00 86 VAL A C 16
ATOM 21511 O O . VAL A 1 86 ? -2.855 -6.103 7.113 1.00 0.00 86 VAL A O 16
ATOM 21524 N N . SER A 1 87 ? -2.791 -6.005 9.372 1.00 0.00 87 SER A N 16
ATOM 21525 C CA . SER A 1 87 ? -3.989 -6.809 9.551 1.00 0.00 87 SER A CA 16
ATOM 21526 C C . SER A 1 87 ? -4.367 -6.861 11.033 1.00 0.00 87 SER A C 16
ATOM 21527 O O . SER A 1 87 ? -3.494 -6.859 11.900 1.00 0.00 87 SER A O 16
ATOM 21535 N N . GLY A 1 88 ? -5.668 -6.906 11.278 1.00 0.00 88 GLY A N 16
ATOM 21536 C CA . GLY A 1 88 ? -6.172 -6.958 12.639 1.00 0.00 88 GLY A CA 16
ATOM 21537 C C . GLY A 1 88 ? -6.138 -8.388 13.182 1.00 0.00 88 GLY A C 16
ATOM 21538 O O . GLY A 1 88 ? -5.224 -8.754 13.919 1.00 0.00 88 GLY A O 16
ATOM 21542 N N . PRO A 1 89 ? -7.171 -9.178 12.786 1.00 0.00 89 PRO A N 16
ATOM 21543 C CA . PRO A 1 89 ? -7.268 -10.560 13.225 1.00 0.00 89 PRO A CA 16
ATOM 21544 C C . PRO A 1 89 ? -6.263 -11.443 12.481 1.00 0.00 89 PRO A C 16
ATOM 21545 O O . PRO A 1 89 ? -5.846 -11.115 11.372 1.00 0.00 89 PRO A O 16
ATOM 21556 N N . SER A 1 90 ? -5.904 -12.545 13.122 1.00 0.00 90 SER A N 16
ATOM 21557 C CA . SER A 1 90 ? -4.957 -13.477 12.537 1.00 0.00 90 SER A CA 16
ATOM 21558 C C . SER A 1 90 ? -5.345 -14.913 12.895 1.00 0.00 90 SER A C 16
ATOM 21559 O O . SER A 1 90 ? -5.955 -15.153 13.935 1.00 0.00 90 SER A O 16
ATOM 21567 N N . SER A 1 91 ? -4.975 -15.830 12.013 1.00 0.00 91 SER A N 16
ATOM 21568 C CA . SER A 1 91 ? -5.277 -17.236 12.223 1.00 0.00 91 SER A CA 16
ATOM 21569 C C . SER A 1 91 ? -4.400 -18.101 11.315 1.00 0.00 91 SER A C 16
ATOM 21570 O O . SER A 1 91 ? -3.715 -17.585 10.434 1.00 0.00 91 SER A O 16
ATOM 21578 N N . GLY A 1 92 ? -4.452 -19.402 11.562 1.00 0.00 92 GLY A N 16
ATOM 21579 C CA . GLY A 1 92 ? -3.672 -20.343 10.776 1.00 0.00 92 GLY A CA 16
ATOM 21580 C C . GLY A 1 92 ? -4.532 -21.524 10.322 1.00 0.00 92 GLY A C 16
ATOM 21581 O O . GLY A 1 92 ? -5.700 -21.350 9.979 1.00 0.00 92 GLY A O 16
ATOM 21585 N N . GLY A 1 1 ? -16.337 10.297 21.152 1.00 0.00 1 GLY A N 17
ATOM 21586 C CA . GLY A 1 1 ? -15.969 9.346 20.116 1.00 0.00 1 GLY A CA 17
ATOM 21587 C C . GLY A 1 1 ? -17.191 8.930 19.296 1.00 0.00 1 GLY A C 17
ATOM 21588 O O . GLY A 1 1 ? -17.246 9.173 18.091 1.00 0.00 1 GLY A O 17
ATOM 21592 N N . SER A 1 2 ? -18.140 8.310 19.981 1.00 0.00 2 SER A N 17
ATOM 21593 C CA . SER A 1 2 ? -19.359 7.857 19.330 1.00 0.00 2 SER A CA 17
ATOM 21594 C C . SER A 1 2 ? -19.028 6.790 18.285 1.00 0.00 2 SER A C 17
ATOM 21595 O O . SER A 1 2 ? -18.971 7.082 17.091 1.00 0.00 2 SER A O 17
ATOM 21603 N N . SER A 1 3 ? -18.819 5.576 18.771 1.00 0.00 3 SER A N 17
ATOM 21604 C CA . SER A 1 3 ? -18.495 4.463 17.894 1.00 0.00 3 SER A CA 17
ATOM 21605 C C . SER A 1 3 ? -17.456 4.898 16.860 1.00 0.00 3 SER A C 17
ATOM 21606 O O . SER A 1 3 ? -17.808 5.299 15.751 1.00 0.00 3 SER A O 17
ATOM 21614 N N . GLY A 1 4 ? -16.196 4.805 17.259 1.00 0.00 4 GLY A N 17
ATOM 21615 C CA . GLY A 1 4 ? -15.102 5.184 16.379 1.00 0.00 4 GLY A CA 17
ATOM 21616 C C . GLY A 1 4 ? -14.362 6.409 16.922 1.00 0.00 4 GLY A C 17
ATOM 21617 O O . GLY A 1 4 ? -14.715 6.935 17.975 1.00 0.00 4 GLY A O 17
ATOM 21621 N N . SER A 1 5 ? -13.350 6.826 16.176 1.00 0.00 5 SER A N 17
ATOM 21622 C CA . SER A 1 5 ? -12.556 7.979 16.568 1.00 0.00 5 SER A CA 17
ATOM 21623 C C . SER A 1 5 ? -12.461 8.969 15.406 1.00 0.00 5 SER A C 17
ATOM 21624 O O . SER A 1 5 ? -11.690 8.761 14.470 1.00 0.00 5 SER A O 17
ATOM 21632 N N . SER A 1 6 ? -13.256 10.024 15.503 1.00 0.00 6 SER A N 17
ATOM 21633 C CA . SER A 1 6 ? -13.272 11.047 14.471 1.00 0.00 6 SER A CA 17
ATOM 21634 C C . SER A 1 6 ? -11.847 11.529 14.191 1.00 0.00 6 SER A C 17
ATOM 21635 O O . SER A 1 6 ? -11.127 11.917 15.110 1.00 0.00 6 SER A O 17
ATOM 21643 N N . GLY A 1 7 ? -11.482 11.489 12.918 1.00 0.00 7 GLY A N 17
ATOM 21644 C CA . GLY A 1 7 ? -10.157 11.917 12.505 1.00 0.00 7 GLY A CA 17
ATOM 21645 C C . GLY A 1 7 ? -9.072 11.096 13.207 1.00 0.00 7 GLY A C 17
ATOM 21646 O O . GLY A 1 7 ? -8.401 11.591 14.110 1.00 0.00 7 GLY A O 17
ATOM 21650 N N . SER A 1 8 ? -8.936 9.855 12.764 1.00 0.00 8 SER A N 17
ATOM 21651 C CA . SER A 1 8 ? -7.944 8.961 13.337 1.00 0.00 8 SER A CA 17
ATOM 21652 C C . SER A 1 8 ? -6.600 9.144 12.629 1.00 0.00 8 SER A C 17
ATOM 21653 O O . SER A 1 8 ? -6.494 8.918 11.425 1.00 0.00 8 SER A O 17
ATOM 21661 N N . GLU A 1 9 ? -5.609 9.554 13.406 1.00 0.00 9 GLU A N 17
ATOM 21662 C CA . GLU A 1 9 ? -4.277 9.770 12.868 1.00 0.00 9 GLU A CA 17
ATOM 21663 C C . GLU A 1 9 ? -4.279 10.962 11.910 1.00 0.00 9 GLU A C 17
ATOM 21664 O O . GLU A 1 9 ? -4.626 10.822 10.739 1.00 0.00 9 GLU A O 17
ATOM 21676 N N . GLU A 1 10 ? -3.888 12.111 12.444 1.00 0.00 10 GLU A N 17
ATOM 21677 C CA . GLU A 1 10 ? -3.840 13.327 11.650 1.00 0.00 10 GLU A CA 17
ATOM 21678 C C . GLU A 1 10 ? -2.984 13.113 10.401 1.00 0.00 10 GLU A C 17
ATOM 21679 O O . GLU A 1 10 ? -1.758 13.062 10.485 1.00 0.00 10 GLU A O 17
ATOM 21691 N N . ASP A 1 11 ? -3.665 12.993 9.270 1.00 0.00 11 ASP A N 17
ATOM 21692 C CA . ASP A 1 11 ? -2.982 12.785 8.004 1.00 0.00 11 ASP A CA 17
ATOM 21693 C C . ASP A 1 11 ? -2.016 13.945 7.754 1.00 0.00 11 ASP A C 17
ATOM 21694 O O . ASP A 1 11 ? -2.036 14.941 8.476 1.00 0.00 11 ASP A O 17
ATOM 21703 N N . ASP A 1 12 ? -1.194 13.778 6.729 1.00 0.00 12 ASP A N 17
ATOM 21704 C CA . ASP A 1 12 ? -0.221 14.799 6.375 1.00 0.00 12 ASP A CA 17
ATOM 21705 C C . ASP A 1 12 ? -0.177 14.948 4.853 1.00 0.00 12 ASP A C 17
ATOM 21706 O O . ASP A 1 12 ? -0.969 14.331 4.142 1.00 0.00 12 ASP A O 17
ATOM 21715 N N . GLU A 1 13 ? 0.756 15.770 4.399 1.00 0.00 13 GLU A N 17
ATOM 21716 C CA . GLU A 1 13 ? 0.915 16.010 2.974 1.00 0.00 13 GLU A CA 17
ATOM 21717 C C . GLU A 1 13 ? 1.471 14.761 2.286 1.00 0.00 13 GLU A C 17
ATOM 21718 O O . GLU A 1 13 ? 1.215 14.532 1.105 1.00 0.00 13 GLU A O 17
ATOM 21730 N N . VAL A 1 14 ? 2.223 13.986 3.053 1.00 0.00 14 VAL A N 17
ATOM 21731 C CA . VAL A 1 14 ? 2.818 12.768 2.533 1.00 0.00 14 VAL A CA 17
ATOM 21732 C C . VAL A 1 14 ? 1.719 11.729 2.296 1.00 0.00 14 VAL A C 17
ATOM 21733 O O . VAL A 1 14 ? 1.721 11.039 1.278 1.00 0.00 14 VAL A O 17
ATOM 21746 N N . VAL A 1 15 ? 0.806 11.652 3.254 1.00 0.00 15 VAL A N 17
ATOM 21747 C CA . VAL A 1 15 ? -0.297 10.710 3.162 1.00 0.00 15 VAL A CA 17
ATOM 21748 C C . VAL A 1 15 ? -1.125 11.021 1.914 1.00 0.00 15 VAL A C 17
ATOM 21749 O O . VAL A 1 15 ? -1.412 10.128 1.117 1.00 0.00 15 VAL A O 17
ATOM 21762 N N . ALA A 1 16 ? -1.485 12.288 1.782 1.00 0.00 16 ALA A N 17
ATOM 21763 C CA . ALA A 1 16 ? -2.274 12.728 0.644 1.00 0.00 16 ALA A CA 17
ATOM 21764 C C . ALA A 1 16 ? -1.565 12.322 -0.650 1.00 0.00 16 ALA A C 17
ATOM 21765 O O . ALA A 1 16 ? -2.208 12.138 -1.682 1.00 0.00 16 ALA A O 17
ATOM 21772 N N . MET A 1 17 ? -0.250 12.195 -0.552 1.00 0.00 17 MET A N 17
ATOM 21773 C CA . MET A 1 17 ? 0.552 11.815 -1.701 1.00 0.00 17 MET A CA 17
ATOM 21774 C C . MET A 1 17 ? 0.426 10.318 -1.988 1.00 0.00 17 MET A C 17
ATOM 21775 O O . MET A 1 17 ? -0.041 9.923 -3.055 1.00 0.00 17 MET A O 17
ATOM 21789 N N . ILE A 1 18 ? 0.850 9.524 -1.016 1.00 0.00 18 ILE A N 17
ATOM 21790 C CA . ILE A 1 18 ? 0.790 8.078 -1.149 1.00 0.00 18 ILE A CA 17
ATOM 21791 C C . ILE A 1 18 ? -0.639 7.661 -1.500 1.00 0.00 18 ILE A C 17
ATOM 21792 O O . ILE A 1 18 ? -0.857 6.927 -2.462 1.00 0.00 18 ILE A O 17
ATOM 21808 N N . LYS A 1 19 ? -1.578 8.150 -0.702 1.00 0.00 19 LYS A N 17
ATOM 21809 C CA . LYS A 1 19 ? -2.980 7.837 -0.916 1.00 0.00 19 LYS A CA 17
ATOM 21810 C C . LYS A 1 19 ? -3.297 7.935 -2.410 1.00 0.00 19 LYS A C 17
ATOM 21811 O O . LYS A 1 19 ? -3.915 7.035 -2.978 1.00 0.00 19 LYS A O 17
ATOM 21830 N N . GLU A 1 20 ? -2.858 9.035 -3.005 1.00 0.00 20 GLU A N 17
ATOM 21831 C CA . GLU A 1 20 ? -3.088 9.262 -4.421 1.00 0.00 20 GLU A CA 17
ATOM 21832 C C . GLU A 1 20 ? -2.535 8.095 -5.242 1.00 0.00 20 GLU A C 17
ATOM 21833 O O . GLU A 1 20 ? -3.294 7.351 -5.859 1.00 0.00 20 GLU A O 17
ATOM 21845 N N . LEU A 1 21 ? -1.215 7.972 -5.223 1.00 0.00 21 LEU A N 17
ATOM 21846 C CA . LEU A 1 21 ? -0.552 6.909 -5.958 1.00 0.00 21 LEU A CA 17
ATOM 21847 C C . LEU A 1 21 ? -1.346 5.611 -5.796 1.00 0.00 21 LEU A C 17
ATOM 21848 O O . LEU A 1 21 ? -1.304 4.742 -6.665 1.00 0.00 21 LEU A O 17
ATOM 21864 N N . LEU A 1 22 ? -2.050 5.521 -4.678 1.00 0.00 22 LEU A N 17
ATOM 21865 C CA . LEU A 1 22 ? -2.853 4.344 -4.392 1.00 0.00 22 LEU A CA 17
ATOM 21866 C C . LEU A 1 22 ? -4.216 4.484 -5.071 1.00 0.00 22 LEU A C 17
ATOM 21867 O O . LEU A 1 22 ? -4.634 3.601 -5.820 1.00 0.00 22 LEU A O 17
ATOM 21883 N N . ASP A 1 23 ? -4.872 5.599 -4.787 1.00 0.00 23 ASP A N 17
ATOM 21884 C CA . ASP A 1 23 ? -6.180 5.866 -5.362 1.00 0.00 23 ASP A CA 17
ATOM 21885 C C . ASP A 1 23 ? -6.058 5.934 -6.885 1.00 0.00 23 ASP A C 17
ATOM 21886 O O . ASP A 1 23 ? -6.910 5.412 -7.603 1.00 0.00 23 ASP A O 17
ATOM 21895 N N . THR A 1 24 ? -4.992 6.580 -7.334 1.00 0.00 24 THR A N 17
ATOM 21896 C CA . THR A 1 24 ? -4.748 6.722 -8.760 1.00 0.00 24 THR A CA 17
ATOM 21897 C C . THR A 1 24 ? -5.208 5.469 -9.507 1.00 0.00 24 THR A C 17
ATOM 21898 O O . THR A 1 24 ? -6.297 5.448 -10.079 1.00 0.00 24 THR A O 17
ATOM 21909 N N . ARG A 1 25 ? -4.356 4.455 -9.478 1.00 0.00 25 ARG A N 17
ATOM 21910 C CA . ARG A 1 25 ? -4.662 3.202 -10.147 1.00 0.00 25 ARG A CA 17
ATOM 21911 C C . ARG A 1 25 ? -3.750 2.087 -9.628 1.00 0.00 25 ARG A C 17
ATOM 21912 O O . ARG A 1 25 ? -3.121 1.380 -10.412 1.00 0.00 25 ARG A O 17
ATOM 21933 N N . ILE A 1 26 ? -3.709 1.967 -8.309 1.00 0.00 26 ILE A N 17
ATOM 21934 C CA . ILE A 1 26 ? -2.885 0.951 -7.676 1.00 0.00 26 ILE A CA 17
ATOM 21935 C C . ILE A 1 26 ? -3.738 0.151 -6.689 1.00 0.00 26 ILE A C 17
ATOM 21936 O O . ILE A 1 26 ? -3.697 -1.079 -6.683 1.00 0.00 26 ILE A O 17
ATOM 21952 N N . ARG A 1 27 ? -4.488 0.881 -5.878 1.00 0.00 27 ARG A N 17
ATOM 21953 C CA . ARG A 1 27 ? -5.349 0.254 -4.889 1.00 0.00 27 ARG A CA 17
ATOM 21954 C C . ARG A 1 27 ? -6.503 -0.478 -5.577 1.00 0.00 27 ARG A C 17
ATOM 21955 O O . ARG A 1 27 ? -6.764 -1.644 -5.287 1.00 0.00 27 ARG A O 17
ATOM 21976 N N . PRO A 1 28 ? -7.181 0.257 -6.500 1.00 0.00 28 PRO A N 17
ATOM 21977 C CA . PRO A 1 28 ? -8.301 -0.310 -7.232 1.00 0.00 28 PRO A CA 17
ATOM 21978 C C . PRO A 1 28 ? -7.816 -1.282 -8.310 1.00 0.00 28 PRO A C 17
ATOM 21979 O O . PRO A 1 28 ? -8.622 -1.934 -8.971 1.00 0.00 28 PRO A O 17
ATOM 21990 N N . THR A 1 29 ? -6.501 -1.348 -8.453 1.00 0.00 29 THR A N 17
ATOM 21991 C CA . THR A 1 29 ? -5.898 -2.228 -9.440 1.00 0.00 29 THR A CA 17
ATOM 21992 C C . THR A 1 29 ? -5.462 -3.541 -8.787 1.00 0.00 29 THR A C 17
ATOM 21993 O O . THR A 1 29 ? -5.699 -4.618 -9.331 1.00 0.00 29 THR A O 17
ATOM 22004 N N . VAL A 1 30 ? -4.830 -3.407 -7.629 1.00 0.00 30 VAL A N 17
ATOM 22005 C CA . VAL A 1 30 ? -4.357 -4.570 -6.896 1.00 0.00 30 VAL A CA 17
ATOM 22006 C C . VAL A 1 30 ? -5.551 -5.286 -6.260 1.00 0.00 30 VAL A C 17
ATOM 22007 O O . VAL A 1 30 ? -5.649 -6.510 -6.322 1.00 0.00 30 VAL A O 17
ATOM 22020 N N . GLN A 1 31 ? -6.427 -4.492 -5.663 1.00 0.00 31 GLN A N 17
ATOM 22021 C CA . GLN A 1 31 ? -7.610 -5.034 -5.016 1.00 0.00 31 GLN A CA 17
ATOM 22022 C C . GLN A 1 31 ? -8.444 -5.833 -6.019 1.00 0.00 31 GLN A C 17
ATOM 22023 O O . GLN A 1 31 ? -9.048 -6.845 -5.664 1.00 0.00 31 GLN A O 17
ATOM 22037 N N . GLU A 1 32 ? -8.452 -5.349 -7.252 1.00 0.00 32 GLU A N 17
ATOM 22038 C CA . GLU A 1 32 ? -9.202 -6.005 -8.309 1.00 0.00 32 GLU A CA 17
ATOM 22039 C C . GLU A 1 32 ? -8.688 -7.431 -8.519 1.00 0.00 32 GLU A C 17
ATOM 22040 O O . GLU A 1 32 ? -9.434 -8.305 -8.955 1.00 0.00 32 GLU A O 17
ATOM 22052 N N . ASP A 1 33 ? -7.417 -7.621 -8.197 1.00 0.00 33 ASP A N 17
ATOM 22053 C CA . ASP A 1 33 ? -6.795 -8.926 -8.344 1.00 0.00 33 ASP A CA 17
ATOM 22054 C C . ASP A 1 33 ? -7.605 -9.963 -7.565 1.00 0.00 33 ASP A C 17
ATOM 22055 O O . ASP A 1 33 ? -8.159 -10.891 -8.152 1.00 0.00 33 ASP A O 17
ATOM 22064 N N . GLY A 1 34 ? -7.649 -9.771 -6.255 1.00 0.00 34 GLY A N 17
ATOM 22065 C CA . GLY A 1 34 ? -8.381 -10.678 -5.390 1.00 0.00 34 GLY A CA 17
ATOM 22066 C C . GLY A 1 34 ? -8.365 -10.187 -3.940 1.00 0.00 34 GLY A C 17
ATOM 22067 O O . GLY A 1 34 ? -9.361 -10.309 -3.229 1.00 0.00 34 GLY A O 17
ATOM 22071 N N . GLY A 1 35 ? -7.223 -9.644 -3.546 1.00 0.00 35 GLY A N 17
ATOM 22072 C CA . GLY A 1 35 ? -7.063 -9.134 -2.195 1.00 0.00 35 GLY A CA 17
ATOM 22073 C C . GLY A 1 35 ? -7.543 -7.684 -2.095 1.00 0.00 35 GLY A C 17
ATOM 22074 O O . GLY A 1 35 ? -8.240 -7.195 -2.984 1.00 0.00 35 GLY A O 17
ATOM 22078 N N . ASP A 1 36 ? -7.152 -7.039 -1.007 1.00 0.00 36 ASP A N 17
ATOM 22079 C CA . ASP A 1 36 ? -7.533 -5.656 -0.780 1.00 0.00 36 ASP A CA 17
ATOM 22080 C C . ASP A 1 36 ? -6.386 -4.923 -0.081 1.00 0.00 36 ASP A C 17
ATOM 22081 O O . ASP A 1 36 ? -6.091 -5.192 1.082 1.00 0.00 36 ASP A O 17
ATOM 22090 N N . VAL A 1 37 ? -5.772 -4.011 -0.819 1.00 0.00 37 VAL A N 17
ATOM 22091 C CA . VAL A 1 37 ? -4.664 -3.237 -0.284 1.00 0.00 37 VAL A CA 17
ATOM 22092 C C . VAL A 1 37 ? -5.197 -1.924 0.292 1.00 0.00 37 VAL A C 17
ATOM 22093 O O . VAL A 1 37 ? -5.823 -1.140 -0.418 1.00 0.00 37 VAL A O 17
ATOM 22106 N N . ILE A 1 38 ? -4.925 -1.725 1.574 1.00 0.00 38 ILE A N 17
ATOM 22107 C CA . ILE A 1 38 ? -5.369 -0.520 2.253 1.00 0.00 38 ILE A CA 17
ATOM 22108 C C . ILE A 1 38 ? -4.228 0.023 3.116 1.00 0.00 38 ILE A C 17
ATOM 22109 O O . ILE A 1 38 ? -3.802 -0.628 4.069 1.00 0.00 38 ILE A O 17
ATOM 22125 N N . TYR A 1 39 ? -3.766 1.211 2.751 1.00 0.00 39 TYR A N 17
ATOM 22126 C CA . TYR A 1 39 ? -2.684 1.848 3.481 1.00 0.00 39 TYR A CA 17
ATOM 22127 C C . TYR A 1 39 ? -3.178 2.415 4.812 1.00 0.00 39 TYR A C 17
ATOM 22128 O O . TYR A 1 39 ? -3.845 3.448 4.843 1.00 0.00 39 TYR A O 17
ATOM 22146 N N . ARG A 1 40 ? -2.832 1.713 5.883 1.00 0.00 40 ARG A N 17
ATOM 22147 C CA . ARG A 1 40 ? -3.232 2.133 7.215 1.00 0.00 40 ARG A CA 17
ATOM 22148 C C . ARG A 1 40 ? -2.013 2.207 8.136 1.00 0.00 40 ARG A C 17
ATOM 22149 O O . ARG A 1 40 ? -1.639 1.215 8.758 1.00 0.00 40 ARG A O 17
ATOM 22170 N N . GLY A 1 41 ? -1.429 3.395 8.196 1.00 0.00 41 GLY A N 17
ATOM 22171 C CA . GLY A 1 41 ? -0.260 3.613 9.032 1.00 0.00 41 GLY A CA 17
ATOM 22172 C C . GLY A 1 41 ? 0.985 3.864 8.179 1.00 0.00 41 GLY A C 17
ATOM 22173 O O . GLY A 1 41 ? 1.237 3.143 7.214 1.00 0.00 41 GLY A O 17
ATOM 22177 N N . PHE A 1 42 ? 1.731 4.888 8.566 1.00 0.00 42 PHE A N 17
ATOM 22178 C CA . PHE A 1 42 ? 2.944 5.243 7.848 1.00 0.00 42 PHE A CA 17
ATOM 22179 C C . PHE A 1 42 ? 4.032 5.719 8.812 1.00 0.00 42 PHE A C 17
ATOM 22180 O O . PHE A 1 42 ? 3.930 6.804 9.382 1.00 0.00 42 PHE A O 17
ATOM 22197 N N . GLU A 1 43 ? 5.049 4.883 8.965 1.00 0.00 43 GLU A N 17
ATOM 22198 C CA . GLU A 1 43 ? 6.155 5.206 9.851 1.00 0.00 43 GLU A CA 17
ATOM 22199 C C . GLU A 1 43 ? 7.476 4.729 9.245 1.00 0.00 43 GLU A C 17
ATOM 22200 O O . GLU A 1 43 ? 7.520 3.696 8.577 1.00 0.00 43 GLU A O 17
ATOM 22212 N N . ASP A 1 44 ? 8.520 5.504 9.498 1.00 0.00 44 ASP A N 17
ATOM 22213 C CA . ASP A 1 44 ? 9.840 5.174 8.985 1.00 0.00 44 ASP A CA 17
ATOM 22214 C C . ASP A 1 44 ? 9.746 4.910 7.481 1.00 0.00 44 ASP A C 17
ATOM 22215 O O . ASP A 1 44 ? 10.604 4.239 6.911 1.00 0.00 44 ASP A O 17
ATOM 22224 N N . GLY A 1 45 ? 8.695 5.451 6.882 1.00 0.00 45 GLY A N 17
ATOM 22225 C CA . GLY A 1 45 ? 8.479 5.282 5.455 1.00 0.00 45 GLY A CA 17
ATOM 22226 C C . GLY A 1 45 ? 7.702 3.996 5.167 1.00 0.00 45 GLY A C 17
ATOM 22227 O O . GLY A 1 45 ? 6.844 3.968 4.287 1.00 0.00 45 GLY A O 17
ATOM 22231 N N . ILE A 1 46 ? 8.031 2.962 5.927 1.00 0.00 46 ILE A N 17
ATOM 22232 C CA . ILE A 1 46 ? 7.375 1.675 5.764 1.00 0.00 46 ILE A CA 17
ATOM 22233 C C . ILE A 1 46 ? 5.859 1.875 5.779 1.00 0.00 46 ILE A C 17
ATOM 22234 O O . ILE A 1 46 ? 5.259 2.026 6.843 1.00 0.00 46 ILE A O 17
ATOM 22250 N N . VAL A 1 47 ? 5.281 1.870 4.586 1.00 0.00 47 VAL A N 17
ATOM 22251 C CA . VAL A 1 47 ? 3.845 2.049 4.449 1.00 0.00 47 VAL A CA 17
ATOM 22252 C C . VAL A 1 47 ? 3.131 0.773 4.901 1.00 0.00 47 VAL A C 17
ATOM 22253 O O . VAL A 1 47 ? 3.441 -0.317 4.424 1.00 0.00 47 VAL A O 17
ATOM 22266 N N . ARG A 1 48 ? 2.190 0.953 5.815 1.00 0.00 48 ARG A N 17
ATOM 22267 C CA . ARG A 1 48 ? 1.429 -0.170 6.336 1.00 0.00 48 ARG A CA 17
ATOM 22268 C C . ARG A 1 48 ? 0.175 -0.402 5.490 1.00 0.00 48 ARG A C 17
ATOM 22269 O O . ARG A 1 48 ? -0.738 0.422 5.489 1.00 0.00 48 ARG A O 17
ATOM 22290 N N . LEU A 1 49 ? 0.173 -1.525 4.789 1.00 0.00 49 LEU A N 17
ATOM 22291 C CA . LEU A 1 49 ? -0.953 -1.875 3.939 1.00 0.00 49 LEU A CA 17
ATOM 22292 C C . LEU A 1 49 ? -1.654 -3.109 4.512 1.00 0.00 49 LEU A C 17
ATOM 22293 O O . LEU A 1 49 ? -1.005 -3.995 5.064 1.00 0.00 49 LEU A O 17
ATOM 22309 N N . LYS A 1 50 ? -2.970 -3.127 4.359 1.00 0.00 50 LYS A N 17
ATOM 22310 C CA . LYS A 1 50 ? -3.766 -4.238 4.853 1.00 0.00 50 LYS A CA 17
ATOM 22311 C C . LYS A 1 50 ? -4.149 -5.146 3.682 1.00 0.00 50 LYS A C 17
ATOM 22312 O O . LYS A 1 50 ? -5.325 -5.259 3.339 1.00 0.00 50 LYS A O 17
ATOM 22331 N N . LEU A 1 51 ? -3.135 -5.769 3.102 1.00 0.00 51 LEU A N 17
ATOM 22332 C CA . LEU A 1 51 ? -3.350 -6.664 1.978 1.00 0.00 51 LEU A CA 17
ATOM 22333 C C . LEU A 1 51 ? -3.541 -8.091 2.496 1.00 0.00 51 LEU A C 17
ATOM 22334 O O . LEU A 1 51 ? -3.057 -8.433 3.574 1.00 0.00 51 LEU A O 17
ATOM 22350 N N . GLN A 1 52 ? -4.247 -8.885 1.704 1.00 0.00 52 GLN A N 17
ATOM 22351 C CA . GLN A 1 52 ? -4.507 -10.267 2.069 1.00 0.00 52 GLN A CA 17
ATOM 22352 C C . GLN A 1 52 ? -4.838 -11.091 0.824 1.00 0.00 52 GLN A C 17
ATOM 22353 O O . GLN A 1 52 ? -5.764 -10.761 0.084 1.00 0.00 52 GLN A O 17
ATOM 22367 N N . GLY A 1 53 ? -4.063 -12.148 0.630 1.00 0.00 53 GLY A N 17
ATOM 22368 C CA . GLY A 1 53 ? -4.264 -13.023 -0.512 1.00 0.00 53 GLY A CA 17
ATOM 22369 C C . GLY A 1 53 ? -4.644 -12.220 -1.758 1.00 0.00 53 GLY A C 17
ATOM 22370 O O . GLY A 1 53 ? -5.822 -12.108 -2.093 1.00 0.00 53 GLY A O 17
ATOM 22374 N N . SER A 1 54 ? -3.623 -11.680 -2.409 1.00 0.00 54 SER A N 17
ATOM 22375 C CA . SER A 1 54 ? -3.836 -10.891 -3.611 1.00 0.00 54 SER A CA 17
ATOM 22376 C C . SER A 1 54 ? -3.516 -11.728 -4.851 1.00 0.00 54 SER A C 17
ATOM 22377 O O . SER A 1 54 ? -4.319 -11.799 -5.779 1.00 0.00 54 SER A O 17
ATOM 22385 N N . CYS A 1 55 ? -2.341 -12.339 -4.826 1.00 0.00 55 CYS A N 17
ATOM 22386 C CA . CYS A 1 55 ? -1.905 -13.168 -5.936 1.00 0.00 55 CYS A CA 17
ATOM 22387 C C . CYS A 1 55 ? -0.539 -13.760 -5.587 1.00 0.00 55 CYS A C 17
ATOM 22388 O O . CYS A 1 55 ? 0.437 -13.546 -6.304 1.00 0.00 55 CYS A O 17
ATOM 22396 N N . THR A 1 56 ? -0.511 -14.495 -4.483 1.00 0.00 56 THR A N 17
ATOM 22397 C CA . THR A 1 56 ? 0.720 -15.119 -4.030 1.00 0.00 56 THR A CA 17
ATOM 22398 C C . THR A 1 56 ? 0.821 -16.548 -4.566 1.00 0.00 56 THR A C 17
ATOM 22399 O O . THR A 1 56 ? 1.322 -17.438 -3.881 1.00 0.00 56 THR A O 17
ATOM 22410 N N . SER A 1 57 ? 0.340 -16.723 -5.789 1.00 0.00 57 SER A N 17
ATOM 22411 C CA . SER A 1 57 ? 0.371 -18.029 -6.425 1.00 0.00 57 SER A CA 17
ATOM 22412 C C . SER A 1 57 ? 1.678 -18.201 -7.202 1.00 0.00 57 SER A C 17
ATOM 22413 O O . SER A 1 57 ? 2.028 -19.313 -7.595 1.00 0.00 57 SER A O 17
ATOM 22421 N N . CYS A 1 58 ? 2.362 -17.084 -7.402 1.00 0.00 58 CYS A N 17
ATOM 22422 C CA . CYS A 1 58 ? 3.621 -17.098 -8.126 1.00 0.00 58 CYS A CA 17
ATOM 22423 C C . CYS A 1 58 ? 4.500 -15.968 -7.582 1.00 0.00 58 CYS A C 17
ATOM 22424 O O . CYS A 1 58 ? 4.006 -14.880 -7.290 1.00 0.00 58 CYS A O 17
ATOM 22432 N N . PRO A 1 59 ? 5.820 -16.273 -7.462 1.00 0.00 59 PRO A N 17
ATOM 22433 C CA . PRO A 1 59 ? 6.771 -15.296 -6.959 1.00 0.00 59 PRO A CA 17
ATOM 22434 C C . PRO A 1 59 ? 7.077 -14.235 -8.018 1.00 0.00 59 PRO A C 17
ATOM 22435 O O . PRO A 1 59 ? 7.284 -13.068 -7.690 1.00 0.00 59 PRO A O 17
ATOM 22446 N N . SER A 1 60 ? 7.098 -14.678 -9.266 1.00 0.00 60 SER A N 17
ATOM 22447 C CA . SER A 1 60 ? 7.375 -13.782 -10.374 1.00 0.00 60 SER A CA 17
ATOM 22448 C C . SER A 1 60 ? 6.317 -12.678 -10.434 1.00 0.00 60 SER A C 17
ATOM 22449 O O . SER A 1 60 ? 6.648 -11.494 -10.412 1.00 0.00 60 SER A O 17
ATOM 22457 N N . SER A 1 61 ? 5.065 -13.106 -10.506 1.00 0.00 61 SER A N 17
ATOM 22458 C CA . SER A 1 61 ? 3.956 -12.170 -10.568 1.00 0.00 61 SER A CA 17
ATOM 22459 C C . SER A 1 61 ? 4.043 -11.180 -9.405 1.00 0.00 61 SER A C 17
ATOM 22460 O O . SER A 1 61 ? 3.748 -9.996 -9.570 1.00 0.00 61 SER A O 17
ATOM 22468 N N . ILE A 1 62 ? 4.447 -11.699 -8.256 1.00 0.00 62 ILE A N 17
ATOM 22469 C CA . ILE A 1 62 ? 4.576 -10.875 -7.066 1.00 0.00 62 ILE A CA 17
ATOM 22470 C C . ILE A 1 62 ? 5.757 -9.919 -7.239 1.00 0.00 62 ILE A C 17
ATOM 22471 O O . ILE A 1 62 ? 5.590 -8.701 -7.172 1.00 0.00 62 ILE A O 17
ATOM 22487 N N . ILE A 1 63 ? 6.925 -10.504 -7.457 1.00 0.00 63 ILE A N 17
ATOM 22488 C CA . ILE A 1 63 ? 8.134 -9.718 -7.640 1.00 0.00 63 ILE A CA 17
ATOM 22489 C C . ILE A 1 63 ? 7.979 -8.834 -8.878 1.00 0.00 63 ILE A C 17
ATOM 22490 O O . ILE A 1 63 ? 8.774 -7.920 -9.096 1.00 0.00 63 ILE A O 17
ATOM 22506 N N . THR A 1 64 ? 6.950 -9.135 -9.657 1.00 0.00 64 THR A N 17
ATOM 22507 C CA . THR A 1 64 ? 6.682 -8.378 -10.868 1.00 0.00 64 THR A CA 17
ATOM 22508 C C . THR A 1 64 ? 5.660 -7.273 -10.590 1.00 0.00 64 THR A C 17
ATOM 22509 O O . THR A 1 64 ? 5.878 -6.117 -10.947 1.00 0.00 64 THR A O 17
ATOM 22520 N N . LEU A 1 65 ? 4.567 -7.669 -9.954 1.00 0.00 65 LEU A N 17
ATOM 22521 C CA . LEU A 1 65 ? 3.510 -6.727 -9.625 1.00 0.00 65 LEU A CA 17
ATOM 22522 C C . LEU A 1 65 ? 3.714 -6.219 -8.196 1.00 0.00 65 LEU A C 17
ATOM 22523 O O . LEU A 1 65 ? 4.006 -5.043 -7.986 1.00 0.00 65 LEU A O 17
ATOM 22539 N N . LYS A 1 66 ? 3.551 -7.131 -7.248 1.00 0.00 66 LYS A N 17
ATOM 22540 C CA . LYS A 1 66 ? 3.714 -6.791 -5.845 1.00 0.00 66 LYS A CA 17
ATOM 22541 C C . LYS A 1 66 ? 4.937 -5.889 -5.682 1.00 0.00 66 LYS A C 17
ATOM 22542 O O . LYS A 1 66 ? 4.806 -4.711 -5.351 1.00 0.00 66 LYS A O 17
ATOM 22561 N N . SER A 1 67 ? 6.102 -6.474 -5.923 1.00 0.00 67 SER A N 17
ATOM 22562 C CA . SER A 1 67 ? 7.349 -5.737 -5.807 1.00 0.00 67 SER A CA 17
ATOM 22563 C C . SER A 1 67 ? 7.335 -4.533 -6.750 1.00 0.00 67 SER A C 17
ATOM 22564 O O . SER A 1 67 ? 7.724 -3.433 -6.363 1.00 0.00 67 SER A O 17
ATOM 22572 N N . GLY A 1 68 ? 6.881 -4.782 -7.969 1.00 0.00 68 GLY A N 17
ATOM 22573 C CA . GLY A 1 68 ? 6.811 -3.732 -8.972 1.00 0.00 68 GLY A CA 17
ATOM 22574 C C . GLY A 1 68 ? 6.106 -2.493 -8.417 1.00 0.00 68 GLY A C 17
ATOM 22575 O O . GLY A 1 68 ? 6.652 -1.392 -8.461 1.00 0.00 68 GLY A O 17
ATOM 22579 N N . ILE A 1 69 ? 4.902 -2.714 -7.909 1.00 0.00 69 ILE A N 17
ATOM 22580 C CA . ILE A 1 69 ? 4.115 -1.628 -7.348 1.00 0.00 69 ILE A CA 17
ATOM 22581 C C . ILE A 1 69 ? 4.783 -1.131 -6.065 1.00 0.00 69 ILE A C 17
ATOM 22582 O O . ILE A 1 69 ? 5.017 0.066 -5.906 1.00 0.00 69 ILE A O 17
ATOM 22598 N N . GLN A 1 70 ? 5.073 -2.076 -5.182 1.00 0.00 70 GLN A N 17
ATOM 22599 C CA . GLN A 1 70 ? 5.711 -1.748 -3.918 1.00 0.00 70 GLN A CA 17
ATOM 22600 C C . GLN A 1 70 ? 6.765 -0.658 -4.122 1.00 0.00 70 GLN A C 17
ATOM 22601 O O . GLN A 1 70 ? 6.862 0.273 -3.323 1.00 0.00 70 GLN A O 17
ATOM 22615 N N . ASN A 1 71 ? 7.528 -0.810 -5.195 1.00 0.00 71 ASN A N 17
ATOM 22616 C CA . ASN A 1 71 ? 8.571 0.150 -5.512 1.00 0.00 71 ASN A CA 17
ATOM 22617 C C . ASN A 1 71 ? 7.941 1.383 -6.167 1.00 0.00 71 ASN A C 17
ATOM 22618 O O . ASN A 1 71 ? 7.987 2.478 -5.607 1.00 0.00 71 ASN A O 17
ATOM 22629 N N . MET A 1 72 ? 7.369 1.163 -7.341 1.00 0.00 72 MET A N 17
ATOM 22630 C CA . MET A 1 72 ? 6.732 2.243 -8.076 1.00 0.00 72 MET A CA 17
ATOM 22631 C C . MET A 1 72 ? 6.079 3.244 -7.122 1.00 0.00 72 MET A C 17
ATOM 22632 O O . MET A 1 72 ? 6.065 4.445 -7.392 1.00 0.00 72 MET A O 17
ATOM 22646 N N . LEU A 1 73 ? 5.554 2.716 -6.027 1.00 0.00 73 LEU A N 17
ATOM 22647 C CA . LEU A 1 73 ? 4.901 3.550 -5.031 1.00 0.00 73 LEU A CA 17
ATOM 22648 C C . LEU A 1 73 ? 5.912 4.553 -4.471 1.00 0.00 73 LEU A C 17
ATOM 22649 O O . LEU A 1 73 ? 5.747 5.761 -4.633 1.00 0.00 73 LEU A O 17
ATOM 22665 N N . GLN A 1 74 ? 6.935 4.015 -3.824 1.00 0.00 74 GLN A N 17
ATOM 22666 C CA . GLN A 1 74 ? 7.972 4.848 -3.239 1.00 0.00 74 GLN A CA 17
ATOM 22667 C C . GLN A 1 74 ? 8.865 5.432 -4.335 1.00 0.00 74 GLN A C 17
ATOM 22668 O O . GLN A 1 74 ? 9.408 6.525 -4.182 1.00 0.00 74 GLN A O 17
ATOM 22682 N N . PHE A 1 75 ? 8.991 4.676 -5.416 1.00 0.00 75 PHE A N 17
ATOM 22683 C CA . PHE A 1 75 ? 9.809 5.106 -6.538 1.00 0.00 75 PHE A CA 17
ATOM 22684 C C . PHE A 1 75 ? 9.683 6.613 -6.764 1.00 0.00 75 PHE A C 17
ATOM 22685 O O . PHE A 1 75 ? 10.648 7.269 -7.154 1.00 0.00 75 PHE A O 17
ATOM 22702 N N . TYR A 1 76 ? 8.485 7.119 -6.509 1.00 0.00 76 TYR A N 17
ATOM 22703 C CA . TYR A 1 76 ? 8.221 8.538 -6.680 1.00 0.00 76 TYR A CA 17
ATOM 22704 C C . TYR A 1 76 ? 8.478 9.304 -5.381 1.00 0.00 76 TYR A C 17
ATOM 22705 O O . TYR A 1 76 ? 9.237 10.272 -5.367 1.00 0.00 76 TYR A O 17
ATOM 22723 N N . ILE A 1 77 ? 7.831 8.843 -4.321 1.00 0.00 77 ILE A N 17
ATOM 22724 C CA . ILE A 1 77 ? 7.981 9.472 -3.020 1.00 0.00 77 ILE A CA 17
ATOM 22725 C C . ILE A 1 77 ? 9.211 8.894 -2.317 1.00 0.00 77 ILE A C 17
ATOM 22726 O O . ILE A 1 77 ? 9.304 7.685 -2.114 1.00 0.00 77 ILE A O 17
ATOM 22742 N N . PRO A 1 78 ? 10.149 9.809 -1.954 1.00 0.00 78 PRO A N 17
ATOM 22743 C CA . PRO A 1 78 ? 11.369 9.403 -1.279 1.00 0.00 78 PRO A CA 17
ATOM 22744 C C . PRO A 1 78 ? 11.094 9.055 0.186 1.00 0.00 78 PRO A C 17
ATOM 22745 O O . PRO A 1 78 ? 11.947 8.480 0.861 1.00 0.00 78 PRO A O 17
ATOM 22756 N N . GLU A 1 79 ? 9.901 9.417 0.633 1.00 0.00 79 GLU A N 17
ATOM 22757 C CA . GLU A 1 79 ? 9.503 9.150 2.005 1.00 0.00 79 GLU A CA 17
ATOM 22758 C C . GLU A 1 79 ? 9.479 7.642 2.266 1.00 0.00 79 GLU A C 17
ATOM 22759 O O . GLU A 1 79 ? 10.370 7.108 2.925 1.00 0.00 79 GLU A O 17
ATOM 22771 N N . VAL A 1 80 ? 8.449 6.999 1.735 1.00 0.00 80 VAL A N 17
ATOM 22772 C CA . VAL A 1 80 ? 8.296 5.563 1.903 1.00 0.00 80 VAL A CA 17
ATOM 22773 C C . VAL A 1 80 ? 9.625 4.874 1.588 1.00 0.00 80 VAL A C 17
ATOM 22774 O O . VAL A 1 80 ? 10.478 5.441 0.907 1.00 0.00 80 VAL A O 17
ATOM 22787 N N . GLU A 1 81 ? 9.761 3.659 2.101 1.00 0.00 81 GLU A N 17
ATOM 22788 C CA . GLU A 1 81 ? 10.972 2.886 1.883 1.00 0.00 81 GLU A CA 17
ATOM 22789 C C . GLU A 1 81 ? 10.625 1.418 1.626 1.00 0.00 81 GLU A C 17
ATOM 22790 O O . GLU A 1 81 ? 11.146 0.808 0.694 1.00 0.00 81 GLU A O 17
ATOM 22802 N N . GLY A 1 82 ? 9.748 0.894 2.469 1.00 0.00 82 GLY A N 17
ATOM 22803 C CA . GLY A 1 82 ? 9.325 -0.491 2.344 1.00 0.00 82 GLY A CA 17
ATOM 22804 C C . GLY A 1 82 ? 7.813 -0.622 2.534 1.00 0.00 82 GLY A C 17
ATOM 22805 O O . GLY A 1 82 ? 7.139 0.352 2.865 1.00 0.00 82 GLY A O 17
ATOM 22809 N N . VAL A 1 83 ? 7.325 -1.833 2.315 1.00 0.00 83 VAL A N 17
ATOM 22810 C CA . VAL A 1 83 ? 5.904 -2.105 2.457 1.00 0.00 83 VAL A CA 17
ATOM 22811 C C . VAL A 1 83 ? 5.700 -3.194 3.513 1.00 0.00 83 VAL A C 17
ATOM 22812 O O . VAL A 1 83 ? 6.612 -3.969 3.793 1.00 0.00 83 VAL A O 17
ATOM 22825 N N . GLU A 1 84 ? 4.497 -3.216 4.069 1.00 0.00 84 GLU A N 17
ATOM 22826 C CA . GLU A 1 84 ? 4.163 -4.197 5.087 1.00 0.00 84 GLU A CA 17
ATOM 22827 C C . GLU A 1 84 ? 2.668 -4.522 5.040 1.00 0.00 84 GLU A C 17
ATOM 22828 O O . GLU A 1 84 ? 1.834 -3.620 4.990 1.00 0.00 84 GLU A O 17
ATOM 22840 N N . GLN A 1 85 ? 2.376 -5.815 5.058 1.00 0.00 85 GLN A N 17
ATOM 22841 C CA . GLN A 1 85 ? 0.997 -6.270 5.017 1.00 0.00 85 GLN A CA 17
ATOM 22842 C C . GLN A 1 85 ? 0.433 -6.384 6.436 1.00 0.00 85 GLN A C 17
ATOM 22843 O O . GLN A 1 85 ? 0.327 -7.482 6.979 1.00 0.00 85 GLN A O 17
ATOM 22857 N N . VAL A 1 86 ? 0.087 -5.233 6.994 1.00 0.00 86 VAL A N 17
ATOM 22858 C CA . VAL A 1 86 ? -0.462 -5.189 8.339 1.00 0.00 86 VAL A CA 17
ATOM 22859 C C . VAL A 1 86 ? -1.611 -6.194 8.448 1.00 0.00 86 VAL A C 17
ATOM 22860 O O . VAL A 1 86 ? -2.341 -6.416 7.483 1.00 0.00 86 VAL A O 17
ATOM 22873 N N . SER A 1 87 ? -1.736 -6.775 9.632 1.00 0.00 87 SER A N 17
ATOM 22874 C CA . SER A 1 87 ? -2.784 -7.751 9.881 1.00 0.00 87 SER A CA 17
ATOM 22875 C C . SER A 1 87 ? -3.452 -7.471 11.228 1.00 0.00 87 SER A C 17
ATOM 22876 O O . SER A 1 87 ? -4.645 -7.179 11.285 1.00 0.00 87 SER A O 17
ATOM 22884 N N . GLY A 1 88 ? -2.653 -7.568 12.280 1.00 0.00 88 GLY A N 17
ATOM 22885 C CA . GLY A 1 88 ? -3.151 -7.329 13.624 1.00 0.00 88 GLY A CA 17
ATOM 22886 C C . GLY A 1 88 ? -3.342 -8.645 14.381 1.00 0.00 88 GLY A C 17
ATOM 22887 O O . GLY A 1 88 ? -4.164 -9.474 13.995 1.00 0.00 88 GLY A O 17
ATOM 22891 N N . PRO A 1 89 ? -2.546 -8.800 15.473 1.00 0.00 89 PRO A N 17
ATOM 22892 C CA . PRO A 1 89 ? -2.618 -10.000 16.288 1.00 0.00 89 PRO A CA 17
ATOM 22893 C C . PRO A 1 89 ? -3.875 -9.995 17.160 1.00 0.00 89 PRO A C 17
ATOM 22894 O O . PRO A 1 89 ? -4.637 -9.031 17.152 1.00 0.00 89 PRO A O 17
ATOM 22905 N N . SER A 1 90 ? -4.051 -11.086 17.894 1.00 0.00 90 SER A N 17
ATOM 22906 C CA . SER A 1 90 ? -5.202 -11.219 18.770 1.00 0.00 90 SER A CA 17
ATOM 22907 C C . SER A 1 90 ? -4.798 -10.912 20.215 1.00 0.00 90 SER A C 17
ATOM 22908 O O . SER A 1 90 ? -3.683 -11.224 20.631 1.00 0.00 90 SER A O 17
ATOM 22916 N N . SER A 1 91 ? -5.727 -10.305 20.938 1.00 0.00 91 SER A N 17
ATOM 22917 C CA . SER A 1 91 ? -5.481 -9.953 22.327 1.00 0.00 91 SER A CA 17
ATOM 22918 C C . SER A 1 91 ? -6.793 -9.547 23.003 1.00 0.00 91 SER A C 17
ATOM 22919 O O . SER A 1 91 ? -7.284 -8.438 22.800 1.00 0.00 91 SER A O 17
ATOM 22927 N N . GLY A 1 92 ? -7.323 -10.468 23.794 1.00 0.00 92 GLY A N 17
ATOM 22928 C CA . GLY A 1 92 ? -8.568 -10.221 24.501 1.00 0.00 92 GLY A CA 17
ATOM 22929 C C . GLY A 1 92 ? -8.906 -11.383 25.438 1.00 0.00 92 GLY A C 17
ATOM 22930 O O . GLY A 1 92 ? -8.176 -12.371 25.497 1.00 0.00 92 GLY A O 17
ATOM 22934 N N . GLY A 1 1 ? 7.190 -5.759 19.471 1.00 0.00 1 GLY A N 18
ATOM 22935 C CA . GLY A 1 1 ? 6.019 -6.616 19.416 1.00 0.00 1 GLY A CA 18
ATOM 22936 C C . GLY A 1 1 ? 5.580 -6.854 17.969 1.00 0.00 1 GLY A C 18
ATOM 22937 O O . GLY A 1 1 ? 6.366 -6.671 17.040 1.00 0.00 1 GLY A O 18
ATOM 22941 N N . SER A 1 2 ? 4.327 -7.258 17.822 1.00 0.00 2 SER A N 18
ATOM 22942 C CA . SER A 1 2 ? 3.774 -7.522 16.505 1.00 0.00 2 SER A CA 18
ATOM 22943 C C . SER A 1 2 ? 2.321 -7.048 16.442 1.00 0.00 2 SER A C 18
ATOM 22944 O O . SER A 1 2 ? 1.533 -7.332 17.343 1.00 0.00 2 SER A O 18
ATOM 22952 N N . SER A 1 3 ? 2.010 -6.335 15.370 1.00 0.00 3 SER A N 18
ATOM 22953 C CA . SER A 1 3 ? 0.665 -5.819 15.178 1.00 0.00 3 SER A CA 18
ATOM 22954 C C . SER A 1 3 ? 0.335 -4.800 16.271 1.00 0.00 3 SER A C 18
ATOM 22955 O O . SER A 1 3 ? 0.703 -4.986 17.429 1.00 0.00 3 SER A O 18
ATOM 22963 N N . GLY A 1 4 ? -0.357 -3.746 15.862 1.00 0.00 4 GLY A N 18
ATOM 22964 C CA . GLY A 1 4 ? -0.741 -2.698 16.792 1.00 0.00 4 GLY A CA 18
ATOM 22965 C C . GLY A 1 4 ? -0.424 -1.315 16.221 1.00 0.00 4 GLY A C 18
ATOM 22966 O O . GLY A 1 4 ? -0.257 -1.162 15.011 1.00 0.00 4 GLY A O 18
ATOM 22970 N N . SER A 1 5 ? -0.348 -0.343 17.118 1.00 0.00 5 SER A N 18
ATOM 22971 C CA . SER A 1 5 ? -0.052 1.022 16.718 1.00 0.00 5 SER A CA 18
ATOM 22972 C C . SER A 1 5 ? -1.147 1.544 15.785 1.00 0.00 5 SER A C 18
ATOM 22973 O O . SER A 1 5 ? -1.169 1.209 14.601 1.00 0.00 5 SER A O 18
ATOM 22981 N N . SER A 1 6 ? -2.027 2.354 16.353 1.00 0.00 6 SER A N 18
ATOM 22982 C CA . SER A 1 6 ? -3.122 2.925 15.587 1.00 0.00 6 SER A CA 18
ATOM 22983 C C . SER A 1 6 ? -3.153 4.444 15.770 1.00 0.00 6 SER A C 18
ATOM 22984 O O . SER A 1 6 ? -3.674 4.940 16.768 1.00 0.00 6 SER A O 18
ATOM 22992 N N . GLY A 1 7 ? -2.592 5.138 14.792 1.00 0.00 7 GLY A N 18
ATOM 22993 C CA . GLY A 1 7 ? -2.550 6.590 14.834 1.00 0.00 7 GLY A CA 18
ATOM 22994 C C . GLY A 1 7 ? -3.962 7.178 14.880 1.00 0.00 7 GLY A C 18
ATOM 22995 O O . GLY A 1 7 ? -4.941 6.443 14.988 1.00 0.00 7 GLY A O 18
ATOM 22999 N N . SER A 1 8 ? -4.020 8.499 14.794 1.00 0.00 8 SER A N 18
ATOM 23000 C CA . SER A 1 8 ? -5.295 9.194 14.825 1.00 0.00 8 SER A CA 18
ATOM 23001 C C . SER A 1 8 ? -5.588 9.813 13.456 1.00 0.00 8 SER A C 18
ATOM 23002 O O . SER A 1 8 ? -4.752 9.756 12.554 1.00 0.00 8 SER A O 18
ATOM 23010 N N . GLU A 1 9 ? -6.774 10.390 13.343 1.00 0.00 9 GLU A N 18
ATOM 23011 C CA . GLU A 1 9 ? -7.186 11.019 12.100 1.00 0.00 9 GLU A CA 18
ATOM 23012 C C . GLU A 1 9 ? -6.384 12.300 11.861 1.00 0.00 9 GLU A C 18
ATOM 23013 O O . GLU A 1 9 ? -6.881 13.400 12.098 1.00 0.00 9 GLU A O 18
ATOM 23025 N N . GLU A 1 10 ? -5.158 12.113 11.395 1.00 0.00 10 GLU A N 18
ATOM 23026 C CA . GLU A 1 10 ? -4.283 13.241 11.122 1.00 0.00 10 GLU A CA 18
ATOM 23027 C C . GLU A 1 10 ? -3.551 13.035 9.794 1.00 0.00 10 GLU A C 18
ATOM 23028 O O . GLU A 1 10 ? -2.411 12.573 9.774 1.00 0.00 10 GLU A O 18
ATOM 23040 N N . ASP A 1 11 ? -4.236 13.388 8.716 1.00 0.00 11 ASP A N 18
ATOM 23041 C CA . ASP A 1 11 ? -3.667 13.248 7.387 1.00 0.00 11 ASP A CA 18
ATOM 23042 C C . ASP A 1 11 ? -2.721 14.420 7.117 1.00 0.00 11 ASP A C 18
ATOM 23043 O O . ASP A 1 11 ? -3.039 15.565 7.436 1.00 0.00 11 ASP A O 18
ATOM 23052 N N . ASP A 1 12 ? -1.578 14.094 6.531 1.00 0.00 12 ASP A N 18
ATOM 23053 C CA . ASP A 1 12 ? -0.584 15.105 6.214 1.00 0.00 12 ASP A CA 18
ATOM 23054 C C . ASP A 1 12 ? -0.424 15.198 4.695 1.00 0.00 12 ASP A C 18
ATOM 23055 O O . ASP A 1 12 ? -1.238 14.659 3.948 1.00 0.00 12 ASP A O 18
ATOM 23064 N N . GLU A 1 13 ? 0.632 15.885 4.286 1.00 0.00 13 GLU A N 18
ATOM 23065 C CA . GLU A 1 13 ? 0.910 16.055 2.869 1.00 0.00 13 GLU A CA 18
ATOM 23066 C C . GLU A 1 13 ? 1.585 14.803 2.306 1.00 0.00 13 GLU A C 18
ATOM 23067 O O . GLU A 1 13 ? 1.550 14.562 1.100 1.00 0.00 13 GLU A O 18
ATOM 23079 N N . VAL A 1 14 ? 2.183 14.036 3.206 1.00 0.00 14 VAL A N 18
ATOM 23080 C CA . VAL A 1 14 ? 2.864 12.814 2.814 1.00 0.00 14 VAL A CA 18
ATOM 23081 C C . VAL A 1 14 ? 1.828 11.723 2.537 1.00 0.00 14 VAL A C 18
ATOM 23082 O O . VAL A 1 14 ? 1.957 10.970 1.573 1.00 0.00 14 VAL A O 18
ATOM 23095 N N . VAL A 1 15 ? 0.823 11.673 3.399 1.00 0.00 15 VAL A N 18
ATOM 23096 C CA . VAL A 1 15 ? -0.235 10.688 3.259 1.00 0.00 15 VAL A CA 18
ATOM 23097 C C . VAL A 1 15 ? -1.051 10.997 2.002 1.00 0.00 15 VAL A C 18
ATOM 23098 O O . VAL A 1 15 ? -1.143 10.168 1.098 1.00 0.00 15 VAL A O 18
ATOM 23111 N N . ALA A 1 16 ? -1.621 12.192 1.984 1.00 0.00 16 ALA A N 18
ATOM 23112 C CA . ALA A 1 16 ? -2.426 12.621 0.854 1.00 0.00 16 ALA A CA 18
ATOM 23113 C C . ALA A 1 16 ? -1.720 12.231 -0.446 1.00 0.00 16 ALA A C 18
ATOM 23114 O O . ALA A 1 16 ? -2.370 11.879 -1.429 1.00 0.00 16 ALA A O 18
ATOM 23121 N N . MET A 1 17 ? -0.398 12.308 -0.410 1.00 0.00 17 MET A N 18
ATOM 23122 C CA . MET A 1 17 ? 0.404 11.967 -1.573 1.00 0.00 17 MET A CA 18
ATOM 23123 C C . MET A 1 17 ? 0.352 10.463 -1.854 1.00 0.00 17 MET A C 18
ATOM 23124 O O . MET A 1 17 ? -0.068 10.044 -2.932 1.00 0.00 17 MET A O 18
ATOM 23138 N N . ILE A 1 18 ? 0.783 9.694 -0.866 1.00 0.00 18 ILE A N 18
ATOM 23139 C CA . ILE A 1 18 ? 0.791 8.246 -0.992 1.00 0.00 18 ILE A CA 18
ATOM 23140 C C . ILE A 1 18 ? -0.633 7.756 -1.265 1.00 0.00 18 ILE A C 18
ATOM 23141 O O . ILE A 1 18 ? -0.860 6.988 -2.199 1.00 0.00 18 ILE A O 18
ATOM 23157 N N . LYS A 1 19 ? -1.553 8.218 -0.432 1.00 0.00 19 LYS A N 18
ATOM 23158 C CA . LYS A 1 19 ? -2.949 7.835 -0.572 1.00 0.00 19 LYS A CA 18
ATOM 23159 C C . LYS A 1 19 ? -3.323 7.823 -2.055 1.00 0.00 19 LYS A C 18
ATOM 23160 O O . LYS A 1 19 ? -3.928 6.867 -2.538 1.00 0.00 19 LYS A O 18
ATOM 23179 N N . GLU A 1 20 ? -2.948 8.894 -2.737 1.00 0.00 20 GLU A N 18
ATOM 23180 C CA . GLU A 1 20 ? -3.237 9.019 -4.156 1.00 0.00 20 GLU A CA 18
ATOM 23181 C C . GLU A 1 20 ? -2.561 7.890 -4.936 1.00 0.00 20 GLU A C 18
ATOM 23182 O O . GLU A 1 20 ? -3.237 7.059 -5.542 1.00 0.00 20 GLU A O 18
ATOM 23194 N N . LEU A 1 21 ? -1.237 7.895 -4.895 1.00 0.00 21 LEU A N 18
ATOM 23195 C CA . LEU A 1 21 ? -0.463 6.882 -5.590 1.00 0.00 21 LEU A CA 18
ATOM 23196 C C . LEU A 1 21 ? -1.063 5.504 -5.307 1.00 0.00 21 LEU A C 18
ATOM 23197 O O . LEU A 1 21 ? -0.882 4.571 -6.087 1.00 0.00 21 LEU A O 18
ATOM 23213 N N . LEU A 1 22 ? -1.765 5.418 -4.185 1.00 0.00 22 LEU A N 18
ATOM 23214 C CA . LEU A 1 22 ? -2.392 4.169 -3.788 1.00 0.00 22 LEU A CA 18
ATOM 23215 C C . LEU A 1 22 ? -3.789 4.086 -4.407 1.00 0.00 22 LEU A C 18
ATOM 23216 O O . LEU A 1 22 ? -4.197 3.029 -4.886 1.00 0.00 22 LEU A O 18
ATOM 23232 N N . ASP A 1 23 ? -4.483 5.214 -4.378 1.00 0.00 23 ASP A N 18
ATOM 23233 C CA . ASP A 1 23 ? -5.825 5.282 -4.931 1.00 0.00 23 ASP A CA 18
ATOM 23234 C C . ASP A 1 23 ? -5.746 5.237 -6.457 1.00 0.00 23 ASP A C 18
ATOM 23235 O O . ASP A 1 23 ? -6.599 4.635 -7.109 1.00 0.00 23 ASP A O 18
ATOM 23244 N N . THR A 1 24 ? -4.716 5.882 -6.985 1.00 0.00 24 THR A N 18
ATOM 23245 C CA . THR A 1 24 ? -4.515 5.922 -8.423 1.00 0.00 24 THR A CA 18
ATOM 23246 C C . THR A 1 24 ? -4.940 4.597 -9.059 1.00 0.00 24 THR A C 18
ATOM 23247 O O . THR A 1 24 ? -6.100 4.426 -9.429 1.00 0.00 24 THR A O 18
ATOM 23258 N N . ARG A 1 25 ? -3.977 3.692 -9.165 1.00 0.00 25 ARG A N 18
ATOM 23259 C CA . ARG A 1 25 ? -4.237 2.388 -9.750 1.00 0.00 25 ARG A CA 18
ATOM 23260 C C . ARG A 1 25 ? -3.389 1.319 -9.059 1.00 0.00 25 ARG A C 18
ATOM 23261 O O . ARG A 1 25 ? -2.795 0.469 -9.721 1.00 0.00 25 ARG A O 18
ATOM 23282 N N . ILE A 1 26 ? -3.360 1.395 -7.737 1.00 0.00 26 ILE A N 18
ATOM 23283 C CA . ILE A 1 26 ? -2.594 0.444 -6.948 1.00 0.00 26 ILE A CA 18
ATOM 23284 C C . ILE A 1 26 ? -3.544 -0.342 -6.041 1.00 0.00 26 ILE A C 18
ATOM 23285 O O . ILE A 1 26 ? -3.570 -1.571 -6.081 1.00 0.00 26 ILE A O 18
ATOM 23301 N N . ARG A 1 27 ? -4.300 0.399 -5.246 1.00 0.00 27 ARG A N 18
ATOM 23302 C CA . ARG A 1 27 ? -5.249 -0.213 -4.332 1.00 0.00 27 ARG A CA 18
ATOM 23303 C C . ARG A 1 27 ? -6.416 -0.826 -5.108 1.00 0.00 27 ARG A C 18
ATOM 23304 O O . ARG A 1 27 ? -6.779 -1.979 -4.881 1.00 0.00 27 ARG A O 18
ATOM 23325 N N . PRO A 1 28 ? -6.985 -0.007 -6.033 1.00 0.00 28 PRO A N 18
ATOM 23326 C CA . PRO A 1 28 ? -8.103 -0.457 -6.844 1.00 0.00 28 PRO A CA 18
ATOM 23327 C C . PRO A 1 28 ? -7.634 -1.421 -7.937 1.00 0.00 28 PRO A C 18
ATOM 23328 O O . PRO A 1 28 ? -8.451 -1.996 -8.654 1.00 0.00 28 PRO A O 18
ATOM 23339 N N . THR A 1 29 ? -6.321 -1.569 -8.027 1.00 0.00 29 THR A N 18
ATOM 23340 C CA . THR A 1 29 ? -5.734 -2.452 -9.020 1.00 0.00 29 THR A CA 18
ATOM 23341 C C . THR A 1 29 ? -5.637 -3.878 -8.473 1.00 0.00 29 THR A C 18
ATOM 23342 O O . THR A 1 29 ? -6.179 -4.812 -9.061 1.00 0.00 29 THR A O 18
ATOM 23353 N N . VAL A 1 30 ? -4.941 -4.001 -7.352 1.00 0.00 30 VAL A N 18
ATOM 23354 C CA . VAL A 1 30 ? -4.764 -5.296 -6.718 1.00 0.00 30 VAL A CA 18
ATOM 23355 C C . VAL A 1 30 ? -6.119 -6.003 -6.627 1.00 0.00 30 VAL A C 18
ATOM 23356 O O . VAL A 1 30 ? -6.211 -7.208 -6.856 1.00 0.00 30 VAL A O 18
ATOM 23369 N N . GLN A 1 31 ? -7.136 -5.223 -6.292 1.00 0.00 31 GLN A N 18
ATOM 23370 C CA . GLN A 1 31 ? -8.481 -5.758 -6.168 1.00 0.00 31 GLN A CA 18
ATOM 23371 C C . GLN A 1 31 ? -8.809 -6.653 -7.365 1.00 0.00 31 GLN A C 18
ATOM 23372 O O . GLN A 1 31 ? -9.180 -7.814 -7.194 1.00 0.00 31 GLN A O 18
ATOM 23386 N N . GLU A 1 32 ? -8.659 -6.080 -8.549 1.00 0.00 32 GLU A N 18
ATOM 23387 C CA . GLU A 1 32 ? -8.934 -6.813 -9.774 1.00 0.00 32 GLU A CA 18
ATOM 23388 C C . GLU A 1 32 ? -8.365 -8.230 -9.686 1.00 0.00 32 GLU A C 18
ATOM 23389 O O . GLU A 1 32 ? -8.938 -9.168 -10.238 1.00 0.00 32 GLU A O 18
ATOM 23401 N N . ASP A 1 33 ? -7.246 -8.341 -8.985 1.00 0.00 33 ASP A N 18
ATOM 23402 C CA . ASP A 1 33 ? -6.594 -9.629 -8.817 1.00 0.00 33 ASP A CA 18
ATOM 23403 C C . ASP A 1 33 ? -7.435 -10.503 -7.886 1.00 0.00 33 ASP A C 18
ATOM 23404 O O . ASP A 1 33 ? -7.951 -11.540 -8.300 1.00 0.00 33 ASP A O 18
ATOM 23413 N N . GLY A 1 34 ? -7.548 -10.052 -6.644 1.00 0.00 34 GLY A N 18
ATOM 23414 C CA . GLY A 1 34 ? -8.317 -10.782 -5.651 1.00 0.00 34 GLY A CA 18
ATOM 23415 C C . GLY A 1 34 ? -7.789 -10.511 -4.240 1.00 0.00 34 GLY A C 18
ATOM 23416 O O . GLY A 1 34 ? -7.242 -11.405 -3.596 1.00 0.00 34 GLY A O 18
ATOM 23420 N N . GLY A 1 35 ? -7.971 -9.274 -3.803 1.00 0.00 35 GLY A N 18
ATOM 23421 C CA . GLY A 1 35 ? -7.519 -8.874 -2.481 1.00 0.00 35 GLY A CA 18
ATOM 23422 C C . GLY A 1 35 ? -7.924 -7.430 -2.176 1.00 0.00 35 GLY A C 18
ATOM 23423 O O . GLY A 1 35 ? -8.278 -6.677 -3.082 1.00 0.00 35 GLY A O 18
ATOM 23427 N N . ASP A 1 36 ? -7.856 -7.088 -0.898 1.00 0.00 36 ASP A N 18
ATOM 23428 C CA . ASP A 1 36 ? -8.212 -5.748 -0.463 1.00 0.00 36 ASP A CA 18
ATOM 23429 C C . ASP A 1 36 ? -6.979 -5.067 0.134 1.00 0.00 36 ASP A C 18
ATOM 23430 O O . ASP A 1 36 ? -6.548 -5.409 1.235 1.00 0.00 36 ASP A O 18
ATOM 23439 N N . VAL A 1 37 ? -6.445 -4.116 -0.618 1.00 0.00 37 VAL A N 18
ATOM 23440 C CA . VAL A 1 37 ? -5.270 -3.383 -0.177 1.00 0.00 37 VAL A CA 18
ATOM 23441 C C . VAL A 1 37 ? -5.693 -1.999 0.319 1.00 0.00 37 VAL A C 18
ATOM 23442 O O . VAL A 1 37 ? -6.330 -1.242 -0.412 1.00 0.00 37 VAL A O 18
ATOM 23455 N N . ILE A 1 38 ? -5.323 -1.711 1.558 1.00 0.00 38 ILE A N 18
ATOM 23456 C CA . ILE A 1 38 ? -5.656 -0.431 2.160 1.00 0.00 38 ILE A CA 18
ATOM 23457 C C . ILE A 1 38 ? -4.464 0.068 2.979 1.00 0.00 38 ILE A C 18
ATOM 23458 O O . ILE A 1 38 ? -4.003 -0.615 3.891 1.00 0.00 38 ILE A O 18
ATOM 23474 N N . TYR A 1 39 ? -3.999 1.256 2.623 1.00 0.00 39 TYR A N 18
ATOM 23475 C CA . TYR A 1 39 ? -2.868 1.856 3.313 1.00 0.00 39 TYR A CA 18
ATOM 23476 C C . TYR A 1 39 ? -3.297 2.442 4.659 1.00 0.00 39 TYR A C 18
ATOM 23477 O O . TYR A 1 39 ? -3.913 3.505 4.709 1.00 0.00 39 TYR A O 18
ATOM 23495 N N . ARG A 1 40 ? -2.956 1.723 5.718 1.00 0.00 40 ARG A N 18
ATOM 23496 C CA . ARG A 1 40 ? -3.297 2.159 7.062 1.00 0.00 40 ARG A CA 18
ATOM 23497 C C . ARG A 1 40 ? -2.049 2.177 7.947 1.00 0.00 40 ARG A C 18
ATOM 23498 O O . ARG A 1 40 ? -1.702 1.168 8.560 1.00 0.00 40 ARG A O 18
ATOM 23519 N N . GLY A 1 41 ? -1.407 3.336 7.986 1.00 0.00 41 GLY A N 18
ATOM 23520 C CA . GLY A 1 41 ? -0.205 3.499 8.786 1.00 0.00 41 GLY A CA 18
ATOM 23521 C C . GLY A 1 41 ? 1.015 3.748 7.898 1.00 0.00 41 GLY A C 18
ATOM 23522 O O . GLY A 1 41 ? 1.197 3.074 6.884 1.00 0.00 41 GLY A O 18
ATOM 23526 N N . PHE A 1 42 ? 1.820 4.717 8.309 1.00 0.00 42 PHE A N 18
ATOM 23527 C CA . PHE A 1 42 ? 3.018 5.062 7.564 1.00 0.00 42 PHE A CA 18
ATOM 23528 C C . PHE A 1 42 ? 4.170 5.409 8.508 1.00 0.00 42 PHE A C 18
ATOM 23529 O O . PHE A 1 42 ? 4.156 6.457 9.152 1.00 0.00 42 PHE A O 18
ATOM 23546 N N . GLU A 1 43 ? 5.141 4.510 8.560 1.00 0.00 43 GLU A N 18
ATOM 23547 C CA . GLU A 1 43 ? 6.299 4.708 9.415 1.00 0.00 43 GLU A CA 18
ATOM 23548 C C . GLU A 1 43 ? 7.576 4.286 8.686 1.00 0.00 43 GLU A C 18
ATOM 23549 O O . GLU A 1 43 ? 7.567 3.328 7.914 1.00 0.00 43 GLU A O 18
ATOM 23561 N N . ASP A 1 44 ? 8.645 5.021 8.956 1.00 0.00 44 ASP A N 18
ATOM 23562 C CA . ASP A 1 44 ? 9.927 4.734 8.336 1.00 0.00 44 ASP A CA 18
ATOM 23563 C C . ASP A 1 44 ? 9.720 4.485 6.840 1.00 0.00 44 ASP A C 18
ATOM 23564 O O . ASP A 1 44 ? 10.498 3.769 6.212 1.00 0.00 44 ASP A O 18
ATOM 23573 N N . GLY A 1 45 ? 8.666 5.090 6.312 1.00 0.00 45 GLY A N 18
ATOM 23574 C CA . GLY A 1 45 ? 8.346 4.943 4.902 1.00 0.00 45 GLY A CA 18
ATOM 23575 C C . GLY A 1 45 ? 7.465 3.715 4.664 1.00 0.00 45 GLY A C 18
ATOM 23576 O O . GLY A 1 45 ? 6.517 3.768 3.883 1.00 0.00 45 GLY A O 18
ATOM 23580 N N . ILE A 1 46 ? 7.810 2.637 5.355 1.00 0.00 46 ILE A N 18
ATOM 23581 C CA . ILE A 1 46 ? 7.062 1.397 5.229 1.00 0.00 46 ILE A CA 18
ATOM 23582 C C . ILE A 1 46 ? 5.564 1.704 5.269 1.00 0.00 46 ILE A C 18
ATOM 23583 O O . ILE A 1 46 ? 5.001 1.926 6.340 1.00 0.00 46 ILE A O 18
ATOM 23599 N N . VAL A 1 47 ? 4.960 1.707 4.089 1.00 0.00 47 VAL A N 18
ATOM 23600 C CA . VAL A 1 47 ? 3.538 1.982 3.976 1.00 0.00 47 VAL A CA 18
ATOM 23601 C C . VAL A 1 47 ? 2.747 0.775 4.483 1.00 0.00 47 VAL A C 18
ATOM 23602 O O . VAL A 1 47 ? 2.676 -0.252 3.810 1.00 0.00 47 VAL A O 18
ATOM 23615 N N . ARG A 1 48 ? 2.173 0.938 5.666 1.00 0.00 48 ARG A N 18
ATOM 23616 C CA . ARG A 1 48 ? 1.389 -0.126 6.270 1.00 0.00 48 ARG A CA 18
ATOM 23617 C C . ARG A 1 48 ? 0.086 -0.331 5.497 1.00 0.00 48 ARG A C 18
ATOM 23618 O O . ARG A 1 48 ? -0.812 0.508 5.551 1.00 0.00 48 ARG A O 18
ATOM 23639 N N . LEU A 1 49 ? 0.023 -1.451 4.792 1.00 0.00 49 LEU A N 18
ATOM 23640 C CA . LEU A 1 49 ? -1.156 -1.778 4.007 1.00 0.00 49 LEU A CA 18
ATOM 23641 C C . LEU A 1 49 ? -1.882 -2.959 4.654 1.00 0.00 49 LEU A C 18
ATOM 23642 O O . LEU A 1 49 ? -1.279 -3.732 5.397 1.00 0.00 49 LEU A O 18
ATOM 23658 N N . LYS A 1 50 ? -3.166 -3.062 4.346 1.00 0.00 50 LYS A N 18
ATOM 23659 C CA . LYS A 1 50 ? -3.982 -4.136 4.887 1.00 0.00 50 LYS A CA 18
ATOM 23660 C C . LYS A 1 50 ? -4.432 -5.053 3.748 1.00 0.00 50 LYS A C 18
ATOM 23661 O O . LYS A 1 50 ? -5.609 -5.075 3.393 1.00 0.00 50 LYS A O 18
ATOM 23680 N N . LEU A 1 51 ? -3.471 -5.787 3.208 1.00 0.00 51 LEU A N 18
ATOM 23681 C CA . LEU A 1 51 ? -3.754 -6.703 2.115 1.00 0.00 51 LEU A CA 18
ATOM 23682 C C . LEU A 1 51 ? -4.266 -8.027 2.686 1.00 0.00 51 LEU A C 18
ATOM 23683 O O . LEU A 1 51 ? -3.814 -8.470 3.741 1.00 0.00 51 LEU A O 18
ATOM 23699 N N . GLN A 1 52 ? -5.205 -8.622 1.964 1.00 0.00 52 GLN A N 18
ATOM 23700 C CA . GLN A 1 52 ? -5.783 -9.887 2.385 1.00 0.00 52 GLN A CA 18
ATOM 23701 C C . GLN A 1 52 ? -6.450 -10.587 1.199 1.00 0.00 52 GLN A C 18
ATOM 23702 O O . GLN A 1 52 ? -6.750 -9.953 0.188 1.00 0.00 52 GLN A O 18
ATOM 23716 N N . GLY A 1 53 ? -6.664 -11.884 1.362 1.00 0.00 53 GLY A N 18
ATOM 23717 C CA . GLY A 1 53 ? -7.289 -12.676 0.318 1.00 0.00 53 GLY A CA 18
ATOM 23718 C C . GLY A 1 53 ? -6.237 -13.317 -0.590 1.00 0.00 53 GLY A C 18
ATOM 23719 O O . GLY A 1 53 ? -6.091 -14.538 -0.612 1.00 0.00 53 GLY A O 18
ATOM 23723 N N . SER A 1 54 ? -5.530 -12.463 -1.316 1.00 0.00 54 SER A N 18
ATOM 23724 C CA . SER A 1 54 ? -4.495 -12.931 -2.223 1.00 0.00 54 SER A CA 18
ATOM 23725 C C . SER A 1 54 ? -3.273 -13.394 -1.428 1.00 0.00 54 SER A C 18
ATOM 23726 O O . SER A 1 54 ? -2.428 -14.120 -1.949 1.00 0.00 54 SER A O 18
ATOM 23734 N N . CYS A 1 55 ? -3.218 -12.955 -0.180 1.00 0.00 55 CYS A N 18
ATOM 23735 C CA . CYS A 1 55 ? -2.114 -13.316 0.693 1.00 0.00 55 CYS A CA 18
ATOM 23736 C C . CYS A 1 55 ? -0.805 -13.075 -0.065 1.00 0.00 55 CYS A C 18
ATOM 23737 O O . CYS A 1 55 ? -0.313 -11.949 -0.118 1.00 0.00 55 CYS A O 18
ATOM 23745 N N . THR A 1 56 ? -0.280 -14.151 -0.632 1.00 0.00 56 THR A N 18
ATOM 23746 C CA . THR A 1 56 ? 0.961 -14.071 -1.383 1.00 0.00 56 THR A CA 18
ATOM 23747 C C . THR A 1 56 ? 0.701 -14.329 -2.869 1.00 0.00 56 THR A C 18
ATOM 23748 O O . THR A 1 56 ? 1.460 -13.874 -3.723 1.00 0.00 56 THR A O 18
ATOM 23759 N N . SER A 1 57 ? -0.371 -15.061 -3.131 1.00 0.00 57 SER A N 18
ATOM 23760 C CA . SER A 1 57 ? -0.739 -15.387 -4.499 1.00 0.00 57 SER A CA 18
ATOM 23761 C C . SER A 1 57 ? 0.386 -16.177 -5.170 1.00 0.00 57 SER A C 18
ATOM 23762 O O . SER A 1 57 ? 0.342 -17.405 -5.219 1.00 0.00 57 SER A O 18
ATOM 23770 N N . CYS A 1 58 ? 1.368 -15.441 -5.669 1.00 0.00 58 CYS A N 18
ATOM 23771 C CA . CYS A 1 58 ? 2.503 -16.057 -6.334 1.00 0.00 58 CYS A CA 18
ATOM 23772 C C . CYS A 1 58 ? 3.674 -15.074 -6.296 1.00 0.00 58 CYS A C 18
ATOM 23773 O O . CYS A 1 58 ? 3.471 -13.861 -6.275 1.00 0.00 58 CYS A O 18
ATOM 23781 N N . PRO A 1 59 ? 4.906 -15.649 -6.290 1.00 0.00 59 PRO A N 18
ATOM 23782 C CA . PRO A 1 59 ? 6.111 -14.837 -6.256 1.00 0.00 59 PRO A CA 18
ATOM 23783 C C . PRO A 1 59 ? 6.380 -14.196 -7.619 1.00 0.00 59 PRO A C 18
ATOM 23784 O O . PRO A 1 59 ? 7.208 -13.294 -7.733 1.00 0.00 59 PRO A O 18
ATOM 23795 N N . SER A 1 60 ? 5.663 -14.687 -8.619 1.00 0.00 60 SER A N 18
ATOM 23796 C CA . SER A 1 60 ? 5.812 -14.174 -9.970 1.00 0.00 60 SER A CA 18
ATOM 23797 C C . SER A 1 60 ? 4.988 -12.897 -10.139 1.00 0.00 60 SER A C 18
ATOM 23798 O O . SER A 1 60 ? 5.381 -11.991 -10.873 1.00 0.00 60 SER A O 18
ATOM 23806 N N . SER A 1 61 ? 3.858 -12.865 -9.447 1.00 0.00 61 SER A N 18
ATOM 23807 C CA . SER A 1 61 ? 2.973 -11.713 -9.512 1.00 0.00 61 SER A CA 18
ATOM 23808 C C . SER A 1 61 ? 3.373 -10.687 -8.451 1.00 0.00 61 SER A C 18
ATOM 23809 O O . SER A 1 61 ? 3.116 -9.494 -8.609 1.00 0.00 61 SER A O 18
ATOM 23817 N N . ILE A 1 62 ? 3.994 -11.187 -7.393 1.00 0.00 62 ILE A N 18
ATOM 23818 C CA . ILE A 1 62 ? 4.431 -10.328 -6.306 1.00 0.00 62 ILE A CA 18
ATOM 23819 C C . ILE A 1 62 ? 5.597 -9.461 -6.785 1.00 0.00 62 ILE A C 18
ATOM 23820 O O . ILE A 1 62 ? 5.525 -8.235 -6.735 1.00 0.00 62 ILE A O 18
ATOM 23836 N N . ILE A 1 63 ? 6.646 -10.133 -7.237 1.00 0.00 63 ILE A N 18
ATOM 23837 C CA . ILE A 1 63 ? 7.826 -9.439 -7.724 1.00 0.00 63 ILE A CA 18
ATOM 23838 C C . ILE A 1 63 ? 7.457 -8.622 -8.964 1.00 0.00 63 ILE A C 18
ATOM 23839 O O . ILE A 1 63 ? 8.236 -7.784 -9.413 1.00 0.00 63 ILE A O 18
ATOM 23855 N N . THR A 1 64 ? 6.268 -8.895 -9.480 1.00 0.00 64 THR A N 18
ATOM 23856 C CA . THR A 1 64 ? 5.785 -8.196 -10.659 1.00 0.00 64 THR A CA 18
ATOM 23857 C C . THR A 1 64 ? 4.927 -6.996 -10.253 1.00 0.00 64 THR A C 18
ATOM 23858 O O . THR A 1 64 ? 5.151 -5.880 -10.721 1.00 0.00 64 THR A O 18
ATOM 23869 N N . LEU A 1 65 ? 3.962 -7.266 -9.387 1.00 0.00 65 LEU A N 18
ATOM 23870 C CA . LEU A 1 65 ? 3.068 -6.222 -8.913 1.00 0.00 65 LEU A CA 18
ATOM 23871 C C . LEU A 1 65 ? 3.598 -5.666 -7.590 1.00 0.00 65 LEU A C 18
ATOM 23872 O O . LEU A 1 65 ? 4.008 -4.508 -7.521 1.00 0.00 65 LEU A O 18
ATOM 23888 N N . LYS A 1 66 ? 3.571 -6.515 -6.575 1.00 0.00 66 LYS A N 18
ATOM 23889 C CA . LYS A 1 66 ? 4.044 -6.122 -5.258 1.00 0.00 66 LYS A CA 18
ATOM 23890 C C . LYS A 1 66 ? 5.318 -5.287 -5.406 1.00 0.00 66 LYS A C 18
ATOM 23891 O O . LYS A 1 66 ? 5.319 -4.093 -5.109 1.00 0.00 66 LYS A O 18
ATOM 23910 N N . SER A 1 67 ? 6.370 -5.947 -5.866 1.00 0.00 67 SER A N 18
ATOM 23911 C CA . SER A 1 67 ? 7.647 -5.280 -6.057 1.00 0.00 67 SER A CA 18
ATOM 23912 C C . SER A 1 67 ? 7.481 -4.096 -7.011 1.00 0.00 67 SER A C 18
ATOM 23913 O O . SER A 1 67 ? 7.943 -2.993 -6.724 1.00 0.00 67 SER A O 18
ATOM 23921 N N . GLY A 1 68 ? 6.819 -4.364 -8.127 1.00 0.00 68 GLY A N 18
ATOM 23922 C CA . GLY A 1 68 ? 6.586 -3.335 -9.126 1.00 0.00 68 GLY A CA 18
ATOM 23923 C C . GLY A 1 68 ? 6.078 -2.046 -8.476 1.00 0.00 68 GLY A C 18
ATOM 23924 O O . GLY A 1 68 ? 6.462 -0.949 -8.880 1.00 0.00 68 GLY A O 18
ATOM 23928 N N . ILE A 1 69 ? 5.223 -2.221 -7.478 1.00 0.00 69 ILE A N 18
ATOM 23929 C CA . ILE A 1 69 ? 4.658 -1.086 -6.769 1.00 0.00 69 ILE A CA 18
ATOM 23930 C C . ILE A 1 69 ? 5.648 -0.614 -5.701 1.00 0.00 69 ILE A C 18
ATOM 23931 O O . ILE A 1 69 ? 5.824 0.587 -5.502 1.00 0.00 69 ILE A O 18
ATOM 23947 N N . GLN A 1 70 ? 6.268 -1.583 -5.044 1.00 0.00 70 GLN A N 18
ATOM 23948 C CA . GLN A 1 70 ? 7.235 -1.282 -4.003 1.00 0.00 70 GLN A CA 18
ATOM 23949 C C . GLN A 1 70 ? 8.243 -0.244 -4.499 1.00 0.00 70 GLN A C 18
ATOM 23950 O O . GLN A 1 70 ? 8.675 0.620 -3.738 1.00 0.00 70 GLN A O 18
ATOM 23964 N N . ASN A 1 71 ? 8.590 -0.364 -5.772 1.00 0.00 71 ASN A N 18
ATOM 23965 C CA . ASN A 1 71 ? 9.540 0.552 -6.379 1.00 0.00 71 ASN A CA 18
ATOM 23966 C C . ASN A 1 71 ? 8.815 1.836 -6.786 1.00 0.00 71 ASN A C 18
ATOM 23967 O O . ASN A 1 71 ? 9.126 2.915 -6.284 1.00 0.00 71 ASN A O 18
ATOM 23978 N N . MET A 1 72 ? 7.860 1.678 -7.690 1.00 0.00 72 MET A N 18
ATOM 23979 C CA . MET A 1 72 ? 7.088 2.811 -8.170 1.00 0.00 72 MET A CA 18
ATOM 23980 C C . MET A 1 72 ? 6.759 3.773 -7.028 1.00 0.00 72 MET A C 18
ATOM 23981 O O . MET A 1 72 ? 6.827 4.989 -7.196 1.00 0.00 72 MET A O 18
ATOM 23995 N N . LEU A 1 73 ? 6.409 3.192 -5.889 1.00 0.00 73 LEU A N 18
ATOM 23996 C CA . LEU A 1 73 ? 6.069 3.983 -4.719 1.00 0.00 73 LEU A CA 18
ATOM 23997 C C . LEU A 1 73 ? 7.282 4.816 -4.302 1.00 0.00 73 LEU A C 18
ATOM 23998 O O . LEU A 1 73 ? 7.216 6.044 -4.268 1.00 0.00 73 LEU A O 18
ATOM 24014 N N . GLN A 1 74 ? 8.364 4.115 -3.994 1.00 0.00 74 GLN A N 18
ATOM 24015 C CA . GLN A 1 74 ? 9.591 4.775 -3.580 1.00 0.00 74 GLN A CA 18
ATOM 24016 C C . GLN A 1 74 ? 10.112 5.678 -4.700 1.00 0.00 74 GLN A C 18
ATOM 24017 O O . GLN A 1 74 ? 10.779 6.677 -4.436 1.00 0.00 74 GLN A O 18
ATOM 24031 N N . PHE A 1 75 ? 9.786 5.294 -5.925 1.00 0.00 75 PHE A N 18
ATOM 24032 C CA . PHE A 1 75 ? 10.213 6.057 -7.086 1.00 0.00 75 PHE A CA 18
ATOM 24033 C C . PHE A 1 75 ? 9.559 7.440 -7.105 1.00 0.00 75 PHE A C 18
ATOM 24034 O O . PHE A 1 75 ? 10.249 8.456 -7.168 1.00 0.00 75 PHE A O 18
ATOM 24051 N N . TYR A 1 76 ? 8.235 7.434 -7.047 1.00 0.00 76 TYR A N 18
ATOM 24052 C CA . TYR A 1 76 ? 7.480 8.675 -7.056 1.00 0.00 76 TYR A CA 18
ATOM 24053 C C . TYR A 1 76 ? 7.689 9.453 -5.755 1.00 0.00 76 TYR A C 18
ATOM 24054 O O . TYR A 1 76 ? 8.025 10.636 -5.781 1.00 0.00 76 TYR A O 18
ATOM 24072 N N . ILE A 1 77 ? 7.480 8.757 -4.647 1.00 0.00 77 ILE A N 18
ATOM 24073 C CA . ILE A 1 77 ? 7.640 9.367 -3.338 1.00 0.00 77 ILE A CA 18
ATOM 24074 C C . ILE A 1 77 ? 8.836 8.732 -2.626 1.00 0.00 77 ILE A C 18
ATOM 24075 O O . ILE A 1 77 ? 8.861 7.521 -2.408 1.00 0.00 77 ILE A O 18
ATOM 24091 N N . PRO A 1 78 ? 9.824 9.598 -2.276 1.00 0.00 78 PRO A N 18
ATOM 24092 C CA . PRO A 1 78 ? 11.020 9.133 -1.594 1.00 0.00 78 PRO A CA 18
ATOM 24093 C C . PRO A 1 78 ? 10.725 8.819 -0.126 1.00 0.00 78 PRO A C 18
ATOM 24094 O O . PRO A 1 78 ? 11.551 8.221 0.562 1.00 0.00 78 PRO A O 18
ATOM 24105 N N . GLU A 1 79 ? 9.546 9.238 0.312 1.00 0.00 79 GLU A N 18
ATOM 24106 C CA . GLU A 1 79 ? 9.134 9.009 1.686 1.00 0.00 79 GLU A CA 18
ATOM 24107 C C . GLU A 1 79 ? 9.082 7.509 1.982 1.00 0.00 79 GLU A C 18
ATOM 24108 O O . GLU A 1 79 ? 9.940 6.981 2.689 1.00 0.00 79 GLU A O 18
ATOM 24120 N N . VAL A 1 80 ? 8.068 6.862 1.426 1.00 0.00 80 VAL A N 18
ATOM 24121 C CA . VAL A 1 80 ? 7.892 5.434 1.621 1.00 0.00 80 VAL A CA 18
ATOM 24122 C C . VAL A 1 80 ? 9.237 4.729 1.429 1.00 0.00 80 VAL A C 18
ATOM 24123 O O . VAL A 1 80 ? 10.103 5.222 0.708 1.00 0.00 80 VAL A O 18
ATOM 24136 N N . GLU A 1 81 ? 9.369 3.585 2.086 1.00 0.00 81 GLU A N 18
ATOM 24137 C CA . GLU A 1 81 ? 10.592 2.808 1.996 1.00 0.00 81 GLU A CA 18
ATOM 24138 C C . GLU A 1 81 ? 10.292 1.404 1.467 1.00 0.00 81 GLU A C 18
ATOM 24139 O O . GLU A 1 81 ? 11.043 0.870 0.653 1.00 0.00 81 GLU A O 18
ATOM 24151 N N . GLY A 1 82 ? 9.192 0.847 1.952 1.00 0.00 82 GLY A N 18
ATOM 24152 C CA . GLY A 1 82 ? 8.782 -0.484 1.538 1.00 0.00 82 GLY A CA 18
ATOM 24153 C C . GLY A 1 82 ? 7.270 -0.662 1.682 1.00 0.00 82 GLY A C 18
ATOM 24154 O O . GLY A 1 82 ? 6.537 0.315 1.825 1.00 0.00 82 GLY A O 18
ATOM 24158 N N . VAL A 1 83 ? 6.847 -1.918 1.639 1.00 0.00 83 VAL A N 18
ATOM 24159 C CA . VAL A 1 83 ? 5.435 -2.237 1.762 1.00 0.00 83 VAL A CA 18
ATOM 24160 C C . VAL A 1 83 ? 5.262 -3.388 2.753 1.00 0.00 83 VAL A C 18
ATOM 24161 O O . VAL A 1 83 ? 6.162 -4.210 2.919 1.00 0.00 83 VAL A O 18
ATOM 24174 N N . GLU A 1 84 ? 4.098 -3.412 3.387 1.00 0.00 84 GLU A N 18
ATOM 24175 C CA . GLU A 1 84 ? 3.795 -4.450 4.358 1.00 0.00 84 GLU A CA 18
ATOM 24176 C C . GLU A 1 84 ? 2.284 -4.677 4.437 1.00 0.00 84 GLU A C 18
ATOM 24177 O O . GLU A 1 84 ? 1.501 -3.817 4.038 1.00 0.00 84 GLU A O 18
ATOM 24189 N N . GLN A 1 85 ? 1.920 -5.842 4.955 1.00 0.00 85 GLN A N 18
ATOM 24190 C CA . GLN A 1 85 ? 0.518 -6.194 5.092 1.00 0.00 85 GLN A CA 18
ATOM 24191 C C . GLN A 1 85 ? 0.139 -6.302 6.571 1.00 0.00 85 GLN A C 18
ATOM 24192 O O . GLN A 1 85 ? 0.209 -7.382 7.155 1.00 0.00 85 GLN A O 18
ATOM 24206 N N . VAL A 1 86 ? -0.254 -5.170 7.134 1.00 0.00 86 VAL A N 18
ATOM 24207 C CA . VAL A 1 86 ? -0.643 -5.125 8.533 1.00 0.00 86 VAL A CA 18
ATOM 24208 C C . VAL A 1 86 ? -1.677 -6.219 8.806 1.00 0.00 86 VAL A C 18
ATOM 24209 O O . VAL A 1 86 ? -2.546 -6.477 7.975 1.00 0.00 86 VAL A O 18
ATOM 24222 N N . SER A 1 87 ? -1.546 -6.833 9.972 1.00 0.00 87 SER A N 18
ATOM 24223 C CA . SER A 1 87 ? -2.458 -7.894 10.365 1.00 0.00 87 SER A CA 18
ATOM 24224 C C . SER A 1 87 ? -2.116 -9.182 9.615 1.00 0.00 87 SER A C 18
ATOM 24225 O O . SER A 1 87 ? -2.920 -9.678 8.827 1.00 0.00 87 SER A O 18
ATOM 24233 N N . GLY A 1 88 ? -0.922 -9.689 9.886 1.00 0.00 88 GLY A N 18
ATOM 24234 C CA . GLY A 1 88 ? -0.463 -10.910 9.247 1.00 0.00 88 GLY A CA 18
ATOM 24235 C C . GLY A 1 88 ? 0.991 -11.210 9.615 1.00 0.00 88 GLY A C 18
ATOM 24236 O O . GLY A 1 88 ? 1.879 -10.395 9.366 1.00 0.00 88 GLY A O 18
ATOM 24240 N N . PRO A 1 89 ? 1.195 -12.412 10.218 1.00 0.00 89 PRO A N 18
ATOM 24241 C CA . PRO A 1 89 ? 2.527 -12.829 10.623 1.00 0.00 89 PRO A CA 18
ATOM 24242 C C . PRO A 1 89 ? 3.359 -13.255 9.412 1.00 0.00 89 PRO A C 18
ATOM 24243 O O . PRO A 1 89 ? 2.832 -13.398 8.311 1.00 0.00 89 PRO A O 18
ATOM 24254 N N . SER A 1 90 ? 4.647 -13.447 9.659 1.00 0.00 90 SER A N 18
ATOM 24255 C CA . SER A 1 90 ? 5.559 -13.854 8.603 1.00 0.00 90 SER A CA 18
ATOM 24256 C C . SER A 1 90 ? 6.847 -14.413 9.210 1.00 0.00 90 SER A C 18
ATOM 24257 O O . SER A 1 90 ? 7.221 -15.553 8.940 1.00 0.00 90 SER A O 18
ATOM 24265 N N . SER A 1 91 ? 7.490 -13.584 10.020 1.00 0.00 91 SER A N 18
ATOM 24266 C CA . SER A 1 91 ? 8.729 -13.980 10.668 1.00 0.00 91 SER A CA 18
ATOM 24267 C C . SER A 1 91 ? 8.662 -13.661 12.162 1.00 0.00 91 SER A C 18
ATOM 24268 O O . SER A 1 91 ? 8.791 -14.556 12.997 1.00 0.00 91 SER A O 18
ATOM 24276 N N . GLY A 1 92 ? 8.462 -12.385 12.455 1.00 0.00 92 GLY A N 18
ATOM 24277 C CA . GLY A 1 92 ? 8.377 -11.937 13.835 1.00 0.00 92 GLY A CA 18
ATOM 24278 C C . GLY A 1 92 ? 9.419 -10.856 14.126 1.00 0.00 92 GLY A C 18
ATOM 24279 O O . GLY A 1 92 ? 9.299 -9.729 13.649 1.00 0.00 92 GLY A O 18
ATOM 24283 N N . GLY A 1 1 ? 18.273 5.860 6.745 1.00 0.00 1 GLY A N 19
ATOM 24284 C CA . GLY A 1 1 ? 17.813 6.258 8.065 1.00 0.00 1 GLY A CA 19
ATOM 24285 C C . GLY A 1 1 ? 17.079 7.600 8.009 1.00 0.00 1 GLY A C 19
ATOM 24286 O O . GLY A 1 1 ? 17.693 8.654 8.164 1.00 0.00 1 GLY A O 19
ATOM 24290 N N . SER A 1 2 ? 15.776 7.516 7.786 1.00 0.00 2 SER A N 19
ATOM 24291 C CA . SER A 1 2 ? 14.952 8.710 7.707 1.00 0.00 2 SER A CA 19
ATOM 24292 C C . SER A 1 2 ? 13.577 8.438 8.320 1.00 0.00 2 SER A C 19
ATOM 24293 O O . SER A 1 2 ? 12.901 7.484 7.940 1.00 0.00 2 SER A O 19
ATOM 24301 N N . SER A 1 3 ? 13.204 9.294 9.261 1.00 0.00 3 SER A N 19
ATOM 24302 C CA . SER A 1 3 ? 11.921 9.158 9.931 1.00 0.00 3 SER A CA 19
ATOM 24303 C C . SER A 1 3 ? 10.886 10.069 9.269 1.00 0.00 3 SER A C 19
ATOM 24304 O O . SER A 1 3 ? 11.163 11.238 9.000 1.00 0.00 3 SER A O 19
ATOM 24312 N N . GLY A 1 4 ? 9.715 9.501 9.026 1.00 0.00 4 GLY A N 19
ATOM 24313 C CA . GLY A 1 4 ? 8.636 10.248 8.400 1.00 0.00 4 GLY A CA 19
ATOM 24314 C C . GLY A 1 4 ? 7.884 11.092 9.432 1.00 0.00 4 GLY A C 19
ATOM 24315 O O . GLY A 1 4 ? 8.499 11.789 10.237 1.00 0.00 4 GLY A O 19
ATOM 24319 N N . SER A 1 5 ? 6.563 11.002 9.373 1.00 0.00 5 SER A N 19
ATOM 24320 C CA . SER A 1 5 ? 5.721 11.748 10.292 1.00 0.00 5 SER A CA 19
ATOM 24321 C C . SER A 1 5 ? 4.259 11.333 10.116 1.00 0.00 5 SER A C 19
ATOM 24322 O O . SER A 1 5 ? 3.583 11.800 9.202 1.00 0.00 5 SER A O 19
ATOM 24330 N N . SER A 1 6 ? 3.814 10.458 11.007 1.00 0.00 6 SER A N 19
ATOM 24331 C CA . SER A 1 6 ? 2.446 9.974 10.963 1.00 0.00 6 SER A CA 19
ATOM 24332 C C . SER A 1 6 ? 2.196 9.000 12.117 1.00 0.00 6 SER A C 19
ATOM 24333 O O . SER A 1 6 ? 3.141 8.470 12.699 1.00 0.00 6 SER A O 19
ATOM 24341 N N . GLY A 1 7 ? 0.921 8.796 12.411 1.00 0.00 7 GLY A N 19
ATOM 24342 C CA . GLY A 1 7 ? 0.537 7.895 13.484 1.00 0.00 7 GLY A CA 19
ATOM 24343 C C . GLY A 1 7 ? -0.915 7.439 13.324 1.00 0.00 7 GLY A C 19
ATOM 24344 O O . GLY A 1 7 ? -1.261 6.792 12.337 1.00 0.00 7 GLY A O 19
ATOM 24348 N N . SER A 1 8 ? -1.726 7.795 14.309 1.00 0.00 8 SER A N 19
ATOM 24349 C CA . SER A 1 8 ? -3.132 7.431 14.290 1.00 0.00 8 SER A CA 19
ATOM 24350 C C . SER A 1 8 ? -3.892 8.328 13.310 1.00 0.00 8 SER A C 19
ATOM 24351 O O . SER A 1 8 ? -4.588 7.835 12.423 1.00 0.00 8 SER A O 19
ATOM 24359 N N . GLU A 1 9 ? -3.732 9.629 13.503 1.00 0.00 9 GLU A N 19
ATOM 24360 C CA . GLU A 1 9 ? -4.394 10.599 12.647 1.00 0.00 9 GLU A CA 19
ATOM 24361 C C . GLU A 1 9 ? -3.393 11.649 12.162 1.00 0.00 9 GLU A C 19
ATOM 24362 O O . GLU A 1 9 ? -2.216 11.347 11.969 1.00 0.00 9 GLU A O 19
ATOM 24374 N N . GLU A 1 10 ? -3.897 12.861 11.979 1.00 0.00 10 GLU A N 19
ATOM 24375 C CA . GLU A 1 10 ? -3.060 13.957 11.520 1.00 0.00 10 GLU A CA 19
ATOM 24376 C C . GLU A 1 10 ? -2.166 13.496 10.367 1.00 0.00 10 GLU A C 19
ATOM 24377 O O . GLU A 1 10 ? -1.071 12.985 10.593 1.00 0.00 10 GLU A O 19
ATOM 24389 N N . ASP A 1 11 ? -2.668 13.694 9.156 1.00 0.00 11 ASP A N 19
ATOM 24390 C CA . ASP A 1 11 ? -1.928 13.305 7.968 1.00 0.00 11 ASP A CA 19
ATOM 24391 C C . ASP A 1 11 ? -0.918 14.400 7.619 1.00 0.00 11 ASP A C 19
ATOM 24392 O O . ASP A 1 11 ? -1.021 15.523 8.110 1.00 0.00 11 ASP A O 19
ATOM 24401 N N . ASP A 1 12 ? 0.036 14.034 6.776 1.00 0.00 12 ASP A N 19
ATOM 24402 C CA . ASP A 1 12 ? 1.064 14.971 6.357 1.00 0.00 12 ASP A CA 19
ATOM 24403 C C . ASP A 1 12 ? 1.000 15.148 4.839 1.00 0.00 12 ASP A C 19
ATOM 24404 O O . ASP A 1 12 ? 0.119 14.594 4.183 1.00 0.00 12 ASP A O 19
ATOM 24413 N N . GLU A 1 13 ? 1.945 15.921 4.324 1.00 0.00 13 GLU A N 19
ATOM 24414 C CA . GLU A 1 13 ? 2.007 16.176 2.895 1.00 0.00 13 GLU A CA 19
ATOM 24415 C C . GLU A 1 13 ? 2.376 14.896 2.143 1.00 0.00 13 GLU A C 19
ATOM 24416 O O . GLU A 1 13 ? 2.007 14.725 0.982 1.00 0.00 13 GLU A O 19
ATOM 24428 N N . VAL A 1 14 ? 3.101 14.029 2.835 1.00 0.00 14 VAL A N 19
ATOM 24429 C CA . VAL A 1 14 ? 3.524 12.769 2.246 1.00 0.00 14 VAL A CA 19
ATOM 24430 C C . VAL A 1 14 ? 2.311 11.852 2.085 1.00 0.00 14 VAL A C 19
ATOM 24431 O O . VAL A 1 14 ? 2.145 11.211 1.049 1.00 0.00 14 VAL A O 19
ATOM 24444 N N . VAL A 1 15 ? 1.492 11.820 3.127 1.00 0.00 15 VAL A N 19
ATOM 24445 C CA . VAL A 1 15 ? 0.298 10.992 3.114 1.00 0.00 15 VAL A CA 19
ATOM 24446 C C . VAL A 1 15 ? -0.601 11.419 1.952 1.00 0.00 15 VAL A C 19
ATOM 24447 O O . VAL A 1 15 ? -0.920 10.612 1.080 1.00 0.00 15 VAL A O 19
ATOM 24460 N N . ALA A 1 16 ? -0.986 12.686 1.978 1.00 0.00 16 ALA A N 19
ATOM 24461 C CA . ALA A 1 16 ? -1.842 13.231 0.937 1.00 0.00 16 ALA A CA 19
ATOM 24462 C C . ALA A 1 16 ? -1.389 12.693 -0.422 1.00 0.00 16 ALA A C 19
ATOM 24463 O O . ALA A 1 16 ? -2.210 12.475 -1.311 1.00 0.00 16 ALA A O 19
ATOM 24470 N N . MET A 1 17 ? -0.085 12.494 -0.539 1.00 0.00 17 MET A N 19
ATOM 24471 C CA . MET A 1 17 ? 0.486 11.986 -1.775 1.00 0.00 17 MET A CA 19
ATOM 24472 C C . MET A 1 17 ? 0.187 10.496 -1.946 1.00 0.00 17 MET A C 19
ATOM 24473 O O . MET A 1 17 ? -0.379 10.085 -2.959 1.00 0.00 17 MET A O 19
ATOM 24487 N N . ILE A 1 18 ? 0.576 9.727 -0.940 1.00 0.00 18 ILE A N 19
ATOM 24488 C CA . ILE A 1 18 ? 0.356 8.291 -0.966 1.00 0.00 18 ILE A CA 19
ATOM 24489 C C . ILE A 1 18 ? -1.131 8.012 -1.191 1.00 0.00 18 ILE A C 19
ATOM 24490 O O . ILE A 1 18 ? -1.493 7.196 -2.036 1.00 0.00 18 ILE A O 19
ATOM 24506 N N . LYS A 1 19 ? -1.954 8.705 -0.417 1.00 0.00 19 LYS A N 19
ATOM 24507 C CA . LYS A 1 19 ? -3.394 8.542 -0.520 1.00 0.00 19 LYS A CA 19
ATOM 24508 C C . LYS A 1 19 ? -3.788 8.448 -1.995 1.00 0.00 19 LYS A C 19
ATOM 24509 O O . LYS A 1 19 ? -4.372 7.454 -2.424 1.00 0.00 19 LYS A O 19
ATOM 24528 N N . GLU A 1 20 ? -3.452 9.497 -2.733 1.00 0.00 20 GLU A N 19
ATOM 24529 C CA . GLU A 1 20 ? -3.763 9.545 -4.151 1.00 0.00 20 GLU A CA 19
ATOM 24530 C C . GLU A 1 20 ? -3.133 8.352 -4.874 1.00 0.00 20 GLU A C 19
ATOM 24531 O O . GLU A 1 20 ? -3.835 7.560 -5.500 1.00 0.00 20 GLU A O 19
ATOM 24543 N N . LEU A 1 21 ? -1.816 8.262 -4.763 1.00 0.00 21 LEU A N 19
ATOM 24544 C CA . LEU A 1 21 ? -1.083 7.180 -5.397 1.00 0.00 21 LEU A CA 19
ATOM 24545 C C . LEU A 1 21 ? -1.761 5.848 -5.066 1.00 0.00 21 LEU A C 19
ATOM 24546 O O . LEU A 1 21 ? -1.583 4.863 -5.780 1.00 0.00 21 LEU A O 19
ATOM 24562 N N . LEU A 1 22 ? -2.524 5.863 -3.982 1.00 0.00 22 LEU A N 19
ATOM 24563 C CA . LEU A 1 22 ? -3.228 4.669 -3.549 1.00 0.00 22 LEU A CA 19
ATOM 24564 C C . LEU A 1 22 ? -4.598 4.613 -4.229 1.00 0.00 22 LEU A C 19
ATOM 24565 O O . LEU A 1 22 ? -5.074 3.538 -4.588 1.00 0.00 22 LEU A O 19
ATOM 24581 N N . ASP A 1 23 ? -5.192 5.788 -4.387 1.00 0.00 23 ASP A N 19
ATOM 24582 C CA . ASP A 1 23 ? -6.497 5.887 -5.018 1.00 0.00 23 ASP A CA 19
ATOM 24583 C C . ASP A 1 23 ? -6.331 5.814 -6.537 1.00 0.00 23 ASP A C 19
ATOM 24584 O O . ASP A 1 23 ? -7.028 5.051 -7.205 1.00 0.00 23 ASP A O 19
ATOM 24593 N N . THR A 1 24 ? -5.404 6.617 -7.038 1.00 0.00 24 THR A N 19
ATOM 24594 C CA . THR A 1 24 ? -5.138 6.653 -8.466 1.00 0.00 24 THR A CA 19
ATOM 24595 C C . THR A 1 24 ? -5.535 5.325 -9.116 1.00 0.00 24 THR A C 19
ATOM 24596 O O . THR A 1 24 ? -6.675 5.159 -9.549 1.00 0.00 24 THR A O 19
ATOM 24607 N N . ARG A 1 25 ? -4.573 4.415 -9.165 1.00 0.00 25 ARG A N 19
ATOM 24608 C CA . ARG A 1 25 ? -4.808 3.109 -9.754 1.00 0.00 25 ARG A CA 19
ATOM 24609 C C . ARG A 1 25 ? -4.065 2.029 -8.965 1.00 0.00 25 ARG A C 19
ATOM 24610 O O . ARG A 1 25 ? -3.414 1.165 -9.550 1.00 0.00 25 ARG A O 19
ATOM 24631 N N . ILE A 1 26 ? -4.190 2.113 -7.648 1.00 0.00 26 ILE A N 19
ATOM 24632 C CA . ILE A 1 26 ? -3.539 1.153 -6.773 1.00 0.00 26 ILE A CA 19
ATOM 24633 C C . ILE A 1 26 ? -4.601 0.381 -5.990 1.00 0.00 26 ILE A C 19
ATOM 24634 O O . ILE A 1 26 ? -4.691 -0.841 -6.096 1.00 0.00 26 ILE A O 19
ATOM 24650 N N . ARG A 1 27 ? -5.380 1.126 -5.218 1.00 0.00 27 ARG A N 19
ATOM 24651 C CA . ARG A 1 27 ? -6.433 0.527 -4.417 1.00 0.00 27 ARG A CA 19
ATOM 24652 C C . ARG A 1 27 ? -7.502 -0.092 -5.321 1.00 0.00 27 ARG A C 19
ATOM 24653 O O . ARG A 1 27 ? -7.893 -1.242 -5.127 1.00 0.00 27 ARG A O 19
ATOM 24674 N N . PRO A 1 28 ? -7.954 0.718 -6.315 1.00 0.00 28 PRO A N 19
ATOM 24675 C CA . PRO A 1 28 ? -8.968 0.261 -7.250 1.00 0.00 28 PRO A CA 19
ATOM 24676 C C . PRO A 1 28 ? -8.376 -0.715 -8.268 1.00 0.00 28 PRO A C 19
ATOM 24677 O O . PRO A 1 28 ? -9.112 -1.385 -8.991 1.00 0.00 28 PRO A O 19
ATOM 24688 N N . THR A 1 29 ? -7.052 -0.765 -8.293 1.00 0.00 29 THR A N 19
ATOM 24689 C CA . THR A 1 29 ? -6.353 -1.649 -9.209 1.00 0.00 29 THR A CA 19
ATOM 24690 C C . THR A 1 29 ? -6.257 -3.058 -8.623 1.00 0.00 29 THR A C 19
ATOM 24691 O O . THR A 1 29 ? -6.440 -4.044 -9.335 1.00 0.00 29 THR A O 19
ATOM 24702 N N . VAL A 1 30 ? -5.971 -3.109 -7.330 1.00 0.00 30 VAL A N 19
ATOM 24703 C CA . VAL A 1 30 ? -5.848 -4.381 -6.640 1.00 0.00 30 VAL A CA 19
ATOM 24704 C C . VAL A 1 30 ? -7.201 -5.097 -6.656 1.00 0.00 30 VAL A C 19
ATOM 24705 O O . VAL A 1 30 ? -7.260 -6.315 -6.825 1.00 0.00 30 VAL A O 19
ATOM 24718 N N . GLN A 1 31 ? -8.252 -4.312 -6.478 1.00 0.00 31 GLN A N 19
ATOM 24719 C CA . GLN A 1 31 ? -9.599 -4.857 -6.471 1.00 0.00 31 GLN A CA 19
ATOM 24720 C C . GLN A 1 31 ? -9.789 -5.823 -7.641 1.00 0.00 31 GLN A C 19
ATOM 24721 O O . GLN A 1 31 ? -10.279 -6.936 -7.460 1.00 0.00 31 GLN A O 19
ATOM 24735 N N . GLU A 1 32 ? -9.389 -5.363 -8.818 1.00 0.00 32 GLU A N 19
ATOM 24736 C CA . GLU A 1 32 ? -9.507 -6.173 -10.018 1.00 0.00 32 GLU A CA 19
ATOM 24737 C C . GLU A 1 32 ? -8.870 -7.546 -9.797 1.00 0.00 32 GLU A C 19
ATOM 24738 O O . GLU A 1 32 ? -9.384 -8.558 -10.273 1.00 0.00 32 GLU A O 19
ATOM 24750 N N . ASP A 1 33 ? -7.759 -7.538 -9.075 1.00 0.00 33 ASP A N 19
ATOM 24751 C CA . ASP A 1 33 ? -7.045 -8.770 -8.785 1.00 0.00 33 ASP A CA 19
ATOM 24752 C C . ASP A 1 33 ? -7.401 -9.239 -7.373 1.00 0.00 33 ASP A C 19
ATOM 24753 O O . ASP A 1 33 ? -6.551 -9.772 -6.660 1.00 0.00 33 ASP A O 19
ATOM 24762 N N . GLY A 1 34 ? -8.657 -9.027 -7.011 1.00 0.00 34 GLY A N 19
ATOM 24763 C CA . GLY A 1 34 ? -9.135 -9.421 -5.697 1.00 0.00 34 GLY A CA 19
ATOM 24764 C C . GLY A 1 34 ? -8.159 -8.981 -4.603 1.00 0.00 34 GLY A C 19
ATOM 24765 O O . GLY A 1 34 ? -7.178 -9.670 -4.328 1.00 0.00 34 GLY A O 19
ATOM 24769 N N . GLY A 1 35 ? -8.463 -7.836 -4.010 1.00 0.00 35 GLY A N 19
ATOM 24770 C CA . GLY A 1 35 ? -7.625 -7.296 -2.954 1.00 0.00 35 GLY A CA 19
ATOM 24771 C C . GLY A 1 35 ? -8.031 -5.861 -2.611 1.00 0.00 35 GLY A C 19
ATOM 24772 O O . GLY A 1 35 ? -8.340 -5.070 -3.501 1.00 0.00 35 GLY A O 19
ATOM 24776 N N . ASP A 1 36 ? -8.017 -5.568 -1.319 1.00 0.00 36 ASP A N 19
ATOM 24777 C CA . ASP A 1 36 ? -8.380 -4.242 -0.848 1.00 0.00 36 ASP A CA 19
ATOM 24778 C C . ASP A 1 36 ? -7.212 -3.649 -0.057 1.00 0.00 36 ASP A C 19
ATOM 24779 O O . ASP A 1 36 ? -6.947 -4.064 1.071 1.00 0.00 36 ASP A O 19
ATOM 24788 N N . VAL A 1 37 ? -6.546 -2.689 -0.679 1.00 0.00 37 VAL A N 19
ATOM 24789 C CA . VAL A 1 37 ? -5.413 -2.034 -0.047 1.00 0.00 37 VAL A CA 19
ATOM 24790 C C . VAL A 1 37 ? -5.911 -0.847 0.780 1.00 0.00 37 VAL A C 19
ATOM 24791 O O . VAL A 1 37 ? -6.670 -0.017 0.286 1.00 0.00 37 VAL A O 19
ATOM 24804 N N . ILE A 1 38 ? -5.462 -0.806 2.026 1.00 0.00 38 ILE A N 19
ATOM 24805 C CA . ILE A 1 38 ? -5.853 0.265 2.928 1.00 0.00 38 ILE A CA 19
ATOM 24806 C C . ILE A 1 38 ? -4.631 0.724 3.725 1.00 0.00 38 ILE A C 19
ATOM 24807 O O . ILE A 1 38 ? -4.182 0.030 4.635 1.00 0.00 38 ILE A O 19
ATOM 24823 N N . TYR A 1 39 ? -4.128 1.894 3.356 1.00 0.00 39 TYR A N 19
ATOM 24824 C CA . TYR A 1 39 ? -2.967 2.454 4.026 1.00 0.00 39 TYR A CA 19
ATOM 24825 C C . TYR A 1 39 ? -3.322 2.918 5.440 1.00 0.00 39 TYR A C 19
ATOM 24826 O O . TYR A 1 39 ? -3.963 3.954 5.616 1.00 0.00 39 TYR A O 19
ATOM 24844 N N . ARG A 1 40 ? -2.889 2.129 6.413 1.00 0.00 40 ARG A N 19
ATOM 24845 C CA . ARG A 1 40 ? -3.153 2.446 7.807 1.00 0.00 40 ARG A CA 19
ATOM 24846 C C . ARG A 1 40 ? -1.851 2.433 8.610 1.00 0.00 40 ARG A C 19
ATOM 24847 O O . ARG A 1 40 ? -1.440 1.389 9.116 1.00 0.00 40 ARG A O 19
ATOM 24868 N N . GLY A 1 41 ? -1.237 3.603 8.701 1.00 0.00 41 GLY A N 19
ATOM 24869 C CA . GLY A 1 41 ? 0.011 3.739 9.434 1.00 0.00 41 GLY A CA 19
ATOM 24870 C C . GLY A 1 41 ? 1.198 3.861 8.476 1.00 0.00 41 GLY A C 19
ATOM 24871 O O . GLY A 1 41 ? 1.295 3.114 7.504 1.00 0.00 41 GLY A O 19
ATOM 24875 N N . PHE A 1 42 ? 2.071 4.807 8.786 1.00 0.00 42 PHE A N 19
ATOM 24876 C CA . PHE A 1 42 ? 3.248 5.036 7.966 1.00 0.00 42 PHE A CA 19
ATOM 24877 C C . PHE A 1 42 ? 4.455 5.409 8.829 1.00 0.00 42 PHE A C 19
ATOM 24878 O O . PHE A 1 42 ? 4.455 6.448 9.487 1.00 0.00 42 PHE A O 19
ATOM 24895 N N . GLU A 1 43 ? 5.455 4.540 8.799 1.00 0.00 43 GLU A N 19
ATOM 24896 C CA . GLU A 1 43 ? 6.665 4.765 9.571 1.00 0.00 43 GLU A CA 19
ATOM 24897 C C . GLU A 1 43 ? 7.881 4.204 8.830 1.00 0.00 43 GLU A C 19
ATOM 24898 O O . GLU A 1 43 ? 7.756 3.252 8.059 1.00 0.00 43 GLU A O 19
ATOM 24910 N N . ASP A 1 44 ? 9.026 4.816 9.088 1.00 0.00 44 ASP A N 19
ATOM 24911 C CA . ASP A 1 44 ? 10.262 4.390 8.455 1.00 0.00 44 ASP A CA 19
ATOM 24912 C C . ASP A 1 44 ? 10.024 4.202 6.955 1.00 0.00 44 ASP A C 19
ATOM 24913 O O . ASP A 1 44 ? 10.737 3.444 6.299 1.00 0.00 44 ASP A O 19
ATOM 24922 N N . GLY A 1 45 ? 9.018 4.905 6.456 1.00 0.00 45 GLY A N 19
ATOM 24923 C CA . GLY A 1 45 ? 8.676 4.825 5.046 1.00 0.00 45 GLY A CA 19
ATOM 24924 C C . GLY A 1 45 ? 7.751 3.637 4.772 1.00 0.00 45 GLY A C 19
ATOM 24925 O O . GLY A 1 45 ? 6.814 3.745 3.983 1.00 0.00 45 GLY A O 19
ATOM 24929 N N . ILE A 1 46 ? 8.046 2.532 5.440 1.00 0.00 46 ILE A N 19
ATOM 24930 C CA . ILE A 1 46 ? 7.253 1.326 5.279 1.00 0.00 46 ILE A CA 19
ATOM 24931 C C . ILE A 1 46 ? 5.782 1.648 5.550 1.00 0.00 46 ILE A C 19
ATOM 24932 O O . ILE A 1 46 ? 5.364 1.733 6.704 1.00 0.00 46 ILE A O 19
ATOM 24948 N N . VAL A 1 47 ? 5.037 1.817 4.468 1.00 0.00 47 VAL A N 19
ATOM 24949 C CA . VAL A 1 47 ? 3.622 2.127 4.575 1.00 0.00 47 VAL A CA 19
ATOM 24950 C C . VAL A 1 47 ? 2.854 0.862 4.964 1.00 0.00 47 VAL A C 19
ATOM 24951 O O . VAL A 1 47 ? 3.109 -0.213 4.424 1.00 0.00 47 VAL A O 19
ATOM 24964 N N . ARG A 1 48 ? 1.929 1.032 5.897 1.00 0.00 48 ARG A N 19
ATOM 24965 C CA . ARG A 1 48 ? 1.122 -0.083 6.363 1.00 0.00 48 ARG A CA 19
ATOM 24966 C C . ARG A 1 48 ? -0.135 -0.225 5.503 1.00 0.00 48 ARG A C 19
ATOM 24967 O O . ARG A 1 48 ? -1.047 0.595 5.591 1.00 0.00 48 ARG A O 19
ATOM 24988 N N . LEU A 1 49 ? -0.142 -1.272 4.692 1.00 0.00 49 LEU A N 19
ATOM 24989 C CA . LEU A 1 49 ? -1.272 -1.533 3.816 1.00 0.00 49 LEU A CA 19
ATOM 24990 C C . LEU A 1 49 ? -1.905 -2.874 4.193 1.00 0.00 49 LEU A C 19
ATOM 24991 O O . LEU A 1 49 ? -1.199 -3.855 4.424 1.00 0.00 49 LEU A O 19
ATOM 25007 N N . LYS A 1 50 ? -3.229 -2.874 4.245 1.00 0.00 50 LYS A N 19
ATOM 25008 C CA . LYS A 1 50 ? -3.965 -4.078 4.589 1.00 0.00 50 LYS A CA 19
ATOM 25009 C C . LYS A 1 50 ? -4.585 -4.672 3.324 1.00 0.00 50 LYS A C 19
ATOM 25010 O O . LYS A 1 50 ? -5.806 -4.722 3.191 1.00 0.00 50 LYS A O 19
ATOM 25029 N N . LEU A 1 51 ? -3.714 -5.107 2.424 1.00 0.00 51 LEU A N 19
ATOM 25030 C CA . LEU A 1 51 ? -4.162 -5.696 1.174 1.00 0.00 51 LEU A CA 19
ATOM 25031 C C . LEU A 1 51 ? -4.352 -7.202 1.363 1.00 0.00 51 LEU A C 19
ATOM 25032 O O . LEU A 1 51 ? -3.806 -7.788 2.296 1.00 0.00 51 LEU A O 19
ATOM 25048 N N . GLN A 1 52 ? -5.128 -7.786 0.462 1.00 0.00 52 GLN A N 19
ATOM 25049 C CA . GLN A 1 52 ? -5.398 -9.212 0.517 1.00 0.00 52 GLN A CA 19
ATOM 25050 C C . GLN A 1 52 ? -5.418 -9.804 -0.893 1.00 0.00 52 GLN A C 19
ATOM 25051 O O . GLN A 1 52 ? -5.954 -9.195 -1.818 1.00 0.00 52 GLN A O 19
ATOM 25065 N N . GLY A 1 53 ? -4.829 -10.985 -1.013 1.00 0.00 53 GLY A N 19
ATOM 25066 C CA . GLY A 1 53 ? -4.774 -11.666 -2.296 1.00 0.00 53 GLY A CA 19
ATOM 25067 C C . GLY A 1 53 ? -3.515 -11.272 -3.072 1.00 0.00 53 GLY A C 19
ATOM 25068 O O . GLY A 1 53 ? -3.603 -10.803 -4.206 1.00 0.00 53 GLY A O 19
ATOM 25072 N N . SER A 1 54 ? -2.375 -11.477 -2.431 1.00 0.00 54 SER A N 19
ATOM 25073 C CA . SER A 1 54 ? -1.100 -11.149 -3.046 1.00 0.00 54 SER A CA 19
ATOM 25074 C C . SER A 1 54 ? -0.684 -12.261 -4.011 1.00 0.00 54 SER A C 19
ATOM 25075 O O . SER A 1 54 ? -0.233 -11.987 -5.123 1.00 0.00 54 SER A O 19
ATOM 25083 N N . CYS A 1 55 ? -0.849 -13.492 -3.551 1.00 0.00 55 CYS A N 19
ATOM 25084 C CA . CYS A 1 55 ? -0.496 -14.647 -4.360 1.00 0.00 55 CYS A CA 19
ATOM 25085 C C . CYS A 1 55 ? 1.030 -14.766 -4.386 1.00 0.00 55 CYS A C 19
ATOM 25086 O O . CYS A 1 55 ? 1.726 -13.805 -4.709 1.00 0.00 55 CYS A O 19
ATOM 25094 N N . THR A 1 56 ? 1.505 -15.954 -4.041 1.00 0.00 56 THR A N 19
ATOM 25095 C CA . THR A 1 56 ? 2.934 -16.212 -4.022 1.00 0.00 56 THR A CA 19
ATOM 25096 C C . THR A 1 56 ? 3.338 -17.069 -5.222 1.00 0.00 56 THR A C 19
ATOM 25097 O O . THR A 1 56 ? 4.493 -17.479 -5.337 1.00 0.00 56 THR A O 19
ATOM 25108 N N . SER A 1 57 ? 2.366 -17.316 -6.086 1.00 0.00 57 SER A N 19
ATOM 25109 C CA . SER A 1 57 ? 2.605 -18.118 -7.275 1.00 0.00 57 SER A CA 19
ATOM 25110 C C . SER A 1 57 ? 3.927 -17.706 -7.926 1.00 0.00 57 SER A C 19
ATOM 25111 O O . SER A 1 57 ? 3.969 -16.753 -8.701 1.00 0.00 57 SER A O 19
ATOM 25119 N N . CYS A 1 58 ? 4.973 -18.446 -7.587 1.00 0.00 58 CYS A N 19
ATOM 25120 C CA . CYS A 1 58 ? 6.291 -18.169 -8.130 1.00 0.00 58 CYS A CA 19
ATOM 25121 C C . CYS A 1 58 ? 6.744 -16.800 -7.618 1.00 0.00 58 CYS A C 19
ATOM 25122 O O . CYS A 1 58 ? 5.919 -15.922 -7.370 1.00 0.00 58 CYS A O 19
ATOM 25130 N N . PRO A 1 59 ? 8.089 -16.658 -7.470 1.00 0.00 59 PRO A N 19
ATOM 25131 C CA . PRO A 1 59 ? 8.661 -15.410 -6.993 1.00 0.00 59 PRO A CA 19
ATOM 25132 C C . PRO A 1 59 ? 8.633 -14.340 -8.085 1.00 0.00 59 PRO A C 19
ATOM 25133 O O . PRO A 1 59 ? 8.534 -13.150 -7.790 1.00 0.00 59 PRO A O 19
ATOM 25144 N N . SER A 1 60 ? 8.720 -14.801 -9.324 1.00 0.00 60 SER A N 19
ATOM 25145 C CA . SER A 1 60 ? 8.705 -13.899 -10.462 1.00 0.00 60 SER A CA 19
ATOM 25146 C C . SER A 1 60 ? 7.530 -12.925 -10.343 1.00 0.00 60 SER A C 19
ATOM 25147 O O . SER A 1 60 ? 7.727 -11.712 -10.297 1.00 0.00 60 SER A O 19
ATOM 25155 N N . SER A 1 61 ? 6.335 -13.494 -10.298 1.00 0.00 61 SER A N 19
ATOM 25156 C CA . SER A 1 61 ? 5.129 -12.693 -10.185 1.00 0.00 61 SER A CA 19
ATOM 25157 C C . SER A 1 61 ? 5.212 -11.790 -8.954 1.00 0.00 61 SER A C 19
ATOM 25158 O O . SER A 1 61 ? 4.663 -10.690 -8.947 1.00 0.00 61 SER A O 19
ATOM 25166 N N . ILE A 1 62 ? 5.907 -12.288 -7.940 1.00 0.00 62 ILE A N 19
ATOM 25167 C CA . ILE A 1 62 ? 6.071 -11.539 -6.706 1.00 0.00 62 ILE A CA 19
ATOM 25168 C C . ILE A 1 62 ? 6.985 -10.339 -6.961 1.00 0.00 62 ILE A C 19
ATOM 25169 O O . ILE A 1 62 ? 6.563 -9.193 -6.816 1.00 0.00 62 ILE A O 19
ATOM 25185 N N . ILE A 1 63 ? 8.218 -10.644 -7.334 1.00 0.00 63 ILE A N 19
ATOM 25186 C CA . ILE A 1 63 ? 9.196 -9.604 -7.609 1.00 0.00 63 ILE A CA 19
ATOM 25187 C C . ILE A 1 63 ? 8.699 -8.739 -8.769 1.00 0.00 63 ILE A C 19
ATOM 25188 O O . ILE A 1 63 ? 9.230 -7.656 -9.012 1.00 0.00 63 ILE A O 19
ATOM 25204 N N . THR A 1 64 ? 7.687 -9.249 -9.456 1.00 0.00 64 THR A N 19
ATOM 25205 C CA . THR A 1 64 ? 7.115 -8.537 -10.585 1.00 0.00 64 THR A CA 19
ATOM 25206 C C . THR A 1 64 ? 5.981 -7.621 -10.118 1.00 0.00 64 THR A C 19
ATOM 25207 O O . THR A 1 64 ? 5.967 -6.433 -10.436 1.00 0.00 64 THR A O 19
ATOM 25218 N N . LEU A 1 65 ? 5.058 -8.210 -9.371 1.00 0.00 65 LEU A N 19
ATOM 25219 C CA . LEU A 1 65 ? 3.923 -7.462 -8.857 1.00 0.00 65 LEU A CA 19
ATOM 25220 C C . LEU A 1 65 ? 4.237 -6.975 -7.442 1.00 0.00 65 LEU A C 19
ATOM 25221 O O . LEU A 1 65 ? 4.315 -5.771 -7.198 1.00 0.00 65 LEU A O 19
ATOM 25237 N N . LYS A 1 66 ? 4.411 -7.934 -6.545 1.00 0.00 66 LYS A N 19
ATOM 25238 C CA . LYS A 1 66 ? 4.716 -7.619 -5.160 1.00 0.00 66 LYS A CA 19
ATOM 25239 C C . LYS A 1 66 ? 5.699 -6.447 -5.113 1.00 0.00 66 LYS A C 19
ATOM 25240 O O . LYS A 1 66 ? 5.360 -5.367 -4.630 1.00 0.00 66 LYS A O 19
ATOM 25259 N N . SER A 1 67 ? 6.895 -6.699 -5.620 1.00 0.00 67 SER A N 19
ATOM 25260 C CA . SER A 1 67 ? 7.929 -5.678 -5.642 1.00 0.00 67 SER A CA 19
ATOM 25261 C C . SER A 1 67 ? 7.521 -4.539 -6.578 1.00 0.00 67 SER A C 19
ATOM 25262 O O . SER A 1 67 ? 7.678 -3.367 -6.239 1.00 0.00 67 SER A O 19
ATOM 25270 N N . GLY A 1 68 ? 7.003 -4.923 -7.735 1.00 0.00 68 GLY A N 19
ATOM 25271 C CA . GLY A 1 68 ? 6.570 -3.948 -8.721 1.00 0.00 68 GLY A CA 19
ATOM 25272 C C . GLY A 1 68 ? 5.749 -2.834 -8.068 1.00 0.00 68 GLY A C 19
ATOM 25273 O O . GLY A 1 68 ? 6.034 -1.653 -8.261 1.00 0.00 68 GLY A O 19
ATOM 25277 N N . ILE A 1 69 ? 4.747 -3.249 -7.306 1.00 0.00 69 ILE A N 19
ATOM 25278 C CA . ILE A 1 69 ? 3.884 -2.302 -6.623 1.00 0.00 69 ILE A CA 19
ATOM 25279 C C . ILE A 1 69 ? 4.719 -1.469 -5.648 1.00 0.00 69 ILE A C 19
ATOM 25280 O O . ILE A 1 69 ? 4.762 -0.244 -5.752 1.00 0.00 69 ILE A O 19
ATOM 25296 N N . GLN A 1 70 ? 5.361 -2.167 -4.723 1.00 0.00 70 GLN A N 19
ATOM 25297 C CA . GLN A 1 70 ? 6.192 -1.508 -3.730 1.00 0.00 70 GLN A CA 19
ATOM 25298 C C . GLN A 1 70 ? 7.147 -0.523 -4.407 1.00 0.00 70 GLN A C 19
ATOM 25299 O O . GLN A 1 70 ? 7.176 0.657 -4.061 1.00 0.00 70 GLN A O 19
ATOM 25313 N N . ASN A 1 71 ? 7.907 -1.045 -5.359 1.00 0.00 71 ASN A N 19
ATOM 25314 C CA . ASN A 1 71 ? 8.861 -0.227 -6.087 1.00 0.00 71 ASN A CA 19
ATOM 25315 C C . ASN A 1 71 ? 8.158 1.029 -6.607 1.00 0.00 71 ASN A C 19
ATOM 25316 O O . ASN A 1 71 ? 8.560 2.147 -6.286 1.00 0.00 71 ASN A O 19
ATOM 25327 N N . MET A 1 72 ? 7.122 0.804 -7.400 1.00 0.00 72 MET A N 19
ATOM 25328 C CA . MET A 1 72 ? 6.360 1.902 -7.967 1.00 0.00 72 MET A CA 19
ATOM 25329 C C . MET A 1 72 ? 6.132 3.004 -6.930 1.00 0.00 72 MET A C 19
ATOM 25330 O O . MET A 1 72 ? 6.418 4.172 -7.187 1.00 0.00 72 MET A O 19
ATOM 25344 N N . LEU A 1 73 ? 5.620 2.592 -5.779 1.00 0.00 73 LEU A N 19
ATOM 25345 C CA . LEU A 1 73 ? 5.352 3.531 -4.702 1.00 0.00 73 LEU A CA 19
ATOM 25346 C C . LEU A 1 73 ? 6.611 4.351 -4.420 1.00 0.00 73 LEU A C 19
ATOM 25347 O O . LEU A 1 73 ? 6.558 5.580 -4.374 1.00 0.00 73 LEU A O 19
ATOM 25363 N N . GLN A 1 74 ? 7.715 3.640 -4.239 1.00 0.00 74 GLN A N 19
ATOM 25364 C CA . GLN A 1 74 ? 8.985 4.289 -3.963 1.00 0.00 74 GLN A CA 19
ATOM 25365 C C . GLN A 1 74 ? 9.405 5.160 -5.148 1.00 0.00 74 GLN A C 19
ATOM 25366 O O . GLN A 1 74 ? 9.786 6.315 -4.969 1.00 0.00 74 GLN A O 19
ATOM 25380 N N . PHE A 1 75 ? 9.322 4.573 -6.333 1.00 0.00 75 PHE A N 19
ATOM 25381 C CA . PHE A 1 75 ? 9.688 5.281 -7.547 1.00 0.00 75 PHE A CA 19
ATOM 25382 C C . PHE A 1 75 ? 9.032 6.663 -7.595 1.00 0.00 75 PHE A C 19
ATOM 25383 O O . PHE A 1 75 ? 9.680 7.650 -7.937 1.00 0.00 75 PHE A O 19
ATOM 25400 N N . TYR A 1 76 ? 7.754 6.688 -7.247 1.00 0.00 76 TYR A N 19
ATOM 25401 C CA . TYR A 1 76 ? 7.003 7.932 -7.246 1.00 0.00 76 TYR A CA 19
ATOM 25402 C C . TYR A 1 76 ? 7.359 8.787 -6.028 1.00 0.00 76 TYR A C 19
ATOM 25403 O O . TYR A 1 76 ? 7.767 9.938 -6.171 1.00 0.00 76 TYR A O 19
ATOM 25421 N N . ILE A 1 77 ? 7.193 8.189 -4.857 1.00 0.00 77 ILE A N 19
ATOM 25422 C CA . ILE A 1 77 ? 7.492 8.881 -3.614 1.00 0.00 77 ILE A CA 19
ATOM 25423 C C . ILE A 1 77 ? 8.691 8.213 -2.940 1.00 0.00 77 ILE A C 19
ATOM 25424 O O . ILE A 1 77 ? 8.629 7.039 -2.575 1.00 0.00 77 ILE A O 19
ATOM 25440 N N . PRO A 1 78 ? 9.783 9.010 -2.790 1.00 0.00 78 PRO A N 19
ATOM 25441 C CA . PRO A 1 78 ? 10.995 8.509 -2.166 1.00 0.00 78 PRO A CA 19
ATOM 25442 C C . PRO A 1 78 ? 10.826 8.398 -0.649 1.00 0.00 78 PRO A C 19
ATOM 25443 O O . PRO A 1 78 ? 11.714 7.906 0.044 1.00 0.00 78 PRO A O 19
ATOM 25454 N N . GLU A 1 79 ? 9.678 8.862 -0.179 1.00 0.00 79 GLU A N 19
ATOM 25455 C CA . GLU A 1 79 ? 9.380 8.821 1.243 1.00 0.00 79 GLU A CA 19
ATOM 25456 C C . GLU A 1 79 ? 9.238 7.373 1.714 1.00 0.00 79 GLU A C 19
ATOM 25457 O O . GLU A 1 79 ? 10.060 6.884 2.487 1.00 0.00 79 GLU A O 19
ATOM 25469 N N . VAL A 1 80 ? 8.188 6.727 1.228 1.00 0.00 80 VAL A N 19
ATOM 25470 C CA . VAL A 1 80 ? 7.928 5.344 1.589 1.00 0.00 80 VAL A CA 19
ATOM 25471 C C . VAL A 1 80 ? 9.178 4.505 1.317 1.00 0.00 80 VAL A C 19
ATOM 25472 O O . VAL A 1 80 ? 10.040 4.905 0.536 1.00 0.00 80 VAL A O 19
ATOM 25485 N N . GLU A 1 81 ? 9.238 3.359 1.977 1.00 0.00 81 GLU A N 19
ATOM 25486 C CA . GLU A 1 81 ? 10.369 2.460 1.817 1.00 0.00 81 GLU A CA 19
ATOM 25487 C C . GLU A 1 81 ? 9.897 1.099 1.302 1.00 0.00 81 GLU A C 19
ATOM 25488 O O . GLU A 1 81 ? 10.554 0.488 0.462 1.00 0.00 81 GLU A O 19
ATOM 25500 N N . GLY A 1 82 ? 8.761 0.664 1.828 1.00 0.00 82 GLY A N 19
ATOM 25501 C CA . GLY A 1 82 ? 8.194 -0.613 1.432 1.00 0.00 82 GLY A CA 19
ATOM 25502 C C . GLY A 1 82 ? 6.739 -0.732 1.889 1.00 0.00 82 GLY A C 19
ATOM 25503 O O . GLY A 1 82 ? 6.217 0.164 2.552 1.00 0.00 82 GLY A O 19
ATOM 25507 N N . VAL A 1 83 ? 6.123 -1.845 1.517 1.00 0.00 83 VAL A N 19
ATOM 25508 C CA . VAL A 1 83 ? 4.738 -2.093 1.881 1.00 0.00 83 VAL A CA 19
ATOM 25509 C C . VAL A 1 83 ? 4.657 -3.369 2.721 1.00 0.00 83 VAL A C 19
ATOM 25510 O O . VAL A 1 83 ? 5.467 -4.280 2.553 1.00 0.00 83 VAL A O 19
ATOM 25523 N N . GLU A 1 84 ? 3.672 -3.395 3.606 1.00 0.00 84 GLU A N 19
ATOM 25524 C CA . GLU A 1 84 ? 3.474 -4.544 4.472 1.00 0.00 84 GLU A CA 19
ATOM 25525 C C . GLU A 1 84 ? 1.981 -4.842 4.627 1.00 0.00 84 GLU A C 19
ATOM 25526 O O . GLU A 1 84 ? 1.193 -3.944 4.922 1.00 0.00 84 GLU A O 19
ATOM 25538 N N . GLN A 1 85 ? 1.637 -6.104 4.420 1.00 0.00 85 GLN A N 19
ATOM 25539 C CA . GLN A 1 85 ? 0.252 -6.531 4.533 1.00 0.00 85 GLN A CA 19
ATOM 25540 C C . GLN A 1 85 ? -0.192 -6.510 5.997 1.00 0.00 85 GLN A C 19
ATOM 25541 O O . GLN A 1 85 ? -0.225 -7.549 6.654 1.00 0.00 85 GLN A O 19
ATOM 25555 N N . VAL A 1 86 ? -0.523 -5.315 6.464 1.00 0.00 86 VAL A N 19
ATOM 25556 C CA . VAL A 1 86 ? -0.966 -5.145 7.837 1.00 0.00 86 VAL A CA 19
ATOM 25557 C C . VAL A 1 86 ? -2.268 -5.919 8.050 1.00 0.00 86 VAL A C 19
ATOM 25558 O O . VAL A 1 86 ? -3.095 -6.010 7.144 1.00 0.00 86 VAL A O 19
ATOM 25571 N N . SER A 1 87 ? -2.408 -6.459 9.253 1.00 0.00 87 SER A N 19
ATOM 25572 C CA . SER A 1 87 ? -3.595 -7.222 9.596 1.00 0.00 87 SER A CA 19
ATOM 25573 C C . SER A 1 87 ? -4.429 -6.459 10.627 1.00 0.00 87 SER A C 19
ATOM 25574 O O . SER A 1 87 ? -5.546 -6.035 10.336 1.00 0.00 87 SER A O 19
ATOM 25582 N N . GLY A 1 88 ? -3.854 -6.310 11.811 1.00 0.00 88 GLY A N 19
ATOM 25583 C CA . GLY A 1 88 ? -4.530 -5.605 12.888 1.00 0.00 88 GLY A CA 19
ATOM 25584 C C . GLY A 1 88 ? -5.110 -6.588 13.906 1.00 0.00 88 GLY A C 19
ATOM 25585 O O . GLY A 1 88 ? -5.157 -7.791 13.656 1.00 0.00 88 GLY A O 19
ATOM 25589 N N . PRO A 1 89 ? -5.551 -6.023 15.063 1.00 0.00 89 PRO A N 19
ATOM 25590 C CA . PRO A 1 89 ? -6.126 -6.837 16.120 1.00 0.00 89 PRO A CA 19
ATOM 25591 C C . PRO A 1 89 ? -7.544 -7.284 15.758 1.00 0.00 89 PRO A C 19
ATOM 25592 O O . PRO A 1 89 ? -8.362 -6.474 15.325 1.00 0.00 89 PRO A O 19
ATOM 25603 N N . SER A 1 90 ? -7.792 -8.571 15.949 1.00 0.00 90 SER A N 19
ATOM 25604 C CA . SER A 1 90 ? -9.096 -9.136 15.648 1.00 0.00 90 SER A CA 19
ATOM 25605 C C . SER A 1 90 ? -9.575 -8.647 14.279 1.00 0.00 90 SER A C 19
ATOM 25606 O O . SER A 1 90 ? -10.172 -7.577 14.173 1.00 0.00 90 SER A O 19
ATOM 25614 N N . SER A 1 91 ? -9.293 -9.454 13.267 1.00 0.00 91 SER A N 19
ATOM 25615 C CA . SER A 1 91 ? -9.688 -9.117 11.910 1.00 0.00 91 SER A CA 19
ATOM 25616 C C . SER A 1 91 ? -11.213 -9.151 11.784 1.00 0.00 91 SER A C 19
ATOM 25617 O O . SER A 1 91 ? -11.877 -9.931 12.463 1.00 0.00 91 SER A O 19
ATOM 25625 N N . GLY A 1 92 ? -11.722 -8.295 10.911 1.00 0.00 92 GLY A N 19
ATOM 25626 C CA . GLY A 1 92 ? -13.155 -8.216 10.687 1.00 0.00 92 GLY A CA 19
ATOM 25627 C C . GLY A 1 92 ? -13.534 -6.897 10.012 1.00 0.00 92 GLY A C 19
ATOM 25628 O O . GLY A 1 92 ? -13.973 -6.887 8.863 1.00 0.00 92 GLY A O 19
ATOM 25632 N N . GLY A 1 1 ? -5.545 0.983 18.175 1.00 0.00 1 GLY A N 20
ATOM 25633 C CA . GLY A 1 1 ? -5.465 -0.367 17.645 1.00 0.00 1 GLY A CA 20
ATOM 25634 C C . GLY A 1 1 ? -4.896 -1.332 18.688 1.00 0.00 1 GLY A C 20
ATOM 25635 O O . GLY A 1 1 ? -5.552 -1.634 19.683 1.00 0.00 1 GLY A O 20
ATOM 25639 N N . SER A 1 2 ? -3.681 -1.789 18.423 1.00 0.00 2 SER A N 20
ATOM 25640 C CA . SER A 1 2 ? -3.015 -2.713 19.327 1.00 0.00 2 SER A CA 20
ATOM 25641 C C . SER A 1 2 ? -1.575 -2.258 19.573 1.00 0.00 2 SER A C 20
ATOM 25642 O O . SER A 1 2 ? -0.798 -2.109 18.631 1.00 0.00 2 SER A O 20
ATOM 25650 N N . SER A 1 3 ? -1.263 -2.051 20.844 1.00 0.00 3 SER A N 20
ATOM 25651 C CA . SER A 1 3 ? 0.069 -1.617 21.226 1.00 0.00 3 SER A CA 20
ATOM 25652 C C . SER A 1 3 ? 0.563 -0.534 20.264 1.00 0.00 3 SER A C 20
ATOM 25653 O O . SER A 1 3 ? 1.225 -0.835 19.272 1.00 0.00 3 SER A O 20
ATOM 25661 N N . GLY A 1 4 ? 0.221 0.703 20.592 1.00 0.00 4 GLY A N 20
ATOM 25662 C CA . GLY A 1 4 ? 0.622 1.833 19.770 1.00 0.00 4 GLY A CA 20
ATOM 25663 C C . GLY A 1 4 ? -0.305 1.987 18.562 1.00 0.00 4 GLY A C 20
ATOM 25664 O O . GLY A 1 4 ? -0.103 1.344 17.534 1.00 0.00 4 GLY A O 20
ATOM 25668 N N . SER A 1 5 ? -1.302 2.845 18.728 1.00 0.00 5 SER A N 20
ATOM 25669 C CA . SER A 1 5 ? -2.260 3.092 17.664 1.00 0.00 5 SER A CA 20
ATOM 25670 C C . SER A 1 5 ? -1.659 4.044 16.628 1.00 0.00 5 SER A C 20
ATOM 25671 O O . SER A 1 5 ? -1.221 5.141 16.969 1.00 0.00 5 SER A O 20
ATOM 25679 N N . SER A 1 6 ? -1.658 3.589 15.384 1.00 0.00 6 SER A N 20
ATOM 25680 C CA . SER A 1 6 ? -1.118 4.387 14.296 1.00 0.00 6 SER A CA 20
ATOM 25681 C C . SER A 1 6 ? -1.800 5.755 14.262 1.00 0.00 6 SER A C 20
ATOM 25682 O O . SER A 1 6 ? -2.796 5.975 14.951 1.00 0.00 6 SER A O 20
ATOM 25690 N N . GLY A 1 7 ? -1.237 6.642 13.454 1.00 0.00 7 GLY A N 20
ATOM 25691 C CA . GLY A 1 7 ? -1.778 7.984 13.321 1.00 0.00 7 GLY A CA 20
ATOM 25692 C C . GLY A 1 7 ? -1.326 8.874 14.479 1.00 0.00 7 GLY A C 20
ATOM 25693 O O . GLY A 1 7 ? -1.634 8.597 15.638 1.00 0.00 7 GLY A O 20
ATOM 25697 N N . SER A 1 8 ? -0.602 9.926 14.128 1.00 0.00 8 SER A N 20
ATOM 25698 C CA . SER A 1 8 ? -0.104 10.860 15.123 1.00 0.00 8 SER A CA 20
ATOM 25699 C C . SER A 1 8 ? -1.111 11.993 15.329 1.00 0.00 8 SER A C 20
ATOM 25700 O O . SER A 1 8 ? -1.606 12.195 16.437 1.00 0.00 8 SER A O 20
ATOM 25708 N N . GLU A 1 9 ? -1.385 12.702 14.244 1.00 0.00 9 GLU A N 20
ATOM 25709 C CA . GLU A 1 9 ? -2.325 13.809 14.291 1.00 0.00 9 GLU A CA 20
ATOM 25710 C C . GLU A 1 9 ? -2.530 14.391 12.891 1.00 0.00 9 GLU A C 20
ATOM 25711 O O . GLU A 1 9 ? -1.661 15.092 12.373 1.00 0.00 9 GLU A O 20
ATOM 25723 N N . GLU A 1 10 ? -3.684 14.081 12.318 1.00 0.00 10 GLU A N 20
ATOM 25724 C CA . GLU A 1 10 ? -4.014 14.565 10.989 1.00 0.00 10 GLU A CA 20
ATOM 25725 C C . GLU A 1 10 ? -2.980 14.073 9.974 1.00 0.00 10 GLU A C 20
ATOM 25726 O O . GLU A 1 10 ? -1.816 13.872 10.315 1.00 0.00 10 GLU A O 20
ATOM 25738 N N . ASP A 1 11 ? -3.444 13.891 8.746 1.00 0.00 11 ASP A N 20
ATOM 25739 C CA . ASP A 1 11 ? -2.575 13.426 7.679 1.00 0.00 11 ASP A CA 20
ATOM 25740 C C . ASP A 1 11 ? -1.607 14.545 7.291 1.00 0.00 11 ASP A C 20
ATOM 25741 O O . ASP A 1 11 ? -1.833 15.708 7.620 1.00 0.00 11 ASP A O 20
ATOM 25750 N N . ASP A 1 12 ? -0.548 14.154 6.598 1.00 0.00 12 ASP A N 20
ATOM 25751 C CA . ASP A 1 12 ? 0.456 15.109 6.162 1.00 0.00 12 ASP A CA 20
ATOM 25752 C C . ASP A 1 12 ? 0.395 15.248 4.639 1.00 0.00 12 ASP A C 20
ATOM 25753 O O . ASP A 1 12 ? -0.438 14.620 3.989 1.00 0.00 12 ASP A O 20
ATOM 25762 N N . GLU A 1 13 ? 1.288 16.076 4.117 1.00 0.00 13 GLU A N 20
ATOM 25763 C CA . GLU A 1 13 ? 1.346 16.305 2.683 1.00 0.00 13 GLU A CA 20
ATOM 25764 C C . GLU A 1 13 ? 1.805 15.037 1.960 1.00 0.00 13 GLU A C 20
ATOM 25765 O O . GLU A 1 13 ? 1.460 14.820 0.800 1.00 0.00 13 GLU A O 20
ATOM 25777 N N . VAL A 1 14 ? 2.575 14.232 2.676 1.00 0.00 14 VAL A N 20
ATOM 25778 C CA . VAL A 1 14 ? 3.085 12.991 2.118 1.00 0.00 14 VAL A CA 20
ATOM 25779 C C . VAL A 1 14 ? 1.936 11.990 1.980 1.00 0.00 14 VAL A C 20
ATOM 25780 O O . VAL A 1 14 ? 1.799 11.336 0.947 1.00 0.00 14 VAL A O 20
ATOM 25793 N N . VAL A 1 15 ? 1.140 11.901 3.036 1.00 0.00 15 VAL A N 20
ATOM 25794 C CA . VAL A 1 15 ? 0.009 10.990 3.046 1.00 0.00 15 VAL A CA 20
ATOM 25795 C C . VAL A 1 15 ? -0.900 11.300 1.855 1.00 0.00 15 VAL A C 20
ATOM 25796 O O . VAL A 1 15 ? -1.272 10.400 1.103 1.00 0.00 15 VAL A O 20
ATOM 25809 N N . ALA A 1 16 ? -1.231 12.576 1.720 1.00 0.00 16 ALA A N 20
ATOM 25810 C CA . ALA A 1 16 ? -2.089 13.015 0.633 1.00 0.00 16 ALA A CA 20
ATOM 25811 C C . ALA A 1 16 ? -1.534 12.491 -0.693 1.00 0.00 16 ALA A C 20
ATOM 25812 O O . ALA A 1 16 ? -2.292 12.225 -1.625 1.00 0.00 16 ALA A O 20
ATOM 25819 N N . MET A 1 17 ? -0.216 12.358 -0.735 1.00 0.00 17 MET A N 20
ATOM 25820 C CA . MET A 1 17 ? 0.448 11.870 -1.932 1.00 0.00 17 MET A CA 20
ATOM 25821 C C . MET A 1 17 ? 0.256 10.361 -2.090 1.00 0.00 17 MET A C 20
ATOM 25822 O O . MET A 1 17 ? -0.268 9.901 -3.102 1.00 0.00 17 MET A O 20
ATOM 25836 N N . ILE A 1 18 ? 0.690 9.631 -1.072 1.00 0.00 18 ILE A N 20
ATOM 25837 C CA . ILE A 1 18 ? 0.572 8.184 -1.084 1.00 0.00 18 ILE A CA 20
ATOM 25838 C C . ILE A 1 18 ? -0.873 7.797 -1.406 1.00 0.00 18 ILE A C 20
ATOM 25839 O O . ILE A 1 18 ? -1.115 6.943 -2.257 1.00 0.00 18 ILE A O 20
ATOM 25855 N N . LYS A 1 19 ? -1.795 8.444 -0.708 1.00 0.00 19 LYS A N 20
ATOM 25856 C CA . LYS A 1 19 ? -3.209 8.179 -0.908 1.00 0.00 19 LYS A CA 20
ATOM 25857 C C . LYS A 1 19 ? -3.482 7.993 -2.402 1.00 0.00 19 LYS A C 20
ATOM 25858 O O . LYS A 1 19 ? -4.081 6.998 -2.809 1.00 0.00 19 LYS A O 20
ATOM 25877 N N . GLU A 1 20 ? -3.029 8.966 -3.179 1.00 0.00 20 GLU A N 20
ATOM 25878 C CA . GLU A 1 20 ? -3.216 8.922 -4.620 1.00 0.00 20 GLU A CA 20
ATOM 25879 C C . GLU A 1 20 ? -2.525 7.691 -5.208 1.00 0.00 20 GLU A C 20
ATOM 25880 O O . GLU A 1 20 ? -3.160 6.876 -5.875 1.00 0.00 20 GLU A O 20
ATOM 25892 N N . LEU A 1 21 ? -1.231 7.594 -4.940 1.00 0.00 21 LEU A N 20
ATOM 25893 C CA . LEU A 1 21 ? -0.445 6.476 -5.434 1.00 0.00 21 LEU A CA 20
ATOM 25894 C C . LEU A 1 21 ? -1.173 5.168 -5.118 1.00 0.00 21 LEU A C 20
ATOM 25895 O O . LEU A 1 21 ? -0.950 4.154 -5.778 1.00 0.00 21 LEU A O 20
ATOM 25911 N N . LEU A 1 22 ? -2.028 5.233 -4.109 1.00 0.00 22 LEU A N 20
ATOM 25912 C CA . LEU A 1 22 ? -2.790 4.067 -3.697 1.00 0.00 22 LEU A CA 20
ATOM 25913 C C . LEU A 1 22 ? -4.101 4.014 -4.485 1.00 0.00 22 LEU A C 20
ATOM 25914 O O . LEU A 1 22 ? -4.606 2.934 -4.785 1.00 0.00 22 LEU A O 20
ATOM 25930 N N . ASP A 1 23 ? -4.614 5.195 -4.798 1.00 0.00 23 ASP A N 20
ATOM 25931 C CA . ASP A 1 23 ? -5.855 5.298 -5.545 1.00 0.00 23 ASP A CA 20
ATOM 25932 C C . ASP A 1 23 ? -5.570 5.077 -7.033 1.00 0.00 23 ASP A C 20
ATOM 25933 O O . ASP A 1 23 ? -6.278 4.323 -7.699 1.00 0.00 23 ASP A O 20
ATOM 25942 N N . THR A 1 24 ? -4.532 5.748 -7.509 1.00 0.00 24 THR A N 20
ATOM 25943 C CA . THR A 1 24 ? -4.145 5.634 -8.905 1.00 0.00 24 THR A CA 20
ATOM 25944 C C . THR A 1 24 ? -4.579 4.281 -9.471 1.00 0.00 24 THR A C 20
ATOM 25945 O O . THR A 1 24 ? -5.687 4.146 -9.988 1.00 0.00 24 THR A O 20
ATOM 25956 N N . ARG A 1 25 ? -3.684 3.311 -9.352 1.00 0.00 25 ARG A N 20
ATOM 25957 C CA . ARG A 1 25 ? -3.960 1.972 -9.845 1.00 0.00 25 ARG A CA 20
ATOM 25958 C C . ARG A 1 25 ? -3.345 0.927 -8.913 1.00 0.00 25 ARG A C 20
ATOM 25959 O O . ARG A 1 25 ? -2.698 -0.014 -9.371 1.00 0.00 25 ARG A O 20
ATOM 25980 N N . ILE A 1 26 ? -3.572 1.125 -7.622 1.00 0.00 26 ILE A N 20
ATOM 25981 C CA . ILE A 1 26 ? -3.048 0.210 -6.622 1.00 0.00 26 ILE A CA 20
ATOM 25982 C C . ILE A 1 26 ? -4.212 -0.422 -5.857 1.00 0.00 26 ILE A C 20
ATOM 25983 O O . ILE A 1 26 ? -4.327 -1.645 -5.793 1.00 0.00 26 ILE A O 20
ATOM 25999 N N . ARG A 1 27 ? -5.047 0.440 -5.295 1.00 0.00 27 ARG A N 20
ATOM 26000 C CA . ARG A 1 27 ? -6.199 -0.019 -4.536 1.00 0.00 27 ARG A CA 20
ATOM 26001 C C . ARG A 1 27 ? -7.239 -0.637 -5.472 1.00 0.00 27 ARG A C 20
ATOM 26002 O O . ARG A 1 27 ? -7.731 -1.736 -5.221 1.00 0.00 27 ARG A O 20
ATOM 26023 N N . PRO A 1 28 ? -7.552 0.117 -6.561 1.00 0.00 28 PRO A N 20
ATOM 26024 C CA . PRO A 1 28 ? -8.525 -0.346 -7.536 1.00 0.00 28 PRO A CA 20
ATOM 26025 C C . PRO A 1 28 ? -7.934 -1.442 -8.423 1.00 0.00 28 PRO A C 20
ATOM 26026 O O . PRO A 1 28 ? -8.635 -2.020 -9.253 1.00 0.00 28 PRO A O 20
ATOM 26037 N N . THR A 1 29 ? -6.651 -1.699 -8.217 1.00 0.00 29 THR A N 20
ATOM 26038 C CA . THR A 1 29 ? -5.957 -2.717 -8.987 1.00 0.00 29 THR A CA 20
ATOM 26039 C C . THR A 1 29 ? -6.000 -4.060 -8.255 1.00 0.00 29 THR A C 20
ATOM 26040 O O . THR A 1 29 ? -6.046 -5.114 -8.888 1.00 0.00 29 THR A O 20
ATOM 26051 N N . VAL A 1 30 ? -5.982 -3.978 -6.933 1.00 0.00 30 VAL A N 20
ATOM 26052 C CA . VAL A 1 30 ? -6.018 -5.174 -6.109 1.00 0.00 30 VAL A CA 20
ATOM 26053 C C . VAL A 1 30 ? -7.392 -5.834 -6.235 1.00 0.00 30 VAL A C 20
ATOM 26054 O O . VAL A 1 30 ? -7.488 -7.052 -6.383 1.00 0.00 30 VAL A O 20
ATOM 26067 N N . GLN A 1 31 ? -8.421 -5.003 -6.172 1.00 0.00 31 GLN A N 20
ATOM 26068 C CA . GLN A 1 31 ? -9.786 -5.491 -6.278 1.00 0.00 31 GLN A CA 20
ATOM 26069 C C . GLN A 1 31 ? -9.891 -6.536 -7.390 1.00 0.00 31 GLN A C 20
ATOM 26070 O O . GLN A 1 31 ? -10.363 -7.649 -7.159 1.00 0.00 31 GLN A O 20
ATOM 26084 N N . GLU A 1 32 ? -9.445 -6.141 -8.574 1.00 0.00 32 GLU A N 20
ATOM 26085 C CA . GLU A 1 32 ? -9.483 -7.030 -9.722 1.00 0.00 32 GLU A CA 20
ATOM 26086 C C . GLU A 1 32 ? -8.913 -8.401 -9.352 1.00 0.00 32 GLU A C 20
ATOM 26087 O O . GLU A 1 32 ? -9.367 -9.424 -9.862 1.00 0.00 32 GLU A O 20
ATOM 26099 N N . ASP A 1 33 ? -7.929 -8.378 -8.466 1.00 0.00 33 ASP A N 20
ATOM 26100 C CA . ASP A 1 33 ? -7.293 -9.606 -8.021 1.00 0.00 33 ASP A CA 20
ATOM 26101 C C . ASP A 1 33 ? -8.175 -10.279 -6.967 1.00 0.00 33 ASP A C 20
ATOM 26102 O O . ASP A 1 33 ? -8.735 -11.347 -7.211 1.00 0.00 33 ASP A O 20
ATOM 26111 N N . GLY A 1 34 ? -8.272 -9.627 -5.818 1.00 0.00 34 GLY A N 20
ATOM 26112 C CA . GLY A 1 34 ? -9.076 -10.148 -4.726 1.00 0.00 34 GLY A CA 20
ATOM 26113 C C . GLY A 1 34 ? -8.537 -9.677 -3.374 1.00 0.00 34 GLY A C 20
ATOM 26114 O O . GLY A 1 34 ? -8.209 -10.491 -2.514 1.00 0.00 34 GLY A O 20
ATOM 26118 N N . GLY A 1 35 ? -8.464 -8.361 -3.229 1.00 0.00 35 GLY A N 20
ATOM 26119 C CA . GLY A 1 35 ? -7.971 -7.771 -1.996 1.00 0.00 35 GLY A CA 20
ATOM 26120 C C . GLY A 1 35 ? -8.276 -6.273 -1.945 1.00 0.00 35 GLY A C 20
ATOM 26121 O O . GLY A 1 35 ? -8.661 -5.680 -2.951 1.00 0.00 35 GLY A O 20
ATOM 26125 N N . ASP A 1 36 ? -8.091 -5.703 -0.763 1.00 0.00 36 ASP A N 20
ATOM 26126 C CA . ASP A 1 36 ? -8.342 -4.285 -0.569 1.00 0.00 36 ASP A CA 20
ATOM 26127 C C . ASP A 1 36 ? -7.159 -3.660 0.174 1.00 0.00 36 ASP A C 20
ATOM 26128 O O . ASP A 1 36 ? -6.919 -3.971 1.340 1.00 0.00 36 ASP A O 20
ATOM 26137 N N . VAL A 1 37 ? -6.452 -2.791 -0.532 1.00 0.00 37 VAL A N 20
ATOM 26138 C CA . VAL A 1 37 ? -5.300 -2.119 0.045 1.00 0.00 37 VAL A CA 20
ATOM 26139 C C . VAL A 1 37 ? -5.755 -0.821 0.716 1.00 0.00 37 VAL A C 20
ATOM 26140 O O . VAL A 1 37 ? -6.402 0.014 0.084 1.00 0.00 37 VAL A O 20
ATOM 26153 N N . ILE A 1 38 ? -5.398 -0.692 1.985 1.00 0.00 38 ILE A N 20
ATOM 26154 C CA . ILE A 1 38 ? -5.762 0.491 2.748 1.00 0.00 38 ILE A CA 20
ATOM 26155 C C . ILE A 1 38 ? -4.565 0.936 3.590 1.00 0.00 38 ILE A C 20
ATOM 26156 O O . ILE A 1 38 ? -4.179 0.254 4.538 1.00 0.00 38 ILE A O 20
ATOM 26172 N N . TYR A 1 39 ? -4.010 2.080 3.214 1.00 0.00 39 TYR A N 20
ATOM 26173 C CA . TYR A 1 39 ? -2.865 2.625 3.924 1.00 0.00 39 TYR A CA 20
ATOM 26174 C C . TYR A 1 39 ? -3.277 3.166 5.294 1.00 0.00 39 TYR A C 20
ATOM 26175 O O . TYR A 1 39 ? -3.879 4.235 5.388 1.00 0.00 39 TYR A O 20
ATOM 26193 N N . ARG A 1 40 ? -2.934 2.405 6.323 1.00 0.00 40 ARG A N 20
ATOM 26194 C CA . ARG A 1 40 ? -3.259 2.795 7.684 1.00 0.00 40 ARG A CA 20
ATOM 26195 C C . ARG A 1 40 ? -2.008 2.752 8.562 1.00 0.00 40 ARG A C 20
ATOM 26196 O O . ARG A 1 40 ? -1.681 1.711 9.132 1.00 0.00 40 ARG A O 20
ATOM 26217 N N . GLY A 1 41 ? -1.342 3.894 8.646 1.00 0.00 41 GLY A N 20
ATOM 26218 C CA . GLY A 1 41 ? -0.133 4.000 9.446 1.00 0.00 41 GLY A CA 20
ATOM 26219 C C . GLY A 1 41 ? 1.101 4.157 8.555 1.00 0.00 41 GLY A C 20
ATOM 26220 O O . GLY A 1 41 ? 1.265 3.427 7.579 1.00 0.00 41 GLY A O 20
ATOM 26224 N N . PHE A 1 42 ? 1.939 5.115 8.923 1.00 0.00 42 PHE A N 20
ATOM 26225 C CA . PHE A 1 42 ? 3.153 5.378 8.171 1.00 0.00 42 PHE A CA 20
ATOM 26226 C C . PHE A 1 42 ? 4.306 5.756 9.103 1.00 0.00 42 PHE A C 20
ATOM 26227 O O . PHE A 1 42 ? 4.297 6.830 9.704 1.00 0.00 42 PHE A O 20
ATOM 26244 N N . GLU A 1 43 ? 5.271 4.853 9.197 1.00 0.00 43 GLU A N 20
ATOM 26245 C CA . GLU A 1 43 ? 6.427 5.078 10.046 1.00 0.00 43 GLU A CA 20
ATOM 26246 C C . GLU A 1 43 ? 7.703 4.610 9.342 1.00 0.00 43 GLU A C 20
ATOM 26247 O O . GLU A 1 43 ? 7.663 3.693 8.523 1.00 0.00 43 GLU A O 20
ATOM 26259 N N . ASP A 1 44 ? 8.803 5.261 9.687 1.00 0.00 44 ASP A N 20
ATOM 26260 C CA . ASP A 1 44 ? 10.088 4.923 9.098 1.00 0.00 44 ASP A CA 20
ATOM 26261 C C . ASP A 1 44 ? 9.902 4.641 7.606 1.00 0.00 44 ASP A C 20
ATOM 26262 O O . ASP A 1 44 ? 10.646 3.855 7.022 1.00 0.00 44 ASP A O 20
ATOM 26271 N N . GLY A 1 45 ? 8.905 5.298 7.032 1.00 0.00 45 GLY A N 20
ATOM 26272 C CA . GLY A 1 45 ? 8.611 5.128 5.619 1.00 0.00 45 GLY A CA 20
ATOM 26273 C C . GLY A 1 45 ? 7.706 3.916 5.389 1.00 0.00 45 GLY A C 20
ATOM 26274 O O . GLY A 1 45 ? 6.771 3.977 4.591 1.00 0.00 45 GLY A O 20
ATOM 26278 N N . ILE A 1 46 ? 8.014 2.843 6.103 1.00 0.00 46 ILE A N 20
ATOM 26279 C CA . ILE A 1 46 ? 7.239 1.619 5.987 1.00 0.00 46 ILE A CA 20
ATOM 26280 C C . ILE A 1 46 ? 5.749 1.955 6.064 1.00 0.00 46 ILE A C 20
ATOM 26281 O O . ILE A 1 46 ? 5.213 2.168 7.150 1.00 0.00 46 ILE A O 20
ATOM 26297 N N . VAL A 1 47 ? 5.122 1.991 4.898 1.00 0.00 47 VAL A N 20
ATOM 26298 C CA . VAL A 1 47 ? 3.704 2.297 4.820 1.00 0.00 47 VAL A CA 20
ATOM 26299 C C . VAL A 1 47 ? 2.897 1.068 5.247 1.00 0.00 47 VAL A C 20
ATOM 26300 O O . VAL A 1 47 ? 3.155 -0.041 4.781 1.00 0.00 47 VAL A O 20
ATOM 26313 N N . ARG A 1 48 ? 1.937 1.307 6.128 1.00 0.00 48 ARG A N 20
ATOM 26314 C CA . ARG A 1 48 ? 1.092 0.234 6.622 1.00 0.00 48 ARG A CA 20
ATOM 26315 C C . ARG A 1 48 ? -0.126 0.055 5.713 1.00 0.00 48 ARG A C 20
ATOM 26316 O O . ARG A 1 48 ? -1.023 0.898 5.696 1.00 0.00 48 ARG A O 20
ATOM 26337 N N . LEU A 1 49 ? -0.119 -1.047 4.979 1.00 0.00 49 LEU A N 20
ATOM 26338 C CA . LEU A 1 49 ? -1.211 -1.347 4.069 1.00 0.00 49 LEU A CA 20
ATOM 26339 C C . LEU A 1 49 ? -1.943 -2.601 4.553 1.00 0.00 49 LEU A C 20
ATOM 26340 O O . LEU A 1 49 ? -1.312 -3.564 4.986 1.00 0.00 49 LEU A O 20
ATOM 26356 N N . LYS A 1 50 ? -3.263 -2.548 4.464 1.00 0.00 50 LYS A N 20
ATOM 26357 C CA . LYS A 1 50 ? -4.088 -3.667 4.887 1.00 0.00 50 LYS A CA 20
ATOM 26358 C C . LYS A 1 50 ? -4.669 -4.363 3.654 1.00 0.00 50 LYS A C 20
ATOM 26359 O O . LYS A 1 50 ? -5.882 -4.366 3.453 1.00 0.00 50 LYS A O 20
ATOM 26378 N N . LEU A 1 51 ? -3.775 -4.935 2.862 1.00 0.00 51 LEU A N 20
ATOM 26379 C CA . LEU A 1 51 ? -4.184 -5.633 1.654 1.00 0.00 51 LEU A CA 20
ATOM 26380 C C . LEU A 1 51 ? -4.150 -7.141 1.905 1.00 0.00 51 LEU A C 20
ATOM 26381 O O . LEU A 1 51 ? -3.350 -7.623 2.705 1.00 0.00 51 LEU A O 20
ATOM 26397 N N . GLN A 1 52 ? -5.029 -7.845 1.205 1.00 0.00 52 GLN A N 20
ATOM 26398 C CA . GLN A 1 52 ? -5.109 -9.289 1.343 1.00 0.00 52 GLN A CA 20
ATOM 26399 C C . GLN A 1 52 ? -5.648 -9.916 0.056 1.00 0.00 52 GLN A C 20
ATOM 26400 O O . GLN A 1 52 ? -6.735 -9.566 -0.402 1.00 0.00 52 GLN A O 20
ATOM 26414 N N . GLY A 1 53 ? -4.863 -10.831 -0.493 1.00 0.00 53 GLY A N 20
ATOM 26415 C CA . GLY A 1 53 ? -5.248 -11.509 -1.720 1.00 0.00 53 GLY A CA 20
ATOM 26416 C C . GLY A 1 53 ? -4.859 -12.988 -1.673 1.00 0.00 53 GLY A C 20
ATOM 26417 O O . GLY A 1 53 ? -3.844 -13.349 -1.077 1.00 0.00 53 GLY A O 20
ATOM 26421 N N . SER A 1 54 ? -5.683 -13.805 -2.311 1.00 0.00 54 SER A N 20
ATOM 26422 C CA . SER A 1 54 ? -5.438 -15.236 -2.351 1.00 0.00 54 SER A CA 20
ATOM 26423 C C . SER A 1 54 ? -4.723 -15.609 -3.650 1.00 0.00 54 SER A C 20
ATOM 26424 O O . SER A 1 54 ? -3.848 -16.473 -3.656 1.00 0.00 54 SER A O 20
ATOM 26432 N N . CYS A 1 55 ? -5.121 -14.938 -4.721 1.00 0.00 55 CYS A N 20
ATOM 26433 C CA . CYS A 1 55 ? -4.529 -15.188 -6.024 1.00 0.00 55 CYS A CA 20
ATOM 26434 C C . CYS A 1 55 ? -3.141 -14.544 -6.053 1.00 0.00 55 CYS A C 20
ATOM 26435 O O . CYS A 1 55 ? -2.932 -13.542 -6.735 1.00 0.00 55 CYS A O 20
ATOM 26443 N N . THR A 1 56 ? -2.229 -15.145 -5.303 1.00 0.00 56 THR A N 20
ATOM 26444 C CA . THR A 1 56 ? -0.868 -14.642 -5.234 1.00 0.00 56 THR A CA 20
ATOM 26445 C C . THR A 1 56 ? 0.132 -15.777 -5.466 1.00 0.00 56 THR A C 20
ATOM 26446 O O . THR A 1 56 ? 1.326 -15.618 -5.215 1.00 0.00 56 THR A O 20
ATOM 26457 N N . SER A 1 57 ? -0.393 -16.897 -5.943 1.00 0.00 57 SER A N 20
ATOM 26458 C CA . SER A 1 57 ? 0.439 -18.057 -6.211 1.00 0.00 57 SER A CA 20
ATOM 26459 C C . SER A 1 57 ? 1.250 -17.836 -7.490 1.00 0.00 57 SER A C 20
ATOM 26460 O O . SER A 1 57 ? 1.041 -18.523 -8.488 1.00 0.00 57 SER A O 20
ATOM 26468 N N . CYS A 1 58 ? 2.157 -16.874 -7.418 1.00 0.00 58 CYS A N 20
ATOM 26469 C CA . CYS A 1 58 ? 3.000 -16.552 -8.557 1.00 0.00 58 CYS A CA 20
ATOM 26470 C C . CYS A 1 58 ? 4.091 -15.586 -8.090 1.00 0.00 58 CYS A C 20
ATOM 26471 O O . CYS A 1 58 ? 3.796 -14.473 -7.660 1.00 0.00 58 CYS A O 20
ATOM 26479 N N . PRO A 1 59 ? 5.362 -16.059 -8.196 1.00 0.00 59 PRO A N 20
ATOM 26480 C CA . PRO A 1 59 ? 6.498 -15.250 -7.790 1.00 0.00 59 PRO A CA 20
ATOM 26481 C C . PRO A 1 59 ? 6.785 -14.153 -8.818 1.00 0.00 59 PRO A C 20
ATOM 26482 O O . PRO A 1 59 ? 6.635 -12.968 -8.524 1.00 0.00 59 PRO A O 20
ATOM 26493 N N . SER A 1 60 ? 7.191 -14.588 -10.001 1.00 0.00 60 SER A N 20
ATOM 26494 C CA . SER A 1 60 ? 7.500 -13.657 -11.074 1.00 0.00 60 SER A CA 20
ATOM 26495 C C . SER A 1 60 ? 6.488 -12.509 -11.079 1.00 0.00 60 SER A C 20
ATOM 26496 O O . SER A 1 60 ? 6.859 -11.349 -10.904 1.00 0.00 60 SER A O 20
ATOM 26504 N N . SER A 1 61 ? 5.231 -12.873 -11.280 1.00 0.00 61 SER A N 20
ATOM 26505 C CA . SER A 1 61 ? 4.163 -11.888 -11.310 1.00 0.00 61 SER A CA 20
ATOM 26506 C C . SER A 1 61 ? 4.263 -10.970 -10.090 1.00 0.00 61 SER A C 20
ATOM 26507 O O . SER A 1 61 ? 4.069 -9.760 -10.202 1.00 0.00 61 SER A O 20
ATOM 26515 N N . ILE A 1 62 ? 4.566 -11.580 -8.954 1.00 0.00 62 ILE A N 20
ATOM 26516 C CA . ILE A 1 62 ? 4.695 -10.832 -7.715 1.00 0.00 62 ILE A CA 20
ATOM 26517 C C . ILE A 1 62 ? 5.921 -9.920 -7.799 1.00 0.00 62 ILE A C 20
ATOM 26518 O O . ILE A 1 62 ? 5.818 -8.714 -7.579 1.00 0.00 62 ILE A O 20
ATOM 26534 N N . ILE A 1 63 ? 7.053 -10.532 -8.116 1.00 0.00 63 ILE A N 20
ATOM 26535 C CA . ILE A 1 63 ? 8.296 -9.790 -8.233 1.00 0.00 63 ILE A CA 20
ATOM 26536 C C . ILE A 1 63 ? 8.171 -8.768 -9.364 1.00 0.00 63 ILE A C 20
ATOM 26537 O O . ILE A 1 63 ? 9.007 -7.873 -9.491 1.00 0.00 63 ILE A O 20
ATOM 26553 N N . THR A 1 64 ? 7.122 -8.933 -10.155 1.00 0.00 64 THR A N 20
ATOM 26554 C CA . THR A 1 64 ? 6.877 -8.035 -11.271 1.00 0.00 64 THR A CA 20
ATOM 26555 C C . THR A 1 64 ? 5.887 -6.940 -10.868 1.00 0.00 64 THR A C 20
ATOM 26556 O O . THR A 1 64 ? 6.134 -5.758 -11.099 1.00 0.00 64 THR A O 20
ATOM 26567 N N . LEU A 1 65 ? 4.786 -7.374 -10.272 1.00 0.00 65 LEU A N 20
ATOM 26568 C CA . LEU A 1 65 ? 3.758 -6.446 -9.833 1.00 0.00 65 LEU A CA 20
ATOM 26569 C C . LEU A 1 65 ? 3.983 -6.100 -8.360 1.00 0.00 65 LEU A C 20
ATOM 26570 O O . LEU A 1 65 ? 4.306 -4.960 -8.029 1.00 0.00 65 LEU A O 20
ATOM 26586 N N . LYS A 1 66 ? 3.803 -7.104 -7.515 1.00 0.00 66 LYS A N 20
ATOM 26587 C CA . LYS A 1 66 ? 3.983 -6.921 -6.085 1.00 0.00 66 LYS A CA 20
ATOM 26588 C C . LYS A 1 66 ? 5.248 -6.098 -5.836 1.00 0.00 66 LYS A C 20
ATOM 26589 O O . LYS A 1 66 ? 5.172 -4.957 -5.382 1.00 0.00 66 LYS A O 20
ATOM 26608 N N . SER A 1 67 ? 6.383 -6.709 -6.143 1.00 0.00 67 SER A N 20
ATOM 26609 C CA . SER A 1 67 ? 7.663 -6.047 -5.958 1.00 0.00 67 SER A CA 20
ATOM 26610 C C . SER A 1 67 ? 7.696 -4.739 -6.752 1.00 0.00 67 SER A C 20
ATOM 26611 O O . SER A 1 67 ? 8.154 -3.715 -6.249 1.00 0.00 67 SER A O 20
ATOM 26619 N N . GLY A 1 68 ? 7.204 -4.817 -7.980 1.00 0.00 68 GLY A N 20
ATOM 26620 C CA . GLY A 1 68 ? 7.171 -3.652 -8.847 1.00 0.00 68 GLY A CA 20
ATOM 26621 C C . GLY A 1 68 ? 6.501 -2.467 -8.150 1.00 0.00 68 GLY A C 20
ATOM 26622 O O . GLY A 1 68 ? 7.015 -1.350 -8.182 1.00 0.00 68 GLY A O 20
ATOM 26626 N N . ILE A 1 69 ? 5.362 -2.751 -7.535 1.00 0.00 69 ILE A N 20
ATOM 26627 C CA . ILE A 1 69 ? 4.615 -1.722 -6.830 1.00 0.00 69 ILE A CA 20
ATOM 26628 C C . ILE A 1 69 ? 5.510 -1.092 -5.761 1.00 0.00 69 ILE A C 20
ATOM 26629 O O . ILE A 1 69 ? 5.749 0.115 -5.779 1.00 0.00 69 ILE A O 20
ATOM 26645 N N . GLN A 1 70 ? 5.979 -1.937 -4.854 1.00 0.00 70 GLN A N 20
ATOM 26646 C CA . GLN A 1 70 ? 6.842 -1.477 -3.779 1.00 0.00 70 GLN A CA 20
ATOM 26647 C C . GLN A 1 70 ? 7.807 -0.407 -4.294 1.00 0.00 70 GLN A C 20
ATOM 26648 O O . GLN A 1 70 ? 7.927 0.663 -3.699 1.00 0.00 70 GLN A O 20
ATOM 26662 N N . ASN A 1 71 ? 8.471 -0.732 -5.392 1.00 0.00 71 ASN A N 20
ATOM 26663 C CA . ASN A 1 71 ? 9.421 0.187 -5.993 1.00 0.00 71 ASN A CA 20
ATOM 26664 C C . ASN A 1 71 ? 8.707 1.492 -6.349 1.00 0.00 71 ASN A C 20
ATOM 26665 O O . ASN A 1 71 ? 9.184 2.576 -6.016 1.00 0.00 71 ASN A O 20
ATOM 26676 N N . MET A 1 72 ? 7.575 1.346 -7.022 1.00 0.00 72 MET A N 20
ATOM 26677 C CA . MET A 1 72 ? 6.790 2.499 -7.426 1.00 0.00 72 MET A CA 20
ATOM 26678 C C . MET A 1 72 ? 6.570 3.452 -6.250 1.00 0.00 72 MET A C 20
ATOM 26679 O O . MET A 1 72 ? 6.996 4.605 -6.292 1.00 0.00 72 MET A O 20
ATOM 26693 N N . LEU A 1 73 ? 5.903 2.936 -5.228 1.00 0.00 73 LEU A N 20
ATOM 26694 C CA . LEU A 1 73 ? 5.621 3.727 -4.042 1.00 0.00 73 LEU A CA 20
ATOM 26695 C C . LEU A 1 73 ? 6.844 4.580 -3.700 1.00 0.00 73 LEU A C 20
ATOM 26696 O O . LEU A 1 73 ? 6.736 5.796 -3.553 1.00 0.00 73 LEU A O 20
ATOM 26712 N N . GLN A 1 74 ? 7.981 3.908 -3.584 1.00 0.00 74 GLN A N 20
ATOM 26713 C CA . GLN A 1 74 ? 9.223 4.590 -3.263 1.00 0.00 74 GLN A CA 20
ATOM 26714 C C . GLN A 1 74 ? 9.618 5.537 -4.397 1.00 0.00 74 GLN A C 20
ATOM 26715 O O . GLN A 1 74 ? 9.771 6.738 -4.182 1.00 0.00 74 GLN A O 20
ATOM 26729 N N . PHE A 1 75 ? 9.772 4.960 -5.580 1.00 0.00 75 PHE A N 20
ATOM 26730 C CA . PHE A 1 75 ? 10.146 5.738 -6.749 1.00 0.00 75 PHE A CA 20
ATOM 26731 C C . PHE A 1 75 ? 9.453 7.102 -6.744 1.00 0.00 75 PHE A C 20
ATOM 26732 O O . PHE A 1 75 ? 10.113 8.138 -6.816 1.00 0.00 75 PHE A O 20
ATOM 26749 N N . TYR A 1 76 ? 8.131 7.058 -6.659 1.00 0.00 76 TYR A N 20
ATOM 26750 C CA . TYR A 1 76 ? 7.342 8.278 -6.644 1.00 0.00 76 TYR A CA 20
ATOM 26751 C C . TYR A 1 76 ? 7.514 9.027 -5.321 1.00 0.00 76 TYR A C 20
ATOM 26752 O O . TYR A 1 76 ? 7.888 10.199 -5.312 1.00 0.00 76 TYR A O 20
ATOM 26770 N N . ILE A 1 77 ? 7.235 8.320 -4.237 1.00 0.00 77 ILE A N 20
ATOM 26771 C CA . ILE A 1 77 ? 7.355 8.903 -2.911 1.00 0.00 77 ILE A CA 20
ATOM 26772 C C . ILE A 1 77 ? 8.681 8.469 -2.285 1.00 0.00 77 ILE A C 20
ATOM 26773 O O . ILE A 1 77 ? 8.849 7.305 -1.925 1.00 0.00 77 ILE A O 20
ATOM 26789 N N . PRO A 1 78 ? 9.613 9.452 -2.172 1.00 0.00 78 PRO A N 20
ATOM 26790 C CA . PRO A 1 78 ? 10.920 9.183 -1.597 1.00 0.00 78 PRO A CA 20
ATOM 26791 C C . PRO A 1 78 ? 10.830 9.045 -0.075 1.00 0.00 78 PRO A C 20
ATOM 26792 O O . PRO A 1 78 ? 11.828 8.763 0.586 1.00 0.00 78 PRO A O 20
ATOM 26803 N N . GLU A 1 79 ? 9.625 9.251 0.436 1.00 0.00 79 GLU A N 20
ATOM 26804 C CA . GLU A 1 79 ? 9.393 9.154 1.867 1.00 0.00 79 GLU A CA 20
ATOM 26805 C C . GLU A 1 79 ? 9.386 7.687 2.305 1.00 0.00 79 GLU A C 20
ATOM 26806 O O . GLU A 1 79 ? 10.283 7.246 3.022 1.00 0.00 79 GLU A O 20
ATOM 26818 N N . VAL A 1 80 ? 8.365 6.973 1.855 1.00 0.00 80 VAL A N 20
ATOM 26819 C CA . VAL A 1 80 ? 8.231 5.566 2.191 1.00 0.00 80 VAL A CA 20
ATOM 26820 C C . VAL A 1 80 ? 9.586 4.875 2.025 1.00 0.00 80 VAL A C 20
ATOM 26821 O O . VAL A 1 80 ? 10.484 5.409 1.378 1.00 0.00 80 VAL A O 20
ATOM 26834 N N . GLU A 1 81 ? 9.689 3.696 2.621 1.00 0.00 81 GLU A N 20
ATOM 26835 C CA . GLU A 1 81 ? 10.919 2.925 2.549 1.00 0.00 81 GLU A CA 20
ATOM 26836 C C . GLU A 1 81 ? 10.606 1.449 2.295 1.00 0.00 81 GLU A C 20
ATOM 26837 O O . GLU A 1 81 ? 11.220 0.820 1.435 1.00 0.00 81 GLU A O 20
ATOM 26849 N N . GLY A 1 82 ? 9.651 0.941 3.059 1.00 0.00 82 GLY A N 20
ATOM 26850 C CA . GLY A 1 82 ? 9.250 -0.450 2.929 1.00 0.00 82 GLY A CA 20
ATOM 26851 C C . GLY A 1 82 ? 7.726 -0.581 2.906 1.00 0.00 82 GLY A C 20
ATOM 26852 O O . GLY A 1 82 ? 7.013 0.422 2.918 1.00 0.00 82 GLY A O 20
ATOM 26856 N N . VAL A 1 83 ? 7.271 -1.825 2.871 1.00 0.00 83 VAL A N 20
ATOM 26857 C CA . VAL A 1 83 ? 5.844 -2.100 2.848 1.00 0.00 83 VAL A CA 20
ATOM 26858 C C . VAL A 1 83 ? 5.517 -3.171 3.889 1.00 0.00 83 VAL A C 20
ATOM 26859 O O . VAL A 1 83 ? 6.375 -3.978 4.246 1.00 0.00 83 VAL A O 20
ATOM 26872 N N . GLU A 1 84 ? 4.275 -3.146 4.348 1.00 0.00 84 GLU A N 20
ATOM 26873 C CA . GLU A 1 84 ? 3.824 -4.105 5.342 1.00 0.00 84 GLU A CA 20
ATOM 26874 C C . GLU A 1 84 ? 2.315 -4.328 5.218 1.00 0.00 84 GLU A C 20
ATOM 26875 O O . GLU A 1 84 ? 1.548 -3.371 5.138 1.00 0.00 84 GLU A O 20
ATOM 26887 N N . GLN A 1 85 ? 1.936 -5.598 5.207 1.00 0.00 85 GLN A N 20
ATOM 26888 C CA . GLN A 1 85 ? 0.533 -5.959 5.095 1.00 0.00 85 GLN A CA 20
ATOM 26889 C C . GLN A 1 85 ? -0.116 -6.005 6.480 1.00 0.00 85 GLN A C 20
ATOM 26890 O O . GLN A 1 85 ? -0.258 -7.076 7.067 1.00 0.00 85 GLN A O 20
ATOM 26904 N N . VAL A 1 86 ? -0.491 -4.829 6.962 1.00 0.00 86 VAL A N 20
ATOM 26905 C CA . VAL A 1 86 ? -1.121 -4.722 8.267 1.00 0.00 86 VAL A CA 20
ATOM 26906 C C . VAL A 1 86 ? -2.400 -5.562 8.281 1.00 0.00 86 VAL A C 20
ATOM 26907 O O . VAL A 1 86 ? -3.076 -5.688 7.261 1.00 0.00 86 VAL A O 20
ATOM 26920 N N . SER A 1 87 ? -2.693 -6.115 9.450 1.00 0.00 87 SER A N 20
ATOM 26921 C CA . SER A 1 87 ? -3.878 -6.940 9.610 1.00 0.00 87 SER A CA 20
ATOM 26922 C C . SER A 1 87 ? -3.968 -7.453 11.049 1.00 0.00 87 SER A C 20
ATOM 26923 O O . SER A 1 87 ? -3.022 -7.310 11.823 1.00 0.00 87 SER A O 20
ATOM 26931 N N . GLY A 1 88 ? -5.113 -8.038 11.364 1.00 0.00 88 GLY A N 20
ATOM 26932 C CA . GLY A 1 88 ? -5.339 -8.573 12.696 1.00 0.00 88 GLY A CA 20
ATOM 26933 C C . GLY A 1 88 ? -5.587 -10.082 12.648 1.00 0.00 88 GLY A C 20
ATOM 26934 O O . GLY A 1 88 ? -5.112 -10.764 11.740 1.00 0.00 88 GLY A O 20
ATOM 26938 N N . PRO A 1 89 ? -6.350 -10.572 13.660 1.00 0.00 89 PRO A N 20
ATOM 26939 C CA . PRO A 1 89 ? -6.667 -11.988 13.741 1.00 0.00 89 PRO A CA 20
ATOM 26940 C C . PRO A 1 89 ? -7.729 -12.372 12.710 1.00 0.00 89 PRO A C 20
ATOM 26941 O O . PRO A 1 89 ? -8.859 -12.697 13.069 1.00 0.00 89 PRO A O 20
ATOM 26952 N N . SER A 1 90 ? -7.328 -12.321 11.448 1.00 0.00 90 SER A N 20
ATOM 26953 C CA . SER A 1 90 ? -8.232 -12.659 10.361 1.00 0.00 90 SER A CA 20
ATOM 26954 C C . SER A 1 90 ? -9.520 -11.843 10.478 1.00 0.00 90 SER A C 20
ATOM 26955 O O . SER A 1 90 ? -10.460 -12.252 11.159 1.00 0.00 90 SER A O 20
ATOM 26963 N N . SER A 1 91 ? -9.523 -10.702 9.805 1.00 0.00 91 SER A N 20
ATOM 26964 C CA . SER A 1 91 ? -10.680 -9.823 9.824 1.00 0.00 91 SER A CA 20
ATOM 26965 C C . SER A 1 91 ? -10.531 -8.737 8.758 1.00 0.00 91 SER A C 20
ATOM 26966 O O . SER A 1 91 ? -9.422 -8.282 8.480 1.00 0.00 91 SER A O 20
ATOM 26974 N N . GLY A 1 92 ? -11.664 -8.352 8.189 1.00 0.00 92 GLY A N 20
ATOM 26975 C CA . GLY A 1 92 ? -11.673 -7.327 7.158 1.00 0.00 92 GLY A CA 20
ATOM 26976 C C . GLY A 1 92 ? -12.436 -7.802 5.920 1.00 0.00 92 GLY A C 20
ATOM 26977 O O . GLY A 1 92 ? -12.696 -7.018 5.008 1.00 0.00 92 GLY A O 20
#

Nearest PDB structures (foldseek):
  1veh-assembly1_A  TM=8.785E-01  e=1.093E-16  Mus musculus
  2m5o-assembly1_A  TM=7.677E-01  e=1.760E-11  Homo sapiens
  2z51-assembly1_A-2  TM=6.931E-01  e=6.180E-05  unclassified
  2jnv-assembly1_A  TM=6.714E-01  e=2.121E-04  Oryza sativa
  1th5-assembly1_A  TM=7.471E-01  e=9.430E-02  Oryza sativa

InterPro domains:
  IPR001075 NIF system FeS cluster assembly, NifU, C-terminal [PF01106] (173-239)
  IPR014824 Scaffold protein Nfu/NifU, N-terminal [PF08712] (59-146)
  IPR014824 Scaffold protein Nfu/NifU, N-terminal [SM00932] (59-146)
  IPR034904 Fe-S cluster assembly domain superfamily [G3DSA:3.30.300.130] (167-241)
  IPR034904 Fe-S cluster assembly domain superfamily [SSF117916] (163-245)
  IPR036498 Scaffold protein Nfu/NifU, N-terminal domain superfamily [G3DSA:3.30.1370.70] (51-153)
  IPR036498 Scaffold protein Nfu/NifU, N-terminal domain superfamily [SSF110836] (56-148)

Foldseek 3Di:
DPDDAADDDDDDPLCVVVVCLCVVCNQVVCVVAPWGWDFGHADQLATEIQIDGDPPPDDCVCCVPVVVSQVVSCVVRVRHDHYDNDDDPDDD